Protein 7XLY (pdb70)

Foldseek 3Di:
DAWKFFLFWAKAFKEFAPDVCLVPAQLNFALQRVQLRCVLQVQQAHAFQEEEFEAPLDDPVDDQSRLVSCVVHRYDNNRYYGYADFLVRQQVQVVVVRVCVVVPVTFKYKTFYWFHPRPSVVQFQQQAALQNVLRHGNQQLLQVLLVVLPDAQLQLQQQLLQLLQLQVVCVVVVVCVSHYDYDRNDDHFNQRDNPGDSVVSVPFDADYPPVVHPGRFGPLFAFGAITIIMMIMMGGPVVCVVSVGDGLWIWDDKWKFFDDPSVHPDRLQCALLLTVVVVCVVVVHFPAAAQAEEEARNGSSSVVSSQSQLAAVVNCCVPNNDDGRSHHYDCCRYSSNHACSRRGPSSGRRNNVSVSSVSNVLRVVPVPDPPDDKHKYKYKYTRRNGMIMITMIID/DFFWKFFQFWEKAFKAQEPPPCPVPAQLRRALQRVLLRCVLQVQFQHAFQEEEFEADLHDPPCDQSRLVSCVVHRYHNNHYYGYADDLLRQVVQVVVQSVCQRVVNGQKYKTFYWYHCHVSVQFQQQADLQSDCVVHGNQQLLQVLLVVLVDDLLQLLVQLLQLLLLLVVCVVDCVCVSHYDYDRPDDHQHLRDNPDDSVNVVVFDADYCPVVHPTRHGPRFAFGAITIIMMTMMGGPVSCVVSPGDGLWTFDDKWKFFDPPPVNPDGQFCRLLQTVVVVCVVVVHAPAQAQAEEEARNGSSVVVSSFVLLDDQCNCCVPNVDRGRSHHYPCCRYCSSHACSRSGDSSRHRSRSCVNSVSNVQSVVCVVCVPDDKHKYKYWYTRRVGMIMMTMIID/DFFFKFFLFWAKAFKEQAPDPCLVPAQLNRALVRVQLGCVLQVQFQEAFQEEEFEADPHDPVCDQSRLVSVVVHRYNNNHYYDYADPLVRQQVQVVVQSVCQGVPNTFKYKTFYWFHPNPDVQQFQQVAELQNPVDPQPGGVQQLLQVLLVVLVPALLQLLAQLLQQLQLQVVCVVVVVCVSHHDYDSPDGHQNQRDNPGDSVVVVPFDADYCVVVPPGRFGLSFAFGRITIIIMTMMGGPVVCVVSVGDGLWTFDDKFKFFDDPSVPPDRQQQTVLQGVVVRCVVVVHAPAQAQAEEEARNGSSNVVSSQSCLADQVNCCPVHVNNGRSHHYDCCRYSVRHHCSRRHPSSRGRSNVVVSSQSNVQSCPCPVDHDDDKHKYKYKYGRRPRMIMITMIID/DFFKFWQFWAKAQKEFALPLCLVADQLNRQLVRVQLGCVLQVQQAAAFQEEEEEAAPDDPPCALSRLVSVVVHRYHNNHYYDYADDLVGQVVQVVVVRVCVVVPNTFKYKTFYWYHPHCFFQQQADLFNVPHGNQQLLQVLLVVLVPAQLQLLVVLLQQLQLLVVCVVVVVCVSHYDYDSPDDHQNQRDNPGDSVVQVPFDQDYCVVVDPGRFHPLQAFGRITMIMMIMMGGPVVCVVSVGDGLWIFDDKWKFFDDPPVNPDGFQQRLLQTVVVRQVVVVHAPAPAQAEEEARRGSSRVVSSQCCQQDDCVCCVVVNDDHGRRHYPPCRYSSRHACSRNGDSSRHRSNVSVSSVSNVSSVVCVVDPDDDKHKYKYKYTRGVGMIMITMIID

InterPro domains:
  IPR002155 Thiolase [PIRSF000429] (11-439)
  IPR002155 Thiolase [TIGR01930] (17-439)
  IPR002155 Thiolase [cd00751] (16-440)
  IPR016039 Thiolase-like [G3DSA:3.40.47.10] (11-440)
  IPR016039 Thiolase-like [SSF53901] (15-290)
  IPR016039 Thiolase-like [SSF53901] (291-439)
  IPR020610 Thiolase, active site [PS00099] (422-435)
  IPR020616 Thiolase, N-terminal [PF00108] (15-283)
  IPR020617 Thiolase, C-terminal [PF02803] (291-439)
  IPR050521 3-ketoacyl-CoA Thiolase [PTHR42689] (10-440)

Organism: Mycobacterium tuberculosis (strain ATCC 25618 / H37Rv) (NCBI:txid83332)

GO terms:
  GO:0005886 plasma membrane (C, HDA)
  GO:0051701 biological process involved in interaction with host (P, IMP)

Nearest PDB structures (foldseek):
  7xly-assembly1_C  TM=1.002E+00  e=8.620E-97  Mycobacterium tuberculosis H37Rv
  7xly-assembly1_B  TM=9.979E-01  e=2.825E-84  Mycobacterium tuberculosis H37Rv
  7xly-assembly1_A  TM=9.973E-01  e=1.799E-82  Mycobacterium tuberculosis H37Rv
  7xly-assembly1_D  TM=9.949E-01  e=1.142E-82  Mycobacterium tuberculosis H37Rv
  8jg3-assembly1_A-2  TM=8.642E-01  e=1.356E-35  Clostridium kluyveri

B-factor: mean 99.15, std 17.52, range [53.21, 168.94]

Sequence (1581 aa):
RRRVAVLGGNRIPFARSDGAYADASNQDMFTAALSGLVDRFGLAGERLDMVVGGAVLKHSRDFNLMRECVLGSELSPYTPAFDLQQAGTGLQAAIAAADGIAAGRYEVAAAGGVDTTSDPRLKLVGTLPASLGTGLSMGEHAAVTAKQMGIKRVDQDELAAASHRNMADAYDRGFFDDLVSPFLGLYRDDNLRPNSSVEKLATLRPVFGVKAGDATMTAGNSTPLTDGASVALLASEQWAEAHSLAPLAYLVDAETAAVDYVNGNDGLLMAPTYAVPRLLARNGLSLQDFDFYEIHEAFASVVLAHLAAWESEEYCKRRLGLDAALGSIDRSKLNVNGSSLAAGHPFAATGGRILAQTAKQLAEKKAAKKGGGPLRGLISICAAGGQGVAAILEATRRRVAVLGGNRIPFARSDGAYADASNQDMFTAALSGLVDRFGLAGERLDMVVGGAVLKHSRDFNLMRECVLGSELSPYTPAFDLQQAGTGLQAAIAAADGIAAGRYEVAAAGGVDTTSDPLKLVGTLPASLGVTGLSMGEHAAVTAKQMGIKRVDQDELAAASHRNMADAYDRGFFDDLVSPFLGLYRDDNLRPNSSVEKLATLRPVFGVKAGDATMTAGNSTPLTDGASVALLASEQWAEAHSLAPLAYLVDAETAAVDYVNGNDGLLMAPTYAVPRLLARNGLSLQDFDFYEIHEAFASVVLAHLAAWESEEYCKRRLGLDAALGSIDRSKLNVNGSSLAAGHPFAATGGRILAQTAKQLAEKKAAKKGGGPLRGLISICAAGGQGVAAILEATRRRVAVLGGNRIPFARSDGAYADASNQDMFTAALSGLVDRFGLAGERLDMVVGGAVLKHSRDFNLMRECVLGSELSPYTPAFDLQQAGTGLQAAIAAADGIAAGRYEVAAAGGVDTTSDPRLKLVGTLPASLGVPRTGLSMGEHAAVTAKQMGIKRVDQDELAAASHRNMADAYDRGFFDDLVSPFLGLYRDDNLRPNSSVEKLATLRPVFGVKAGDATMTAGNSTPLTDGASVALLASEQWAEAHSLAPLAYLVDAETAAVDYVNGNDGLLMAPTYAVPRLLARNGLSLQDFDFYEIHEAFASVVLAHLAAWESEEYCKRRLGLDAALGSIDRSKLNVNGSSLAAGHPFAATGGRILAQTAKQLAEKKAAKKGGGPLRGLISICAAGGQGVAAILEARRRVAVLGGNRIPFARSDGAYADASNQDMFTAALSGLVDRFGLAGERLDMVVGGAVLKHSRDFNLMRECVLGSELSPYTPAFDLQQAGTGLQAAIAAADGIAAGRYEVAAAGGVDTTSDKLVGTLPASLGGLSMGEHAAVTAKQMGIKRVDQDELAAASHRNMADAYDRGFFDDLVSPFLGLYRDDNLRPNSSVEKLATLRPVFGVKAGDATMTAGNSTPLTDGASVALLASEQWAEAHSLAPLAYLVDAETAAVDYVNGNDGLLMAPTYAVPRLLARNGLSLQDFDFYEIHEAFASVVLAHLAAWESEEYCKRRLGLDAALGSIDRSKLNVNGSSLAAGHPFAATGGRILAQTAKQLAEKKAAKKGGGPLRGLISICAAGGQGVAAILEA

Solvent-accessible surface area: 51192 Å² total

Radius of gyration: 39.48 Å; Cα contacts (8 Å, |Δi|>4): 4226; chains: 4; bounding box: 77×124×84 Å

Secondary structure (DSSP, 8-state):
-PPPEEEEEEEEPPPEETTBTBTT--HHHHHHHHHHHHHHHHT-TT---S-EEEE-SS--TT-SSHHHHHHHHSSS-TT--EEEEE---HHHHHHHHHHHHHHTTS-SEEEEEEEE--S----BGGGSBTTS----SBHHHHHHHHHHHHT--HHHHHHHHHHHHHHHHHHHHTTTTTTTB--BTTB-S-TT--SS--HHHHTTSPP-BSTTTSS--B-TTSBPBBEEEEEEEEEEEHHHHHHTT---SEEEEEEEEEE---TTSSS-TT-HHHHHHHHHHHHTT--TTS-SEEEE--SBHHHHHHHHHHTT-HHHHHHTS--SS------GGGBSTT--HHHH-B-HHHHHHHHHHHHHHHHHHHHHH--SS---EEEEEEEETTTEEEEEEEE-/-PPPEEEEEEEEPPPEESSSTTSS--HHHHHHHHHHHHHHHHT-TT---SEEEE--SS--TT-TTHHHHHHHTSSS-TT--EEEEE---HHHHHHHHHHHHHHHTS-SEEEEEEEE--S-----BGGGSBTT----TTT-BHHHHHHHHHHHHT--HHHHHHHHHHHHHHHHHHHHTTTTTTTB--BTTB-S-TT--SS--HHHHHTSPP-BS-TTSS--B-TTSBPBBEEEEEEEEEE-HHHHHHTT---SEEEEEEEEEE--TTTTSS-TT-THHHHHHHHHHHTT--TTS-SEEEE--SBHHHHHHHHHHHH-HHHHHHTT--SS------GGGBSTT--HHHH-B-HHHHHHHHHHHHHHHHHHHHHHS--SS--EEEEEEEETTTEEEEEEEE-/----EEEEEEEPPPEESSBTBTT--HHHHHHHHHHHHHHHHT-TT---SEEEEE-SS--TT-SSHHHHHHHSSSS-TT--EEEEE---HHHHHHHHHHHHHHHTS-SEEEEEEEE--S----S-GGGSBTT-----BHHHHHHHHHHHHT--HHHHHHHHHHHHHHHHHHHHTTGGGGT---BTTB-S-TT--SS--HHHHTSSPP-SSTTTSS----SSSBPPBEEEEEEEEEE-HHHHHHHT---SBEEEEEEEEE---TTSSS-TT-THHHHHHHHHHHHT--TT--SEEEE--SBHHHHHHHHHHHH-HHHHTTTS--SS------GGGBSTT--HHHH-B-TTHHHHHHHHHHHHHHHHHHHHS-S----EEEEEEEETTTEEEEEEEE-/----EEEEEEE---EETTSTTSS--HHHHHHHHHHHHHHHHT-TT---SEEEEE-TTPPTT-TTHHHHHHHTSSS-TT--EEEEE---HHHHHHHHHHHHHHTTS-SEEEEEEEE-----BGGGSBTT----BHHHHHHHHHHHHT--HHHHHHHHHHHHHHHHHHHHTTGGGGTB--BTTB-S-TT--S---HHHHHTS-EEESTTTSS--EETTTBPBBEEEEEEEEEE-HHHHHHTT---SEEEEEEEEEE--TTTSSS-TT-THHHHHHHHHHHHT--TT--SEEEE--SBHHHHHHHHHHHHSSSHHHHTS--SS------GGGBSTT--HHHH-B-TTHHHHHHHHHHHHHHHHHHHH--SS---EEEEEEEETTTEEEEEEEE-

Structure (mmCIF, N/CA/C/O backbone):
data_7XLY
#
_entry.id   7XLY
#
_cell.length_a   109.782
_cell.length_b   109.782
_cell.length_c   353.112
_cell.angle_alpha   90.000
_cell.angle_beta   90.000
_cell.angle_gamma   120.000
#
_symmetry.space_group_name_H-M   'P 32 2 1'
#
loop_
_entity.id
_entity.type
_entity.pdbx_description
1 polymer 'Probable acetyl-CoA acyltransferase FadA2 (3-ketoacyl-CoA thiolase) (Beta-ketothiolase)'
2 non-polymer 'SULFATE ION'
#
loop_
_atom_site.group_PDB
_atom_site.id
_atom_site.type_symbol
_atom_site.label_atom_id
_atom_site.label_alt_id
_atom_site.label_comp_id
_atom_site.label_asym_id
_atom_site.label_entity_id
_atom_site.label_seq_id
_atom_site.pdbx_PDB_ins_code
_atom_site.Cartn_x
_atom_site.Cartn_y
_atom_site.Cartn_z
_atom_site.occupancy
_atom_site.B_iso_or_equiv
_atom_site.auth_seq_id
_atom_site.auth_comp_id
_atom_site.auth_asym_id
_atom_site.auth_atom_id
_atom_site.pdbx_PDB_model_num
ATOM 1 N N . ARG A 1 12 ? 41.599 -33.068 -17.037 1.00 101.33 12 ARG C N 1
ATOM 2 C CA . ARG A 1 12 ? 41.592 -31.646 -16.714 1.00 100.37 12 ARG C CA 1
ATOM 3 C C . ARG A 1 12 ? 41.118 -31.418 -15.282 1.00 101.53 12 ARG C C 1
ATOM 4 O O . ARG A 1 12 ? 40.055 -30.837 -15.061 1.00 100.63 12 ARG C O 1
ATOM 8 N N . ARG A 1 13 ? 41.909 -31.872 -14.312 1.00 101.19 13 ARG C N 1
ATOM 9 C CA . ARG A 1 13 ? 41.514 -31.761 -12.918 1.00 92.46 13 ARG C CA 1
ATOM 10 C C . ARG A 1 13 ? 41.779 -30.352 -12.388 1.00 91.04 13 ARG C C 1
ATOM 11 O O . ARG A 1 13 ? 42.474 -29.541 -13.007 1.00 94.29 13 ARG C O 1
ATOM 31 N N . ARG A 1 14 ? 41.220 -30.072 -11.213 1.00 98.85 14 ARG C N 1
ATOM 32 C CA . ARG A 1 14 ? 41.245 -28.732 -10.647 1.00 94.00 14 ARG C CA 1
ATOM 33 C C . ARG A 1 14 ? 42.549 -28.468 -9.896 1.00 85.87 14 ARG C C 1
ATOM 34 O O . ARG A 1 14 ? 43.263 -29.385 -9.479 1.00 86.69 14 ARG C O 1
ATOM 38 N N . VAL A 1 15 ? 42.840 -27.183 -9.715 1.00 84.15 15 VAL C N 1
ATOM 39 C CA . VAL A 1 15 ? 44.068 -26.713 -9.083 1.00 85.14 15 VAL C CA 1
ATOM 40 C C . VAL A 1 15 ? 43.724 -26.139 -7.720 1.00 89.02 15 VAL C C 1
ATOM 41 O O . VAL A 1 15 ? 42.715 -25.447 -7.576 1.00 92.14 15 VAL C O 1
ATOM 54 N N . ALA A 1 16 ? 44.585 -26.375 -6.737 1.00 88.53 16 ALA C N 1
ATOM 55 C CA . ALA A 1 16 ? 44.368 -25.882 -5.381 1.00 83.43 16 ALA C CA 1
ATOM 56 C C . ALA A 1 16 ? 45.550 -25.037 -4.941 1.00 82.76 16 ALA C C 1
ATOM 57 O O . ALA A 1 16 ? 46.671 -25.546 -4.839 1.00 79.71 16 ALA C O 1
ATOM 64 N N . VAL A 1 17 ? 45.299 -23.752 -4.694 1.00 79.78 17 VAL C N 1
ATOM 65 C CA . VAL A 1 17 ? 46.231 -22.931 -3.929 1.00 88.35 17 VAL C CA 1
ATOM 66 C C . VAL A 1 17 ? 46.043 -23.280 -2.457 1.00 85.63 17 VAL C C 1
ATOM 67 O O . VAL A 1 17 ? 44.943 -23.134 -1.911 1.00 79.84 17 VAL C O 1
ATOM 80 N N . LEU A 1 18 ? 47.101 -23.779 -1.821 1.00 83.41 18 LEU C N 1
ATOM 81 C CA . LEU A 1 18 ? 47.048 -24.166 -0.418 1.00 86.55 18 LEU C CA 1
ATOM 82 C C . LEU A 1 18 ? 47.660 -23.114 0.495 1.00 86.46 18 LEU C C 1
ATOM 83 O O . LEU A 1 18 ? 47.913 -23.388 1.672 1.00 90.50 18 LEU C O 1
ATOM 99 N N . GLY A 1 19 ? 47.852 -21.901 -0.017 1.00 86.98 19 GLY C N 1
ATOM 100 C CA . GLY A 1 19 ? 48.493 -20.838 0.727 1.00 80.03 19 GLY C CA 1
ATOM 101 C C . GLY A 1 19 ? 49.904 -20.621 0.248 1.00 84.63 19 GLY C C 1
ATOM 102 O O . GLY A 1 19 ? 50.409 -21.283 -0.668 1.00 86.39 19 GLY C O 1
ATOM 106 N N . GLY A 1 20 ? 50.569 -19.663 0.887 1.00 85.54 20 GLY C N 1
ATOM 107 C CA . GLY A 1 20 ? 51.935 -19.352 0.519 1.00 80.18 20 GLY C CA 1
ATOM 108 C C . GLY A 1 20 ? 52.591 -18.531 1.600 1.00 78.89 20 GLY C C 1
ATOM 109 O O . GLY A 1 20 ? 51.936 -17.984 2.488 1.00 86.50 20 GLY C O 1
ATOM 113 N N . ASN A 1 21 ? 53.911 -18.449 1.506 1.00 77.95 21 ASN C N 1
ATOM 114 C CA . ASN A 1 21 ? 54.712 -17.676 2.439 1.00 84.65 21 ASN C CA 1
ATOM 115 C C . ASN A 1 21 ? 55.450 -16.573 1.690 1.00 80.39 21 ASN C C 1
ATOM 116 O O . ASN A 1 21 ? 55.542 -16.566 0.460 1.00 82.66 21 ASN C O 1
ATOM 127 N N . ARG A 1 22 ? 55.974 -15.628 2.463 1.00 85.47 22 ARG C N 1
ATOM 128 C CA . ARG A 1 22 ? 56.549 -14.406 1.923 1.00 77.89 22 ARG C CA 1
ATOM 129 C C . ARG A 1 22 ? 57.293 -13.708 3.048 1.00 73.89 22 ARG C C 1
ATOM 130 O O . ARG A 1 22 ? 56.858 -13.754 4.198 1.00 83.24 22 ARG C O 1
ATOM 151 N N . ILE A 1 23 ? 58.417 -13.082 2.718 1.00 65.29 23 ILE C N 1
ATOM 152 C CA . ILE A 1 23 ? 59.131 -12.252 3.685 1.00 58.34 23 ILE C CA 1
ATOM 153 C C . ILE A 1 23 ? 58.660 -10.817 3.477 1.00 62.81 23 ILE C C 1
ATOM 154 O O . ILE A 1 23 ? 58.186 -10.479 2.384 1.00 75.32 23 ILE C O 1
ATOM 170 N N . PRO A 1 24 ? 58.732 -9.951 4.483 1.00 74.98 24 PRO C N 1
ATOM 171 C CA . PRO A 1 24 ? 58.312 -8.560 4.273 1.00 79.43 24 PRO C CA 1
ATOM 172 C C . PRO A 1 24 ? 59.222 -7.852 3.282 1.00 71.52 24 PRO C C 1
ATOM 173 O O . PRO A 1 24 ? 60.412 -8.154 3.169 1.00 72.71 24 PRO C O 1
ATOM 184 N N . PHE A 1 25 ? 58.645 -6.890 2.568 1.00 68.36 25 PHE C N 1
ATOM 185 C CA . PHE A 1 25 ? 59.357 -6.173 1.517 1.00 83.78 25 PHE C CA 1
ATOM 186 C C . PHE A 1 25 ? 59.962 -4.894 2.085 1.00 78.73 25 PHE C C 1
ATOM 187 O O . PHE A 1 25 ? 59.240 -4.033 2.601 1.00 70.56 25 PHE C O 1
ATOM 204 N N . ALA A 1 26 ? 61.282 -4.765 1.974 1.00 78.28 26 ALA C N 1
ATOM 205 C CA . ALA A 1 26 ? 61.998 -3.597 2.463 1.00 81.46 26 ALA C CA 1
ATOM 206 C C . ALA A 1 26 ? 62.291 -2.629 1.324 1.00 79.29 26 ALA C C 1
ATOM 207 O O . ALA A 1 26 ? 62.644 -3.045 0.216 1.00 86.04 26 ALA C O 1
ATOM 214 N N . ARG A 1 27 ? 62.136 -1.334 1.604 1.00 80.89 27 ARG C N 1
ATOM 215 C CA . ARG A 1 27 ? 62.698 -0.313 0.730 1.00 73.74 27 ARG C CA 1
ATOM 216 C C . ARG A 1 27 ? 64.134 -0.690 0.384 1.00 76.30 27 ARG C C 1
ATOM 217 O O . ARG A 1 27 ? 64.826 -1.356 1.160 1.00 78.44 27 ARG C O 1
ATOM 238 N N . SER A 1 28 ? 64.586 -0.272 -0.792 1.00 90.38 28 SER C N 1
ATOM 239 C CA . SER A 1 28 ? 65.888 -0.719 -1.260 1.00 92.64 28 SER C CA 1
ATOM 240 C C . SER A 1 28 ? 67.010 0.057 -0.578 1.00 89.81 28 SER C C 1
ATOM 241 O O . SER A 1 28 ? 66.833 1.187 -0.113 1.00 82.33 28 SER C O 1
ATOM 249 N N . ASP A 1 29 ? 68.185 -0.574 -0.533 1.00 96.21 29 ASP C N 1
ATOM 250 C CA . ASP A 1 29 ? 69.366 0.012 0.101 1.00 99.71 29 ASP C CA 1
ATOM 251 C C . ASP A 1 29 ? 69.087 0.336 1.566 1.00 100.24 29 ASP C C 1
ATOM 252 O O . ASP A 1 29 ? 69.431 1.411 2.066 1.00 103.41 29 ASP C O 1
ATOM 261 N N . GLY A 1 30 ? 68.449 -0.604 2.258 1.00 90.90 30 GLY C N 1
ATOM 262 C CA . GLY A 1 30 ? 68.190 -0.490 3.676 1.00 84.04 30 GLY C CA 1
ATOM 263 C C . GLY A 1 30 ? 68.294 -1.849 4.337 1.00 88.19 30 GLY C C 1
ATOM 264 O O . GLY A 1 30 ? 69.359 -2.473 4.313 1.00 83.98 30 GLY C O 1
ATOM 268 N N . ALA A 1 31 ? 67.201 -2.317 4.936 1.00 77.62 31 ALA C N 1
ATOM 269 C CA . ALA A 1 31 ? 67.121 -3.719 5.319 1.00 72.00 31 ALA C CA 1
ATOM 270 C C . ALA A 1 31 ? 67.224 -4.588 4.069 1.00 98.76 31 ALA C C 1
ATOM 271 O O . ALA A 1 31 ? 66.760 -4.219 2.985 1.00 98.44 31 ALA C O 1
ATOM 278 N N . TYR A 1 32 ? 67.850 -5.750 4.222 1.00 100.28 32 TYR C N 1
ATOM 2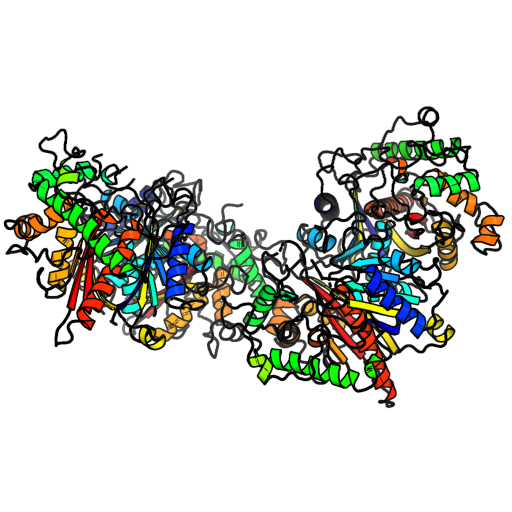79 C CA . TYR A 1 32 ? 68.165 -6.678 3.143 1.00 94.96 32 TYR C CA 1
ATOM 280 C C . TYR A 1 32 ? 69.223 -6.131 2.187 1.00 86.91 32 TYR C C 1
ATOM 281 O O . TYR A 1 32 ? 69.518 -6.786 1.181 1.00 96.02 32 TYR C O 1
ATOM 299 N N . ALA A 1 33 ? 69.795 -4.953 2.454 1.00 92.98 33 ALA C N 1
ATOM 300 C CA . ALA A 1 33 ? 70.731 -4.352 1.510 1.00 94.40 33 ALA C CA 1
ATOM 301 C C . ALA A 1 33 ? 71.923 -5.256 1.222 1.00 87.76 33 ALA C C 1
ATOM 302 O O . ALA A 1 33 ? 72.576 -5.091 0.186 1.00 87.33 33 ALA C O 1
ATOM 309 N N . ASP A 1 34 ? 72.229 -6.197 2.117 1.00 89.72 34 ASP C N 1
ATOM 310 C CA . ASP A 1 34 ? 73.241 -7.214 1.868 1.00 92.24 34 ASP C CA 1
ATOM 311 C C . ASP A 1 34 ? 72.617 -8.588 1.653 1.00 92.52 34 ASP C C 1
ATOM 312 O O . ASP A 1 34 ? 73.309 -9.607 1.753 1.00 93.25 34 ASP C O 1
ATOM 321 N N . ALA A 1 35 ? 71.321 -8.633 1.354 1.00 87.95 35 ALA C N 1
ATOM 322 C CA . ALA A 1 35 ? 70.615 -9.887 1.131 1.00 86.82 35 ALA C CA 1
ATOM 323 C C . ALA A 1 35 ? 70.645 -10.242 -0.350 1.00 97.94 35 ALA C C 1
ATOM 324 O O . ALA A 1 35 ? 70.273 -9.428 -1.203 1.00 86.28 35 ALA C O 1
ATOM 331 N N . SER A 1 36 ? 71.083 -11.457 -0.651 1.00 96.54 36 SER C N 1
ATOM 332 C CA . SER A 1 36 ? 71.145 -11.949 -2.016 1.00 83.62 36 SER C CA 1
ATOM 333 C C . SER A 1 36 ? 69.799 -12.528 -2.435 1.00 89.66 36 SER C C 1
ATOM 334 O O . SER A 1 36 ? 69.020 -12.997 -1.603 1.00 88.69 36 SER C O 1
ATOM 342 N N . ASN A 1 37 ? 69.534 -12.494 -3.743 1.00 95.39 37 ASN C N 1
ATOM 343 C CA . ASN A 1 37 ? 68.309 -13.094 -4.262 1.00 86.46 37 ASN C CA 1
ATOM 344 C C . ASN A 1 37 ? 68.117 -14.499 -3.698 1.00 85.96 37 ASN C C 1
ATOM 345 O O . ASN A 1 37 ? 67.023 -14.868 -3.257 1.00 87.34 37 ASN C O 1
ATOM 356 N N . GLN A 1 38 ? 69.190 -15.297 -3.694 1.00 85.98 38 GLN C N 1
ATOM 357 C CA . GLN A 1 38 ? 69.111 -16.637 -3.121 1.00 83.17 38 GLN C CA 1
ATOM 358 C C . GLN A 1 38 ? 68.853 -16.576 -1.620 1.00 91.40 38 GLN C C 1
ATOM 359 O O . GLN A 1 38 ? 68.041 -17.345 -1.097 1.00 88.84 38 GLN C O 1
ATOM 373 N N . ASP A 1 39 ? 69.533 -15.672 -0.910 1.00 92.04 39 ASP C N 1
ATOM 374 C CA . ASP A 1 39 ? 69.280 -15.516 0.519 1.00 88.92 39 ASP C CA 1
ATOM 375 C C . ASP A 1 39 ? 67.789 -15.340 0.788 1.00 86.90 39 ASP C C 1
ATOM 376 O O . ASP A 1 39 ? 67.183 -16.088 1.565 1.00 90.10 39 ASP C O 1
ATOM 385 N N . MET A 1 40 ? 67.175 -14.363 0.120 1.00 83.71 40 MET C N 1
ATOM 386 C CA . MET A 1 40 ? 65.798 -14.007 0.438 1.00 80.57 40 MET C CA 1
ATOM 387 C C . MET A 1 40 ? 64.824 -15.078 -0.035 1.00 83.63 40 MET C C 1
ATOM 388 O O . MET A 1 40 ? 63.873 -15.416 0.686 1.00 83.85 40 MET C O 1
ATOM 402 N N . PHE A 1 41 ? 65.042 -15.645 -1.226 1.00 84.02 41 PHE C N 1
ATOM 403 C CA . PHE A 1 41 ? 64.099 -16.659 -1.669 1.00 81.26 41 PHE C CA 1
ATOM 404 C C . PHE A 1 41 ? 64.205 -17.923 -0.823 1.00 80.58 41 PHE C C 1
ATOM 405 O O . PHE A 1 41 ? 63.187 -18.545 -0.513 1.00 77.06 41 PHE C O 1
ATOM 422 N N . THR A 1 42 ? 65.423 -18.354 -0.479 1.00 84.36 42 THR C N 1
ATOM 423 C CA . THR A 1 42 ? 65.548 -19.541 0.360 1.00 87.73 42 THR C CA 1
ATOM 424 C C . THR A 1 42 ? 64.990 -19.282 1.753 1.00 82.35 42 THR C C 1
ATOM 425 O O . THR A 1 42 ? 64.446 -20.201 2.375 1.00 82.47 42 THR C O 1
ATOM 436 N N . ALA A 1 43 ? 65.058 -18.038 2.234 1.00 80.45 43 ALA C N 1
ATOM 437 C CA . ALA A 1 43 ? 64.356 -17.692 3.467 1.00 80.55 43 ALA C CA 1
ATOM 438 C C . ALA A 1 43 ? 62.852 -17.909 3.323 1.00 78.83 43 ALA C C 1
ATOM 439 O O . ALA A 1 43 ? 62.218 -18.589 4.147 1.00 80.38 43 ALA C O 1
ATOM 446 N N . ALA A 1 44 ? 62.262 -17.319 2.282 1.00 84.98 44 ALA C N 1
ATOM 447 C CA . ALA A 1 44 ? 60.828 -17.471 2.059 1.00 85.09 44 ALA C CA 1
ATOM 448 C C . ALA A 1 44 ? 60.448 -18.940 1.900 1.00 81.33 44 ALA C C 1
ATOM 449 O O . ALA A 1 44 ? 59.419 -19.392 2.424 1.00 80.01 44 ALA C O 1
ATOM 456 N N . LEU A 1 45 ? 61.270 -19.698 1.177 1.00 80.21 45 LEU C N 1
ATOM 457 C CA . LEU A 1 45 ? 61.001 -21.114 0.973 1.00 82.52 45 LEU C CA 1
ATOM 458 C C . LEU A 1 45 ? 61.011 -21.860 2.297 1.00 78.41 45 LEU C C 1
ATOM 459 O O . LEU A 1 45 ? 60.130 -22.683 2.560 1.00 77.01 45 LEU C O 1
ATOM 475 N N . SER A 1 46 ? 62.024 -21.605 3.132 1.00 86.36 46 SER C N 1
ATOM 476 C CA . SER A 1 46 ? 62.081 -22.234 4.446 1.00 84.55 46 SER C CA 1
ATOM 477 C C . SER A 1 46 ? 60.808 -21.959 5.233 1.00 70.42 46 SER C C 1
ATOM 478 O O . SER A 1 46 ? 60.240 -22.864 5.861 1.00 71.35 46 SER C O 1
ATOM 486 N N . GLY A 1 47 ? 60.357 -20.705 5.224 1.00 64.44 47 GLY C N 1
ATOM 487 C CA . GLY A 1 47 ? 59.124 -20.374 5.920 1.00 71.79 47 GLY C CA 1
ATOM 488 C C . GLY A 1 47 ? 57.931 -21.150 5.395 1.00 74.28 47 GLY C C 1
ATOM 489 O O . GLY A 1 47 ? 57.096 -21.630 6.169 1.00 75.71 47 GLY C O 1
ATOM 493 N N . LEU A 1 48 ? 57.824 -21.268 4.071 1.00 83.68 48 LEU C N 1
ATOM 494 C CA . LEU A 1 48 ? 56.737 -22.054 3.489 1.00 80.37 48 LEU C CA 1
ATOM 495 C C . LEU A 1 48 ? 56.813 -23.506 3.951 1.00 72.82 48 LEU C C 1
ATOM 496 O O . LEU A 1 48 ? 55.806 -24.105 4.360 1.00 73.64 48 LEU C O 1
ATOM 512 N N . VAL A 1 49 ? 58.014 -24.089 3.877 1.00 65.74 49 VAL C N 1
ATOM 513 C CA . VAL A 1 49 ? 58.231 -25.459 4.338 1.00 76.47 49 VAL C CA 1
ATOM 514 C C . VAL A 1 49 ? 57.676 -25.620 5.744 1.00 84.97 49 VAL C C 1
ATOM 515 O O . VAL A 1 49 ? 56.811 -26.463 6.011 1.00 83.96 49 VAL C O 1
ATOM 528 N N . ASP A 1 50 ? 58.178 -24.793 6.660 1.00 83.19 50 ASP C N 1
ATOM 529 C CA . ASP A 1 50 ? 57.773 -24.884 8.057 1.00 73.59 50 ASP C CA 1
ATOM 530 C C . ASP A 1 50 ? 56.263 -24.775 8.200 1.00 74.88 50 ASP C C 1
ATOM 531 O O . ASP A 1 50 ? 55.618 -25.653 8.789 1.00 79.84 50 ASP C O 1
ATOM 540 N N . ARG A 1 51 ? 55.677 -23.708 7.656 1.00 70.93 51 ARG C N 1
ATOM 541 C CA . ARG A 1 51 ? 54.245 -23.502 7.815 1.00 73.38 51 ARG C CA 1
ATOM 542 C C . ARG A 1 51 ? 53.437 -24.687 7.306 1.00 83.11 51 ARG C C 1
ATOM 543 O O . ARG A 1 51 ? 52.357 -24.970 7.838 1.00 86.18 51 ARG C O 1
ATOM 564 N N . PHE A 1 52 ? 53.914 -25.379 6.272 1.00 87.74 52 PHE C N 1
ATOM 565 C CA . PHE A 1 52 ? 53.159 -26.490 5.706 1.00 87.20 52 PHE C CA 1
ATOM 566 C C . PHE A 1 52 ? 53.823 -27.840 5.939 1.00 90.09 52 PHE C C 1
ATOM 567 O O . PHE A 1 52 ? 53.333 -28.858 5.438 1.00 91.44 52 PHE C O 1
ATOM 584 N N . GLY A 1 53 ? 54.905 -27.879 6.710 1.00 92.65 53 GLY C N 1
ATOM 585 C CA . GLY A 1 53 ? 55.481 -29.149 7.118 1.00 99.02 53 GLY C CA 1
ATOM 586 C C . GLY A 1 53 ? 56.025 -29.977 5.979 1.00 94.72 53 GLY C C 1
ATOM 587 O O . GLY A 1 53 ? 56.019 -31.211 6.058 1.00 98.77 53 GLY C O 1
ATOM 591 N N . LEU A 1 54 ? 56.507 -29.334 4.922 1.00 89.66 54 LEU C N 1
ATOM 592 C CA . LEU A 1 54 ? 57.085 -30.046 3.795 1.00 92.45 54 LEU C CA 1
ATOM 593 C C . LEU A 1 54 ? 58.517 -30.484 4.045 1.00 94.59 54 LEU C C 1
ATOM 594 O O . LEU A 1 54 ? 59.181 -30.945 3.112 1.00 106.59 54 LEU C O 1
ATOM 610 N N . ALA A 1 55 ? 59.014 -30.330 5.268 1.00 93.20 55 ALA C N 1
ATOM 611 C CA . ALA A 1 55 ? 60.357 -30.788 5.588 1.00 96.68 55 ALA C CA 1
ATOM 612 C C . ALA A 1 55 ? 60.515 -32.249 5.192 1.00 95.47 55 ALA C C 1
ATOM 613 O O . ALA A 1 55 ? 59.683 -33.094 5.535 1.00 98.37 55 ALA C O 1
ATOM 620 N N . GLY A 1 56 ? 61.580 -32.539 4.448 1.00 95.83 56 GLY C N 1
ATOM 621 C CA . GLY A 1 56 ? 61.839 -33.880 3.976 1.00 104.35 56 GLY C CA 1
ATOM 622 C C . GLY A 1 56 ? 61.022 -34.317 2.781 1.00 103.51 56 GLY C C 1
ATOM 623 O O . GLY A 1 56 ? 61.247 -35.424 2.271 1.00 96.51 56 GLY C O 1
ATOM 627 N N . GLU A 1 57 ? 60.089 -33.494 2.312 1.00 101.80 57 GLU C N 1
ATOM 628 C CA . GLU A 1 57 ? 59.229 -33.885 1.210 1.00 95.28 57 GLU C CA 1
ATOM 629 C C . GLU A 1 57 ? 59.927 -33.663 -0.129 1.00 97.05 57 GLU C C 1
ATOM 630 O O . GLU A 1 57 ? 60.961 -32.996 -0.228 1.00 97.57 57 GLU C O 1
ATOM 642 N N . ARG A 1 58 ? 59.339 -34.241 -1.171 1.00 102.67 58 ARG C N 1
ATOM 643 C CA . ARG A 1 58 ? 59.705 -33.963 -2.553 1.00 93.55 58 ARG C CA 1
ATOM 644 C C . ARG A 1 58 ? 58.513 -33.292 -3.221 1.00 85.40 58 ARG C C 1
ATOM 645 O O . ARG A 1 58 ? 57.411 -33.851 -3.235 1.00 89.26 58 ARG C O 1
ATOM 649 N N . LEU A 1 59 ? 58.726 -32.087 -3.739 1.00 83.53 59 LEU C N 1
ATOM 650 C CA . LEU A 1 59 ? 57.718 -31.418 -4.546 1.00 89.69 59 LEU C CA 1
ATOM 651 C C . LEU A 1 59 ? 58.002 -31.721 -6.009 1.00 87.30 59 LEU C C 1
ATOM 652 O O . LEU A 1 59 ? 59.154 -31.897 -6.415 1.00 88.35 59 LEU C O 1
ATOM 668 N N . ASP A 1 60 ? 56.939 -31.802 -6.800 1.00 80.36 60 ASP C N 1
ATOM 669 C CA . ASP A 1 60 ? 57.119 -32.162 -8.199 1.00 86.61 60 ASP C CA 1
ATOM 670 C C . ASP A 1 60 ? 57.780 -31.049 -8.999 1.00 82.42 60 ASP C C 1
ATOM 671 O O . ASP A 1 60 ? 58.292 -31.319 -10.088 1.00 75.47 60 ASP C O 1
ATOM 680 N N . MET A 1 61 ? 57.806 -29.822 -8.481 1.00 86.07 61 MET C N 1
ATOM 681 C CA . MET A 1 61 ? 58.503 -28.743 -9.169 1.00 82.41 61 MET C CA 1
ATOM 682 C C . MET A 1 61 ? 58.550 -27.501 -8.292 1.00 77.01 61 MET C C 1
ATOM 683 O O . MET A 1 61 ? 57.634 -27.243 -7.507 1.00 67.61 61 MET C O 1
ATOM 697 N N . VAL A 1 62 ? 59.634 -26.739 -8.442 1.00 74.29 62 VAL C N 1
ATOM 698 C CA . VAL A 1 62 ? 59.753 -25.385 -7.907 1.00 76.85 62 VAL C CA 1
ATOM 699 C C . VAL A 1 62 ? 60.180 -24.484 -9.064 1.00 73.87 62 VAL C C 1
ATOM 700 O O . VAL A 1 62 ? 61.225 -24.715 -9.691 1.00 75.70 62 VAL C O 1
ATOM 713 N N . VAL A 1 63 ? 59.363 -23.473 -9.363 1.00 69.49 63 VAL C N 1
ATOM 714 C CA . VAL A 1 63 ? 59.634 -22.572 -10.473 1.00 81.47 63 VAL C CA 1
ATOM 715 C C . VAL A 1 63 ? 59.549 -21.132 -9.987 1.00 76.67 63 VAL C C 1
ATOM 716 O O . VAL A 1 63 ? 58.878 -20.816 -9.002 1.00 77.88 63 VAL C O 1
ATOM 729 N N . GLY A 1 64 ? 60.238 -20.256 -10.712 1.00 71.75 64 GLY C N 1
ATOM 730 C CA . GLY A 1 64 ? 60.325 -18.858 -10.352 1.00 69.53 64 GLY C CA 1
ATOM 731 C C . GLY A 1 64 ? 61.705 -18.308 -10.641 1.00 72.63 64 GLY C C 1
ATOM 732 O O . GLY A 1 64 ? 62.560 -19.021 -11.173 1.00 68.63 64 GLY C O 1
ATOM 736 N N . GLY A 1 65 ? 61.942 -17.049 -10.300 1.00 74.58 65 GLY C N 1
ATOM 737 C CA . GLY A 1 65 ? 63.252 -16.470 -10.500 1.00 75.78 65 GLY C CA 1
ATOM 738 C C . GLY A 1 65 ? 63.242 -14.992 -10.179 1.00 73.11 65 GLY C C 1
ATOM 739 O O . GLY A 1 65 ? 62.275 -14.459 -9.634 1.00 74.77 65 GLY C O 1
ATOM 743 N N . ALA A 1 66 ? 64.347 -14.344 -10.534 1.00 75.49 66 ALA C N 1
ATOM 744 C CA . ALA A 1 66 ? 64.522 -12.912 -10.351 1.00 82.94 66 ALA C CA 1
ATOM 745 C C . ALA A 1 66 ? 64.645 -12.248 -11.716 1.00 79.84 66 ALA C C 1
ATOM 746 O O . ALA A 1 66 ? 65.175 -12.829 -12.663 1.00 85.92 66 ALA C O 1
ATOM 753 N N . VAL A 1 67 ? 64.126 -11.024 -11.828 1.00 72.83 67 VAL C N 1
ATOM 754 C CA . VAL A 1 67 ? 64.207 -10.283 -13.084 1.00 75.03 67 VAL C CA 1
ATOM 755 C C . VAL A 1 67 ? 65.402 -9.343 -13.123 1.00 83.91 67 VAL C C 1
ATOM 756 O O . VAL A 1 67 ? 65.728 -8.816 -14.201 1.00 98.98 67 VAL C O 1
ATOM 769 N N . LEU A 1 68 ? 66.048 -9.098 -11.988 1.00 87.24 68 LEU C N 1
ATOM 770 C CA . LEU A 1 68 ? 67.283 -8.330 -11.922 1.00 91.28 68 LEU C CA 1
ATOM 771 C C . LEU A 1 68 ? 68.453 -9.226 -11.531 1.00 101.72 68 LEU C C 1
ATOM 772 O O . LEU A 1 68 ? 69.391 -8.786 -10.863 1.00 105.54 68 LEU C O 1
ATOM 788 N N . LYS A 1 69 ? 68.394 -10.490 -11.945 1.00 110.05 69 LYS C N 1
ATOM 789 C CA . LYS A 1 69 ? 69.379 -11.480 -11.535 1.00 116.43 69 LYS C CA 1
ATOM 790 C C . LYS A 1 69 ? 70.800 -10.990 -11.760 1.00 123.94 69 LYS C C 1
ATOM 791 O O . LYS A 1 69 ? 71.123 -10.410 -12.801 1.00 117.09 69 LYS C O 1
ATOM 799 N N . HIS A 1 70 ? 71.647 -11.238 -10.768 1.00 130.63 70 HIS C N 1
ATOM 800 C CA . HIS A 1 70 ? 73.081 -11.097 -10.964 1.00 131.79 70 HIS C CA 1
ATOM 801 C C . HIS A 1 70 ? 73.589 -12.259 -11.806 1.00 128.97 70 HIS C C 1
ATOM 802 O O . HIS A 1 70 ? 73.040 -13.364 -11.774 1.00 128.09 70 HIS C O 1
ATOM 806 N N . SER A 1 71 ? 74.648 -11.995 -12.574 1.00 130.35 71 SER C N 1
ATOM 807 C CA . SER A 1 71 ? 75.189 -13.015 -13.466 1.00 132.12 71 SER C CA 1
ATOM 808 C C . SER A 1 71 ? 75.461 -14.319 -12.728 1.00 127.30 71 SER C C 1
ATOM 809 O O . SER A 1 71 ? 75.212 -15.407 -13.260 1.00 124.22 71 SER C O 1
ATOM 813 N N . ARG A 1 72 ? 75.968 -14.228 -11.496 1.00 131.54 72 ARG C N 1
ATOM 814 C CA . ARG A 1 72 ? 76.301 -15.426 -10.731 1.00 132.74 72 ARG C CA 1
ATOM 815 C C . ARG A 1 72 ? 75.130 -16.401 -10.691 1.00 132.29 72 ARG C C 1
ATOM 816 O O . ARG A 1 72 ? 75.275 -17.580 -11.037 1.00 129.88 72 ARG C O 1
ATOM 820 N N . ASP A 1 73 ? 73.959 -15.925 -10.268 1.00 131.69 73 ASP C N 1
ATOM 821 C CA . ASP A 1 73 ? 72.781 -16.778 -10.211 1.00 127.91 73 ASP C CA 1
ATOM 822 C C . ASP A 1 73 ? 72.507 -17.398 -11.576 1.00 120.67 73 ASP C C 1
ATOM 823 O O . ASP A 1 73 ? 72.470 -16.697 -12.591 1.00 119.05 73 ASP C O 1
ATOM 832 N N . PHE A 1 74 ? 72.315 -18.717 -11.600 1.00 112.30 74 PHE C N 1
ATOM 833 C CA . PHE A 1 74 ? 71.988 -19.405 -12.845 1.00 115.63 74 PHE C CA 1
ATOM 834 C C . PHE A 1 74 ? 70.733 -20.258 -12.669 1.00 112.78 74 PHE C C 1
ATOM 835 O O . PHE A 1 74 ? 69.691 -19.964 -13.263 1.00 115.51 74 PHE C O 1
ATOM 852 N N . ASN A 1 75 ? 70.822 -21.319 -11.867 1.00 102.00 75 ASN C N 1
ATOM 853 C CA . ASN A 1 75 ? 69.660 -22.151 -11.556 1.00 96.86 75 ASN C CA 1
ATOM 854 C C . ASN A 1 75 ? 69.158 -21.801 -10.155 1.00 98.89 75 ASN C C 1
ATOM 855 O O . ASN A 1 75 ? 69.240 -22.586 -9.208 1.00 100.47 75 ASN C O 1
ATOM 859 N N . LEU A 1 76 ? 68.629 -20.579 -10.041 1.00 96.16 76 LEU C N 1
ATOM 860 C CA . LEU A 1 76 ? 68.269 -20.043 -8.731 1.00 91.38 76 LEU C CA 1
ATOM 861 C C . LEU A 1 76 ? 67.352 -20.999 -7.978 1.00 85.40 76 LEU C C 1
ATOM 862 O O . LEU A 1 76 ? 67.664 -21.425 -6.864 1.00 88.38 76 LEU C O 1
ATOM 878 N N . MET A 1 77 ? 66.207 -21.342 -8.571 1.00 85.29 77 MET C N 1
ATOM 879 C CA . MET A 1 77 ? 65.251 -22.195 -7.871 1.00 83.90 77 MET C CA 1
ATOM 880 C C . MET A 1 77 ? 65.865 -23.548 -7.532 1.00 83.99 77 MET C C 1
ATOM 881 O O . MET A 1 77 ? 65.611 -24.102 -6.456 1.00 90.14 77 MET C O 1
ATOM 895 N N . ARG A 1 78 ? 66.687 -24.094 -8.430 1.00 88.84 78 ARG C N 1
ATOM 896 C CA . ARG A 1 78 ? 67.273 -25.407 -8.183 1.00 85.40 78 ARG C CA 1
ATOM 897 C C . ARG A 1 78 ? 68.264 -25.357 -7.025 1.00 87.87 78 ARG C C 1
ATOM 898 O O . ARG A 1 78 ? 68.214 -26.193 -6.116 1.00 90.47 78 ARG C O 1
ATOM 919 N N . GLU A 1 79 ? 69.177 -24.382 -7.038 1.00 86.83 79 GLU C N 1
ATOM 920 C CA . GLU A 1 79 ? 70.130 -24.275 -5.938 1.00 87.24 79 GLU C CA 1
ATOM 921 C C . GLU A 1 79 ? 69.431 -23.895 -4.637 1.00 92.00 79 GLU C C 1
ATOM 922 O O . GLU A 1 79 ? 69.914 -24.231 -3.552 1.00 92.86 79 GLU C O 1
ATOM 934 N N . CYS A 1 80 ? 68.294 -23.203 -4.727 1.00 89.19 80 CYS C N 1
ATOM 935 C CA . CYS A 1 80 ? 67.529 -22.869 -3.533 1.00 80.25 80 CYS C CA 1
ATOM 936 C C . CYS A 1 80 ? 66.882 -24.111 -2.938 1.00 89.58 80 CYS C C 1
ATOM 937 O O . CYS A 1 80 ? 66.881 -24.294 -1.715 1.00 99.50 80 CYS C O 1
ATOM 945 N N . VAL A 1 81 ? 66.325 -24.979 -3.785 1.00 88.71 81 VAL C N 1
ATOM 946 C CA . VAL A 1 81 ? 65.787 -26.243 -3.293 1.00 94.16 81 VAL C CA 1
ATOM 947 C C . VAL A 1 81 ? 66.906 -27.159 -2.814 1.00 97.25 81 VAL C C 1
ATOM 948 O O . VAL A 1 81 ? 66.668 -28.030 -1.970 1.00 99.69 81 VAL C O 1
ATOM 961 N N . LEU A 1 82 ? 68.125 -26.984 -3.330 1.00 91.47 82 LEU C N 1
ATOM 962 C CA . LEU A 1 82 ? 69.256 -27.761 -2.835 1.00 89.55 82 LEU C CA 1
ATOM 963 C C . LEU A 1 82 ? 69.753 -27.240 -1.489 1.00 101.63 82 LEU C C 1
ATOM 964 O O . LEU A 1 82 ? 70.236 -28.024 -0.664 1.00 98.56 82 LEU C O 1
ATOM 980 N N . GLY A 1 83 ? 69.646 -25.934 -1.251 1.00 102.69 83 GLY C N 1
ATOM 981 C CA . GLY A 1 83 ? 69.997 -25.331 0.014 1.00 92.11 83 GLY C CA 1
ATOM 982 C C . GLY A 1 83 ? 68.869 -25.261 1.012 1.00 97.54 83 GLY C C 1
ATOM 983 O O . GLY A 1 83 ? 69.053 -24.740 2.117 1.00 106.06 83 GLY C O 1
ATOM 987 N N . SER A 1 84 ? 67.699 -25.772 0.651 1.00 96.19 84 SER C N 1
ATOM 988 C CA . SER A 1 84 ? 66.537 -25.802 1.520 1.00 98.70 84 SER C CA 1
ATOM 989 C C . SER A 1 84 ? 66.436 -27.170 2.193 1.00 98.17 84 SER C C 1
ATOM 990 O O . SER A 1 84 ? 67.299 -28.035 2.032 1.00 98.75 84 SER C O 1
ATOM 998 N N . GLU A 1 85 ? 65.361 -27.369 2.958 1.00 93.92 85 GLU C N 1
ATOM 999 C CA . GLU A 1 85 ? 65.162 -28.602 3.707 1.00 102.93 85 GLU C CA 1
ATOM 1000 C C . GLU A 1 85 ? 64.212 -29.569 3.007 1.00 102.29 85 GLU C C 1
ATOM 1001 O O . GLU A 1 85 ? 63.666 -30.470 3.653 1.00 106.23 85 GLU C O 1
ATOM 1013 N N . LEU A 1 86 ? 64.005 -29.403 1.709 1.00 100.65 86 LEU C N 1
ATOM 1014 C CA . LEU A 1 86 ? 63.199 -30.331 0.934 1.00 100.46 86 LEU C CA 1
ATOM 1015 C C . LEU A 1 86 ? 64.102 -31.371 0.283 1.00 98.76 86 LEU C C 1
ATOM 1016 O O . LEU A 1 86 ? 65.320 -31.199 0.188 1.00 96.49 86 LEU C O 1
ATOM 1032 N N . SER A 1 87 ? 63.493 -32.467 -0.152 1.00 98.62 87 SER C N 1
ATOM 1033 C CA . SER A 1 87 ? 64.267 -33.532 -0.770 1.00 91.15 87 SER C CA 1
ATOM 1034 C C . SER A 1 87 ? 65.040 -32.979 -1.964 1.00 92.25 87 SER C C 1
ATOM 1035 O O . SER A 1 87 ? 64.497 -32.184 -2.741 1.00 95.54 87 SER C O 1
ATOM 1043 N N . PRO A 1 88 ? 66.308 -33.366 -2.142 1.00 87.82 88 PRO C N 1
ATOM 1044 C CA . PRO A 1 88 ? 67.046 -32.928 -3.338 1.00 94.98 88 PRO C CA 1
ATOM 1045 C C . PRO A 1 88 ? 66.484 -33.482 -4.639 1.00 94.38 88 PRO C C 1
ATOM 1046 O O . PRO A 1 88 ? 67.003 -33.145 -5.710 1.00 86.19 88 PRO C O 1
ATOM 1057 N N . TYR A 1 89 ? 65.445 -34.320 -4.576 1.00 90.58 89 TYR C N 1
ATOM 1058 C CA . TYR A 1 89 ? 64.796 -34.833 -5.774 1.00 90.73 89 TYR C CA 1
ATOM 1059 C C . TYR A 1 89 ? 63.756 -33.870 -6.327 1.00 96.02 89 TYR C C 1
ATOM 1060 O O . TYR A 1 89 ? 63.365 -33.997 -7.492 1.00 96.97 89 TYR C O 1
ATOM 1078 N N . THR A 1 90 ? 63.290 -32.928 -5.517 1.00 91.51 90 THR C N 1
ATOM 1079 C CA . THR A 1 90 ? 62.421 -31.855 -5.988 1.00 89.90 90 THR C CA 1
ATOM 1080 C C . THR A 1 90 ? 63.075 -31.158 -7.168 1.00 89.52 90 THR C C 1
ATOM 1081 O O . THR A 1 90 ? 64.129 -30.535 -7.007 1.00 92.35 90 THR C O 1
ATOM 1092 N N . PRO A 1 91 ? 62.505 -31.232 -8.371 1.00 86.76 91 PRO C N 1
ATOM 1093 C CA . PRO A 1 91 ? 63.094 -30.519 -9.508 1.00 85.27 91 PRO C CA 1
ATOM 1094 C C . PRO A 1 91 ? 62.655 -29.063 -9.525 1.00 85.42 91 PRO C C 1
ATOM 1095 O O . PRO A 1 91 ? 61.693 -28.664 -8.866 1.00 76.68 91 PRO C O 1
ATOM 1106 N N . ALA A 1 92 ? 63.386 -28.267 -10.299 1.00 86.50 92 ALA C N 1
ATOM 1107 C CA . ALA A 1 92 ? 63.128 -26.837 -10.336 1.00 84.32 92 ALA C CA 1
ATOM 1108 C C . ALA A 1 92 ? 63.632 -26.262 -11.648 1.00 81.59 92 ALA C C 1
ATOM 1109 O O . ALA A 1 92 ? 64.601 -26.759 -12.228 1.00 82.39 92 ALA C O 1
ATOM 1116 N N . PHE A 1 93 ? 62.965 -25.202 -12.100 1.00 72.02 93 PHE C N 1
ATOM 1117 C CA . PHE A 1 93 ? 63.489 -24.439 -13.228 1.00 77.94 93 PHE C CA 1
ATOM 1118 C C . PHE A 1 93 ? 63.100 -22.975 -13.085 1.00 76.60 93 PHE C C 1
ATOM 1119 O O . PHE A 1 93 ? 62.080 -22.643 -12.477 1.00 71.99 93 PHE C O 1
ATOM 1136 N N . ASP A 1 94 ? 63.929 -22.105 -13.657 1.00 77.97 94 ASP C N 1
ATOM 1137 C CA . ASP A 1 94 ? 63.729 -20.670 -13.543 1.00 78.29 94 ASP C CA 1
ATOM 1138 C C . ASP A 1 94 ? 62.663 -20.191 -14.528 1.00 73.05 94 ASP C C 1
ATOM 1139 O O . ASP A 1 94 ? 62.249 -20.905 -15.445 1.00 75.01 94 ASP C O 1
ATOM 1148 N N . LEU A 1 95 ? 62.221 -18.951 -14.327 1.00 69.81 95 LEU C N 1
ATOM 1149 C CA . LEU A 1 95 ? 61.184 -18.350 -15.156 1.00 69.64 95 LEU C CA 1
ATOM 1150 C C . LEU A 1 95 ? 61.217 -16.844 -14.938 1.00 75.57 95 LEU C C 1
ATOM 1151 O O . LEU A 1 95 ? 61.393 -16.381 -13.807 1.00 76.76 95 LEU C O 1
ATOM 1167 N N . GLN A 1 96 ? 61.045 -16.090 -16.024 1.00 75.96 96 GLN C N 1
ATOM 1168 C CA . GLN A 1 96 ? 61.146 -14.639 -15.989 1.00 75.41 96 GLN C CA 1
ATOM 1169 C C . GLN A 1 96 ? 60.063 -14.014 -16.847 1.00 76.70 96 GLN C C 1
ATOM 1170 O O . GLN A 1 96 ? 59.953 -14.336 -18.032 1.00 77.72 96 GLN C O 1
ATOM 1184 N N . GLN A 1 97 ? 59.294 -13.103 -16.263 1.00 69.74 97 GLN C N 1
ATOM 1185 C CA . GLN A 1 97 ? 58.387 -12.267 -17.038 1.00 73.61 97 GLN C CA 1
ATOM 1186 C C . GLN A 1 97 ? 58.209 -10.931 -16.321 1.00 65.40 97 GLN C C 1
ATOM 1187 O O . GLN A 1 97 ? 57.096 -10.429 -16.152 1.00 63.79 97 GLN C O 1
ATOM 1201 N N . ALA A 1 98 ? 59.320 -10.344 -15.887 1.00 64.51 98 ALA C N 1
ATOM 1202 C CA . ALA A 1 98 ? 59.294 -9.050 -15.214 1.00 77.75 98 ALA C CA 1
ATOM 1203 C C . ALA A 1 98 ? 58.342 -9.096 -14.014 1.00 71.51 98 ALA C C 1
ATOM 1204 O O . ALA A 1 98 ? 58.407 -10.018 -13.201 1.00 57.46 98 ALA C O 1
ATOM 1223 N N . GLY A 1 100 ? 55.338 -9.921 -13.836 1.00 70.66 100 GLY C N 1
ATOM 1224 C CA . GLY A 1 100 ? 54.440 -11.059 -13.878 1.00 67.82 100 GLY C CA 1
ATOM 1225 C C . GLY A 1 100 ? 55.113 -12.380 -13.562 1.00 68.03 100 GLY C C 1
ATOM 1226 O O . GLY A 1 100 ? 54.470 -13.432 -13.574 1.00 65.91 100 GLY C O 1
ATOM 1230 N N . THR A 1 101 ? 56.414 -12.316 -13.268 1.00 64.71 101 THR C N 1
ATOM 1231 C CA . THR A 1 101 ? 57.191 -13.526 -13.016 1.00 69.81 101 THR C CA 1
ATOM 1232 C C . THR A 1 101 ? 56.485 -14.456 -12.034 1.00 73.85 101 THR C C 1
ATOM 1233 O O . THR A 1 101 ? 56.371 -15.662 -12.277 1.00 75.66 101 THR C O 1
ATOM 1244 N N . GLY A 1 102 ? 56.003 -13.912 -10.915 1.00 63.77 102 GLY C N 1
ATOM 1245 C CA . GLY A 1 102 ? 55.407 -14.760 -9.894 1.00 63.87 102 GLY C CA 1
ATOM 1246 C C . GLY A 1 102 ? 54.144 -15.455 -10.366 1.00 67.54 102 GLY C C 1
ATOM 1247 O O . GLY A 1 102 ? 54.015 -16.680 -10.267 1.00 72.50 102 GLY C O 1
ATOM 1251 N N . LEU A 1 103 ? 53.184 -14.682 -10.875 1.00 69.02 103 LEU C N 1
ATOM 1252 C CA . LEU A 1 103 ? 51.932 -15.283 -11.330 1.00 68.76 103 LEU C CA 1
ATOM 1253 C C . LEU A 1 103 ? 52.163 -16.235 -12.499 1.00 76.10 103 LEU C C 1
ATOM 1254 O O . LEU A 1 103 ? 51.450 -17.238 -12.636 1.00 76.07 103 LEU C O 1
ATOM 1270 N N . GLN A 1 104 ? 53.153 -15.950 -13.347 1.00 63.41 104 GLN C N 1
ATOM 1271 C CA . GLN A 1 104 ? 53.474 -16.881 -14.423 1.00 73.53 104 GLN C CA 1
ATOM 1272 C C . GLN A 1 104 ? 54.060 -18.177 -13.872 1.00 76.10 104 GLN C C 1
ATOM 1273 O O . GLN A 1 104 ? 53.756 -19.267 -14.368 1.00 76.48 104 GLN C O 1
ATOM 1287 N N . ALA A 1 105 ? 54.922 -18.085 -12.862 1.00 73.40 105 ALA C N 1
ATOM 1288 C CA . ALA A 1 105 ? 55.368 -19.294 -12.178 1.00 76.15 105 ALA C CA 1
ATOM 1289 C C . ALA A 1 105 ? 54.173 -20.078 -11.649 1.00 74.21 105 ALA C C 1
ATOM 1290 O O . ALA A 1 105 ? 54.151 -21.322 -11.684 1.00 75.28 105 ALA C O 1
ATOM 1297 N N . ALA A 1 106 ? 53.158 -19.358 -11.171 1.00 74.62 106 ALA C N 1
ATOM 1298 C CA . ALA A 1 106 ? 51.961 -20.017 -10.659 1.00 79.01 106 ALA C CA 1
ATOM 1299 C C . ALA A 1 106 ? 51.236 -20.771 -11.767 1.00 78.31 106 ALA C C 1
ATOM 1300 O O . ALA A 1 106 ? 50.822 -21.920 -11.579 1.00 71.60 106 ALA C O 1
ATOM 1307 N N . ILE A 1 107 ? 51.057 -20.132 -12.930 1.00 77.00 107 ILE C N 1
ATOM 1308 C CA . ILE A 1 107 ? 50.373 -20.837 -14.014 1.00 75.36 107 ILE C CA 1
ATOM 1309 C C . ILE A 1 107 ? 51.214 -22.023 -14.479 1.00 70.21 107 ILE C C 1
ATOM 1310 O O . ILE A 1 107 ? 50.674 -23.032 -14.936 1.00 68.51 107 ILE C O 1
ATOM 1326 N N . ALA A 1 108 ? 52.543 -21.915 -14.405 1.00 65.29 108 ALA C N 1
ATOM 1327 C CA . ALA A 1 108 ? 53.386 -23.043 -14.792 1.00 63.68 108 ALA C CA 1
ATOM 1328 C C . ALA A 1 108 ? 53.097 -24.252 -13.912 1.00 68.35 108 ALA C C 1
ATOM 1329 O O . ALA A 1 108 ? 52.790 -25.348 -14.408 1.00 61.86 108 ALA C O 1
ATOM 1336 N N . ALA A 1 109 ? 53.165 -24.060 -12.590 1.00 82.49 109 ALA C N 1
ATOM 1337 C CA . ALA A 1 109 ? 52.866 -25.159 -11.671 1.00 66.35 109 ALA C CA 1
ATOM 1338 C C . ALA A 1 109 ? 51.430 -25.656 -11.842 1.00 67.53 109 ALA C C 1
ATOM 1339 O O . ALA A 1 109 ? 51.163 -26.870 -11.793 1.00 66.71 109 ALA C O 1
ATOM 1346 N N . ALA A 1 110 ? 50.493 -24.727 -12.045 1.00 70.88 110 ALA C N 1
ATOM 1347 C CA . ALA A 1 110 ? 49.096 -25.089 -12.249 1.00 70.88 110 ALA C CA 1
ATOM 1348 C C . ALA A 1 110 ? 48.941 -25.992 -13.463 1.00 78.24 110 ALA C C 1
ATOM 1349 O O . ALA A 1 110 ? 48.388 -27.090 -13.367 1.00 84.51 110 ALA C O 1
ATOM 1356 N N . ASP A 1 111 ? 49.397 -25.522 -14.626 1.00 78.70 111 ASP C N 1
ATOM 1357 C CA . ASP A 1 111 ? 49.412 -26.347 -15.826 1.00 75.42 111 ASP C CA 1
ATOM 1358 C C . ASP A 1 111 ? 49.981 -27.725 -15.527 1.00 76.68 111 ASP C C 1
ATOM 1359 O O . ASP A 1 111 ? 49.431 -28.748 -15.950 1.00 77.51 111 ASP C O 1
ATOM 1368 N N . GLY A 1 112 ? 51.092 -27.765 -14.789 1.00 77.63 112 GLY C N 1
ATOM 1369 C CA . GLY A 1 112 ? 51.753 -29.035 -14.536 1.00 82.72 112 GLY C CA 1
ATOM 1370 C C . GLY A 1 112 ? 50.879 -30.027 -13.793 1.00 81.98 112 GLY C C 1
ATOM 1371 O O . GLY A 1 112 ? 50.872 -31.220 -14.113 1.00 82.61 112 GLY C O 1
ATOM 1375 N N . ILE A 1 113 ? 50.153 -29.563 -12.772 1.00 82.05 113 ILE C N 1
ATOM 1376 C CA . ILE A 1 113 ? 49.298 -30.520 -12.064 1.00 90.24 113 ILE C CA 1
ATOM 1377 C C . ILE A 1 113 ? 48.025 -30.805 -12.867 1.00 82.40 113 ILE C C 1
ATOM 1378 O O . ILE A 1 113 ? 47.554 -31.947 -12.922 1.00 88.30 113 ILE C O 1
ATOM 1394 N N . ALA A 1 114 ? 47.445 -29.780 -13.498 1.00 77.61 114 ALA C N 1
ATOM 1395 C CA . ALA A 1 114 ? 46.220 -29.984 -14.266 1.00 85.02 114 ALA C CA 1
ATOM 1396 C C . ALA A 1 114 ? 46.464 -30.940 -15.425 1.00 84.61 114 ALA C C 1
ATOM 1397 O O . ALA A 1 114 ? 45.588 -31.737 -15.781 1.00 87.31 114 ALA C O 1
ATOM 1404 N N . ALA A 1 115 ? 47.648 -30.869 -16.035 1.00 79.57 115 ALA C N 1
ATOM 1405 C CA . ALA A 1 115 ? 48.051 -31.887 -16.991 1.00 74.28 115 ALA C CA 1
ATOM 1406 C C . ALA A 1 115 ? 48.228 -33.243 -16.326 1.00 82.02 115 ALA C C 1
ATOM 1407 O O . ALA A 1 115 ? 48.102 -34.273 -16.999 1.00 80.86 115 ALA C O 1
ATOM 1414 N N . GLY A 1 116 ? 48.502 -33.260 -15.025 1.00 85.99 116 GLY C N 1
ATOM 1415 C CA . GLY A 1 116 ? 48.739 -34.484 -14.298 1.00 79.67 116 GLY C CA 1
ATOM 1416 C C . GLY A 1 116 ? 50.194 -34.857 -14.134 1.00 86.79 116 GLY C C 1
ATOM 1417 O O . GLY A 1 116 ? 50.483 -35.907 -13.546 1.00 86.63 116 GLY C O 1
ATOM 1421 N N . ARG A 1 117 ? 51.120 -34.038 -14.640 1.00 88.81 117 ARG C N 1
ATOM 1422 C CA . ARG A 1 117 ? 52.537 -34.342 -14.478 1.00 90.65 117 ARG C CA 1
ATOM 1423 C C . ARG A 1 117 ? 52.971 -34.179 -13.028 1.00 87.52 117 ARG C C 1
ATOM 1424 O O . ARG A 1 117 ? 53.769 -34.974 -12.518 1.00 90.17 117 ARG C O 1
ATOM 1445 N N . TYR A 1 118 ? 52.471 -33.145 -12.361 1.00 82.57 118 TYR C N 1
ATOM 1446 C CA . TYR A 1 118 ? 52.802 -32.868 -10.976 1.00 86.21 118 TYR C CA 1
ATOM 1447 C C . TYR A 1 118 ? 51.668 -33.319 -10.060 1.00 88.45 118 TYR C C 1
ATOM 1448 O O . TYR A 1 118 ? 50.540 -33.564 -10.496 1.00 89.32 118 TYR C O 1
ATOM 1466 N N . GLU A 1 119 ? 51.987 -33.421 -8.772 1.00 87.37 119 GLU C N 1
ATOM 1467 C CA . GLU A 1 119 ? 50.999 -33.527 -7.705 1.00 81.86 119 GLU C CA 1
ATOM 1468 C C . GLU A 1 119 ? 51.015 -32.313 -6.790 1.00 84.02 119 GLU C C 1
ATOM 1469 O O . GLU A 1 119 ? 49.959 -31.861 -6.343 1.00 80.40 119 GLU C O 1
ATOM 1481 N N . VAL A 1 120 ? 52.203 -31.773 -6.519 1.00 79.47 120 VAL C N 1
ATOM 1482 C CA . VAL A 1 120 ? 52.383 -30.586 -5.696 1.00 85.43 120 VAL C CA 1
ATOM 1483 C C . VAL A 1 120 ? 53.517 -29.770 -6.302 1.00 80.04 120 VAL C C 1
ATOM 1484 O O . VAL A 1 120 ? 54.466 -30.319 -6.868 1.00 79.45 120 VAL C O 1
ATOM 1497 N N . ALA A 1 121 ? 53.420 -28.448 -6.175 1.00 76.94 121 ALA C N 1
ATOM 1498 C CA . ALA A 1 121 ? 54.463 -27.574 -6.693 1.00 80.99 121 ALA C CA 1
ATOM 1499 C C . ALA A 1 121 ? 54.407 -26.227 -5.989 1.00 76.14 121 ALA C C 1
ATOM 1500 O O . ALA A 1 121 ? 53.334 -25.742 -5.629 1.00 76.42 121 ALA C O 1
ATOM 1507 N N . ALA A 1 122 ? 55.578 -25.622 -5.814 1.00 69.76 122 ALA C N 1
ATOM 1508 C CA . ALA A 1 122 ? 55.700 -24.277 -5.272 1.00 76.44 122 ALA C CA 1
ATOM 1509 C C . ALA A 1 122 ? 56.166 -23.329 -6.369 1.00 70.33 122 ALA C C 1
ATOM 1510 O O . ALA A 1 122 ? 56.980 -23.702 -7.219 1.00 70.61 122 ALA C O 1
ATOM 1517 N N . ALA A 1 123 ? 55.644 -22.103 -6.346 1.00 65.27 123 ALA C N 1
ATOM 1518 C CA . ALA A 1 123 ? 55.914 -21.136 -7.400 1.00 72.42 123 ALA C CA 1
ATOM 1519 C C . ALA A 1 123 ? 55.931 -19.728 -6.829 1.00 72.50 123 ALA C C 1
ATOM 1520 O O . ALA A 1 123 ? 55.149 -19.413 -5.934 1.00 84.80 123 ALA C O 1
ATOM 1527 N N . GLY A 1 124 ? 56.804 -18.881 -7.366 1.00 68.19 124 GLY C N 1
ATOM 1528 C CA . GLY A 1 124 ? 56.897 -17.522 -6.873 1.00 73.93 124 GLY C CA 1
ATOM 1529 C C . GLY A 1 124 ? 58.154 -16.857 -7.380 1.00 75.18 124 GLY C C 1
ATOM 1530 O O . GLY A 1 124 ? 58.772 -17.327 -8.341 1.00 76.70 124 GLY C O 1
ATOM 1534 N N . GLY A 1 125 ? 58.540 -15.770 -6.718 1.00 78.14 125 GLY C N 1
ATOM 1535 C CA . GLY A 1 125 ? 59.666 -14.987 -7.192 1.00 80.34 125 GLY C CA 1
ATOM 1536 C C . GLY A 1 125 ? 60.380 -14.225 -6.098 1.00 80.35 125 GLY C C 1
ATOM 1537 O O . GLY A 1 125 ? 59.839 -13.980 -5.015 1.00 79.53 125 GLY C O 1
ATOM 1541 N N . VAL A 1 126 ? 61.612 -13.831 -6.416 1.00 75.48 126 VAL C N 1
ATOM 1542 C CA . VAL A 1 126 ? 62.462 -13.035 -5.543 1.00 75.85 126 VAL C CA 1
ATOM 1543 C C . VAL A 1 126 ? 63.070 -11.918 -6.379 1.00 78.02 126 VAL C C 1
ATOM 1544 O O . VAL A 1 126 ? 63.284 -12.073 -7.585 1.00 81.79 126 VAL C O 1
ATOM 1557 N N . ASP A 1 127 ? 63.360 -10.787 -5.736 1.00 71.84 127 ASP C N 1
ATOM 1558 C CA . ASP A 1 127 ? 63.999 -9.693 -6.446 1.00 79.92 127 ASP C CA 1
ATOM 1559 C C . ASP A 1 127 ? 64.596 -8.695 -5.466 1.00 83.43 127 ASP C C 1
ATOM 1560 O O . ASP A 1 127 ? 63.899 -8.191 -4.580 1.00 89.78 127 ASP C O 1
ATOM 1569 N N . THR A 1 128 ? 65.892 -8.427 -5.633 1.00 86.50 128 THR C N 1
ATOM 1570 C CA . THR A 1 128 ? 66.597 -7.384 -4.908 1.00 87.73 128 THR C CA 1
ATOM 1571 C C . THR A 1 128 ? 66.881 -6.225 -5.854 1.00 93.33 128 THR C C 1
ATOM 1572 O O . THR A 1 128 ? 67.300 -6.430 -6.997 1.00 94.58 128 THR C O 1
ATOM 1583 N N . THR A 1 129 ? 66.639 -5.003 -5.375 1.00 97.82 129 THR C N 1
ATOM 1584 C CA . THR A 1 129 ? 66.909 -3.789 -6.136 1.00 94.79 129 THR C CA 1
ATOM 1585 C C . THR A 1 129 ? 68.002 -2.945 -5.489 1.00 100.91 129 THR C C 1
ATOM 1586 O O . THR A 1 129 ? 68.065 -1.732 -5.714 1.00 98.99 129 THR C O 1
ATOM 1597 N N . SER A 1 130 ? 68.862 -3.566 -4.686 1.00 107.95 130 SER C N 1
ATOM 1598 C CA . SER A 1 130 ? 69.906 -2.868 -3.947 1.00 111.87 130 SER C CA 1
ATOM 1599 C C . SER A 1 130 ? 71.209 -2.932 -4.731 1.00 109.28 130 SER C C 1
ATOM 1600 O O . SER A 1 130 ? 71.638 -4.015 -5.142 1.00 109.32 130 SER C O 1
ATOM 1608 N N . ASP A 1 131 ? 71.836 -1.776 -4.929 1.00 109.90 131 ASP C N 1
ATOM 1609 C CA . ASP A 1 131 ? 73.034 -1.663 -5.751 1.00 118.55 131 ASP C CA 1
ATOM 1610 C C . ASP A 1 131 ? 72.792 -2.349 -7.104 1.00 115.39 131 ASP C C 1
ATOM 1611 O O . ASP A 1 131 ? 73.485 -3.291 -7.460 1.00 112.95 131 ASP C O 1
ATOM 1620 N N . PRO A 1 132 ? 71.792 -1.878 -7.872 1.00 115.51 132 PRO C N 1
ATOM 1621 C CA . PRO A 1 132 ? 71.349 -2.558 -9.098 1.00 112.82 132 PRO C CA 1
ATOM 1622 C C . PRO A 1 132 ? 72.438 -2.658 -10.159 1.00 111.43 132 PRO C C 1
ATOM 1623 O O . PRO A 1 132 ? 72.306 -3.486 -11.061 1.00 115.80 132 PRO C O 1
ATOM 1634 N N . ARG A 1 156 ? 65.645 10.796 -9.442 1.00 113.57 156 ARG C N 1
ATOM 1635 C CA . ARG A 1 156 ? 65.854 9.452 -8.916 1.00 112.17 156 ARG C CA 1
ATOM 1636 C C . ARG A 1 156 ? 65.676 9.437 -7.401 1.00 115.51 156 ARG C C 1
ATOM 1637 O O . ARG A 1 156 ? 66.653 9.487 -6.652 1.00 113.61 156 ARG C O 1
ATOM 1640 N N . LEU A 1 157 ? 64.420 9.378 -6.957 1.00 114.96 157 LEU C N 1
ATOM 1641 C CA . LEU A 1 157 ? 64.085 9.315 -5.539 1.00 114.43 157 LEU C CA 1
ATOM 1642 C C . LEU A 1 157 ? 63.807 7.887 -5.081 1.00 111.68 157 LEU C C 1
ATOM 1643 O O . LEU A 1 157 ? 63.075 7.676 -4.108 1.00 107.54 157 LEU C O 1
ATOM 1647 N N . LYS A 1 158 ? 64.380 6.901 -5.773 1.00 116.86 158 LYS C N 1
ATOM 1648 C CA . LYS A 1 158 ? 64.183 5.494 -5.444 1.00 107.11 158 LYS C CA 1
ATOM 1649 C C . LYS A 1 158 ? 62.744 5.075 -5.727 1.00 100.95 158 LYS C C 1
ATOM 1650 O O . LYS A 1 158 ? 62.005 4.697 -4.811 1.00 98.55 158 LYS C O 1
ATOM 1669 N N . LEU A 1 159 ? 62.345 5.128 -7.000 1.00 98.77 159 LEU C N 1
ATOM 1670 C CA . LEU A 1 159 ? 61.055 4.631 -7.457 1.00 92.90 159 LEU C CA 1
ATOM 1671 C C . LEU A 1 159 ? 61.276 3.659 -8.612 1.00 91.81 159 LEU C C 1
ATOM 1672 O O . LEU A 1 159 ? 62.282 3.742 -9.324 1.00 91.18 159 LEU C O 1
ATOM 1688 N N . VAL A 1 160 ? 60.330 2.732 -8.796 1.00 87.82 160 VAL C N 1
ATOM 1689 C CA . VAL A 1 160 ? 60.405 1.830 -9.944 1.00 96.40 160 VAL C CA 1
ATOM 1690 C C . VAL A 1 160 ? 60.340 2.625 -11.242 1.00 90.19 160 VAL C C 1
ATOM 1691 O O . VAL A 1 160 ? 60.995 2.283 -12.235 1.00 84.97 160 VAL C O 1
ATOM 1704 N N . GLY A 1 161 ? 59.553 3.702 -11.252 1.00 90.06 161 GLY C N 1
ATOM 1705 C CA . GLY A 1 161 ? 59.285 4.432 -12.478 1.00 88.27 161 GLY C CA 1
ATOM 1706 C C . GLY A 1 161 ? 60.514 4.963 -13.183 1.00 88.46 161 GLY C C 1
ATOM 1707 O O . GLY A 1 161 ? 60.459 5.214 -14.392 1.00 95.42 161 GLY C O 1
ATOM 1711 N N . THR A 1 16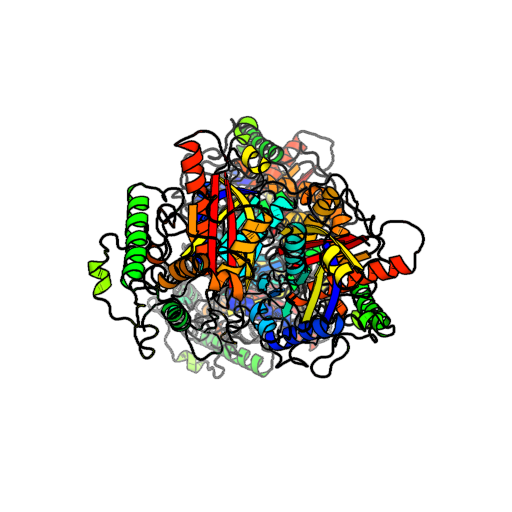2 ? 61.623 5.138 -12.467 1.00 89.67 162 THR C N 1
ATOM 1712 C CA . THR A 1 162 ? 62.805 5.761 -13.050 1.00 89.79 162 THR C CA 1
ATOM 1713 C C . THR A 1 162 ? 63.647 4.807 -13.891 1.00 86.36 162 THR C C 1
ATOM 1714 O O . THR A 1 162 ? 64.710 5.215 -14.372 1.00 87.09 162 THR C O 1
ATOM 1725 N N . LEU A 1 163 ? 63.209 3.568 -14.091 1.00 87.88 163 LEU C N 1
ATOM 1726 C CA . LEU A 1 163 ? 64.012 2.565 -14.777 1.00 90.46 163 LEU C CA 1
ATOM 1727 C C . LEU A 1 163 ? 63.577 2.409 -16.229 1.00 93.50 163 LEU C C 1
ATOM 1728 O O . LEU A 1 163 ? 62.486 2.840 -16.617 1.00 89.74 163 LEU C O 1
ATOM 1744 N N . PRO A 1 164 ? 64.418 1.800 -17.068 1.00 95.99 164 PRO C N 1
ATOM 1745 C CA . PRO A 1 164 ? 64.042 1.607 -18.475 1.00 90.23 164 PRO C CA 1
ATOM 1746 C C . PRO A 1 164 ? 62.771 0.783 -18.627 1.00 90.87 164 PRO C C 1
ATOM 1747 O O . PRO A 1 164 ? 62.461 -0.086 -17.809 1.00 96.12 164 PRO C O 1
ATOM 1758 N N . ALA A 1 165 ? 62.039 1.061 -19.710 1.00 91.92 165 ALA C N 1
ATOM 1759 C CA . ALA A 1 165 ? 60.733 0.447 -19.920 1.00 89.89 165 ALA C CA 1
ATOM 1760 C C . ALA A 1 165 ? 60.812 -1.066 -20.078 1.00 91.72 165 ALA C C 1
ATOM 1761 O O . ALA A 1 165 ? 59.809 -1.752 -19.852 1.00 87.63 165 ALA C O 1
ATOM 1768 N N . SER A 1 166 ? 61.967 -1.599 -20.473 1.00 94.40 166 SER C N 1
ATOM 1769 C CA . SER A 1 166 ? 62.186 -3.038 -20.525 1.00 94.97 166 SER C CA 1
ATOM 1770 C C . SER A 1 166 ? 63.126 -3.510 -19.425 1.00 98.13 166 SER C C 1
ATOM 1771 O O . SER A 1 166 ? 63.587 -4.657 -19.462 1.00 102.59 166 SER C O 1
ATOM 1779 N N . LEU A 1 167 ? 63.425 -2.651 -18.453 1.00 98.01 167 LEU C N 1
ATOM 1780 C CA . LEU A 1 167 ? 64.359 -2.920 -17.364 1.00 102.86 167 LEU C CA 1
ATOM 1781 C C . LEU A 1 167 ? 65.790 -3.113 -17.852 1.00 107.83 167 LEU C C 1
ATOM 1782 O O . LEU A 1 167 ? 66.675 -3.445 -17.052 1.00 108.65 167 LEU C O 1
ATOM 1798 N N . GLY A 1 168 ? 66.047 -2.891 -19.139 1.00 103.17 168 GLY C N 1
ATOM 1799 C CA . GLY A 1 168 ? 67.380 -3.028 -19.692 1.00 104.23 168 GLY C CA 1
ATOM 1800 C C . GLY A 1 168 ? 67.983 -1.700 -20.106 1.00 108.12 168 GLY C C 1
ATOM 1801 O O . GLY A 1 168 ? 67.529 -1.070 -21.061 1.00 113.41 168 GLY C O 1
ATOM 1805 N N . THR A 1 179 ? 62.174 2.637 -26.768 1.00 107.10 179 THR C N 1
ATOM 1806 C CA . THR A 1 179 ? 61.925 4.073 -26.773 1.00 114.56 179 THR C CA 1
ATOM 1807 C C . THR A 1 179 ? 62.872 4.808 -25.828 1.00 110.72 179 THR C C 1
ATOM 1808 O O . THR A 1 179 ? 62.968 6.035 -25.865 1.00 107.90 179 THR C O 1
ATOM 1811 N N . GLY A 1 180 ? 63.567 4.053 -24.977 1.00 104.98 180 GLY C N 1
ATOM 1812 C CA . GLY A 1 180 ? 64.429 4.631 -23.968 1.00 105.23 180 GLY C CA 1
ATOM 1813 C C . GLY A 1 180 ? 63.712 5.359 -22.857 1.00 106.65 180 GLY C C 1
ATOM 1814 O O . GLY A 1 180 ? 64.360 5.762 -21.882 1.00 102.81 180 GLY C O 1
ATOM 1818 N N . LEU A 1 181 ? 62.400 5.542 -22.966 1.00 101.23 181 LEU C N 1
ATOM 1819 C CA . LEU A 1 181 ? 61.632 6.222 -21.936 1.00 92.01 181 LEU C CA 1
ATOM 1820 C C . LEU A 1 181 ? 61.496 5.336 -20.703 1.00 88.71 181 LEU C C 1
ATOM 1821 O O . LEU A 1 181 ? 61.487 4.106 -20.791 1.00 83.84 181 LEU C O 1
ATOM 1837 N N . SER A 1 182 ? 61.386 5.978 -19.545 1.00 93.28 182 SER C N 1
ATOM 1838 C CA . SER A 1 182 ? 61.254 5.248 -18.294 1.00 91.34 182 SER C CA 1
ATOM 1839 C C . SER A 1 182 ? 59.820 4.760 -18.104 1.00 88.49 182 SER C C 1
ATOM 1840 O O . SER A 1 182 ? 58.873 5.270 -18.712 1.00 92.24 182 SER C O 1
ATOM 1848 N N . MET A 1 183 ? 59.675 3.745 -17.247 1.00 78.07 183 MET C N 1
ATOM 1849 C CA . MET A 1 183 ? 58.347 3.244 -16.905 1.00 82.80 183 MET C CA 1
ATOM 1850 C C . MET A 1 183 ? 57.413 4.387 -16.531 1.00 81.49 183 MET C C 1
ATOM 1851 O O . MET A 1 183 ? 56.258 4.442 -16.978 1.00 78.71 183 MET C O 1
ATOM 1865 N N . GLY A 1 184 ? 57.908 5.316 -15.712 1.00 82.61 184 GLY C N 1
ATOM 1866 C CA . GLY A 1 184 ? 57.048 6.356 -15.178 1.00 85.23 184 GLY C CA 1
ATOM 1867 C C . GLY A 1 184 ? 56.612 7.355 -16.228 1.00 83.88 184 GLY C C 1
ATOM 1868 O O . GLY A 1 184 ? 55.458 7.778 -16.245 1.00 79.13 184 GLY C O 1
ATOM 1872 N N . GLU A 1 185 ? 57.528 7.753 -17.112 1.00 88.89 185 GLU C N 1
ATOM 1873 C CA . GLU A 1 185 ? 57.156 8.668 -18.185 1.00 89.27 185 GLU C CA 1
ATOM 1874 C C . GLU A 1 185 ? 56.133 8.028 -19.120 1.00 87.51 185 GLU C C 1
ATOM 1875 O O . GLU A 1 185 ? 55.186 8.688 -19.558 1.00 90.99 185 GLU C O 1
ATOM 1887 N N . HIS A 1 186 ? 56.306 6.741 -19.434 1.00 80.08 186 HIS C N 1
ATOM 1888 C CA . HIS A 1 186 ? 55.312 6.027 -20.231 1.00 83.02 186 HIS C CA 1
ATOM 1889 C C . HIS A 1 186 ? 53.942 6.066 -19.561 1.00 85.46 186 HIS C C 1
ATOM 1890 O O . HIS A 1 186 ? 52.928 6.451 -20.177 1.00 84.26 186 HIS C O 1
ATOM 1904 N N . ALA A 1 187 ? 53.892 5.635 -18.296 1.00 85.93 187 ALA C N 1
ATOM 1905 C CA . ALA A 1 187 ? 52.625 5.609 -17.579 1.00 82.08 187 ALA C CA 1
ATOM 1906 C C . ALA A 1 187 ? 52.030 7.005 -17.480 1.00 80.95 187 ALA C C 1
ATOM 1907 O O . ALA A 1 187 ? 50.812 7.169 -17.558 1.00 76.72 187 ALA C O 1
ATOM 1914 N N . ALA A 1 188 ? 52.876 8.027 -17.330 1.00 81.81 188 ALA C N 1
ATOM 1915 C CA . ALA A 1 188 ? 52.393 9.400 -17.255 1.00 83.48 188 ALA C CA 1
ATOM 1916 C C . ALA A 1 188 ? 51.799 9.845 -18.580 1.00 85.52 188 ALA C C 1
ATOM 1917 O O . ALA A 1 188 ? 50.795 10.563 -18.607 1.00 87.30 188 ALA C O 1
ATOM 1924 N N . VAL A 1 189 ? 52.423 9.451 -19.691 1.00 89.52 189 VAL C N 1
ATOM 1925 C CA . VAL A 1 189 ? 51.869 9.739 -21.011 1.00 86.54 189 VAL C CA 1
ATOM 1926 C C . VAL A 1 189 ? 50.442 9.215 -21.093 1.00 85.76 189 VAL C C 1
ATOM 1927 O O . VAL A 1 189 ? 49.487 9.965 -21.356 1.00 83.89 189 VAL C O 1
ATOM 1940 N N . THR A 1 190 ? 50.284 7.903 -20.875 1.00 82.47 190 THR C N 1
ATOM 1941 C CA . THR A 1 190 ? 48.943 7.338 -20.997 1.00 81.59 190 THR C CA 1
ATOM 1942 C C . THR A 1 190 ? 48.006 7.907 -19.936 1.00 84.35 190 THR C C 1
ATOM 1943 O O . THR A 1 190 ? 46.809 8.042 -20.177 1.00 83.04 190 THR C O 1
ATOM 1954 N N . ALA A 1 191 ? 48.533 8.270 -18.768 1.00 87.66 191 ALA C N 1
ATOM 1955 C CA . ALA A 1 191 ? 47.702 8.837 -17.713 1.00 84.46 191 ALA C CA 1
ATOM 1956 C C . ALA A 1 191 ? 47.125 10.179 -18.135 1.00 84.40 191 ALA C C 1
ATOM 1957 O O . ALA A 1 191 ? 45.921 10.424 -17.997 1.00 79.43 191 ALA C O 1
ATOM 1964 N N . LYS A 1 192 ? 47.979 11.062 -18.650 1.00 86.71 192 LYS C N 1
ATOM 1965 C CA . LYS A 1 192 ? 47.518 12.365 -19.107 1.00 86.55 192 LYS C CA 1
ATOM 1966 C C . LYS A 1 192 ? 46.531 12.225 -20.254 1.00 87.51 192 LYS C C 1
ATOM 1967 O O . LYS A 1 192 ? 45.498 12.905 -20.279 1.00 81.39 192 LYS C O 1
ATOM 1986 N N . GLN A 1 193 ? 46.826 11.349 -21.219 1.00 86.72 193 GLN C N 1
ATOM 1987 C CA . GLN A 1 193 ? 45.903 11.181 -22.338 1.00 92.64 193 GLN C CA 1
ATOM 1988 C C . GLN A 1 193 ? 44.604 10.503 -21.914 1.00 89.32 193 GLN C C 1
ATOM 1989 O O . GLN A 1 193 ? 43.579 10.681 -22.583 1.00 92.05 193 GLN C O 1
ATOM 2003 N N . MET A 1 194 ? 44.621 9.743 -20.815 1.00 88.51 194 MET C N 1
ATOM 2004 C CA . MET A 1 194 ? 43.416 9.119 -20.287 1.00 93.73 194 MET C CA 1
ATOM 2005 C C . MET A 1 194 ? 42.597 10.077 -19.432 1.00 95.85 194 MET C C 1
ATOM 2006 O O . MET A 1 194 ? 41.402 9.834 -19.222 1.00 94.41 194 MET C O 1
ATOM 2020 N N . GLY A 1 195 ? 43.212 11.149 -18.933 1.00 98.93 195 GLY C N 1
ATOM 2021 C CA . GLY A 1 195 ? 42.500 12.134 -18.146 1.00 102.18 195 GLY C CA 1
ATOM 2022 C C . GLY A 1 195 ? 42.275 11.760 -16.701 1.00 102.75 195 GLY C C 1
ATOM 2023 O O . GLY A 1 195 ? 41.447 12.392 -16.033 1.00 97.70 195 GLY C O 1
ATOM 2027 N N . ILE A 1 196 ? 42.973 10.740 -16.195 1.00 102.73 196 ILE C N 1
ATOM 2028 C CA . ILE A 1 196 ? 42.885 10.434 -14.777 1.00 100.54 196 ILE C CA 1
ATOM 2029 C C . ILE A 1 196 ? 43.432 11.623 -13.985 1.00 99.51 196 ILE C C 1
ATOM 2030 O O . ILE A 1 196 ? 44.289 12.377 -14.465 1.00 103.44 196 ILE C O 1
ATOM 2046 N N . LYS A 1 197 ? 42.934 11.796 -12.763 1.00 101.01 197 LYS C N 1
ATOM 2047 C CA . LYS A 1 197 ? 43.287 12.948 -11.945 1.00 96.28 197 LYS C CA 1
ATOM 2048 C C . LYS A 1 197 ? 44.059 12.519 -10.704 1.00 98.19 197 LYS C C 1
ATOM 2049 O O . LYS A 1 197 ? 43.940 11.392 -10.220 1.00 97.24 197 LYS C O 1
ATOM 2068 N N . ARG A 1 198 ? 44.848 13.464 -10.181 1.00 105.11 198 ARG C N 1
ATOM 2069 C CA . ARG A 1 198 ? 45.729 13.165 -9.057 1.00 102.63 198 ARG C CA 1
ATOM 2070 C C . ARG A 1 198 ? 44.956 12.873 -7.778 1.00 96.55 198 ARG C C 1
ATOM 2071 O O . ARG A 1 198 ? 45.433 12.105 -6.939 1.00 97.59 198 ARG C O 1
ATOM 2092 N N . VAL A 1 199 ? 43.790 13.491 -7.585 1.00 93.81 199 VAL C N 1
ATOM 2093 C CA . VAL A 1 199 ? 43.042 13.245 -6.354 1.00 99.37 199 VAL C CA 1
ATOM 2094 C C . VAL A 1 199 ? 42.669 11.772 -6.252 1.00 100.62 199 VAL C C 1
ATOM 2095 O O . VAL A 1 199 ? 42.770 11.163 -5.179 1.00 97.46 199 VAL C O 1
ATOM 2108 N N . ASP A 1 200 ? 42.251 11.171 -7.368 1.00 99.42 200 ASP C N 1
ATOM 2109 C CA . ASP A 1 200 ? 41.896 9.755 -7.353 1.00 96.13 200 ASP C CA 1
ATOM 2110 C C . ASP A 1 200 ? 43.129 8.880 -7.154 1.00 95.16 200 ASP C C 1
ATOM 2111 O O . ASP A 1 200 ? 43.086 7.896 -6.404 1.00 94.04 200 ASP C O 1
ATOM 2120 N N . GLN A 1 201 ? 44.240 9.229 -7.807 1.00 93.99 201 GLN C N 1
ATOM 2121 C CA . GLN A 1 201 ? 45.495 8.519 -7.578 1.00 92.40 201 GLN C CA 1
ATOM 2122 C C . GLN A 1 201 ? 45.864 8.529 -6.097 1.00 94.02 201 GLN C C 1
ATOM 2123 O O . GLN A 1 201 ? 46.198 7.488 -5.512 1.00 97.63 201 GLN C O 1
ATOM 2137 N N . ASP A 1 202 ? 45.803 9.710 -5.476 1.00 97.56 202 ASP C N 1
ATOM 2138 C CA . ASP A 1 202 ? 46.183 9.855 -4.078 1.00 94.14 202 ASP C CA 1
ATOM 2139 C C . ASP A 1 202 ? 45.245 9.080 -3.167 1.00 93.16 202 ASP C C 1
ATOM 2140 O O . ASP A 1 202 ? 45.695 8.419 -2.221 1.00 87.28 202 ASP C O 1
ATOM 2149 N N . GLU A 1 203 ? 43.937 9.174 -3.411 1.00 94.77 203 GLU C N 1
ATOM 2150 C CA . GLU A 1 203 ? 42.985 8.423 -2.603 1.00 94.02 203 GLU C CA 1
ATOM 2151 C C . GLU A 1 203 ? 43.266 6.931 -2.697 1.00 91.20 203 GLU C C 1
ATOM 2152 O O . GLU A 1 203 ? 43.251 6.226 -1.683 1.00 98.62 203 GLU C O 1
ATOM 2164 N N . LEU A 1 204 ? 43.550 6.434 -3.903 1.00 93.79 204 LEU C N 1
ATOM 2165 C CA . LEU A 1 204 ? 43.830 5.010 -4.063 1.00 91.89 204 LEU C CA 1
ATOM 2166 C C . LEU A 1 204 ? 45.086 4.602 -3.302 1.00 88.52 204 LEU C C 1
ATOM 2167 O O . LEU A 1 204 ? 45.108 3.554 -2.639 1.00 85.93 204 LEU C O 1
ATOM 2183 N N . ALA A 1 205 ? 46.143 5.414 -3.385 1.00 88.64 205 ALA C N 1
ATOM 2184 C CA . ALA A 1 205 ? 47.381 5.086 -2.682 1.00 92.47 205 ALA C CA 1
ATOM 2185 C C . ALA A 1 205 ? 47.169 5.073 -1.169 1.00 92.49 205 ALA C C 1
ATOM 2186 O O . ALA A 1 205 ? 47.554 4.117 -0.474 1.00 90.66 205 ALA C O 1
ATOM 2193 N N . ALA A 1 206 ? 46.578 6.147 -0.639 1.00 87.39 206 ALA C N 1
ATOM 2194 C CA . ALA A 1 206 ? 46.272 6.205 0.785 1.00 95.69 206 ALA C CA 1
ATOM 2195 C C . ALA A 1 206 ? 45.418 5.018 1.206 1.00 91.44 206 ALA C C 1
ATOM 2196 O O . ALA A 1 206 ? 45.593 4.474 2.307 1.00 89.20 206 ALA C O 1
ATOM 2203 N N . ALA A 1 207 ? 44.491 4.598 0.342 1.00 81.31 207 ALA C N 1
ATOM 2204 C CA . ALA A 1 207 ? 43.620 3.483 0.681 1.00 83.20 207 ALA C CA 1
ATOM 2205 C C . ALA A 1 207 ? 44.404 2.183 0.766 1.00 82.76 207 ALA C C 1
ATOM 2206 O O . ALA A 1 207 ? 44.172 1.375 1.668 1.00 86.78 207 ALA C O 1
ATOM 2213 N N . SER A 1 208 ? 45.327 1.953 -0.168 1.00 90.13 208 SER C N 1
ATOM 2214 C CA . SER A 1 208 ? 46.158 0.755 -0.074 1.00 91.69 208 SER C CA 1
ATOM 2215 C C . SER A 1 208 ? 46.941 0.752 1.236 1.00 85.26 208 SER C C 1
ATOM 2216 O O . SER A 1 208 ? 46.965 -0.252 1.962 1.00 81.81 208 SER C O 1
ATOM 2224 N N . HIS A 1 209 ? 47.567 1.886 1.566 1.00 87.52 209 HIS C N 1
ATOM 2225 C CA . HIS A 1 209 ? 48.336 1.966 2.806 1.00 86.04 209 HIS C CA 1
ATOM 2226 C C . HIS A 1 209 ? 47.468 1.626 4.017 1.00 86.48 209 HIS C C 1
ATOM 2227 O O . HIS A 1 209 ? 47.807 0.741 4.821 1.00 83.38 209 HIS C O 1
ATOM 2241 N N . ARG A 1 210 ? 46.330 2.315 4.156 1.00 86.48 210 ARG C N 1
ATOM 2242 C CA . ARG A 1 210 ? 45.493 2.137 5.338 1.00 84.18 210 ARG C CA 1
ATOM 2243 C C . ARG A 1 210 ? 44.889 0.739 5.393 1.00 84.93 210 ARG C C 1
ATOM 2244 O O . ARG A 1 210 ? 44.827 0.126 6.466 1.00 89.00 210 ARG C O 1
ATOM 2248 N N . ASN A 1 211 ? 44.430 0.220 4.253 1.00 80.02 211 ASN C N 1
ATOM 2249 C CA . ASN A 1 211 ? 43.808 -1.096 4.236 1.00 77.76 211 ASN C CA 1
ATOM 2250 C C . ASN A 1 211 ? 44.809 -2.190 4.567 1.00 77.31 211 ASN C C 1
ATOM 2251 O O . ASN A 1 211 ? 44.453 -3.171 5.228 1.00 78.62 211 ASN C O 1
ATOM 2262 N N . MET A 1 212 ? 46.067 -2.040 4.150 1.00 79.66 212 MET C N 1
ATOM 2263 C CA . MET A 1 212 ? 47.055 -3.055 4.496 1.00 83.47 212 MET C CA 1
ATOM 2264 C C . MET A 1 212 ? 47.450 -2.955 5.965 1.00 89.13 212 MET C C 1
ATOM 2265 O O . MET A 1 212 ? 47.664 -3.979 6.630 1.00 93.42 212 MET C O 1
ATOM 2279 N N . ALA A 1 213 ? 47.547 -1.734 6.499 1.00 84.57 213 ALA C N 1
ATOM 2280 C CA . ALA A 1 213 ? 47.739 -1.595 7.940 1.00 85.83 213 ALA C CA 1
ATOM 2281 C C . ALA A 1 213 ? 46.621 -2.301 8.703 1.00 83.54 213 ALA C C 1
ATOM 2282 O O . ALA A 1 213 ? 46.875 -3.070 9.639 1.00 86.13 213 ALA C O 1
ATOM 2289 N N . ASP A 1 214 ? 45.370 -2.053 8.306 1.00 76.97 214 ASP C N 1
ATOM 2290 C CA . ASP A 1 214 ? 44.236 -2.678 8.979 1.00 78.34 214 ASP C CA 1
ATOM 2291 C C . ASP A 1 214 ? 44.280 -4.195 8.844 1.00 82.94 214 ASP C C 1
ATOM 2292 O O . ASP A 1 214 ? 43.929 -4.920 9.782 1.00 85.40 214 ASP C O 1
ATOM 2301 N N . ALA A 1 215 ? 44.690 -4.696 7.678 1.00 87.82 215 ALA C N 1
ATOM 2302 C CA . ALA A 1 215 ? 44.857 -6.137 7.522 1.00 94.13 215 ALA C CA 1
ATOM 2303 C C . ALA A 1 215 ? 45.885 -6.671 8.509 1.00 85.12 215 ALA C C 1
ATOM 2304 O O . ALA A 1 215 ? 45.700 -7.745 9.093 1.00 84.88 215 ALA C O 1
ATOM 2311 N N . TYR A 1 216 ? 46.976 -5.928 8.710 1.00 84.30 216 TYR C N 1
ATOM 2312 C CA . TYR A 1 216 ? 47.991 -6.349 9.671 1.00 90.02 216 TYR C CA 1
ATOM 2313 C C . TYR A 1 216 ? 47.420 -6.394 11.084 1.00 90.97 216 TYR C C 1
ATOM 2314 O O . TYR A 1 216 ? 47.550 -7.401 11.789 1.00 95.01 216 TYR C O 1
ATOM 2332 N N . ASP A 1 217 ? 46.784 -5.302 11.515 1.00 90.59 217 ASP C N 1
ATOM 2333 C CA . ASP A 1 217 ? 46.291 -5.221 12.886 1.00 89.51 217 ASP C CA 1
ATOM 2334 C C . ASP A 1 217 ? 45.283 -6.316 13.202 1.00 90.33 217 ASP C C 1
ATOM 2335 O O . ASP A 1 217 ? 45.093 -6.651 14.377 1.00 96.38 217 ASP C O 1
ATOM 2344 N N . ARG A 1 218 ? 44.628 -6.874 12.187 1.00 86.84 218 ARG C N 1
ATOM 2345 C CA . ARG A 1 218 ? 43.738 -8.012 12.361 1.00 83.86 218 ARG C CA 1
ATOM 2346 C C . ARG A 1 218 ? 44.482 -9.342 12.246 1.00 84.19 218 ARG C C 1
ATOM 2347 O O . ARG A 1 218 ? 43.850 -10.402 12.253 1.00 87.77 218 ARG C O 1
ATOM 2368 N N . GLY A 1 219 ? 45.810 -9.311 12.169 1.00 85.82 219 GLY C N 1
ATOM 2369 C CA . GLY A 1 219 ? 46.571 -10.535 12.025 1.00 92.27 219 GLY C CA 1
ATOM 2370 C C . GLY A 1 219 ? 46.358 -11.260 10.717 1.00 93.74 219 GLY C C 1
ATOM 2371 O O . GLY A 1 219 ? 46.684 -12.447 10.620 1.00 87.69 219 GLY C O 1
ATOM 2375 N N . PHE A 1 220 ? 45.823 -10.578 9.699 1.00 86.92 220 PHE C N 1
ATOM 2376 C CA . PHE A 1 220 ? 45.516 -11.248 8.440 1.00 89.54 220 PHE C CA 1
ATOM 2377 C C . PHE A 1 220 ? 46.740 -11.983 7.906 1.00 88.94 220 PHE C C 1
ATOM 2378 O O . PHE A 1 220 ? 46.634 -13.121 7.433 1.00 88.23 220 PHE C O 1
ATOM 2395 N N . PHE A 1 221 ? 47.899 -11.335 7.929 1.00 84.03 221 PHE C N 1
ATOM 2396 C CA . PHE A 1 221 ? 49.084 -11.882 7.283 1.00 76.76 221 PHE C CA 1
ATOM 2397 C C . PHE A 1 221 ? 49.804 -12.922 8.130 1.00 74.87 221 PHE C C 1
ATOM 2398 O O . PHE A 1 221 ? 50.794 -13.492 7.664 1.00 72.62 221 PHE C O 1
ATOM 2415 N N . ASP A 1 222 ? 49.316 -13.206 9.341 1.00 87.84 222 ASP C N 1
ATOM 2416 C CA . ASP A 1 222 ? 50.057 -14.062 10.264 1.00 85.97 222 ASP C CA 1
ATOM 2417 C C . ASP A 1 222 ? 50.449 -15.388 9.623 1.00 79.64 222 ASP C C 1
ATOM 2418 O O . ASP A 1 222 ? 51.542 -15.909 9.877 1.00 69.74 222 ASP C O 1
ATOM 2427 N N . ASP A 1 223 ? 49.574 -15.953 8.790 1.00 85.66 223 ASP C N 1
ATOM 2428 C CA . ASP A 1 223 ? 49.848 -17.219 8.122 1.00 85.33 223 ASP C CA 1
ATOM 2429 C C . ASP A 1 223 ? 50.382 -17.025 6.705 1.00 79.22 223 ASP C C 1
ATOM 2430 O O . ASP A 1 223 ? 50.424 -17.987 5.931 1.00 77.45 223 ASP C O 1
ATOM 2439 N N . LEU A 1 224 ? 50.820 -15.809 6.359 1.00 83.83 224 LEU C N 1
ATOM 2440 C CA . LEU A 1 224 ? 51.355 -15.541 5.033 1.00 82.23 224 LEU C CA 1
ATOM 2441 C C . LEU A 1 224 ? 52.757 -14.947 5.026 1.00 84.23 224 LEU C C 1
ATOM 2442 O O . LEU A 1 224 ? 53.406 -14.981 3.974 1.00 83.68 224 LEU C O 1
ATOM 2458 N N . VAL A 1 225 ? 53.246 -14.414 6.143 1.00 83.34 225 VAL C N 1
ATOM 2459 C CA . VAL A 1 225 ? 54.555 -13.777 6.182 1.00 79.13 225 VAL C CA 1
ATOM 2460 C C . VAL A 1 225 ? 55.499 -14.586 7.070 1.00 77.63 225 VAL C C 1
ATOM 2461 O O . VAL A 1 225 ? 55.103 -15.537 7.744 1.00 74.83 225 VAL C O 1
ATOM 2474 N N . SER A 1 226 ? 56.771 -14.189 7.057 1.00 72.34 226 SER C N 1
ATOM 2475 C CA . SER A 1 226 ? 57.844 -14.882 7.759 1.00 77.23 226 SER C CA 1
ATOM 2476 C C . SER A 1 226 ? 58.964 -13.891 8.046 1.00 80.57 226 SER C C 1
ATOM 2477 O O . SER A 1 226 ? 59.517 -13.304 7.107 1.00 78.51 226 SER C O 1
ATOM 2485 N N . PRO A 1 227 ? 59.326 -13.668 9.311 1.00 77.75 227 PRO C N 1
ATOM 2486 C CA . PRO A 1 227 ? 60.385 -12.695 9.607 1.00 80.95 227 PRO C CA 1
ATOM 2487 C C . PRO A 1 227 ? 61.615 -12.909 8.736 1.00 76.98 227 PRO C C 1
ATOM 2488 O O . PRO A 1 227 ? 61.936 -14.032 8.343 1.00 80.02 227 PRO C O 1
ATOM 2499 N N . PHE A 1 228 ? 62.299 -11.809 8.429 1.00 69.19 228 PHE C N 1
ATOM 2500 C CA . PHE A 1 228 ? 63.582 -11.877 7.739 1.00 78.09 228 PHE C CA 1
ATOM 2501 C C . PHE A 1 228 ? 64.443 -10.716 8.210 1.00 77.37 228 PHE C C 1
ATOM 2502 O O . PHE A 1 228 ? 64.034 -9.555 8.107 1.00 73.95 228 PHE C O 1
ATOM 2519 N N . LEU A 1 229 ? 65.624 -11.039 8.733 1.00 80.07 229 LEU C N 1
ATOM 2520 C CA . LEU A 1 229 ? 66.611 -10.048 9.158 1.00 83.54 229 LEU C CA 1
ATOM 2521 C C . LEU A 1 229 ? 65.972 -8.950 10.008 1.00 83.46 229 LEU C C 1
ATOM 2522 O O . LEU A 1 229 ? 66.192 -7.755 9.802 1.00 82.07 229 LEU C O 1
ATOM 2538 N N . GLY A 1 230 ? 65.173 -9.373 10.985 1.00 80.46 230 GLY C N 1
ATOM 2539 C CA . GLY A 1 230 ? 64.622 -8.466 11.965 1.00 80.53 230 GLY C CA 1
ATOM 2540 C C . GLY A 1 230 ? 63.420 -7.666 11.519 1.00 77.61 230 GLY C C 1
ATOM 2541 O O . GLY A 1 230 ? 62.948 -6.815 12.285 1.00 77.29 230 GLY C O 1
ATOM 2545 N N . LEU A 1 231 ? 62.912 -7.897 10.315 1.00 80.59 231 LEU C N 1
ATOM 2546 C CA . LEU A 1 231 ? 61.721 -7.218 9.829 1.00 80.63 231 LEU C CA 1
ATOM 2547 C C . LEU A 1 231 ? 60.521 -8.148 9.948 1.00 74.86 231 LEU C C 1
ATOM 2548 O O . LEU A 1 231 ? 60.612 -9.342 9.645 1.00 78.13 231 LEU C O 1
ATOM 2564 N N . TYR A 1 232 ? 59.398 -7.593 10.403 1.00 73.14 232 TYR C N 1
ATOM 2565 C CA . TYR A 1 232 ? 58.172 -8.351 10.591 1.00 76.93 232 TYR C CA 1
ATOM 2566 C C . TYR A 1 232 ? 57.017 -7.848 9.741 1.00 76.10 232 TYR C C 1
ATOM 2567 O O . TYR A 1 232 ? 56.049 -8.593 9.546 1.00 79.03 232 TYR C O 1
ATOM 2585 N N . ARG A 1 233 ? 57.088 -6.619 9.233 1.00 74.31 233 ARG C N 1
ATOM 2586 C CA . ARG A 1 233 ? 56.131 -6.103 8.265 1.00 83.03 233 ARG C CA 1
ATOM 2587 C C . ARG A 1 233 ? 56.897 -5.295 7.225 1.00 84.54 233 ARG C C 1
ATOM 2588 O O . ARG A 1 233 ? 58.107 -5.080 7.342 1.00 87.78 233 ARG C O 1
ATOM 2609 N N . ASP A 1 234 ? 56.181 -4.838 6.202 1.00 77.95 234 ASP C N 1
ATOM 2610 C CA . ASP A 1 234 ? 56.818 -4.154 5.084 1.00 80.30 234 ASP C CA 1
ATOM 2611 C C . ASP A 1 234 ? 57.296 -2.767 5.502 1.00 78.24 234 ASP C C 1
ATOM 2612 O O . ASP A 1 234 ? 56.491 -1.917 5.899 1.00 69.84 234 ASP C O 1
ATOM 2621 N N . ASP A 1 235 ? 58.613 -2.550 5.408 1.00 78.03 235 ASP C N 1
ATOM 2622 C CA . ASP A 1 235 ? 59.221 -1.244 5.625 1.00 70.34 235 ASP C CA 1
ATOM 2623 C C . ASP A 1 235 ? 58.354 -0.106 5.100 1.00 71.25 235 ASP C C 1
ATOM 2624 O O . ASP A 1 235 ? 57.996 0.821 5.834 1.00 82.98 235 ASP C O 1
ATOM 2633 N N . ASN A 1 236 ? 58.025 -0.164 3.809 1.00 77.13 236 ASN C N 1
ATOM 2634 C CA . ASN A 1 236 ? 57.387 0.961 3.139 1.00 85.70 236 ASN C CA 1
ATOM 2635 C C . ASN A 1 236 ? 56.000 1.269 3.681 1.00 79.69 236 ASN C C 1
ATOM 2636 O O . ASN A 1 236 ? 55.459 2.337 3.367 1.00 79.27 236 ASN C O 1
ATOM 2647 N N . LEU A 1 237 ? 55.412 0.382 4.479 1.00 78.28 237 LEU C N 1
ATOM 2648 C CA . LEU A 1 237 ? 54.057 0.617 4.958 1.00 82.09 237 LEU C CA 1
ATOM 2649 C C . LEU A 1 237 ? 54.006 1.894 5.785 1.00 84.36 237 LEU C C 1
ATOM 2650 O O . LEU A 1 237 ? 54.913 2.188 6.569 1.00 79.51 237 LEU C O 1
ATOM 2666 N N . ARG A 1 238 ? 52.933 2.658 5.590 1.00 82.46 238 ARG C N 1
ATOM 2667 C CA . ARG A 1 238 ? 52.714 3.912 6.305 1.00 80.47 238 ARG C CA 1
ATOM 2668 C C . ARG A 1 238 ? 51.235 3.991 6.657 1.00 84.48 238 ARG C C 1
ATOM 2669 O O . ARG A 1 238 ? 50.412 4.431 5.844 1.00 82.63 238 ARG C O 1
ATOM 2690 N N . PRO A 1 239 ? 50.857 3.566 7.866 1.00 90.25 239 PRO C N 1
ATOM 2691 C CA . PRO A 1 239 ? 49.441 3.677 8.252 1.00 86.05 239 PRO C CA 1
ATOM 2692 C C . PRO A 1 239 ? 48.992 5.117 8.410 1.00 89.15 239 PRO C C 1
ATOM 2693 O O . PRO A 1 239 ? 47.806 5.413 8.214 1.00 88.37 239 PRO C O 1
ATOM 2704 N N . ASN A 1 240 ? 49.908 6.022 8.755 1.00 94.96 240 ASN C N 1
ATOM 2705 C CA . ASN A 1 240 ? 49.592 7.442 8.901 1.00 104.60 240 ASN C CA 1
ATOM 2706 C C . ASN A 1 240 ? 49.726 8.128 7.540 1.00 100.16 240 ASN C C 1
ATOM 2707 O O . ASN A 1 240 ? 50.622 8.936 7.288 1.00 104.61 240 ASN C O 1
ATOM 2718 N N . SER A 1 241 ? 48.799 7.779 6.650 1.00 99.95 241 SER C N 1
ATOM 2719 C CA . SER A 1 241 ? 48.793 8.302 5.291 1.00 103.93 241 SER C CA 1
ATOM 2720 C C . SER A 1 241 ? 47.374 8.690 4.907 1.00 103.61 241 SER C C 1
ATOM 2721 O O . SER A 1 241 ? 46.423 7.954 5.185 1.00 102.50 241 SER C O 1
ATOM 2729 N N . SER A 1 242 ? 47.239 9.846 4.262 1.00 104.73 242 SER C N 1
ATOM 2730 C CA . SER A 1 242 ? 45.935 10.326 3.828 1.00 108.84 242 SER C CA 1
ATOM 2731 C C . SER A 1 242 ? 46.125 11.287 2.664 1.00 102.21 242 SER C C 1
ATOM 2732 O O . SER A 1 242 ? 47.210 11.836 2.458 1.00 98.28 242 SER C O 1
ATOM 2740 N N . VAL A 1 243 ? 45.046 11.469 1.902 1.00 102.35 243 VAL C N 1
ATOM 2741 C CA . VAL A 1 243 ? 45.002 12.407 0.788 1.00 107.91 243 VAL C CA 1
ATOM 2742 C C . VAL A 1 243 ? 45.728 13.697 1.143 1.00 109.39 243 VAL C C 1
ATOM 2743 O O . VAL A 1 243 ? 46.594 14.167 0.400 1.00 108.66 243 VAL C O 1
ATOM 2756 N N . GLU A 1 244 ? 45.371 14.273 2.285 1.00 110.02 244 GLU C N 1
ATOM 2757 C CA . GLU A 1 244 ? 45.874 15.583 2.677 1.00 105.12 244 GLU C CA 1
ATOM 2758 C C . GLU A 1 244 ? 47.392 15.625 2.618 1.00 96.50 244 GLU C C 1
ATOM 2759 O O . GLU A 1 244 ? 47.979 16.534 2.021 1.00 89.28 244 GLU C O 1
ATOM 2771 N N . LYS A 1 245 ? 48.049 14.648 3.245 1.00 99.81 245 LYS C N 1
ATOM 2772 C CA . LYS A 1 245 ? 49.504 14.603 3.192 1.00 99.80 245 LYS C CA 1
ATOM 2773 C C . LYS A 1 245 ? 49.992 14.204 1.808 1.00 103.32 245 LYS C C 1
ATOM 2774 O O . LYS A 1 245 ? 51.079 14.619 1.390 1.00 104.21 245 LYS C O 1
ATOM 2778 N N . LEU A 1 246 ? 49.201 13.417 1.080 1.00 102.03 246 LEU C N 1
ATOM 2779 C CA . LEU A 1 246 ? 49.607 12.920 -0.226 1.00 97.33 246 LEU C CA 1
ATOM 2780 C C . LEU A 1 246 ? 49.419 13.938 -1.342 1.00 102.90 246 LEU C C 1
ATOM 2781 O O . LEU A 1 246 ? 49.900 13.701 -2.455 1.00 104.03 246 LEU C O 1
ATOM 2797 N N . ALA A 1 247 ? 48.739 15.049 -1.092 1.00 100.46 247 ALA C N 1
ATOM 2798 C CA . ALA A 1 247 ? 48.527 16.054 -2.123 1.00 95.74 247 ALA C CA 1
ATOM 2799 C C . ALA A 1 247 ? 49.558 17.178 -2.091 1.00 97.69 247 ALA C C 1
ATOM 2800 O O . ALA A 1 247 ? 49.432 18.130 -2.868 1.00 98.17 247 ALA C O 1
ATOM 2807 N N . THR A 1 248 ? 50.577 17.090 -1.232 1.00 105.84 248 THR C N 1
ATOM 2808 C CA . THR A 1 248 ? 51.586 18.139 -1.122 1.00 105.48 248 THR C CA 1
ATOM 2809 C C . THR A 1 248 ? 52.857 17.831 -1.903 1.00 103.93 248 THR C C 1
ATOM 2810 O O . THR A 1 248 ? 53.638 18.753 -2.181 1.00 107.99 248 THR C O 1
ATOM 2821 N N . LEU A 1 249 ? 53.082 16.559 -2.243 1.00 101.37 249 LEU C N 1
ATOM 2822 C CA . LEU A 1 249 ? 54.270 16.148 -2.968 1.00 103.88 249 LEU C CA 1
ATOM 2823 C C . LEU A 1 249 ? 54.242 16.699 -4.387 1.00 104.83 249 LEU C C 1
ATOM 2824 O O . LEU A 1 249 ? 53.189 16.808 -5.016 1.00 99.22 249 LEU C O 1
ATOM 2840 N N . ARG A 1 250 ? 55.419 17.042 -4.892 1.00 103.76 250 ARG C N 1
ATOM 2841 C CA . ARG A 1 250 ? 55.512 17.632 -6.227 1.00 93.48 250 ARG C CA 1
ATOM 2842 C C . ARG A 1 250 ? 55.517 16.536 -7.285 1.00 101.96 250 ARG C C 1
ATOM 2843 O O . ARG A 1 250 ? 56.256 15.555 -7.146 1.00 97.22 250 ARG C O 1
ATOM 2847 N N . PRO A 1 251 ? 54.703 16.655 -8.336 1.00 99.43 251 PRO C N 1
ATOM 2848 C CA . PRO A 1 251 ? 54.775 15.689 -9.439 1.00 85.66 251 PRO C CA 1
ATOM 2849 C C . PRO A 1 251 ? 56.209 15.466 -9.891 1.00 88.08 251 PRO C C 1
ATOM 2850 O O . PRO A 1 251 ? 57.008 16.401 -9.962 1.00 89.23 251 PRO C O 1
ATOM 2861 N N . VAL A 1 252 ? 56.532 14.212 -10.211 1.00 88.05 252 VAL C N 1
ATOM 2862 C CA . VAL A 1 252 ? 57.889 13.826 -10.571 1.00 89.65 252 VAL C CA 1
ATOM 2863 C C . VAL A 1 252 ? 57.975 13.143 -11.926 1.00 91.20 252 VAL C C 1
ATOM 2864 O O . VAL A 1 252 ? 59.082 12.821 -12.371 1.00 86.87 252 VAL C O 1
ATOM 2877 N N . PHE A 1 253 ? 56.852 12.912 -12.604 1.00 91.72 253 PHE C N 1
ATOM 2878 C CA . PHE A 1 253 ? 56.856 12.210 -13.881 1.00 87.71 253 PHE C CA 1
ATOM 2879 C C . PHE A 1 253 ? 55.980 12.952 -14.883 1.00 90.18 253 PHE C C 1
ATOM 2880 O O . PHE A 1 253 ? 54.851 13.342 -14.561 1.00 81.55 253 PHE C O 1
ATOM 2897 N N . GLY A 1 254 ? 56.503 13.134 -16.095 1.00 88.25 254 GLY C N 1
ATOM 2898 C CA . GLY A 1 254 ? 55.751 13.785 -17.153 1.00 88.61 254 GLY C CA 1
ATOM 2899 C C . GLY A 1 254 ? 55.419 15.231 -16.877 1.00 94.08 254 GLY C C 1
ATOM 2900 O O . GLY A 1 254 ? 54.371 15.716 -17.320 1.00 88.60 254 GLY C O 1
ATOM 2904 N N . VAL A 1 255 ? 56.284 15.941 -16.164 1.00 95.97 255 VAL C N 1
ATOM 2905 C CA . VAL A 1 255 ? 55.963 17.298 -15.749 1.00 98.61 255 VAL C CA 1
ATOM 2906 C C . VAL A 1 255 ? 56.293 18.325 -16.835 1.00 98.76 255 VAL C C 1
ATOM 2907 O O . VAL A 1 255 ? 55.627 19.360 -16.921 1.00 101.63 255 VAL C O 1
ATOM 2920 N N . LYS A 1 256 ? 57.295 18.058 -17.673 1.00 100.62 256 LYS C N 1
ATOM 2921 C CA . LYS A 1 256 ? 57.563 18.956 -18.792 1.00 97.61 256 LYS C CA 1
ATOM 2922 C C . LYS A 1 256 ? 56.348 19.045 -19.707 1.00 97.53 256 LYS C C 1
ATOM 2923 O O . LYS A 1 256 ? 55.930 20.138 -20.106 1.00 93.86 256 LYS C O 1
ATOM 2942 N N . ALA A 1 257 ? 55.770 17.891 -20.054 1.00 97.93 257 ALA C N 1
ATOM 2943 C CA . ALA A 1 257 ? 54.596 17.870 -20.918 1.00 95.24 257 ALA C CA 1
ATOM 2944 C C . ALA A 1 257 ? 53.492 18.770 -20.378 1.00 99.01 257 ALA C C 1
ATOM 2945 O O . ALA A 1 257 ? 52.827 19.478 -21.144 1.00 92.79 257 ALA C O 1
ATOM 2952 N N . GLY A 1 258 ? 53.281 18.755 -19.073 1.00 94.71 258 GLY C N 1
ATOM 2953 C CA . GLY A 1 258 ? 52.277 19.587 -18.446 1.00 92.08 258 GLY C CA 1
ATOM 2954 C C . GLY A 1 258 ? 51.143 18.760 -17.861 1.00 98.21 258 GLY C C 1
ATOM 2955 O O . GLY A 1 258 ? 50.830 17.657 -18.330 1.00 95.66 258 GLY C O 1
ATOM 2959 N N . ASP A 1 259 ? 50.511 19.307 -16.820 1.00 99.97 259 ASP C N 1
ATOM 2960 C CA . ASP A 1 259 ? 49.392 18.651 -16.141 1.00 98.63 259 ASP C CA 1
ATOM 2961 C C . ASP A 1 259 ? 49.822 17.319 -15.528 1.00 95.30 259 ASP C C 1
ATOM 2962 O O . ASP A 1 259 ? 49.082 16.333 -15.549 1.00 90.84 259 ASP C O 1
ATOM 2971 N N . ALA A 1 260 ? 51.027 17.291 -14.966 1.00 93.83 260 ALA C N 1
ATOM 2972 C CA . ALA A 1 260 ? 51.531 16.081 -14.336 1.00 99.19 260 ALA C CA 1
ATOM 2973 C C . ALA A 1 260 ? 50.740 15.756 -13.073 1.00 97.17 260 ALA C C 1
ATOM 2974 O O . ALA A 1 260 ? 50.279 16.644 -12.350 1.00 97.45 260 ALA C O 1
ATOM 2981 N N . THR A 1 261 ? 50.591 14.454 -12.812 1.00 96.32 261 THR C N 1
ATOM 2982 C CA . THR A 1 261 ? 49.798 13.982 -11.685 1.00 91.95 261 THR C CA 1
ATOM 2983 C C . THR A 1 261 ? 50.376 12.679 -11.141 1.00 92.84 261 THR C C 1
ATOM 2984 O O . THR A 1 261 ? 49.637 11.739 -10.825 1.00 93.33 261 THR C O 1
ATOM 2995 N N . MET A 1 262 ? 51.701 12.601 -11.030 1.00 88.06 262 MET C N 1
ATOM 2996 C CA . MET A 1 262 ? 52.371 11.366 -10.606 1.00 86.83 262 MET C CA 1
ATOM 2997 C C . MET A 1 262 ? 53.473 11.747 -9.622 1.00 92.04 262 MET C C 1
ATOM 2998 O O . MET A 1 262 ? 54.590 12.091 -10.018 1.00 82.74 262 MET C O 1
ATOM 3012 N N . THR A 1 263 ? 53.137 11.687 -8.331 1.00 93.28 263 THR C N 1
ATOM 3013 C CA . THR A 1 263 ? 54.051 12.015 -7.255 1.00 88.21 263 THR C CA 1
ATOM 3014 C C . THR A 1 263 ? 54.852 10.780 -6.853 1.00 88.12 263 THR C C 1
ATOM 3015 O O . THR A 1 263 ? 54.689 9.692 -7.409 1.00 89.18 263 THR C O 1
ATOM 3026 N N . ALA A 1 264 ? 55.722 10.941 -5.859 1.00 83.18 264 ALA C N 1
ATOM 3027 C CA . ALA A 1 264 ? 56.402 9.790 -5.281 1.00 89.53 264 ALA C CA 1
ATOM 3028 C C . ALA A 1 264 ? 55.557 9.095 -4.221 1.00 82.22 264 ALA C C 1
ATOM 3029 O O . ALA A 1 264 ? 55.956 8.032 -3.733 1.00 69.53 264 ALA C O 1
ATOM 3036 N N . GLY A 1 265 ? 54.408 9.651 -3.863 1.00 81.06 265 GLY C N 1
ATOM 3037 C CA . GLY A 1 265 ? 53.508 8.997 -2.943 1.00 88.63 265 GLY C CA 1
ATOM 3038 C C . GLY A 1 265 ? 52.563 8.016 -3.617 1.00 86.18 265 GLY C C 1
ATOM 3039 O O . GLY A 1 265 ? 52.092 7.072 -2.977 1.00 83.13 265 GLY C O 1
ATOM 3043 N N . ASN A 1 266 ? 52.275 8.227 -4.903 1.00 93.63 266 ASN C N 1
ATOM 3044 C CA . ASN A 1 266 ? 51.352 7.368 -5.637 1.00 91.75 266 ASN C CA 1
ATOM 3045 C C . ASN A 1 266 ? 52.064 6.537 -6.703 1.00 81.42 266 ASN C C 1
ATOM 3046 O O . ASN A 1 266 ? 51.465 6.171 -7.719 1.00 81.40 266 ASN C O 1
ATOM 3057 N N . SER A 1 267 ? 53.340 6.235 -6.481 1.00 84.97 267 SER C N 1
ATOM 3058 C CA . SER A 1 267 ? 54.086 5.277 -7.283 1.00 84.93 267 SER C CA 1
ATOM 3059 C C . SER A 1 267 ? 54.851 4.360 -6.339 1.00 85.60 267 SER C C 1
ATOM 3060 O O . SER A 1 267 ? 55.214 4.754 -5.227 1.00 88.74 267 SER C O 1
ATOM 3068 N N . THR A 1 268 ? 55.093 3.133 -6.786 1.00 80.64 268 THR C N 1
ATOM 3069 C CA . THR A 1 268 ? 55.737 2.182 -5.887 1.00 83.78 268 THR C CA 1
ATOM 3070 C C . THR A 1 268 ? 57.241 2.438 -5.826 1.00 85.92 268 THR C C 1
ATOM 3071 O O . THR A 1 268 ? 57.874 2.681 -6.856 1.00 88.81 268 THR C O 1
ATOM 3082 N N . PRO A 1 269 ? 57.836 2.398 -4.638 1.00 89.07 269 PRO C N 1
ATOM 3083 C CA . PRO A 1 269 ? 59.297 2.468 -4.543 1.00 87.05 269 PRO C CA 1
ATOM 3084 C C . PRO A 1 269 ? 59.936 1.115 -4.820 1.00 83.44 269 PRO C C 1
ATOM 3085 O O . PRO A 1 269 ? 59.316 0.060 -4.670 1.00 87.46 269 PRO C O 1
ATOM 3096 N N . LEU A 1 270 ? 61.199 1.164 -5.251 1.00 75.56 270 LEU C N 1
ATOM 3097 C CA . LEU A 1 270 ? 61.948 -0.073 -5.429 1.00 84.24 270 LEU C CA 1
ATOM 3098 C C . LEU A 1 270 ? 62.127 -0.741 -4.073 1.00 91.36 270 LEU C C 1
ATOM 3099 O O . LEU A 1 270 ? 62.619 -0.122 -3.124 1.00 92.21 270 LEU C O 1
ATOM 3115 N N . THR A 1 271 ? 61.735 -2.005 -3.982 1.00 89.83 271 THR C N 1
ATOM 3116 C CA . THR A 1 271 ? 61.837 -2.753 -2.741 1.00 83.54 271 THR C CA 1
ATOM 3117 C C . THR A 1 271 ? 62.427 -4.126 -3.024 1.00 87.39 271 THR C C 1
ATOM 3118 O O . THR A 1 271 ? 62.371 -4.635 -4.146 1.00 86.48 271 THR C O 1
ATOM 3129 N N . ASP A 1 272 ? 63.010 -4.710 -1.984 1.00 86.84 272 ASP C N 1
ATOM 3130 C CA . ASP A 1 272 ? 63.606 -6.036 -2.049 1.00 88.29 272 ASP C CA 1
ATOM 3131 C C . ASP A 1 272 ? 62.662 -7.026 -1.385 1.00 86.28 272 ASP C C 1
ATOM 3132 O O . ASP A 1 272 ? 62.191 -6.785 -0.268 1.00 83.91 272 ASP C O 1
ATOM 3141 N N . GLY A 1 273 ? 62.375 -8.130 -2.071 1.00 85.14 273 GLY C N 1
ATOM 3142 C CA . GLY A 1 273 ? 61.449 -9.083 -1.494 1.00 82.23 273 GLY C CA 1
ATOM 3143 C C . GLY A 1 273 ? 61.574 -10.473 -2.077 1.00 75.77 273 GLY C C 1
ATOM 3144 O O . GLY A 1 273 ? 62.347 -10.725 -3.004 1.00 78.81 273 GLY C O 1
ATOM 3148 N N . ALA A 1 274 ? 60.798 -11.382 -1.489 1.00 78.73 274 ALA C N 1
ATOM 3149 C CA . ALA A 1 274 ? 60.654 -12.744 -1.980 1.00 75.32 274 ALA C CA 1
ATOM 3150 C C . ALA A 1 274 ? 59.280 -13.248 -1.565 1.00 72.93 274 ALA C C 1
ATOM 3151 O O . ALA A 1 274 ? 58.720 -12.808 -0.556 1.00 68.56 274 ALA C O 1
ATOM 3158 N N . SER A 1 275 ? 58.740 -14.171 -2.354 1.00 70.93 275 SER C N 1
ATOM 3159 C CA . SER A 1 275 ? 57.438 -14.745 -2.058 1.00 76.17 275 SER C CA 1
ATOM 3160 C C . SER A 1 275 ? 57.289 -16.049 -2.823 1.00 70.14 275 SER C C 1
ATOM 3161 O O . SER A 1 275 ? 57.881 -16.232 -3.893 1.00 76.18 275 SER C O 1
ATOM 3169 N N . VAL A 1 276 ? 56.483 -16.947 -2.261 1.00 69.24 276 VAL C N 1
ATOM 3170 C CA . VAL A 1 276 ? 56.228 -18.253 -2.847 1.00 77.39 276 VAL C CA 1
ATOM 3171 C C . VAL A 1 276 ? 54.829 -18.678 -2.432 1.00 79.98 276 VAL C C 1
ATOM 3172 O O . VAL A 1 276 ? 54.354 -18.342 -1.344 1.00 72.16 276 VAL C O 1
ATOM 3185 N N . ALA A 1 277 ? 54.164 -19.404 -3.318 1.00 74.29 277 ALA C N 1
ATOM 3186 C CA . ALA A 1 277 ? 52.849 -19.965 -3.080 1.00 75.28 277 ALA C CA 1
ATOM 3187 C C . ALA A 1 277 ? 52.932 -21.459 -3.333 1.00 78.51 277 ALA C C 1
ATOM 3188 O O . ALA A 1 277 ? 53.731 -21.923 -4.154 1.00 79.89 277 ALA C O 1
ATOM 3195 N N . LEU A 1 278 ? 52.107 -22.211 -2.621 1.00 82.60 278 LEU C N 1
ATOM 3196 C CA . LEU A 1 278 ? 52.070 -23.654 -2.760 1.00 75.71 278 LEU C CA 1
ATOM 3197 C C . LEU A 1 278 ? 50.767 -24.075 -3.423 1.00 81.14 278 LEU C C 1
ATOM 3198 O O . LEU A 1 278 ? 49.696 -23.544 -3.113 1.00 78.50 278 LEU C O 1
ATOM 3214 N N . LEU A 1 279 ? 50.872 -25.042 -4.330 1.00 83.76 279 LEU C N 1
ATOM 3215 C CA . LEU A 1 279 ? 49.782 -25.474 -5.185 1.00 80.75 279 LEU C CA 1
ATOM 3216 C C . LEU A 1 279 ? 49.822 -26.990 -5.248 1.00 79.34 279 LEU C C 1
ATOM 3217 O O . LEU A 1 279 ? 50.888 -27.593 -5.113 1.00 77.87 279 LEU C O 1
ATOM 3233 N N . ALA A 1 280 ? 48.665 -27.609 -5.458 1.00 76.29 280 ALA C N 1
ATOM 3234 C CA . ALA A 1 280 ? 48.676 -29.061 -5.549 1.00 80.45 280 ALA C CA 1
ATOM 3235 C C . ALA A 1 280 ? 47.334 -29.581 -6.031 1.00 80.56 280 ALA C C 1
ATOM 3236 O O . ALA A 1 280 ? 46.317 -28.882 -5.989 1.00 78.61 280 ALA C O 1
ATOM 3243 N N . SER A 1 281 ? 47.358 -30.829 -6.493 1.00 74.82 281 SER C N 1
ATOM 3244 C CA . SER A 1 281 ? 46.134 -31.564 -6.758 1.00 78.03 281 SER C CA 1
ATOM 3245 C C . SER A 1 281 ? 45.326 -31.713 -5.473 1.00 84.26 281 SER C C 1
ATOM 3246 O O . SER A 1 281 ? 45.867 -31.691 -4.364 1.00 83.10 281 SER C O 1
ATOM 3254 N N . GLU A 1 282 ? 44.010 -31.860 -5.631 1.00 83.26 282 GLU C N 1
ATOM 3255 C CA . GLU A 1 282 ? 43.156 -32.100 -4.473 1.00 75.94 282 GLU C CA 1
ATOM 3256 C C . GLU A 1 282 ? 43.601 -33.346 -3.717 1.00 90.99 282 GLU C C 1
ATOM 3257 O O . GLU A 1 282 ? 43.583 -33.379 -2.475 1.00 94.28 282 GLU C O 1
ATOM 3269 N N . GLN A 1 283 ? 44.015 -34.379 -4.455 1.00 89.35 283 GLN C N 1
ATOM 3270 C CA . GLN A 1 283 ? 44.414 -35.631 -3.829 1.00 88.48 283 GLN C CA 1
ATOM 3271 C C . GLN A 1 283 ? 45.582 -35.420 -2.877 1.00 87.81 283 GLN C C 1
ATOM 3272 O O . GLN A 1 283 ? 45.555 -35.892 -1.740 1.00 99.79 283 GLN C O 1
ATOM 3286 N N . TRP A 1 284 ? 46.631 -34.732 -3.334 1.00 84.19 284 TRP C N 1
ATOM 3287 C CA . TRP A 1 284 ? 47.771 -34.460 -2.462 1.00 88.78 284 TRP C CA 1
ATOM 3288 C C . TRP A 1 284 ? 47.345 -33.630 -1.257 1.00 93.27 284 TRP C C 1
ATOM 3289 O O . TRP A 1 284 ? 47.797 -33.872 -0.126 1.00 87.20 284 TRP C O 1
ATOM 3310 N N . ALA A 1 285 ? 46.456 -32.658 -1.481 1.00 93.40 285 ALA C N 1
ATOM 3311 C CA . ALA A 1 285 ? 45.975 -31.816 -0.392 1.00 95.70 285 ALA C CA 1
ATOM 3312 C C . ALA A 1 285 ? 45.377 -32.657 0.727 1.00 99.89 285 ALA C C 1
ATOM 3313 O O . ALA A 1 285 ? 45.763 -32.521 1.895 1.00 95.08 285 ALA C O 1
ATOM 3320 N N . GLU A 1 286 ? 44.429 -33.537 0.392 1.00 103.12 286 GLU C N 1
ATOM 3321 C CA . GLU A 1 286 ? 43.855 -34.380 1.438 1.00 100.32 286 GLU C CA 1
ATOM 3322 C C . GLU A 1 286 ? 44.863 -35.407 1.946 1.00 98.14 286 GLU C C 1
ATOM 3323 O O . GLU A 1 286 ? 44.862 -35.736 3.138 1.00 97.69 286 GLU C O 1
ATOM 3335 N N . ALA A 1 287 ? 45.732 -35.913 1.066 1.00 94.29 287 ALA C N 1
ATOM 3336 C CA . ALA A 1 287 ? 46.731 -36.893 1.471 1.00 98.22 287 ALA C CA 1
ATOM 3337 C C . ALA A 1 287 ? 47.572 -36.371 2.624 1.00 93.63 287 ALA C C 1
ATOM 3338 O O . ALA A 1 287 ? 47.957 -37.133 3.518 1.00 92.16 287 ALA C O 1
ATOM 3345 N N . HIS A 1 288 ? 47.874 -35.077 2.616 1.00 89.70 288 HIS C N 1
ATOM 3346 C CA . HIS A 1 288 ? 48.609 -34.456 3.711 1.00 90.11 288 HIS C CA 1
ATOM 3347 C C . HIS A 1 288 ? 47.709 -33.642 4.630 1.00 98.75 288 HIS C C 1
ATOM 3348 O O . HIS A 1 288 ? 48.189 -33.104 5.633 1.00 97.39 288 HIS C O 1
ATOM 3362 N N . SER A 1 289 ? 46.411 -33.565 4.317 1.00 96.40 289 SER C N 1
ATOM 3363 C CA . SER A 1 289 ? 45.398 -33.001 5.217 1.00 96.22 289 SER C CA 1
ATOM 3364 C C . SER A 1 289 ? 45.527 -31.485 5.335 1.00 95.78 289 SER C C 1
ATOM 3365 O O . SER A 1 289 ? 45.660 -30.929 6.417 1.00 91.97 289 SER C O 1
ATOM 3373 N N . LEU A 1 290 ? 45.503 -30.821 4.184 1.00 98.08 290 LEU C N 1
ATOM 3374 C CA . LEU A 1 290 ? 45.517 -29.360 4.074 1.00 95.70 290 LEU C CA 1
ATOM 3375 C C . LEU A 1 290 ? 44.249 -28.931 3.349 1.00 93.04 290 LEU C C 1
ATOM 3376 O O . LEU A 1 290 ? 43.873 -29.545 2.356 1.00 90.68 290 LEU C O 1
ATOM 3392 N N . ALA A 1 291 ? 43.595 -27.913 3.871 1.00 93.19 291 ALA C N 1
ATOM 3393 C CA . ALA A 1 291 ? 42.367 -27.463 3.205 1.00 90.40 291 ALA C CA 1
ATOM 3394 C C . ALA A 1 291 ? 42.737 -26.488 2.103 1.00 95.70 291 ALA C C 1
ATOM 3395 O O . ALA A 1 291 ? 43.703 -25.737 2.237 1.00 96.24 291 ALA C O 1
ATOM 3402 N N . PRO A 1 292 ? 42.012 -26.389 0.962 1.00 94.52 292 PRO C N 1
ATOM 3403 C CA . PRO A 1 292 ? 42.498 -25.487 -0.104 1.00 90.34 292 PRO C CA 1
ATOM 3404 C C . PRO A 1 292 ? 41.834 -24.146 0.119 1.00 90.10 292 PRO C C 1
ATOM 3405 O O . PRO A 1 292 ? 40.690 -23.996 0.553 1.00 90.47 292 PRO C O 1
ATOM 3416 N N . LEU A 1 293 ? 42.563 -23.063 -0.191 1.00 89.64 293 LEU C N 1
ATOM 3417 C CA . LEU A 1 293 ? 41.884 -21.772 0.024 1.00 86.40 293 LEU C CA 1
ATOM 3418 C C . LEU A 1 293 ? 40.993 -21.476 -1.164 1.00 87.68 293 LEU C C 1
ATOM 3419 O O . LEU A 1 293 ? 39.805 -21.201 -1.007 1.00 83.70 293 LEU C O 1
ATOM 3435 N N . ALA A 1 294 ? 41.546 -21.627 -2.372 1.00 94.73 294 ALA C N 1
ATOM 3436 C CA . ALA A 1 294 ? 40.803 -21.404 -3.594 1.00 84.24 294 ALA C CA 1
ATOM 3437 C C . ALA A 1 294 ? 41.391 -22.320 -4.651 1.00 82.07 294 ALA C C 1
ATOM 3438 O O . ALA A 1 294 ? 42.370 -23.038 -4.413 1.00 81.35 294 ALA C O 1
ATOM 3445 N N . TYR A 1 295 ? 40.784 -22.297 -5.826 1.00 87.24 295 TYR C N 1
ATOM 3446 C CA . TYR A 1 295 ? 41.287 -23.020 -6.982 1.00 84.20 295 TYR C CA 1
ATOM 3447 C C . TYR A 1 295 ? 41.591 -22.025 -8.090 1.00 80.45 295 TYR C C 1
ATOM 3448 O O . TYR A 1 295 ? 40.891 -21.016 -8.239 1.00 81.73 295 TYR C O 1
ATOM 3466 N N . LEU A 1 296 ? 42.645 -22.302 -8.846 1.00 81.89 296 LEU C N 1
ATOM 3467 C CA . LEU A 1 296 ? 43.021 -21.490 -9.997 1.00 86.81 296 LEU C CA 1
ATOM 3468 C C . LEU A 1 296 ? 42.323 -22.065 -11.222 1.00 78.89 296 LEU C C 1
ATOM 3469 O O . LEU A 1 296 ? 42.669 -23.158 -11.686 1.00 79.42 296 LEU C O 1
ATOM 3485 N N . VAL A 1 297 ? 41.330 -21.339 -11.741 1.00 74.77 297 VAL C N 1
ATOM 3486 C CA . VAL A 1 297 ? 40.541 -21.871 -12.846 1.00 85.29 297 VAL C CA 1
ATOM 3487 C C . VAL A 1 297 ? 41.231 -21.613 -14.180 1.00 83.19 297 VAL C C 1
ATOM 3488 O O . VAL A 1 297 ? 41.405 -22.529 -14.990 1.00 83.31 297 VAL C O 1
ATOM 3501 N N . ASP A 1 298 ? 41.637 -20.372 -14.431 1.00 82.73 298 ASP C N 1
ATOM 3502 C CA . ASP A 1 298 ? 42.182 -20.033 -15.736 1.00 80.86 298 ASP C CA 1
ATOM 3503 C C . ASP A 1 298 ? 43.045 -18.786 -15.637 1.00 81.28 298 ASP C C 1
ATOM 3504 O O . ASP A 1 298 ? 43.079 -18.101 -14.612 1.00 89.72 298 ASP C O 1
ATOM 3513 N N . ALA A 1 299 ? 43.735 -18.498 -16.739 1.00 85.55 299 ALA C N 1
ATOM 3514 C CA . ALA A 1 299 ? 44.683 -17.399 -16.810 1.00 84.12 299 ALA C CA 1
ATOM 3515 C C . ALA A 1 299 ? 44.783 -16.936 -18.257 1.00 84.47 299 ALA C C 1
ATOM 3516 O O . ALA A 1 299 ? 44.322 -17.610 -19.182 1.00 83.86 299 ALA C O 1
ATOM 3523 N N . GLU A 1 300 ? 45.389 -15.765 -18.442 1.00 76.78 300 GLU C N 1
ATOM 3524 C CA . GLU A 1 300 ? 45.534 -15.185 -19.772 1.00 78.61 300 GLU C CA 1
ATOM 3525 C C . GLU A 1 300 ? 46.701 -14.211 -19.769 1.00 75.71 300 GLU C C 1
ATOM 3526 O O . GLU A 1 300 ? 46.784 -13.338 -18.901 1.00 81.61 300 GLU C O 1
ATOM 3538 N N . THR A 1 301 ? 47.582 -14.353 -20.754 1.00 77.21 301 THR C N 1
ATOM 3539 C CA . THR A 1 301 ? 48.770 -13.525 -20.894 1.00 71.61 301 THR C CA 1
ATOM 3540 C C . THR A 1 301 ? 48.690 -12.748 -22.201 1.00 82.72 301 THR C C 1
ATOM 3541 O O . THR A 1 301 ? 48.268 -13.287 -23.229 1.00 83.74 301 THR C O 1
ATOM 3552 N N . ALA A 1 302 ? 49.093 -11.480 -22.155 1.00 74.67 302 ALA C N 1
ATOM 3553 C CA . ALA A 1 302 ? 48.942 -10.598 -23.302 1.00 72.16 302 ALA C CA 1
ATOM 3554 C C . ALA A 1 302 ? 50.101 -9.616 -23.340 1.00 72.38 302 ALA C C 1
ATOM 3555 O O . ALA A 1 302 ? 50.696 -9.300 -22.311 1.00 79.71 302 ALA C O 1
ATOM 3562 N N . ALA A 1 303 ? 50.432 -9.152 -24.542 1.00 76.50 303 ALA C N 1
ATOM 3563 C CA . ALA A 1 303 ? 51.422 -8.100 -24.734 1.00 77.39 303 ALA C CA 1
ATOM 3564 C C . ALA A 1 303 ? 50.792 -6.998 -25.579 1.00 73.96 303 ALA C C 1
ATOM 3565 O O . ALA A 1 303 ? 49.655 -7.119 -26.046 1.00 75.27 303 ALA C O 1
ATOM 3572 N N . VAL A 1 304 ? 51.537 -5.909 -25.778 1.00 70.09 304 VAL C N 1
ATOM 3573 C CA . VAL A 1 304 ? 51.036 -4.769 -26.532 1.00 79.30 304 VAL C CA 1
ATOM 3574 C C . VAL A 1 304 ? 52.116 -4.210 -27.444 1.00 78.85 304 VAL C C 1
ATOM 3575 O O . VAL A 1 304 ? 53.311 -4.460 -27.271 1.00 72.85 304 VAL C O 1
ATOM 3588 N N . ASP A 1 305 ? 51.662 -3.436 -28.426 1.00 79.97 305 ASP C N 1
ATOM 3589 C CA . ASP A 1 305 ? 52.528 -2.665 -29.313 1.00 84.44 305 ASP C CA 1
ATOM 3590 C C . ASP A 1 305 ? 52.776 -1.327 -28.632 1.00 80.27 305 ASP C C 1
ATOM 3591 O O . ASP A 1 305 ? 51.946 -0.418 -28.704 1.00 87.40 305 ASP C O 1
ATOM 3600 N N . TYR A 1 306 ? 53.916 -1.209 -27.951 1.00 77.01 306 TYR C N 1
ATOM 3601 C CA . TYR A 1 306 ? 54.215 -0.037 -27.143 1.00 79.25 306 TYR C CA 1
ATOM 3602 C C . TYR A 1 306 ? 55.415 0.759 -27.627 1.00 77.67 306 TYR C C 1
ATOM 3603 O O . TYR A 1 306 ? 55.555 1.923 -27.233 1.00 83.65 306 TYR C O 1
ATOM 3621 N N . VAL A 1 307 ? 56.280 0.175 -28.459 1.00 70.97 307 VAL C N 1
ATOM 3622 C CA . VAL A 1 307 ? 57.555 0.815 -28.765 1.00 77.65 307 VAL C CA 1
ATOM 3623 C C . VAL A 1 307 ? 57.332 2.161 -29.444 1.00 81.55 307 VAL C C 1
ATOM 3624 O O . VAL A 1 307 ? 58.079 3.119 -29.212 1.00 79.24 307 VAL C O 1
ATOM 3637 N N . ASN A 1 308 ? 56.300 2.259 -30.284 1.00 87.84 308 ASN C N 1
ATOM 3638 C CA . ASN A 1 308 ? 56.029 3.474 -31.041 1.00 92.51 308 ASN C CA 1
ATOM 3639 C C . ASN A 1 308 ? 54.774 4.205 -30.584 1.00 92.68 308 ASN C C 1
ATOM 3640 O O . ASN A 1 308 ? 54.419 5.226 -31.182 1.00 96.44 308 ASN C O 1
ATOM 3651 N N . GLY A 1 309 ? 54.091 3.714 -29.552 1.00 90.47 309 GLY C N 1
ATOM 3652 C CA . GLY A 1 309 ? 52.995 4.438 -28.948 1.00 92.38 309 GLY C CA 1
ATOM 3653 C C . GLY A 1 309 ? 51.605 3.967 -29.311 1.00 88.14 309 GLY C C 1
ATOM 3654 O O . GLY A 1 309 ? 50.629 4.583 -28.863 1.00 83.14 309 GLY C O 1
ATOM 3658 N N . ASN A 1 310 ? 51.473 2.907 -30.111 1.00 90.92 310 ASN C N 1
ATOM 3659 C CA . ASN A 1 310 ? 50.142 2.380 -30.399 1.00 95.83 310 ASN C CA 1
ATOM 3660 C C . ASN A 1 310 ? 49.418 1.996 -29.115 1.00 85.62 310 ASN C C 1
ATOM 3661 O O . ASN A 1 310 ? 48.189 2.110 -29.041 1.00 86.95 310 ASN C O 1
ATOM 3672 N N . ASP A 1 311 ? 50.154 1.555 -28.097 1.00 87.73 311 ASP C N 1
ATOM 3673 C CA . ASP A 1 311 ? 49.573 1.247 -26.800 1.00 88.56 311 ASP C CA 1
ATOM 3674 C C . ASP A 1 311 ? 50.477 1.775 -25.697 1.00 81.05 311 ASP C C 1
ATOM 3675 O O . ASP A 1 311 ? 51.697 1.872 -25.863 1.00 78.07 311 ASP C O 1
ATOM 3684 N N . GLY A 1 312 ? 49.865 2.114 -24.566 1.00 84.12 312 GLY C N 1
ATOM 3685 C CA . GLY A 1 312 ? 50.640 2.482 -23.395 1.00 81.22 312 GLY C CA 1
ATOM 3686 C C . GLY A 1 312 ? 51.385 1.283 -22.835 1.00 78.74 312 GLY C C 1
ATOM 3687 O O . GLY A 1 312 ? 50.894 0.153 -22.856 1.00 75.52 312 GLY C O 1
ATOM 3691 N N . LEU A 1 313 ? 52.588 1.543 -22.319 1.00 82.10 313 LEU C N 1
ATOM 3692 C CA . LEU A 1 313 ? 53.472 0.460 -21.896 1.00 78.34 313 LEU C CA 1
ATOM 3693 C C . LEU A 1 313 ? 52.772 -0.518 -20.963 1.00 77.37 313 LEU C C 1
ATOM 3694 O O . LEU A 1 313 ? 52.971 -1.732 -21.061 1.00 69.85 313 LEU C O 1
ATOM 3710 N N . LEU A 1 314 ? 51.955 -0.012 -20.047 1.00 79.51 314 LEU C N 1
ATOM 3711 C CA . LEU A 1 314 ? 51.363 -0.834 -19.000 1.00 79.62 314 LEU C CA 1
ATOM 3712 C C . LEU A 1 314 ? 49.871 -1.058 -19.221 1.00 82.96 314 LEU C C 1
ATOM 3713 O O . LEU A 1 314 ? 49.113 -1.239 -18.265 1.00 86.70 314 LEU C O 1
ATOM 3729 N N . MET A 1 315 ? 49.445 -1.073 -20.485 1.00 82.51 315 MET C N 1
ATOM 3730 C CA . MET A 1 315 ? 48.057 -1.318 -20.858 1.00 80.01 315 MET C CA 1
ATOM 3731 C C . MET A 1 315 ? 47.814 -2.744 -21.337 1.00 78.35 315 MET C C 1
ATOM 3732 O O . MET A 1 315 ? 46.699 -3.063 -21.753 1.00 80.88 315 MET C O 1
ATOM 3746 N N . ALA A 1 316 ? 48.822 -3.610 -21.288 1.00 72.68 316 ALA C N 1
ATOM 3747 C CA . ALA A 1 316 ? 48.619 -5.001 -21.685 1.00 69.77 316 ALA C CA 1
ATOM 3748 C C . ALA A 1 316 ? 47.533 -5.722 -20.886 1.00 76.17 316 ALA C C 1
ATOM 3749 O O . ALA A 1 316 ? 46.766 -6.505 -21.488 1.00 74.66 316 ALA C O 1
ATOM 3756 N N . PRO A 1 317 ? 47.404 -5.524 -19.572 1.00 85.09 317 PRO C N 1
ATOM 3757 C CA . PRO A 1 317 ? 46.394 -6.299 -18.831 1.00 81.34 317 PRO C CA 1
ATOM 3758 C C . PRO A 1 317 ? 44.968 -6.044 -19.301 1.00 86.76 317 PRO C C 1
ATOM 3759 O O . PRO A 1 317 ? 44.118 -6.939 -19.175 1.00 89.59 317 PRO C O 1
ATOM 3770 N N . THR A 1 318 ? 44.671 -4.855 -19.841 1.00 85.93 318 THR C N 1
ATOM 3771 C CA . THR A 1 318 ? 43.319 -4.593 -20.323 1.00 90.92 318 THR C CA 1
ATOM 3772 C C . THR A 1 318 ? 43.039 -5.253 -21.666 1.00 87.45 318 THR C C 1
ATOM 3773 O O . THR A 1 318 ? 41.876 -5.311 -22.078 1.00 82.89 318 THR C O 1
ATOM 3784 N N . TYR A 1 319 ? 44.073 -5.733 -22.360 1.00 88.43 319 TYR C N 1
ATOM 3785 C CA . TYR A 1 319 ? 43.836 -6.646 -23.471 1.00 88.87 319 TYR C CA 1
ATOM 3786 C C . TYR A 1 319 ? 43.635 -8.067 -22.964 1.00 90.06 319 TYR C C 1
ATOM 3787 O O . TYR A 1 319 ? 42.848 -8.831 -23.532 1.00 88.26 319 TYR C O 1
ATOM 3805 N N . ALA A 1 320 ? 44.362 -8.448 -21.904 1.00 87.73 320 ALA C N 1
ATOM 3806 C CA . ALA A 1 320 ? 44.274 -9.838 -21.455 1.00 87.38 320 ALA C CA 1
ATOM 3807 C C . ALA A 1 320 ? 42.930 -10.149 -20.797 1.00 87.06 320 ALA C C 1
ATOM 3808 O O . ALA A 1 320 ? 42.321 -11.187 -21.086 1.00 87.25 320 ALA C O 1
ATOM 3815 N N . VAL A 1 321 ? 42.446 -9.269 -19.915 1.00 87.72 321 VAL C N 1
ATOM 3816 C CA . VAL A 1 321 ? 41.304 -9.635 -19.071 1.00 88.47 321 VAL C CA 1
ATOM 3817 C C . VAL A 1 321 ? 40.052 -9.951 -19.879 1.00 83.98 321 VAL C C 1
ATOM 3818 O O . VAL A 1 321 ? 39.387 -10.958 -19.578 1.00 79.87 321 VAL C O 1
ATOM 3831 N N . PRO A 1 322 ? 39.654 -9.151 -20.874 1.00 84.45 322 PRO C N 1
ATOM 3832 C CA . PRO A 1 322 ? 38.414 -9.476 -21.604 1.00 90.70 322 PRO C CA 1
ATOM 3833 C C . PRO A 1 322 ? 38.447 -10.845 -22.264 1.00 92.49 322 PRO C C 1
ATOM 3834 O O . PRO A 1 322 ? 37.432 -11.553 -22.258 1.00 98.58 322 PRO C O 1
ATOM 3845 N N . ARG A 1 323 ? 39.591 -11.245 -22.827 1.00 82.11 323 ARG C N 1
ATOM 3846 C CA . ARG A 1 323 ? 39.713 -12.589 -23.382 1.00 79.75 323 ARG C CA 1
ATOM 3847 C C . ARG A 1 323 ? 39.480 -13.651 -22.312 1.00 86.10 323 ARG C C 1
ATOM 3848 O O . ARG A 1 323 ? 38.791 -14.650 -22.554 1.00 85.75 323 ARG C O 1
ATOM 3869 N N . LEU A 1 324 ? 40.056 -13.455 -21.125 1.00 91.51 324 LEU C N 1
ATOM 3870 C CA . LEU A 1 324 ? 39.860 -14.397 -20.026 1.00 88.39 324 LEU C CA 1
ATOM 3871 C C . LEU A 1 324 ? 38.383 -14.519 -19.671 1.00 90.74 324 LEU C C 1
ATOM 3872 O O . LEU A 1 324 ? 37.812 -15.624 -19.665 1.00 90.91 324 LEU C O 1
ATOM 3888 N N . LEU A 1 325 ? 37.743 -13.383 -19.385 1.00 91.96 325 LEU C N 1
ATOM 3889 C CA . LEU A 1 325 ? 36.329 -13.402 -19.033 1.00 94.76 325 LEU C CA 1
ATOM 3890 C C . LEU A 1 325 ? 35.502 -14.079 -20.117 1.00 92.00 325 LEU C C 1
ATOM 3891 O O . LEU A 1 325 ? 34.614 -14.887 -19.819 1.00 92.47 325 LEU C O 1
ATOM 3907 N N . ALA A 1 326 ? 35.778 -13.764 -21.385 1.00 86.73 326 ALA C N 1
ATOM 3908 C CA . ALA A 1 326 ? 35.034 -14.380 -22.477 1.00 87.08 326 ALA C CA 1
ATOM 3909 C C . ALA A 1 326 ? 35.195 -15.892 -22.458 1.00 83.22 326 ALA C C 1
ATOM 3910 O O . ALA A 1 326 ? 34.205 -16.634 -22.446 1.00 82.81 326 ALA C O 1
ATOM 3917 N N . ARG A 1 327 ? 36.442 -16.372 -22.452 1.00 77.33 327 ARG C N 1
ATOM 3918 C CA . ARG A 1 327 ? 36.659 -17.814 -22.468 1.00 74.24 327 ARG C CA 1
ATOM 3919 C C . ARG A 1 327 ? 35.934 -18.493 -21.318 1.00 81.80 327 ARG C C 1
ATOM 3920 O O . ARG A 1 327 ? 35.539 -19.658 -21.437 1.00 84.05 327 ARG C O 1
ATOM 3941 N N . ASN A 1 328 ? 35.745 -17.791 -20.198 1.00 92.27 328 ASN C N 1
ATOM 3942 C CA . ASN A 1 328 ? 35.049 -18.395 -19.068 1.00 89.33 328 ASN C CA 1
ATOM 3943 C C . ASN A 1 328 ? 33.583 -17.992 -18.956 1.00 89.16 328 ASN C C 1
ATOM 3944 O O . ASN A 1 328 ? 32.850 -18.609 -18.176 1.00 87.88 328 ASN C O 1
ATOM 3955 N N . GLY A 1 329 ? 33.130 -17.002 -19.715 1.00 93.75 329 GLY C N 1
ATOM 3956 C CA . GLY A 1 329 ? 31.735 -16.625 -19.675 1.00 95.13 329 GLY C CA 1
ATOM 3957 C C . GLY A 1 329 ? 31.330 -15.840 -18.451 1.00 97.92 329 GLY C C 1
ATOM 3958 O O . GLY A 1 329 ? 30.240 -16.059 -17.904 1.00 103.66 329 GLY C O 1
ATOM 3962 N N . LEU A 1 330 ? 32.189 -14.937 -17.987 1.00 96.39 330 LEU C N 1
ATOM 3963 C CA . LEU A 1 330 ? 31.864 -14.002 -16.925 1.00 96.09 330 LEU C CA 1
ATOM 3964 C C . LEU A 1 330 ? 31.936 -12.584 -17.480 1.00 97.11 330 LEU C C 1
ATOM 3965 O O . LEU A 1 330 ? 32.584 -12.324 -18.498 1.00 102.68 330 LEU C O 1
ATOM 3981 N N . SER A 1 331 ? 31.251 -11.667 -16.809 1.00 94.92 331 SER C N 1
ATOM 3982 C CA . SER A 1 331 ? 31.421 -10.243 -17.049 1.00 97.85 331 SER C CA 1
ATOM 3983 C C . SER A 1 331 ? 32.354 -9.668 -15.988 1.00 99.05 331 SER C C 1
ATOM 3984 O O . SER A 1 331 ? 32.686 -10.320 -14.995 1.00 101.71 331 SER C O 1
ATOM 3992 N N . LEU A 1 332 ? 32.788 -8.426 -16.210 1.00 96.51 332 LEU C N 1
ATOM 3993 C CA . LEU A 1 332 ? 33.730 -7.809 -15.282 1.00 94.48 332 LEU C CA 1
ATOM 3994 C C . LEU A 1 332 ? 33.136 -7.685 -13.884 1.00 106.31 332 LEU C C 1
ATOM 3995 O O . LEU A 1 332 ? 33.871 -7.706 -12.891 1.00 105.12 332 LEU C O 1
ATOM 4011 N N . GLN A 1 333 ? 31.814 -7.580 -13.780 1.00 110.78 333 GLN C N 1
ATOM 4012 C CA . GLN A 1 333 ? 31.140 -7.380 -12.498 1.00 101.15 333 GLN C CA 1
ATOM 4013 C C . GLN A 1 333 ? 30.629 -8.692 -11.916 1.00 99.56 333 GLN C C 1
ATOM 4014 O O . GLN A 1 333 ? 29.509 -8.755 -11.402 1.00 106.08 333 GLN C O 1
ATOM 4028 N N . ASP A 1 334 ? 31.439 -9.758 -11.976 1.00 103.07 334 ASP C N 1
ATOM 4029 C CA . ASP A 1 334 ? 31.028 -11.066 -11.480 1.00 104.69 334 ASP C CA 1
ATOM 4030 C C . ASP A 1 334 ? 32.061 -11.687 -10.543 1.00 101.42 334 ASP C C 1
ATOM 4031 O O . ASP A 1 334 ? 32.103 -12.914 -10.406 1.00 100.57 334 ASP C O 1
ATOM 4040 N N . PHE A 1 335 ? 32.897 -10.879 -9.897 1.00 100.80 335 PHE C N 1
ATOM 4041 C CA . PHE A 1 335 ? 33.781 -11.376 -8.857 1.00 103.70 335 PHE C CA 1
ATOM 4042 C C . PHE A 1 335 ? 33.572 -10.559 -7.588 1.00 109.94 335 PHE C C 1
ATOM 4043 O O . PHE A 1 335 ? 33.049 -9.440 -7.617 1.00 113.07 335 PHE C O 1
ATOM 4060 N N . ASP A 1 336 ? 34.005 -11.135 -6.469 1.00 104.76 336 ASP C N 1
ATOM 4061 C CA . ASP A 1 336 ? 33.939 -10.491 -5.168 1.00 99.76 336 ASP C CA 1
ATOM 4062 C C . ASP A 1 336 ? 35.271 -9.903 -4.734 1.00 104.49 336 ASP C C 1
ATOM 4063 O O . ASP A 1 336 ? 35.322 -9.214 -3.709 1.00 111.53 336 ASP C O 1
ATOM 4072 N N . PHE A 1 337 ? 36.342 -10.156 -5.483 1.00 99.49 337 PHE C N 1
ATOM 4073 C CA . PHE A 1 337 ? 37.649 -9.588 -5.192 1.00 98.35 337 PHE C CA 1
ATOM 4074 C C . PHE A 1 337 ? 38.347 -9.245 -6.497 1.00 102.33 337 PHE C C 1
ATOM 4075 O O . PHE A 1 337 ? 38.465 -10.094 -7.388 1.00 104.06 337 PHE C O 1
ATOM 4092 N N . TYR A 1 338 ? 38.788 -7.997 -6.610 1.00 98.12 338 TYR C N 1
ATOM 4093 C CA . TYR A 1 338 ? 39.614 -7.539 -7.718 1.00 88.00 338 TYR C CA 1
ATOM 4094 C C . TYR A 1 338 ? 40.991 -7.208 -7.157 1.00 88.44 338 TYR C C 1
ATOM 4095 O O . TYR A 1 338 ? 41.118 -6.334 -6.292 1.00 96.57 338 TYR C O 1
ATOM 4113 N N . GLU A 1 339 ? 42.013 -7.910 -7.637 1.00 80.21 339 GLU C N 1
ATOM 4114 C CA . GLU A 1 339 ? 43.387 -7.768 -7.170 1.00 80.09 339 GLU C CA 1
ATOM 4115 C C . GLU A 1 339 ? 44.204 -7.262 -8.354 1.00 81.61 339 GLU C C 1
ATOM 4116 O O . GLU A 1 339 ? 44.728 -8.042 -9.157 1.00 91.48 339 GLU C O 1
ATOM 4128 N N . ILE A 1 340 ? 44.279 -5.942 -8.473 1.00 82.76 340 ILE C N 1
ATOM 4129 C CA . ILE A 1 340 ? 45.062 -5.286 -9.507 1.00 85.02 340 ILE C CA 1
ATOM 4130 C C . ILE A 1 340 ? 46.358 -4.818 -8.873 1.00 81.44 340 ILE C C 1
ATOM 4131 O O . ILE A 1 340 ? 46.343 -4.018 -7.930 1.00 86.41 340 ILE C O 1
ATOM 4147 N N . HIS A 1 341 ? 47.476 -5.315 -9.381 1.00 78.00 341 HIS C N 1
ATOM 4148 C CA . HIS A 1 341 ? 48.757 -4.832 -8.901 1.00 78.79 341 HIS C CA 1
ATOM 4149 C C . HIS A 1 341 ? 48.894 -3.346 -9.208 1.00 81.64 341 HIS C C 1
ATOM 4150 O O . HIS A 1 341 ? 48.533 -2.886 -10.296 1.00 83.00 341 HIS C O 1
ATOM 4164 N N . GLU A 1 342 ? 49.432 -2.594 -8.251 1.00 87.25 342 GLU C N 1
ATOM 4165 C CA . GLU A 1 342 ? 49.484 -1.139 -8.339 1.00 85.95 342 GLU C CA 1
ATOM 4166 C C . GLU A 1 342 ? 50.927 -0.697 -8.592 1.00 87.46 342 GLU C C 1
ATOM 4167 O O . GLU A 1 342 ? 51.630 -0.250 -7.684 1.00 77.88 342 GLU C O 1
ATOM 4179 N N . ALA A 1 343 ? 51.365 -0.815 -9.850 1.00 84.88 343 ALA C N 1
ATOM 4180 C CA . ALA A 1 343 ? 52.633 -0.211 -10.247 1.00 76.18 343 ALA C CA 1
ATOM 4181 C C . ALA A 1 343 ? 52.606 1.286 -9.984 1.00 77.51 343 ALA C C 1
ATOM 4182 O O . ALA A 1 343 ? 53.543 1.856 -9.413 1.00 82.51 343 ALA C O 1
ATOM 4189 N N . PHE A 1 344 ? 51.540 1.936 -10.431 1.00 75.11 344 PHE C N 1
ATOM 4190 C CA . PHE A 1 344 ? 51.269 3.339 -10.183 1.00 75.38 344 PHE C CA 1
ATOM 4191 C C . PHE A 1 344 ? 49.766 3.458 -9.984 1.00 79.84 344 PHE C C 1
ATOM 4192 O O . PHE A 1 344 ? 48.993 2.683 -10.554 1.00 82.72 344 PHE C O 1
ATOM 4209 N N . ALA A 1 345 ? 49.351 4.417 -9.160 1.00 84.17 345 ALA C N 1
ATOM 4210 C CA . ALA A 1 345 ? 47.923 4.659 -9.005 1.00 82.23 345 ALA C CA 1
ATOM 4211 C C . ALA A 1 345 ? 47.292 4.895 -10.368 1.00 84.66 345 ALA C C 1
ATOM 4212 O O . ALA A 1 345 ? 46.276 4.282 -10.714 1.00 87.63 345 ALA C O 1
ATOM 4219 N N . SER A 1 346 ? 47.922 5.750 -11.180 1.00 88.18 346 SER C N 1
ATOM 4220 C CA . SER A 1 346 ? 47.433 6.004 -12.530 1.00 83.96 346 SER C CA 1
ATOM 4221 C C . SER A 1 346 ? 47.164 4.693 -13.253 1.00 78.87 346 SER C C 1
ATOM 4222 O O . SER A 1 346 ? 46.023 4.389 -13.593 1.00 80.09 346 SER C O 1
ATOM 4230 N N . VAL A 1 347 ? 48.198 3.864 -13.415 1.00 75.24 347 VAL C N 1
ATOM 4231 C CA . VAL A 1 347 ? 48.064 2.647 -14.214 1.00 76.82 347 VAL C CA 1
ATOM 4232 C C . VAL A 1 347 ? 46.839 1.845 -13.797 1.00 78.72 347 VAL C C 1
ATOM 4233 O O . VAL A 1 347 ? 46.109 1.318 -14.645 1.00 79.89 347 VAL C O 1
ATOM 4246 N N . VAL A 1 348 ? 46.599 1.718 -12.491 1.00 80.49 348 VAL C N 1
ATOM 4247 C CA . VAL A 1 348 ? 45.404 1.005 -12.055 1.00 79.92 348 VAL C CA 1
ATOM 4248 C C . VAL A 1 348 ? 44.162 1.710 -12.583 1.00 78.45 348 VAL C C 1
ATOM 4249 O O . VAL A 1 348 ? 43.320 1.104 -13.254 1.00 83.38 348 VAL C O 1
ATOM 4262 N N . LEU A 1 349 ? 44.048 3.013 -12.316 1.00 81.88 349 LEU C N 1
ATOM 4263 C CA . LEU A 1 349 ? 42.833 3.728 -12.702 1.00 84.31 349 LEU C CA 1
ATOM 4264 C C . LEU A 1 349 ? 42.624 3.728 -14.212 1.00 90.33 349 LEU C C 1
ATOM 4265 O O . LEU A 1 349 ? 41.478 3.761 -14.687 1.00 93.73 349 LEU C O 1
ATOM 4281 N N . ALA A 1 350 ? 43.718 3.691 -14.971 1.00 87.72 350 ALA C N 1
ATOM 4282 C CA . ALA A 1 350 ? 43.642 3.655 -16.423 1.00 83.96 350 ALA C CA 1
ATOM 4283 C C . ALA A 1 350 ? 42.866 2.439 -16.899 1.00 83.12 350 ALA C C 1
ATOM 4284 O O . ALA A 1 350 ? 42.060 2.538 -17.819 1.00 89.72 350 ALA C O 1
ATOM 4291 N N . HIS A 1 351 ? 43.139 1.268 -16.318 1.00 78.05 351 HIS C N 1
ATOM 4292 C CA . HIS A 1 351 ? 42.406 0.064 -16.697 1.00 80.08 351 HIS C CA 1
ATOM 4293 C C . HIS A 1 351 ? 40.902 0.267 -16.534 1.00 87.37 351 HIS C C 1
ATOM 4294 O O . HIS A 1 351 ? 40.110 -0.067 -17.428 1.00 92.40 351 HIS C O 1
ATOM 4308 N N . LEU A 1 352 ? 40.490 0.801 -15.380 1.00 91.77 352 LEU C N 1
ATOM 4309 C CA . LEU A 1 352 ? 39.068 0.962 -15.114 1.00 91.50 352 LEU C CA 1
ATOM 4310 C C . LEU A 1 352 ? 38.448 1.953 -16.089 1.00 94.71 352 LEU C C 1
ATOM 4311 O O . LEU A 1 352 ? 37.331 1.740 -16.579 1.00 98.01 352 LEU C O 1
ATOM 4327 N N . ALA A 1 353 ? 39.173 3.030 -16.392 1.00 94.61 353 ALA C N 1
ATOM 4328 C CA . ALA A 1 353 ? 38.717 3.967 -17.413 1.00 95.01 353 ALA C CA 1
ATOM 4329 C C . ALA A 1 353 ? 38.674 3.306 -18.787 1.00 96.99 353 ALA C C 1
ATOM 4330 O O . ALA A 1 353 ? 37.770 3.569 -19.589 1.00 100.98 353 ALA C O 1
ATOM 4337 N N . ALA A 1 354 ? 39.645 2.439 -19.068 1.00 92.91 354 ALA C N 1
ATOM 4338 C CA . ALA A 1 354 ? 39.732 1.772 -20.358 1.00 88.70 354 ALA C CA 1
ATOM 4339 C C . ALA A 1 354 ? 38.517 0.899 -20.598 1.00 92.91 354 ALA C C 1
ATOM 4340 O O . ALA A 1 354 ? 37.949 0.895 -21.697 1.00 98.96 354 ALA C O 1
ATOM 4347 N N . TRP A 1 355 ? 38.112 0.144 -19.582 1.00 84.78 355 TRP C N 1
ATOM 4348 C CA . TRP A 1 355 ? 36.932 -0.697 -19.689 1.00 89.35 355 TRP C CA 1
ATOM 4349 C C . TRP A 1 355 ? 35.636 0.086 -19.577 1.00 98.64 355 TRP C C 1
ATOM 4350 O O . TRP A 1 355 ? 34.571 -0.463 -19.878 1.00 102.30 355 TRP C O 1
ATOM 4371 N N . GLU A 1 356 ? 35.697 1.335 -19.141 1.00 97.34 356 GLU C N 1
ATOM 4372 C CA . GLU A 1 356 ? 34.500 2.117 -18.891 1.00 100.62 356 GLU C CA 1
ATOM 4373 C C . GLU A 1 356 ? 33.968 2.806 -20.134 1.00 100.91 356 GLU C C 1
ATOM 4374 O O . GLU A 1 356 ? 32.807 3.234 -20.141 1.00 99.70 356 GLU C O 1
ATOM 4386 N N . SER A 1 357 ? 34.779 2.918 -21.181 1.00 101.56 357 SER C N 1
ATOM 4387 C CA . SER A 1 357 ? 34.437 3.703 -22.365 1.00 110.79 357 SER C CA 1
ATOM 4388 C C . SER A 1 357 ? 34.489 2.793 -23.583 1.00 107.76 357 SER C C 1
ATOM 4389 O O . SER A 1 357 ? 35.562 2.301 -23.950 1.00 108.17 357 SER C O 1
ATOM 4397 N N . GLU A 1 358 ? 33.330 2.578 -24.210 1.00 109.10 358 GLU C N 1
ATOM 4398 C CA . GLU A 1 358 ? 33.287 1.787 -25.434 1.00 112.22 358 GLU C CA 1
ATOM 4399 C C . GLU A 1 358 ? 34.255 2.343 -26.470 1.00 109.61 358 GLU C C 1
ATOM 4400 O O . GLU A 1 358 ? 34.930 1.582 -27.173 1.00 107.31 358 GLU C O 1
ATOM 4412 N N . GLU A 1 359 ? 34.359 3.676 -26.554 1.00 108.09 359 GLU C N 1
ATOM 4413 C CA . GLU A 1 359 ? 35.306 4.305 -27.466 1.00 105.71 359 GLU C CA 1
ATOM 4414 C C . GLU A 1 359 ? 36.706 3.712 -27.345 1.00 103.35 359 GLU C C 1
ATOM 4415 O O . GLU A 1 359 ? 37.497 3.815 -28.290 1.00 93.79 359 GLU C O 1
ATOM 4427 N N . TYR A 1 360 ? 37.034 3.102 -26.202 1.00 108.05 360 TYR C N 1
ATOM 4428 C CA . TYR A 1 360 ? 38.263 2.333 -26.052 1.00 99.99 360 TYR C CA 1
ATOM 4429 C C . TYR A 1 360 ? 38.043 0.854 -26.345 1.00 100.31 360 TYR C C 1
ATOM 4430 O O . TYR A 1 360 ? 38.882 0.218 -26.993 1.00 97.85 360 TYR C O 1
ATOM 4448 N N . CYS A 1 361 ? 36.917 0.299 -25.891 1.00 95.28 361 CYS C N 1
ATOM 4449 C CA . CYS A 1 361 ? 36.711 -1.143 -25.918 1.00 99.29 361 CYS C CA 1
ATOM 4450 C C . CYS A 1 361 ? 36.458 -1.698 -27.314 1.00 107.65 361 CYS C C 1
ATOM 4451 O O . CYS A 1 361 ? 36.422 -2.925 -27.465 1.00 108.67 361 CYS C O 1
ATOM 4459 N N . LYS A 1 362 ? 36.274 -0.854 -28.327 1.00 104.52 362 LYS C N 1
ATOM 4460 C CA . LYS A 1 362 ? 36.165 -1.347 -29.696 1.00 104.43 362 LYS C CA 1
ATOM 4461 C C . LYS A 1 362 ? 37.299 -0.873 -30.592 1.00 106.44 362 LYS C C 1
ATOM 4462 O O . LYS A 1 362 ? 37.764 -1.635 -31.443 1.00 102.32 362 LYS C O 1
ATOM 4481 N N . ARG A 1 363 ? 37.763 0.367 -30.428 1.00 104.95 363 ARG C N 1
ATOM 4482 C CA . ARG A 1 363 ? 38.902 0.829 -31.211 1.00 97.88 363 ARG C CA 1
ATOM 4483 C C . ARG A 1 363 ? 40.168 0.049 -30.892 1.00 101.60 363 ARG C C 1
ATOM 4484 O O . ARG A 1 363 ? 41.078 -0.004 -31.727 1.00 110.70 363 ARG C O 1
ATOM 4488 N N . ARG A 1 364 ? 40.246 -0.563 -29.709 1.00 107.31 364 ARG C N 1
ATOM 4489 C CA . ARG A 1 364 ? 41.456 -1.264 -29.297 1.00 105.01 364 ARG C CA 1
ATOM 4490 C C . ARG A 1 364 ? 41.163 -2.693 -28.866 1.00 101.92 364 ARG C C 1
ATOM 4491 O O . ARG A 1 364 ? 41.789 -3.635 -29.366 1.00 99.66 364 ARG C O 1
ATOM 4512 N N . LEU A 1 365 ? 40.214 -2.874 -27.944 1.00 97.10 365 LEU C N 1
ATOM 4513 C CA . LEU A 1 365 ? 39.905 -4.220 -27.473 1.00 101.48 365 LEU C CA 1
ATOM 4514 C C . LEU A 1 365 ? 39.112 -5.011 -28.509 1.00 104.86 365 LEU C C 1
ATOM 4515 O O . LEU A 1 365 ? 39.232 -6.241 -28.572 1.00 103.26 365 LEU C O 1
ATOM 4531 N N . GLY A 1 366 ? 38.297 -4.338 -29.316 1.00 109.64 366 GLY C N 1
ATOM 4532 C CA . GLY A 1 366 ? 37.530 -5.016 -30.344 1.00 105.77 366 GLY C CA 1
ATOM 4533 C C . GLY A 1 366 ? 36.247 -5.655 -29.862 1.00 109.45 366 GLY C C 1
ATOM 4534 O O . GLY A 1 366 ? 35.872 -6.730 -30.349 1.00 108.99 366 GLY C O 1
ATOM 4538 N N . LEU A 1 367 ? 35.557 -5.024 -28.915 1.00 112.58 367 LEU C N 1
ATOM 4539 C CA . LEU A 1 367 ? 34.308 -5.539 -28.376 1.00 113.81 367 LEU C CA 1
ATOM 4540 C C . LEU A 1 367 ? 33.188 -4.538 -28.633 1.00 115.23 367 LEU C C 1
ATOM 4541 O O . LEU A 1 367 ? 33.425 -3.332 -28.755 1.00 112.50 367 LEU C O 1
ATOM 4557 N N . ASP A 1 368 ? 31.959 -5.052 -28.699 1.00 118.35 368 ASP C N 1
ATOM 4558 C CA . ASP A 1 368 ? 30.827 -4.222 -29.099 1.00 122.98 368 ASP C CA 1
ATOM 4559 C C . ASP A 1 368 ? 30.595 -3.085 -28.111 1.00 121.11 368 ASP C C 1
ATOM 4560 O O . ASP A 1 368 ? 30.416 -1.928 -28.510 1.00 120.94 368 ASP C O 1
ATOM 4569 N N . ALA A 1 369 ? 30.593 -3.394 -26.816 1.00 116.24 369 ALA C N 1
ATOM 4570 C CA . ALA A 1 369 ? 30.318 -2.411 -25.780 1.00 113.28 369 ALA C CA 1
ATOM 4571 C C . ALA A 1 369 ? 31.398 -2.471 -24.709 1.00 112.63 369 ALA C C 1
ATOM 4572 O O . ALA A 1 369 ? 32.268 -3.347 -24.713 1.00 112.19 369 ALA C O 1
ATOM 4579 N N . ALA A 1 370 ? 31.334 -1.523 -23.781 1.00 112.69 370 ALA C N 1
ATOM 4580 C CA . ALA A 1 370 ? 32.286 -1.462 -22.684 1.00 106.94 370 ALA C CA 1
ATOM 4581 C C . ALA A 1 370 ? 31.976 -2.540 -21.653 1.00 104.71 370 ALA C C 1
ATOM 4582 O O . ALA A 1 370 ? 30.810 -2.844 -21.383 1.00 105.15 370 ALA C O 1
ATOM 4589 N N . LEU A 1 371 ? 33.032 -3.121 -21.078 1.00 101.79 371 LEU C N 1
ATOM 4590 C CA . LEU A 1 371 ? 32.831 -4.154 -20.068 1.00 98.61 371 LEU C CA 1
ATOM 4591 C C . LEU A 1 371 ? 32.177 -3.587 -18.816 1.00 100.01 371 LEU C C 1
ATOM 4592 O O . LEU A 1 371 ? 31.449 -4.306 -18.120 1.00 97.56 371 LEU C O 1
ATOM 4608 N N . GLY A 1 372 ? 32.418 -2.319 -18.515 1.00 102.36 372 GLY C N 1
ATOM 4609 C CA . GLY A 1 372 ? 31.762 -1.634 -17.421 1.00 104.54 372 GLY C CA 1
ATOM 4610 C C . GLY A 1 372 ? 32.721 -1.308 -16.288 1.00 106.47 372 GLY C C 1
ATOM 4611 O O . GLY A 1 372 ? 33.869 -1.752 -16.244 1.00 103.93 372 GLY C O 1
ATOM 4615 N N . SER A 1 373 ? 32.211 -0.502 -15.356 1.00 111.39 373 SER C N 1
ATOM 4616 C CA . SER A 1 373 ? 32.953 -0.137 -14.162 1.00 104.34 373 SER C CA 1
ATOM 4617 C C . SER A 1 373 ? 32.687 -1.162 -13.061 1.00 100.99 373 SER C C 1
ATOM 4618 O O . SER A 1 373 ? 31.929 -2.120 -13.235 1.00 106.15 373 SER C O 1
ATOM 4626 N N . ILE A 1 374 ? 33.305 -0.949 -11.901 1.00 98.99 374 ILE C N 1
ATOM 4627 C CA . ILE A 1 374 ? 33.356 -1.965 -10.862 1.00 98.47 374 ILE C CA 1
ATOM 4628 C C . ILE A 1 374 ? 33.039 -1.364 -9.502 1.00 100.22 374 ILE C C 1
ATOM 4629 O O . ILE A 1 374 ? 33.173 -0.160 -9.277 1.00 98.89 374 ILE C O 1
ATOM 4645 N N . ASP A 1 375 ? 32.620 -2.237 -8.587 1.00 103.32 375 ASP C N 1
ATOM 4646 C CA . ASP A 1 375 ? 32.411 -1.861 -7.191 1.00 105.62 375 ASP C CA 1
ATOM 4647 C C . ASP A 1 375 ? 33.774 -1.695 -6.532 1.00 100.33 375 ASP C C 1
ATOM 4648 O O . ASP A 1 375 ? 34.416 -2.674 -6.141 1.00 97.54 375 ASP C O 1
ATOM 4657 N N . ARG A 1 376 ? 34.219 -0.444 -6.408 1.00 96.50 376 ARG C N 1
ATOM 4658 C CA . ARG A 1 376 ? 35.535 -0.162 -5.847 1.00 95.71 376 ARG C CA 1
ATOM 4659 C C . ARG A 1 376 ? 35.727 -0.809 -4.484 1.00 99.47 376 ARG C C 1
ATOM 4660 O O . ARG A 1 376 ? 36.854 -1.155 -4.110 1.00 97.68 376 ARG C O 1
ATOM 4681 N N . SER A 1 377 ? 34.639 -0.986 -3.733 1.00 102.14 377 SER C N 1
ATOM 4682 C CA . SER A 1 377 ? 34.728 -1.582 -2.406 1.00 94.86 377 SER C CA 1
ATOM 4683 C C . SER A 1 377 ? 35.518 -2.885 -2.401 1.00 99.14 377 SER C C 1
ATOM 4684 O O . SER A 1 377 ? 36.160 -3.215 -1.397 1.00 100.37 377 SER C O 1
ATOM 4692 N N . LYS A 1 378 ? 35.493 -3.636 -3.503 1.00 98.83 378 LYS C N 1
ATOM 4693 C CA . LYS A 1 378 ? 36.126 -4.947 -3.569 1.00 97.60 378 LYS C CA 1
ATOM 4694 C C . LYS A 1 378 ? 37.508 -4.912 -4.214 1.00 94.54 378 LYS C C 1
ATOM 4695 O O . LYS A 1 378 ? 38.066 -5.974 -4.513 1.00 92.23 378 LYS C O 1
ATOM 4699 N N . LEU A 1 379 ? 38.075 -3.730 -4.424 1.00 95.12 379 LEU C N 1
ATOM 4700 C CA . LEU A 1 379 ? 39.349 -3.588 -5.116 1.00 92.94 379 LEU C CA 1
ATOM 4701 C C . LEU A 1 379 ? 40.491 -3.536 -4.104 1.00 94.39 379 LEU C C 1
ATOM 4702 O O . LEU A 1 379 ? 40.573 -2.599 -3.303 1.00 95.57 379 LEU C O 1
ATOM 4718 N N . ASN A 1 380 ? 41.364 -4.539 -4.145 1.00 89.38 380 ASN C N 1
ATOM 4719 C CA . ASN A 1 380 ? 42.554 -4.627 -3.297 1.00 93.45 380 ASN C CA 1
ATOM 4720 C C . ASN A 1 380 ? 42.239 -4.289 -1.835 1.00 86.90 380 ASN C C 1
ATOM 4721 O O . ASN A 1 380 ? 42.864 -3.426 -1.217 1.00 85.48 380 ASN C O 1
ATOM 4732 N N . VAL A 1 381 ? 41.275 -5.022 -1.272 1.00 85.69 381 VAL C N 1
ATOM 4733 C CA . VAL A 1 381 ? 40.724 -4.620 0.021 1.00 85.72 381 VAL C CA 1
ATOM 4734 C C . VAL A 1 381 ? 41.788 -4.576 1.110 1.00 85.24 381 VAL C C 1
ATOM 4735 O O . VAL A 1 381 ? 41.634 -3.850 2.099 1.00 82.20 381 VAL C O 1
ATOM 4748 N N . ASN A 1 382 ? 42.872 -5.342 0.966 1.00 88.65 382 ASN C N 1
ATOM 4749 C CA . ASN A 1 382 ? 43.956 -5.319 1.942 1.00 79.58 382 ASN C CA 1
ATOM 4750 C C . ASN A 1 382 ? 45.189 -4.590 1.429 1.00 85.01 382 ASN C C 1
ATOM 4751 O O . ASN A 1 382 ? 46.283 -4.772 1.970 1.00 85.40 382 ASN C O 1
ATOM 4762 N N . GLY A 1 383 ? 45.037 -3.785 0.391 1.00 89.05 383 GLY C N 1
ATOM 4763 C CA . GLY A 1 383 ? 46.158 -3.087 -0.184 1.00 89.20 383 GLY C CA 1
ATOM 4764 C C . GLY A 1 383 ? 47.024 -4.002 -1.028 1.00 88.21 383 GLY C C 1
ATOM 4765 O O . GLY A 1 383 ? 46.926 -5.231 -0.998 1.00 85.96 383 GLY C O 1
ATOM 4769 N N . SER A 1 384 ? 47.899 -3.371 -1.802 1.00 81.60 384 SER C N 1
ATOM 4770 C CA . SER A 1 384 ? 48.746 -4.119 -2.711 1.00 88.84 384 SER C CA 1
ATOM 4771 C C . SER A 1 384 ? 50.135 -3.504 -2.785 1.00 91.62 384 SER C C 1
ATOM 4772 O O . SER A 1 384 ? 50.741 -3.200 -1.749 1.00 88.20 384 SER C O 1
ATOM 4775 N N . SER A 1 385 ? 50.655 -3.309 -3.979 1.00 83.32 385 SER C N 1
ATOM 4776 C CA . SER A 1 385 ? 52.061 -2.939 -4.127 1.00 83.63 385 SER C CA 1
ATOM 4777 C C . SER A 1 385 ? 52.334 -1.473 -3.835 1.00 82.84 385 SER C C 1
ATOM 4778 O O . SER A 1 385 ? 53.498 -1.109 -3.634 1.00 82.54 385 SER C O 1
ATOM 4786 N N . LEU A 1 386 ? 51.308 -0.622 -3.804 1.00 79.90 386 LEU C N 1
ATOM 4787 C CA . LEU A 1 386 ? 51.550 0.787 -3.524 1.00 83.52 386 LEU C CA 1
ATOM 4788 C C . LEU A 1 386 ? 52.015 0.993 -2.089 1.00 90.81 386 LEU C C 1
ATOM 4789 O O . LEU A 1 386 ? 52.701 1.978 -1.793 1.00 95.06 386 LEU C O 1
ATOM 4805 N N . ALA A 1 387 ? 51.649 0.080 -1.192 1.00 86.77 387 ALA C N 1
ATOM 4806 C CA . ALA A 1 387 ? 52.096 0.095 0.192 1.00 80.16 387 ALA C CA 1
ATOM 4807 C C . ALA A 1 387 ? 53.228 -0.892 0.436 1.00 74.75 387 ALA C C 1
ATOM 4808 O O . ALA A 1 387 ? 54.268 -0.528 0.994 1.00 75.07 387 ALA C O 1
ATOM 4815 N N . ALA A 1 388 ? 53.051 -2.137 -0.001 1.00 73.36 388 ALA C N 1
ATOM 4816 C CA . ALA A 1 388 ? 54.015 -3.179 0.317 1.00 74.85 388 ALA C CA 1
ATOM 4817 C C . ALA A 1 388 ? 55.348 -2.968 -0.385 1.00 80.63 388 ALA C C 1
ATOM 4818 O O . ALA A 1 388 ? 56.396 -3.323 0.165 1.00 80.59 388 ALA C O 1
ATOM 4825 N N . GLY A 1 389 ? 55.336 -2.405 -1.586 1.00 84.90 389 GLY C N 1
ATOM 4826 C CA . GLY A 1 389 ? 56.525 -2.302 -2.412 1.00 80.06 389 GLY C CA 1
ATOM 4827 C C . GLY A 1 389 ? 56.425 -3.218 -3.618 1.00 85.59 389 GLY C C 1
ATOM 4828 O O . GLY A 1 389 ? 55.469 -3.982 -3.779 1.00 82.97 389 GLY C O 1
ATOM 4832 N N . HIS A 1 390 ? 57.439 -3.131 -4.480 1.00 90.28 390 HIS C N 1
ATOM 4833 C CA . HIS A 1 390 ? 57.445 -3.913 -5.710 1.00 84.07 390 HIS C CA 1
ATOM 4834 C C . HIS A 1 390 ? 58.776 -4.595 -5.989 1.00 83.48 390 HIS C C 1
ATOM 4835 O O . HIS A 1 390 ? 59.585 -4.119 -6.804 1.00 82.47 390 HIS C O 1
ATOM 4849 N N . PRO A 1 391 ? 59.022 -5.735 -5.369 1.00 85.91 391 PRO C N 1
ATOM 4850 C CA . PRO A 1 391 ? 60.033 -6.666 -5.898 1.00 85.20 391 PRO C CA 1
ATOM 4851 C C . PRO A 1 391 ? 59.429 -7.390 -7.093 1.00 79.06 391 PRO C C 1
ATOM 4852 O O . PRO A 1 391 ? 58.469 -8.156 -6.966 1.00 76.52 391 PRO C O 1
ATOM 4863 N N . PHE A 1 392 ? 59.995 -7.127 -8.277 1.00 82.74 392 PHE C N 1
ATOM 4864 C CA . PHE A 1 392 ? 59.317 -7.484 -9.524 1.00 72.78 392 PHE C CA 1
ATOM 4865 C C . PHE A 1 392 ? 58.772 -8.910 -9.490 1.00 69.41 392 PHE C C 1
ATOM 4866 O O . PHE A 1 392 ? 57.574 -9.131 -9.709 1.00 70.58 392 PHE C O 1
ATOM 4883 N N . ALA A 1 393 ? 59.622 -9.887 -9.185 1.00 64.14 393 ALA C N 1
ATOM 4884 C CA . ALA A 1 393 ? 59.191 -11.278 -9.217 1.00 69.69 393 ALA C CA 1
ATOM 4885 C C . ALA A 1 393 ? 58.394 -11.703 -7.986 1.00 78.50 393 ALA C C 1
ATOM 4886 O O . ALA A 1 393 ? 57.747 -12.755 -8.026 1.00 80.23 393 ALA C O 1
ATOM 4893 N N . ALA A 1 394 ? 58.405 -10.928 -6.902 1.00 77.07 394 ALA C N 1
ATOM 4894 C CA . ALA A 1 394 ? 57.714 -11.338 -5.682 1.00 76.10 394 ALA C CA 1
ATOM 4895 C C . ALA A 1 394 ? 56.250 -10.907 -5.646 1.00 76.02 394 ALA C C 1
ATOM 4896 O O . ALA A 1 394 ? 55.443 -11.533 -4.928 1.00 82.63 394 ALA C O 1
ATOM 4903 N N . THR A 1 395 ? 55.884 -9.873 -6.409 1.00 67.17 395 THR C N 1
ATOM 4904 C CA . THR A 1 395 ? 54.505 -9.402 -6.420 1.00 66.45 395 THR C CA 1
ATOM 4905 C C . THR A 1 395 ? 53.536 -10.528 -6.759 1.00 73.11 395 THR C C 1
ATOM 4906 O O . THR A 1 395 ? 52.471 -10.656 -6.146 1.00 75.36 395 THR C O 1
ATOM 4917 N N . GLY A 1 396 ? 53.864 -11.316 -7.780 1.00 84.57 396 GLY C N 1
ATOM 4918 C CA . GLY A 1 396 ? 52.995 -12.389 -8.219 1.00 81.85 396 GLY C CA 1
ATOM 4919 C C . GLY A 1 396 ? 52.653 -13.366 -7.119 1.00 73.50 396 GLY C C 1
ATOM 4920 O O . GLY A 1 396 ? 51.472 -13.566 -6.804 1.00 76.36 396 GLY C O 1
ATOM 4924 N N . GLY A 1 397 ? 53.675 -14.006 -6.545 1.00 72.92 397 GLY C N 1
ATOM 4925 C CA . GLY A 1 397 ? 53.436 -14.922 -5.441 1.00 82.56 397 GLY C CA 1
ATOM 4926 C C . GLY A 1 397 ? 52.616 -14.293 -4.333 1.00 80.61 397 GLY C C 1
ATOM 4927 O O . GLY A 1 397 ? 51.646 -14.892 -3.835 1.00 83.08 397 GLY C O 1
ATOM 4931 N N . ARG A 1 398 ? 53.004 -13.082 -3.911 1.00 74.60 398 ARG C N 1
ATOM 4932 C CA . ARG A 1 398 ? 52.226 -12.382 -2.898 1.00 74.08 398 ARG C CA 1
ATOM 4933 C C . ARG A 1 398 ? 50.752 -12.383 -3.291 1.00 76.96 398 ARG C C 1
ATOM 4934 O O . ARG A 1 398 ? 49.941 -13.106 -2.694 1.00 73.34 398 ARG C O 1
ATOM 4955 N N . ILE A 1 399 ? 50.423 -11.623 -4.341 1.00 82.66 399 ILE C N 1
ATOM 4956 C CA . ILE A 1 399 ? 49.025 -11.410 -4.708 1.00 76.86 399 ILE C CA 1
ATOM 4957 C C . ILE A 1 399 ? 48.296 -12.737 -4.829 1.00 74.12 399 ILE C C 1
ATOM 4958 O O . ILE A 1 399 ? 47.121 -12.837 -4.462 1.00 79.53 399 ILE C O 1
ATOM 4974 N N . LEU A 1 400 ? 48.977 -13.783 -5.297 1.00 70.89 400 LEU C N 1
ATOM 4975 C CA . LEU A 1 400 ? 48.312 -15.073 -5.436 1.00 75.86 400 LEU C CA 1
ATOM 4976 C C . LEU A 1 400 ? 47.836 -15.583 -4.081 1.00 80.81 400 LEU C C 1
ATOM 4977 O O . LEU A 1 400 ? 46.627 -15.732 -3.859 1.00 83.34 400 LEU C O 1
ATOM 4993 N N . ALA A 1 401 ? 48.784 -15.872 -3.183 1.00 83.64 401 ALA C N 1
ATOM 4994 C CA . ALA A 1 401 ? 48.406 -16.447 -1.889 1.00 82.36 401 ALA C CA 1
ATOM 4995 C C . ALA A 1 401 ? 47.395 -15.553 -1.173 1.00 73.63 401 ALA C C 1
ATOM 4996 O O . ALA A 1 401 ? 46.379 -16.030 -0.627 1.00 73.34 401 ALA C O 1
ATOM 5003 N N . GLN A 1 402 ? 47.667 -14.246 -1.161 1.00 75.74 402 GLN C N 1
ATOM 5004 C CA . GLN A 1 402 ? 46.765 -13.291 -0.534 1.00 80.48 402 GLN C CA 1
ATOM 5005 C C . GLN A 1 402 ? 45.344 -13.458 -1.062 1.00 81.42 402 GLN C C 1
ATOM 5006 O O . GLN A 1 402 ? 44.417 -13.750 -0.293 1.00 83.43 402 GLN C O 1
ATOM 5020 N N . THR A 1 403 ? 45.164 -13.299 -2.379 1.00 79.43 403 THR C N 1
ATOM 5021 C CA . THR A 1 403 ? 43.857 -13.471 -3.004 1.00 80.35 403 THR C CA 1
ATOM 5022 C C . THR A 1 403 ? 43.193 -14.766 -2.564 1.00 79.01 403 THR C C 1
ATOM 5023 O O . THR A 1 403 ? 41.995 -14.796 -2.232 1.00 79.02 403 THR C O 1
ATOM 5034 N N . ALA A 1 404 ? 43.953 -15.862 -2.604 1.00 75.99 404 ALA C N 1
ATOM 5035 C CA . ALA A 1 404 ? 43.381 -17.167 -2.295 1.00 75.33 404 ALA C CA 1
ATOM 5036 C C . ALA A 1 404 ? 42.712 -17.140 -0.932 1.00 88.21 404 ALA C C 1
ATOM 5037 O O . ALA A 1 404 ? 41.554 -17.567 -0.772 1.00 91.63 404 ALA C O 1
ATOM 5044 N N . LYS A 1 405 ? 43.418 -16.607 0.066 1.00 87.93 405 LYS C N 1
ATOM 5045 C CA . LYS A 1 405 ? 42.821 -16.578 1.396 1.00 82.26 405 LYS C CA 1
ATOM 5046 C C . LYS A 1 405 ? 41.631 -15.619 1.443 1.00 83.97 405 LYS C C 1
ATOM 5047 O O . LYS A 1 405 ? 40.556 -15.982 1.928 1.00 91.27 405 LYS C O 1
ATOM 5066 N N . GLN A 1 406 ? 41.785 -14.385 0.948 1.00 80.36 406 GLN C N 1
ATOM 5067 C CA . GLN A 1 406 ? 40.654 -13.455 1.030 1.00 84.94 406 GLN C CA 1
ATOM 5068 C C . GLN A 1 406 ? 39.370 -14.157 0.573 1.00 88.04 406 GLN C C 1
ATOM 5069 O O . GLN A 1 406 ? 38.333 -14.135 1.263 1.00 84.93 406 GLN C O 1
ATOM 5083 N N . LEU A 1 407 ? 39.453 -14.854 -0.565 1.00 94.97 407 LEU C N 1
ATOM 5084 C CA . LEU A 1 407 ? 38.309 -15.628 -1.041 1.00 97.09 407 LEU C CA 1
ATOM 5085 C C . LEU A 1 407 ? 37.855 -16.644 0.004 1.00 89.81 407 LEU C C 1
ATOM 5086 O O . LEU A 1 407 ? 36.671 -16.693 0.372 1.00 87.42 407 LEU C O 1
ATOM 5102 N N . ALA A 1 408 ? 38.785 -17.491 0.463 1.00 89.42 408 ALA C N 1
ATOM 5103 C CA . ALA A 1 408 ? 38.403 -18.586 1.353 1.00 91.63 408 ALA C CA 1
ATOM 5104 C C . ALA A 1 408 ? 37.749 -18.068 2.629 1.00 100.08 408 ALA C C 1
ATOM 5105 O O . ALA A 1 408 ? 36.709 -18.574 3.049 1.00 102.63 408 ALA C O 1
ATOM 5112 N N . GLU A 1 409 ? 38.384 -17.102 3.292 1.00 96.62 409 GLU C N 1
ATOM 5113 C CA . GLU A 1 409 ? 37.824 -16.545 4.521 1.00 94.09 409 GLU C CA 1
ATOM 5114 C C . GLU A 1 409 ? 36.416 -16.002 4.284 1.00 95.86 409 GLU C C 1
ATOM 5115 O O . GLU A 1 409 ? 35.538 -16.136 5.150 1.00 113.61 409 GLU C O 1
ATOM 5127 N N . LYS A 1 410 ? 36.163 -15.406 3.108 1.00 93.83 410 LYS C N 1
ATOM 5128 C CA . LYS A 1 410 ? 34.798 -14.947 2.852 1.00 99.29 410 LYS C CA 1
ATOM 5129 C C . LYS A 1 410 ? 33.825 -16.121 2.736 1.00 103.76 410 LYS C C 1
ATOM 5130 O O . LYS A 1 410 ? 32.777 -16.142 3.395 1.00 111.37 410 LYS C O 1
ATOM 5149 N N . LYS A 1 411 ? 34.149 -17.105 1.894 1.00 103.75 411 LYS C N 1
ATOM 5150 C CA . LYS A 1 411 ? 33.271 -18.268 1.762 1.00 103.43 411 LYS C CA 1
ATOM 5151 C C . LYS A 1 411 ? 33.146 -19.034 3.075 1.00 107.34 411 LYS C C 1
ATOM 5152 O O . LYS A 1 411 ? 32.171 -19.769 3.272 1.00 111.00 411 LYS C O 1
ATOM 5156 N N . ALA A 1 412 ? 34.118 -18.869 3.972 1.00 109.93 412 ALA C N 1
ATOM 5157 C CA . ALA A 1 412 ? 34.054 -19.477 5.293 1.00 113.48 412 ALA C CA 1
ATOM 5158 C C . ALA A 1 412 ? 33.065 -18.738 6.177 1.00 110.25 412 ALA C C 1
ATOM 5159 O O . ALA A 1 412 ? 32.376 -19.353 7.001 1.00 114.39 412 ALA C O 1
ATOM 5166 N N . ALA A 1 413 ? 32.989 -17.415 6.029 1.00 106.24 413 ALA C N 1
ATOM 5167 C CA . ALA A 1 413 ? 32.034 -16.627 6.798 1.00 110.72 413 ALA C CA 1
ATOM 5168 C C . ALA A 1 413 ? 30.607 -16.932 6.356 1.00 110.78 413 ALA C C 1
ATOM 5169 O O . ALA A 1 413 ? 29.839 -17.548 7.102 1.00 120.98 413 ALA C O 1
ATOM 5176 N N . LYS A 1 414 ? 30.242 -16.509 5.148 1.00 112.83 414 LYS C N 1
ATOM 5177 C CA . LYS A 1 414 ? 28.907 -16.778 4.638 1.00 119.12 414 LYS C CA 1
ATOM 5178 C C . LYS A 1 414 ? 28.683 -18.285 4.498 1.00 122.41 414 LYS C C 1
ATOM 5179 O O . LYS A 1 414 ? 29.615 -19.092 4.549 1.00 121.88 414 LYS C O 1
ATOM 5183 N N . LYS A 1 415 ? 27.417 -18.658 4.325 1.00 122.74 415 LYS C N 1
ATOM 5184 C CA . LYS A 1 415 ? 27.045 -20.049 4.113 1.00 119.65 415 LYS C CA 1
ATOM 5185 C C . LYS A 1 415 ? 25.758 -20.086 3.304 1.00 117.96 415 LYS C C 1
ATOM 5186 O O . LYS A 1 415 ? 24.990 -19.121 3.275 1.00 115.02 415 LYS C O 1
ATOM 5190 N N . GLY A 1 416 ? 25.528 -21.220 2.646 1.00 118.78 416 GLY C N 1
ATOM 5191 C CA . GLY A 1 416 ? 24.403 -21.355 1.750 1.00 121.82 416 GLY C CA 1
ATOM 5192 C C . GLY A 1 416 ? 24.533 -20.604 0.446 1.00 114.24 416 GLY C C 1
ATOM 5193 O O . GLY A 1 416 ? 23.614 -20.668 -0.380 1.00 112.46 416 GLY C O 1
ATOM 5197 N N . GLY A 1 417 ? 25.644 -19.892 0.231 1.00 110.81 417 GLY C N 1
ATOM 5198 C CA . GLY A 1 417 ? 25.852 -19.174 -1.006 1.00 117.03 417 GLY C CA 1
ATOM 5199 C C . GLY A 1 417 ? 26.557 -20.012 -2.059 1.00 125.39 417 GLY C C 1
ATOM 5200 O O . GLY A 1 417 ? 27.127 -21.065 -1.778 1.00 121.84 417 GLY C O 1
ATOM 5204 N N . GLY A 1 418 ? 26.509 -19.519 -3.295 1.00 121.14 418 GLY C N 1
ATOM 5205 C CA . GLY A 1 418 ? 27.119 -20.199 -4.412 1.00 114.69 418 GLY C CA 1
ATOM 5206 C C . GLY A 1 418 ? 28.615 -19.972 -4.484 1.00 116.76 418 GLY C C 1
ATOM 5207 O O . GLY A 1 418 ? 29.272 -19.689 -3.478 1.00 116.91 418 GLY C O 1
ATOM 5211 N N . PRO A 1 419 ? 29.185 -20.086 -5.684 1.00 113.74 419 PRO C N 1
ATOM 5212 C CA . PRO A 1 419 ? 30.638 -19.929 -5.823 1.00 112.31 419 PRO C CA 1
ATOM 5213 C C . PRO A 1 419 ? 31.057 -18.468 -5.793 1.00 107.12 419 PRO C C 1
ATOM 5214 O O . PRO A 1 419 ? 30.375 -17.597 -6.339 1.00 100.73 419 PRO C O 1
ATOM 5225 N N . LEU A 1 420 ? 32.190 -18.203 -5.143 1.00 106.32 420 LEU C N 1
ATOM 5226 C CA . LEU A 1 420 ? 32.780 -16.870 -5.125 1.00 103.30 420 LEU C CA 1
ATOM 5227 C C . LEU A 1 420 ? 34.113 -16.908 -5.860 1.00 98.81 420 LEU C C 1
ATOM 5228 O O . LEU A 1 420 ? 34.783 -17.943 -5.908 1.00 96.90 420 LEU C O 1
ATOM 5244 N N . ARG A 1 421 ? 34.491 -15.776 -6.446 1.00 104.98 421 ARG C N 1
ATOM 5245 C CA . ARG A 1 421 ? 35.606 -15.761 -7.382 1.00 106.41 421 ARG C CA 1
ATOM 5246 C C . ARG A 1 421 ? 36.370 -14.457 -7.260 1.00 105.14 421 ARG C C 1
ATOM 5247 O O . ARG A 1 421 ? 35.801 -13.402 -6.974 1.00 103.73 421 ARG C O 1
ATOM 5268 N N . GLY A 1 422 ? 37.680 -14.555 -7.465 1.00 106.63 422 GLY C N 1
ATOM 5269 C CA . GLY A 1 422 ? 38.550 -13.395 -7.485 1.00 104.02 422 GLY C CA 1
ATOM 5270 C C . GLY A 1 422 ? 39.296 -13.310 -8.802 1.00 94.96 422 GLY C C 1
ATOM 5271 O O . GLY A 1 422 ? 39.631 -14.329 -9.412 1.00 93.72 422 GLY C O 1
ATOM 5275 N N . LEU A 1 423 ? 39.546 -12.080 -9.241 1.00 88.85 423 LEU C N 1
ATOM 5276 C CA . LEU A 1 423 ? 40.272 -11.807 -10.475 1.00 94.12 423 LEU C CA 1
ATOM 5277 C C . LEU A 1 423 ? 41.566 -11.091 -10.127 1.00 87.29 423 LEU C C 1
ATOM 5278 O O . LEU A 1 423 ? 41.545 -10.120 -9.367 1.00 89.42 423 LEU C O 1
ATOM 5294 N N . ILE A 1 424 ? 42.678 -11.559 -10.690 1.00 88.96 424 ILE C N 1
ATOM 5295 C CA . ILE A 1 424 ? 43.980 -10.923 -10.529 1.00 86.73 424 ILE C CA 1
ATOM 5296 C C . ILE A 1 424 ? 44.416 -10.378 -11.881 1.00 86.92 424 ILE C C 1
ATOM 5297 O O . ILE A 1 424 ? 44.230 -11.036 -12.913 1.00 82.71 424 ILE C O 1
ATOM 5313 N N . SER A 1 425 ? 45.025 -9.193 -11.865 1.00 82.08 425 SER C N 1
ATOM 5314 C CA . SER A 1 425 ? 45.538 -8.560 -13.074 1.00 79.09 425 SER C CA 1
ATOM 5315 C C . SER A 1 425 ? 46.844 -7.854 -12.745 1.00 83.04 425 SER C C 1
ATOM 5316 O O . SER A 1 425 ? 46.921 -7.127 -11.750 1.00 86.35 425 SER C O 1
ATOM 5324 N N . ILE A 1 426 ? 47.864 -8.065 -13.577 1.00 79.99 426 ILE C N 1
ATOM 5325 C CA . ILE A 1 426 ? 49.204 -7.556 -13.310 1.00 80.89 426 ILE C CA 1
ATOM 5326 C C . ILE A 1 426 ? 49.803 -7.045 -14.610 1.00 78.64 426 ILE C C 1
ATOM 5327 O O . ILE A 1 426 ? 50.008 -7.820 -15.552 1.00 76.32 426 ILE C O 1
ATOM 5343 N N . CYS A 1 427 ? 50.089 -5.749 -14.656 1.00 79.68 427 CYS C N 1
ATOM 5344 C CA . CYS A 1 427 ? 50.890 -5.156 -15.713 1.00 70.82 427 CYS C CA 1
ATOM 5345 C C . CYS A 1 427 ? 52.363 -5.517 -15.513 1.00 71.99 427 CYS C C 1
ATOM 5346 O O . CYS A 1 427 ? 52.808 -5.823 -14.403 1.00 81.27 427 CYS C O 1
ATOM 5354 N N . ALA A 1 428 ? 53.128 -5.485 -16.605 1.00 76.38 428 ALA C N 1
ATOM 5355 C CA . ALA A 1 428 ? 54.506 -5.951 -16.564 1.00 76.70 428 ALA C CA 1
ATOM 5356 C C . ALA A 1 428 ? 55.352 -5.250 -17.616 1.00 74.15 428 ALA C C 1
ATOM 5357 O O . ALA A 1 428 ? 54.876 -4.966 -18.722 1.00 75.87 428 ALA C O 1
ATOM 5364 N N . ALA A 1 429 ? 56.611 -5.002 -17.262 1.00 74.98 429 ALA C N 1
ATOM 5365 C CA . ALA A 1 429 ? 57.541 -4.329 -18.153 1.00 76.42 429 ALA C CA 1
ATOM 5366 C C . ALA A 1 429 ? 57.754 -5.149 -19.421 1.00 77.22 429 ALA C C 1
ATOM 5367 O O . ALA A 1 429 ? 57.507 -6.358 -19.466 1.00 78.61 429 ALA C O 1
ATOM 5374 N N . GLY A 1 430 ? 58.246 -4.475 -20.458 1.00 84.27 430 GLY C N 1
ATOM 5375 C CA . GLY A 1 430 ? 58.163 -5.047 -21.780 1.00 77.52 430 GLY C CA 1
ATOM 5376 C C . GLY A 1 430 ? 56.750 -5.121 -22.290 1.00 72.14 430 GLY C C 1
ATOM 5377 O O . GLY A 1 430 ? 56.439 -5.968 -23.131 1.00 77.37 430 GLY C O 1
ATOM 5381 N N . GLY A 1 431 ? 55.871 -4.268 -21.767 1.00 70.63 431 GLY C N 1
ATOM 5382 C CA . GLY A 1 431 ? 54.497 -4.190 -22.209 1.00 71.69 431 GLY C CA 1
ATOM 5383 C C . GLY A 1 431 ? 53.777 -5.518 -22.257 1.00 72.21 431 GLY C C 1
ATOM 5384 O O . GLY A 1 431 ? 53.219 -5.885 -23.295 1.00 77.68 431 GLY C O 1
ATOM 5388 N N . GLN A 1 432 ? 53.774 -6.249 -21.148 1.00 77.27 432 GLN C N 1
ATOM 5389 C CA . GLN A 1 432 ? 53.024 -7.495 -21.055 1.00 78.55 432 GLN C CA 1
ATOM 5390 C C . GLN A 1 432 ? 52.100 -7.415 -19.845 1.00 74.71 432 GLN C C 1
ATOM 5391 O O . GLN A 1 432 ? 52.096 -6.435 -19.097 1.00 70.31 432 GLN C O 1
ATOM 5405 N N . GLY A 1 433 ? 51.289 -8.448 -19.675 1.00 68.49 433 GLY C N 1
ATOM 5406 C CA . GLY A 1 433 ? 50.272 -8.445 -18.649 1.00 71.13 433 GLY C CA 1
ATOM 5407 C C . GLY A 1 433 ? 49.688 -9.822 -18.444 1.00 73.73 433 GLY C C 1
ATOM 5408 O O . GLY A 1 433 ? 49.384 -10.531 -19.410 1.00 76.62 433 GLY C O 1
ATOM 5412 N N . VAL A 1 434 ? 49.533 -10.214 -17.185 1.00 69.86 434 VAL C N 1
ATOM 5413 C CA . VAL A 1 434 ? 49.018 -11.530 -16.834 1.00 67.71 434 VAL C CA 1
ATOM 5414 C C . VAL A 1 434 ? 47.769 -11.357 -15.985 1.00 72.49 434 VAL C C 1
ATOM 5415 O O . VAL A 1 434 ? 47.726 -10.507 -15.090 1.00 83.57 434 VAL C O 1
ATOM 5428 N N . ALA A 1 435 ? 46.758 -12.173 -16.259 1.00 68.48 435 ALA C N 1
ATOM 5429 C CA . ALA A 1 435 ? 45.529 -12.178 -15.486 1.00 73.29 435 ALA C CA 1
ATOM 5430 C C . ALA A 1 435 ? 45.189 -13.610 -15.111 1.00 78.06 435 ALA C C 1
ATOM 5431 O O . ALA A 1 435 ? 45.533 -14.554 -15.827 1.00 78.17 435 ALA C O 1
ATOM 5438 N N . ALA A 1 436 ? 44.504 -13.759 -13.982 1.00 85.65 436 ALA C N 1
ATOM 5439 C CA . ALA A 1 436 ? 44.081 -15.069 -13.510 1.00 80.49 436 ALA C CA 1
ATOM 5440 C C . ALA A 1 436 ? 42.723 -14.951 -12.838 1.00 78.13 436 ALA C C 1
ATOM 5441 O O . ALA A 1 436 ? 42.328 -13.881 -12.371 1.00 81.84 436 ALA C O 1
ATOM 5448 N N . ILE A 1 437 ? 42.005 -16.071 -12.802 1.00 75.89 437 ILE C N 1
ATOM 5449 C CA . ILE A 1 437 ? 40.755 -16.182 -12.062 1.00 84.35 437 ILE C CA 1
ATOM 5450 C C . ILE A 1 437 ? 40.893 -17.332 -11.073 1.00 88.57 437 ILE C C 1
ATOM 5451 O O . ILE A 1 437 ? 41.404 -18.401 -11.425 1.00 80.92 437 ILE C O 1
ATOM 5467 N N . LEU A 1 438 ? 40.436 -17.113 -9.840 1.00 89.22 438 LEU C N 1
ATOM 5468 C CA . LEU A 1 438 ? 40.360 -18.178 -8.851 1.00 88.97 438 LEU C CA 1
ATOM 5469 C C . LEU A 1 438 ? 38.944 -18.290 -8.305 1.00 93.36 438 LEU C C 1
ATOM 5470 O O . LEU A 1 438 ? 38.191 -17.309 -8.272 1.00 90.96 438 LEU C O 1
ATOM 5486 N N . GLU A 1 439 ? 38.603 -19.495 -7.855 1.00 91.29 439 GLU C N 1
ATOM 5487 C CA . GLU A 1 439 ? 37.291 -19.800 -7.312 1.00 95.50 439 GLU C CA 1
ATOM 5488 C C . GLU A 1 439 ? 37.418 -20.383 -5.911 1.00 88.43 439 GLU C C 1
ATOM 5489 O O . GLU A 1 439 ? 38.435 -20.991 -5.560 1.00 90.29 439 GLU C O 1
ATOM 5501 N N . ALA A 1 440 ? 36.365 -20.198 -5.123 1.00 91.88 440 ALA C N 1
ATOM 5502 C CA . ALA A 1 440 ? 36.235 -20.805 -3.804 1.00 97.91 440 ALA C CA 1
ATOM 5503 C C . ALA A 1 440 ? 34.758 -21.137 -3.584 1.00 94.75 440 ALA C C 1
ATOM 5504 O O . ALA A 1 440 ? 33.872 -20.402 -4.050 1.00 101.13 440 ALA C O 1
ATOM 5511 N N . THR B 1 11 ? 45.653 50.979 -36.321 1.00 119.10 11 THR A N 1
ATOM 5512 C CA . THR B 1 11 ? 44.555 50.185 -36.857 1.00 125.34 11 THR A CA 1
ATOM 5513 C C . THR B 1 11 ? 45.065 49.135 -37.837 1.00 119.11 11 THR A C 1
ATOM 5514 O O . THR B 1 11 ? 45.862 49.436 -38.727 1.00 111.23 11 THR A O 1
ATOM 5524 N N . ARG B 1 12 ? 44.602 47.900 -37.665 1.00 116.61 12 ARG A N 1
ATOM 5525 C CA . ARG B 1 12 ? 44.970 46.821 -38.572 1.00 104.86 12 ARG A CA 1
ATOM 5526 C C . ARG B 1 12 ? 44.215 46.979 -39.887 1.00 98.38 12 ARG A C 1
ATOM 5527 O O . ARG B 1 12 ? 42.980 47.029 -39.900 1.00 89.77 12 ARG A O 1
ATOM 5531 N N . ARG B 1 13 ? 44.955 47.063 -40.989 1.00 96.99 13 ARG A N 1
ATOM 5532 C CA . ARG B 1 13 ? 44.335 47.190 -42.296 1.00 93.33 13 ARG A CA 1
ATOM 5533 C C . ARG B 1 13 ? 43.956 45.816 -42.841 1.00 88.99 13 ARG A C 1
ATOM 5534 O O . ARG B 1 13 ? 44.344 44.772 -42.310 1.00 97.56 13 ARG A O 1
ATOM 5555 N N . ARG B 1 14 ? 43.190 45.826 -43.926 1.00 89.17 14 ARG A N 1
ATOM 5556 C CA . ARG B 1 14 ? 42.800 44.590 -44.586 1.00 96.04 14 ARG A CA 1
ATOM 5557 C C . ARG B 1 14 ? 43.928 44.109 -45.489 1.00 87.22 14 ARG A C 1
ATOM 5558 O O . ARG B 1 14 ? 44.488 44.887 -46.268 1.00 85.77 14 ARG A O 1
ATOM 5579 N N . VAL B 1 15 ? 44.269 42.829 -45.370 1.00 83.90 15 VAL A N 1
ATOM 5580 C CA . VAL B 1 15 ? 45.237 42.183 -46.244 1.00 77.47 15 VAL A CA 1
ATOM 5581 C C . VAL B 1 15 ? 44.471 41.484 -47.357 1.00 86.76 15 VAL A C 1
ATOM 5582 O O . VAL B 1 15 ? 43.537 40.718 -47.089 1.00 88.66 15 VAL A O 1
ATOM 5595 N N . ALA B 1 16 ? 44.866 41.738 -48.601 1.00 84.22 16 ALA A N 1
ATOM 5596 C CA . ALA B 1 16 ? 44.176 41.208 -49.766 1.00 82.85 16 ALA A CA 1
ATOM 5597 C C . ALA B 1 16 ? 45.062 40.223 -50.513 1.00 81.91 16 ALA A C 1
ATOM 5598 O O . ALA B 1 16 ? 46.256 40.469 -50.707 1.00 79.91 16 ALA A O 1
ATOM 5605 N N . VAL B 1 17 ? 44.466 39.108 -50.928 1.00 79.09 17 VAL A N 1
ATOM 5606 C CA . VAL B 1 17 ? 45.112 38.133 -51.798 1.00 81.50 17 VAL A CA 1
ATOM 5607 C C . VAL B 1 17 ? 44.662 38.423 -53.224 1.00 86.84 17 VAL A C 1
ATOM 5608 O O . VAL B 1 17 ? 43.458 38.450 -53.509 1.00 89.17 17 VAL A O 1
ATOM 5621 N N . LEU B 1 18 ? 45.619 38.646 -54.121 1.00 78.94 18 LEU A N 1
ATOM 5622 C CA . LEU B 1 18 ? 45.319 38.982 -55.506 1.00 83.06 18 LEU A CA 1
ATOM 5623 C C . LEU B 1 18 ? 45.455 37.797 -56.450 1.00 83.82 18 LEU A C 1
ATOM 5624 O O . LEU B 1 18 ? 45.130 37.923 -57.634 1.00 82.57 18 LEU A O 1
ATOM 5640 N N . GLY B 1 19 ? 45.914 36.655 -55.957 1.00 80.21 19 GLY A N 1
ATOM 5641 C CA . GLY B 1 19 ? 46.212 35.495 -56.771 1.00 75.12 19 GLY A CA 1
ATOM 5642 C C . GLY B 1 19 ? 47.649 35.066 -56.577 1.00 79.06 19 GLY A C 1
ATOM 5643 O O . GLY B 1 19 ? 48.361 35.554 -55.696 1.00 82.67 19 GLY A O 1
ATOM 5647 N N . GLY B 1 20 ? 48.079 34.132 -57.413 1.00 82.24 20 GLY A N 1
ATOM 5648 C CA . GLY B 1 20 ? 49.450 33.685 -57.355 1.00 78.83 20 GLY A CA 1
ATOM 5649 C C . GLY B 1 20 ? 49.848 32.977 -58.628 1.00 81.24 20 GLY A C 1
ATOM 5650 O O . GLY B 1 20 ? 49.159 33.051 -59.648 1.00 75.86 20 GLY A O 1
ATOM 5654 N N . ASN B 1 21 ? 50.984 32.293 -58.554 1.00 72.94 21 ASN A N 1
ATOM 5655 C CA . ASN B 1 21 ? 51.419 31.441 -59.647 1.00 71.82 21 ASN A CA 1
ATOM 5656 C C . ASN B 1 21 ? 52.362 30.378 -59.106 1.00 67.26 21 ASN A C 1
ATOM 5657 O O . ASN B 1 21 ? 53.221 30.661 -58.262 1.00 69.79 21 ASN A O 1
ATOM 5668 N N . ARG B 1 22 ? 52.170 29.154 -59.582 1.00 70.76 22 ARG A N 1
ATOM 5669 C CA . ARG B 1 22 ? 53.050 28.036 -59.294 1.00 71.24 22 ARG A CA 1
ATOM 5670 C C . ARG B 1 22 ? 53.441 27.382 -60.611 1.00 71.96 22 ARG A C 1
ATOM 5671 O O . ARG B 1 22 ? 52.782 27.566 -61.636 1.00 73.35 22 ARG A O 1
ATOM 5692 N N . ILE B 1 23 ? 54.531 26.625 -60.583 1.00 66.84 23 ILE A N 1
ATOM 5693 C CA . ILE B 1 23 ? 54.884 25.758 -61.704 1.00 66.90 23 ILE A CA 1
ATOM 5694 C C . ILE B 1 23 ? 54.217 24.415 -61.432 1.00 67.06 23 ILE A C 1
ATOM 5695 O O . ILE B 1 23 ? 53.924 24.103 -60.269 1.00 68.94 23 ILE A O 1
ATOM 5711 N N . PRO B 1 24 ? 53.946 23.594 -62.444 1.00 76.34 24 PRO A N 1
ATOM 5712 C CA . PRO B 1 24 ? 53.442 22.245 -62.162 1.00 79.01 24 PRO A CA 1
ATOM 5713 C C . PRO B 1 24 ? 54.426 21.470 -61.296 1.00 72.61 24 PRO A C 1
ATOM 5714 O O . PRO B 1 24 ? 55.629 21.742 -61.276 1.00 69.13 24 PRO A O 1
ATOM 5725 N N . PHE B 1 25 ? 53.893 20.496 -60.567 1.00 74.99 25 PHE A N 1
ATOM 5726 C CA . PHE B 1 25 ? 54.677 19.683 -59.647 1.00 81.70 25 PHE A CA 1
ATOM 5727 C C . PHE B 1 25 ? 55.006 18.345 -60.297 1.00 74.93 25 PHE A C 1
ATOM 5728 O O . PHE B 1 25 ? 54.101 17.626 -60.734 1.00 79.05 25 PHE A O 1
ATOM 5745 N N . ALA B 1 26 ? 56.294 18.008 -60.350 1.00 66.65 26 ALA A N 1
ATOM 5746 C CA . ALA B 1 26 ? 56.734 16.737 -60.906 1.00 78.04 26 ALA A CA 1
ATOM 5747 C C . ALA B 1 26 ? 57.127 15.769 -59.798 1.00 81.33 26 ALA A C 1
ATOM 5748 O O . ALA B 1 26 ? 57.697 16.171 -58.778 1.00 81.88 26 ALA A O 1
ATOM 5755 N N . ARG B 1 27 ? 56.824 14.490 -60.013 1.00 84.72 27 ARG A N 1
ATOM 5756 C CA . ARG B 1 27 ? 57.409 13.440 -59.194 1.00 75.33 27 ARG A CA 1
ATOM 5757 C C . ARG B 1 27 ? 58.925 13.595 -59.177 1.00 82.38 27 ARG A C 1
ATOM 5758 O O . ARG B 1 27 ? 59.530 14.108 -60.124 1.00 81.33 27 ARG A O 1
ATOM 5779 N N . SER B 1 28 ? 59.544 13.143 -58.092 1.00 93.78 28 SER A N 1
ATOM 5780 C CA . SER B 1 28 ? 60.975 13.333 -57.923 1.00 94.92 28 SER A CA 1
ATOM 5781 C C . SER B 1 28 ? 61.761 12.411 -58.850 1.00 91.77 28 SER A C 1
ATOM 5782 O O . SER B 1 28 ? 61.280 11.364 -59.292 1.00 88.67 28 SER A O 1
ATOM 5790 N N . ASP B 1 29 ? 62.993 12.825 -59.147 1.00 92.96 29 ASP A N 1
ATOM 5791 C CA . ASP B 1 29 ? 63.892 12.078 -60.026 1.00 93.56 29 ASP A CA 1
ATOM 5792 C C . ASP B 1 29 ? 63.267 11.828 -61.395 1.00 95.58 29 ASP A C 1
ATOM 5793 O O . ASP B 1 29 ? 63.594 10.848 -62.071 1.00 94.63 29 ASP A O 1
ATOM 5802 N N . GLY B 1 30 ? 62.360 12.710 -61.811 1.00 94.16 30 GLY A N 1
ATOM 5803 C CA . GLY B 1 30 ? 61.802 12.668 -63.148 1.00 86.31 30 GLY A CA 1
ATOM 5804 C C . GLY B 1 30 ? 62.094 13.964 -63.874 1.00 86.91 30 GLY A C 1
ATOM 5805 O O . GLY B 1 30 ? 63.261 14.323 -64.060 1.00 83.15 30 GLY A O 1
ATOM 5809 N N . ALA B 1 31 ? 61.052 14.676 -64.290 1.00 82.92 31 ALA A N 1
ATOM 5810 C CA . ALA B 1 31 ? 61.231 16.059 -64.701 1.00 81.26 31 ALA A CA 1
ATOM 5811 C C . ALA B 1 31 ? 61.636 16.899 -63.491 1.00 96.38 31 ALA A C 1
ATOM 5812 O O . ALA B 1 31 ? 61.388 16.538 -62.336 1.00 94.63 31 ALA A O 1
ATOM 5819 N N . TYR B 1 32 ? 62.273 18.032 -63.767 1.00 94.51 32 TYR A N 1
ATOM 5820 C CA . TYR B 1 32 ? 62.830 18.926 -62.758 1.00 91.47 32 TYR A CA 1
ATOM 5821 C C . TYR B 1 32 ? 63.983 18.296 -61.982 1.00 90.34 32 TYR A C 1
ATOM 5822 O O . TYR B 1 32 ? 64.470 18.899 -61.016 1.00 96.80 32 TYR A O 1
ATOM 5840 N N . ALA B 1 33 ? 64.427 17.095 -62.364 1.00 89.30 33 ALA A N 1
ATOM 5841 C CA . ALA B 1 33 ? 65.435 16.394 -61.573 1.00 85.72 33 ALA A CA 1
ATOM 5842 C C . ALA B 1 33 ? 66.682 17.246 -61.379 1.00 89.39 33 ALA A C 1
ATOM 5843 O O . ALA B 1 33 ? 67.264 17.269 -60.288 1.00 101.14 33 ALA A O 1
ATOM 5850 N N . ASP B 1 34 ? 67.109 17.953 -62.421 1.00 86.61 34 ASP A N 1
ATOM 5851 C CA . ASP B 1 34 ? 68.285 18.807 -62.352 1.00 92.37 34 ASP A CA 1
ATOM 5852 C C . ASP B 1 34 ? 67.941 20.257 -62.032 1.00 93.44 34 ASP A C 1
ATOM 5853 O O . ASP B 1 34 ? 68.826 21.117 -62.084 1.00 96.84 34 ASP A O 1
ATOM 5862 N N . ALA B 1 35 ? 66.685 20.545 -61.699 1.00 87.62 35 ALA A N 1
ATOM 5863 C CA . ALA B 1 35 ? 66.272 21.906 -61.385 1.00 82.25 35 ALA A CA 1
ATOM 5864 C C . ALA B 1 35 ? 66.644 22.237 -59.944 1.00 92.92 35 ALA A C 1
ATOM 5865 O O . ALA B 1 35 ? 66.222 21.544 -59.010 1.00 89.36 35 ALA A O 1
ATOM 5872 N N . SER B 1 36 ? 67.433 23.293 -59.768 1.00 92.56 36 SER A N 1
ATOM 5873 C CA . SER B 1 36 ? 67.787 23.785 -58.449 1.00 74.50 36 SER A CA 1
ATOM 5874 C C . SER B 1 36 ? 66.620 24.555 -57.838 1.00 79.76 36 SER A C 1
ATOM 5875 O O . SER B 1 36 ? 65.702 24.997 -58.532 1.00 81.99 36 SER A O 1
ATOM 5883 N N . ASN B 1 37 ? 66.661 24.712 -56.513 1.00 88.77 37 ASN A N 1
ATOM 5884 C CA . ASN B 1 37 ? 65.625 25.491 -55.841 1.00 85.50 37 ASN A CA 1
ATOM 5885 C C . ASN B 1 37 ? 65.518 26.885 -56.447 1.00 78.56 37 ASN A C 1
ATOM 5886 O O . ASN B 1 37 ? 64.412 27.377 -56.712 1.00 76.51 37 ASN A O 1
ATOM 5897 N N . GLN B 1 38 ? 66.662 27.534 -56.679 1.00 77.21 38 GLN A N 1
ATOM 5898 C CA . GLN B 1 38 ? 66.655 28.847 -57.312 1.00 78.11 38 GLN A CA 1
ATOM 5899 C C . GLN B 1 38 ? 65.972 28.792 -58.673 1.00 88.47 38 GLN A C 1
ATOM 5900 O O . GLN B 1 38 ? 65.152 29.656 -59.000 1.00 89.12 38 GLN A O 1
ATOM 5914 N N . ASP B 1 39 ? 66.283 27.770 -59.473 1.00 83.99 39 ASP A N 1
ATOM 5915 C CA . ASP B 1 39 ? 65.661 27.626 -60.783 1.00 77.96 39 ASP A CA 1
ATOM 5916 C C . ASP B 1 39 ? 64.140 27.638 -60.674 1.00 77.85 39 ASP A C 1
ATOM 5917 O O . ASP B 1 39 ? 63.457 28.472 -61.282 1.00 83.07 39 ASP A O 1
ATOM 5926 N N . MET B 1 40 ? 63.591 26.713 -59.886 1.00 79.84 40 MET A N 1
ATOM 5927 C CA . MET B 1 40 ? 62.144 26.532 -59.864 1.00 78.66 40 MET A CA 1
ATOM 5928 C C . MET B 1 40 ? 61.448 27.729 -59.231 1.00 77.18 40 MET A C 1
ATOM 5929 O O . MET B 1 40 ? 60.394 28.170 -59.717 1.00 77.78 40 MET A O 1
ATOM 5943 N N . PHE B 1 41 ? 62.024 28.297 -58.168 1.00 75.93 41 PHE A N 1
ATOM 5944 C CA . PHE B 1 41 ? 61.350 29.432 -57.557 1.00 77.78 41 PHE A CA 1
ATOM 5945 C C . PHE B 1 41 ? 61.403 30.658 -58.459 1.00 78.71 41 PHE A C 1
ATOM 5946 O O . PHE B 1 41 ? 60.404 31.362 -58.605 1.00 77.29 41 PHE A O 1
ATOM 5963 N N . THR B 1 42 ? 62.576 30.979 -59.015 1.00 81.91 42 THR A N 1
ATOM 5964 C CA . THR B 1 42 ? 62.659 32.139 -59.895 1.00 79.10 42 THR A CA 1
ATOM 5965 C C . THR B 1 42 ? 61.764 31.953 -61.113 1.00 80.13 42 THR A C 1
ATOM 5966 O O . THR B 1 42 ? 61.231 32.934 -61.645 1.00 79.25 42 THR A O 1
ATOM 5977 N N . ALA B 1 43 ? 61.530 30.701 -61.525 1.00 78.99 43 ALA A N 1
ATOM 5978 C CA . ALA B 1 43 ? 60.517 30.439 -62.542 1.00 71.62 43 ALA A CA 1
ATOM 5979 C C . ALA B 1 43 ? 59.132 30.853 -62.054 1.00 75.89 43 ALA A C 1
ATOM 5980 O O . ALA B 1 43 ? 58.414 31.597 -62.736 1.00 66.90 43 ALA A O 1
ATOM 5987 N N . ALA B 1 44 ? 58.731 30.360 -60.876 1.00 81.90 44 ALA A N 1
ATOM 5988 C CA . ALA B 1 44 ? 57.414 30.714 -60.344 1.00 73.00 44 ALA A CA 1
ATOM 5989 C C . ALA B 1 44 ? 57.283 32.223 -60.162 1.00 69.50 44 ALA A C 1
ATOM 5990 O O . ALA B 1 44 ? 56.223 32.810 -60.428 1.00 67.92 44 ALA A O 1
ATOM 5997 N N . LEU B 1 45 ? 58.360 32.871 -59.726 1.00 67.91 45 LEU A N 1
ATOM 5998 C CA . LEU B 1 45 ? 58.313 34.304 -59.480 1.00 74.29 45 LEU A CA 1
ATOM 5999 C C . LEU B 1 45 ? 58.125 35.055 -60.787 1.00 78.03 45 LEU A C 1
ATOM 6000 O O . LEU B 1 45 ? 57.202 35.859 -60.907 1.00 80.15 45 LEU A O 1
ATOM 6016 N N . SER B 1 46 ? 58.969 34.778 -61.789 1.00 83.21 46 SER A N 1
ATOM 6017 C CA . SER B 1 46 ? 58.818 35.441 -63.080 1.00 79.97 46 SER A CA 1
ATOM 6018 C C . SER B 1 46 ? 57.451 35.169 -63.693 1.00 79.34 46 SER A C 1
ATOM 6019 O O . SER B 1 46 ? 56.907 36.025 -64.400 1.00 83.75 46 SER A O 1
ATOM 6027 N N . GLY B 1 47 ? 56.872 33.995 -63.430 1.00 74.37 47 GLY A N 1
ATOM 6028 C CA . GLY B 1 47 ? 55.506 33.756 -63.868 1.00 73.33 47 GLY A CA 1
ATOM 6029 C C . GLY B 1 47 ? 54.526 34.709 -63.212 1.00 76.90 47 GLY A C 1
ATOM 6030 O O . GLY B 1 47 ? 53.660 35.290 -63.872 1.00 81.29 47 GLY A O 1
ATOM 6034 N N . LEU B 1 48 ? 54.651 34.878 -61.896 1.00 81.56 48 LEU A N 1
ATOM 6035 C CA . LEU B 1 48 ? 53.847 35.883 -61.203 1.00 82.30 48 LEU A CA 1
ATOM 6036 C C . LEU B 1 48 ? 54.066 37.272 -61.799 1.00 75.14 48 LEU A C 1
ATOM 6037 O O . LEU B 1 48 ? 53.104 38.021 -62.027 1.00 78.19 48 LEU A O 1
ATOM 6053 N N . VAL B 1 49 ? 55.327 37.626 -62.059 1.00 74.35 49 VAL A N 1
ATOM 6054 C CA . VAL B 1 49 ? 55.650 38.953 -62.578 1.00 83.95 49 VAL A CA 1
ATOM 6055 C C . VAL B 1 49 ? 54.930 39.182 -63.900 1.00 84.84 49 VAL A C 1
ATOM 6056 O O . VAL B 1 49 ? 54.297 40.222 -64.116 1.00 86.00 49 VAL A O 1
ATOM 6069 N N . ASP B 1 50 ? 55.030 38.212 -64.811 1.00 83.61 50 ASP A N 1
ATOM 6070 C CA . ASP B 1 50 ? 54.311 38.309 -66.075 1.00 81.48 50 ASP A CA 1
ATOM 6071 C C . ASP B 1 50 ? 52.815 38.459 -65.835 1.00 82.20 50 ASP A C 1
ATOM 6072 O O . ASP B 1 50 ? 52.171 39.358 -66.389 1.00 93.34 50 ASP A O 1
ATOM 6081 N N . ARG B 1 51 ? 52.245 37.592 -64.994 1.00 80.80 51 ARG A N 1
ATOM 6082 C CA . ARG B 1 51 ? 50.795 37.563 -64.847 1.00 81.16 51 ARG A CA 1
ATOM 6083 C C . ARG B 1 51 ? 50.249 38.883 -64.320 1.00 79.49 51 ARG A C 1
ATOM 6084 O O . ARG B 1 51 ? 49.135 39.278 -64.685 1.00 85.26 51 ARG A O 1
ATOM 6105 N N . PHE B 1 52 ? 50.993 39.577 -63.461 1.00 83.33 52 PHE A N 1
ATOM 6106 C CA . PHE B 1 52 ? 50.495 40.822 -62.887 1.00 83.15 52 PHE A CA 1
ATOM 6107 C C . PHE B 1 52 ? 51.278 42.047 -63.349 1.00 84.19 52 PHE A C 1
ATOM 6108 O O . PHE B 1 52 ? 51.021 43.153 -62.863 1.00 79.85 52 PHE A O 1
ATOM 6125 N N . GLY B 1 53 ? 52.187 41.887 -64.306 1.00 83.59 53 GLY A N 1
ATOM 6126 C CA . GLY B 1 53 ? 52.933 43.026 -64.819 1.00 84.24 53 GLY A CA 1
ATOM 6127 C C . GLY B 1 53 ? 53.714 43.771 -63.761 1.00 84.47 53 GLY A C 1
ATOM 6128 O O . GLY B 1 53 ? 53.748 45.008 -63.769 1.00 83.92 53 GLY A O 1
ATOM 6132 N N . LEU B 1 54 ? 54.349 43.046 -62.845 1.00 86.66 54 LEU A N 1
ATOM 6133 C CA . LEU B 1 54 ? 55.133 43.647 -61.779 1.00 89.45 54 LEU A CA 1
ATOM 6134 C C . LEU B 1 54 ? 56.571 43.915 -62.202 1.00 88.83 54 LEU A C 1
ATOM 6135 O O . LEU B 1 54 ? 57.396 44.286 -61.361 1.00 83.82 54 LEU A O 1
ATOM 6151 N N . ALA B 1 55 ? 56.885 43.741 -63.486 1.00 85.72 55 ALA A N 1
ATOM 6152 C CA . ALA B 1 55 ? 58.248 43.924 -63.963 1.00 81.66 55 ALA A CA 1
ATOM 6153 C C . ALA B 1 55 ? 58.753 45.314 -63.605 1.00 84.77 55 ALA A C 1
ATOM 6154 O O . ALA B 1 55 ? 58.055 46.315 -63.799 1.00 84.38 55 ALA A O 1
ATOM 6161 N N . GLY B 1 56 ? 59.972 45.372 -63.075 1.00 75.81 56 GLY A N 1
ATOM 6162 C CA . GLY B 1 56 ? 60.572 46.629 -62.690 1.00 75.59 56 GLY A CA 1
ATOM 6163 C C . GLY B 1 56 ? 59.960 47.297 -61.482 1.00 86.05 56 GLY A C 1
ATOM 6164 O O . GLY B 1 56 ? 60.442 48.362 -61.078 1.00 86.09 56 GLY A O 1
ATOM 6168 N N . GLU B 1 57 ? 58.915 46.720 -60.894 1.00 84.10 57 GLU A N 1
ATOM 6169 C CA . GLU B 1 57 ? 58.319 47.287 -59.698 1.00 82.78 57 GLU A CA 1
ATOM 6170 C C . GLU B 1 57 ? 59.085 46.840 -58.457 1.00 79.88 57 GLU A C 1
ATOM 6171 O O . GLU B 1 57 ? 59.832 45.856 -58.472 1.00 73.56 57 GLU A O 1
ATOM 6183 N N . ARG B 1 58 ? 58.886 47.580 -57.370 1.00 82.12 58 ARG A N 1
ATOM 6184 C CA . ARG B 1 58 ? 59.462 47.244 -56.074 1.00 79.34 58 ARG A CA 1
ATOM 6185 C C . ARG B 1 58 ? 58.360 46.660 -55.197 1.00 75.91 58 ARG A C 1
ATOM 6186 O O . ARG B 1 58 ? 57.418 47.365 -54.822 1.00 80.45 58 ARG A O 1
ATOM 6207 N N . LEU B 1 59 ? 58.470 45.374 -54.885 1.00 69.43 59 LEU A N 1
ATOM 6208 C CA . LEU B 1 59 ? 57.650 44.793 -53.836 1.00 79.33 59 LEU A CA 1
ATOM 6209 C C . LEU B 1 59 ? 58.248 45.159 -52.483 1.00 82.06 59 LEU A C 1
ATOM 6210 O O . LEU B 1 59 ? 59.459 45.358 -52.349 1.00 79.79 59 LEU A O 1
ATOM 6226 N N . ASP B 1 60 ? 57.387 45.269 -51.474 1.00 73.31 60 ASP A N 1
ATOM 6227 C CA . ASP B 1 60 ? 57.874 45.614 -50.147 1.00 84.34 60 ASP A CA 1
ATOM 6228 C C . ASP B 1 60 ? 58.536 44.435 -49.444 1.00 79.12 60 ASP A C 1
ATOM 6229 O O . ASP B 1 60 ? 59.280 44.652 -48.483 1.00 69.64 60 ASP A O 1
ATOM 6238 N N . MET B 1 61 ? 58.300 43.205 -49.901 1.00 77.04 61 MET A N 1
ATOM 6239 C CA . MET B 1 61 ? 58.962 42.051 -49.307 1.00 72.59 61 MET A CA 1
ATOM 6240 C C . MET B 1 61 ? 58.638 40.798 -50.106 1.00 72.84 61 MET A C 1
ATOM 6241 O O . MET B 1 61 ? 57.495 40.603 -50.525 1.00 72.09 61 MET A O 1
ATOM 6255 N N . VAL B 1 62 ? 59.646 39.947 -50.291 1.00 71.44 62 VAL A N 1
ATOM 6256 C CA . VAL B 1 62 ? 59.455 38.585 -50.777 1.00 70.12 62 VAL A CA 1
ATOM 6257 C C . VAL B 1 62 ? 59.850 37.632 -49.650 1.00 73.64 62 VAL A C 1
ATOM 6258 O O . VAL B 1 62 ? 60.972 37.697 -49.115 1.00 76.66 62 VAL A O 1
ATOM 6271 N N . VAL B 1 63 ? 58.915 36.754 -49.291 1.00 70.30 63 VAL A N 1
ATOM 6272 C CA . VAL B 1 63 ? 59.038 35.859 -48.149 1.00 66.27 63 VAL A CA 1
ATOM 6273 C C . VAL B 1 63 ? 58.858 34.430 -48.635 1.00 66.01 63 VAL A C 1
ATOM 6274 O O . VAL B 1 63 ? 58.004 34.154 -49.483 1.00 73.27 63 VAL A O 1
ATOM 6287 N N . GLY B 1 64 ? 59.657 33.525 -48.096 1.00 60.79 64 GLY A N 1
ATOM 6288 C CA . GLY B 1 64 ? 59.577 32.133 -48.486 1.00 64.82 64 GLY A CA 1
ATOM 6289 C C . GLY B 1 64 ? 60.891 31.437 -48.216 1.00 62.84 64 GLY A C 1
ATOM 6290 O O . GLY B 1 64 ? 61.828 32.015 -47.671 1.00 62.99 64 GLY A O 1
ATOM 6294 N N . GLY B 1 65 ? 60.940 30.173 -48.611 1.00 64.93 65 GLY A N 1
ATOM 6295 C CA . GLY B 1 65 ? 62.165 29.415 -48.439 1.00 70.42 65 GLY A CA 1
ATOM 6296 C C . GLY B 1 65 ? 62.005 28.002 -48.947 1.00 74.15 65 GLY A C 1
ATOM 6297 O O . GLY B 1 65 ? 60.942 27.601 -49.432 1.00 67.84 65 GLY A O 1
ATOM 6301 N N . ALA B 1 66 ? 63.096 27.252 -48.834 1.00 73.35 66 ALA A N 1
ATOM 6302 C CA . ALA B 1 66 ? 63.134 25.838 -49.172 1.00 78.66 66 ALA A CA 1
ATOM 6303 C C . ALA B 1 66 ? 63.520 25.059 -47.923 1.00 83.20 66 ALA A C 1
ATOM 6304 O O . ALA B 1 66 ? 64.349 25.514 -47.129 1.00 83.57 66 ALA A O 1
ATOM 6311 N N . VAL B 1 67 ? 62.909 23.892 -47.741 1.00 81.84 67 VAL A N 1
ATOM 6312 C CA . VAL B 1 67 ? 63.098 23.139 -46.504 1.00 77.28 67 VAL A CA 1
ATOM 6313 C C . VAL B 1 67 ? 64.391 22.332 -46.557 1.00 87.09 67 VAL A C 1
ATOM 6314 O O . VAL B 1 67 ? 65.296 22.532 -45.738 1.00 90.22 67 VAL A O 1
ATOM 6327 N N . LEU B 1 68 ? 64.502 21.410 -47.516 1.00 90.10 68 LEU A N 1
ATOM 6328 C CA . LEU B 1 68 ? 65.730 20.628 -47.676 1.00 90.11 68 LEU A CA 1
ATOM 6329 C C . LEU B 1 68 ? 66.691 21.378 -48.602 1.00 87.82 68 LEU A C 1
ATOM 6330 O O . LEU B 1 68 ? 67.004 20.953 -49.718 1.00 97.95 68 LEU A O 1
ATOM 6346 N N . LYS B 1 69 ? 67.160 22.525 -48.112 1.00 98.31 69 LYS A N 1
ATOM 6347 C CA . LYS B 1 69 ? 68.066 23.347 -48.900 1.00 103.60 69 LYS A CA 1
ATOM 6348 C C . LYS B 1 69 ? 69.433 22.683 -49.023 1.00 112.08 69 LYS A C 1
ATOM 6349 O O . LYS B 1 69 ? 69.851 21.911 -48.156 1.00 110.34 69 LYS A O 1
ATOM 6357 N N . HIS B 1 70 ? 70.131 22.996 -50.115 1.00 119.96 70 HIS A N 1
ATOM 6358 C CA . HIS B 1 70 ? 71.531 22.631 -50.265 1.00 125.46 70 HIS A CA 1
ATOM 6359 C C . HIS B 1 70 ? 72.401 23.630 -49.502 1.00 125.76 70 HIS A C 1
ATOM 6360 O O . HIS B 1 70 ? 71.907 24.527 -48.814 1.00 122.53 70 HIS A O 1
ATOM 6364 N N . SER B 1 71 ? 73.719 23.483 -49.625 1.00 127.05 71 SER A N 1
ATOM 6365 C CA . SER B 1 71 ? 74.641 24.412 -48.981 1.00 131.56 71 SER A CA 1
ATOM 6366 C C . SER B 1 71 ? 74.835 25.697 -49.776 1.00 132.33 71 SER A C 1
ATOM 6367 O O . SER B 1 71 ? 75.605 26.563 -49.344 1.00 133.97 71 SER A O 1
ATOM 6375 N N . ARG B 1 72 ? 74.159 25.845 -50.917 1.00 127.84 72 ARG A N 1
ATOM 6376 C CA . ARG B 1 72 ? 74.264 27.049 -51.729 1.00 128.29 72 ARG A CA 1
ATOM 6377 C C . ARG B 1 72 ? 73.107 28.018 -51.523 1.00 125.03 72 ARG A C 1
ATOM 6378 O O . ARG B 1 72 ? 73.227 29.188 -51.903 1.00 129.01 72 ARG A O 1
ATOM 6382 N N . ASP B 1 73 ? 72.002 27.568 -50.929 1.00 120.15 73 ASP A N 1
ATOM 6383 C CA . ASP B 1 73 ? 70.797 28.391 -50.816 1.00 118.00 73 ASP A CA 1
ATOM 6384 C C . ASP B 1 73 ? 70.872 29.257 -49.558 1.00 106.67 73 ASP A C 1
ATOM 6385 O O . ASP B 1 73 ? 70.188 29.034 -48.556 1.00 101.50 73 ASP A O 1
ATOM 6394 N N . PHE B 1 74 ? 71.739 30.264 -49.624 1.00 106.23 74 PHE A N 1
ATOM 6395 C CA . PHE B 1 74 ? 71.851 31.286 -48.586 1.00 104.65 74 PHE A CA 1
ATOM 6396 C C . PHE B 1 74 ? 71.211 32.554 -49.138 1.00 98.43 74 PHE A C 1
ATOM 6397 O O . PHE B 1 74 ? 71.626 33.052 -50.190 1.00 94.02 74 PHE A O 1
ATOM 6414 N N . ASN B 1 75 ? 70.199 33.068 -48.436 1.00 99.01 75 ASN A N 1
ATOM 6415 C CA . ASN B 1 75 ? 69.401 34.192 -48.927 1.00 92.56 75 ASN A CA 1
ATOM 6416 C C . ASN B 1 75 ? 68.720 33.824 -50.246 1.00 84.03 75 ASN A C 1
ATOM 6417 O O . ASN B 1 75 ? 68.783 34.558 -51.234 1.00 85.05 75 ASN A O 1
ATOM 6428 N N . LEU B 1 76 ? 68.056 32.665 -50.251 1.00 82.68 76 LEU A N 1
ATOM 6429 C CA . LEU B 1 76 ? 67.452 32.157 -51.479 1.00 78.58 76 LEU A CA 1
ATOM 6430 C C . LEU B 1 76 ? 66.465 33.160 -52.068 1.00 79.25 76 LEU A C 1
ATOM 6431 O O . LEU B 1 76 ? 66.517 33.467 -53.265 1.00 74.46 76 LEU A O 1
ATOM 6447 N N . MET B 1 77 ? 65.541 33.665 -51.246 1.00 81.70 77 MET A N 1
ATOM 6448 C CA . MET B 1 77 ? 64.546 34.607 -51.750 1.00 74.20 77 MET A CA 1
ATOM 6449 C C . MET B 1 77 ? 65.217 35.834 -52.357 1.00 76.25 77 MET A C 1
ATOM 6450 O O . MET B 1 77 ? 64.845 36.285 -53.445 1.00 73.92 77 MET A O 1
ATOM 6464 N N . ARG B 1 78 ? 66.200 36.401 -51.653 1.00 79.29 78 ARG A N 1
ATOM 6465 C CA . ARG B 1 78 ? 66.886 37.583 -52.165 1.00 74.28 78 ARG A CA 1
ATOM 6466 C C . ARG B 1 78 ? 67.599 37.280 -53.476 1.00 74.41 78 ARG A C 1
ATOM 6467 O O . ARG B 1 78 ? 67.596 38.104 -54.400 1.00 82.02 78 ARG A O 1
ATOM 6488 N N . GLU B 1 79 ? 68.236 36.110 -53.573 1.00 71.70 79 GLU A N 1
ATOM 6489 C CA . GLU B 1 79 ? 68.937 35.761 -54.804 1.00 74.27 79 GLU A CA 1
ATOM 6490 C C . GLU B 1 79 ? 67.958 35.623 -55.964 1.00 75.96 79 GLU A C 1
ATOM 6491 O O . GLU B 1 79 ? 68.232 36.091 -57.074 1.00 76.81 79 GLU A O 1
ATOM 6503 N N . CYS B 1 80 ? 66.809 34.985 -55.728 1.00 73.28 80 CYS A N 1
ATOM 6504 C CA . CYS B 1 80 ? 65.790 34.897 -56.769 1.00 65.31 80 CYS A CA 1
ATOM 6505 C C . CYS B 1 80 ? 65.281 36.281 -57.156 1.00 72.24 80 CYS A C 1
ATOM 6506 O O . CYS B 1 80 ? 65.070 36.565 -58.340 1.00 80.96 80 CYS A O 1
ATOM 6514 N N . VAL B 1 81 ? 65.081 37.157 -56.170 1.00 77.11 81 VAL A N 1
ATOM 6515 C CA . VAL B 1 81 ? 64.670 38.528 -56.458 1.00 77.82 81 VAL A CA 1
ATOM 6516 C C . VAL B 1 81 ? 65.664 39.183 -57.408 1.00 79.36 81 VAL A C 1
ATOM 6517 O O . VAL B 1 81 ? 65.293 39.703 -58.469 1.00 74.16 81 VAL A O 1
ATOM 6530 N N . LEU B 1 82 ? 66.947 39.163 -57.041 1.00 74.30 82 LEU A N 1
ATOM 6531 C CA . LEU B 1 82 ? 67.967 39.769 -57.890 1.00 75.78 82 LEU A CA 1
ATOM 6532 C C . LEU B 1 82 ? 68.046 39.078 -59.247 1.00 75.95 82 LEU A C 1
ATOM 6533 O O . LEU B 1 82 ? 68.445 39.699 -60.238 1.00 74.21 82 LEU A O 1
ATOM 6549 N N . GLY B 1 83 ? 67.681 37.795 -59.309 1.00 77.66 83 GLY A N 1
ATOM 6550 C CA . GLY B 1 83 ? 67.596 37.104 -60.581 1.00 74.58 83 GLY A CA 1
ATOM 6551 C C . GLY B 1 83 ? 66.297 37.328 -61.317 1.00 76.43 83 GLY A C 1
ATOM 6552 O O . GLY B 1 83 ? 66.231 37.086 -62.527 1.00 79.43 83 GLY A O 1
ATOM 6556 N N . SER B 1 84 ? 65.268 37.792 -60.615 1.00 80.14 84 SER A N 1
ATOM 6557 C CA . SER B 1 84 ? 63.974 38.055 -61.222 1.00 79.91 84 SER A CA 1
ATOM 6558 C C . SER B 1 84 ? 64.030 39.367 -62.002 1.00 77.69 84 SER A C 1
ATOM 6559 O O . SER B 1 84 ? 65.098 39.945 -62.224 1.00 72.76 84 SER A O 1
ATOM 6567 N N . GLU B 1 85 ? 62.863 39.858 -62.416 1.00 78.91 85 GLU A N 1
ATOM 6568 C CA . GLU B 1 85 ? 62.745 41.125 -63.120 1.00 81.39 85 GLU A CA 1
ATOM 6569 C C . GLU B 1 85 ? 62.240 42.248 -62.220 1.00 76.58 85 GLU A C 1
ATOM 6570 O O . GLU B 1 85 ? 61.983 43.352 -62.709 1.00 81.72 85 GLU A O 1
ATOM 6582 N N . LEU B 1 86 ? 62.095 41.994 -60.922 1.00 79.10 86 LEU A N 1
ATOM 6583 C CA . LEU B 1 86 ? 61.688 43.034 -59.991 1.00 82.19 86 LEU A CA 1
ATOM 6584 C C . LEU B 1 86 ? 62.850 43.986 -59.721 1.00 77.63 86 LEU A C 1
ATOM 6585 O O . LEU B 1 86 ? 64.024 43.635 -59.874 1.00 80.75 86 LEU A O 1
ATOM 6601 N N . SER B 1 87 ? 62.514 45.204 -59.315 1.00 71.78 87 SER A N 1
ATOM 6602 C CA . SER B 1 87 ? 63.553 46.168 -58.987 1.00 79.61 87 SER A CA 1
ATOM 6603 C C . SER B 1 87 ? 64.382 45.639 -57.819 1.00 84.52 87 SER A C 1
ATOM 6604 O O . SER B 1 87 ? 63.825 45.098 -56.857 1.00 79.59 87 SER A O 1
ATOM 6612 N N . PRO B 1 88 ? 65.709 45.784 -57.861 1.00 86.59 88 PRO A N 1
ATOM 6613 C CA . PRO B 1 88 ? 66.543 45.234 -56.781 1.00 80.15 88 PRO A CA 1
ATOM 6614 C C . PRO B 1 88 ? 66.403 45.976 -55.465 1.00 83.60 88 PRO A C 1
ATOM 6615 O O . PRO B 1 88 ? 67.122 45.655 -54.511 1.00 83.57 88 PRO A O 1
ATOM 6626 N N . TYR B 1 89 ? 65.517 46.965 -55.387 1.00 83.90 89 TYR A N 1
ATOM 6627 C CA . TYR B 1 89 ? 65.150 47.577 -54.117 1.00 82.72 89 TYR A CA 1
ATOM 6628 C C . TYR B 1 89 ? 64.084 46.766 -53.393 1.00 82.60 89 TYR A C 1
ATOM 6629 O O . TYR B 1 89 ? 63.619 47.185 -52.327 1.00 91.77 89 TYR A O 1
ATOM 6647 N N . THR B 1 90 ? 63.688 45.625 -53.957 1.00 82.85 90 THR A N 1
ATOM 6648 C CA . THR B 1 90 ? 62.739 44.723 -53.321 1.00 79.03 90 THR A CA 1
ATOM 6649 C C . THR B 1 90 ? 63.501 43.804 -52.378 1.00 77.65 90 THR A C 1
ATOM 6650 O O . THR B 1 90 ? 64.265 42.949 -52.852 1.00 79.45 90 THR A O 1
ATOM 6661 N N . PRO B 1 91 ? 63.345 43.935 -51.064 1.00 78.93 91 PRO A N 1
ATOM 6662 C CA . PRO B 1 91 ? 64.047 43.041 -50.140 1.00 72.63 91 PRO A CA 1
ATOM 6663 C C . PRO B 1 91 ? 63.278 41.748 -49.905 1.00 71.44 91 PRO A C 1
ATOM 6664 O O . PRO B 1 91 ? 62.077 41.640 -50.165 1.00 71.35 91 PRO A O 1
ATOM 6675 N N . ALA B 1 92 ? 64.005 40.756 -49.402 1.00 71.44 92 ALA A N 1
ATOM 6676 C CA . ALA B 1 92 ? 63.418 39.455 -49.137 1.00 69.69 92 ALA A CA 1
ATOM 6677 C C . ALA B 1 92 ? 64.133 38.815 -47.961 1.00 69.47 92 ALA A C 1
ATOM 6678 O O . ALA B 1 92 ? 65.276 39.156 -47.641 1.00 63.15 92 ALA A O 1
ATOM 6685 N N . PHE B 1 93 ? 63.448 37.870 -47.323 1.00 60.26 93 PHE A N 1
ATOM 6686 C CA . PHE B 1 93 ? 64.123 37.025 -46.343 1.00 67.06 93 PHE A CA 1
ATOM 6687 C C . PHE B 1 93 ? 63.585 35.605 -46.434 1.00 65.88 93 PHE A C 1
ATOM 6688 O O . PHE B 1 93 ? 62.476 35.366 -46.920 1.00 62.64 93 PHE A O 1
ATOM 6705 N N . ASP B 1 94 ? 64.396 34.663 -45.967 1.00 70.51 94 ASP A N 1
ATOM 6706 C CA . ASP B 1 94 ? 64.050 33.253 -46.030 1.00 72.72 94 ASP A CA 1
ATOM 6707 C C . ASP B 1 94 ? 63.284 32.830 -44.782 1.00 75.50 94 ASP A C 1
ATOM 6708 O O . ASP B 1 94 ? 63.449 33.396 -43.697 1.00 70.81 94 ASP A O 1
ATOM 6717 N N . LEU B 1 95 ? 62.437 31.821 -44.956 1.00 67.66 95 LEU A N 1
ATOM 6718 C CA . LEU B 1 95 ? 61.615 31.279 -43.887 1.00 66.84 95 LEU A CA 1
ATOM 6719 C C . LEU B 1 95 ? 61.366 29.814 -44.203 1.00 73.13 95 LEU A C 1
ATOM 6720 O O . LEU B 1 95 ? 61.146 29.458 -45.364 1.00 79.00 95 LEU A O 1
ATOM 6736 N N . GLN B 1 96 ? 61.402 28.968 -43.177 1.00 77.13 96 GLN A N 1
ATOM 6737 C CA . GLN B 1 96 ? 61.088 27.561 -43.380 1.00 77.15 96 GLN A CA 1
ATOM 6738 C C . GLN B 1 96 ? 60.456 26.982 -42.125 1.00 71.76 96 GLN A C 1
ATOM 6739 O O . GLN B 1 96 ? 61.022 27.074 -41.032 1.00 80.44 96 GLN A O 1
ATOM 6753 N N . GLN B 1 97 ? 59.275 26.396 -42.299 1.00 67.30 97 GLN A N 1
ATOM 6754 C CA . GLN B 1 97 ? 58.547 25.690 -41.252 1.00 74.29 97 GLN A CA 1
ATOM 6755 C C . GLN B 1 97 ? 58.021 24.383 -41.839 1.00 70.63 97 GLN A C 1
ATOM 6756 O O . GLN B 1 97 ? 56.837 24.057 -41.749 1.00 72.79 97 GLN A O 1
ATOM 6770 N N . ALA B 1 98 ? 58.917 23.632 -42.474 1.00 70.59 98 ALA A N 1
ATOM 6771 C CA . ALA B 1 98 ? 58.557 22.400 -43.169 1.00 73.76 98 ALA A CA 1
ATOM 6772 C C . ALA B 1 98 ? 57.334 22.617 -44.069 1.00 68.98 98 ALA A C 1
ATOM 6773 O O . ALA B 1 98 ? 57.331 23.521 -44.906 1.00 66.07 98 ALA A O 1
ATOM 6792 N N . GLY B 1 100 ? 54.363 23.814 -43.736 1.00 68.83 100 GLY A N 1
ATOM 6793 C CA . GLY B 1 100 ? 53.597 25.040 -43.634 1.00 69.53 100 GLY A CA 1
ATOM 6794 C C . GLY B 1 100 ? 54.374 26.269 -44.064 1.00 71.00 100 GLY A C 1
ATOM 6795 O O . GLY B 1 100 ? 53.885 27.394 -43.943 1.00 64.33 100 GLY A O 1
ATOM 6799 N N . THR B 1 101 ? 55.588 26.046 -44.573 1.00 70.80 101 THR A N 1
ATOM 6800 C CA . THR B 1 101 ? 56.443 27.158 -44.974 1.00 72.05 101 THR A CA 1
ATOM 6801 C C . THR B 1 101 ? 55.688 28.163 -45.834 1.00 76.86 101 THR A C 1
ATOM 6802 O O . THR B 1 101 ? 55.795 29.375 -45.630 1.00 77.01 101 THR A O 1
ATOM 6813 N N . GLY B 1 102 ? 54.935 27.677 -46.822 1.00 70.27 102 GLY A N 1
ATOM 6814 C CA . GLY B 1 102 ? 54.218 28.588 -47.701 1.00 69.11 102 GLY A CA 1
ATOM 6815 C C . GLY B 1 102 ? 53.243 29.473 -46.950 1.00 73.75 102 GLY A C 1
ATOM 6816 O O . GLY B 1 102 ? 53.256 30.701 -47.090 1.00 71.94 102 GLY A O 1
ATOM 6820 N N . LEU B 1 103 ? 52.381 28.864 -46.134 1.00 81.54 103 LEU A N 1
ATOM 6821 C CA . LEU B 1 103 ? 51.389 29.654 -45.410 1.00 73.14 103 LEU A CA 1
ATOM 6822 C C . LEU B 1 103 ? 52.041 30.537 -44.351 1.00 75.25 103 LEU A C 1
ATOM 6823 O O . LEU B 1 103 ? 51.544 31.635 -44.081 1.00 75.48 103 LEU A O 1
ATOM 6839 N N . GLN B 1 104 ? 53.148 30.092 -43.745 1.00 64.84 104 GLN A N 1
ATOM 6840 C CA . GLN B 1 104 ? 53.866 30.965 -42.817 1.00 75.22 104 GLN A CA 1
ATOM 6841 C C . GLN B 1 104 ? 54.445 32.174 -43.550 1.00 74.96 104 GLN A C 1
ATOM 6842 O O . GLN B 1 104 ? 54.392 33.301 -43.053 1.00 71.29 104 GLN A O 1
ATOM 6856 N N . ALA B 1 105 ? 55.026 31.958 -44.728 1.00 73.21 105 ALA A N 1
ATOM 6857 C CA . ALA B 1 105 ? 55.453 33.088 -45.545 1.00 71.12 105 ALA A CA 1
ATOM 6858 C C . ALA B 1 105 ? 54.285 34.030 -45.799 1.00 71.78 105 ALA A C 1
ATOM 6859 O O . ALA B 1 105 ? 54.426 35.262 -45.716 1.00 62.36 105 ALA A O 1
ATOM 6866 N N . ALA B 1 106 ? 53.119 33.457 -46.095 1.00 74.93 106 ALA A N 1
ATOM 6867 C CA . ALA B 1 106 ? 51.949 34.264 -46.409 1.00 71.56 106 ALA A CA 1
ATOM 6868 C C . ALA B 1 106 ? 51.541 35.131 -45.226 1.00 72.75 106 ALA A C 1
ATOM 6869 O O . ALA B 1 106 ? 51.300 36.332 -45.386 1.00 65.26 106 ALA A O 1
ATOM 6876 N N . ILE B 1 107 ? 51.435 34.542 -44.031 1.00 72.87 107 ILE A N 1
ATOM 6877 C CA . ILE B 1 107 ? 50.967 35.348 -42.914 1.00 78.05 107 ILE A CA 1
ATOM 6878 C C . ILE B 1 107 ? 52.054 36.331 -42.464 1.00 69.35 107 ILE A C 1
ATOM 6879 O O . ILE B 1 107 ? 51.730 37.384 -41.913 1.00 71.59 107 ILE A O 1
ATOM 6895 N N . ALA B 1 108 ? 53.332 36.047 -42.727 1.00 67.40 108 ALA A N 1
ATOM 6896 C CA . ALA B 1 108 ? 54.369 37.026 -42.418 1.00 64.35 108 ALA A CA 1
ATOM 6897 C C . ALA B 1 108 ? 54.229 38.256 -43.308 1.00 73.44 108 ALA A C 1
ATOM 6898 O O . ALA B 1 108 ? 54.231 39.401 -42.826 1.00 75.94 108 ALA A O 1
ATOM 6905 N N . ALA B 1 109 ? 54.089 38.033 -44.618 1.00 74.04 109 ALA A N 1
ATOM 6906 C CA . ALA B 1 109 ? 53.843 39.141 -45.536 1.00 67.68 109 ALA A CA 1
ATOM 6907 C C . ALA B 1 109 ? 52.568 39.892 -45.164 1.00 69.91 109 ALA A C 1
ATOM 6908 O O . ALA B 1 109 ? 52.551 41.131 -45.089 1.00 71.43 109 ALA A O 1
ATOM 6915 N N . ALA B 1 110 ? 51.482 39.151 -44.935 1.00 71.12 110 ALA A N 1
ATOM 6916 C CA . ALA B 1 110 ? 50.223 39.762 -44.525 1.00 77.37 110 ALA A CA 1
ATOM 6917 C C . ALA B 1 110 ? 50.400 40.600 -43.267 1.00 76.68 110 ALA A C 1
ATOM 6918 O O . ALA B 1 110 ? 49.818 41.685 -43.149 1.00 77.07 110 ALA A O 1
ATOM 6925 N N . ASP B 1 111 ? 51.182 40.103 -42.308 1.00 75.43 111 ASP A N 1
ATOM 6926 C CA . ASP B 1 111 ? 51.442 40.845 -41.084 1.00 74.85 111 ASP A CA 1
ATOM 6927 C C . ASP B 1 111 ? 52.108 42.173 -41.398 1.00 76.70 111 ASP A C 1
ATOM 6928 O O . ASP B 1 111 ? 51.731 43.218 -40.857 1.00 76.51 111 ASP A O 1
ATOM 6937 N N . GLY B 1 112 ? 53.113 42.143 -42.269 1.00 78.81 112 GLY A N 1
ATOM 6938 C CA . GLY B 1 112 ? 53.736 43.385 -42.693 1.00 83.29 112 GLY A CA 1
ATOM 6939 C C . GLY B 1 112 ? 52.752 44.348 -43.330 1.00 80.42 112 GLY A C 1
ATOM 6940 O O . GLY B 1 112 ? 52.882 45.568 -43.186 1.00 79.34 112 GLY A O 1
ATOM 6944 N N . ILE B 1 113 ? 51.764 43.818 -44.054 1.00 74.48 113 ILE A N 1
ATOM 6945 C CA . ILE B 1 113 ? 50.758 44.698 -44.646 1.00 80.10 113 ILE A CA 1
ATOM 6946 C C . ILE B 1 113 ? 49.873 45.301 -43.560 1.00 76.52 113 ILE A C 1
ATOM 6947 O O . ILE B 1 113 ? 49.532 46.489 -43.603 1.00 81.19 113 ILE A O 1
ATOM 6963 N N . ALA B 1 114 ? 49.474 44.488 -42.580 1.00 83.38 114 ALA A N 1
ATOM 6964 C CA . ALA B 1 114 ? 48.578 44.964 -41.530 1.00 82.33 114 ALA A CA 1
ATOM 6965 C C . ALA B 1 114 ? 49.248 46.026 -40.669 1.00 75.14 114 ALA A C 1
ATOM 6966 O O . ALA B 1 114 ? 48.608 47.007 -40.272 1.00 83.30 114 ALA A O 1
ATOM 6973 N N . ALA B 1 115 ? 50.536 45.849 -40.370 1.00 70.84 115 ALA A N 1
ATOM 6974 C CA . ALA B 1 115 ? 51.269 46.824 -39.576 1.00 76.91 115 ALA A CA 1
ATOM 6975 C C . ALA B 1 115 ? 51.477 48.145 -40.303 1.00 82.98 115 ALA A C 1
ATOM 6976 O O . ALA B 1 115 ? 51.915 49.116 -39.674 1.00 79.79 115 ALA A O 1
ATOM 6983 N N . GLY B 1 116 ? 51.173 48.211 -41.596 1.00 86.98 116 GLY A N 1
ATOM 6984 C CA . GLY B 1 116 ? 51.508 49.383 -42.375 1.00 88.91 116 GLY A CA 1
ATOM 6985 C C . GLY B 1 116 ? 52.960 49.460 -42.776 1.00 86.31 116 GLY A C 1
ATOM 6986 O O . GLY B 1 116 ? 53.445 50.546 -43.108 1.00 81.60 116 GLY A O 1
ATOM 6990 N N . ARG B 1 117 ? 53.676 48.337 -42.739 1.00 80.28 117 ARG A N 1
ATOM 6991 C CA . ARG B 1 117 ? 55.067 48.293 -43.167 1.00 81.50 117 ARG A CA 1
ATOM 6992 C C . ARG B 1 117 ? 55.207 47.920 -44.635 1.00 81.34 117 ARG A C 1
ATOM 6993 O O . ARG B 1 117 ? 56.204 48.289 -45.267 1.00 79.72 117 ARG A O 1
ATOM 7014 N N . TYR B 1 118 ? 54.234 47.198 -45.189 1.00 81.77 118 TYR A N 1
ATOM 7015 C CA . TYR B 1 118 ? 54.240 46.798 -46.584 1.00 78.99 118 TYR A CA 1
ATOM 7016 C C . TYR B 1 118 ? 52.985 47.321 -47.275 1.00 84.37 118 TYR A C 1
ATOM 7017 O O . TYR B 1 118 ? 51.912 47.400 -46.672 1.00 92.69 118 TYR A O 1
ATOM 7035 N N . GLU B 1 119 ? 53.129 47.677 -48.553 1.00 86.71 119 GLU A N 1
ATOM 7036 C CA . GLU B 1 119 ? 51.980 47.903 -49.425 1.00 85.47 119 GLU A CA 1
ATOM 7037 C C . GLU B 1 119 ? 51.691 46.704 -50.318 1.00 84.16 119 GLU A C 1
ATOM 7038 O O . GLU B 1 119 ? 50.547 46.522 -50.747 1.00 84.30 119 GLU A O 1
ATOM 7050 N N . VAL B 1 120 ? 52.705 45.886 -50.601 1.00 81.11 120 VAL A N 1
ATOM 7051 C CA . VAL B 1 120 ? 52.535 44.668 -51.384 1.00 82.54 120 VAL A CA 1
ATOM 7052 C C . VAL B 1 120 ? 53.676 43.730 -51.022 1.00 82.93 120 VAL A C 1
ATOM 7053 O O . VAL B 1 120 ? 54.760 44.171 -50.632 1.00 77.07 120 VAL A O 1
ATOM 7066 N N . ALA B 1 121 ? 53.428 42.429 -51.150 1.00 75.54 121 ALA A N 1
ATOM 7067 C CA . ALA B 1 121 ? 54.447 41.432 -50.848 1.00 71.99 121 ALA A CA 1
ATOM 7068 C C . ALA B 1 121 ? 54.157 40.157 -51.626 1.00 68.66 121 ALA A C 1
ATOM 7069 O O . ALA B 1 121 ? 53.023 39.898 -52.038 1.00 68.89 121 ALA A O 1
ATOM 7076 N N . ALA B 1 122 ? 55.210 39.372 -51.831 1.00 65.93 122 ALA A N 1
ATOM 7077 C CA . ALA B 1 122 ? 55.121 38.074 -52.485 1.00 72.61 122 ALA A CA 1
ATOM 7078 C C . ALA B 1 122 ? 55.580 37.017 -51.493 1.00 71.41 122 ALA A C 1
ATOM 7079 O O . ALA B 1 122 ? 56.606 37.189 -50.828 1.00 69.30 122 ALA A O 1
ATOM 7086 N N . ALA B 1 123 ? 54.823 35.931 -51.385 1.00 71.26 123 ALA A N 1
ATOM 7087 C CA . ALA B 1 123 ? 55.072 34.939 -50.351 1.00 62.79 123 ALA A CA 1
ATOM 7088 C C . ALA B 1 123 ? 54.774 33.551 -50.882 1.00 66.04 123 ALA A C 1
ATOM 7089 O O . ALA B 1 123 ? 53.709 33.319 -51.457 1.00 73.98 123 ALA A O 1
ATOM 7096 N N . GLY B 1 124 ? 55.717 32.634 -50.696 1.00 65.38 124 GLY A N 1
ATOM 7097 C CA . GLY B 1 124 ? 55.534 31.276 -51.158 1.00 64.31 124 GLY A CA 1
ATOM 7098 C C . GLY B 1 124 ? 56.688 30.378 -50.774 1.00 69.73 124 GLY A C 1
ATOM 7099 O O . GLY B 1 124 ? 57.283 30.548 -49.705 1.00 76.40 124 GLY A O 1
ATOM 7103 N N . GLY B 1 125 ? 57.019 29.423 -51.633 1.00 71.54 125 GLY A N 1
ATOM 7104 C CA . GLY B 1 125 ? 58.113 28.527 -51.312 1.00 76.50 125 GLY A CA 1
ATOM 7105 C C . GLY B 1 125 ? 58.471 27.639 -52.481 1.00 70.87 125 GLY A C 1
ATOM 7106 O O . GLY B 1 125 ? 57.864 27.700 -53.555 1.00 73.02 125 GLY A O 1
ATOM 7110 N N . VAL B 1 126 ? 59.473 26.798 -52.245 1.00 67.05 126 VAL A N 1
ATOM 7111 C CA . VAL B 1 126 ? 60.066 25.982 -53.294 1.00 68.25 126 VAL A CA 1
ATOM 7112 C C . VAL B 1 126 ? 60.782 24.821 -52.627 1.00 74.72 126 VAL A C 1
ATOM 7113 O O . VAL B 1 126 ? 61.373 24.975 -51.554 1.00 80.99 126 VAL A O 1
ATOM 7126 N N . ASP B 1 127 ? 60.737 23.657 -53.267 1.00 78.12 127 ASP A N 1
ATOM 7127 C CA . ASP B 1 127 ? 61.472 22.509 -52.753 1.00 76.91 127 ASP A CA 1
ATOM 7128 C C . ASP B 1 127 ? 61.789 21.540 -53.876 1.00 82.28 127 ASP A C 1
ATOM 7129 O O . ASP B 1 127 ? 60.890 21.102 -54.604 1.00 85.93 127 ASP A O 1
ATOM 7138 N N . THR B 1 128 ? 63.078 21.246 -54.025 1.00 86.03 128 THR A N 1
ATOM 7139 C CA . THR B 1 128 ? 63.565 20.124 -54.812 1.00 87.93 128 THR A CA 1
ATOM 7140 C C . THR B 1 128 ? 63.897 18.985 -53.862 1.00 95.40 128 THR A C 1
ATOM 7141 O O . THR B 1 128 ? 64.417 19.214 -52.766 1.00 96.23 128 THR A O 1
ATOM 7152 N N . THR B 1 129 ? 63.601 17.758 -54.293 1.00 97.63 129 THR A N 1
ATOM 7153 C CA . THR B 1 129 ? 63.850 16.590 -53.459 1.00 98.69 129 THR A CA 1
ATOM 7154 C C . THR B 1 129 ? 64.472 15.455 -54.269 1.00 95.79 129 THR A C 1
ATOM 7155 O O . THR B 1 129 ? 64.469 14.301 -53.810 1.00 101.66 129 THR A O 1
ATOM 7166 N N . SER B 1 130 ? 64.981 15.742 -55.463 1.00 100.40 130 SER A N 1
ATOM 7167 C CA . SER B 1 130 ? 65.712 14.748 -56.233 1.00 107.77 130 SER A CA 1
ATOM 7168 C C . SER B 1 130 ? 67.118 14.622 -55.663 1.00 112.64 130 SER A C 1
ATOM 7169 O O . SER B 1 130 ? 67.782 15.634 -55.402 1.00 111.22 130 SER A O 1
ATOM 7177 N N . ASP B 1 131 ? 67.566 13.387 -55.465 1.00 118.56 131 ASP A N 1
ATOM 7178 C CA . ASP B 1 131 ? 68.848 13.151 -54.815 1.00 123.84 131 ASP A CA 1
ATOM 7179 C C . ASP B 1 131 ? 68.827 13.835 -53.452 1.00 117.70 131 ASP A C 1
ATOM 7180 O O . ASP B 1 131 ? 69.512 14.847 -53.258 1.00 118.98 131 ASP A O 1
ATOM 7189 N N . PRO B 1 132 ? 68.039 13.333 -52.486 1.00 114.43 132 PRO A N 1
ATOM 7190 C CA . PRO B 1 132 ? 68.084 13.911 -51.137 1.00 124.95 132 PRO A CA 1
ATOM 7191 C C . PRO B 1 132 ? 69.183 13.294 -50.277 1.00 125.02 132 PRO A C 1
ATOM 7192 O O . PRO B 1 132 ? 69.636 12.194 -50.595 1.00 124.85 132 PRO A O 1
ATOM 7203 N N . LEU B 1 157 ? 58.366 2.975 -51.887 1.00 122.02 157 LEU A N 1
ATOM 7204 C CA . LEU B 1 157 ? 59.468 3.928 -51.834 1.00 119.67 157 LEU A CA 1
ATOM 7205 C C . LEU B 1 157 ? 59.178 5.139 -52.722 1.00 115.76 157 LEU A C 1
ATOM 7206 O O . LEU B 1 157 ? 58.361 5.063 -53.639 1.00 107.93 157 LEU A O 1
ATOM 7221 N N . LYS B 1 158 ? 59.854 6.253 -52.435 1.00 115.09 158 LYS A N 1
ATOM 7222 C CA . LYS B 1 158 ? 59.640 7.523 -53.120 1.00 108.47 158 LYS A CA 1
ATOM 7223 C C . LYS B 1 158 ? 58.341 8.168 -52.648 1.00 103.80 158 LYS A C 1
ATOM 7224 O O . LYS B 1 158 ? 57.577 8.722 -53.455 1.00 90.56 158 LYS A O 1
ATOM 7228 N N . LEU B 1 159 ? 58.090 8.118 -51.343 1.00 102.22 159 LEU A N 1
ATOM 7229 C CA . LEU B 1 159 ? 56.927 8.733 -50.724 1.00 97.68 159 LEU A CA 1
ATOM 7230 C C . LEU B 1 159 ? 57.382 9.680 -49.621 1.00 92.66 159 LEU A C 1
ATOM 7231 O O . LEU B 1 159 ? 58.487 9.555 -49.085 1.00 96.47 159 LEU A O 1
ATOM 7247 N N . VAL B 1 160 ? 56.515 10.636 -49.280 1.00 88.89 160 VAL A N 1
ATOM 7248 C CA . VAL B 1 160 ? 56.847 11.554 -48.196 1.00 95.61 160 VAL A CA 1
ATOM 7249 C C . VAL B 1 160 ? 56.865 10.817 -46.864 1.00 94.39 160 VAL A C 1
ATOM 7250 O O . VAL B 1 160 ? 57.610 11.189 -45.949 1.00 89.82 160 VAL A O 1
ATOM 7263 N N . GLY B 1 161 ? 56.059 9.763 -46.732 1.00 97.52 161 GLY A N 1
ATOM 7264 C CA . GLY B 1 161 ? 55.976 9.057 -45.466 1.00 90.62 161 GLY A CA 1
ATOM 7265 C C . GLY B 1 161 ? 57.286 8.426 -45.039 1.00 95.56 161 GLY A C 1
ATOM 7266 O O . GLY B 1 161 ? 57.540 8.269 -43.842 1.00 101.28 161 GLY A O 1
ATOM 7270 N N . THR B 1 162 ? 58.135 8.062 -46.000 1.00 90.37 162 THR A N 1
ATOM 7271 C CA . THR B 1 162 ? 59.371 7.360 -45.683 1.00 93.49 162 THR A CA 1
ATOM 7272 C C . THR B 1 162 ? 60.450 8.270 -45.104 1.00 92.36 162 THR A C 1
ATOM 7273 O O . THR B 1 162 ? 61.563 7.795 -44.855 1.00 92.84 162 THR A O 1
ATOM 7284 N N . LEU B 1 163 ? 60.153 9.580 -44.878 1.00 92.96 163 LEU A N 1
ATOM 7285 C CA . LEU B 1 163 ? 61.179 10.465 -44.343 1.00 94.37 163 LEU A CA 1
ATOM 7286 C C . LEU B 1 163 ? 60.989 10.677 -42.843 1.00 96.66 163 LEU A C 1
ATOM 7287 O O . LEU B 1 163 ? 59.867 10.604 -42.333 1.00 94.71 163 LEU A O 1
ATOM 7303 N N . PRO B 1 164 ? 62.087 10.933 -42.117 1.00 98.30 164 PRO A N 1
ATOM 7304 C CA . PRO B 1 164 ? 61.986 11.178 -40.671 1.00 90.71 164 PRO A CA 1
ATOM 7305 C C . PRO B 1 164 ? 60.922 12.187 -40.263 1.00 94.62 164 PRO A C 1
ATOM 7306 O O . PRO B 1 164 ? 60.443 12.974 -41.085 1.00 97.35 164 PRO A O 1
ATOM 7317 N N . ALA B 1 165 ? 60.557 12.167 -38.976 1.00 102.26 165 ALA A N 1
ATOM 7318 C CA . ALA B 1 165 ? 59.514 13.056 -38.476 1.00 100.14 165 ALA A CA 1
ATOM 7319 C C . ALA B 1 165 ? 59.987 14.502 -38.397 1.00 98.24 165 ALA A C 1
ATOM 7320 O O . ALA B 1 165 ? 59.175 15.426 -38.524 1.00 97.20 165 ALA A O 1
ATOM 7327 N N . SER B 1 166 ? 61.279 14.721 -38.168 1.00 99.69 166 SER A N 1
ATOM 7328 C CA . SER B 1 166 ? 61.862 16.054 -38.210 1.00 100.67 166 SER A CA 1
ATOM 7329 C C . SER B 1 166 ? 62.372 16.412 -39.600 1.00 99.24 166 SER A C 1
ATOM 7330 O O . SER B 1 166 ? 63.093 17.404 -39.748 1.00 97.70 166 SER A O 1
ATOM 7338 N N . LEU B 1 167 ? 62.011 15.624 -40.614 1.00 100.41 167 LEU A N 1
ATOM 7339 C CA . LEU B 1 167 ? 62.559 15.759 -41.967 1.00 104.53 167 LEU A CA 1
ATOM 7340 C C . LEU B 1 167 ? 64.085 15.691 -41.956 1.00 109.61 167 LEU A C 1
ATOM 7341 O O . LEU B 1 167 ? 64.746 16.157 -42.889 1.00 109.71 167 LEU A O 1
ATOM 7357 N N . GLY B 1 168 ? 64.642 15.095 -40.904 1.00 108.20 168 GLY A N 1
ATOM 7358 C CA . GLY B 1 168 ? 66.073 14.945 -40.734 1.00 111.30 168 GLY A CA 1
ATOM 7359 C C . GLY B 1 168 ? 66.341 14.154 -39.471 1.00 113.39 168 GLY A C 1
ATOM 7360 O O . GLY B 1 168 ? 65.535 14.194 -38.536 1.00 117.12 168 GLY A O 1
ATOM 7364 N N . VAL B 1 169 ? 67.451 13.426 -39.425 1.00 115.38 169 VAL A N 1
ATOM 7365 C CA . VAL B 1 169 ? 67.731 12.555 -38.291 1.00 119.95 169 VAL A CA 1
ATOM 7366 C C . VAL B 1 169 ? 69.228 12.485 -38.022 1.00 124.32 169 VAL A C 1
ATOM 7367 O O . VAL B 1 169 ? 70.040 12.774 -38.899 1.00 128.29 169 VAL A O 1
ATOM 7371 N N . THR B 1 179 ? 60.321 10.051 -33.200 1.00 93.08 179 THR A N 1
ATOM 7372 C CA . THR B 1 179 ? 61.718 9.971 -33.617 1.00 104.17 179 THR A CA 1
ATOM 7373 C C . THR B 1 179 ? 62.124 8.518 -33.828 1.00 110.15 179 THR A C 1
ATOM 7374 O O . THR B 1 179 ? 61.541 7.604 -33.239 1.00 102.54 179 THR A O 1
ATOM 7377 N N . GLY B 1 180 ? 63.124 8.301 -34.670 1.00 116.55 180 GLY A N 1
ATOM 7378 C CA . GLY B 1 180 ? 63.464 6.965 -35.102 1.00 113.61 180 GLY A CA 1
ATOM 7379 C C . GLY B 1 180 ? 62.348 6.309 -35.907 1.00 108.98 180 GLY A C 1
ATOM 7380 O O . GLY B 1 180 ? 62.387 5.103 -36.148 1.00 109.63 180 GLY A O 1
ATOM 7384 N N . LEU B 1 181 ? 61.377 7.114 -36.343 1.00 105.12 181 LEU A N 1
ATOM 7385 C CA . LEU B 1 181 ? 60.143 6.618 -36.942 1.00 103.95 181 LEU A CA 1
ATOM 7386 C C . LEU B 1 181 ? 59.790 7.505 -38.124 1.00 99.96 181 LEU A C 1
ATOM 7387 O O . LEU B 1 181 ? 59.729 8.730 -37.980 1.00 98.45 181 LEU A O 1
ATOM 7403 N N . SER B 1 182 ? 59.558 6.897 -39.281 1.00 97.01 182 SER A N 1
ATOM 7404 C CA . SER B 1 182 ? 59.193 7.669 -40.458 1.00 98.88 182 SER A CA 1
ATOM 7405 C C . SER B 1 182 ? 57.837 8.341 -40.262 1.00 96.22 182 SER A C 1
ATOM 7406 O O . SER B 1 182 ? 56.958 7.833 -39.560 1.00 95.99 182 SER A O 1
ATOM 7414 N N . MET B 1 183 ? 57.685 9.509 -40.890 1.00 91.02 183 MET A N 1
ATOM 7415 C CA . MET B 1 183 ? 56.418 10.237 -40.858 1.00 86.65 183 MET A CA 1
ATOM 7416 C C . MET B 1 183 ? 55.244 9.317 -41.175 1.00 88.05 183 MET A C 1
ATOM 7417 O O . MET B 1 183 ? 54.184 9.392 -40.531 1.00 87.76 183 MET A O 1
ATOM 7431 N N . GLY B 1 184 ? 55.428 8.415 -42.141 1.00 89.35 184 GLY A N 1
ATOM 7432 C CA . GLY B 1 184 ? 54.349 7.520 -42.521 1.00 88.80 184 GLY A CA 1
ATOM 7433 C C . GLY B 1 184 ? 53.918 6.601 -41.395 1.00 91.65 184 GLY A C 1
ATOM 7434 O O . GLY B 1 184 ? 52.724 6.407 -41.167 1.00 90.15 184 GLY A O 1
ATOM 7438 N N . GLU B 1 185 ? 54.882 6.024 -40.673 1.00 96.32 185 GLU A N 1
ATOM 7439 C CA . GLU B 1 185 ? 54.539 5.104 -39.591 1.00 94.70 185 GLU A CA 1
ATOM 7440 C C . GLU B 1 185 ? 53.885 5.841 -38.423 1.00 89.85 185 GLU A C 1
ATOM 7441 O O . GLU B 1 185 ? 52.976 5.307 -37.774 1.00 90.30 185 GLU A O 1
ATOM 7453 N N . HIS B 1 186 ? 54.337 7.065 -38.136 1.00 83.87 186 HIS A N 1
ATOM 7454 C CA . HIS B 1 186 ? 53.655 7.904 -37.155 1.00 85.67 186 HIS A CA 1
ATOM 7455 C C . HIS B 1 186 ? 52.180 8.072 -37.513 1.00 86.90 186 HIS A C 1
ATOM 7456 O O . HIS B 1 186 ? 51.275 7.823 -36.691 1.00 87.29 186 HIS A O 1
ATOM 7470 N N . ALA B 1 187 ? 51.921 8.518 -38.747 1.00 82.29 187 ALA A N 1
ATOM 7471 C CA . ALA B 1 187 ? 50.539 8.706 -39.171 1.00 79.50 187 ALA A CA 1
ATOM 7472 C C . ALA B 1 187 ? 49.781 7.386 -39.175 1.00 78.15 187 ALA A C 1
ATOM 7473 O O . ALA B 1 187 ? 48.568 7.370 -38.952 1.00 67.99 187 ALA A O 1
ATOM 7480 N N . ALA B 1 188 ? 50.478 6.270 -39.403 1.00 77.42 188 ALA A N 1
ATOM 7481 C CA . ALA B 1 188 ? 49.831 4.963 -39.337 1.00 81.17 188 ALA A CA 1
ATOM 7482 C C . ALA B 1 188 ? 49.390 4.640 -37.916 1.00 85.81 188 ALA A C 1
ATOM 7483 O O . ALA B 1 188 ? 48.327 4.042 -37.707 1.00 82.14 188 ALA A O 1
ATOM 7490 N N . VAL B 1 189 ? 50.208 5.008 -36.928 1.00 87.65 189 VAL A N 1
ATOM 7491 C CA . VAL B 1 189 ? 49.813 4.817 -35.535 1.00 85.18 189 VAL A CA 1
ATOM 7492 C C . VAL B 1 189 ? 48.528 5.581 -35.251 1.00 85.17 189 VAL A C 1
ATOM 7493 O O . VAL B 1 189 ? 47.548 5.025 -34.729 1.00 84.27 189 VAL A O 1
ATOM 7506 N N . THR B 1 190 ? 48.526 6.881 -35.566 1.00 79.48 190 THR A N 1
ATOM 7507 C CA . THR B 1 190 ? 47.299 7.650 -35.360 1.00 71.86 190 THR A CA 1
ATOM 7508 C C . THR B 1 190 ? 46.132 7.003 -36.104 1.00 83.72 190 THR A C 1
ATOM 7509 O O . THR B 1 190 ? 45.021 6.896 -35.569 1.00 77.68 190 THR A O 1
ATOM 7520 N N . ALA B 1 191 ? 46.376 6.546 -37.335 1.00 90.27 191 ALA A N 1
ATOM 7521 C CA . ALA B 1 191 ? 45.321 5.952 -38.146 1.00 84.09 191 ALA A CA 1
ATOM 7522 C C . ALA B 1 191 ? 44.697 4.755 -37.446 1.00 90.72 191 ALA A C 1
ATOM 7523 O O . ALA B 1 191 ? 43.469 4.645 -37.350 1.00 93.03 191 ALA A O 1
ATOM 7530 N N . LYS B 1 192 ? 45.533 3.840 -36.954 1.00 89.95 192 LYS A N 1
ATOM 7531 C CA . LYS B 1 192 ? 45.009 2.646 -36.300 1.00 85.16 192 LYS A CA 1
ATOM 7532 C C . LYS B 1 192 ? 44.286 3.001 -35.007 1.00 91.10 192 LYS A C 1
ATOM 7533 O O . LYS B 1 192 ? 43.243 2.415 -34.694 1.00 95.86 192 LYS A O 1
ATOM 7552 N N . GLN B 1 193 ? 44.818 3.959 -34.240 1.00 88.28 193 GLN A N 1
ATOM 7553 C CA . GLN B 1 193 ? 44.138 4.356 -33.011 1.00 91.24 193 GLN A CA 1
ATOM 7554 C C . GLN B 1 193 ? 42.739 4.881 -33.314 1.00 93.22 193 GLN A C 1
ATOM 7555 O O . GLN B 1 193 ? 41.752 4.450 -32.706 1.00 97.77 193 GLN A O 1
ATOM 7569 N N . MET B 1 194 ? 42.635 5.825 -34.258 1.00 93.68 194 MET A N 1
ATOM 7570 C CA . MET B 1 194 ? 41.334 6.397 -34.581 1.00 89.81 194 MET A CA 1
ATOM 7571 C C . MET B 1 194 ? 40.465 5.418 -35.361 1.00 94.23 194 MET A C 1
ATOM 7572 O O . MET B 1 194 ? 39.246 5.606 -35.428 1.00 98.06 194 MET A O 1
ATOM 7586 N N . GLY B 1 195 ? 41.064 4.387 -35.951 1.00 94.03 195 GLY A N 1
ATOM 7587 C CA . GLY B 1 195 ? 40.307 3.377 -36.659 1.00 91.27 195 GLY A CA 1
ATOM 7588 C C . GLY B 1 195 ? 39.586 3.921 -37.870 1.00 97.11 195 GLY A C 1
ATOM 7589 O O . GLY B 1 195 ? 38.385 3.689 -38.044 1.00 98.62 195 GLY A O 1
ATOM 7593 N N . ILE B 1 196 ? 40.304 4.658 -38.711 1.00 100.11 196 ILE A N 1
ATOM 7594 C CA . ILE B 1 196 ? 39.734 5.149 -39.956 1.00 100.52 196 ILE A CA 1
ATOM 7595 C C . ILE B 1 196 ? 39.841 4.050 -41.004 1.00 98.43 196 ILE A C 1
ATOM 7596 O O . ILE B 1 196 ? 40.809 3.280 -41.027 1.00 99.82 196 ILE A O 1
ATOM 7612 N N . LYS B 1 197 ? 38.834 3.943 -41.859 1.00 102.41 197 LYS A N 1
ATOM 7613 C CA . LYS B 1 197 ? 38.758 2.793 -42.744 1.00 101.18 197 LYS A CA 1
ATOM 7614 C C . LYS B 1 197 ? 39.614 2.990 -43.986 1.00 99.23 197 LYS A C 1
ATOM 7615 O O . LYS B 1 197 ? 39.889 4.117 -44.413 1.00 98.58 197 LYS A O 1
ATOM 7634 N N . ARG B 1 198 ? 40.044 1.869 -44.556 1.00 101.20 198 ARG A N 1
ATOM 7635 C CA . ARG B 1 198 ? 40.837 1.892 -45.779 1.00 102.60 198 ARG A CA 1
ATOM 7636 C C . ARG B 1 198 ? 40.039 2.452 -46.949 1.00 96.57 198 ARG A C 1
ATOM 7637 O O . ARG B 1 198 ? 40.598 3.150 -47.813 1.00 95.93 198 ARG A O 1
ATOM 7658 N N . VAL B 1 199 ? 38.727 2.201 -46.966 1.00 97.15 199 VAL A N 1
ATOM 7659 C CA . VAL B 1 199 ? 37.888 2.655 -48.070 1.00 101.34 199 VAL A CA 1
ATOM 7660 C C . VAL B 1 199 ? 37.747 4.173 -48.052 1.00 104.31 199 VAL A C 1
ATOM 7661 O O . VAL B 1 199 ? 37.673 4.812 -49.104 1.00 101.56 199 VAL A O 1
ATOM 7674 N N . ASP B 1 200 ? 37.690 4.775 -46.861 1.00 95.13 200 ASP A N 1
ATOM 7675 C CA . ASP B 1 200 ? 37.545 6.228 -46.786 1.00 94.51 200 ASP A CA 1
ATOM 7676 C C . ASP B 1 200 ? 38.800 6.933 -47.291 1.00 94.69 200 ASP A C 1
ATOM 7677 O O . ASP B 1 200 ? 38.713 7.922 -48.035 1.00 92.13 200 ASP A O 1
ATOM 7686 N N . GLN B 1 201 ? 39.975 6.428 -46.909 1.00 91.00 201 GLN A N 1
ATOM 7687 C CA . GLN B 1 201 ? 41.224 6.960 -47.442 1.00 92.82 201 GLN A CA 1
ATOM 7688 C C . GLN B 1 201 ? 41.263 6.841 -48.962 1.00 98.17 201 GLN A C 1
ATOM 7689 O O . GLN B 1 201 ? 41.579 7.812 -49.667 1.00 96.76 201 GLN A O 1
ATOM 7703 N N . ASP B 1 202 ? 40.957 5.647 -49.486 1.00 97.84 202 ASP A N 1
ATOM 7704 C CA . ASP B 1 202 ? 40.965 5.462 -50.935 1.00 92.77 202 ASP A CA 1
ATOM 7705 C C . ASP B 1 202 ? 40.004 6.430 -51.621 1.00 98.58 202 ASP A C 1
ATOM 7706 O O . ASP B 1 202 ? 40.338 7.036 -52.650 1.00 98.90 202 ASP A O 1
ATOM 7715 N N . GLU B 1 203 ? 38.788 6.556 -51.081 1.00 98.20 203 GLU A N 1
ATOM 7716 C CA . GLU B 1 203 ? 37.805 7.476 -51.640 1.00 98.57 203 GLU A CA 1
ATOM 7717 C C . GLU B 1 203 ? 38.374 8.882 -51.727 1.00 95.88 203 GLU A C 1
ATOM 7718 O O . GLU B 1 203 ? 38.332 9.519 -52.786 1.00 101.13 203 GLU A O 1
ATOM 7730 N N . LEU B 1 204 ? 38.893 9.393 -50.609 1.00 97.67 204 LEU A N 1
ATOM 7731 C CA . LEU B 1 204 ? 39.393 10.764 -50.595 1.00 96.37 204 LEU A CA 1
ATOM 7732 C C . LEU B 1 204 ? 40.519 10.948 -51.607 1.00 93.16 204 LEU A C 1
ATOM 7733 O O . LEU B 1 204 ? 40.561 11.956 -52.325 1.00 94.79 204 LEU A O 1
ATOM 7749 N N . ALA B 1 205 ? 41.422 9.969 -51.705 1.00 89.47 205 ALA A N 1
ATOM 7750 C CA . ALA B 1 205 ? 42.532 10.079 -52.650 1.00 91.85 205 ALA A CA 1
ATOM 7751 C C . ALA B 1 205 ? 42.030 10.148 -54.092 1.00 94.34 205 ALA A C 1
ATOM 7752 O O . ALA B 1 205 ? 42.385 11.065 -54.856 1.00 88.55 205 ALA A O 1
ATOM 7759 N N . ALA B 1 206 ? 41.213 9.169 -54.486 1.00 97.24 206 ALA A N 1
ATOM 7760 C CA . ALA B 1 206 ? 40.707 9.136 -55.854 1.00 89.58 206 ALA A CA 1
ATOM 7761 C C . ALA B 1 206 ? 39.918 10.396 -56.179 1.00 86.37 206 ALA A C 1
ATOM 7762 O O . ALA B 1 206 ? 40.009 10.927 -57.295 1.00 95.14 206 ALA A O 1
ATOM 7769 N N . ALA B 1 207 ? 39.125 10.882 -55.222 1.00 87.90 207 ALA A N 1
ATOM 7770 C CA . ALA B 1 207 ? 38.349 12.092 -55.457 1.00 93.54 207 ALA A CA 1
ATOM 7771 C C . ALA B 1 207 ? 39.262 13.290 -55.670 1.00 92.50 207 ALA A C 1
ATOM 7772 O O . ALA B 1 207 ? 38.990 14.136 -56.527 1.00 93.09 207 ALA A O 1
ATOM 7779 N N . SER B 1 208 ? 40.343 13.392 -54.893 1.00 94.80 208 SER A N 1
ATOM 7780 C CA . SER B 1 208 ? 41.307 14.463 -55.131 1.00 94.61 208 SER A CA 1
ATOM 7781 C C . SER B 1 208 ? 41.802 14.423 -56.571 1.00 86.33 208 SER A C 1
ATOM 7782 O O . SER B 1 208 ? 41.811 15.446 -57.277 1.00 94.48 208 SER A O 1
ATOM 7790 N N . HIS B 1 209 ? 42.214 13.236 -57.023 1.00 83.00 209 HIS A N 1
ATOM 7791 C CA . HIS B 1 209 ? 42.714 13.101 -58.389 1.00 85.97 209 HIS A CA 1
ATOM 7792 C C . HIS B 1 209 ? 41.676 13.583 -59.404 1.00 95.97 209 HIS A C 1
ATOM 7793 O O . HIS B 1 209 ? 41.947 14.471 -60.228 1.00 88.84 209 HIS A O 1
ATOM 7807 N N . ARG B 1 210 ? 40.473 13.000 -59.354 1.00 92.03 210 ARG A N 1
ATOM 7808 C CA . ARG B 1 210 ? 39.457 13.320 -60.354 1.00 86.82 210 ARG A CA 1
ATOM 7809 C C . ARG B 1 210 ? 39.053 14.789 -60.299 1.00 91.72 210 ARG A C 1
ATOM 7810 O O . ARG B 1 210 ? 38.768 15.398 -61.339 1.00 95.47 210 ARG A O 1
ATOM 7831 N N . ASN B 1 211 ? 39.030 15.382 -59.104 1.00 93.10 211 ASN A N 1
ATOM 7832 C CA . ASN B 1 211 ? 38.580 16.761 -58.981 1.00 94.04 211 ASN A CA 1
ATOM 7833 C C . ASN B 1 211 ? 39.601 17.726 -59.562 1.00 90.92 211 ASN A C 1
ATOM 7834 O O . ASN B 1 211 ? 39.230 18.695 -60.240 1.00 90.84 211 ASN A O 1
ATOM 7845 N N . MET B 1 212 ? 40.893 17.484 -59.326 1.00 87.98 212 MET A N 1
ATOM 7846 C CA . MET B 1 212 ? 41.870 18.362 -59.963 1.00 89.85 212 MET A CA 1
ATOM 7847 C C . MET B 1 212 ? 41.907 18.132 -61.471 1.00 91.60 212 MET A C 1
ATOM 7848 O O . MET B 1 212 ? 42.161 19.073 -62.237 1.00 90.89 212 MET A O 1
ATOM 7862 N N . ALA B 1 213 ? 41.610 16.910 -61.923 1.00 95.38 213 ALA A N 1
ATOM 7863 C CA . ALA B 1 213 ? 41.478 16.680 -63.360 1.00 87.36 213 ALA A CA 1
ATOM 7864 C C . ALA B 1 213 ? 40.364 17.542 -63.948 1.00 87.97 213 ALA A C 1
ATOM 7865 O O . ALA B 1 213 ? 40.552 18.214 -64.970 1.00 84.48 213 ALA A O 1
ATOM 7872 N N . ASP B 1 214 ? 39.187 17.527 -63.317 1.00 87.80 214 ASP A N 1
ATOM 7873 C CA . ASP B 1 214 ? 38.094 18.376 -63.785 1.00 86.30 214 ASP A CA 1
ATOM 7874 C C . ASP B 1 214 ? 38.516 19.841 -63.792 1.00 85.97 214 ASP A C 1
ATOM 7875 O O . ASP B 1 214 ? 38.297 20.557 -64.775 1.00 90.97 214 ASP A O 1
ATOM 7884 N N . ALA B 1 215 ? 39.129 20.305 -62.697 1.00 90.99 215 ALA A N 1
ATOM 7885 C CA . ALA B 1 215 ? 39.629 21.676 -62.659 1.00 90.80 215 ALA A CA 1
ATOM 7886 C C . ALA B 1 215 ? 40.497 21.977 -63.876 1.00 90.89 215 ALA A C 1
ATOM 7887 O O . ALA B 1 215 ? 40.431 23.073 -64.445 1.00 89.04 215 ALA A O 1
ATOM 7894 N N . TYR B 1 216 ? 41.320 21.009 -64.288 1.00 83.87 216 TYR A N 1
ATOM 7895 C CA . TYR B 1 216 ? 42.184 21.234 -65.442 1.00 83.14 216 TYR A CA 1
ATOM 7896 C C . TYR B 1 216 ? 41.394 21.243 -66.746 1.00 93.91 216 TYR A C 1
ATOM 7897 O O . TYR B 1 216 ? 41.750 21.974 -67.678 1.00 89.11 216 TYR A O 1
ATOM 7915 N N . ASP B 1 217 ? 40.332 20.440 -66.839 1.00 96.06 217 ASP A N 1
ATOM 7916 C CA . ASP B 1 217 ? 39.493 20.467 -68.035 1.00 86.17 217 ASP A CA 1
ATOM 7917 C C . ASP B 1 217 ? 38.923 21.863 -68.258 1.00 88.18 217 ASP A C 1
ATOM 7918 O O . ASP B 1 217 ? 38.966 22.396 -69.374 1.00 100.53 217 ASP A O 1
ATOM 7927 N N . ARG B 1 218 ? 38.377 22.469 -67.207 1.00 82.78 218 ARG A N 1
ATOM 7928 C CA . ARG B 1 218 ? 38.062 23.886 -67.240 1.00 85.09 218 ARG A CA 1
ATOM 7929 C C . ARG B 1 218 ? 39.358 24.683 -67.098 1.00 85.53 218 ARG A C 1
ATOM 7930 O O . ARG B 1 218 ? 40.454 24.125 -66.992 1.00 87.24 218 ARG A O 1
ATOM 7951 N N . GLY B 1 219 ? 39.237 26.005 -67.086 1.00 81.86 219 GLY A N 1
ATOM 7952 C CA . GLY B 1 219 ? 40.410 26.851 -67.031 1.00 89.46 219 GLY A CA 1
ATOM 7953 C C . GLY B 1 219 ? 40.777 27.261 -65.623 1.00 87.16 219 GLY A C 1
ATOM 7954 O O . GLY B 1 219 ? 41.363 28.328 -65.415 1.00 87.58 219 GLY A O 1
ATOM 7958 N N . PHE B 1 220 ? 40.445 26.416 -64.644 1.00 90.65 220 PHE A N 1
ATOM 7959 C CA . PHE B 1 220 ? 40.645 26.807 -63.255 1.00 90.73 220 PHE A CA 1
ATOM 7960 C C . PHE B 1 220 ? 42.099 27.159 -62.967 1.00 87.31 220 PHE A C 1
ATOM 7961 O O . PHE B 1 220 ? 42.370 28.057 -62.161 1.00 86.72 220 PHE A O 1
ATOM 7978 N N . PHE B 1 221 ? 43.042 26.473 -63.609 1.00 87.09 221 PHE A N 1
ATOM 7979 C CA . PHE B 1 221 ? 44.457 26.627 -63.302 1.00 83.19 221 PHE A CA 1
ATOM 7980 C C . PHE B 1 221 ? 45.210 27.474 -64.319 1.00 82.23 221 PHE A C 1
ATOM 7981 O O . PHE B 1 221 ? 46.417 27.679 -64.156 1.00 86.49 221 PHE A O 1
ATOM 7998 N N . ASP B 1 222 ? 44.540 27.972 -65.360 1.00 86.62 222 ASP A N 1
ATOM 7999 C CA . ASP B 1 222 ? 45.249 28.728 -66.387 1.00 92.96 222 ASP A CA 1
ATOM 8000 C C . ASP B 1 222 ? 45.783 30.055 -65.863 1.00 87.15 222 ASP A C 1
ATOM 8001 O O . ASP B 1 222 ? 46.746 30.584 -66.428 1.00 93.29 222 ASP A O 1
ATOM 8010 N N . ASP B 1 223 ? 45.186 30.604 -64.803 1.00 83.73 223 ASP A N 1
ATOM 8011 C CA . ASP B 1 223 ? 45.720 31.785 -64.137 1.00 88.07 223 ASP A CA 1
ATOM 8012 C C . ASP B 1 223 ? 46.331 31.445 -62.781 1.00 85.46 223 ASP A C 1
ATOM 8013 O O . ASP B 1 223 ? 46.481 32.329 -61.930 1.00 86.64 223 ASP A O 1
ATOM 8022 N N . LEU B 1 224 ? 46.686 30.177 -62.564 1.00 84.03 224 LEU A N 1
ATOM 8023 C CA . LEU B 1 224 ? 47.371 29.757 -61.352 1.00 82.08 224 LEU A CA 1
ATOM 8024 C C . LEU B 1 224 ? 48.706 29.074 -61.609 1.00 79.32 224 LEU A C 1
ATOM 8025 O O . LEU B 1 224 ? 49.511 28.973 -60.677 1.00 79.54 224 LEU A O 1
ATOM 8041 N N . VAL B 1 225 ? 48.969 28.611 -62.830 1.00 75.86 225 VAL A N 1
ATOM 8042 C CA . VAL B 1 225 ? 50.175 27.852 -63.126 1.00 78.02 225 VAL A CA 1
ATOM 8043 C C . VAL B 1 225 ? 50.979 28.566 -64.207 1.00 75.94 225 VAL A C 1
ATOM 8044 O O . VAL B 1 225 ? 50.512 29.501 -64.859 1.00 74.37 225 VAL A O 1
ATOM 8057 N N . SER B 1 226 ? 52.216 28.097 -64.385 1.00 69.04 226 SER A N 1
ATOM 8058 C CA . SER B 1 226 ? 53.172 28.622 -65.338 1.00 66.45 226 SER A CA 1
ATOM 8059 C C . SER B 1 226 ? 54.028 27.434 -65.746 1.00 69.59 226 SER A C 1
ATOM 8060 O O . SER B 1 226 ? 54.433 26.649 -64.876 1.00 73.19 226 SER A O 1
ATOM 8068 N N . PRO B 1 227 ? 54.323 27.267 -67.032 1.00 72.63 227 PRO A N 1
ATOM 8069 C CA . PRO B 1 227 ? 55.062 26.076 -67.466 1.00 71.40 227 PRO A CA 1
ATOM 8070 C C . PRO B 1 227 ? 56.479 26.046 -66.910 1.00 73.56 227 PRO A C 1
ATOM 8071 O O . PRO B 1 227 ? 57.053 27.067 -66.521 1.00 69.90 227 PRO A O 1
ATOM 8082 N N . PHE B 1 228 ? 57.040 24.837 -66.873 1.00 71.05 228 PHE A N 1
ATOM 8083 C CA . PHE B 1 228 ? 58.432 24.648 -66.480 1.00 72.97 228 PHE A CA 1
ATOM 8084 C C . PHE B 1 228 ? 58.922 23.315 -67.028 1.00 76.42 228 PHE A C 1
ATOM 8085 O O . PHE B 1 228 ? 58.236 22.296 -66.893 1.00 73.79 228 PHE A O 1
ATOM 8102 N N . LEU B 1 229 ? 60.098 23.338 -67.652 1.00 77.63 229 LEU A N 1
ATOM 8103 C CA . LEU B 1 229 ? 60.778 22.142 -68.151 1.00 81.86 229 LEU A CA 1
ATOM 8104 C C . LEU B 1 229 ? 59.814 21.182 -68.847 1.00 83.37 229 LEU A C 1
ATOM 8105 O O . LEU B 1 229 ? 59.804 19.973 -68.608 1.00 81.23 229 LEU A O 1
ATOM 8121 N N . GLY B 1 230 ? 59.002 21.737 -69.741 1.00 79.84 230 GLY A N 1
ATOM 8122 C CA . GLY B 1 230 ? 58.139 20.926 -70.572 1.00 76.62 230 GLY A CA 1
ATOM 8123 C C . GLY B 1 230 ? 56.904 20.377 -69.898 1.00 79.30 230 GLY A C 1
ATOM 8124 O O . GLY B 1 230 ? 56.262 19.480 -70.459 1.00 77.16 230 GLY A O 1
ATOM 8128 N N . LEU B 1 231 ? 56.545 20.879 -68.720 1.00 83.07 231 LEU A N 1
ATOM 8129 C CA . LEU B 1 231 ? 55.331 20.464 -68.033 1.00 76.65 231 LEU A CA 1
ATOM 8130 C C . LEU B 1 231 ? 54.372 21.641 -67.923 1.00 72.27 231 LEU A C 1
ATOM 8131 O O . LEU B 1 231 ? 54.788 22.781 -67.693 1.00 67.08 231 LEU A O 1
ATOM 8147 N N . TYR B 1 232 ? 53.084 21.348 -68.094 1.00 71.24 232 TYR A N 1
ATOM 8148 C CA . TYR B 1 232 ? 52.032 22.355 -68.055 1.00 76.63 232 TYR A CA 1
ATOM 8149 C C . TYR B 1 232 ? 50.904 22.009 -67.098 1.00 84.57 232 TYR A C 1
ATOM 8150 O O . TYR B 1 232 ? 50.112 22.899 -66.765 1.00 83.38 232 TYR A O 1
ATOM 8168 N N . ARG B 1 233 ? 50.800 20.759 -66.654 1.00 85.96 233 ARG A N 1
ATOM 8169 C CA . ARG B 1 233 ? 49.871 20.353 -65.613 1.00 81.08 233 ARG A CA 1
ATOM 8170 C C . ARG B 1 233 ? 50.619 19.476 -64.617 1.00 85.82 233 ARG A C 1
ATOM 8171 O O . ARG B 1 233 ? 51.678 18.920 -64.920 1.00 82.85 233 ARG A O 1
ATOM 8192 N N . ASP B 1 234 ? 50.049 19.352 -63.422 1.00 85.08 234 ASP A N 1
ATOM 8193 C CA . ASP B 1 234 ? 50.714 18.620 -62.353 1.00 85.28 234 ASP A CA 1
ATOM 8194 C C . ASP B 1 234 ? 50.978 17.178 -62.772 1.00 85.93 234 ASP A C 1
ATOM 8195 O O . ASP B 1 234 ? 50.044 16.411 -63.029 1.00 85.61 234 ASP A O 1
ATOM 8204 N N . ASP B 1 235 ? 52.264 16.825 -62.839 1.00 85.76 235 ASP A N 1
ATOM 8205 C CA . ASP B 1 235 ? 52.690 15.486 -63.230 1.00 79.79 235 ASP A CA 1
ATOM 8206 C C . ASP B 1 235 ? 51.883 14.404 -62.526 1.00 82.68 235 ASP A C 1
ATOM 8207 O O . ASP B 1 235 ? 51.204 13.597 -63.169 1.00 89.08 235 ASP A O 1
ATOM 8216 N N . ASN B 1 236 ? 51.955 14.368 -61.195 1.00 90.96 236 ASN A N 1
ATOM 8217 C CA . ASN B 1 236 ? 51.410 13.245 -60.444 1.00 88.13 236 ASN A CA 1
ATOM 8218 C C . ASN B 1 236 ? 49.923 13.026 -60.683 1.00 88.01 236 ASN A C 1
ATOM 8219 O O . ASN B 1 236 ? 49.392 11.995 -60.254 1.00 87.02 236 ASN A O 1
ATOM 8230 N N . LEU B 1 237 ? 49.240 13.957 -61.344 1.00 84.74 237 LEU A N 1
ATOM 8231 C CA . LEU B 1 237 ? 47.822 13.770 -61.610 1.00 84.83 237 LEU A CA 1
ATOM 8232 C C . LEU B 1 237 ? 47.591 12.482 -62.385 1.00 89.34 237 LEU A C 1
ATOM 8233 O O . LEU B 1 237 ? 48.369 12.121 -63.273 1.00 88.32 237 LEU A O 1
ATOM 8249 N N . ARG B 1 238 ? 46.509 11.799 -62.054 1.00 86.29 238 ARG A N 1
ATOM 8250 C CA . ARG B 1 238 ? 46.076 10.619 -62.800 1.00 87.98 238 ARG A CA 1
ATOM 8251 C C . ARG B 1 238 ? 44.560 10.558 -62.721 1.00 92.39 238 ARG A C 1
ATOM 8252 O O . ARG B 1 238 ? 43.998 10.083 -61.722 1.00 86.20 238 ARG A O 1
ATOM 8273 N N . PRO B 1 239 ? 43.856 11.045 -63.750 1.00 96.52 239 PRO A N 1
ATOM 8274 C CA . PRO B 1 239 ? 42.391 10.927 -63.746 1.00 89.73 239 PRO A CA 1
ATOM 8275 C C . PRO B 1 239 ? 41.927 9.504 -63.962 1.00 91.30 239 PRO A C 1
ATOM 8276 O O . PRO B 1 239 ? 40.785 9.177 -63.614 1.00 86.30 239 PRO A O 1
ATOM 8287 N N . ASN B 1 240 ? 42.785 8.650 -64.521 1.00 94.13 240 ASN A N 1
ATOM 8288 C CA . ASN B 1 240 ? 42.472 7.241 -64.749 1.00 101.97 240 ASN A CA 1
ATOM 8289 C C . ASN B 1 240 ? 42.816 6.417 -63.506 1.00 100.81 240 ASN A C 1
ATOM 8290 O O . ASN B 1 240 ? 43.685 5.545 -63.514 1.00 103.08 240 ASN A O 1
ATOM 8301 N N . SER B 1 241 ? 42.109 6.715 -62.418 1.00 99.44 241 SER A N 1
ATOM 8302 C CA . SER B 1 241 ? 42.361 6.058 -61.142 1.00 107.15 241 SER A CA 1
ATOM 8303 C C . SER B 1 241 ? 41.055 5.950 -60.371 1.00 102.68 241 SER A C 1
ATOM 8304 O O . SER B 1 241 ? 40.336 6.942 -60.217 1.00 92.20 241 SER A O 1
ATOM 8312 N N . SER B 1 242 ? 40.766 4.750 -59.883 1.00 102.00 242 SER A N 1
ATOM 8313 C CA . SER B 1 242 ? 39.500 4.426 -59.246 1.00 101.19 242 SER A CA 1
ATOM 8314 C C . SER B 1 242 ? 39.739 3.922 -57.829 1.00 102.10 242 SER A C 1
ATOM 8315 O O . SER B 1 242 ? 40.869 3.634 -57.426 1.00 98.04 242 SER A O 1
ATOM 8323 N N . VAL B 1 243 ? 38.648 3.824 -57.062 1.00 102.39 243 VAL A N 1
ATOM 8324 C CA . VAL B 1 243 ? 38.729 3.205 -55.744 1.00 100.76 243 VAL A CA 1
ATOM 8325 C C . VAL B 1 243 ? 39.102 1.735 -55.882 1.00 98.84 243 VAL A C 1
ATOM 8326 O O . VAL B 1 243 ? 39.831 1.181 -55.045 1.00 99.83 243 VAL A O 1
ATOM 8339 N N . GLU B 1 244 ? 38.627 1.087 -56.952 1.00 104.77 244 GLU A N 1
ATOM 8340 C CA . GLU B 1 244 ? 38.875 -0.337 -57.137 1.00 101.89 244 GLU A CA 1
ATOM 8341 C C . GLU B 1 244 ? 40.349 -0.602 -57.425 1.00 98.41 244 GLU A C 1
ATOM 8342 O O . GLU B 1 244 ? 40.934 -1.549 -56.888 1.00 95.91 244 GLU A O 1
ATOM 8354 N N . LYS B 1 245 ? 40.962 0.224 -58.278 1.00 98.44 245 LYS A N 1
ATOM 8355 C CA . LYS B 1 245 ? 42.381 0.064 -58.572 1.00 100.96 245 LYS A CA 1
ATOM 8356 C C . LYS B 1 245 ? 43.241 0.385 -57.358 1.00 98.25 245 LYS A C 1
ATOM 8357 O O . LYS B 1 245 ? 44.306 -0.216 -57.179 1.00 98.08 245 LYS A O 1
ATOM 8361 N N . LEU B 1 246 ? 42.798 1.323 -56.518 1.00 98.24 246 LEU A N 1
ATOM 8362 C CA . LEU B 1 246 ? 43.552 1.647 -55.312 1.00 97.09 246 LEU A CA 1
ATOM 8363 C C . LEU B 1 246 ? 43.484 0.511 -54.299 1.00 101.94 246 LEU A C 1
ATOM 8364 O O . LEU B 1 246 ? 44.477 0.212 -53.625 1.00 99.43 246 LEU A O 1
ATOM 8380 N N . ALA B 1 247 ? 42.320 -0.133 -54.176 1.00 100.90 247 ALA A N 1
ATOM 8381 C CA . ALA B 1 247 ? 42.178 -1.241 -53.239 1.00 94.04 247 ALA A CA 1
ATOM 8382 C C . ALA B 1 247 ? 43.137 -2.390 -53.531 1.00 89.82 247 ALA A C 1
ATOM 8383 O O . ALA B 1 247 ? 43.309 -3.262 -52.673 1.00 94.80 247 ALA A O 1
ATOM 8390 N N . THR B 1 248 ? 43.763 -2.412 -54.710 1.00 97.34 248 THR A N 1
ATOM 8391 C CA . THR B 1 248 ? 44.703 -3.474 -55.036 1.00 101.20 248 THR A CA 1
ATOM 8392 C C . THR B 1 248 ? 46.023 -3.344 -54.285 1.00 100.63 248 THR A C 1
ATOM 8393 O O . THR B 1 248 ? 46.749 -4.336 -54.158 1.00 106.75 248 THR A O 1
ATOM 8404 N N . LEU B 1 249 ? 46.352 -2.154 -53.792 1.00 99.62 249 LEU A N 1
ATOM 8405 C CA . LEU B 1 249 ? 47.712 -1.871 -53.353 1.00 103.26 249 LEU A CA 1
ATOM 8406 C C . LEU B 1 249 ? 47.955 -2.415 -51.949 1.00 100.93 249 LEU A C 1
ATOM 8407 O O . LEU B 1 249 ? 47.122 -2.254 -51.051 1.00 94.66 249 LEU A O 1
ATOM 8423 N N . ARG B 1 250 ? 49.100 -3.070 -51.772 1.00 102.50 250 ARG A N 1
ATOM 8424 C CA . ARG B 1 250 ? 49.457 -3.644 -50.479 1.00 94.63 250 ARG A CA 1
ATOM 8425 C C . ARG B 1 250 ? 49.902 -2.544 -49.522 1.00 95.90 250 ARG A C 1
ATOM 8426 O O . ARG B 1 250 ? 50.685 -1.668 -49.913 1.00 91.70 250 ARG A O 1
ATOM 8430 N N . PRO B 1 251 ? 49.435 -2.549 -48.272 1.00 94.92 251 PRO A N 1
ATOM 8431 C CA . PRO B 1 251 ? 49.826 -1.484 -47.337 1.00 90.84 251 PRO A CA 1
ATOM 8432 C C . PRO B 1 251 ? 51.335 -1.393 -47.155 1.00 88.58 251 PRO A C 1
ATOM 8433 O O . PRO B 1 251 ? 52.045 -2.402 -47.142 1.00 82.73 251 PRO A O 1
ATOM 8444 N N . VAL B 1 252 ? 51.814 -0.157 -47.001 1.00 91.32 252 VAL A N 1
ATOM 8445 C CA . VAL B 1 252 ? 53.237 0.122 -46.833 1.00 90.73 252 VAL A CA 1
ATOM 8446 C C . VAL B 1 252 ? 53.572 0.676 -45.457 1.00 98.51 252 VAL A C 1
ATOM 8447 O O . VAL B 1 252 ? 54.764 0.855 -45.156 1.00 97.28 252 VAL A O 1
ATOM 8460 N N . PHE B 1 253 ? 52.577 0.962 -44.620 1.00 95.49 253 PHE A N 1
ATOM 8461 C CA . PHE B 1 253 ? 52.800 1.676 -43.371 1.00 93.85 253 PHE A CA 1
ATOM 8462 C C . PHE B 1 253 ? 51.955 1.056 -42.269 1.00 96.90 253 PHE A C 1
ATOM 8463 O O . PHE B 1 253 ? 50.766 0.789 -42.469 1.00 93.40 253 PHE A O 1
ATOM 8480 N N . GLY B 1 254 ? 52.570 0.840 -41.108 1.00 92.26 254 GLY A N 1
ATOM 8481 C CA . GLY B 1 254 ? 51.879 0.213 -39.999 1.00 91.93 254 GLY A CA 1
ATOM 8482 C C . GLY B 1 254 ? 51.519 -1.232 -40.244 1.00 93.15 254 GLY A C 1
ATOM 8483 O O . GLY B 1 254 ? 50.479 -1.696 -39.762 1.00 92.96 254 GLY A O 1
ATOM 8487 N N . VAL B 1 255 ? 52.362 -1.966 -40.974 1.00 91.81 255 VAL A N 1
ATOM 8488 C CA . VAL B 1 255 ? 51.996 -3.311 -41.401 1.00 95.26 255 VAL A CA 1
ATOM 8489 C C . VAL B 1 255 ? 52.216 -4.316 -40.277 1.00 89.11 255 VAL A C 1
ATOM 8490 O O . VAL B 1 255 ? 51.306 -5.073 -39.921 1.00 90.93 255 VAL A O 1
ATOM 8503 N N . LYS B 1 256 ? 53.421 -4.344 -39.701 1.00 91.63 256 LYS A N 1
ATOM 8504 C CA . LYS B 1 256 ? 53.709 -5.322 -38.655 1.00 91.08 256 LYS A CA 1
ATOM 8505 C C . LYS B 1 256 ? 52.722 -5.200 -37.501 1.00 87.59 256 LYS A C 1
ATOM 8506 O O . LYS B 1 256 ? 52.247 -6.211 -36.970 1.00 83.40 256 LYS A O 1
ATOM 8525 N N . ALA B 1 257 ? 52.405 -3.967 -37.098 1.00 86.70 257 ALA A N 1
ATOM 8526 C CA . ALA B 1 257 ? 51.403 -3.761 -36.059 1.00 91.47 257 ALA A CA 1
ATOM 8527 C C . ALA B 1 257 ? 50.115 -4.505 -36.385 1.00 92.81 257 ALA A C 1
ATOM 8528 O O . ALA B 1 257 ? 49.436 -5.016 -35.487 1.00 90.12 257 ALA A O 1
ATOM 8535 N N . GLY B 1 258 ? 49.770 -4.579 -37.661 1.00 91.32 258 GLY A N 1
ATOM 8536 C CA . GLY B 1 258 ? 48.569 -5.258 -38.098 1.00 92.50 258 GLY A CA 1
ATOM 8537 C C . GLY B 1 258 ? 47.440 -4.288 -38.389 1.00 97.31 258 GLY A C 1
ATOM 8538 O O . GLY B 1 258 ? 47.375 -3.180 -37.844 1.00 92.03 258 GLY A O 1
ATOM 8542 N N . ASP B 1 259 ? 46.529 -4.712 -39.266 1.00 99.88 259 ASP A N 1
ATOM 8543 C CA . ASP B 1 259 ? 45.377 -3.899 -39.653 1.00 100.12 259 ASP A CA 1
ATOM 8544 C C . ASP B 1 259 ? 45.820 -2.585 -40.292 1.00 104.55 259 ASP A C 1
ATOM 8545 O O . ASP B 1 259 ? 45.277 -1.516 -40.005 1.00 102.28 259 ASP A O 1
ATOM 8554 N N . ALA B 1 260 ? 46.817 -2.665 -41.168 1.00 98.19 260 ALA A N 1
ATOM 8555 C CA . ALA B 1 260 ? 47.274 -1.485 -41.882 1.00 97.29 260 ALA A CA 1
ATOM 8556 C C . ALA B 1 260 ? 46.223 -1.035 -42.893 1.00 97.97 260 ALA A C 1
ATOM 8557 O O . ALA B 1 260 ? 45.370 -1.810 -43.336 1.00 98.13 260 ALA A O 1
ATOM 8564 N N . THR B 1 261 ? 46.290 0.248 -43.248 1.00 98.47 261 THR A N 1
ATOM 8565 C CA . THR B 1 261 ? 45.407 0.812 -44.257 1.00 96.09 261 THR A CA 1
ATOM 8566 C C . THR B 1 261 ? 46.132 1.745 -45.216 1.00 97.09 261 THR A C 1
ATOM 8567 O O . THR B 1 261 ? 45.501 2.257 -46.147 1.00 101.24 261 THR A O 1
ATOM 8578 N N . MET B 1 262 ? 47.427 1.979 -45.026 1.00 92.49 262 MET A N 1
ATOM 8579 C CA . MET B 1 262 ? 48.154 3.023 -45.731 1.00 91.34 262 MET A CA 1
ATOM 8580 C C . MET B 1 262 ? 48.952 2.415 -46.874 1.00 94.91 262 MET A C 1
ATOM 8581 O O . MET B 1 262 ? 49.785 1.529 -46.655 1.00 90.27 262 MET A O 1
ATOM 8595 N N . THR B 1 263 ? 48.700 2.904 -48.085 1.00 98.23 263 THR A N 1
ATOM 8596 C CA . THR B 1 263 ? 49.314 2.390 -49.297 1.00 96.24 263 THR A CA 1
ATOM 8597 C C . THR B 1 263 ? 49.974 3.534 -50.052 1.00 95.35 263 THR A C 1
ATOM 8598 O O . THR B 1 263 ? 49.905 4.699 -49.648 1.00 93.49 263 THR A O 1
ATOM 8609 N N . ALA B 1 264 ? 50.621 3.192 -51.166 1.00 91.70 264 ALA A N 1
ATOM 8610 C CA . ALA B 1 264 ? 51.213 4.210 -52.024 1.00 94.18 264 ALA A CA 1
ATOM 8611 C C . ALA B 1 264 ? 50.164 5.040 -52.752 1.00 89.91 264 ALA A C 1
ATOM 8612 O O . ALA B 1 264 ? 50.527 6.016 -53.415 1.00 87.01 264 ALA A O 1
ATOM 8619 N N . GLY B 1 265 ? 48.884 4.689 -52.634 1.00 89.40 265 GLY A N 1
ATOM 8620 C CA . GLY B 1 265 ? 47.833 5.400 -53.334 1.00 89.75 265 GLY A CA 1
ATOM 8621 C C . GLY B 1 265 ? 47.127 6.456 -52.507 1.00 93.36 265 GLY A C 1
ATOM 8622 O O . GLY B 1 265 ? 46.470 7.341 -53.064 1.00 91.38 265 GLY A O 1
ATOM 8626 N N . ASN B 1 266 ? 47.244 6.374 -51.181 1.00 94.56 266 ASN A N 1
ATOM 8627 C CA . ASN B 1 266 ? 46.625 7.346 -50.287 1.00 90.82 266 ASN A CA 1
ATOM 8628 C C . ASN B 1 266 ? 47.654 8.139 -49.488 1.00 90.58 266 ASN A C 1
ATOM 8629 O O . ASN B 1 266 ? 47.285 8.820 -48.524 1.00 95.94 266 ASN A O 1
ATOM 8640 N N . SER B 1 267 ? 48.928 8.064 -49.859 1.00 93.51 267 SER A N 1
ATOM 8641 C CA . SER B 1 267 ? 49.988 8.861 -49.256 1.00 92.01 267 SER A CA 1
ATOM 8642 C C . SER B 1 267 ? 50.677 9.663 -50.352 1.00 95.05 267 SER A C 1
ATOM 8643 O O . SER B 1 267 ? 50.981 9.126 -51.425 1.00 93.68 267 SER A O 1
ATOM 8651 N N . THR B 1 268 ? 50.918 10.947 -50.089 1.00 90.05 268 THR A N 1
ATOM 8652 C CA . THR B 1 268 ? 51.426 11.811 -51.143 1.00 88.73 268 THR A CA 1
ATOM 8653 C C . THR B 1 268 ? 52.798 11.321 -51.599 1.00 89.44 268 THR A C 1
ATOM 8654 O O . THR B 1 268 ? 53.609 10.882 -50.773 1.00 84.75 268 THR A O 1
ATOM 8665 N N . PRO B 1 269 ? 53.093 11.374 -52.893 1.00 92.29 269 PRO A N 1
ATOM 8666 C CA . PRO B 1 269 ? 54.457 11.096 -53.348 1.00 89.51 269 PRO A CA 1
ATOM 8667 C C . PRO B 1 269 ? 55.339 12.328 -53.215 1.00 85.85 269 PRO A C 1
ATOM 8668 O O . PRO B 1 269 ? 54.867 13.462 -53.104 1.00 85.99 269 PRO A O 1
ATOM 8679 N N . LEU B 1 270 ? 56.645 12.083 -53.221 1.00 79.79 270 LEU A N 1
ATOM 8680 C CA . LEU B 1 270 ? 57.599 13.181 -53.221 1.00 83.72 270 LEU A CA 1
ATOM 8681 C C . LEU B 1 270 ? 57.559 13.893 -54.567 1.00 89.55 270 LEU A C 1
ATOM 8682 O O . LEU B 1 270 ? 57.427 13.262 -55.621 1.00 88.57 270 LEU A O 1
ATOM 8698 N N . THR B 1 271 ? 57.666 15.219 -54.528 1.00 83.12 271 THR A N 1
ATOM 8699 C CA . THR B 1 271 ? 57.517 16.023 -55.728 1.00 80.08 271 THR A CA 1
ATOM 8700 C C . THR B 1 271 ? 58.426 17.238 -55.644 1.00 78.27 271 THR A C 1
ATOM 8701 O O . THR B 1 271 ? 58.722 17.739 -54.557 1.00 81.89 271 THR A O 1
ATOM 8712 N N . ASP B 1 272 ? 58.870 17.701 -56.808 1.00 82.68 272 ASP A N 1
ATOM 8713 C CA . ASP B 1 272 ? 59.550 18.980 -56.926 1.00 80.68 272 ASP A CA 1
ATOM 8714 C C . ASP B 1 272 ? 58.520 20.050 -57.252 1.00 76.76 272 ASP A C 1
ATOM 8715 O O . ASP B 1 272 ? 57.629 19.834 -58.079 1.00 77.09 272 ASP A O 1
ATOM 8724 N N . GLY B 1 273 ? 58.633 21.201 -56.592 1.00 79.84 273 GLY A N 1
ATOM 8725 C CA . GLY B 1 273 ? 57.714 22.269 -56.943 1.00 73.64 273 GLY A CA 1
ATOM 8726 C C . GLY B 1 273 ? 58.150 23.623 -56.436 1.00 74.50 273 GLY A C 1
ATOM 8727 O O . GLY B 1 273 ? 59.093 23.756 -55.654 1.00 79.08 273 GLY A O 1
ATOM 8731 N N . ALA B 1 274 ? 57.442 24.640 -56.923 1.00 67.14 274 ALA A N 1
ATOM 8732 C CA . ALA B 1 274 ? 57.570 25.998 -56.420 1.00 69.28 274 ALA A CA 1
ATOM 8733 C C . ALA B 1 274 ? 56.233 26.697 -56.616 1.00 69.62 274 ALA A C 1
ATOM 8734 O O . ALA B 1 274 ? 55.457 26.345 -57.509 1.00 68.52 274 ALA A O 1
ATOM 8741 N N . SER B 1 275 ? 55.969 27.684 -55.768 1.00 72.31 275 SER A N 1
ATOM 8742 C CA . SER B 1 275 ? 54.724 28.433 -55.844 1.00 70.93 275 SER A CA 1
ATOM 8743 C C . SER B 1 275 ? 54.901 29.741 -55.092 1.00 62.02 275 SER A C 1
ATOM 8744 O O . SER B 1 275 ? 55.794 29.878 -54.250 1.00 67.96 275 SER A O 1
ATOM 8752 N N . VAL B 1 276 ? 54.032 30.701 -55.407 1.00 53.21 276 VAL A N 1
ATOM 8753 C CA . VAL B 1 276 ? 54.083 32.005 -54.761 1.00 62.95 276 VAL A CA 1
ATOM 8754 C C . VAL B 1 276 ? 52.714 32.649 -54.901 1.00 66.60 276 VAL A C 1
ATOM 8755 O O . VAL B 1 276 ? 51.962 32.348 -55.831 1.00 69.03 276 VAL A O 1
ATOM 8768 N N . ALA B 1 277 ? 52.387 33.530 -53.960 1.00 61.69 277 ALA A N 1
ATOM 8769 C CA . ALA B 1 277 ? 51.149 34.288 -53.959 1.00 65.89 277 ALA A CA 1
ATOM 8770 C C . ALA B 1 277 ? 51.480 35.757 -53.755 1.00 67.85 277 ALA A C 1
ATOM 8771 O O . ALA B 1 277 ? 52.510 36.104 -53.166 1.00 64.61 277 ALA A O 1
ATOM 8778 N N . LEU B 1 278 ? 50.601 36.617 -54.254 1.00 74.62 278 LEU A N 1
ATOM 8779 C CA . LEU B 1 278 ? 50.742 38.058 -54.137 1.00 76.28 278 LEU A CA 1
ATOM 8780 C C . LEU B 1 278 ? 49.718 38.586 -53.146 1.00 77.64 278 LEU A C 1
ATOM 8781 O O . LEU B 1 278 ? 48.552 38.179 -53.167 1.00 83.93 278 LEU A O 1
ATOM 8797 N N . LEU B 1 279 ? 50.157 39.491 -52.279 1.00 74.34 279 LEU A N 1
ATOM 8798 C CA . LEU B 1 279 ? 49.304 40.100 -51.272 1.00 78.31 279 LEU A CA 1
ATOM 8799 C C . LEU B 1 279 ? 49.528 41.603 -51.302 1.00 80.07 279 LEU A C 1
ATOM 8800 O O . LEU B 1 279 ? 50.623 42.070 -51.620 1.00 76.97 279 LEU A O 1
ATOM 8816 N N . ALA B 1 280 ? 48.484 42.358 -50.972 1.00 76.27 280 ALA A N 1
ATOM 8817 C CA . ALA B 1 280 ? 48.586 43.804 -51.060 1.00 78.59 280 ALA A CA 1
ATOM 8818 C C . ALA B 1 280 ? 47.559 44.464 -50.157 1.00 85.64 280 ALA A C 1
ATOM 8819 O O . ALA B 1 280 ? 46.530 43.868 -49.821 1.00 84.11 280 ALA A O 1
ATOM 8826 N N . SER B 1 281 ? 47.879 45.685 -49.741 1.00 81.02 281 SER A N 1
ATOM 8827 C CA . SER B 1 281 ? 46.871 46.565 -49.173 1.00 78.49 281 SER A CA 1
ATOM 8828 C C . SER B 1 281 ? 45.835 46.901 -50.238 1.00 89.57 281 SER A C 1
ATOM 8829 O O . SER B 1 281 ? 46.110 46.850 -51.441 1.00 91.85 281 SER A O 1
ATOM 8837 N N . GLU B 1 282 ? 44.627 47.235 -49.789 1.00 89.66 282 GLU A N 1
ATOM 8838 C CA . GLU B 1 282 ? 43.577 47.598 -50.734 1.00 94.27 282 GLU A CA 1
ATOM 8839 C C . GLU B 1 282 ? 43.972 48.830 -51.538 1.00 94.24 282 GLU A C 1
ATOM 8840 O O . GLU B 1 282 ? 43.691 48.916 -52.742 1.00 87.29 282 GLU A O 1
ATOM 8852 N N . GLN B 1 283 ? 44.642 49.785 -50.890 1.00 88.17 283 GLN A N 1
ATOM 8853 C CA . GLN B 1 283 ? 45.085 50.995 -51.575 1.00 92.11 283 GLN A CA 1
ATOM 8854 C C . GLN B 1 283 ? 46.023 50.657 -52.727 1.00 93.15 283 GLN A C 1
ATOM 8855 O O . GLN B 1 283 ? 45.824 51.116 -53.858 1.00 95.31 283 GLN A O 1
ATOM 8869 N N . TRP B 1 284 ? 47.050 49.846 -52.461 1.00 91.08 284 TRP A N 1
ATOM 8870 C CA . TRP B 1 284 ? 47.979 49.466 -53.520 1.00 87.42 284 TRP A CA 1
ATOM 8871 C C . TRP B 1 284 ? 47.287 48.619 -54.581 1.00 89.44 284 TRP A C 1
ATOM 8872 O O . TRP B 1 284 ? 47.603 48.725 -55.772 1.00 84.03 284 TRP A O 1
ATOM 8893 N N . ALA B 1 285 ? 46.348 47.767 -54.167 1.00 90.10 285 ALA A N 1
ATOM 8894 C CA . ALA B 1 285 ? 45.699 46.867 -55.113 1.00 90.46 285 ALA A CA 1
ATOM 8895 C C . ALA B 1 285 ? 44.866 47.643 -56.125 1.00 95.31 285 ALA A C 1
ATOM 8896 O O . ALA B 1 285 ? 44.959 47.403 -57.335 1.00 94.47 285 ALA A O 1
ATOM 8903 N N . GLU B 1 286 ? 44.041 48.581 -55.651 1.00 94.82 286 GLU A N 1
ATOM 8904 C CA . GLU B 1 286 ? 43.258 49.384 -56.585 1.00 88.99 286 GLU A CA 1
ATOM 8905 C C . GLU B 1 286 ? 44.149 50.356 -57.351 1.00 96.31 286 GLU A C 1
ATOM 8906 O O . GLU B 1 286 ? 43.924 50.605 -58.541 1.00 99.38 286 GLU A O 1
ATOM 8918 N N . ALA B 1 287 ? 45.171 50.910 -56.690 1.00 95.15 287 ALA A N 1
ATOM 8919 C CA . ALA B 1 287 ? 46.075 51.829 -57.374 1.00 96.68 287 ALA A CA 1
ATOM 8920 C C . ALA B 1 287 ? 46.715 51.178 -58.594 1.00 89.25 287 ALA A C 1
ATOM 8921 O O . ALA B 1 287 ? 47.059 51.871 -59.558 1.00 88.30 287 ALA A O 1
ATOM 8928 N N . HIS B 1 288 ? 46.884 49.857 -58.572 1.00 91.25 288 HIS A N 1
ATOM 8929 C CA . HIS B 1 288 ? 47.408 49.113 -59.708 1.00 92.12 288 HIS A CA 1
ATOM 8930 C C . HIS B 1 288 ? 46.304 48.436 -60.513 1.00 97.72 288 HIS A C 1
ATOM 8931 O O . HIS B 1 288 ? 46.602 47.672 -61.437 1.00 95.90 288 HIS A O 1
ATOM 8945 N N . SER B 1 289 ? 45.041 48.698 -60.178 1.00 98.37 289 SER A N 1
ATOM 8946 C CA . SER B 1 289 ? 43.900 48.248 -60.978 1.00 102.09 289 SER A CA 1
ATOM 8947 C C . SER B 1 289 ? 43.799 46.725 -61.016 1.00 102.97 289 SER A C 1
ATOM 8948 O O . SER B 1 289 ? 43.554 46.127 -62.067 1.00 98.63 289 SER A O 1
ATOM 8956 N N . LEU B 1 290 ? 43.983 46.092 -59.860 1.00 101.24 290 LEU A N 1
ATOM 8957 C CA . LEU B 1 290 ? 43.755 44.662 -59.701 1.00 97.77 290 LEU A CA 1
ATOM 8958 C C . LEU B 1 290 ? 42.795 44.458 -58.539 1.00 98.44 290 LEU A C 1
ATOM 8959 O O . LEU B 1 290 ? 43.015 44.996 -57.449 1.00 97.62 290 LEU A O 1
ATOM 8975 N N . ALA B 1 291 ? 41.737 43.687 -58.768 1.00 98.14 291 ALA A N 1
ATOM 8976 C CA . ALA B 1 291 ? 40.777 43.510 -57.684 1.00 89.90 291 ALA A CA 1
ATOM 8977 C C . ALA B 1 291 ? 41.208 42.365 -56.773 1.00 93.39 291 ALA A C 1
ATOM 8978 O O . ALA B 1 291 ? 41.718 41.348 -57.254 1.00 94.53 291 ALA A O 1
ATOM 8985 N N . PRO B 1 292 ? 41.016 42.497 -55.460 1.00 89.29 292 PRO A N 1
ATOM 8986 C CA . PRO B 1 292 ? 41.350 41.384 -54.558 1.00 84.31 292 PRO A CA 1
ATOM 8987 C C . PRO B 1 292 ? 40.442 40.190 -54.816 1.00 84.11 292 PRO A C 1
ATOM 8988 O O . PRO B 1 292 ? 39.225 40.338 -54.952 1.00 86.03 292 PRO A O 1
ATOM 8999 N N . LEU B 1 293 ? 41.042 39.006 -54.875 1.00 81.52 293 LEU A N 1
ATOM 9000 C CA . LEU B 1 293 ? 40.253 37.789 -54.980 1.00 77.42 293 LEU A CA 1
ATOM 9001 C C . LEU B 1 293 ? 39.735 37.349 -53.616 1.00 87.97 293 LEU A C 1
ATOM 9002 O O . LEU B 1 293 ? 38.623 36.821 -53.518 1.00 89.24 293 LEU A O 1
ATOM 9018 N N . ALA B 1 294 ? 40.510 37.569 -52.558 1.00 90.83 294 ALA A N 1
ATOM 9019 C CA . ALA B 1 294 ? 40.051 37.302 -51.203 1.00 87.47 294 ALA A CA 1
ATOM 9020 C C . ALA B 1 294 ? 40.916 38.108 -50.245 1.00 91.08 294 ALA A C 1
ATOM 9021 O O . ALA B 1 294 ? 41.917 38.712 -50.639 1.00 93.25 294 ALA A O 1
ATOM 9028 N N . TYR B 1 295 ? 40.512 38.111 -48.979 1.00 87.20 295 TYR A N 1
ATOM 9029 C CA . TYR B 1 295 ? 41.222 38.821 -47.926 1.00 89.57 295 TYR A CA 1
ATOM 9030 C C . TYR B 1 295 ? 41.638 37.826 -46.851 1.00 91.22 295 TYR A C 1
ATOM 9031 O O . TYR B 1 295 ? 40.804 37.064 -46.350 1.00 96.50 295 TYR A O 1
ATOM 9049 N N . LEU B 1 296 ? 42.922 37.832 -46.504 1.00 87.59 296 LEU A N 1
ATOM 9050 C CA . LEU B 1 296 ? 43.434 36.998 -45.420 1.00 89.90 296 LEU A CA 1
ATOM 9051 C C . LEU B 1 296 ? 43.086 37.669 -44.097 1.00 86.82 296 LEU A C 1
ATOM 9052 O O . LEU B 1 296 ? 43.669 38.700 -43.744 1.00 86.35 296 LEU A O 1
ATOM 9068 N N . VAL B 1 297 ? 42.138 37.091 -43.362 1.00 84.12 297 VAL A N 1
ATOM 9069 C CA . VAL B 1 297 ? 41.587 37.768 -42.193 1.00 89.38 297 VAL A CA 1
ATOM 9070 C C . VAL B 1 297 ? 42.319 37.383 -40.911 1.00 80.92 297 VAL A C 1
ATOM 9071 O O . VAL B 1 297 ? 42.531 38.230 -40.042 1.00 75.89 297 VAL A O 1
ATOM 9084 N N . ASP B 1 298 ? 42.722 36.125 -40.755 1.00 82.45 298 ASP A N 1
ATOM 9085 C CA . ASP B 1 298 ? 43.419 35.710 -39.541 1.00 80.03 298 ASP A CA 1
ATOM 9086 C C . ASP B 1 298 ? 43.998 34.317 -39.745 1.00 82.58 298 ASP A C 1
ATOM 9087 O O . ASP B 1 298 ? 43.696 33.633 -40.727 1.00 86.49 298 ASP A O 1
ATOM 9096 N N . ALA B 1 299 ? 44.838 33.906 -38.795 1.00 80.63 299 ALA A N 1
ATOM 9097 C CA . ALA B 1 299 ? 45.472 32.595 -38.831 1.00 80.40 299 ALA A CA 1
ATOM 9098 C C . ALA B 1 299 ? 45.913 32.224 -37.418 1.00 87.05 299 ALA A C 1
ATOM 9099 O O . ALA B 1 299 ? 45.745 32.994 -36.468 1.00 90.73 299 ALA A O 1
ATOM 9106 N N . GLU B 1 300 ? 46.482 31.026 -37.290 1.00 81.51 300 GLU A N 1
ATOM 9107 C CA . GLU B 1 300 ? 46.899 30.492 -36.000 1.00 82.38 300 GLU A CA 1
ATOM 9108 C C . GLU B 1 300 ? 47.844 29.320 -36.236 1.00 82.43 300 GLU A C 1
ATOM 9109 O O . GLU B 1 300 ? 47.715 28.586 -37.218 1.00 87.61 300 GLU A O 1
ATOM 9121 N N . THR B 1 301 ? 48.792 29.154 -35.315 1.00 82.85 301 THR A N 1
ATOM 9122 C CA . THR B 1 301 ? 49.867 28.179 -35.443 1.00 80.72 301 THR A CA 1
ATOM 9123 C C . THR B 1 301 ? 50.002 27.403 -34.142 1.00 81.34 301 THR A C 1
ATOM 9124 O O . THR B 1 301 ? 49.846 27.968 -33.056 1.00 80.95 301 THR A O 1
ATOM 9135 N N . ALA B 1 302 ? 50.295 26.107 -34.254 1.00 73.56 302 ALA A N 1
ATOM 9136 C CA . ALA B 1 302 ? 50.271 25.237 -33.086 1.00 75.87 302 ALA A CA 1
ATOM 9137 C C . ALA B 1 302 ? 51.263 24.095 -33.250 1.00 79.77 302 ALA A C 1
ATOM 9138 O O . ALA B 1 302 ? 51.574 23.680 -34.366 1.00 88.47 302 ALA A O 1
ATOM 9145 N N . ALA B 1 303 ? 51.768 23.600 -32.119 1.00 75.81 303 ALA A N 1
ATOM 9146 C CA . ALA B 1 303 ? 52.624 22.422 -32.074 1.00 78.20 303 ALA A CA 1
ATOM 9147 C C . ALA B 1 303 ? 52.081 21.460 -31.022 1.00 81.67 303 ALA A C 1
ATOM 9148 O O . ALA B 1 303 ? 51.197 21.805 -30.233 1.00 81.13 303 ALA A O 1
ATOM 9155 N N . VAL B 1 304 ? 52.620 20.240 -31.011 1.00 75.37 304 VAL A N 1
ATOM 9156 C CA . VAL B 1 304 ? 52.121 19.188 -30.136 1.00 81.09 304 VAL A CA 1
ATOM 9157 C C . VAL B 1 304 ? 53.277 18.382 -29.561 1.00 88.25 304 VAL A C 1
ATOM 9158 O O . VAL B 1 304 ? 54.347 18.270 -30.166 1.00 82.25 304 VAL A O 1
ATOM 9171 N N . ASP B 1 305 ? 53.040 17.807 -28.379 1.00 92.29 305 ASP A N 1
ATOM 9172 C CA . ASP B 1 305 ? 53.984 16.897 -27.729 1.00 88.99 305 ASP A CA 1
ATOM 9173 C C . ASP B 1 305 ? 53.860 15.533 -28.404 1.00 88.14 305 ASP A C 1
ATOM 9174 O O . ASP B 1 305 ? 53.158 14.628 -27.945 1.00 92.43 305 ASP A O 1
ATOM 9183 N N . TYR B 1 306 ? 54.560 15.394 -29.529 1.00 89.39 306 TYR A N 1
ATOM 9184 C CA . TYR B 1 306 ? 54.499 14.193 -30.350 1.00 82.99 306 TYR A CA 1
ATOM 9185 C C . TYR B 1 306 ? 55.618 13.206 -30.062 1.00 85.16 306 TYR A C 1
ATOM 9186 O O . TYR B 1 306 ? 55.429 11.998 -30.249 1.00 85.79 306 TYR A O 1
ATOM 9204 N N . VAL B 1 307 ? 56.775 13.693 -29.608 1.00 85.08 307 VAL A N 1
ATOM 9205 C CA . VAL B 1 307 ? 57.994 12.894 -29.662 1.00 87.28 307 VAL A CA 1
ATOM 9206 C C . VAL B 1 307 ? 57.902 11.664 -28.770 1.00 91.31 307 VAL A C 1
ATOM 9207 O O . VAL B 1 307 ? 58.512 10.630 -29.070 1.00 93.66 307 VAL A O 1
ATOM 9220 N N . ASN B 1 308 ? 57.150 11.740 -27.675 1.00 91.02 308 ASN A N 1
ATOM 9221 C CA . ASN B 1 308 ? 57.005 10.606 -26.772 1.00 95.90 308 ASN A CA 1
ATOM 9222 C C . ASN B 1 308 ? 55.604 10.011 -26.783 1.00 93.94 308 ASN A C 1
ATOM 9223 O O . ASN B 1 308 ? 55.370 9.001 -26.109 1.00 95.91 308 ASN A O 1
ATOM 9234 N N . GLY B 1 309 ? 54.672 10.602 -27.524 1.00 88.94 309 GLY A N 1
ATOM 9235 C CA . GLY B 1 309 ? 53.415 9.951 -27.821 1.00 91.04 309 GLY A CA 1
ATOM 9236 C C . GLY B 1 309 ? 52.192 10.564 -27.189 1.00 83.98 309 GLY A C 1
ATOM 9237 O O . GLY B 1 309 ? 51.099 10.006 -27.342 1.00 82.61 309 GLY A O 1
ATOM 9241 N N . ASN B 1 310 ? 52.317 11.682 -26.476 1.00 89.52 310 ASN A N 1
ATOM 9242 C CA . ASN B 1 310 ? 51.110 12.335 -25.988 1.00 94.76 310 ASN A CA 1
ATOM 9243 C C . ASN B 1 310 ? 50.189 12.681 -27.149 1.00 91.46 310 ASN A C 1
ATOM 9244 O O . ASN B 1 310 ? 48.970 12.492 -27.061 1.00 88.72 310 ASN A O 1
ATOM 9255 N N . ASP B 1 311 ? 50.754 13.162 -28.256 1.00 96.01 311 ASP A N 1
ATOM 9256 C CA . ASP B 1 311 ? 49.966 13.545 -29.420 1.00 83.05 311 ASP A CA 1
ATOM 9257 C C . ASP B 1 311 ? 50.535 12.868 -30.658 1.00 82.53 311 ASP A C 1
ATOM 9258 O O . ASP B 1 311 ? 51.688 12.433 -30.679 1.00 82.36 311 ASP A O 1
ATOM 9267 N N . GLY B 1 312 ? 49.704 12.776 -31.694 1.00 92.12 312 GLY A N 1
ATOM 9268 C CA . GLY B 1 312 ? 50.174 12.298 -32.980 1.00 75.79 312 GLY A CA 1
ATOM 9269 C C . GLY B 1 312 ? 50.956 13.367 -33.722 1.00 80.13 312 GLY A C 1
ATOM 9270 O O . GLY B 1 312 ? 50.717 14.564 -33.573 1.00 80.12 312 GLY A O 1
ATOM 9274 N N . LEU B 1 313 ? 51.895 12.916 -34.558 1.00 86.64 313 LEU A N 1
ATOM 9275 C CA . LEU B 1 313 ? 52.868 13.829 -35.146 1.00 83.68 313 LEU A CA 1
ATOM 9276 C C . LEU B 1 313 ? 52.243 14.848 -36.091 1.00 76.74 313 LEU A C 1
ATOM 9277 O O . LEU B 1 313 ? 52.833 15.910 -36.310 1.00 72.95 313 LEU A O 1
ATOM 9293 N N . LEU B 1 314 ? 51.081 14.563 -36.667 1.00 74.30 314 LEU A N 1
ATOM 9294 C CA . LEU B 1 314 ? 50.487 15.465 -37.645 1.00 82.21 314 LEU A CA 1
ATOM 9295 C C . LEU B 1 314 ? 49.124 15.980 -37.188 1.00 84.59 314 LEU A C 1
ATOM 9296 O O . LEU B 1 314 ? 48.248 16.250 -38.016 1.00 74.17 314 LEU A O 1
ATOM 9312 N N . MET B 1 315 ? 48.941 16.150 -35.875 1.00 79.82 315 MET A N 1
ATOM 9313 C CA . MET B 1 315 ? 47.668 16.579 -35.321 1.00 76.48 315 MET A CA 1
ATOM 9314 C C . MET B 1 315 ? 47.684 17.995 -34.755 1.00 73.00 315 MET A C 1
ATOM 9315 O O . MET B 1 315 ? 46.687 18.412 -34.154 1.00 80.56 315 MET A O 1
ATOM 9329 N N . ALA B 1 316 ? 48.769 18.750 -34.910 1.00 69.70 316 ALA A N 1
ATOM 9330 C CA . ALA B 1 316 ? 48.772 20.108 -34.379 1.00 73.98 316 ALA A CA 1
ATOM 9331 C C . ALA B 1 316 ? 47.676 20.987 -34.988 1.00 78.88 316 ALA A C 1
ATOM 9332 O O . ALA B 1 316 ? 47.170 21.873 -34.275 1.00 80.68 316 ALA A O 1
ATOM 9339 N N . PRO B 1 317 ? 47.245 20.796 -36.238 1.00 80.80 317 PRO A N 1
ATOM 9340 C CA . PRO B 1 317 ? 46.063 21.546 -36.713 1.00 78.59 317 PRO A CA 1
ATOM 9341 C C . PRO B 1 317 ? 44.842 21.289 -35.858 1.00 85.19 317 PRO A C 1
ATOM 9342 O O . PRO B 1 317 ? 43.986 22.174 -35.746 1.00 84.17 317 PRO A O 1
ATOM 9353 N N . THR B 1 318 ? 44.731 20.098 -35.259 1.00 86.92 318 THR A N 1
ATOM 9354 C CA . THR B 1 318 ? 43.591 19.808 -34.397 1.00 90.73 318 THR A CA 1
ATOM 9355 C C . THR B 1 318 ? 43.447 20.858 -33.308 1.00 88.02 318 THR A C 1
ATOM 9356 O O . THR B 1 318 ? 42.338 21.318 -33.017 1.00 89.09 318 THR A O 1
ATOM 9367 N N . TYR B 1 319 ? 44.560 21.235 -32.685 1.00 84.28 319 TYR A N 1
ATOM 9368 C CA . TYR B 1 319 ? 44.527 22.267 -31.666 1.00 82.69 319 TYR A CA 1
ATOM 9369 C C . TYR B 1 319 ? 44.368 23.647 -32.280 1.00 86.17 319 TYR A C 1
ATOM 9370 O O . TYR B 1 319 ? 43.691 24.512 -31.709 1.00 81.74 319 TYR A O 1
ATOM 9388 N N . ALA B 1 320 ? 44.993 23.876 -33.436 1.00 81.98 320 ALA A N 1
ATOM 9389 C CA . ALA B 1 320 ? 45.061 25.244 -33.935 1.00 74.71 320 ALA A CA 1
ATOM 9390 C C . ALA B 1 320 ? 43.709 25.723 -34.465 1.00 76.28 320 ALA A C 1
ATOM 9391 O O . ALA B 1 320 ? 43.332 26.882 -34.249 1.00 75.57 320 ALA A O 1
ATOM 9398 N N . VAL B 1 321 ? 42.962 24.857 -35.159 1.00 80.64 321 VAL A N 1
ATOM 9399 C CA . VAL B 1 321 ? 41.700 25.295 -35.762 1.00 82.95 321 VAL A CA 1
ATOM 9400 C C . VAL B 1 321 ? 40.701 25.751 -34.710 1.00 83.95 321 VAL A C 1
ATOM 9401 O O . VAL B 1 321 ? 40.030 26.772 -34.926 1.00 78.79 321 VAL A O 1
ATOM 9414 N N . PRO B 1 322 ? 40.518 25.055 -33.583 1.00 83.29 322 PRO A N 1
ATOM 9415 C CA . PRO B 1 322 ? 39.532 25.529 -32.593 1.00 77.12 322 PRO A CA 1
ATOM 9416 C C . PRO B 1 322 ? 39.839 26.910 -32.037 1.00 77.11 322 PRO A C 1
ATOM 9417 O O . PRO B 1 322 ? 38.934 27.748 -31.938 1.00 74.64 322 PRO A O 1
ATOM 9428 N N . ARG B 1 323 ? 41.089 27.162 -31.638 1.00 77.11 323 ARG A N 1
ATOM 9429 C CA . ARG B 1 323 ? 41.447 28.490 -31.151 1.00 77.83 323 ARG A CA 1
ATOM 9430 C C . ARG B 1 323 ? 41.164 29.548 -32.209 1.00 77.24 323 ARG A C 1
ATOM 9431 O O . ARG B 1 323 ? 40.621 30.618 -31.904 1.00 78.57 323 ARG A O 1
ATOM 9435 N N . LEU B 1 324 ? 41.524 29.260 -33.462 1.00 81.42 324 LEU A N 1
ATOM 9436 C CA . LEU B 1 324 ? 41.270 30.201 -34.548 1.00 79.12 324 LEU A CA 1
ATOM 9437 C C . LEU B 1 324 ? 39.780 30.489 -34.678 1.00 78.92 324 LEU A C 1
ATOM 9438 O O . LEU B 1 324 ? 39.358 31.651 -34.686 1.00 79.03 324 LEU A O 1
ATOM 9454 N N . LEU B 1 325 ? 38.965 29.439 -34.773 1.00 77.14 325 LEU A N 1
ATOM 9455 C CA . LEU B 1 325 ? 37.525 29.631 -34.900 1.00 80.67 325 LEU A CA 1
ATOM 9456 C C . LEU B 1 325 ? 36.969 30.440 -33.736 1.00 85.88 325 LEU A C 1
ATOM 9457 O O . LEU B 1 325 ? 36.140 31.336 -33.933 1.00 87.02 325 LEU A O 1
ATOM 9473 N N . ALA B 1 326 ? 37.419 30.144 -32.514 1.00 84.69 326 ALA A N 1
ATOM 9474 C CA . ALA B 1 326 ? 36.915 30.857 -31.346 1.00 78.26 326 ALA A CA 1
ATOM 9475 C C . ALA B 1 326 ? 37.253 32.340 -31.423 1.00 78.76 326 ALA A C 1
ATOM 9476 O O . ALA B 1 326 ? 36.375 33.198 -31.268 1.00 82.01 326 ALA A O 1
ATOM 9483 N N . ARG B 1 327 ? 38.526 32.663 -31.668 1.00 76.10 327 ARG A N 1
ATOM 9484 C CA . ARG B 1 327 ? 38.936 34.064 -31.693 1.00 72.85 327 ARG A CA 1
ATOM 9485 C C . ARG B 1 327 ? 38.095 34.888 -32.659 1.00 79.72 327 ARG A C 1
ATOM 9486 O O . ARG B 1 327 ? 37.854 36.076 -32.414 1.00 81.94 327 ARG A O 1
ATOM 9507 N N . ASN B 1 328 ? 37.642 34.283 -33.755 1.00 85.08 328 ASN A N 1
ATOM 9508 C CA . ASN B 1 328 ? 36.881 34.985 -34.778 1.00 87.61 328 ASN A CA 1
ATOM 9509 C C . ASN B 1 328 ? 35.383 34.723 -34.681 1.00 93.82 328 ASN A C 1
ATOM 9510 O O . ASN B 1 328 ? 34.638 35.102 -35.591 1.00 97.41 328 ASN A O 1
ATOM 9521 N N . GLY B 1 329 ? 34.929 34.088 -33.604 1.00 91.49 329 GLY A N 1
ATOM 9522 C CA . GLY B 1 329 ? 33.504 33.903 -33.389 1.00 95.68 329 GLY A CA 1
ATOM 9523 C C . GLY B 1 329 ? 32.806 33.085 -34.449 1.00 99.26 329 GLY A C 1
ATOM 9524 O O . GLY B 1 329 ? 31.640 33.353 -34.761 1.00 104.64 329 GLY A O 1
ATOM 9528 N N . LEU B 1 330 ? 33.491 32.106 -35.031 1.00 94.08 330 LEU A N 1
ATOM 9529 C CA . LEU B 1 330 ? 32.900 31.199 -36.001 1.00 98.38 330 LEU A CA 1
ATOM 9530 C C . LEU B 1 330 ? 33.007 29.771 -35.479 1.00 98.03 330 LEU A C 1
ATOM 9531 O O . LEU B 1 330 ? 33.852 29.459 -34.636 1.00 98.45 330 LEU A O 1
ATOM 9547 N N . SER B 1 331 ? 32.129 28.903 -35.977 1.00 95.84 331 SER A N 1
ATOM 9548 C CA . SER B 1 331 ? 32.186 27.478 -35.685 1.00 98.15 331 SER A CA 1
ATOM 9549 C C . SER B 1 331 ? 32.440 26.714 -36.979 1.00 104.10 331 SER A C 1
ATOM 9550 O O . SER B 1 331 ? 32.147 27.194 -38.077 1.00 103.55 331 SER A O 1
ATOM 9558 N N . LEU B 1 332 ? 32.983 25.505 -36.831 1.00 101.08 332 LEU A N 1
ATOM 9559 C CA . LEU B 1 332 ? 33.506 24.731 -37.951 1.00 96.80 332 LEU A CA 1
ATOM 9560 C C . LEU B 1 332 ? 32.657 24.841 -39.211 1.00 101.44 332 LEU A C 1
ATOM 9561 O O . LEU B 1 332 ? 33.195 25.014 -40.309 1.00 105.55 332 LEU A O 1
ATOM 9577 N N . GLN B 1 333 ? 31.337 24.758 -39.066 1.00 105.22 333 GLN A N 1
ATOM 9578 C CA . GLN B 1 333 ? 30.436 24.681 -40.208 1.00 105.01 333 GLN A CA 1
ATOM 9579 C C . GLN B 1 333 ? 30.171 26.033 -40.868 1.00 103.46 333 GLN A C 1
ATOM 9580 O O . GLN B 1 333 ? 29.318 26.107 -41.760 1.00 106.33 333 GLN A O 1
ATOM 9594 N N . ASP B 1 334 ? 30.881 27.094 -40.473 1.00 103.40 334 ASP A N 1
ATOM 9595 C CA . ASP B 1 334 ? 30.566 28.451 -40.907 1.00 104.92 334 ASP A CA 1
ATOM 9596 C C . ASP B 1 334 ? 31.376 28.897 -42.122 1.00 109.77 334 ASP A C 1
ATOM 9597 O O . ASP B 1 334 ? 31.627 30.101 -42.284 1.00 106.58 334 ASP A O 1
ATOM 9606 N N . PHE B 1 335 ? 31.782 27.973 -42.989 1.00 103.51 335 PHE A N 1
ATOM 9607 C CA . PHE B 1 335 ? 32.569 28.326 -44.155 1.00 103.91 335 PHE A CA 1
ATOM 9608 C C . PHE B 1 335 ? 32.001 27.680 -45.407 1.00 109.20 335 PHE A C 1
ATOM 9609 O O . PHE B 1 335 ? 31.277 26.682 -45.349 1.00 114.35 335 PHE A O 1
ATOM 9626 N N . ASP B 1 336 ? 32.367 28.257 -46.549 1.00 102.34 336 ASP A N 1
ATOM 9627 C CA . ASP B 1 336 ? 32.034 27.677 -47.837 1.00 104.45 336 ASP A CA 1
ATOM 9628 C C . ASP B 1 336 ? 33.148 26.809 -48.399 1.00 107.12 336 ASP A C 1
ATOM 9629 O O . ASP B 1 336 ? 32.872 25.966 -49.262 1.00 107.44 336 ASP A O 1
ATOM 9638 N N . PHE B 1 337 ? 34.393 26.984 -47.947 1.00 104.11 337 PHE A N 1
ATOM 9639 C CA . PHE B 1 337 ? 35.463 26.144 -48.481 1.00 98.39 337 PHE A CA 1
ATOM 9640 C C . PHE B 1 337 ? 36.380 25.618 -47.389 1.00 99.06 337 PHE A C 1
ATOM 9641 O O . PHE B 1 337 ? 36.837 26.375 -46.528 1.00 101.01 337 PHE A O 1
ATOM 9658 N N . TYR B 1 338 ? 36.638 24.310 -47.432 1.00 96.06 338 TYR A N 1
ATOM 9659 C CA . TYR B 1 338 ? 37.578 23.640 -46.542 1.00 91.73 338 TYR A CA 1
ATOM 9660 C C . TYR B 1 338 ? 38.742 23.122 -47.378 1.00 91.35 338 TYR A C 1
ATOM 9661 O O . TYR B 1 338 ? 38.531 22.375 -48.341 1.00 97.66 338 TYR A O 1
ATOM 9679 N N . GLU B 1 339 ? 39.962 23.515 -47.014 1.00 83.47 339 GLU A N 1
ATOM 9680 C CA . GLU B 1 339 ? 41.170 23.076 -47.709 1.00 87.55 339 GLU A CA 1
ATOM 9681 C C . GLU B 1 339 ? 42.132 22.525 -46.659 1.00 82.44 339 GLU A C 1
ATOM 9682 O O . GLU B 1 339 ? 42.819 23.282 -45.962 1.00 79.30 339 GLU A O 1
ATOM 9694 N N . ILE B 1 340 ? 42.163 21.200 -46.541 1.00 76.67 340 ILE A N 1
ATOM 9695 C CA . ILE B 1 340 ? 43.066 20.505 -45.634 1.00 81.15 340 ILE A CA 1
ATOM 9696 C C . ILE B 1 340 ? 44.108 19.785 -46.477 1.00 75.91 340 ILE A C 1
ATOM 9697 O O . ILE B 1 340 ? 43.769 18.936 -47.312 1.00 73.35 340 ILE A O 1
ATOM 9713 N N . HIS B 1 341 ? 45.373 20.136 -46.262 1.00 75.19 341 HIS A N 1
ATOM 9714 C CA . HIS B 1 341 ? 46.488 19.415 -46.860 1.00 79.67 341 HIS A CA 1
ATOM 9715 C C . HIS B 1 341 ? 46.308 17.915 -46.679 1.00 85.50 341 HIS A C 1
ATOM 9716 O O . HIS B 1 341 ? 46.091 17.428 -45.565 1.00 83.21 341 HIS A O 1
ATOM 9730 N N . GLU B 1 342 ? 46.392 17.188 -47.788 1.00 82.48 342 GLU A N 1
ATOM 9731 C CA . GLU B 1 342 ? 46.284 15.732 -47.773 1.00 85.27 342 GLU A CA 1
ATOM 9732 C C . GLU B 1 342 ? 47.672 15.091 -47.759 1.00 87.97 342 GLU A C 1
ATOM 9733 O O . GLU B 1 342 ? 48.062 14.386 -48.682 1.00 87.96 342 GLU A O 1
ATOM 9745 N N . ALA B 1 343 ? 48.427 15.353 -46.686 1.00 92.69 343 ALA A N 1
ATOM 9746 C CA . ALA B 1 343 ? 49.704 14.668 -46.505 1.00 87.86 343 ALA A CA 1
ATOM 9747 C C . ALA B 1 343 ? 49.501 13.160 -46.467 1.00 88.22 343 ALA A C 1
ATOM 9748 O O . ALA B 1 343 ? 50.361 12.390 -46.911 1.00 84.18 343 ALA A O 1
ATOM 9755 N N . PHE B 1 344 ? 48.387 12.723 -45.890 1.00 85.20 344 PHE A N 1
ATOM 9756 C CA . PHE B 1 344 ? 47.878 11.370 -46.039 1.00 82.72 344 PHE A CA 1
ATOM 9757 C C . PHE B 1 344 ? 46.361 11.500 -46.001 1.00 83.07 344 PHE A C 1
ATOM 9758 O O . PHE B 1 344 ? 45.825 12.459 -45.437 1.00 80.43 344 PHE A O 1
ATOM 9775 N N . ALA B 1 345 ? 45.664 10.555 -46.625 1.00 87.23 345 ALA A N 1
ATOM 9776 C CA . ALA B 1 345 ? 44.206 10.578 -46.549 1.00 90.13 345 ALA A CA 1
ATOM 9777 C C . ALA B 1 345 ? 43.746 10.363 -45.112 1.00 80.14 345 ALA A C 1
ATOM 9778 O O . ALA B 1 345 ? 42.792 11.004 -44.636 1.00 78.98 345 ALA A O 1
ATOM 9785 N N . SER B 1 346 ? 44.451 9.491 -44.389 1.00 83.94 346 SER A N 1
ATOM 9786 C CA . SER B 1 346 ? 44.079 9.183 -43.018 1.00 88.66 346 SER A CA 1
ATOM 9787 C C . SER B 1 346 ? 44.197 10.400 -42.115 1.00 80.37 346 SER A C 1
ATOM 9788 O O . SER B 1 346 ? 43.398 10.563 -41.195 1.00 77.90 346 SER A O 1
ATOM 9796 N N . VAL B 1 347 ? 45.213 11.244 -42.326 1.00 76.27 347 VAL A N 1
ATOM 9797 C CA . VAL B 1 347 ? 45.438 12.345 -41.393 1.00 76.48 347 VAL A CA 1
ATOM 9798 C C . VAL B 1 347 ? 44.341 13.396 -41.525 1.00 80.40 347 VAL A C 1
ATOM 9799 O O . VAL B 1 347 ? 43.910 13.989 -40.529 1.00 87.37 347 VAL A O 1
ATOM 9812 N N . VAL B 1 348 ? 43.874 13.658 -42.747 1.00 80.24 348 VAL A N 1
ATOM 9813 C CA . VAL B 1 348 ? 42.746 14.573 -42.906 1.00 83.72 348 VAL A CA 1
ATOM 9814 C C . VAL B 1 348 ? 41.486 13.954 -42.308 1.00 81.23 348 VAL A C 1
ATOM 9815 O O . VAL B 1 348 ? 40.732 14.615 -41.566 1.00 80.81 348 VAL A O 1
ATOM 9828 N N . LEU B 1 349 ? 41.263 12.660 -42.564 1.00 83.80 349 LEU A N 1
ATOM 9829 C CA . LEU B 1 349 ? 40.148 11.985 -41.904 1.00 87.90 349 LEU A CA 1
ATOM 9830 C C . LEU B 1 349 ? 40.276 12.041 -40.384 1.00 90.04 349 LEU A C 1
ATOM 9831 O O . LEU B 1 349 ? 39.266 12.097 -39.673 1.00 91.24 349 LEU A O 1
ATOM 9847 N N . ALA B 1 350 ? 41.508 12.037 -39.876 1.00 90.16 350 ALA A N 1
ATOM 9848 C CA . ALA B 1 350 ? 41.745 12.062 -38.439 1.00 87.75 350 ALA A CA 1
ATOM 9849 C C . ALA B 1 350 ? 41.430 13.431 -37.865 1.00 85.31 350 ALA A C 1
ATOM 9850 O O . ALA B 1 350 ? 40.807 13.541 -36.808 1.00 94.02 350 ALA A O 1
ATOM 9857 N N . HIS B 1 351 ? 41.898 14.488 -38.526 1.00 80.33 351 HIS A N 1
ATOM 9858 C CA . HIS B 1 351 ? 41.483 15.828 -38.135 1.00 85.79 351 HIS A CA 1
ATOM 9859 C C . HIS B 1 351 ? 39.972 15.886 -38.009 1.00 87.68 351 HIS A C 1
ATOM 9860 O O . HIS B 1 351 ? 39.433 16.537 -37.107 1.00 93.36 351 HIS A O 1
ATOM 9874 N N . LEU B 1 352 ? 39.269 15.193 -38.901 1.00 91.67 352 LEU A N 1
ATOM 9875 C CA . LEU B 1 352 ? 37.814 15.329 -38.902 1.00 92.87 352 LEU A CA 1
ATOM 9876 C C . LEU B 1 352 ? 37.150 14.499 -37.812 1.00 92.81 352 LEU A C 1
ATOM 9877 O O . LEU B 1 352 ? 36.192 14.957 -37.182 1.00 94.32 352 LEU A O 1
ATOM 9893 N N . ALA B 1 353 ? 37.621 13.276 -37.589 1.00 96.37 353 ALA A N 1
ATOM 9894 C CA . ALA B 1 353 ? 37.068 12.481 -36.497 1.00 94.53 353 ALA A CA 1
ATOM 9895 C C . ALA B 1 353 ? 37.422 13.097 -35.150 1.00 95.65 353 ALA A C 1
ATOM 9896 O O . ALA B 1 353 ? 36.616 13.070 -34.213 1.00 100.59 353 ALA A O 1
ATOM 9903 N N . ALA B 1 354 ? 38.621 13.672 -35.045 1.00 91.92 354 ALA A N 1
ATOM 9904 C CA . ALA B 1 354 ? 39.043 14.347 -33.824 1.00 97.35 354 ALA A CA 1
ATOM 9905 C C . ALA B 1 354 ? 38.061 15.443 -33.438 1.00 97.38 354 ALA A C 1
ATOM 9906 O O . ALA B 1 354 ? 37.572 15.484 -32.304 1.00 103.23 354 ALA A O 1
ATOM 9913 N N . TRP B 1 355 ? 37.766 16.347 -34.371 1.00 89.58 355 TRP A N 1
ATOM 9914 C CA . TRP B 1 355 ? 36.765 17.379 -34.133 1.00 96.87 355 TRP A CA 1
ATOM 9915 C C . TRP B 1 355 ? 35.355 16.812 -34.029 1.00 100.33 355 TRP A C 1
ATOM 9916 O O . TRP B 1 355 ? 34.424 17.568 -33.730 1.00 100.70 355 TRP A O 1
ATOM 9937 N N . GLU B 1 356 ? 35.183 15.509 -34.258 1.00 98.90 356 GLU A N 1
ATOM 9938 C CA . GLU B 1 356 ? 33.881 14.859 -34.185 1.00 100.63 356 GLU A CA 1
ATOM 9939 C C . GLU B 1 356 ? 33.662 14.097 -32.886 1.00 103.09 356 GLU A C 1
ATOM 9940 O O . GLU B 1 356 ? 32.529 14.043 -32.399 1.00 109.92 356 GLU A O 1
ATOM 9952 N N . SER B 1 357 ? 34.710 13.505 -32.317 1.00 104.73 357 SER A N 1
ATOM 9953 C CA . SER B 1 357 ? 34.602 12.762 -31.067 1.00 106.36 357 SER A CA 1
ATOM 9954 C C . SER B 1 357 ? 34.752 13.726 -29.896 1.00 99.69 357 SER A C 1
ATOM 9955 O O . SER B 1 357 ? 35.755 14.442 -29.802 1.00 99.92 357 SER A O 1
ATOM 9963 N N . GLU B 1 358 ? 33.757 13.742 -29.005 1.00 103.66 358 GLU A N 1
ATOM 9964 C CA . GLU B 1 358 ? 33.824 14.621 -27.844 1.00 107.49 358 GLU A CA 1
ATOM 9965 C C . GLU B 1 358 ? 34.890 14.180 -26.850 1.00 101.37 358 GLU A C 1
ATOM 9966 O O . GLU B 1 358 ? 35.310 14.985 -26.017 1.00 97.20 358 GLU A O 1
ATOM 9978 N N . GLU B 1 359 ? 35.325 12.919 -26.908 1.00 100.26 359 GLU A N 1
ATOM 9979 C CA . GLU B 1 359 ? 36.451 12.493 -26.084 1.00 97.55 359 GLU A CA 1
ATOM 9980 C C . GLU B 1 359 ? 37.707 13.270 -26.458 1.00 105.05 359 GLU A C 1
ATOM 9981 O O . GLU B 1 359 ? 38.423 13.778 -25.586 1.00 98.80 359 GLU A O 1
ATOM 9993 N N . TYR B 1 360 ? 37.985 13.380 -27.761 1.00 103.41 360 TYR A N 1
ATOM 9994 C CA . TYR B 1 360 ? 39.134 14.159 -28.207 1.00 98.25 360 TYR A CA 1
ATOM 9995 C C . TYR B 1 360 ? 38.967 15.631 -27.856 1.00 101.01 360 TYR A C 1
ATOM 9996 O O . TYR B 1 360 ? 39.903 16.269 -27.355 1.00 100.49 360 TYR A O 1
ATOM 10014 N N . CYS B 1 361 ? 37.776 16.180 -28.086 1.00 98.30 361 CYS A N 1
ATOM 10015 C CA . CYS B 1 361 ? 37.569 17.606 -27.877 1.00 100.93 361 CYS A CA 1
ATOM 10016 C C . CYS B 1 361 ? 37.572 17.977 -26.400 1.00 102.80 361 CYS A C 1
ATOM 10017 O O . CYS B 1 361 ? 37.912 19.115 -26.054 1.00 106.36 361 CYS A O 1
ATOM 10025 N N . LYS B 1 362 ? 37.219 17.045 -25.517 1.00 100.67 362 LYS A N 1
ATOM 10026 C CA . LYS B 1 362 ? 37.183 17.326 -24.088 1.00 102.12 362 LYS A CA 1
ATOM 10027 C C . LYS B 1 362 ? 38.516 17.010 -23.415 1.00 98.97 362 LYS A C 1
ATOM 10028 O O . LYS B 1 362 ? 39.028 17.824 -22.639 1.00 96.41 362 LYS A O 1
ATOM 10032 N N . ARG B 1 363 ? 39.095 15.844 -23.704 1.00 97.91 363 ARG A N 1
ATOM 10033 C CA . ARG B 1 363 ? 40.300 15.416 -23.009 1.00 99.04 363 ARG A CA 1
ATOM 10034 C C . ARG B 1 363 ? 41.573 15.985 -23.617 1.00 96.23 363 ARG A C 1
ATOM 10035 O O . ARG B 1 363 ? 42.599 16.026 -22.931 1.00 98.52 363 ARG A O 1
ATOM 10056 N N . ARG B 1 364 ? 41.535 16.425 -24.870 1.00 101.33 364 ARG A N 1
ATOM 10057 C CA . ARG B 1 364 ? 42.745 16.895 -25.533 1.00 94.89 364 ARG A CA 1
ATOM 10058 C C . ARG B 1 364 ? 42.702 18.368 -25.886 1.00 92.89 364 ARG A C 1
ATOM 10059 O O . ARG B 1 364 ? 43.678 19.089 -25.631 1.00 87.50 364 ARG A O 1
ATOM 10069 N N . LEU B 1 365 ? 41.621 18.834 -26.494 1.00 93.52 365 LEU A N 1
ATOM 10070 C CA . LEU B 1 365 ? 41.515 20.250 -26.804 1.00 96.57 365 LEU A CA 1
ATOM 10071 C C . LEU B 1 365 ? 41.013 21.055 -25.620 1.00 95.82 365 LEU A C 1
ATOM 10072 O O . LEU B 1 365 ? 41.239 22.269 -25.572 1.00 98.05 365 LEU A O 1
ATOM 10088 N N . GLY B 1 366 ? 40.366 20.407 -24.659 1.00 102.85 366 GLY A N 1
ATOM 10089 C CA . GLY B 1 366 ? 39.825 21.099 -23.514 1.00 105.25 366 GLY A CA 1
ATOM 10090 C C . GLY B 1 366 ? 38.486 21.751 -23.749 1.00 107.51 366 GLY A C 1
ATOM 10091 O O . GLY B 1 366 ? 37.991 22.458 -22.863 1.00 110.73 366 GLY A O 1
ATOM 10095 N N . LEU B 1 367 ? 37.887 21.547 -24.916 1.00 104.52 367 LEU A N 1
ATOM 10096 C CA . LEU B 1 367 ? 36.581 22.122 -25.191 1.00 108.92 367 LEU A CA 1
ATOM 10097 C C . LEU B 1 367 ? 35.491 21.253 -24.573 1.00 112.25 367 LEU A C 1
ATOM 10098 O O . LEU B 1 367 ? 35.677 20.059 -24.315 1.00 109.27 367 LEU A O 1
ATOM 10114 N N . ASP B 1 368 ? 34.335 21.878 -24.334 1.00 112.65 368 ASP A N 1
ATOM 10115 C CA . ASP B 1 368 ? 33.245 21.176 -23.669 1.00 115.88 368 ASP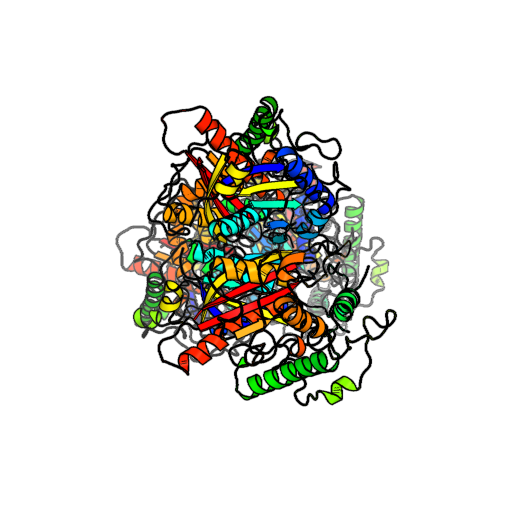 A CA 1
ATOM 10116 C C . ASP B 1 368 ? 32.569 20.192 -24.614 1.00 115.46 368 ASP A C 1
ATOM 10117 O O . ASP B 1 368 ? 32.424 19.006 -24.293 1.00 115.26 368 ASP A O 1
ATOM 10126 N N . ALA B 1 369 ? 32.148 20.662 -25.785 1.00 116.73 369 ALA A N 1
ATOM 10127 C CA . ALA B 1 369 ? 31.458 19.842 -26.769 1.00 112.99 369 ALA A CA 1
ATOM 10128 C C . ALA B 1 369 ? 32.329 19.658 -28.005 1.00 113.49 369 ALA A C 1
ATOM 10129 O O . ALA B 1 369 ? 33.162 20.509 -28.332 1.00 110.58 369 ALA A O 1
ATOM 10136 N N . ALA B 1 370 ? 32.130 18.535 -28.691 1.00 114.11 370 ALA A N 1
ATOM 10137 C CA . ALA B 1 370 ? 32.887 18.263 -29.904 1.00 104.61 370 ALA A CA 1
ATOM 10138 C C . ALA B 1 370 ? 32.580 19.325 -30.955 1.00 106.34 370 ALA A C 1
ATOM 10139 O O . ALA B 1 370 ? 31.460 19.830 -31.061 1.00 105.58 370 ALA A O 1
ATOM 10146 N N . LEU B 1 371 ? 33.602 19.669 -31.745 1.00 106.94 371 LEU A N 1
ATOM 10147 C CA . LEU B 1 371 ? 33.446 20.722 -32.745 1.00 102.74 371 LEU A CA 1
ATOM 10148 C C . LEU B 1 371 ? 32.538 20.301 -33.894 1.00 105.40 371 LEU A C 1
ATOM 10149 O O . LEU B 1 371 ? 32.014 21.171 -34.598 1.00 108.06 371 LEU A O 1
ATOM 10165 N N . GLY B 1 372 ? 32.344 19.001 -34.106 1.00 103.74 372 GLY A N 1
ATOM 10166 C CA . GLY B 1 372 ? 31.400 18.516 -35.096 1.00 106.13 372 GLY A CA 1
ATOM 10167 C C . GLY B 1 372 ? 32.075 17.998 -36.355 1.00 101.18 372 GLY A C 1
ATOM 10168 O O . GLY B 1 372 ? 33.302 17.926 -36.476 1.00 99.12 372 GLY A O 1
ATOM 10172 N N . SER B 1 373 ? 31.229 17.622 -37.309 1.00 101.91 373 SER A N 1
ATOM 10173 C CA . SER B 1 373 ? 31.645 17.116 -38.609 1.00 103.92 373 SER A CA 1
ATOM 10174 C C . SER B 1 373 ? 31.422 18.190 -39.670 1.00 101.48 373 SER A C 1
ATOM 10175 O O . SER B 1 373 ? 30.755 19.198 -39.429 1.00 99.18 373 SER A O 1
ATOM 10183 N N . ILE B 1 374 ? 31.988 17.966 -40.857 1.00 101.82 374 ILE A N 1
ATOM 10184 C CA . ILE B 1 374 ? 31.920 18.943 -41.938 1.00 100.81 374 ILE A CA 1
ATOM 10185 C C . ILE B 1 374 ? 30.997 18.440 -43.033 1.00 102.08 374 ILE A C 1
ATOM 10186 O O . ILE B 1 374 ? 30.796 17.241 -43.227 1.00 103.61 374 ILE A O 1
ATOM 10202 N N . ASP B 1 375 ? 30.456 19.399 -43.785 1.00 102.34 375 ASP A N 1
ATOM 10203 C CA . ASP B 1 375 ? 29.877 19.132 -45.098 1.00 98.58 375 ASP A CA 1
ATOM 10204 C C . ASP B 1 375 ? 31.018 18.782 -46.039 1.00 94.66 375 ASP A C 1
ATOM 10205 O O . ASP B 1 375 ? 31.732 19.664 -46.519 1.00 94.92 375 ASP A O 1
ATOM 10214 N N . ARG B 1 376 ? 31.201 17.493 -46.309 1.00 89.98 376 ARG A N 1
ATOM 10215 C CA . ARG B 1 376 ? 32.373 17.067 -47.065 1.00 98.33 376 ARG A CA 1
ATOM 10216 C C . ARG B 1 376 ? 32.295 17.423 -48.541 1.00 99.91 376 ARG A C 1
ATOM 10217 O O . ARG B 1 376 ? 33.287 17.237 -49.254 1.00 96.16 376 ARG A O 1
ATOM 10238 N N . SER B 1 377 ? 31.160 17.939 -49.015 1.00 102.83 377 SER A N 1
ATOM 10239 C CA . SER B 1 377 ? 31.108 18.443 -50.381 1.00 96.76 377 SER A CA 1
ATOM 10240 C C . SER B 1 377 ? 32.046 19.630 -50.567 1.00 97.48 377 SER A C 1
ATOM 10241 O O . SER B 1 377 ? 32.616 19.806 -51.649 1.00 99.04 377 SER A O 1
ATOM 10249 N N . LYS B 1 378 ? 32.237 20.438 -49.521 1.00 96.18 378 LYS A N 1
ATOM 10250 C CA . LYS B 1 378 ? 33.002 21.675 -49.607 1.00 95.61 378 LYS A CA 1
ATOM 10251 C C . LYS B 1 378 ? 34.441 21.511 -49.116 1.00 93.88 378 LYS A C 1
ATOM 10252 O O . LYS B 1 378 ? 35.065 22.489 -48.687 1.00 93.65 378 LYS A O 1
ATOM 10271 N N . LEU B 1 379 ? 34.985 20.298 -49.180 1.00 91.09 379 LEU A N 1
ATOM 10272 C CA . LEU B 1 379 ? 36.364 20.030 -48.793 1.00 91.72 379 LEU A CA 1
ATOM 10273 C C . LEU B 1 379 ? 37.197 19.764 -50.039 1.00 94.84 379 LEU A C 1
ATOM 10274 O O . LEU B 1 379 ? 36.828 18.922 -50.866 1.00 93.94 379 LEU A O 1
ATOM 10290 N N . ASN B 1 380 ? 38.319 20.474 -50.164 1.00 89.86 380 ASN A N 1
ATOM 10291 C CA . ASN B 1 380 ? 39.287 20.230 -51.231 1.00 93.95 380 ASN A CA 1
ATOM 10292 C C . ASN B 1 380 ? 38.577 20.068 -52.572 1.00 88.74 380 ASN A C 1
ATOM 10293 O O . ASN B 1 380 ? 38.802 19.109 -53.314 1.00 89.22 380 ASN A O 1
ATOM 10304 N N . VAL B 1 381 ? 37.707 21.032 -52.882 1.00 88.33 381 VAL A N 1
ATOM 10305 C CA . VAL B 1 381 ? 36.728 20.830 -53.948 1.00 96.58 381 VAL A CA 1
ATOM 10306 C C . VAL B 1 381 ? 37.417 20.559 -55.281 1.00 94.39 381 VAL A C 1
ATOM 10307 O O . VAL B 1 381 ? 36.934 19.758 -56.090 1.00 95.23 381 VAL A O 1
ATOM 10320 N N . ASN B 1 382 ? 38.550 21.213 -55.535 1.00 95.32 382 ASN A N 1
ATOM 10321 C CA . ASN B 1 382 ? 39.323 20.974 -56.747 1.00 93.51 382 ASN A CA 1
ATOM 10322 C C . ASN B 1 382 ? 40.540 20.097 -56.493 1.00 93.13 382 ASN A C 1
ATOM 10323 O O . ASN B 1 382 ? 41.487 20.113 -57.288 1.00 88.24 382 ASN A O 1
ATOM 10334 N N . GLY B 1 383 ? 40.531 19.334 -55.406 1.00 98.07 383 GLY A N 1
ATOM 10335 C CA . GLY B 1 383 ? 41.648 18.486 -55.058 1.00 98.36 383 GLY A CA 1
ATOM 10336 C C . GLY B 1 383 ? 42.723 19.231 -54.291 1.00 92.15 383 GLY A C 1
ATOM 10337 O O . GLY B 1 383 ? 42.695 20.452 -54.122 1.00 86.27 383 GLY A O 1
ATOM 10341 N N . SER B 1 384 ? 43.692 18.459 -53.804 1.00 89.39 384 SER A N 1
ATOM 10342 C CA . SER B 1 384 ? 44.864 19.055 -53.175 1.00 89.24 384 SER A CA 1
ATOM 10343 C C . SER B 1 384 ? 45.999 18.028 -53.200 1.00 91.70 384 SER A C 1
ATOM 10344 O O . SER B 1 384 ? 46.060 17.188 -54.104 1.00 93.16 384 SER A O 1
ATOM 10352 N N . SER B 1 385 ? 46.855 18.069 -52.171 1.00 88.80 385 SER A N 1
ATOM 10353 C CA . SER B 1 385 ? 48.167 17.419 -52.217 1.00 87.51 385 SER A CA 1
ATOM 10354 C C . SER B 1 385 ? 48.126 15.986 -52.739 1.00 87.30 385 SER A C 1
ATOM 10355 O O . SER B 1 385 ? 49.073 15.539 -53.398 1.00 87.42 385 SER A O 1
ATOM 10363 N N . LEU B 1 386 ? 47.075 15.226 -52.429 1.00 87.56 386 LEU A N 1
ATOM 10364 C CA . LEU B 1 386 ? 47.138 13.795 -52.732 1.00 86.85 386 LEU A CA 1
ATOM 10365 C C . LEU B 1 386 ? 47.193 13.525 -54.231 1.00 88.12 386 LEU A C 1
ATOM 10366 O O . LEU B 1 386 ? 47.596 12.429 -54.632 1.00 92.06 386 LEU A O 1
ATOM 10382 N N . ALA B 1 387 ? 46.807 14.488 -55.063 1.00 92.40 387 ALA A N 1
ATOM 10383 C CA . ALA B 1 387 ? 46.919 14.364 -56.510 1.00 87.13 387 ALA A CA 1
ATOM 10384 C C . ALA B 1 387 ? 48.050 15.208 -57.075 1.00 84.18 387 ALA A C 1
ATOM 10385 O O . ALA B 1 387 ? 48.893 14.699 -57.821 1.00 83.13 387 ALA A O 1
ATOM 10392 N N . ALA B 1 388 ? 48.100 16.492 -56.715 1.00 81.35 388 ALA A N 1
ATOM 10393 C CA . ALA B 1 388 ? 49.119 17.379 -57.263 1.00 83.63 388 ALA A CA 1
ATOM 10394 C C . ALA B 1 388 ? 50.521 16.935 -56.865 1.00 87.76 388 ALA A C 1
ATOM 10395 O O . ALA B 1 388 ? 51.434 16.913 -57.700 1.00 89.30 388 ALA A O 1
ATOM 10402 N N . GLY B 1 389 ? 50.711 16.576 -55.602 1.00 87.02 389 GLY A N 1
ATOM 10403 C CA . GLY B 1 389 ? 52.016 16.315 -55.043 1.00 81.27 389 GLY A CA 1
ATOM 10404 C C . GLY B 1 389 ? 52.253 17.155 -53.811 1.00 84.88 389 GLY A C 1
ATOM 10405 O O . GLY B 1 389 ? 51.399 17.923 -53.371 1.00 83.36 389 GLY A O 1
ATOM 10409 N N . HIS B 1 390 ? 53.450 17.005 -53.247 1.00 82.03 390 HIS A N 1
ATOM 10410 C CA . HIS B 1 390 ? 53.809 17.675 -51.999 1.00 82.81 390 HIS A CA 1
ATOM 10411 C C . HIS B 1 390 ? 55.265 18.108 -52.017 1.00 82.22 390 HIS A C 1
ATOM 10412 O O . HIS B 1 390 ? 56.138 17.452 -51.436 1.00 83.01 390 HIS A O 1
ATOM 10426 N N . PRO B 1 391 ? 55.570 19.221 -52.689 1.00 83.04 391 PRO A N 1
ATOM 10427 C CA . PRO B 1 391 ? 56.828 19.934 -52.416 1.00 79.05 391 PRO A CA 1
ATOM 10428 C C . PRO B 1 391 ? 56.640 20.777 -51.163 1.00 82.96 391 PRO A C 1
ATOM 10429 O O . PRO B 1 391 ? 55.764 21.644 -51.117 1.00 83.52 391 PRO A O 1
ATOM 10440 N N . PHE B 1 392 ? 57.458 20.513 -50.143 1.00 84.77 392 PHE A N 1
ATOM 10441 C CA . PHE B 1 392 ? 57.131 20.945 -48.786 1.00 74.35 392 PHE A CA 1
ATOM 10442 C C . PHE B 1 392 ? 56.813 22.435 -48.723 1.00 70.87 392 PHE A C 1
ATOM 10443 O O . PHE B 1 392 ? 55.733 22.832 -48.273 1.00 68.68 392 PHE A O 1
ATOM 10460 N N . ALA B 1 393 ? 57.736 23.277 -49.181 1.00 66.92 393 ALA A N 1
ATOM 10461 C CA . ALA B 1 393 ? 57.543 24.717 -49.054 1.00 72.29 393 ALA A CA 1
ATOM 10462 C C . ALA B 1 393 ? 56.623 25.305 -50.120 1.00 80.28 393 ALA A C 1
ATOM 10463 O O . ALA B 1 393 ? 56.254 26.479 -50.008 1.00 85.06 393 ALA A O 1
ATOM 10470 N N . ALA B 1 394 ? 56.231 24.532 -51.134 1.00 78.06 394 ALA A N 1
ATOM 10471 C CA . ALA B 1 394 ? 55.368 25.059 -52.185 1.00 76.69 394 ALA A CA 1
ATOM 10472 C C . ALA B 1 394 ? 53.885 24.871 -51.892 1.00 78.34 394 ALA A C 1
ATOM 10473 O O . ALA B 1 394 ? 53.070 25.698 -52.317 1.00 82.15 394 ALA A O 1
ATOM 10480 N N . THR B 1 395 ? 53.518 23.809 -51.170 1.00 78.32 395 THR A N 1
ATOM 10481 C CA . THR B 1 395 ? 52.108 23.501 -50.934 1.00 77.66 395 THR A CA 1
ATOM 10482 C C . THR B 1 395 ? 51.341 24.711 -50.406 1.00 71.85 395 THR A C 1
ATOM 10483 O O . THR B 1 395 ? 50.265 25.056 -50.919 1.00 65.00 395 THR A O 1
ATOM 10494 N N . GLY B 1 396 ? 51.889 25.351 -49.361 1.00 74.32 396 GLY A N 1
ATOM 10495 C CA . GLY B 1 396 ? 51.217 26.518 -48.786 1.00 73.76 396 GLY A CA 1
ATOM 10496 C C . GLY B 1 396 ? 50.825 27.547 -49.822 1.00 69.42 396 GLY A C 1
ATOM 10497 O O . GLY B 1 396 ? 49.679 28.007 -49.861 1.00 70.47 396 GLY A O 1
ATOM 10501 N N . GLY B 1 397 ? 51.776 27.959 -50.666 1.00 78.61 397 GLY A N 1
ATOM 10502 C CA . GLY B 1 397 ? 51.470 28.919 -51.716 1.00 79.83 397 GLY A CA 1
ATOM 10503 C C . GLY B 1 397 ? 50.327 28.472 -52.600 1.00 68.58 397 GLY A C 1
ATOM 10504 O O . GLY B 1 397 ? 49.369 29.226 -52.834 1.00 64.41 397 GLY A O 1
ATOM 10508 N N . ARG B 1 398 ? 50.426 27.251 -53.134 1.00 60.80 398 ARG A N 1
ATOM 10509 C CA . ARG B 1 398 ? 49.339 26.710 -53.940 1.00 62.77 398 ARG A CA 1
ATOM 10510 C C . ARG B 1 398 ? 48.011 26.928 -53.229 1.00 72.11 398 ARG A C 1
ATOM 10511 O O . ARG B 1 398 ? 47.150 27.662 -53.720 1.00 69.99 398 ARG A O 1
ATOM 10532 N N . ILE B 1 399 ? 47.860 26.341 -52.035 1.00 81.26 399 ILE A N 1
ATOM 10533 C CA . ILE B 1 399 ? 46.554 26.352 -51.385 1.00 74.05 399 ILE A CA 1
ATOM 10534 C C . ILE B 1 399 ? 46.068 27.777 -51.190 1.00 70.19 399 ILE A C 1
ATOM 10535 O O . ILE B 1 399 ? 44.895 28.081 -51.427 1.00 72.24 399 ILE A O 1
ATOM 10551 N N . LEU B 1 400 ? 46.947 28.676 -50.746 1.00 65.59 400 LEU A N 1
ATOM 10552 C CA . LEU B 1 400 ? 46.517 30.060 -50.575 1.00 70.49 400 LEU A CA 1
ATOM 10553 C C . LEU B 1 400 ? 45.876 30.571 -51.862 1.00 79.27 400 LEU A C 1
ATOM 10554 O O . LEU B 1 400 ? 44.721 31.018 -51.862 1.00 80.18 400 LEU A O 1
ATOM 10570 N N . ALA B 1 401 ? 46.589 30.449 -52.987 1.00 81.34 401 ALA A N 1
ATOM 10571 C CA . ALA B 1 401 ? 46.052 30.961 -54.250 1.00 74.69 401 ALA A CA 1
ATOM 10572 C C . ALA B 1 401 ? 44.754 30.248 -54.640 1.00 71.57 401 ALA A C 1
ATOM 10573 O O . ALA B 1 401 ? 43.736 30.894 -54.939 1.00 76.34 401 ALA A O 1
ATOM 10580 N N . GLN B 1 402 ? 44.795 28.908 -54.661 1.00 69.36 402 GLN A N 1
ATOM 10581 C CA . GLN B 1 402 ? 43.645 28.098 -55.062 1.00 74.36 402 GLN A CA 1
ATOM 10582 C C . GLN B 1 402 ? 42.404 28.452 -54.256 1.00 84.80 402 GLN A C 1
ATOM 10583 O O . GLN B 1 402 ? 41.370 28.846 -54.806 1.00 88.05 402 GLN A O 1
ATOM 10597 N N . THR B 1 403 ? 42.472 28.261 -52.934 1.00 87.09 403 THR A N 1
ATOM 10598 C CA . THR B 1 403 ? 41.350 28.558 -52.048 1.00 85.27 403 THR A CA 1
ATOM 10599 C C . THR B 1 403 ? 40.872 29.998 -52.219 1.00 88.33 403 THR A C 1
ATOM 10600 O O . THR B 1 403 ? 39.657 30.259 -52.244 1.00 94.03 403 THR A O 1
ATOM 10611 N N . ALA B 1 404 ? 41.804 30.942 -52.399 1.00 88.50 404 ALA A N 1
ATOM 10612 C CA . ALA B 1 404 ? 41.421 32.338 -52.577 1.00 92.67 404 ALA A CA 1
ATOM 10613 C C . ALA B 1 404 ? 40.522 32.519 -53.795 1.00 92.84 404 ALA A C 1
ATOM 10614 O O . ALA B 1 404 ? 39.454 33.157 -53.728 1.00 95.80 404 ALA A O 1
ATOM 10621 N N . LYS B 1 405 ? 40.948 31.968 -54.930 1.00 89.73 405 LYS A N 1
ATOM 10622 C CA . LYS B 1 405 ? 40.199 32.200 -56.160 1.00 96.21 405 LYS A CA 1
ATOM 10623 C C . LYS B 1 405 ? 38.898 31.402 -56.181 1.00 99.58 405 LYS A C 1
ATOM 10624 O O . LYS B 1 405 ? 37.915 31.850 -56.776 1.00 104.53 405 LYS A O 1
ATOM 10628 N N . GLN B 1 406 ? 38.867 30.218 -55.560 1.00 97.20 406 GLN A N 1
ATOM 10629 C CA . GLN B 1 406 ? 37.586 29.528 -55.404 1.00 95.70 406 GLN A CA 1
ATOM 10630 C C . GLN B 1 406 ? 36.592 30.422 -54.668 1.00 96.01 406 GLN A C 1
ATOM 10631 O O . GLN B 1 406 ? 35.417 30.532 -55.068 1.00 97.60 406 GLN A O 1
ATOM 10645 N N . LEU B 1 407 ? 37.058 31.102 -53.613 1.00 98.93 407 LEU A N 1
ATOM 10646 C CA . LEU B 1 407 ? 36.200 32.061 -52.919 1.00 100.17 407 LEU A CA 1
ATOM 10647 C C . LEU B 1 407 ? 35.655 33.109 -53.888 1.00 105.50 407 LEU A C 1
ATOM 10648 O O . LEU B 1 407 ? 34.436 33.297 -54.007 1.00 107.04 407 LEU A O 1
ATOM 10664 N N . ALA B 1 408 ? 36.556 33.824 -54.571 1.00 104.32 408 ALA A N 1
ATOM 10665 C CA . ALA B 1 408 ? 36.100 34.921 -55.428 1.00 101.62 408 ALA A CA 1
ATOM 10666 C C . ALA B 1 408 ? 35.159 34.425 -56.524 1.00 101.01 408 ALA A C 1
ATOM 10667 O O . ALA B 1 408 ? 34.166 35.088 -56.849 1.00 103.61 408 ALA A O 1
ATOM 10674 N N . GLU B 1 409 ? 35.480 33.284 -57.135 1.00 102.47 409 GLU A N 1
ATOM 10675 C CA . GLU B 1 409 ? 34.630 32.727 -58.182 1.00 100.88 409 GLU A CA 1
ATOM 10676 C C . GLU B 1 409 ? 33.213 32.512 -57.668 1.00 107.73 409 GLU A C 1
ATOM 10677 O O . GLU B 1 409 ? 32.231 32.870 -58.340 1.00 107.38 409 GLU A O 1
ATOM 10689 N N . LYS B 1 410 ? 33.084 31.929 -56.472 1.00 105.56 410 LYS A N 1
ATOM 10690 C CA . LYS B 1 410 ? 31.749 31.764 -55.905 1.00 100.81 410 LYS A CA 1
ATOM 10691 C C . LYS B 1 410 ? 31.086 33.118 -55.665 1.00 105.77 410 LYS A C 1
ATOM 10692 O O . LYS B 1 410 ? 29.900 33.299 -55.967 1.00 108.55 410 LYS A O 1
ATOM 10710 N N . LYS B 1 411 ? 31.839 34.083 -55.123 1.00 108.32 411 LYS A N 1
ATOM 10711 C CA . LYS B 1 411 ? 31.287 35.424 -54.928 1.00 105.52 411 LYS A CA 1
ATOM 10712 C C . LYS B 1 411 ? 30.742 35.987 -56.234 1.00 108.19 411 LYS A C 1
ATOM 10713 O O . LYS B 1 411 ? 29.749 36.724 -56.231 1.00 109.48 411 LYS A O 1
ATOM 10732 N N . ALA B 1 412 ? 31.387 35.661 -57.351 1.00 108.92 412 ALA A N 1
ATOM 10733 C CA . ALA B 1 412 ? 30.897 36.103 -58.652 1.00 107.78 412 ALA A CA 1
ATOM 10734 C C . ALA B 1 412 ? 29.583 35.412 -58.993 1.00 110.41 412 ALA A C 1
ATOM 10735 O O . ALA B 1 412 ? 28.573 36.068 -59.272 1.00 113.90 412 ALA A O 1
ATOM 10742 N N . ALA B 1 413 ? 29.579 34.077 -58.972 1.00 108.42 413 ALA A N 1
ATOM 10743 C CA . ALA B 1 413 ? 28.366 33.349 -59.334 1.00 108.48 413 ALA A CA 1
ATOM 10744 C C . ALA B 1 413 ? 27.222 33.674 -58.377 1.00 110.81 413 ALA A C 1
ATOM 10745 O O . ALA B 1 413 ? 26.108 33.991 -58.807 1.00 114.04 413 ALA A O 1
ATOM 10752 N N . LYS B 1 414 ? 27.476 33.606 -57.070 1.00 114.70 414 LYS A N 1
ATOM 10753 C CA . LYS B 1 414 ? 26.430 33.858 -56.073 1.00 123.66 414 LYS A CA 1
ATOM 10754 C C . LYS B 1 414 ? 26.363 35.363 -55.842 1.00 126.15 414 LYS A C 1
ATOM 10755 O O . LYS B 1 414 ? 27.049 35.919 -54.980 1.00 124.75 414 LYS A O 1
ATOM 10772 N N . LYS B 1 415 ? 25.503 36.025 -56.622 1.00 125.75 415 LYS A N 1
ATOM 10773 C CA . LYS B 1 415 ? 25.304 37.461 -56.474 1.00 129.89 415 LYS A CA 1
ATOM 10774 C C . LYS B 1 415 ? 24.545 37.795 -55.196 1.00 130.57 415 LYS A C 1
ATOM 10775 O O . LYS B 1 415 ? 24.746 38.872 -54.623 1.00 131.07 415 LYS A O 1
ATOM 10779 N N . GLY B 1 416 ? 23.668 36.900 -54.747 1.00 129.94 416 GLY A N 1
ATOM 10780 C CA . GLY B 1 416 ? 22.972 37.072 -53.488 1.00 127.19 416 GLY A CA 1
ATOM 10781 C C . GLY B 1 416 ? 23.891 37.461 -52.349 1.00 127.74 416 GLY A C 1
ATOM 10782 O O . GLY B 1 416 ? 24.963 36.873 -52.176 1.00 130.83 416 GLY A O 1
ATOM 10786 N N . GLY B 1 417 ? 23.474 38.449 -51.561 1.00 127.40 417 GLY A N 1
ATOM 10787 C CA . GLY B 1 417 ? 24.334 38.956 -50.509 1.00 123.14 417 GLY A CA 1
ATOM 10788 C C . GLY B 1 417 ? 24.676 37.892 -49.484 1.00 120.81 417 GLY A C 1
ATOM 10789 O O . GLY B 1 417 ? 23.915 36.954 -49.242 1.00 119.15 417 GLY A O 1
ATOM 10793 N N . GLY B 1 418 ? 25.848 38.053 -48.872 1.00 122.73 418 GLY A N 1
ATOM 10794 C CA . GLY B 1 418 ? 26.311 37.154 -47.840 1.00 125.11 418 GLY A CA 1
ATOM 10795 C C . GLY B 1 418 ? 27.819 37.009 -47.849 1.00 120.91 418 GLY A C 1
ATOM 10796 O O . GLY B 1 418 ? 28.437 36.827 -48.902 1.00 120.66 418 GLY A O 1
ATOM 10800 N N . PRO B 1 419 ? 28.447 37.095 -46.676 1.00 114.18 419 PRO A N 1
ATOM 10801 C CA . PRO B 1 419 ? 29.899 36.902 -46.609 1.00 111.45 419 PRO A CA 1
ATOM 10802 C C . PRO B 1 419 ? 30.269 35.432 -46.728 1.00 109.08 419 PRO A C 1
ATOM 10803 O O . PRO B 1 419 ? 29.556 34.543 -46.257 1.00 112.64 419 PRO A O 1
ATOM 10814 N N . LEU B 1 420 ? 31.406 35.185 -47.376 1.00 104.88 420 LEU A N 1
ATOM 10815 C CA . LEU B 1 420 ? 31.856 33.831 -47.664 1.00 106.46 420 LEU A CA 1
ATOM 10816 C C . LEU B 1 420 ? 33.295 33.650 -47.211 1.00 106.29 420 LEU A C 1
ATOM 10817 O O . LEU B 1 420 ? 34.107 34.582 -47.270 1.00 104.23 420 LEU A O 1
ATOM 10833 N N . ARG B 1 421 ? 33.609 32.424 -46.790 1.00 104.40 421 ARG A N 1
ATOM 10834 C CA . ARG B 1 421 ? 34.872 32.171 -46.120 1.00 104.92 421 ARG A CA 1
ATOM 10835 C C . ARG B 1 421 ? 35.418 30.782 -46.441 1.00 104.63 421 ARG A C 1
ATOM 10836 O O . ARG B 1 421 ? 34.697 29.858 -46.853 1.00 104.23 421 ARG A O 1
ATOM 10857 N N . GLY B 1 422 ? 36.725 30.671 -46.254 1.00 101.36 422 GLY A N 1
ATOM 10858 C CA . GLY B 1 422 ? 37.414 29.402 -46.408 1.00 96.96 422 GLY A CA 1
ATOM 10859 C C . GLY B 1 422 ? 38.461 29.229 -45.328 1.00 95.81 422 GLY A C 1
ATOM 10860 O O . GLY B 1 422 ? 39.027 30.201 -44.822 1.00 92.73 422 GLY A O 1
ATOM 10864 N N . LEU B 1 423 ? 38.712 27.967 -44.979 1.00 88.55 423 LEU A N 1
ATOM 10865 C CA . LEU B 1 423 ? 39.671 27.609 -43.940 1.00 89.00 423 LEU A CA 1
ATOM 10866 C C . LEU B 1 423 ? 40.743 26.696 -44.514 1.00 82.58 423 LEU A C 1
ATOM 10867 O O . LEU B 1 423 ? 40.427 25.644 -45.083 1.00 86.09 423 LEU A O 1
ATOM 10883 N N . ILE B 1 424 ? 42.004 27.088 -44.337 1.00 83.73 424 ILE A N 1
ATOM 10884 C CA . ILE B 1 424 ? 43.153 26.268 -44.707 1.00 84.33 424 ILE A CA 1
ATOM 10885 C C . ILE B 1 424 ? 43.736 25.660 -43.442 1.00 87.71 424 ILE A C 1
ATOM 10886 O O . ILE B 1 424 ? 43.872 26.349 -42.420 1.00 77.08 424 ILE A O 1
ATOM 10902 N N . SER B 1 425 ? 44.093 24.376 -43.514 1.00 83.16 425 SER A N 1
ATOM 10903 C CA . SER B 1 425 ? 44.721 23.675 -42.400 1.00 80.17 425 SER A CA 1
ATOM 10904 C C . SER B 1 425 ? 45.851 22.802 -42.916 1.00 78.72 425 SER A C 1
ATOM 10905 O O . SER B 1 425 ? 45.611 21.852 -43.669 1.00 75.82 425 SER A O 1
ATOM 10913 N N . ILE B 1 426 ? 47.083 23.138 -42.527 1.00 80.67 426 ILE A N 1
ATOM 10914 C CA . ILE B 1 426 ? 48.301 22.479 -42.990 1.00 81.49 426 ILE A CA 1
ATOM 10915 C C . ILE B 1 426 ? 48.962 21.812 -41.794 1.00 83.16 426 ILE A C 1
ATOM 10916 O O . ILE B 1 426 ? 49.399 22.502 -40.866 1.00 80.92 426 ILE A O 1
ATOM 10932 N N . CYS B 1 427 ? 49.052 20.485 -41.818 1.00 79.06 427 CYS A N 1
ATOM 10933 C CA . CYS B 1 427 ? 49.895 19.790 -40.855 1.00 81.72 427 CYS A CA 1
ATOM 10934 C C . CYS B 1 427 ? 51.347 19.843 -41.322 1.00 75.50 427 CYS A C 1
ATOM 10935 O O . CYS B 1 427 ? 51.631 20.012 -42.511 1.00 83.58 427 CYS A O 1
ATOM 10943 N N . ALA B 1 428 ? 52.275 19.691 -40.378 1.00 69.45 428 ALA A N 1
ATOM 10944 C CA . ALA B 1 428 ? 53.680 19.887 -40.700 1.00 73.42 428 ALA A CA 1
ATOM 10945 C C . ALA B 1 428 ? 54.573 18.990 -39.858 1.00 78.46 428 ALA A C 1
ATOM 10946 O O . ALA B 1 428 ? 54.350 18.820 -38.653 1.00 90.78 428 ALA A O 1
ATOM 10953 N N . ALA B 1 429 ? 55.598 18.442 -40.516 1.00 77.61 429 ALA A N 1
ATOM 10954 C CA . ALA B 1 429 ? 56.655 17.680 -39.862 1.00 87.48 429 ALA A CA 1
ATOM 10955 C C . ALA B 1 429 ? 57.228 18.470 -38.695 1.00 87.10 429 ALA A C 1
ATOM 10956 O O . ALA B 1 429 ? 57.152 19.703 -38.674 1.00 89.68 429 ALA A O 1
ATOM 10963 N N . GLY B 1 430 ? 57.819 17.774 -37.732 1.00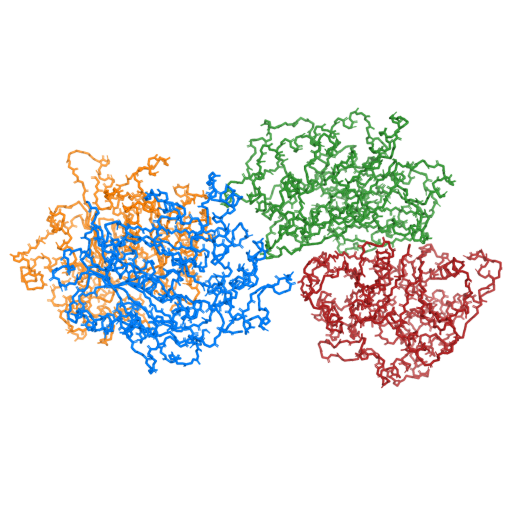 83.52 430 GLY A N 1
ATOM 10964 C CA . GLY B 1 430 ? 58.162 18.405 -36.480 1.00 84.43 430 GLY A CA 1
ATOM 10965 C C . GLY B 1 430 ? 56.980 18.642 -35.573 1.00 80.19 430 GLY A C 1
ATOM 10966 O O . GLY B 1 430 ? 57.103 19.395 -34.601 1.00 82.63 430 GLY A O 1
ATOM 10970 N N . GLY B 1 431 ? 55.837 18.035 -35.870 1.00 83.59 431 GLY A N 1
ATOM 10971 C CA . GLY B 1 431 ? 54.675 18.128 -35.007 1.00 81.51 431 GLY A CA 1
ATOM 10972 C C . GLY B 1 431 ? 54.059 19.506 -34.927 1.00 81.80 431 GLY A C 1
ATOM 10973 O O . GLY B 1 431 ? 53.696 19.952 -33.830 1.00 78.90 431 GLY A O 1
ATOM 10977 N N . GLN B 1 432 ? 53.912 20.189 -36.064 1.00 78.15 432 GLN A N 1
ATOM 10978 C CA . GLN B 1 432 ? 53.377 21.543 -36.069 1.00 72.92 432 GLN A CA 1
ATOM 10979 C C . GLN B 1 432 ? 52.201 21.628 -37.033 1.00 74.06 432 GLN A C 1
ATOM 10980 O O . GLN B 1 432 ? 51.849 20.660 -37.715 1.00 79.48 432 GLN A O 1
ATOM 10994 N N . GLY B 1 433 ? 51.577 22.801 -37.075 1.00 70.88 433 GLY A N 1
ATOM 10995 C CA . GLY B 1 433 ? 50.414 23.014 -37.909 1.00 77.32 433 GLY A CA 1
ATOM 10996 C C . GLY B 1 433 ? 50.012 24.470 -38.010 1.00 77.26 433 GLY A C 1
ATOM 10997 O O . GLY B 1 433 ? 50.117 25.228 -37.040 1.00 82.15 433 GLY A O 1
ATOM 11001 N N . VAL B 1 434 ? 49.550 24.866 -39.194 1.00 79.46 434 VAL A N 1
ATOM 11002 C CA . VAL B 1 434 ? 49.121 26.230 -39.469 1.00 78.32 434 VAL A CA 1
ATOM 11003 C C . VAL B 1 434 ? 47.687 26.195 -39.974 1.00 77.63 434 VAL A C 1
ATOM 11004 O O . VAL B 1 434 ? 47.256 25.230 -40.609 1.00 80.54 434 VAL A O 1
ATOM 11017 N N . ALA B 1 435 ? 46.939 27.257 -39.685 1.00 70.71 435 ALA A N 1
ATOM 11018 C CA . ALA B 1 435 ? 45.583 27.372 -40.199 1.00 76.02 435 ALA A CA 1
ATOM 11019 C C . ALA B 1 435 ? 45.279 28.840 -40.443 1.00 77.93 435 ALA A C 1
ATOM 11020 O O . ALA B 1 435 ? 45.832 29.721 -39.780 1.00 72.91 435 ALA A O 1
ATOM 11027 N N . ALA B 1 436 ? 44.389 29.093 -41.401 1.00 82.93 436 ALA A N 1
ATOM 11028 C CA . ALA B 1 436 ? 44.028 30.466 -41.732 1.00 80.70 436 ALA A CA 1
ATOM 11029 C C . ALA B 1 436 ? 42.599 30.536 -42.249 1.00 79.22 436 ALA A C 1
ATOM 11030 O O . ALA B 1 436 ? 42.051 29.552 -42.754 1.00 82.40 436 ALA A O 1
ATOM 11037 N N . ILE B 1 437 ? 42.006 31.727 -42.115 1.00 80.06 437 ILE A N 1
ATOM 11038 C CA . ILE B 1 437 ? 40.684 32.027 -42.652 1.00 86.20 437 ILE A CA 1
ATOM 11039 C C . ILE B 1 437 ? 40.836 33.057 -43.766 1.00 95.34 437 ILE A C 1
ATOM 11040 O O . ILE B 1 437 ? 41.691 33.949 -43.689 1.00 92.14 437 ILE A O 1
ATOM 11056 N N . LEU B 1 438 ? 39.995 32.941 -44.795 1.00 98.80 438 LEU A N 1
ATOM 11057 C CA . LEU B 1 438 ? 39.942 33.908 -45.884 1.00 93.70 438 LEU A CA 1
ATOM 11058 C C . LEU B 1 438 ? 38.500 34.325 -46.124 1.00 96.55 438 LEU A C 1
ATOM 11059 O O . LEU B 1 438 ? 37.595 33.484 -46.103 1.00 97.70 438 LEU A O 1
ATOM 11075 N N . GLU B 1 439 ? 38.301 35.619 -46.371 1.00 97.26 439 GLU A N 1
ATOM 11076 C CA . GLU B 1 439 ? 36.996 36.199 -46.641 1.00 97.02 439 GLU A CA 1
ATOM 11077 C C . GLU B 1 439 ? 36.917 36.669 -48.087 1.00 96.57 439 GLU A C 1
ATOM 11078 O O . GLU B 1 439 ? 37.929 37.030 -48.696 1.00 93.49 439 GLU A O 1
ATOM 11090 N N . ALA B 1 440 ? 35.702 36.674 -48.626 1.00 101.66 440 ALA A N 1
ATOM 11091 C CA . ALA B 1 440 ? 35.484 37.209 -49.969 1.00 96.99 440 ALA A CA 1
ATOM 11092 C C . ALA B 1 440 ? 34.437 38.320 -49.958 1.00 100.79 440 ALA A C 1
ATOM 11093 O O . ALA B 1 440 ? 33.310 38.124 -49.503 1.00 108.92 440 ALA A O 1
ATOM 11100 N N . THR C 1 11 ? 42.250 46.305 -33.050 1.00 111.98 11 THR B N 1
ATOM 11101 C CA . THR C 1 11 ? 43.375 47.202 -33.286 1.00 119.58 11 THR B CA 1
ATOM 11102 C C . THR C 1 11 ? 44.684 46.545 -32.861 1.00 123.36 11 THR B C 1
ATOM 11103 O O . THR C 1 11 ? 44.682 45.461 -32.277 1.00 125.96 11 THR B O 1
ATOM 11107 N N . ARG C 1 12 ? 45.801 47.208 -33.147 1.00 119.79 12 ARG B N 1
ATOM 11108 C CA . ARG C 1 12 ? 47.118 46.651 -32.862 1.00 112.11 12 ARG B CA 1
ATOM 11109 C C . ARG C 1 12 ? 47.475 46.864 -31.395 1.00 111.14 12 ARG B C 1
ATOM 11110 O O . ARG C 1 12 ? 47.489 47.999 -30.907 1.00 103.83 12 ARG B O 1
ATOM 11114 N N . ARG C 1 13 ? 47.771 45.770 -30.698 1.00 101.62 13 ARG B N 1
ATOM 11115 C CA . ARG C 1 13 ? 48.238 45.844 -29.324 1.00 96.34 13 ARG B CA 1
ATOM 11116 C C . ARG C 1 13 ? 49.671 46.364 -29.271 1.00 93.84 13 ARG B C 1
ATOM 11117 O O . ARG C 1 13 ? 50.417 46.308 -30.251 1.00 95.92 13 ARG B O 1
ATOM 11138 N N . ARG C 1 14 ? 50.058 46.868 -28.103 1.00 99.31 14 ARG B N 1
ATOM 11139 C CA . ARG C 1 14 ? 51.450 47.217 -27.868 1.00 89.42 14 ARG B CA 1
ATOM 11140 C C . ARG C 1 14 ? 52.263 45.950 -27.633 1.00 86.21 14 ARG B C 1
ATOM 11141 O O . ARG C 1 14 ? 51.776 44.968 -27.064 1.00 85.98 14 ARG B O 1
ATOM 11162 N N . VAL C 1 15 ? 53.512 45.976 -28.083 1.00 84.44 15 VAL B N 1
ATOM 11163 C CA . VAL C 1 15 ? 54.426 44.848 -27.959 1.00 81.16 15 VAL B CA 1
ATOM 11164 C C . VAL C 1 15 ? 55.536 45.249 -27.000 1.00 78.63 15 VAL B C 1
ATOM 11165 O O . VAL C 1 15 ? 56.151 46.309 -27.165 1.00 82.56 15 VAL B O 1
ATOM 11178 N N . ALA C 1 16 ? 55.799 44.406 -26.007 1.00 70.83 16 ALA B N 1
ATOM 11179 C CA . ALA C 1 16 ? 56.708 44.739 -24.920 1.00 79.46 16 ALA B CA 1
ATOM 11180 C C . ALA C 1 16 ? 57.927 43.834 -24.949 1.00 77.41 16 ALA B C 1
ATOM 11181 O O . ALA C 1 16 ? 57.796 42.609 -25.024 1.00 76.34 16 ALA B O 1
ATOM 11188 N N . VAL C 1 17 ? 59.107 44.444 -24.886 1.00 72.61 17 VAL B N 1
ATOM 11189 C CA . VAL C 1 17 ? 60.358 43.709 -24.754 1.00 71.58 17 VAL B CA 1
ATOM 11190 C C . VAL C 1 17 ? 60.632 43.538 -23.267 1.00 83.72 17 VAL B C 1
ATOM 11191 O O . VAL C 1 17 ? 60.838 44.521 -22.548 1.00 85.72 17 VAL B O 1
ATOM 11204 N N . LEU C 1 18 ? 60.626 42.293 -22.803 1.00 80.64 18 LEU B N 1
ATOM 11205 C CA . LEU C 1 18 ? 60.836 41.977 -21.399 1.00 68.97 18 LEU B CA 1
ATOM 11206 C C . LEU C 1 18 ? 62.285 41.618 -21.101 1.00 79.95 18 LEU B C 1
ATOM 11207 O O . LEU C 1 18 ? 62.593 41.193 -19.982 1.00 75.64 18 LEU B O 1
ATOM 11223 N N . GLY C 1 19 ? 63.176 41.798 -22.066 1.00 78.31 19 GLY B N 1
ATOM 11224 C CA . GLY C 1 19 ? 64.579 41.474 -21.919 1.00 80.31 19 GLY B CA 1
ATOM 11225 C C . GLY C 1 19 ? 64.962 40.291 -22.789 1.00 76.37 19 GLY B C 1
ATOM 11226 O O . GLY C 1 19 ? 64.189 39.813 -23.625 1.00 76.22 19 GLY B O 1
ATOM 11230 N N . GLY C 1 20 ? 66.180 39.819 -22.577 1.00 70.89 20 GLY B N 1
ATOM 11231 C CA . GLY C 1 20 ? 66.665 38.674 -23.307 1.00 70.04 20 GLY B CA 1
ATOM 11232 C C . GLY C 1 20 ? 67.821 38.010 -22.604 1.00 70.76 20 GLY B C 1
ATOM 11233 O O . GLY C 1 20 ? 68.074 38.247 -21.422 1.00 79.33 20 GLY B O 1
ATOM 11237 N N . ASN C 1 21 ? 68.521 37.159 -23.348 1.00 75.01 21 ASN B N 1
ATOM 11238 C CA . ASN C 1 21 ? 69.717 36.505 -22.838 1.00 79.43 21 ASN B CA 1
ATOM 11239 C C . ASN C 1 21 ? 70.532 36.008 -24.020 1.00 77.38 21 ASN B C 1
ATOM 11240 O O . ASN C 1 21 ? 70.003 35.753 -25.104 1.00 75.03 21 ASN B O 1
ATOM 11251 N N . ARG C 1 22 ? 71.833 35.859 -23.788 1.00 76.65 22 ARG B N 1
ATOM 11252 C CA . ARG C 1 22 ? 72.750 35.457 -24.842 1.00 74.62 22 ARG B CA 1
ATOM 11253 C C . ARG C 1 22 ? 74.041 34.965 -24.210 1.00 75.90 22 ARG B C 1
ATOM 11254 O O . ARG C 1 22 ? 74.492 35.516 -23.206 1.00 75.11 22 ARG B O 1
ATOM 11275 N N . ILE C 1 23 ? 74.627 33.927 -24.795 1.00 75.91 23 ILE B N 1
ATOM 11276 C CA . ILE C 1 23 ? 75.951 33.474 -24.374 1.00 76.24 23 ILE B CA 1
ATOM 11277 C C . ILE C 1 23 ? 76.932 34.563 -24.796 1.00 74.65 23 ILE B C 1
ATOM 11278 O O . ILE C 1 23 ? 76.606 35.373 -25.676 1.00 75.93 23 ILE B O 1
ATOM 11294 N N . PRO C 1 24 ? 78.117 34.650 -24.198 1.00 79.51 24 PRO B N 1
ATOM 11295 C CA . PRO C 1 24 ? 79.129 35.568 -24.732 1.00 80.82 24 PRO B CA 1
ATOM 11296 C C . PRO C 1 24 ? 79.605 35.099 -26.097 1.00 76.92 24 PRO B C 1
ATOM 11297 O O . PRO C 1 24 ? 79.573 33.908 -26.413 1.00 75.58 24 PRO B O 1
ATOM 11308 N N . PHE C 1 25 ? 80.037 36.054 -26.917 1.00 73.48 25 PHE B N 1
ATOM 11309 C CA . PHE C 1 25 ? 80.494 35.752 -28.267 1.00 83.37 25 PHE B CA 1
ATOM 11310 C C . PHE C 1 25 ? 81.975 35.396 -28.230 1.00 84.83 25 PHE B C 1
ATOM 11311 O O . PHE C 1 25 ? 82.797 36.183 -27.745 1.00 85.40 25 PHE B O 1
ATOM 11328 N N . ALA C 1 26 ? 82.313 34.220 -28.745 1.00 85.81 26 ALA B N 1
ATOM 11329 C CA . ALA C 1 26 ? 83.694 33.774 -28.836 1.00 84.55 26 ALA B CA 1
ATOM 11330 C C . ALA C 1 26 ? 84.217 33.999 -30.246 1.00 88.41 26 ALA B C 1
ATOM 11331 O O . ALA C 1 26 ? 83.476 33.869 -31.225 1.00 89.79 26 ALA B O 1
ATOM 11338 N N . ARG C 1 27 ? 85.495 34.348 -30.342 1.00 91.68 27 ARG B N 1
ATOM 11339 C CA . ARG C 1 27 ? 86.166 34.337 -31.632 1.00 84.96 27 ARG B CA 1
ATOM 11340 C C . ARG C 1 27 ? 86.120 32.930 -32.215 1.00 88.89 27 ARG B C 1
ATOM 11341 O O . ARG C 1 27 ? 86.122 31.932 -31.489 1.00 88.10 27 ARG B O 1
ATOM 11362 N N . SER C 1 28 ? 86.066 32.853 -33.540 1.00 92.24 28 SER B N 1
ATOM 11363 C CA . SER C 1 28 ? 85.896 31.566 -34.199 1.00 91.30 28 SER B CA 1
ATOM 11364 C C . SER C 1 28 ? 87.175 30.741 -34.113 1.00 91.52 28 SER B C 1
ATOM 11365 O O . SER C 1 28 ? 88.287 31.274 -34.065 1.00 88.11 28 SER B O 1
ATOM 11373 N N . ASP C 1 29 ? 87.000 29.418 -34.093 1.00 92.27 29 ASP B N 1
ATOM 11374 C CA . ASP C 1 29 ? 88.109 28.473 -33.966 1.00 94.58 29 ASP B CA 1
ATOM 11375 C C . ASP C 1 29 ? 88.884 28.717 -32.673 1.00 97.93 29 ASP B C 1
ATOM 11376 O O . ASP C 1 29 ? 90.111 28.840 -32.663 1.00 101.55 29 ASP B O 1
ATOM 11385 N N . GLY C 1 30 ? 88.144 28.796 -31.572 1.00 93.23 30 GLY B N 1
ATOM 11386 C CA . GLY C 1 30 ? 88.727 28.897 -30.251 1.00 96.14 30 GLY B CA 1
ATOM 11387 C C . GLY C 1 30 ? 87.832 28.186 -29.260 1.00 98.06 30 GLY B C 1
ATOM 11388 O O . GLY C 1 30 ? 87.609 26.977 -29.375 1.00 96.80 30 GLY B O 1
ATOM 11392 N N . ALA C 1 31 ? 87.315 28.918 -28.284 1.00 93.08 31 ALA B N 1
ATOM 11393 C CA . ALA C 1 31 ? 86.191 28.414 -27.510 1.00 84.16 31 ALA B CA 1
ATOM 11394 C C . ALA C 1 31 ? 84.943 28.431 -28.381 1.00 96.64 31 ALA B C 1
ATOM 11395 O O . ALA C 1 31 ? 84.788 29.276 -29.264 1.00 103.65 31 ALA B O 1
ATOM 11402 N N . TYR C 1 32 ? 84.045 27.488 -28.117 1.00 93.91 32 TYR B N 1
ATOM 11403 C CA . TYR C 1 32 ? 82.902 27.202 -28.985 1.00 95.58 32 TYR B CA 1
ATOM 11404 C C . TYR C 1 32 ? 83.344 26.796 -30.397 1.00 89.15 32 TYR B C 1
ATOM 11405 O O . TYR C 1 32 ? 82.630 27.042 -31.375 1.00 98.63 32 TYR B O 1
ATOM 11423 N N . ALA C 1 33 ? 84.521 26.179 -30.536 1.00 91.37 33 ALA B N 1
ATOM 11424 C CA . ALA C 1 33 ? 84.908 25.651 -31.842 1.00 91.38 33 ALA B CA 1
ATOM 11425 C C . ALA C 1 33 ? 84.201 24.337 -32.144 1.00 93.55 33 ALA B C 1
ATOM 11426 O O . ALA C 1 33 ? 83.981 24.006 -33.315 1.00 106.13 33 ALA B O 1
ATOM 11433 N N . ASP C 1 34 ? 83.846 23.581 -31.109 1.00 91.79 34 ASP B N 1
ATOM 11434 C CA . ASP C 1 34 ? 83.070 22.360 -31.247 1.00 97.83 34 ASP B CA 1
ATOM 11435 C C . ASP C 1 34 ? 81.597 22.582 -30.944 1.00 93.72 34 ASP B C 1
ATOM 11436 O O . ASP C 1 34 ? 80.826 21.616 -30.915 1.00 92.32 34 ASP B O 1
ATOM 11445 N N . ALA C 1 35 ? 81.193 23.829 -30.711 1.00 86.18 35 ALA B N 1
ATOM 11446 C CA . ALA C 1 35 ? 79.814 24.144 -30.359 1.00 88.26 35 ALA B CA 1
ATOM 11447 C C . ALA C 1 35 ? 78.981 24.220 -31.632 1.00 88.98 35 ALA B C 1
ATOM 11448 O O . ALA C 1 35 ? 79.168 25.122 -32.457 1.00 82.45 35 ALA B O 1
ATOM 11455 N N . SER C 1 36 ? 78.066 23.272 -31.794 1.00 87.85 36 SER B N 1
ATOM 11456 C CA . SER C 1 36 ? 77.120 23.311 -32.893 1.00 77.51 36 SER B CA 1
ATOM 11457 C C . SER C 1 36 ? 76.183 24.509 -32.748 1.00 78.74 36 SER B C 1
ATOM 11458 O O . SER C 1 36 ? 76.062 25.115 -31.679 1.00 85.96 36 SER B O 1
ATOM 11466 N N . ASN C 1 37 ? 75.525 24.859 -33.857 1.00 90.09 37 ASN B N 1
ATOM 11467 C CA . ASN C 1 37 ? 74.451 25.844 -33.806 1.00 87.08 37 ASN B CA 1
ATOM 11468 C C . ASN C 1 37 ? 73.481 25.520 -32.678 1.00 82.60 37 ASN B C 1
ATOM 11469 O O . ASN C 1 37 ? 73.184 26.361 -31.817 1.00 84.57 37 ASN B O 1
ATOM 11480 N N . GLN C 1 38 ? 72.969 24.288 -32.685 1.00 83.93 38 GLN B N 1
ATOM 11481 C CA . GLN C 1 38 ? 71.970 23.877 -31.711 1.00 81.69 38 GLN B CA 1
ATOM 11482 C C . GLN C 1 38 ? 72.501 24.001 -30.293 1.00 88.06 38 GLN B C 1
ATOM 11483 O O . GLN C 1 38 ? 71.793 24.473 -29.400 1.00 86.52 38 GLN B O 1
ATOM 11497 N N . ASP C 1 39 ? 73.745 23.578 -30.068 1.00 88.93 39 ASP B N 1
ATOM 11498 C CA . ASP C 1 39 ? 74.354 23.703 -28.750 1.00 81.43 39 ASP B CA 1
ATOM 11499 C C . ASP C 1 39 ? 74.238 25.131 -28.227 1.00 84.52 39 ASP B C 1
ATOM 11500 O O . ASP C 1 39 ? 73.680 25.379 -27.149 1.00 87.31 39 ASP B O 1
ATOM 11509 N N . MET C 1 40 ? 74.767 26.087 -28.990 1.00 79.28 40 MET B N 1
ATOM 11510 C CA . MET C 1 40 ? 74.844 27.458 -28.503 1.00 77.22 40 MET B CA 1
ATOM 11511 C C . MET C 1 40 ? 73.459 28.063 -28.344 1.00 76.38 40 MET B C 1
ATOM 11512 O O . MET C 1 40 ? 73.180 28.726 -27.334 1.00 85.77 40 MET B O 1
ATOM 11526 N N . PHE C 1 41 ? 72.558 27.827 -29.304 1.00 71.65 41 PHE B N 1
ATOM 11527 C CA . PHE C 1 41 ? 71.251 28.449 -29.164 1.00 78.56 41 PHE B CA 1
ATOM 11528 C C . PHE C 1 41 ? 70.452 27.824 -28.024 1.00 79.40 41 PHE B C 1
ATOM 11529 O O . PHE C 1 41 ? 69.699 28.522 -27.337 1.00 75.41 41 PHE B O 1
ATOM 11546 N N . THR C 1 42 ? 70.561 26.507 -27.823 1.00 81.48 42 THR B N 1
ATOM 11547 C CA . THR C 1 42 ? 69.804 25.890 -26.742 1.00 82.26 42 THR B CA 1
ATOM 11548 C C . THR C 1 42 ? 70.363 26.305 -25.387 1.00 83.20 42 THR B C 1
ATOM 11549 O O . THR C 1 42 ? 69.594 26.478 -24.434 1.00 86.91 42 THR B O 1
ATOM 11560 N N . ALA C 1 43 ? 71.676 26.539 -25.293 1.00 84.39 43 ALA B N 1
ATOM 11561 C CA . ALA C 1 43 ? 72.217 27.176 -24.095 1.00 81.94 43 ALA B CA 1
ATOM 11562 C C . ALA C 1 43 ? 71.593 28.551 -23.878 1.00 79.95 43 ALA B C 1
ATOM 11563 O O . ALA C 1 43 ? 71.135 28.877 -22.774 1.00 90.34 43 ALA B O 1
ATOM 11570 N N . ALA C 1 44 ? 71.591 29.381 -24.925 1.00 81.47 44 ALA B N 1
ATOM 11571 C CA . ALA C 1 44 ? 70.997 30.711 -24.831 1.00 85.48 44 ALA B CA 1
ATOM 11572 C C . ALA C 1 44 ? 69.551 30.642 -24.350 1.00 80.77 44 ALA B C 1
ATOM 11573 O O . ALA C 1 44 ? 69.139 31.377 -23.439 1.00 78.55 44 ALA B O 1
ATOM 11580 N N . LEU C 1 45 ? 68.760 29.768 -24.971 1.00 83.31 45 LEU B N 1
ATOM 11581 C CA . LEU C 1 45 ? 67.354 29.656 -24.614 1.00 83.02 45 LEU B CA 1
ATOM 11582 C C . LEU C 1 45 ? 67.193 29.193 -23.174 1.00 83.54 45 LEU B C 1
ATOM 11583 O O . LEU C 1 45 ? 66.328 29.696 -22.452 1.00 83.46 45 LEU B O 1
ATOM 11599 N N . SER C 1 46 ? 68.010 28.229 -22.739 1.00 82.93 46 SER B N 1
ATOM 11600 C CA . SER C 1 46 ? 67.971 27.811 -21.342 1.00 86.84 46 SER B CA 1
ATOM 11601 C C . SER C 1 46 ? 68.240 28.989 -20.415 1.00 80.35 46 SER B C 1
ATOM 11602 O O . SER C 1 46 ? 67.590 29.140 -19.373 1.00 77.13 46 SER B O 1
ATOM 11610 N N . GLY C 1 47 ? 69.211 29.828 -20.771 1.00 80.97 47 GLY B N 1
ATOM 11611 C CA . GLY C 1 47 ? 69.459 31.021 -19.981 1.00 79.69 47 GLY B CA 1
ATOM 11612 C C . GLY C 1 47 ? 68.238 31.914 -19.898 1.00 75.55 47 GLY B C 1
ATOM 11613 O O . GLY C 1 47 ? 67.902 32.430 -18.829 1.00 76.56 47 GLY B O 1
ATOM 11617 N N . LEU C 1 48 ? 67.557 32.109 -21.027 1.00 80.03 48 LEU B N 1
ATOM 11618 C CA . LEU C 1 48 ? 66.345 32.928 -21.016 1.00 79.86 48 LEU B CA 1
ATOM 11619 C C . LEU C 1 48 ? 65.287 32.324 -20.092 1.00 76.66 48 LEU B C 1
ATOM 11620 O O . LEU C 1 48 ? 64.713 33.021 -19.241 1.00 78.73 48 LEU B O 1
ATOM 11636 N N . VAL C 1 49 ? 65.020 31.020 -20.237 1.00 78.05 49 VAL B N 1
ATOM 11637 C CA . VAL C 1 49 ? 63.955 30.409 -19.443 1.00 80.45 49 VAL B CA 1
ATOM 11638 C C . VAL C 1 49 ? 64.284 30.518 -17.958 1.00 79.94 49 VAL B C 1
ATOM 11639 O O . VAL C 1 49 ? 63.408 30.796 -17.131 1.00 80.19 49 VAL B O 1
ATOM 11652 N N . ASP C 1 50 ? 65.553 30.309 -17.596 1.00 82.10 50 ASP B N 1
ATOM 11653 C CA . ASP C 1 50 ? 65.942 30.443 -16.195 1.00 72.04 50 ASP B CA 1
ATOM 11654 C C . ASP C 1 50 ? 65.745 31.875 -15.713 1.00 73.27 50 ASP B C 1
ATOM 11655 O O . ASP C 1 50 ? 65.140 32.112 -14.661 1.00 81.74 50 ASP B O 1
ATOM 11664 N N . ARG C 1 51 ? 66.239 32.849 -16.481 1.00 72.85 51 ARG B N 1
ATOM 11665 C CA . ARG C 1 51 ? 66.182 34.229 -16.024 1.00 70.52 51 ARG B CA 1
ATOM 11666 C C . ARG C 1 51 ? 64.749 34.711 -15.847 1.00 71.13 51 ARG B C 1
ATOM 11667 O O . ARG C 1 51 ? 64.494 35.592 -15.017 1.00 72.51 51 ARG B O 1
ATOM 11688 N N . PHE C 1 52 ? 63.801 34.163 -16.614 1.00 76.40 52 PHE B N 1
ATOM 11689 C CA . PHE C 1 52 ? 62.411 34.595 -16.503 1.00 77.40 52 PHE B CA 1
ATOM 11690 C C . PHE C 1 52 ? 61.468 33.478 -16.066 1.00 77.63 52 PHE B C 1
ATOM 11691 O O . PHE C 1 52 ? 60.248 33.683 -16.049 1.00 71.52 52 PHE B O 1
ATOM 11708 N N . GLY C 1 53 ? 61.994 32.309 -15.713 1.00 75.85 53 GLY B N 1
ATOM 11709 C CA . GLY C 1 53 ? 61.172 31.233 -15.196 1.00 74.30 53 GLY B CA 1
ATOM 11710 C C . GLY C 1 53 ? 60.061 30.792 -16.125 1.00 81.57 53 GLY B C 1
ATOM 11711 O O . GLY C 1 53 ? 58.907 30.666 -15.703 1.00 83.91 53 GLY B O 1
ATOM 11715 N N . LEU C 1 54 ? 60.397 30.550 -17.391 1.00 83.89 54 LEU B N 1
ATOM 11716 C CA . LEU C 1 54 ? 59.428 30.052 -18.356 1.00 81.79 54 LEU B CA 1
ATOM 11717 C C . LEU C 1 54 ? 59.271 28.535 -18.316 1.00 83.05 54 LEU B C 1
ATOM 11718 O O . LEU C 1 54 ? 58.430 28.002 -19.050 1.00 86.17 54 LEU B O 1
ATOM 11734 N N . ALA C 1 55 ? 60.057 27.837 -17.496 1.00 80.15 55 ALA B N 1
ATOM 11735 C CA . ALA C 1 55 ? 60.104 26.381 -17.543 1.00 80.56 55 ALA B CA 1
ATOM 11736 C C . ALA C 1 55 ? 58.704 25.786 -17.588 1.00 81.80 55 ALA B C 1
ATOM 11737 O O . ALA C 1 55 ? 57.819 26.181 -16.825 1.00 84.83 55 ALA B O 1
ATOM 11744 N N . GLY C 1 56 ? 58.508 24.838 -18.501 1.00 79.63 56 GLY B N 1
ATOM 11745 C CA . GLY C 1 56 ? 57.239 24.166 -18.643 1.00 75.80 56 GLY B CA 1
ATOM 11746 C C . GLY C 1 56 ? 56.098 25.023 -19.141 1.00 77.81 56 GLY B C 1
ATOM 11747 O O . GLY C 1 56 ? 54.973 24.519 -19.240 1.00 68.96 56 GLY B O 1
ATOM 11751 N N . GLU C 1 57 ? 56.337 26.292 -19.455 1.00 79.88 57 GLU B N 1
ATOM 11752 C CA . GLU C 1 57 ? 55.279 27.130 -19.989 1.00 79.03 57 GLU B CA 1
ATOM 11753 C C . GLU C 1 57 ? 55.299 27.110 -21.513 1.00 89.22 57 GLU B C 1
ATOM 11754 O O . GLU C 1 57 ? 56.281 26.717 -22.151 1.00 86.19 57 GLU B O 1
ATOM 11766 N N . ARG C 1 58 ? 54.188 27.554 -22.091 1.00 90.85 58 ARG B N 1
ATOM 11767 C CA . ARG C 1 58 ? 53.982 27.528 -23.529 1.00 81.06 58 ARG B CA 1
ATOM 11768 C C . ARG C 1 58 ? 54.230 28.920 -24.093 1.00 80.93 58 ARG B C 1
ATOM 11769 O O . ARG C 1 58 ? 53.483 29.858 -23.798 1.00 86.65 58 ARG B O 1
ATOM 11790 N N . LEU C 1 59 ? 55.259 29.054 -24.914 1.00 81.37 59 LEU B N 1
ATOM 11791 C CA . LEU C 1 59 ? 55.426 30.263 -25.706 1.00 81.88 59 LEU B CA 1
ATOM 11792 C C . LEU C 1 59 ? 54.656 30.094 -27.006 1.00 77.11 59 LEU B C 1
ATOM 11793 O O . LEU C 1 59 ? 54.596 28.999 -27.574 1.00 75.49 59 LEU B O 1
ATOM 11809 N N . ASP C 1 60 ? 54.032 31.179 -27.456 1.00 67.98 60 ASP B N 1
ATOM 11810 C CA . ASP C 1 60 ? 53.245 31.112 -28.675 1.00 78.65 60 ASP B CA 1
ATOM 11811 C C . ASP C 1 60 ? 54.120 30.981 -29.912 1.00 80.95 60 ASP B C 1
ATOM 11812 O O . ASP C 1 60 ? 53.647 30.483 -30.940 1.00 69.67 60 ASP B O 1
ATOM 11821 N N . MET C 1 61 ? 55.381 31.401 -29.836 1.00 73.35 61 MET B N 1
ATOM 11822 C CA . MET C 1 61 ? 56.282 31.257 -30.968 1.00 73.82 61 MET B CA 1
ATOM 11823 C C . MET C 1 61 ? 57.734 31.513 -30.593 1.00 74.83 61 MET B C 1
ATOM 11824 O O . MET C 1 61 ? 58.045 32.502 -29.925 1.00 71.05 61 MET B O 1
ATOM 11838 N N . VAL C 1 62 ? 58.624 30.629 -31.032 1.00 79.83 62 VAL B N 1
ATOM 11839 C CA . VAL C 1 62 ? 60.064 30.860 -31.009 1.00 75.66 62 VAL B CA 1
ATOM 11840 C C . VAL C 1 62 ? 60.523 30.951 -32.458 1.00 82.31 62 VAL B C 1
ATOM 11841 O O . VAL C 1 62 ? 60.320 30.011 -33.237 1.00 83.95 62 VAL B O 1
ATOM 11854 N N . VAL C 1 63 ? 61.135 32.075 -32.826 1.00 81.60 63 VAL B N 1
ATOM 11855 C CA . VAL C 1 63 ? 61.572 32.287 -34.202 1.00 70.43 63 VAL B CA 1
ATOM 11856 C C . VAL C 1 63 ? 63.012 32.784 -34.223 1.00 72.94 63 VAL B C 1
ATOM 11857 O O . VAL C 1 63 ? 63.404 33.660 -33.440 1.00 76.32 63 VAL B O 1
ATOM 11870 N N . GLY C 1 64 ? 63.794 32.213 -35.129 1.00 77.35 64 GLY B N 1
ATOM 11871 C CA . GLY C 1 64 ? 65.177 32.604 -35.288 1.00 76.39 64 GLY B CA 1
ATOM 11872 C C . GLY C 1 64 ? 65.805 31.767 -36.376 1.00 71.02 64 GLY B C 1
ATOM 11873 O O . GLY C 1 64 ? 65.104 31.180 -37.201 1.00 71.70 64 GLY B O 1
ATOM 11877 N N . GLY C 1 65 ? 67.129 31.707 -36.377 1.00 69.48 65 GLY B N 1
ATOM 11878 C CA . GLY C 1 65 ? 67.810 30.814 -37.289 1.00 68.48 65 GLY B CA 1
ATOM 11879 C C . GLY C 1 65 ? 69.288 31.116 -37.358 1.00 72.46 65 GLY B C 1
ATOM 11880 O O . GLY C 1 65 ? 69.805 32.003 -36.672 1.00 72.20 65 GLY B O 1
ATOM 11884 N N . ALA C 1 66 ? 69.962 30.343 -38.206 1.00 80.33 66 ALA B N 1
ATOM 11885 C CA . ALA C 1 66 ? 71.376 30.516 -38.492 1.00 77.48 66 ALA B CA 1
ATOM 11886 C C . ALA C 1 66 ? 71.553 30.854 -39.966 1.00 83.44 66 ALA B C 1
ATOM 11887 O O . ALA C 1 66 ? 70.790 30.399 -40.822 1.00 77.34 66 ALA B O 1
ATOM 11894 N N . VAL C 1 67 ? 72.570 31.659 -40.252 1.00 84.46 67 VAL B N 1
ATOM 11895 C CA . VAL C 1 67 ? 72.860 32.075 -41.619 1.00 73.06 67 VAL B CA 1
ATOM 11896 C C . VAL C 1 67 ? 73.715 31.044 -42.338 1.00 78.78 67 VAL B C 1
ATOM 11897 O O . VAL C 1 67 ? 73.356 30.567 -43.418 1.00 93.41 67 VAL B O 1
ATOM 11910 N N . LEU C 1 68 ? 74.855 30.690 -41.753 1.00 72.34 68 LEU B N 1
ATOM 11911 C CA . LEU C 1 68 ? 75.682 29.597 -42.260 1.00 83.69 68 LEU B CA 1
ATOM 11912 C C . LEU C 1 68 ? 75.225 28.258 -41.686 1.00 87.76 68 LEU B C 1
ATOM 11913 O O . LEU C 1 68 ? 76.017 27.464 -41.182 1.00 89.94 68 LEU B O 1
ATOM 11929 N N . LYS C 1 69 ? 73.917 28.012 -41.757 1.00 90.24 69 LYS B N 1
ATOM 11930 C CA . LYS C 1 69 ? 73.359 26.767 -41.245 1.00 95.50 69 LYS B CA 1
ATOM 11931 C C . LYS C 1 69 ? 73.875 25.579 -42.046 1.00 103.62 69 LYS B C 1
ATOM 11932 O O . LYS C 1 69 ? 74.189 25.686 -43.235 1.00 109.42 69 LYS B O 1
ATOM 11936 N N . HIS C 1 70 ? 73.957 24.432 -41.378 1.00 104.60 70 HIS B N 1
ATOM 11937 C CA . HIS C 1 70 ? 74.457 23.209 -41.975 1.00 109.82 70 HIS B CA 1
ATOM 11938 C C . HIS C 1 70 ? 73.287 22.300 -42.347 1.00 112.16 70 HIS B C 1
ATOM 11939 O O . HIS C 1 70 ? 72.116 22.682 -42.252 1.00 108.75 70 HIS B O 1
ATOM 11943 N N . SER C 1 71 ? 73.603 21.077 -42.780 1.00 115.61 71 SER B N 1
ATOM 11944 C CA . SER C 1 71 ? 72.562 20.127 -43.152 1.00 115.71 71 SER B CA 1
ATOM 11945 C C . SER C 1 71 ? 71.847 19.551 -41.938 1.00 116.74 71 SER B C 1
ATOM 11946 O O . SER C 1 71 ? 70.726 19.051 -42.075 1.00 118.88 71 SER B O 1
ATOM 11954 N N . ARG C 1 72 ? 72.468 19.607 -40.758 1.00 116.74 72 ARG B N 1
ATOM 11955 C CA . ARG C 1 72 ? 71.855 19.135 -39.523 1.00 113.52 72 ARG B CA 1
ATOM 11956 C C . ARG C 1 72 ? 71.010 20.206 -38.846 1.00 109.27 72 ARG B C 1
ATOM 11957 O O . ARG C 1 72 ? 70.913 20.222 -37.610 1.00 111.71 72 ARG B O 1
ATOM 11961 N N . ASP C 1 73 ? 70.394 21.100 -39.618 1.00 105.88 73 ASP B N 1
ATOM 11962 C CA . ASP C 1 73 ? 69.713 22.272 -39.080 1.00 107.38 73 ASP B CA 1
ATOM 11963 C C . ASP C 1 73 ? 68.347 22.461 -39.732 1.00 101.47 73 ASP B C 1
ATOM 11964 O O . ASP C 1 73 ? 67.969 23.564 -40.137 1.00 94.80 73 ASP B O 1
ATOM 11973 N N . PHE C 1 74 ? 67.579 21.379 -39.840 1.00 97.19 74 PHE B N 1
ATOM 11974 C CA . PHE C 1 74 ? 66.190 21.465 -40.272 1.00 96.36 74 PHE B CA 1
ATOM 11975 C C . PHE C 1 74 ? 65.307 21.654 -39.042 1.00 99.34 74 PHE B C 1
ATOM 11976 O O . PHE C 1 74 ? 65.436 20.916 -38.058 1.00 92.94 74 PHE B O 1
ATOM 11993 N N . ASN C 1 75 ? 64.409 22.639 -39.100 1.00 96.15 75 ASN B N 1
ATOM 11994 C CA . ASN C 1 75 ? 63.553 22.981 -37.963 1.00 91.74 75 ASN B CA 1
ATOM 11995 C C . ASN C 1 75 ? 64.405 23.291 -36.730 1.00 91.08 75 ASN B C 1
ATOM 11996 O O . ASN C 1 75 ? 64.172 22.777 -35.635 1.00 97.08 75 ASN B O 1
ATOM 12007 N N . LEU C 1 76 ? 65.411 24.150 -36.919 1.00 88.63 76 LEU B N 1
ATOM 12008 C CA . LEU C 1 76 ? 66.373 24.403 -35.849 1.00 89.33 76 LEU B CA 1
ATOM 12009 C C . LEU C 1 76 ? 65.684 24.949 -34.604 1.00 86.66 76 LEU B C 1
ATOM 12010 O O . LEU C 1 76 ? 65.918 24.467 -33.491 1.00 81.62 76 LEU B O 1
ATOM 12026 N N . MET C 1 77 ? 64.833 25.963 -34.773 1.00 85.61 77 MET B N 1
ATOM 12027 C CA . MET C 1 77 ? 64.155 26.556 -33.624 1.00 81.12 77 MET B CA 1
ATOM 12028 C C . MET C 1 77 ? 63.241 25.540 -32.943 1.00 80.44 77 MET B C 1
ATOM 12029 O O . MET C 1 77 ? 63.239 25.411 -31.713 1.00 82.07 77 MET B O 1
ATOM 12043 N N . ARG C 1 78 ? 62.446 24.811 -33.729 1.00 84.32 78 ARG B N 1
ATOM 12044 C CA . ARG C 1 78 ? 61.561 23.808 -33.149 1.00 81.11 78 ARG B CA 1
ATOM 12045 C C . ARG C 1 78 ? 62.357 22.770 -32.368 1.00 81.83 78 ARG B C 1
ATOM 12046 O O . ARG C 1 78 ? 62.000 22.414 -31.239 1.00 89.08 78 ARG B O 1
ATOM 12067 N N . GLU C 1 79 ? 63.438 22.256 -32.956 1.00 79.63 79 GLU B N 1
ATOM 12068 C CA . GLU C 1 79 ? 64.197 21.223 -32.264 1.00 87.68 79 GLU B CA 1
ATOM 12069 C C . GLU C 1 79 ? 64.952 21.777 -31.063 1.00 88.20 79 GLU B C 1
ATOM 12070 O O . GLU C 1 79 ? 65.238 21.024 -30.126 1.00 80.82 79 GLU B O 1
ATOM 12082 N N . CYS C 1 80 ? 65.265 23.074 -31.062 1.00 83.15 80 CYS B N 1
ATOM 12083 C CA . CYS C 1 80 ? 65.851 23.687 -29.876 1.00 79.19 80 CYS B CA 1
ATOM 12084 C C . CYS C 1 80 ? 64.833 23.751 -28.745 1.00 77.18 80 CYS B C 1
ATOM 12085 O O . CYS C 1 80 ? 65.147 23.413 -27.597 1.00 80.28 80 CYS B O 1
ATOM 12093 N N . VAL C 1 81 ? 63.599 24.172 -29.047 1.00 75.59 81 VAL B N 1
ATOM 12094 C CA . VAL C 1 81 ? 62.608 24.228 -27.974 1.00 73.96 81 VAL B CA 1
ATOM 12095 C C . VAL C 1 81 ? 62.282 22.817 -27.487 1.00 78.72 81 VAL B C 1
ATOM 12096 O O . VAL C 1 81 ? 62.001 22.611 -26.300 1.00 89.74 81 VAL B O 1
ATOM 12109 N N . LEU C 1 82 ? 62.301 21.825 -28.383 1.00 77.72 82 LEU B N 1
ATOM 12110 C CA . LEU C 1 82 ? 62.082 20.452 -27.936 1.00 84.49 82 LEU B CA 1
ATOM 12111 C C . LEU C 1 82 ? 63.215 19.983 -27.027 1.00 84.25 82 LEU B C 1
ATOM 12112 O O . LEU C 1 82 ? 62.980 19.211 -26.091 1.00 88.38 82 LEU B O 1
ATOM 12128 N N . GLY C 1 83 ? 64.440 20.441 -27.279 1.00 84.50 83 GLY B N 1
ATOM 12129 C CA . GLY C 1 83 ? 65.543 20.199 -26.376 1.00 82.16 83 GLY B CA 1
ATOM 12130 C C . GLY C 1 83 ? 65.638 21.164 -25.220 1.00 84.68 83 GLY B C 1
ATOM 12131 O O . GLY C 1 83 ? 66.575 21.077 -24.422 1.00 86.16 83 GLY B O 1
ATOM 12135 N N . SER C 1 84 ? 64.686 22.084 -25.108 1.00 83.26 84 SER B N 1
ATOM 12136 C CA . SER C 1 84 ? 64.661 23.083 -24.056 1.00 81.60 84 SER B CA 1
ATOM 12137 C C . SER C 1 84 ? 63.780 22.604 -22.904 1.00 87.12 84 SER B C 1
ATOM 12138 O O . SER C 1 84 ? 63.379 21.438 -22.839 1.00 90.20 84 SER B O 1
ATOM 12146 N N . GLU C 1 85 ? 63.465 23.517 -21.985 1.00 90.82 85 GLU B N 1
ATOM 12147 C CA . GLU C 1 85 ? 62.582 23.235 -20.863 1.00 97.69 85 GLU B CA 1
ATOM 12148 C C . GLU C 1 85 ? 61.193 23.827 -21.054 1.00 94.33 85 GLU B C 1
ATOM 12149 O O . GLU C 1 85 ? 60.369 23.766 -20.136 1.00 94.42 85 GLU B O 1
ATOM 12161 N N . LEU C 1 86 ? 60.919 24.407 -22.215 1.00 89.13 86 LEU B N 1
ATOM 12162 C CA . LEU C 1 86 ? 59.614 24.986 -22.478 1.00 86.23 86 LEU B CA 1
ATOM 12163 C C . LEU C 1 86 ? 58.601 23.885 -22.769 1.00 85.40 86 LEU B C 1
ATOM 12164 O O . LEU C 1 86 ? 58.956 22.738 -23.052 1.00 93.08 86 LEU B O 1
ATOM 12180 N N . SER C 1 87 ? 57.327 24.240 -22.674 1.00 75.76 87 SER B N 1
ATOM 12181 C CA . SER C 1 87 ? 56.275 23.276 -22.964 1.00 78.79 87 SER B CA 1
ATOM 12182 C C . SER C 1 87 ? 56.442 22.768 -24.393 1.00 88.51 87 SER B C 1
ATOM 12183 O O . SER C 1 87 ? 56.639 23.576 -25.313 1.00 90.15 87 SER B O 1
ATOM 12191 N N . PRO C 1 88 ? 56.372 21.453 -24.628 1.00 84.52 88 PRO B N 1
ATOM 12192 C CA . PRO C 1 88 ? 56.594 20.949 -25.994 1.00 89.08 88 PRO B CA 1
ATOM 12193 C C . PRO C 1 88 ? 55.518 21.371 -26.979 1.00 87.03 88 PRO B C 1
ATOM 12194 O O . PRO C 1 88 ? 55.676 21.123 -28.182 1.00 80.35 88 PRO B O 1
ATOM 12205 N N . TYR C 1 89 ? 54.434 21.991 -26.516 1.00 89.18 89 TYR B N 1
ATOM 12206 C CA . TYR C 1 89 ? 53.427 22.553 -27.406 1.00 84.59 89 TYR B CA 1
ATOM 12207 C C . TYR C 1 89 ? 53.806 23.942 -27.904 1.00 86.42 89 TYR B C 1
ATOM 12208 O O . TYR C 1 89 ? 53.006 24.574 -28.602 1.00 90.71 89 TYR B O 1
ATOM 12226 N N . THR C 1 90 ? 54.997 24.422 -27.563 1.00 83.49 90 THR B N 1
ATOM 12227 C CA . THR C 1 90 ? 55.500 25.695 -28.072 1.00 82.97 90 THR B CA 1
ATOM 12228 C C . THR C 1 90 ? 55.896 25.551 -29.536 1.00 76.13 90 THR B C 1
ATOM 12229 O O . THR C 1 90 ? 56.802 24.767 -29.845 1.00 75.07 90 THR B O 1
ATOM 12240 N N . PRO C 1 91 ? 55.263 26.281 -30.470 1.00 78.85 91 PRO B N 1
ATOM 12241 C CA . PRO C 1 91 ? 55.644 26.141 -31.883 1.00 80.70 91 PRO B CA 1
ATOM 12242 C C . PRO C 1 91 ? 56.813 27.045 -32.239 1.00 77.26 91 PRO B C 1
ATOM 12243 O O . PRO C 1 91 ? 57.274 27.822 -31.397 1.00 77.83 91 PRO B O 1
ATOM 12254 N N . ALA C 1 92 ? 57.298 26.962 -33.475 1.00 77.10 92 ALA B N 1
ATOM 12255 C CA . ALA C 1 92 ? 58.497 27.695 -33.861 1.00 79.00 92 ALA B CA 1
ATOM 12256 C C . ALA C 1 92 ? 58.687 27.597 -35.367 1.00 75.75 92 ALA B C 1
ATOM 12257 O O . ALA C 1 92 ? 58.107 26.729 -36.025 1.00 69.11 92 ALA B O 1
ATOM 12264 N N . PHE C 1 93 ? 59.500 28.505 -35.906 1.00 71.82 93 PHE B N 1
ATOM 12265 C CA . PHE C 1 93 ? 59.962 28.370 -37.282 1.00 75.19 93 PHE B CA 1
ATOM 12266 C C . PHE C 1 93 ? 61.242 29.171 -37.468 1.00 75.56 93 PHE B C 1
ATOM 12267 O O . PHE C 1 93 ? 61.563 30.065 -36.679 1.00 77.69 93 PHE B O 1
ATOM 12284 N N . ASP C 1 94 ? 61.966 28.835 -38.533 1.00 75.93 94 ASP B N 1
ATOM 12285 C CA . ASP C 1 94 ? 63.254 29.443 -38.821 1.00 73.66 94 ASP B CA 1
ATOM 12286 C C . ASP C 1 94 ? 63.091 30.656 -39.734 1.00 74.36 94 ASP B C 1
ATOM 12287 O O . ASP C 1 94 ? 62.031 30.907 -40.311 1.00 65.67 94 ASP B O 1
ATOM 12296 N N . LEU C 1 95 ? 64.184 31.405 -39.872 1.00 70.45 95 LEU B N 1
ATOM 12297 C CA . LEU C 1 95 ? 64.168 32.704 -40.531 1.00 69.36 95 LEU B CA 1
ATOM 12298 C C . LEU C 1 95 ? 65.596 33.221 -40.626 1.00 74.46 95 LEU B C 1
ATOM 12299 O O . LEU C 1 95 ? 66.294 33.301 -39.610 1.00 74.35 95 LEU B O 1
ATOM 12315 N N . GLN C 1 96 ? 66.048 33.567 -41.830 1.00 79.63 96 GLN B N 1
ATOM 12316 C CA . GLN C 1 96 ? 67.392 34.102 -42.014 1.00 75.49 96 GLN B CA 1
ATOM 12317 C C . GLN C 1 96 ? 67.337 35.277 -42.974 1.00 76.33 96 GLN B C 1
ATOM 12318 O O . GLN C 1 96 ? 66.890 35.131 -44.116 1.00 80.16 96 GLN B O 1
ATOM 12332 N N . GLN C 1 97 ? 67.791 36.435 -42.505 1.00 68.89 97 GLN B N 1
ATOM 12333 C CA . GLN C 1 97 ? 68.013 37.610 -43.333 1.00 64.27 97 GLN B CA 1
ATOM 12334 C C . GLN C 1 97 ? 69.414 38.145 -43.081 1.00 73.89 97 GLN B C 1
ATOM 12335 O O . GLN C 1 97 ? 69.633 39.342 -42.878 1.00 72.62 97 GLN B O 1
ATOM 12349 N N . ALA C 1 98 ? 70.386 37.236 -43.079 1.00 75.47 98 ALA B N 1
ATOM 12350 C CA . ALA C 1 98 ? 71.780 37.588 -42.841 1.00 73.76 98 ALA B CA 1
ATOM 12351 C C . ALA C 1 98 ? 71.908 38.297 -41.491 1.00 76.91 98 ALA B C 1
ATOM 12352 O O . ALA C 1 98 ? 71.298 37.879 -40.505 1.00 75.34 98 ALA B O 1
ATOM 12371 N N . GLY C 1 100 ? 70.672 40.843 -40.289 1.00 64.82 100 GLY B N 1
ATOM 12372 C CA . GLY C 1 100 ? 69.424 41.356 -39.756 1.00 66.90 100 GLY B CA 1
ATOM 12373 C C . GLY C 1 100 ? 68.483 40.266 -39.281 1.00 65.66 100 GLY B C 1
ATOM 12374 O O . GLY C 1 100 ? 67.360 40.543 -38.855 1.00 64.34 100 GLY B O 1
ATOM 12378 N N . THR C 1 101 ? 68.951 39.018 -39.354 1.00 61.98 101 THR B N 1
ATOM 12379 C CA . THR C 1 101 ? 68.129 37.885 -38.941 1.00 67.75 101 THR B CA 1
ATOM 12380 C C . THR C 1 101 ? 67.545 38.095 -37.548 1.00 75.00 101 THR B C 1
ATOM 12381 O O . THR C 1 101 ? 66.343 37.913 -37.334 1.00 69.98 101 THR B O 1
ATOM 12392 N N . GLY C 1 102 ? 68.385 38.457 -36.582 1.00 72.88 102 GLY B N 1
ATOM 12393 C CA . GLY C 1 102 ? 67.916 38.644 -35.221 1.00 70.72 102 GLY B CA 1
ATOM 12394 C C . GLY C 1 102 ? 66.790 39.652 -35.108 1.00 72.81 102 GLY B C 1
ATOM 12395 O O . GLY C 1 102 ? 65.691 39.336 -34.627 1.00 75.79 102 GLY B O 1
ATOM 12399 N N . LEU C 1 103 ? 67.055 40.881 -35.556 1.00 66.97 103 LEU B N 1
ATOM 12400 C CA . LEU C 1 103 ? 66.044 41.928 -35.461 1.00 69.01 103 LEU B CA 1
ATOM 12401 C C . LEU C 1 103 ? 64.792 41.558 -36.248 1.00 77.09 103 LEU B C 1
ATOM 12402 O O . LEU C 1 103 ? 63.671 41.856 -35.821 1.00 71.14 103 LEU B O 1
ATOM 12418 N N . GLN C 1 104 ? 64.956 40.903 -37.401 1.00 75.53 104 GLN B N 1
ATOM 12419 C CA . GLN C 1 104 ? 63.790 40.554 -38.209 1.00 74.48 104 GLN B CA 1
ATOM 12420 C C . GLN C 1 104 ? 62.943 39.483 -37.528 1.00 70.97 104 GLN B C 1
ATOM 12421 O O . GLN C 1 104 ? 61.708 39.527 -37.589 1.00 69.90 104 GLN B O 1
ATOM 12435 N N . ALA C 1 105 ? 63.583 38.501 -36.889 1.00 70.07 105 ALA B N 1
ATOM 12436 C CA . ALA C 1 105 ? 62.838 37.551 -36.069 1.00 75.95 105 ALA B CA 1
ATOM 12437 C C . ALA C 1 105 ? 62.079 38.278 -34.968 1.00 72.84 105 ALA B C 1
ATOM 12438 O O . ALA C 1 105 ? 60.936 37.920 -34.637 1.00 73.91 105 ALA B O 1
ATOM 12445 N N . ALA C 1 106 ? 62.707 39.297 -34.377 1.00 66.63 106 ALA B N 1
ATOM 12446 C CA . ALA C 1 106 ? 61.999 40.114 -33.396 1.00 78.16 106 ALA B CA 1
ATOM 12447 C C . ALA C 1 106 ? 60.756 40.746 -34.013 1.00 69.43 106 ALA B C 1
ATOM 12448 O O . ALA C 1 106 ? 59.691 40.795 -33.384 1.00 72.22 106 ALA B O 1
ATOM 12455 N N . ILE C 1 107 ? 60.881 41.244 -35.245 1.00 77.03 107 ILE B N 1
ATOM 12456 C CA . ILE C 1 107 ? 59.734 41.850 -35.917 1.00 79.24 107 ILE B CA 1
ATOM 12457 C C . ILE C 1 107 ? 58.637 40.815 -36.130 1.00 74.22 107 ILE B C 1
ATOM 12458 O O . ILE C 1 107 ? 57.447 41.118 -36.010 1.00 69.58 107 ILE B O 1
ATOM 12474 N N . ALA C 1 108 ? 59.020 39.586 -36.474 1.00 73.19 108 ALA B N 1
ATOM 12475 C CA . ALA C 1 108 ? 58.030 38.527 -36.660 1.00 70.73 108 ALA B CA 1
ATOM 12476 C C . ALA C 1 108 ? 57.244 38.285 -35.376 1.00 75.52 108 ALA B C 1
ATOM 12477 O O . ALA C 1 108 ? 56.001 38.236 -35.379 1.00 73.92 108 ALA B O 1
ATOM 12484 N N . ALA C 1 109 ? 57.965 38.114 -34.265 1.00 80.04 109 ALA B N 1
ATOM 12485 C CA . ALA C 1 109 ? 57.309 37.879 -32.982 1.00 69.00 109 ALA B CA 1
ATOM 12486 C C . ALA C 1 109 ? 56.388 39.041 -32.619 1.00 73.13 109 ALA B C 1
ATOM 12487 O O . ALA C 1 109 ? 55.242 38.838 -32.191 1.00 79.12 109 ALA B O 1
ATOM 12494 N N . ALA C 1 110 ? 56.881 40.273 -32.779 1.00 66.17 110 ALA B N 1
ATOM 12495 C CA . ALA C 1 110 ? 56.056 41.442 -32.496 1.00 68.81 110 ALA B CA 1
ATOM 12496 C C . ALA C 1 110 ? 54.819 41.471 -33.385 1.00 74.94 110 ALA B C 1
ATOM 12497 O O . ALA C 1 110 ? 53.732 41.854 -32.939 1.00 81.36 110 ALA B O 1
ATOM 12504 N N . ASP C 1 111 ? 54.970 41.086 -34.653 1.00 72.13 111 ASP B N 1
ATOM 12505 C CA . ASP C 1 111 ? 53.832 41.044 -35.561 1.00 77.23 111 ASP B CA 1
ATOM 12506 C C . ASP C 1 111 ? 52.749 40.133 -35.014 1.00 72.60 111 ASP B C 1
ATOM 12507 O O . ASP C 1 111 ? 51.577 40.518 -34.913 1.00 73.20 111 ASP B O 1
ATOM 12516 N N . GLY C 1 112 ? 53.132 38.910 -34.658 1.00 72.99 112 GLY B N 1
ATOM 12517 C CA . GLY C 1 112 ? 52.158 37.972 -34.124 1.00 85.08 112 GLY B CA 1
ATOM 12518 C C . GLY C 1 112 ? 51.495 38.479 -32.856 1.00 85.01 112 GLY B C 1
ATOM 12519 O O . GLY C 1 112 ? 50.281 38.340 -32.677 1.00 81.26 112 GLY B O 1
ATOM 12523 N N . ILE C 1 113 ? 52.284 39.064 -31.950 1.00 78.06 113 ILE B N 1
ATOM 12524 C CA . ILE C 1 113 ? 51.701 39.592 -30.719 1.00 84.58 113 ILE B CA 1
ATOM 12525 C C . ILE C 1 113 ? 50.663 40.659 -31.047 1.00 79.88 113 ILE B C 1
ATOM 12526 O O . ILE C 1 113 ? 49.553 40.666 -30.501 1.00 89.29 113 ILE B O 1
ATOM 12542 N N . ALA C 1 114 ? 51.014 41.585 -31.938 1.00 79.70 114 ALA B N 1
ATOM 12543 C CA . ALA C 1 114 ? 50.132 42.715 -32.204 1.00 88.22 114 ALA B CA 1
ATOM 12544 C C . ALA C 1 114 ? 48.856 42.277 -32.909 1.00 85.26 114 ALA B C 1
ATOM 12545 O O . ALA C 1 114 ? 47.765 42.751 -32.573 1.00 90.61 114 ALA B O 1
ATOM 12552 N N . ALA C 1 115 ? 48.969 41.379 -33.890 1.00 76.88 115 ALA B N 1
ATOM 12553 C CA . ALA C 1 115 ? 47.771 40.834 -34.518 1.00 76.14 115 ALA B CA 1
ATOM 12554 C C . ALA C 1 115 ? 46.911 40.057 -33.529 1.00 79.67 115 ALA B C 1
ATOM 12555 O O . ALA C 1 115 ? 45.726 39.828 -33.797 1.00 73.03 115 ALA B O 1
ATOM 12562 N N . GLY C 1 116 ? 47.478 39.650 -32.397 1.00 81.98 116 GLY B N 1
ATOM 12563 C CA . GLY C 1 116 ? 46.748 38.902 -31.400 1.00 84.97 116 GLY B CA 1
ATOM 12564 C C . GLY C 1 116 ? 46.856 37.400 -31.517 1.00 84.35 116 GLY B C 1
ATOM 12565 O O . GLY C 1 116 ? 46.100 36.687 -30.846 1.00 84.58 116 GLY B O 1
ATOM 12569 N N . ARG C 1 117 ? 47.764 36.895 -32.352 1.00 85.34 117 ARG B N 1
ATOM 12570 C CA . ARG C 1 117 ? 47.948 35.454 -32.467 1.00 88.92 117 ARG B CA 1
ATOM 12571 C C . ARG C 1 117 ? 48.861 34.912 -31.375 1.00 82.79 117 ARG B C 1
ATOM 12572 O O . ARG C 1 117 ? 48.685 33.766 -30.944 1.00 81.88 117 ARG B O 1
ATOM 12593 N N . TYR C 1 118 ? 49.828 35.708 -30.920 1.00 81.69 118 TYR B N 1
ATOM 12594 C CA . TYR C 1 118 ? 50.699 35.328 -29.821 1.00 78.82 118 TYR B CA 1
ATOM 12595 C C . TYR C 1 118 ? 50.432 36.213 -28.606 1.00 88.96 118 TYR B C 1
ATOM 12596 O O . TYR C 1 118 ? 50.108 37.398 -28.740 1.00 88.39 118 TYR B O 1
ATOM 12614 N N . GLU C 1 119 ? 50.584 35.628 -27.417 1.00 84.90 119 GLU B N 1
ATOM 12615 C CA . GLU C 1 119 ? 50.662 36.387 -26.175 1.00 73.77 119 GLU B CA 1
ATOM 12616 C C . GLU C 1 119 ? 52.097 36.559 -25.689 1.00 76.46 119 GLU B C 1
ATOM 12617 O O . GLU C 1 119 ? 52.403 37.555 -25.025 1.00 76.99 119 GLU B O 1
ATOM 12629 N N . VAL C 1 120 ? 52.978 35.610 -26.011 1.00 71.35 120 VAL B N 1
ATOM 12630 C CA . VAL C 1 120 ? 54.384 35.658 -25.622 1.00 73.30 120 VAL B CA 1
ATOM 12631 C C . VAL C 1 120 ? 55.183 34.943 -26.703 1.00 69.32 120 VAL B C 1
ATOM 12632 O O . VAL C 1 120 ? 54.680 34.031 -27.364 1.00 70.30 120 VAL B O 1
ATOM 12645 N N . ALA C 1 121 ? 56.435 35.356 -26.887 1.00 59.05 121 ALA B N 1
ATOM 12646 C CA . ALA C 1 121 ? 57.254 34.760 -27.930 1.00 73.85 121 ALA B CA 1
ATOM 12647 C C . ALA C 1 121 ? 58.720 35.102 -27.721 1.00 73.41 121 ALA B C 1
ATOM 12648 O O . ALA C 1 121 ? 59.061 36.143 -27.158 1.00 74.30 121 ALA B O 1
ATOM 12655 N N . ALA C 1 122 ? 59.585 34.208 -28.195 1.00 71.72 122 ALA B N 1
ATOM 12656 C CA . ALA C 1 122 ? 61.028 34.402 -28.178 1.00 63.96 122 ALA B CA 1
ATOM 12657 C C . ALA C 1 122 ? 61.537 34.584 -29.603 1.00 78.85 122 ALA B C 1
ATOM 12658 O O . ALA C 1 122 ? 61.040 33.949 -30.543 1.00 78.69 122 ALA B O 1
ATOM 12665 N N . ALA C 1 123 ? 62.537 35.446 -29.758 1.00 76.09 123 ALA B N 1
ATOM 12666 C CA . ALA C 1 123 ? 63.023 35.819 -31.075 1.00 71.63 123 ALA B CA 1
ATOM 12667 C C . ALA C 1 123 ? 64.520 36.057 -30.998 1.00 69.54 123 ALA B C 1
ATOM 12668 O O . ALA C 1 123 ? 64.982 36.823 -30.148 1.00 66.16 123 ALA B O 1
ATOM 12675 N N . GLY C 1 124 ? 65.272 35.384 -31.866 1.00 73.62 124 GLY B N 1
ATOM 12676 C CA . GLY C 1 124 ? 66.714 35.553 -31.842 1.00 75.97 124 GLY B CA 1
ATOM 12677 C C . GLY C 1 124 ? 67.460 34.888 -32.976 1.00 76.58 124 GLY B C 1
ATOM 12678 O O . GLY C 1 124 ? 66.930 34.751 -34.082 1.00 79.37 124 GLY B O 1
ATOM 12682 N N . GLY C 1 125 ? 68.696 34.477 -32.714 1.00 74.72 125 GLY B N 1
ATOM 12683 C CA . GLY C 1 125 ? 69.485 33.818 -33.738 1.00 72.47 125 GLY B CA 1
ATOM 12684 C C . GLY C 1 125 ? 70.720 33.171 -33.154 1.00 76.93 125 GLY B C 1
ATOM 12685 O O . GLY C 1 125 ? 71.005 33.275 -31.957 1.00 83.17 125 GLY B O 1
ATOM 12689 N N . VAL C 1 126 ? 71.452 32.489 -34.031 1.00 70.58 126 VAL B N 1
ATOM 12690 C CA . VAL C 1 126 ? 72.653 31.759 -33.649 1.00 72.54 126 VAL B CA 1
ATOM 12691 C C . VAL C 1 126 ? 73.502 31.575 -34.896 1.00 79.41 126 VAL B C 1
ATOM 12692 O O . VAL C 1 126 ? 72.981 31.294 -35.978 1.00 88.44 126 VAL B O 1
ATOM 12705 N N . ASP C 1 127 ? 74.814 31.719 -34.740 1.00 74.05 127 ASP B N 1
ATOM 12706 C CA . ASP C 1 127 ? 75.709 31.459 -35.856 1.00 80.58 127 ASP B CA 1
ATOM 12707 C C . ASP C 1 127 ? 77.078 31.021 -35.363 1.00 82.56 127 ASP B C 1
ATOM 12708 O O . ASP C 1 127 ? 77.559 31.489 -34.326 1.00 83.62 127 ASP B O 1
ATOM 12717 N N . THR C 1 128 ? 77.679 30.105 -36.116 1.00 90.54 128 THR B N 1
ATOM 12718 C CA . THR C 1 128 ? 79.063 29.703 -35.942 1.00 84.99 128 THR B CA 1
ATOM 12719 C C . THR C 1 128 ? 79.753 29.814 -37.291 1.00 96.72 128 THR B C 1
ATOM 12720 O O . THR C 1 128 ? 79.385 29.109 -38.237 1.00 98.35 128 THR B O 1
ATOM 12731 N N . THR C 1 129 ? 80.719 30.717 -37.393 1.00 100.17 129 THR B N 1
ATOM 12732 C CA . THR C 1 129 ? 81.632 30.716 -38.524 1.00 97.37 129 THR B CA 1
ATOM 12733 C C . THR C 1 129 ? 82.902 29.932 -38.215 1.00 97.62 129 THR B C 1
ATOM 12734 O O . THR C 1 129 ? 83.853 29.971 -39.001 1.00 101.45 129 THR B O 1
ATOM 12745 N N . SER C 1 130 ? 82.937 29.231 -37.079 1.00 102.25 130 SER B N 1
ATOM 12746 C CA . SER C 1 130 ? 84.103 28.429 -36.732 1.00 106.68 130 SER B CA 1
ATOM 12747 C C . SER C 1 130 ? 84.160 27.134 -37.531 1.00 109.47 130 SER B C 1
ATOM 12748 O O . SER C 1 130 ? 85.256 26.631 -37.805 1.00 112.63 130 SER B O 1
ATOM 12756 N N . ASP C 1 131 ? 83.005 26.580 -37.914 1.00 107.60 131 ASP B N 1
ATOM 12757 C CA . ASP C 1 131 ? 83.010 25.336 -38.682 1.00 121.51 131 ASP B CA 1
ATOM 12758 C C . ASP C 1 131 ? 83.806 25.484 -39.974 1.00 123.07 131 ASP B C 1
ATOM 12759 O O . ASP C 1 131 ? 84.737 24.692 -40.200 1.00 123.85 131 ASP B O 1
ATOM 12768 N N . PRO C 1 132 ? 83.502 26.448 -40.863 1.00 119.96 132 PRO B N 1
ATOM 12769 C CA . PRO C 1 132 ? 84.463 26.738 -41.934 1.00 121.83 132 PRO B CA 1
ATOM 12770 C C . PRO C 1 132 ? 85.883 26.948 -41.414 1.00 123.74 132 PRO B C 1
ATOM 12771 O O . PRO C 1 132 ? 86.705 26.038 -41.521 1.00 131.23 132 PRO B O 1
ATOM 12782 N N . ARG C 1 156 ? 93.004 34.283 -44.876 1.00 121.72 156 ARG B N 1
ATOM 12783 C CA . ARG C 1 156 ? 93.462 33.865 -43.556 1.00 120.74 156 ARG B CA 1
ATOM 12784 C C . ARG C 1 156 ? 93.391 35.018 -42.555 1.00 114.02 156 ARG B C 1
ATOM 12785 O O . ARG C 1 156 ? 94.048 34.986 -41.513 1.00 111.68 156 ARG B O 1
ATOM 12788 N N . LEU C 1 157 ? 92.580 36.032 -42.874 1.00 112.27 157 LEU B N 1
ATOM 12789 C CA . LEU C 1 157 ? 92.454 37.199 -42.006 1.00 112.21 157 LEU B CA 1
ATOM 12790 C C . LEU C 1 157 ? 91.518 36.955 -40.828 1.00 114.69 157 LEU B C 1
ATOM 12791 O O . LEU C 1 157 ? 91.653 37.614 -39.790 1.00 112.33 157 LEU B O 1
ATOM 12795 N N . LYS C 1 158 ? 90.574 36.021 -40.969 1.00 116.38 158 LYS B N 1
ATOM 12796 C CA . LYS C 1 158 ? 89.576 35.698 -39.947 1.00 103.33 158 LYS B CA 1
ATOM 12797 C C . LYS C 1 158 ? 88.588 36.849 -39.723 1.00 103.05 158 LYS B C 1
ATOM 12798 O O . LYS C 1 158 ? 88.076 37.025 -38.614 1.00 98.79 158 LYS B O 1
ATOM 12817 N N . LEU C 1 159 ? 88.302 37.634 -40.768 1.00 103.29 159 LEU B N 1
ATOM 12818 C CA . LEU C 1 159 ? 87.446 38.809 -40.664 1.00 97.14 159 LEU B CA 1
ATOM 12819 C C . LEU C 1 159 ? 86.233 38.683 -41.579 1.00 93.77 159 LEU B C 1
ATOM 12820 O O . LEU C 1 159 ? 86.284 38.015 -42.616 1.00 96.83 159 LEU B O 1
ATOM 12836 N N . VAL C 1 160 ? 85.134 39.330 -41.177 1.00 90.60 160 VAL B N 1
ATOM 12837 C CA . VAL C 1 160 ? 83.886 39.212 -41.928 1.00 90.92 160 VAL B CA 1
ATOM 12838 C C . VAL C 1 160 ? 84.067 39.728 -43.349 1.00 97.03 160 VAL B C 1
ATOM 12839 O O . VAL C 1 160 ? 83.486 39.191 -44.301 1.00 96.92 160 VAL B O 1
ATOM 12852 N N . GLY C 1 161 ? 84.878 40.773 -43.519 1.00 95.55 161 GLY B N 1
ATOM 12853 C CA . GLY C 1 161 ? 85.040 41.364 -44.834 1.00 90.58 161 GLY B CA 1
ATOM 12854 C C . GLY C 1 161 ? 85.540 40.389 -45.880 1.00 88.25 161 GLY B C 1
ATOM 12855 O O . GLY C 1 161 ? 85.283 40.570 -47.071 1.00 90.14 161 GLY B O 1
ATOM 12859 N N . THR C 1 162 ? 86.251 39.341 -45.456 1.00 89.84 162 THR B N 1
ATOM 12860 C CA . THR C 1 162 ? 86.849 38.409 -46.403 1.00 93.56 162 THR B CA 1
ATOM 12861 C C . THR C 1 162 ? 85.827 37.514 -47.097 1.00 93.79 162 THR B C 1
ATOM 12862 O O . THR C 1 162 ? 86.182 36.852 -48.079 1.00 91.51 162 THR B O 1
ATOM 12873 N N . LEU C 1 163 ? 84.586 37.475 -46.625 1.00 94.61 163 LEU B N 1
ATOM 12874 C CA . LEU C 1 163 ? 83.607 36.547 -47.171 1.00 93.27 163 LEU B CA 1
ATOM 12875 C C . LEU C 1 163 ? 82.871 37.157 -48.355 1.00 91.99 163 LEU B C 1
ATOM 12876 O O . LEU C 1 163 ? 82.891 38.375 -48.558 1.00 90.22 163 LEU B O 1
ATOM 12892 N N . PRO C 1 164 ? 82.216 36.320 -49.172 1.00 95.49 164 PRO B N 1
ATOM 12893 C CA . PRO C 1 164 ? 81.382 36.849 -50.261 1.00 91.94 164 PRO B CA 1
ATOM 12894 C C . PRO C 1 164 ? 80.428 37.939 -49.799 1.00 94.87 164 PRO B C 1
ATOM 12895 O O . PRO C 1 164 ? 80.060 37.998 -48.622 1.00 89.30 164 PRO B O 1
ATOM 12906 N N . ALA C 1 165 ? 80.016 38.805 -50.729 1.00 99.94 165 ALA B N 1
ATOM 12907 C CA . ALA C 1 165 ? 79.189 39.948 -50.360 1.00 96.73 165 ALA B CA 1
ATOM 12908 C C . ALA C 1 165 ? 77.782 39.528 -49.950 1.00 100.21 165 ALA B C 1
ATOM 12909 O O . ALA C 1 165 ? 77.135 40.234 -49.167 1.00 97.58 165 ALA B O 1
ATOM 12916 N N . SER C 1 166 ? 77.288 38.399 -50.463 1.00 100.24 166 SER B N 1
ATOM 12917 C CA . SER C 1 166 ? 75.984 37.873 -50.081 1.00 96.93 166 SER B CA 1
ATOM 12918 C C . SER C 1 166 ? 76.093 36.687 -49.128 1.00 99.09 166 SER B C 1
ATOM 12919 O O . SER C 1 166 ? 75.156 35.887 -49.033 1.00 101.64 166 SER B O 1
ATOM 12927 N N . LEU C 1 167 ? 77.218 36.561 -48.424 1.00 100.27 167 LEU B N 1
ATOM 12928 C CA . LEU C 1 167 ? 77.449 35.458 -47.493 1.00 103.30 167 LEU B CA 1
ATOM 12929 C C . LEU C 1 167 ? 77.090 34.115 -48.127 1.00 108.60 167 LEU B C 1
ATOM 12930 O O . LEU C 1 167 ? 76.531 33.226 -47.480 1.00 112.18 167 LEU B O 1
ATOM 12946 N N . GLY C 1 168 ? 77.409 33.972 -49.411 1.00 107.70 168 GLY B N 1
ATOM 12947 C CA . GLY C 1 168 ? 77.222 32.714 -50.104 1.00 111.81 168 GLY B CA 1
ATOM 12948 C C . GLY C 1 168 ? 78.533 31.979 -50.295 1.00 118.52 168 GLY B C 1
ATOM 12949 O O . GLY C 1 168 ? 79.228 32.185 -51.295 1.00 113.01 168 GLY B O 1
ATOM 12953 N N . VAL C 1 169 ? 78.882 31.124 -49.338 1.00 124.14 169 VAL B N 1
ATOM 12954 C CA . VAL C 1 169 ? 80.151 30.409 -49.372 1.00 123.25 169 VAL B CA 1
ATOM 12955 C C . VAL C 1 169 ? 80.253 29.567 -50.639 1.00 113.50 169 VAL B C 1
ATOM 12956 O O . VAL C 1 169 ? 80.240 28.338 -50.579 1.00 106.90 169 VAL B O 1
ATOM 12960 N N . PRO C 1 177 ? 76.931 39.546 -54.160 1.00 96.15 177 PRO B N 1
ATOM 12961 C CA . PRO C 1 177 ? 77.884 38.446 -54.094 1.00 100.22 177 PRO B CA 1
ATOM 12962 C C . PRO C 1 177 ? 78.673 38.328 -55.387 1.00 111.92 177 PRO B C 1
ATOM 12963 O O . PRO C 1 177 ? 79.905 38.318 -55.378 1.00 119.45 177 PRO B O 1
ATOM 12968 N N . ARG C 1 178 ? 77.949 38.241 -56.503 1.00 119.88 178 ARG B N 1
ATOM 12969 C CA . ARG C 1 178 ? 78.552 37.973 -57.807 1.00 111.40 178 ARG B CA 1
ATOM 12970 C C . ARG C 1 178 ? 79.141 39.252 -58.407 1.00 114.61 178 ARG B C 1
ATOM 12971 O O . ARG C 1 178 ? 78.717 39.745 -59.453 1.00 111.79 178 ARG B O 1
ATOM 12975 N N . THR C 1 179 ? 80.151 39.786 -57.715 1.00 109.26 179 THR B N 1
ATOM 12976 C CA . THR C 1 179 ? 80.859 40.969 -58.181 1.00 110.90 179 THR B CA 1
ATOM 12977 C C . THR C 1 179 ? 82.374 40.821 -58.136 1.00 106.62 179 THR B C 1
ATOM 12978 O O . THR C 1 179 ? 83.080 41.785 -58.449 1.00 103.06 179 THR B O 1
ATOM 12989 N N . GLY C 1 180 ? 82.894 39.653 -57.767 1.00 108.24 180 GLY B N 1
ATOM 12990 C CA . GLY C 1 180 ? 84.327 39.497 -57.615 1.00 110.44 180 GLY B CA 1
ATOM 12991 C C . GLY C 1 180 ? 84.867 40.510 -56.629 1.00 108.88 180 GLY B C 1
ATOM 12992 O O . GLY C 1 180 ? 85.839 41.218 -56.911 1.00 105.40 180 GLY B O 1
ATOM 12996 N N . LEU C 1 181 ? 84.226 40.589 -55.465 1.00 105.22 181 LEU B N 1
ATOM 12997 C CA . LEU C 1 181 ? 84.537 41.611 -54.475 1.00 96.30 181 LEU B CA 1
ATOM 12998 C C . LEU C 1 181 ? 83.935 41.175 -53.148 1.00 96.73 181 LEU B C 1
ATOM 12999 O O . LEU C 1 181 ? 82.737 40.880 -53.077 1.00 94.86 181 LEU B O 1
ATOM 13015 N N . SER C 1 182 ? 84.762 41.133 -52.110 1.00 98.88 182 SER B N 1
ATOM 13016 C CA . SER C 1 182 ? 84.312 40.702 -50.796 1.00 85.24 182 SER B CA 1
ATOM 13017 C C . SER C 1 182 ? 83.640 41.853 -50.053 1.00 88.39 182 SER B C 1
ATOM 13018 O O . SER C 1 182 ? 83.904 43.030 -50.315 1.00 83.30 182 SER B O 1
ATOM 13026 N N . MET C 1 183 ? 82.748 41.494 -49.125 1.00 90.65 183 MET B N 1
ATOM 13027 C CA . MET C 1 183 ? 82.023 42.452 -48.292 1.00 87.34 183 MET B CA 1
ATOM 13028 C C . MET C 1 183 ? 82.945 43.571 -47.822 1.00 84.27 183 MET B C 1
ATOM 13029 O O . MET C 1 183 ? 82.595 44.761 -47.896 1.00 82.76 183 MET B O 1
ATOM 13043 N N . GLY C 1 184 ? 84.140 43.195 -47.366 1.00 82.04 184 GLY B N 1
ATOM 13044 C CA . GLY C 1 184 ? 85.085 44.190 -46.894 1.00 83.45 184 GLY B CA 1
ATOM 13045 C C . GLY C 1 184 ? 85.451 45.211 -47.953 1.00 85.81 184 GLY B C 1
ATOM 13046 O O . GLY C 1 184 ? 85.495 46.410 -47.677 1.00 80.28 184 GLY B O 1
ATOM 13050 N N . GLU C 1 185 ? 85.713 44.762 -49.179 1.00 91.43 185 GLU B N 1
ATOM 13051 C CA . GLU C 1 185 ? 86.160 45.696 -50.209 1.00 92.78 185 GLU B CA 1
ATOM 13052 C C . GLU C 1 185 ? 85.006 46.511 -50.788 1.00 85.21 185 GLU B C 1
ATOM 13053 O O . GLU C 1 185 ? 85.217 47.657 -51.202 1.00 87.79 185 GLU B O 1
ATOM 13065 N N . HIS C 1 186 ? 83.785 45.967 -50.802 1.00 78.65 186 HIS B N 1
ATOM 13066 C CA . HIS C 1 186 ? 82.613 46.807 -51.034 1.00 79.16 186 HIS B CA 1
ATOM 13067 C C . HIS C 1 186 ? 82.590 47.969 -50.044 1.00 86.11 186 HIS B C 1
ATOM 13068 O O . HIS C 1 186 ? 82.456 49.146 -50.424 1.00 82.50 186 HIS B O 1
ATOM 13082 N N . ALA C 1 187 ? 82.712 47.645 -48.750 1.00 89.48 187 ALA B N 1
ATOM 13083 C CA . ALA C 1 187 ? 82.693 48.692 -47.735 1.00 83.88 187 ALA B CA 1
ATOM 13084 C C . ALA C 1 187 ? 83.875 49.641 -47.890 1.00 86.82 187 ALA B C 1
ATOM 13085 O O . ALA C 1 187 ? 83.756 50.829 -47.582 1.00 83.09 187 ALA B O 1
ATOM 13092 N N . ALA C 1 188 ? 85.020 49.140 -48.358 1.00 87.48 188 ALA B N 1
ATOM 13093 C CA . ALA C 1 188 ? 86.162 50.017 -48.606 1.00 85.39 188 ALA B CA 1
ATOM 13094 C C . ALA C 1 188 ? 85.854 51.007 -49.721 1.00 85.67 188 ALA B C 1
ATOM 13095 O O . ALA C 1 188 ? 86.224 52.187 -49.637 1.00 84.03 188 ALA B O 1
ATOM 13102 N N . VAL C 1 189 ? 85.187 50.536 -50.777 1.00 82.17 189 VAL B N 1
ATOM 13103 C CA . VAL C 1 189 ? 84.762 51.436 -51.844 1.00 83.60 189 VAL B CA 1
ATOM 13104 C C . VAL C 1 189 ? 83.887 52.541 -51.274 1.00 81.86 189 VAL B C 1
ATOM 13105 O O . VAL C 1 189 ? 84.086 53.726 -51.562 1.00 80.11 189 VAL B O 1
ATOM 13118 N N . THR C 1 190 ? 82.886 52.166 -50.471 1.00 80.98 190 THR B N 1
ATOM 13119 C CA . THR C 1 190 ? 81.999 53.199 -49.936 1.00 78.60 190 THR B CA 1
ATOM 13120 C C . THR C 1 190 ? 82.735 54.127 -48.969 1.00 81.33 190 THR B C 1
ATOM 13121 O O . THR C 1 190 ? 82.443 55.328 -48.918 1.00 72.57 190 THR B O 1
ATOM 13132 N N . ALA C 1 191 ? 83.687 53.593 -48.202 1.00 83.81 191 ALA B N 1
ATOM 13133 C CA . ALA C 1 191 ? 84.457 54.420 -47.280 1.00 84.39 191 ALA B CA 1
ATOM 13134 C C . ALA C 1 191 ? 85.250 55.476 -48.036 1.00 86.63 191 ALA B C 1
ATOM 13135 O O . ALA C 1 191 ? 85.232 56.660 -47.678 1.00 84.39 191 ALA B O 1
ATOM 13142 N N . LYS C 1 192 ? 85.960 55.063 -49.088 1.00 89.48 192 LYS B N 1
ATOM 13143 C CA . LYS C 1 192 ? 86.673 56.034 -49.913 1.00 87.98 192 LYS B CA 1
ATOM 13144 C C . LYS C 1 192 ? 85.692 57.023 -50.536 1.00 81.90 192 LYS B C 1
ATOM 13145 O O . LYS C 1 192 ? 85.868 58.243 -50.429 1.00 77.69 192 LYS B O 1
ATOM 13164 N N . GLN C 1 193 ? 84.643 56.513 -51.181 1.00 82.23 193 GLN B N 1
ATOM 13165 C CA . GLN C 1 193 ? 83.641 57.380 -51.791 1.00 83.64 193 GLN B CA 1
ATOM 13166 C C . GLN C 1 193 ? 83.181 58.467 -50.829 1.00 80.78 193 GLN B C 1
ATOM 13167 O O . GLN C 1 193 ? 83.046 59.634 -51.215 1.00 66.61 193 GLN B O 1
ATOM 13181 N N . MET C 1 194 ? 82.942 58.106 -49.571 1.00 84.96 194 MET B N 1
ATOM 13182 C CA . MET C 1 194 ? 82.438 59.044 -48.576 1.00 85.07 194 MET B CA 1
ATOM 13183 C C . MET C 1 194 ? 83.546 59.675 -47.744 1.00 82.77 194 MET B C 1
ATOM 13184 O O . MET C 1 194 ? 83.255 60.538 -46.908 1.00 84.03 194 MET B O 1
ATOM 13198 N N . GLY C 1 195 ? 84.798 59.278 -47.952 1.00 83.18 195 GLY B N 1
ATOM 13199 C CA . GLY C 1 195 ? 85.917 59.923 -47.298 1.00 83.64 195 GLY B CA 1
ATOM 13200 C C . GLY C 1 195 ? 85.894 59.806 -45.789 1.00 94.36 195 GLY B C 1
ATOM 13201 O O . GLY C 1 195 ? 85.993 60.811 -45.078 1.00 90.29 195 GLY B O 1
ATOM 13205 N N . ILE C 1 196 ? 85.765 58.582 -45.290 1.00 96.35 196 ILE B N 1
ATOM 13206 C CA . ILE C 1 196 ? 85.762 58.321 -43.855 1.00 88.69 196 ILE B CA 1
ATOM 13207 C C . ILE C 1 196 ? 87.216 58.186 -43.412 1.00 94.01 196 ILE B C 1
ATOM 13208 O O . ILE C 1 196 ? 87.901 57.221 -43.770 1.00 90.89 196 ILE B O 1
ATOM 13224 N N . LYS C 1 197 ? 87.688 59.160 -42.635 1.00 94.32 197 LYS B N 1
ATOM 13225 C CA . LYS C 1 197 ? 89.079 59.188 -42.206 1.00 87.64 197 LYS B CA 1
ATOM 13226 C C . LYS C 1 197 ? 89.376 58.005 -41.290 1.00 87.75 197 LYS B C 1
ATOM 13227 O O . LYS C 1 197 ? 88.508 57.525 -40.558 1.00 91.68 197 LYS B O 1
ATOM 13246 N N . ARG C 1 198 ? 90.623 57.528 -41.341 1.00 86.86 198 ARG B N 1
ATOM 13247 C CA . ARG C 1 198 ? 90.984 56.354 -40.551 1.00 89.96 198 ARG B CA 1
ATOM 13248 C C . ARG C 1 198 ? 90.936 56.653 -39.058 1.00 90.48 198 ARG B C 1
ATOM 13249 O O . ARG C 1 198 ? 90.583 55.779 -38.254 1.00 91.30 198 ARG B O 1
ATOM 13270 N N . VAL C 1 199 ? 91.310 57.873 -38.669 1.00 90.72 199 VAL B N 1
ATOM 13271 C CA . VAL C 1 199 ? 91.323 58.229 -37.254 1.00 87.67 199 VAL B CA 1
ATOM 13272 C C . VAL C 1 199 ? 89.946 58.006 -36.641 1.00 93.07 199 VAL B C 1
ATOM 13273 O O . VAL C 1 199 ? 89.818 57.428 -35.557 1.00 93.30 199 VAL B O 1
ATOM 13286 N N . ASP C 1 200 ? 88.894 58.461 -37.327 1.00 89.70 200 ASP B N 1
ATOM 13287 C CA . ASP C 1 200 ? 87.546 58.305 -36.787 1.00 92.50 200 ASP B CA 1
ATOM 13288 C C . ASP C 1 200 ? 87.145 56.836 -36.726 1.00 87.02 200 ASP B C 1
ATOM 13289 O O . ASP C 1 200 ? 86.463 56.411 -35.787 1.00 89.81 200 ASP B O 1
ATOM 13298 N N . GLN C 1 201 ? 87.559 56.047 -37.718 1.00 87.44 201 GLN B N 1
ATOM 13299 C CA . GLN C 1 201 ? 87.307 54.611 -37.677 1.00 87.64 201 GLN B CA 1
ATOM 13300 C C . GLN C 1 201 ? 87.896 53.994 -36.414 1.00 87.28 201 GLN B C 1
ATOM 13301 O O . GLN C 1 201 ? 87.194 53.322 -35.640 1.00 93.32 201 GLN B O 1
ATOM 13315 N N . ASP C 1 202 ? 89.195 54.211 -36.196 1.00 84.31 202 ASP B N 1
ATOM 13316 C CA . ASP C 1 202 ? 89.859 53.638 -35.031 1.00 89.14 202 ASP B CA 1
ATOM 13317 C C . ASP C 1 202 ? 89.243 54.157 -33.739 1.00 90.24 202 ASP B C 1
ATOM 13318 O O . ASP C 1 202 ? 89.117 53.413 -32.758 1.00 84.12 202 ASP B O 1
ATOM 13327 N N . GLU C 1 203 ? 88.854 55.433 -33.718 1.00 90.43 203 GLU B N 1
ATOM 13328 C CA . GLU C 1 203 ? 88.277 56.010 -32.511 1.00 89.58 203 GLU B CA 1
ATOM 13329 C C . GLU C 1 203 ? 86.937 55.366 -32.183 1.00 91.58 203 GLU B C 1
ATOM 13330 O O . GLU C 1 203 ? 86.667 55.049 -31.021 1.00 98.90 203 GLU B O 1
ATOM 13342 N N . LEU C 1 204 ? 86.089 55.154 -33.192 1.00 86.62 204 LEU B N 1
ATOM 13343 C CA . LEU C 1 204 ? 84.820 54.475 -32.947 1.00 84.83 204 LEU B CA 1
ATOM 13344 C C . LEU C 1 204 ? 85.051 53.051 -32.453 1.00 83.62 204 LEU B C 1
ATOM 13345 O O . LEU C 1 204 ? 84.378 52.590 -31.520 1.00 88.97 204 LEU B O 1
ATOM 13361 N N . ALA C 1 205 ? 86.003 52.340 -33.061 1.00 82.98 205 ALA B N 1
ATOM 13362 C CA . ALA C 1 205 ? 86.283 50.971 -32.629 1.00 84.65 205 ALA B CA 1
ATOM 13363 C C . ALA C 1 205 ? 86.721 50.935 -31.166 1.00 86.28 205 ALA B C 1
ATOM 13364 O O . ALA C 1 205 ? 86.191 50.157 -30.354 1.00 86.82 205 ALA B O 1
ATOM 13371 N N . ALA C 1 206 ? 87.694 51.778 -30.813 1.00 86.17 206 ALA B N 1
ATOM 13372 C CA . ALA C 1 206 ? 88.175 51.825 -29.437 1.00 85.97 206 ALA B CA 1
ATOM 13373 C C . ALA C 1 206 ? 87.065 52.227 -28.476 1.00 83.49 206 ALA B C 1
ATOM 13374 O O . ALA C 1 206 ? 86.979 51.696 -27.364 1.00 86.75 206 ALA B O 1
ATOM 13381 N N . ALA C 1 207 ? 86.231 53.192 -28.869 1.00 85.37 207 ALA B N 1
ATOM 13382 C CA . ALA C 1 207 ? 85.118 53.593 -28.018 1.00 84.10 207 ALA B CA 1
ATOM 13383 C C . ALA C 1 207 ? 84.196 52.415 -27.744 1.00 84.86 207 ALA B C 1
ATOM 13384 O O . ALA C 1 207 ? 83.754 52.215 -26.607 1.00 90.35 207 ALA B O 1
ATOM 13391 N N . SER C 1 208 ? 83.889 51.626 -28.775 1.00 86.41 208 SER B N 1
ATOM 13392 C CA . SER C 1 208 ? 83.067 50.439 -28.564 1.00 87.40 208 SER B CA 1
ATOM 13393 C C . SER C 1 208 ? 83.709 49.515 -27.536 1.00 82.38 208 SER B C 1
ATOM 13394 O O . SER C 1 208 ? 83.055 49.074 -26.578 1.00 79.14 208 SER B O 1
ATOM 13402 N N . HIS C 1 209 ? 84.997 49.215 -27.721 1.00 80.57 209 HIS B N 1
ATOM 13403 C CA . HIS C 1 209 ? 85.674 48.309 -26.795 1.00 78.83 209 HIS B CA 1
ATOM 13404 C C . HIS C 1 209 ? 85.611 48.838 -25.364 1.00 92.79 209 HIS B C 1
ATOM 13405 O O . HIS C 1 209 ? 85.233 48.114 -24.432 1.00 90.40 209 HIS B O 1
ATOM 13419 N N . ARG C 1 210 ? 85.973 50.108 -25.174 1.00 91.58 210 ARG B N 1
ATOM 13420 C CA . ARG C 1 210 ? 86.069 50.662 -23.828 1.00 84.13 210 ARG B CA 1
ATOM 13421 C C . ARG C 1 210 ? 84.700 50.745 -23.163 1.00 87.41 210 ARG B C 1
ATOM 13422 O O . ARG C 1 210 ? 84.568 50.472 -21.963 1.00 86.86 210 ARG B O 1
ATOM 13443 N N . ASN C 1 211 ? 83.660 51.097 -23.924 1.00 85.58 211 ASN B N 1
ATOM 13444 C CA . ASN C 1 211 ? 82.338 51.226 -23.324 1.00 81.85 211 ASN B CA 1
ATOM 13445 C C . ASN C 1 211 ? 81.756 49.863 -22.975 1.00 84.72 211 ASN B C 1
ATOM 13446 O O . ASN C 1 211 ? 81.081 49.721 -21.949 1.00 88.59 211 ASN B O 1
ATOM 13457 N N . MET C 1 212 ? 82.009 48.840 -23.797 1.00 90.38 212 MET B N 1
ATOM 13458 C CA . MET C 1 212 ? 81.525 47.512 -23.429 1.00 92.36 212 MET B CA 1
ATOM 13459 C C . MET C 1 212 ? 82.289 46.969 -22.227 1.00 87.46 212 MET B C 1
ATOM 13460 O O . MET C 1 212 ? 81.710 46.288 -21.369 1.00 88.99 212 MET B O 1
ATOM 13474 N N . ALA C 1 213 ? 83.586 47.276 -22.132 1.00 86.78 213 ALA B N 1
ATOM 13475 C CA . ALA C 1 213 ? 84.339 46.888 -20.944 1.00 88.11 213 ALA B CA 1
ATOM 13476 C C . ALA C 1 213 ? 83.784 47.568 -19.698 1.00 88.50 213 ALA B C 1
ATOM 13477 O O . ALA C 1 213 ? 83.653 46.938 -18.642 1.00 88.02 213 ALA B O 1
ATOM 13484 N N . ASP C 1 214 ? 83.457 48.859 -19.799 1.00 88.95 214 ASP B N 1
ATOM 13485 C CA . ASP C 1 214 ? 82.829 49.552 -18.678 1.00 80.50 214 ASP B CA 1
ATOM 13486 C C . ASP C 1 214 ? 81.507 48.890 -18.305 1.00 83.59 214 ASP B C 1
ATOM 13487 O O . ASP C 1 214 ? 81.249 48.605 -17.131 1.00 94.11 214 ASP B O 1
ATOM 13496 N N . ALA C 1 215 ? 80.652 48.639 -19.300 1.00 91.37 215 ALA B N 1
ATOM 13497 C CA . ALA C 1 215 ? 79.381 47.973 -19.041 1.00 92.06 215 ALA B CA 1
ATOM 13498 C C . ALA C 1 215 ? 79.585 46.667 -18.283 1.00 89.70 215 ALA B C 1
ATOM 13499 O O . ALA C 1 215 ? 78.855 46.372 -17.329 1.00 87.02 215 ALA B O 1
ATOM 13506 N N . TYR C 1 216 ? 80.575 45.869 -18.694 1.00 91.29 216 TYR B N 1
ATOM 13507 C CA . TYR C 1 216 ? 80.870 44.633 -17.973 1.00 91.44 216 TYR B CA 1
ATOM 13508 C C . TYR C 1 216 ? 81.287 44.930 -16.536 1.00 91.80 216 TYR B C 1
ATOM 13509 O O . TYR C 1 216 ? 80.771 44.329 -15.587 1.00 95.13 216 TYR B O 1
ATOM 13527 N N . ASP C 1 217 ? 82.229 45.861 -16.360 1.00 93.77 217 ASP B N 1
ATOM 13528 C CA . ASP C 1 217 ? 82.723 46.181 -15.025 1.00 92.00 217 ASP B CA 1
ATOM 13529 C C . ASP C 1 217 ? 81.612 46.704 -14.123 1.00 89.19 217 ASP B C 1
ATOM 13530 O O . ASP C 1 217 ? 81.693 46.572 -12.896 1.00 95.15 217 ASP B O 1
ATOM 13539 N N . ARG C 1 218 ? 80.577 47.301 -14.704 1.00 89.61 218 ARG B N 1
ATOM 13540 C CA . ARG C 1 218 ? 79.429 47.812 -13.967 1.00 87.76 218 ARG B CA 1
ATOM 13541 C C . ARG C 1 218 ? 78.300 46.791 -13.875 1.00 92.43 218 ARG B C 1
ATOM 13542 O O . ARG C 1 218 ? 77.295 47.053 -13.208 1.00 91.71 218 ARG B O 1
ATOM 13563 N N . GLY C 1 219 ? 78.450 45.628 -14.507 1.00 97.74 219 GLY B N 1
ATOM 13564 C CA . GLY C 1 219 ? 77.434 44.597 -14.440 1.00 96.03 219 GLY B CA 1
ATOM 13565 C C . GLY C 1 219 ? 76.224 44.832 -15.311 1.00 87.82 219 GLY B C 1
ATOM 13566 O O . GLY C 1 219 ? 75.148 44.305 -15.010 1.00 85.52 219 GLY B O 1
ATOM 13570 N N . PHE C 1 220 ? 76.364 45.607 -16.387 1.00 87.78 220 PHE B N 1
ATOM 13571 C CA . PHE C 1 220 ? 75.221 45.884 -17.250 1.00 90.84 220 PHE B CA 1
ATOM 13572 C C . PHE C 1 220 ? 74.641 44.610 -17.849 1.00 86.29 220 PHE B C 1
ATOM 13573 O O . PHE C 1 220 ? 73.426 44.528 -18.064 1.00 85.04 220 PHE B O 1
ATOM 13590 N N . PHE C 1 221 ? 75.481 43.610 -18.122 1.00 78.30 221 PHE B N 1
ATOM 13591 C CA . PHE C 1 221 ? 75.054 42.409 -18.822 1.00 79.94 221 PHE B CA 1
ATOM 13592 C C . PHE C 1 221 ? 74.902 41.201 -17.903 1.00 78.06 221 PHE B C 1
ATOM 13593 O O . PHE C 1 221 ? 74.838 40.066 -18.392 1.00 78.77 221 PHE B O 1
ATOM 13610 N N . ASP C 1 222 ? 74.854 41.411 -16.587 1.00 90.14 222 ASP B N 1
ATOM 13611 C CA . ASP C 1 222 ? 74.678 40.279 -15.683 1.00 82.28 222 ASP B CA 1
ATOM 13612 C C . ASP C 1 222 ? 73.304 39.645 -15.866 1.00 78.77 222 ASP B C 1
ATOM 13613 O O . ASP C 1 222 ? 73.173 38.415 -15.848 1.00 79.86 222 ASP B O 1
ATOM 13622 N N . ASP C 1 223 ? 72.268 40.467 -16.055 1.00 72.88 223 ASP B N 1
ATOM 13623 C CA . ASP C 1 223 ? 70.940 39.986 -16.414 1.00 79.25 223 ASP B CA 1
ATOM 13624 C C . ASP C 1 223 ? 70.730 39.931 -17.926 1.00 83.09 223 ASP B C 1
ATOM 13625 O O . ASP C 1 223 ? 69.588 40.040 -18.398 1.00 74.65 223 ASP B O 1
ATOM 13634 N N . LEU C 1 224 ? 71.809 39.770 -18.699 1.00 81.12 224 LEU B N 1
ATOM 13635 C CA . LEU C 1 224 ? 71.703 39.663 -20.146 1.00 71.96 224 LEU B CA 1
ATOM 13636 C C . LEU C 1 224 ? 72.645 38.633 -20.751 1.00 74.86 224 LEU B C 1
ATOM 13637 O O . LEU C 1 224 ? 72.631 38.459 -21.974 1.00 87.23 224 LEU B O 1
ATOM 13653 N N . VAL C 1 225 ? 73.471 37.966 -19.955 1.00 71.71 225 VAL B N 1
ATOM 13654 C CA . VAL C 1 225 ? 74.489 37.055 -20.465 1.00 68.30 225 VAL B CA 1
ATOM 13655 C C . VAL C 1 225 ? 74.521 35.831 -19.570 1.00 65.26 225 VAL B C 1
ATOM 13656 O O . VAL C 1 225 ? 74.538 35.955 -18.342 1.00 87.41 225 VAL B O 1
ATOM 13669 N N . SER C 1 226 ? 74.514 34.653 -20.177 1.00 75.82 226 SER B N 1
ATOM 13670 C CA . SER C 1 226 ? 74.757 33.436 -19.423 1.00 73.42 226 SER B CA 1
ATOM 13671 C C . SER C 1 226 ? 75.998 32.744 -19.974 1.00 78.27 226 SER B C 1
ATOM 13672 O O . SER C 1 226 ? 76.182 32.669 -21.192 1.00 74.34 226 SER B O 1
ATOM 13680 N N . PRO C 1 227 ? 76.868 32.245 -19.106 1.00 84.00 227 PRO B N 1
ATOM 13681 C CA . PRO C 1 227 ? 78.136 31.669 -19.576 1.00 83.21 227 PRO B CA 1
ATOM 13682 C C . PRO C 1 227 ? 77.905 30.431 -20.427 1.00 81.08 227 PRO B C 1
ATOM 13683 O O . PRO C 1 227 ? 76.837 29.814 -20.411 1.00 82.04 227 PRO B O 1
ATOM 13694 N N . PHE C 1 228 ? 78.934 30.080 -21.189 1.00 76.28 228 PHE B N 1
ATOM 13695 C CA . PHE C 1 228 ? 78.908 28.903 -22.045 1.00 82.27 228 PHE B CA 1
ATOM 13696 C C . PHE C 1 228 ? 80.354 28.474 -22.267 1.00 84.88 228 PHE B C 1
ATOM 13697 O O . PHE C 1 228 ? 81.228 29.317 -22.476 1.00 81.40 228 PHE B O 1
ATOM 13714 N N . LEU C 1 229 ? 80.600 27.173 -22.164 1.00 85.47 229 LEU B N 1
ATOM 13715 C CA . LEU C 1 229 ? 81.933 26.583 -22.254 1.00 87.21 229 LEU B CA 1
ATOM 13716 C C . LEU C 1 229 ? 82.984 27.434 -21.529 1.00 94.46 229 LEU B C 1
ATOM 13717 O O . LEU C 1 229 ? 84.001 27.838 -22.088 1.00 96.59 229 LEU B O 1
ATOM 13733 N N . GLY C 1 230 ? 82.710 27.691 -20.251 1.00 95.54 230 GLY B N 1
ATOM 13734 C CA . GLY C 1 230 ? 83.673 28.384 -19.407 1.00 93.58 230 GLY B CA 1
ATOM 13735 C C . GLY C 1 230 ? 84.085 29.750 -19.905 1.00 96.94 230 GLY B C 1
ATOM 13736 O O . GLY C 1 230 ? 85.192 30.208 -19.597 1.00 97.82 230 GLY B O 1
ATOM 13740 N N . LEU C 1 231 ? 83.225 30.419 -20.671 1.00 91.75 231 LEU B N 1
ATOM 13741 C CA . LEU C 1 231 ? 83.477 31.771 -21.155 1.00 88.01 231 LEU B CA 1
ATOM 13742 C C . LEU C 1 231 ? 82.394 32.687 -20.603 1.00 82.88 231 LEU B C 1
ATOM 13743 O O . LEU C 1 231 ? 81.213 32.522 -20.929 1.00 86.67 231 LEU B O 1
ATOM 13747 N N . TYR C 1 232 ? 82.795 33.648 -19.771 1.00 82.37 232 TYR B N 1
ATOM 13748 C CA . TYR C 1 232 ? 81.857 34.574 -19.153 1.00 82.28 232 TYR B CA 1
ATOM 13749 C C . TYR C 1 232 ? 81.844 35.947 -19.810 1.00 79.46 232 TYR B C 1
ATOM 13750 O O . TYR C 1 232 ? 80.971 36.758 -19.486 1.00 75.87 232 TYR B O 1
ATOM 13768 N N . ARG C 1 233 ? 82.785 36.229 -20.708 1.00 79.95 233 ARG B N 1
ATOM 13769 C CA . ARG C 1 233 ? 82.884 37.534 -21.341 1.00 84.26 233 ARG B CA 1
ATOM 13770 C C . ARG C 1 233 ? 83.095 37.371 -22.841 1.00 82.26 233 ARG B C 1
ATOM 13771 O O . ARG C 1 233 ? 83.592 36.346 -23.317 1.00 77.29 233 ARG B O 1
ATOM 13775 N N . ASP C 1 234 ? 82.700 38.405 -23.585 1.00 78.04 234 ASP B N 1
ATOM 13776 C CA . ASP C 1 234 ? 82.902 38.425 -25.028 1.00 77.90 234 ASP B CA 1
ATOM 13777 C C . ASP C 1 234 ? 84.386 38.282 -25.343 1.00 77.06 234 ASP B C 1
ATOM 13778 O O . ASP C 1 234 ? 85.167 39.220 -25.147 1.00 71.45 234 ASP B O 1
ATOM 13787 N N . ASP C 1 235 ? 84.771 37.098 -25.827 1.00 79.69 235 ASP B N 1
ATOM 13788 C CA . ASP C 1 235 ? 86.165 36.786 -26.127 1.00 75.42 235 ASP B CA 1
ATOM 13789 C C . ASP C 1 235 ? 86.907 37.936 -26.794 1.00 77.66 235 ASP B C 1
ATOM 13790 O O . ASP C 1 235 ? 87.986 38.336 -26.345 1.00 79.62 235 ASP B O 1
ATOM 13799 N N . ASN C 1 236 ? 86.353 38.470 -27.882 1.00 83.00 236 ASN B N 1
ATOM 13800 C CA . ASN C 1 236 ? 87.058 39.493 -28.643 1.00 84.02 236 ASN B CA 1
ATOM 13801 C C . ASN C 1 236 ? 87.263 40.780 -27.858 1.00 79.35 236 ASN B C 1
ATOM 13802 O O . ASN C 1 236 ? 88.034 41.638 -28.303 1.00 79.31 236 ASN B O 1
ATOM 13813 N N . LEU C 1 237 ? 86.614 40.937 -26.707 1.00 88.39 237 LEU B N 1
ATOM 13814 C CA . LEU C 1 237 ? 86.763 42.168 -25.941 1.00 84.95 237 LEU B CA 1
ATOM 13815 C C . LEU C 1 237 ? 88.215 42.355 -25.518 1.00 79.27 237 LEU B C 1
ATOM 13816 O O . LEU C 1 237 ? 88.880 41.417 -25.070 1.00 70.60 237 LEU B O 1
ATOM 13832 N N . ARG C 1 238 ? 88.703 43.584 -25.670 1.00 79.93 238 ARG B N 1
ATOM 13833 C CA . ARG C 1 238 ? 90.064 43.954 -25.286 1.00 84.86 238 ARG B CA 1
ATOM 13834 C C . ARG C 1 238 ? 89.974 45.352 -24.684 1.00 90.70 238 ARG B C 1
ATOM 13835 O O . ARG C 1 238 ? 89.974 46.352 -25.420 1.00 88.92 238 ARG B O 1
ATOM 13856 N N . PRO C 1 239 ? 89.879 45.462 -23.352 1.00 92.85 239 PRO B N 1
ATOM 13857 C CA . PRO C 1 239 ? 89.576 46.771 -22.747 1.00 89.12 239 PRO B CA 1
ATOM 13858 C C . PRO C 1 239 ? 90.734 47.748 -22.793 1.00 86.99 239 PRO B C 1
ATOM 13859 O O . PRO C 1 239 ? 90.497 48.961 -22.735 1.00 85.46 239 PRO B O 1
ATOM 13870 N N . ASN C 1 240 ? 91.972 47.265 -22.876 1.00 89.45 240 ASN B N 1
ATOM 13871 C CA . ASN C 1 240 ? 93.133 48.140 -23.024 1.00 103.64 240 ASN B CA 1
ATOM 13872 C C . ASN C 1 240 ? 93.431 48.370 -24.509 1.00 101.44 240 ASN B C 1
ATOM 13873 O O . ASN C 1 240 ? 94.518 48.097 -25.018 1.00 99.72 240 ASN B O 1
ATOM 13884 N N . SER C 1 241 ? 92.415 48.873 -25.206 1.00 92.19 241 SER B N 1
ATOM 13885 C CA . SER C 1 241 ? 92.522 49.277 -26.598 1.00 98.54 241 SER B CA 1
ATOM 13886 C C . SER C 1 241 ? 92.397 50.791 -26.693 1.00 101.22 241 SER B C 1
ATOM 13887 O O . SER C 1 241 ? 91.679 51.420 -25.911 1.00 102.48 241 SER B O 1
ATOM 13895 N N . SER C 1 242 ? 93.105 51.376 -27.656 1.00 98.74 242 SER B N 1
ATOM 13896 C CA . SER C 1 242 ? 93.053 52.818 -27.853 1.00 96.94 242 SER B CA 1
ATOM 13897 C C . SER C 1 242 ? 93.434 53.136 -29.291 1.00 100.89 242 SER B C 1
ATOM 13898 O O . SER C 1 242 ? 93.849 52.262 -30.056 1.00 98.58 242 SER B O 1
ATOM 13906 N N . VAL C 1 243 ? 93.288 54.416 -29.646 1.00 95.71 243 VAL B N 1
ATOM 13907 C CA . VAL C 1 243 ? 93.577 54.843 -31.009 1.00 94.10 243 VAL B CA 1
ATOM 13908 C C . VAL C 1 243 ? 95.060 54.675 -31.324 1.00 95.61 243 VAL B C 1
ATOM 13909 O O . VAL C 1 243 ? 95.434 54.480 -32.488 1.00 101.67 243 VAL B O 1
ATOM 13922 N N . GLU C 1 244 ? 95.926 54.737 -30.309 1.00 92.84 244 GLU B N 1
ATOM 13923 C CA . GLU C 1 244 ? 97.348 54.504 -30.537 1.00 90.93 244 GLU B CA 1
ATOM 13924 C C . GLU C 1 244 ? 97.602 53.060 -30.955 1.00 92.42 244 GLU B C 1
ATOM 13925 O O . GLU C 1 244 ? 98.346 52.799 -31.907 1.00 97.23 244 GLU B O 1
ATOM 13937 N N . LYS C 1 245 ? 96.998 52.104 -30.243 1.00 96.84 245 LYS B N 1
ATOM 13938 C CA . LYS C 1 245 ? 97.234 50.697 -30.548 1.00 98.14 245 LYS B CA 1
ATOM 13939 C C . LYS C 1 245 ? 96.646 50.309 -31.897 1.00 100.37 245 LYS B C 1
ATOM 13940 O O . LYS C 1 245 ? 97.181 49.422 -32.573 1.00 104.42 245 LYS B O 1
ATOM 13944 N N . LEU C 1 246 ? 95.553 50.957 -32.304 1.00 100.00 246 LEU B N 1
ATOM 13945 C CA . LEU C 1 246 ? 94.932 50.643 -33.584 1.00 91.51 246 LEU B CA 1
ATOM 13946 C C . LEU C 1 246 ? 95.670 51.285 -34.751 1.00 96.60 246 LEU B C 1
ATOM 13947 O O . LEU C 1 246 ? 95.703 50.715 -35.848 1.00 101.02 246 LEU B O 1
ATOM 13963 N N . ALA C 1 247 ? 96.264 52.461 -34.537 1.00 97.66 247 ALA B N 1
ATOM 13964 C CA . ALA C 1 247 ? 96.897 53.191 -35.628 1.00 96.74 247 ALA B CA 1
ATOM 13965 C C . ALA C 1 247 ? 98.013 52.398 -36.295 1.00 96.28 247 ALA B C 1
ATOM 13966 O O . ALA C 1 247 ? 98.352 52.684 -37.449 1.00 93.64 247 ALA B O 1
ATOM 13973 N N . THR C 1 248 ? 98.582 51.409 -35.608 1.00 91.26 248 THR B N 1
ATOM 13974 C CA . THR C 1 248 ? 99.748 50.691 -36.102 1.00 96.17 248 THR B CA 1
ATOM 13975 C C . THR C 1 248 ? 99.395 49.428 -36.883 1.00 100.75 248 THR B C 1
ATOM 13976 O O . THR C 1 248 ? 100.288 48.621 -37.162 1.00 102.37 248 THR B O 1
ATOM 13987 N N . LEU C 1 249 ? 98.131 49.237 -37.241 1.00 99.69 249 LEU B N 1
ATOM 13988 C CA . LEU C 1 249 ? 97.711 48.074 -38.010 1.00 98.98 249 LEU B CA 1
ATOM 13989 C C . LEU C 1 249 ? 97.637 48.427 -39.489 1.00 97.50 249 LEU B C 1
ATOM 13990 O O . LEU C 1 249 ? 97.109 49.480 -39.862 1.00 94.44 249 LEU B O 1
ATOM 14006 N N . ARG C 1 250 ? 98.161 47.542 -40.328 1.00 98.81 250 ARG B N 1
ATOM 14007 C CA . ARG C 1 250 ? 98.146 47.785 -41.763 1.00 102.47 250 ARG B CA 1
ATOM 14008 C C . ARG C 1 250 ? 96.725 47.637 -42.304 1.00 97.79 250 ARG B C 1
ATOM 14009 O O . ARG C 1 250 ? 96.011 46.703 -41.926 1.00 96.91 250 ARG B O 1
ATOM 14013 N N . PRO C 1 251 ? 96.279 48.545 -43.174 1.00 88.19 251 PRO B N 1
ATOM 14014 C CA . PRO C 1 251 ? 94.988 48.334 -43.842 1.00 90.18 251 PRO B CA 1
ATOM 14015 C C . PRO C 1 251 ? 95.022 47.065 -44.678 1.00 89.58 251 PRO B C 1
ATOM 14016 O O . PRO C 1 251 ? 96.071 46.656 -45.181 1.00 93.00 251 PRO B O 1
ATOM 14027 N N . VAL C 1 252 ? 93.857 46.438 -44.826 1.00 89.77 252 VAL B N 1
ATOM 14028 C CA . VAL C 1 252 ? 93.778 45.137 -45.484 1.00 88.61 252 VAL B CA 1
ATOM 14029 C C . VAL C 1 252 ? 92.487 45.022 -46.288 1.00 91.45 252 VAL B C 1
ATOM 14030 O O . VAL C 1 252 ? 92.075 43.920 -46.667 1.00 86.56 252 VAL B O 1
ATOM 14043 N N . PHE C 1 253 ? 91.848 46.158 -46.568 1.00 87.05 253 PHE B N 1
ATOM 14044 C CA . PHE C 1 253 ? 90.685 46.201 -47.445 1.00 82.92 253 PHE B CA 1
ATOM 14045 C C . PHE C 1 253 ? 90.741 47.479 -48.270 1.00 90.65 253 PHE B C 1
ATOM 14046 O O . PHE C 1 253 ? 91.022 48.558 -47.738 1.00 79.75 253 PHE B O 1
ATOM 14063 N N . GLY C 1 254 ? 90.457 47.354 -49.563 1.00 91.07 254 GLY B N 1
ATOM 14064 C CA . GLY C 1 254 ? 90.576 48.485 -50.465 1.00 82.86 254 GLY B CA 1
ATOM 14065 C C . GLY C 1 254 ? 92.004 48.957 -50.604 1.00 82.28 254 GLY B C 1
ATOM 14066 O O . GLY C 1 254 ? 92.249 50.168 -50.696 1.00 79.74 254 GLY B O 1
ATOM 14070 N N . VAL C 1 255 ? 92.957 48.023 -50.631 1.00 84.14 255 VAL B N 1
ATOM 14071 C CA . VAL C 1 255 ? 94.367 48.392 -50.563 1.00 93.69 255 VAL B CA 1
ATOM 14072 C C . VAL C 1 255 ? 94.816 49.049 -51.867 1.00 99.01 255 VAL B C 1
ATOM 14073 O O . VAL C 1 255 ? 95.259 50.204 -51.874 1.00 101.17 255 VAL B O 1
ATOM 14086 N N . LYS C 1 256 ? 94.708 48.334 -52.992 1.00 94.95 256 LYS B N 1
ATOM 14087 C CA . LYS C 1 256 ? 95.241 48.870 -54.241 1.00 101.66 256 LYS B CA 1
ATOM 14088 C C . LYS C 1 256 ? 94.373 49.974 -54.836 1.00 98.71 256 LYS B C 1
ATOM 14089 O O . LYS C 1 256 ? 94.801 50.625 -55.796 1.00 96.30 256 LYS B O 1
ATOM 14108 N N . ALA C 1 257 ? 93.166 50.191 -54.311 1.00 91.23 257 ALA B N 1
ATOM 14109 C CA . ALA C 1 257 ? 92.411 51.381 -54.680 1.00 90.35 257 ALA B CA 1
ATOM 14110 C C . ALA C 1 257 ? 92.995 52.646 -54.064 1.00 93.74 257 ALA B C 1
ATOM 14111 O O . ALA C 1 257 ? 92.452 53.734 -54.287 1.00 89.32 257 ALA B O 1
ATOM 14118 N N . GLY C 1 258 ? 94.078 52.527 -53.298 1.00 89.99 258 GLY B N 1
ATOM 14119 C CA . GLY C 1 258 ? 94.706 53.673 -52.676 1.00 95.29 258 GLY B CA 1
ATOM 14120 C C . GLY C 1 258 ? 93.954 54.174 -51.462 1.00 101.69 258 GLY B C 1
ATOM 14121 O O . GLY C 1 258 ? 92.737 53.999 -51.362 1.00 101.09 258 GLY B O 1
ATOM 14125 N N . ASP C 1 259 ? 94.676 54.791 -50.528 1.00 97.53 259 ASP B N 1
ATOM 14126 C CA . ASP C 1 259 ? 94.076 55.424 -49.356 1.00 97.93 259 ASP B CA 1
ATOM 14127 C C . ASP C 1 259 ? 93.183 54.447 -48.596 1.00 93.17 259 ASP B C 1
ATOM 14128 O O . ASP C 1 259 ? 92.021 54.729 -48.293 1.00 90.08 259 ASP B O 1
ATOM 14137 N N . ALA C 1 260 ? 93.740 53.282 -48.279 1.00 90.15 260 ALA B N 1
ATOM 14138 C CA . ALA C 1 260 ? 93.005 52.270 -47.534 1.00 89.46 260 ALA B CA 1
ATOM 14139 C C . ALA C 1 260 ? 93.017 52.608 -46.048 1.00 95.67 260 ALA B C 1
ATOM 14140 O O . ALA C 1 260 ? 94.067 52.929 -45.482 1.00 93.93 260 ALA B O 1
ATOM 14147 N N . THR C 1 261 ? 91.841 52.535 -45.418 1.00 92.05 261 THR B N 1
ATOM 14148 C CA . THR C 1 261 ? 91.695 52.869 -44.007 1.00 89.97 261 THR B CA 1
ATOM 14149 C C . THR C 1 261 ? 90.997 51.770 -43.214 1.00 86.54 261 THR B C 1
ATOM 14150 O O . THR C 1 261 ? 90.633 51.998 -42.053 1.00 90.88 261 THR B O 1
ATOM 14161 N N . MET C 1 262 ? 90.799 50.595 -43.801 1.00 82.70 262 MET B N 1
ATOM 14162 C CA . MET C 1 262 ? 90.072 49.503 -43.169 1.00 78.33 262 MET B CA 1
ATOM 14163 C C . MET C 1 262 ? 91.057 48.428 -42.736 1.00 83.95 262 MET B C 1
ATOM 14164 O O . MET C 1 262 ? 91.846 47.939 -43.552 1.00 82.54 262 MET B O 1
ATOM 14178 N N . THR C 1 263 ? 91.001 48.055 -41.458 1.00 97.20 263 THR B N 1
ATOM 14179 C CA . THR C 1 263 ? 91.911 47.068 -40.902 1.00 94.54 263 THR B CA 1
ATOM 14180 C C . THR C 1 263 ? 91.150 46.147 -39.957 1.00 82.78 263 THR B C 1
ATOM 14181 O O . THR C 1 263 ? 89.937 46.280 -39.764 1.00 80.45 263 THR B O 1
ATOM 14192 N N . ALA C 1 264 ? 91.885 45.209 -39.354 1.00 83.34 264 ALA B N 1
ATOM 14193 C CA . ALA C 1 264 ? 91.311 44.294 -38.377 1.00 91.17 264 ALA B CA 1
ATOM 14194 C C . ALA C 1 264 ? 90.952 44.978 -37.066 1.00 84.60 264 ALA B C 1
ATOM 14195 O O . ALA C 1 264 ? 90.320 44.346 -36.213 1.00 77.85 264 ALA B O 1
ATOM 14202 N N . GLY C 1 265 ? 91.337 46.239 -36.887 1.00 89.80 265 GLY B N 1
ATOM 14203 C CA . GLY C 1 265 ? 91.000 46.973 -35.685 1.00 84.69 265 GLY B CA 1
ATOM 14204 C C . GLY C 1 265 ? 89.695 47.735 -35.793 1.00 83.74 265 GLY B C 1
ATOM 14205 O O . GLY C 1 265 ? 89.097 48.093 -34.773 1.00 93.08 265 GLY B O 1
ATOM 14209 N N . ASN C 1 266 ? 89.243 47.994 -37.022 1.00 83.30 266 ASN B N 1
ATOM 14210 C CA . ASN C 1 266 ? 87.991 48.706 -37.253 1.00 83.45 266 ASN B CA 1
ATOM 14211 C C . ASN C 1 266 ? 86.977 47.871 -38.028 1.00 80.58 266 ASN B C 1
ATOM 14212 O O . ASN C 1 266 ? 85.958 48.411 -38.474 1.00 75.69 266 ASN B O 1
ATOM 14223 N N . SER C 1 267 ? 87.224 46.574 -38.195 1.00 78.29 267 SER B N 1
ATOM 14224 C CA . SER C 1 267 ? 86.315 45.678 -38.899 1.00 86.61 267 SER B CA 1
ATOM 14225 C C . SER C 1 267 ? 86.134 44.413 -38.074 1.00 79.27 267 SER B C 1
ATOM 14226 O O . SER C 1 267 ? 87.104 43.878 -37.525 1.00 82.06 267 SER B O 1
ATOM 14234 N N . THR C 1 268 ? 84.887 43.932 -37.991 1.00 79.05 268 THR B N 1
ATOM 14235 C CA . THR C 1 268 ? 84.566 42.894 -37.026 1.00 83.94 268 THR B CA 1
ATOM 14236 C C . THR C 1 268 ? 85.327 41.607 -37.338 1.00 85.38 268 THR B C 1
ATOM 14237 O O . THR C 1 268 ? 85.793 41.402 -38.462 1.00 93.86 268 THR B O 1
ATOM 14248 N N . PRO C 1 269 ? 85.465 40.722 -36.346 1.00 86.72 269 PRO B N 1
ATOM 14249 C CA . PRO C 1 269 ? 86.053 39.405 -36.615 1.00 91.09 269 PRO B CA 1
ATOM 14250 C C . PRO C 1 269 ? 85.008 38.308 -36.737 1.00 89.12 269 PRO B C 1
ATOM 14251 O O . PRO C 1 269 ? 83.845 38.496 -36.368 1.00 88.40 269 PRO B O 1
ATOM 14262 N N . LEU C 1 270 ? 85.425 37.156 -37.257 1.00 88.14 270 LEU B N 1
ATOM 14263 C CA . LEU C 1 270 ? 84.549 35.996 -37.354 1.00 88.26 270 LEU B CA 1
ATOM 14264 C C . LEU C 1 270 ? 84.324 35.410 -35.965 1.00 90.64 270 LEU B C 1
ATOM 14265 O O . LEU C 1 270 ? 85.276 34.975 -35.307 1.00 94.00 270 LEU B O 1
ATOM 14281 N N . THR C 1 271 ? 83.068 35.391 -35.522 1.00 91.66 271 THR B N 1
ATOM 14282 C CA . THR C 1 271 ? 82.746 35.047 -34.146 1.00 90.02 271 THR B CA 1
ATOM 14283 C C . THR C 1 271 ? 81.540 34.123 -34.089 1.00 87.69 271 THR B C 1
ATOM 14284 O O . THR C 1 271 ? 80.619 34.221 -34.904 1.00 92.72 271 THR B O 1
ATOM 14295 N N . ASP C 1 272 ? 81.560 33.223 -33.109 1.00 84.97 272 ASP B N 1
ATOM 14296 C CA . ASP C 1 272 ? 80.415 32.388 -32.786 1.00 81.55 272 ASP B CA 1
ATOM 14297 C C . ASP C 1 272 ? 79.550 33.092 -31.748 1.00 85.63 272 ASP B C 1
ATOM 14298 O O . ASP C 1 272 ? 80.050 33.832 -30.896 1.00 84.37 272 ASP B O 1
ATOM 14307 N N . GLY C 1 273 ? 78.245 32.859 -31.823 1.00 84.12 273 GLY B N 1
ATOM 14308 C CA . GLY C 1 273 ? 77.352 33.422 -30.831 1.00 78.06 273 GLY B CA 1
ATOM 14309 C C . GLY C 1 273 ? 75.940 32.906 -30.971 1.00 75.91 273 GLY B C 1
ATOM 14310 O O . GLY C 1 273 ? 75.565 32.317 -31.990 1.00 83.34 273 GLY B O 1
ATOM 14314 N N . ALA C 1 274 ? 75.165 33.124 -29.911 1.00 75.76 274 ALA B N 1
ATOM 14315 C CA . ALA C 1 274 ? 73.734 32.867 -29.899 1.00 75.10 274 ALA B CA 1
ATOM 14316 C C . ALA C 1 274 ? 73.085 33.922 -29.016 1.00 73.13 274 ALA B C 1
ATOM 14317 O O . ALA C 1 274 ? 73.702 34.425 -28.073 1.00 72.85 274 ALA B O 1
ATOM 14324 N N . SER C 1 275 ? 71.838 34.260 -29.331 1.00 69.45 275 SER B N 1
ATOM 14325 C CA . SER C 1 275 ? 71.141 35.295 -28.582 1.00 67.76 275 SER B CA 1
ATOM 14326 C C . SER C 1 275 ? 69.646 35.157 -28.822 1.00 71.85 275 SER B C 1
ATOM 14327 O O . SER C 1 275 ? 69.216 34.651 -29.862 1.00 76.32 275 SER B O 1
ATOM 14335 N N . VAL C 1 276 ? 68.864 35.613 -27.842 1.00 70.78 276 VAL B N 1
ATOM 14336 C CA . VAL C 1 276 ? 67.410 35.520 -27.905 1.00 72.88 276 VAL B CA 1
ATOM 14337 C C . VAL C 1 276 ? 66.829 36.615 -27.025 1.00 69.36 276 VAL B C 1
ATOM 14338 O O . VAL C 1 276 ? 67.477 37.080 -26.081 1.00 64.42 276 VAL B O 1
ATOM 14351 N N . ALA C 1 277 ? 65.604 37.029 -27.342 1.00 64.67 277 ALA B N 1
ATOM 14352 C CA . ALA C 1 277 ? 64.907 38.058 -26.589 1.00 59.21 277 ALA B CA 1
ATOM 14353 C C . ALA C 1 277 ? 63.456 37.638 -26.430 1.00 69.23 277 ALA B C 1
ATOM 14354 O O . ALA C 1 277 ? 62.874 37.008 -27.320 1.00 69.63 277 ALA B O 1
ATOM 14361 N N . LEU C 1 278 ? 62.874 37.995 -25.292 1.00 71.05 278 LEU B N 1
ATOM 14362 C CA . LEU C 1 278 ? 61.511 37.616 -24.956 1.00 65.81 278 LEU B CA 1
ATOM 14363 C C . LEU C 1 278 ? 60.596 38.825 -25.090 1.00 69.36 278 LEU B C 1
ATOM 14364 O O . LEU C 1 278 ? 60.907 39.910 -24.587 1.00 70.18 278 LEU B O 1
ATOM 14380 N N . LEU C 1 279 ? 59.482 38.630 -25.785 1.00 72.04 279 LEU B N 1
ATOM 14381 C CA . LEU C 1 279 ? 58.488 39.656 -26.038 1.00 73.29 279 LEU B CA 1
ATOM 14382 C C . LEU C 1 279 ? 57.144 39.093 -25.610 1.00 73.82 279 LEU B C 1
ATOM 14383 O O . LEU C 1 279 ? 56.940 37.878 -25.615 1.00 79.33 279 LEU B O 1
ATOM 14399 N N . ALA C 1 280 ? 56.225 39.976 -25.238 1.00 69.48 280 ALA B N 1
ATOM 14400 C CA . ALA C 1 280 ? 54.900 39.505 -24.875 1.00 69.08 280 ALA B CA 1
ATOM 14401 C C . ALA C 1 280 ? 53.928 40.670 -24.901 1.00 74.57 280 ALA B C 1
ATOM 14402 O O . ALA C 1 280 ? 54.327 41.839 -24.927 1.00 79.31 280 ALA B O 1
ATOM 14409 N N . SER C 1 281 ? 52.647 40.327 -24.914 1.00 73.93 281 SER B N 1
ATOM 14410 C CA . SER C 1 281 ? 51.613 41.327 -24.749 1.00 80.19 281 SER B CA 1
ATOM 14411 C C . SER C 1 281 ? 51.666 41.887 -23.335 1.00 86.28 281 SER B C 1
ATOM 14412 O O . SER C 1 281 ? 52.248 41.295 -22.421 1.00 77.30 281 SER B O 1
ATOM 14420 N N . GLU C 1 282 ? 51.042 43.049 -23.158 1.00 86.08 282 GLU B N 1
ATOM 14421 C CA . GLU C 1 282 ? 51.051 43.680 -21.847 1.00 88.22 282 GLU B CA 1
ATOM 14422 C C . GLU C 1 282 ? 50.344 42.816 -20.815 1.00 87.37 282 GLU B C 1
ATOM 14423 O O . GLU C 1 282 ? 50.777 42.732 -19.659 1.00 84.64 282 GLU B O 1
ATOM 14435 N N . GLN C 1 283 ? 49.241 42.177 -21.212 1.00 87.78 283 GLN B N 1
ATOM 14436 C CA . GLN C 1 283 ? 48.469 41.387 -20.261 1.00 80.56 283 GLN B CA 1
ATOM 14437 C C . GLN C 1 283 ? 49.243 40.150 -19.827 1.00 78.85 283 GLN B C 1
ATOM 14438 O O . GLN C 1 283 ? 49.210 39.776 -18.651 1.00 93.76 283 GLN B O 1
ATOM 14452 N N . TRP C 1 284 ? 49.956 39.510 -20.756 1.00 81.30 284 TRP B N 1
ATOM 14453 C CA . TRP C 1 284 ? 50.861 38.430 -20.376 1.00 79.08 284 TRP B CA 1
ATOM 14454 C C . TRP C 1 284 ? 51.925 38.933 -19.407 1.00 80.37 284 TRP B C 1
ATOM 14455 O O . TRP C 1 284 ? 52.216 38.289 -18.393 1.00 76.52 284 TRP B O 1
ATOM 14476 N N . ALA C 1 285 ? 52.512 40.095 -19.704 1.00 85.52 285 ALA B N 1
ATOM 14477 C CA . ALA C 1 285 ? 53.599 40.610 -18.878 1.00 82.22 285 ALA B CA 1
ATOM 14478 C C . ALA C 1 285 ? 53.132 40.890 -17.455 1.00 87.74 285 ALA B C 1
ATOM 14479 O O . ALA C 1 285 ? 53.833 40.566 -16.489 1.00 85.10 285 ALA B O 1
ATOM 14486 N N . GLU C 1 286 ? 51.952 41.495 -17.303 1.00 86.68 286 GLU B N 1
ATOM 14487 C CA . GLU C 1 286 ? 51.426 41.735 -15.962 1.00 94.37 286 GLU B CA 1
ATOM 14488 C C . GLU C 1 286 ? 51.020 40.427 -15.291 1.00 87.84 286 GLU B C 1
ATOM 14489 O O . GLU C 1 286 ? 51.270 40.232 -14.096 1.00 86.45 286 GLU B O 1
ATOM 14501 N N . ALA C 1 287 ? 50.401 39.516 -16.046 1.00 83.85 287 ALA B N 1
ATOM 14502 C CA . ALA C 1 287 ? 49.948 38.255 -15.474 1.00 82.23 287 ALA B CA 1
ATOM 14503 C C . ALA C 1 287 ? 51.104 37.436 -14.920 1.00 79.46 287 ALA B C 1
ATOM 14504 O O . ALA C 1 287 ? 50.910 36.633 -14.001 1.00 84.04 287 ALA B O 1
ATOM 14511 N N . HIS C 1 288 ? 52.304 37.608 -15.468 1.00 82.50 288 HIS B N 1
ATOM 14512 C CA . HIS C 1 288 ? 53.487 36.915 -14.980 1.00 81.18 288 HIS B CA 1
ATOM 14513 C C . HIS C 1 288 ? 54.346 37.801 -14.089 1.00 85.27 288 HIS B C 1
ATOM 14514 O O . HIS C 1 288 ? 55.434 37.385 -13.678 1.00 84.11 288 HIS B O 1
ATOM 14528 N N . SER C 1 289 ? 53.873 39.006 -13.774 1.00 87.48 289 SER B N 1
ATOM 14529 C CA . SER C 1 289 ? 54.582 39.917 -12.878 1.00 88.91 289 SER B CA 1
ATOM 14530 C C . SER C 1 289 ? 55.984 40.220 -13.399 1.00 89.13 289 SER B C 1
ATOM 14531 O O . SER C 1 289 ? 56.964 40.210 -12.652 1.00 79.59 289 SER B O 1
ATOM 14539 N N . LEU C 1 290 ? 56.076 40.478 -14.701 1.00 89.40 290 LEU B N 1
ATOM 14540 C CA . LEU C 1 290 ? 57.275 41.013 -15.331 1.00 82.99 290 LEU B CA 1
ATOM 14541 C C . LEU C 1 290 ? 56.907 42.323 -16.013 1.00 83.21 290 LEU B C 1
ATOM 14542 O O . LEU C 1 290 ? 55.862 42.421 -16.665 1.00 79.60 290 LEU B O 1
ATOM 14558 N N . ALA C 1 291 ? 57.761 43.329 -15.851 1.00 82.75 291 ALA B N 1
ATOM 14559 C CA . ALA C 1 291 ? 57.421 44.650 -16.360 1.00 79.66 291 ALA B CA 1
ATOM 14560 C C . ALA C 1 291 ? 58.158 44.934 -17.660 1.00 87.51 291 ALA B C 1
ATOM 14561 O O . ALA C 1 291 ? 59.346 44.613 -17.783 1.00 85.44 291 ALA B O 1
ATOM 14568 N N . PRO C 1 292 ? 57.489 45.534 -18.645 1.00 85.11 292 PRO B N 1
ATOM 14569 C CA . PRO C 1 292 ? 58.184 45.879 -19.890 1.00 82.81 292 PRO B CA 1
ATOM 14570 C C . PRO C 1 292 ? 59.384 46.775 -19.619 1.00 89.82 292 PRO B C 1
ATOM 14571 O O . PRO C 1 292 ? 59.331 47.685 -18.789 1.00 92.34 292 PRO B O 1
ATOM 14582 N N . LEU C 1 293 ? 60.484 46.490 -20.318 1.00 84.98 293 LEU B N 1
ATOM 14583 C CA . LEU C 1 293 ? 61.602 47.425 -20.344 1.00 74.49 293 LEU B CA 1
ATOM 14584 C C . LEU C 1 293 ? 61.360 48.515 -21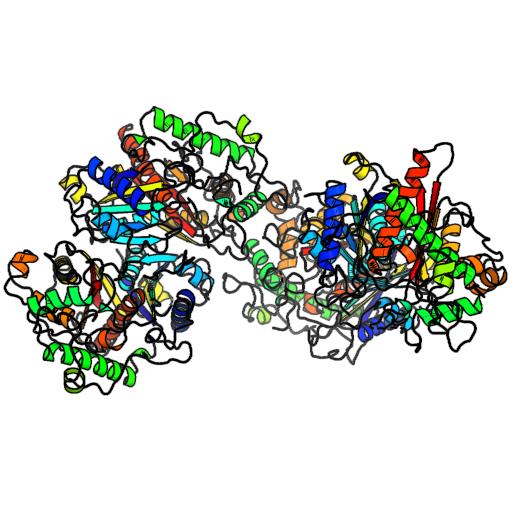.378 1.00 77.41 293 LEU B C 1
ATOM 14585 O O . LEU C 1 293 ? 61.722 49.677 -21.165 1.00 77.48 293 LEU B O 1
ATOM 14601 N N . ALA C 1 294 ? 60.735 48.150 -22.494 1.00 88.23 294 ALA B N 1
ATOM 14602 C CA . ALA C 1 294 ? 60.444 49.072 -23.582 1.00 84.32 294 ALA B CA 1
ATOM 14603 C C . ALA C 1 294 ? 59.407 48.411 -24.478 1.00 83.24 294 ALA B C 1
ATOM 14604 O O . ALA C 1 294 ? 59.040 47.249 -24.282 1.00 83.65 294 ALA B O 1
ATOM 14611 N N . TYR C 1 295 ? 58.939 49.164 -25.469 1.00 82.81 295 TYR B N 1
ATOM 14612 C CA . TYR C 1 295 ? 57.963 48.673 -26.430 1.00 84.50 295 TYR B CA 1
ATOM 14613 C C . TYR C 1 295 ? 58.501 48.851 -27.843 1.00 87.25 295 TYR B C 1
ATOM 14614 O O . TYR C 1 295 ? 58.920 49.952 -28.218 1.00 85.83 295 TYR B O 1
ATOM 14632 N N . LEU C 1 296 ? 58.493 47.768 -28.619 1.00 87.57 296 LEU B N 1
ATOM 14633 C CA . LEU C 1 296 ? 58.773 47.841 -30.049 1.00 82.61 296 LEU B CA 1
ATOM 14634 C C . LEU C 1 296 ? 57.535 48.390 -30.750 1.00 85.57 296 LEU B C 1
ATOM 14635 O O . LEU C 1 296 ? 56.461 47.781 -30.683 1.00 86.97 296 LEU B O 1
ATOM 14651 N N . VAL C 1 297 ? 57.681 49.535 -31.421 1.00 85.09 297 VAL B N 1
ATOM 14652 C CA . VAL C 1 297 ? 56.552 50.257 -31.980 1.00 87.52 297 VAL B CA 1
ATOM 14653 C C . VAL C 1 297 ? 56.485 50.133 -33.495 1.00 89.58 297 VAL B C 1
ATOM 14654 O O . VAL C 1 297 ? 55.403 49.902 -34.046 1.00 89.59 297 VAL B O 1
ATOM 14667 N N . ASP C 1 298 ? 57.611 50.268 -34.185 1.00 93.09 298 ASP B N 1
ATOM 14668 C CA . ASP C 1 298 ? 57.609 50.179 -35.636 1.00 85.26 298 ASP B CA 1
ATOM 14669 C C . ASP C 1 298 ? 58.998 49.814 -36.134 1.00 83.03 298 ASP B C 1
ATOM 14670 O O . ASP C 1 298 ? 59.995 49.892 -35.405 1.00 84.36 298 ASP B O 1
ATOM 14679 N N . ALA C 1 299 ? 59.042 49.434 -37.409 1.00 87.85 299 ALA B N 1
ATOM 14680 C CA . ALA C 1 299 ? 60.271 49.024 -38.069 1.00 85.82 299 ALA B CA 1
ATOM 14681 C C . ALA C 1 299 ? 60.114 49.237 -39.567 1.00 80.09 299 ALA B C 1
ATOM 14682 O O . ALA C 1 299 ? 59.014 49.475 -40.072 1.00 82.56 299 ALA B O 1
ATOM 14689 N N . GLU C 1 300 ? 61.238 49.145 -40.271 1.00 82.61 300 GLU B N 1
ATOM 14690 C CA . GLU C 1 300 ? 61.271 49.271 -41.722 1.00 82.16 300 GLU B CA 1
ATOM 14691 C C . GLU C 1 300 ? 62.443 48.456 -42.251 1.00 77.44 300 GLU B C 1
ATOM 14692 O O . GLU C 1 300 ? 63.490 48.349 -41.606 1.00 76.34 300 GLU B O 1
ATOM 14704 N N . THR C 1 301 ? 62.253 47.875 -43.431 1.00 78.30 301 THR B N 1
ATOM 14705 C CA . THR C 1 301 ? 63.269 47.057 -44.079 1.00 82.62 301 THR B CA 1
ATOM 14706 C C . THR C 1 301 ? 63.488 47.568 -45.495 1.00 79.95 301 THR B C 1
ATOM 14707 O O . THR C 1 301 ? 62.535 47.968 -46.172 1.00 71.89 301 THR B O 1
ATOM 14718 N N . ALA C 1 302 ? 64.745 47.556 -45.938 1.00 76.56 302 ALA B N 1
ATOM 14719 C CA . ALA C 1 302 ? 65.084 48.173 -47.212 1.00 70.31 302 ALA B CA 1
ATOM 14720 C C . ALA C 1 302 ? 66.214 47.412 -47.890 1.00 74.55 302 ALA B C 1
ATOM 14721 O O . ALA C 1 302 ? 67.100 46.864 -47.232 1.00 74.05 302 ALA B O 1
ATOM 14728 N N . ALA C 1 303 ? 66.169 47.387 -49.219 1.00 83.93 303 ALA B N 1
ATOM 14729 C CA . ALA C 1 303 ? 67.222 46.813 -50.042 1.00 81.80 303 ALA B CA 1
ATOM 14730 C C . ALA C 1 303 ? 67.899 47.908 -50.856 1.00 80.74 303 ALA B C 1
ATOM 14731 O O . ALA C 1 303 ? 67.420 49.042 -50.947 1.00 82.39 303 ALA B O 1
ATOM 14738 N N . VAL C 1 304 ? 69.035 47.549 -51.459 1.00 79.85 304 VAL B N 1
ATOM 14739 C CA . VAL C 1 304 ? 69.769 48.446 -52.342 1.00 85.39 304 VAL B CA 1
ATOM 14740 C C . VAL C 1 304 ? 70.191 47.676 -53.587 1.00 87.07 304 VAL B C 1
ATOM 14741 O O . VAL C 1 304 ? 70.164 46.444 -53.628 1.00 78.30 304 VAL B O 1
ATOM 14754 N N . ASP C 1 305 ? 70.586 48.431 -54.612 1.00 87.85 305 ASP B N 1
ATOM 14755 C CA . ASP C 1 305 ? 70.998 47.869 -55.897 1.00 87.17 305 ASP B CA 1
ATOM 14756 C C . ASP C 1 305 ? 72.524 47.869 -55.941 1.00 87.45 305 ASP B C 1
ATOM 14757 O O . ASP C 1 305 ? 73.163 48.778 -56.470 1.00 91.84 305 ASP B O 1
ATOM 14766 N N . TYR C 1 306 ? 73.112 46.818 -55.370 1.00 90.84 306 TYR B N 1
ATOM 14767 C CA . TYR C 1 306 ? 74.557 46.760 -55.185 1.00 89.68 306 TYR B CA 1
ATOM 14768 C C . TYR C 1 306 ? 75.285 45.995 -56.281 1.00 87.70 306 TYR B C 1
ATOM 14769 O O . TYR C 1 306 ? 76.452 46.297 -56.550 1.00 95.57 306 TYR B O 1
ATOM 14787 N N . VAL C 1 307 ? 74.638 45.021 -56.928 1.00 84.91 307 VAL B N 1
ATOM 14788 C CA . VAL C 1 307 ? 75.292 44.348 -58.046 1.00 94.47 307 VAL B CA 1
ATOM 14789 C C . VAL C 1 307 ? 75.511 45.326 -59.195 1.00 94.39 307 VAL B C 1
ATOM 14790 O O . VAL C 1 307 ? 76.457 45.177 -59.978 1.00 99.50 307 VAL B O 1
ATOM 14803 N N . ASN C 1 308 ? 74.649 46.338 -59.319 1.00 97.57 308 ASN B N 1
ATOM 14804 C CA . ASN C 1 308 ? 74.808 47.341 -60.361 1.00 100.33 308 ASN B CA 1
ATOM 14805 C C . ASN C 1 308 ? 75.857 48.388 -60.011 1.00 102.12 308 ASN B C 1
ATOM 14806 O O . ASN C 1 308 ? 76.313 49.110 -60.904 1.00 108.24 308 ASN B O 1
ATOM 14817 N N . GLY C 1 309 ? 76.237 48.496 -58.738 1.00 101.08 309 GLY B N 1
ATOM 14818 C CA . GLY C 1 309 ? 77.217 49.466 -58.304 1.00 98.16 309 GLY B CA 1
ATOM 14819 C C . GLY C 1 309 ? 76.664 50.822 -57.922 1.00 99.95 309 GLY B C 1
ATOM 14820 O O . GLY C 1 309 ? 77.440 51.691 -57.501 1.00 109.32 309 GLY B O 1
ATOM 14824 N N . ASN C 1 310 ? 75.352 51.034 -58.044 1.00 93.99 310 ASN B N 1
ATOM 14825 C CA . ASN C 1 310 ? 74.790 52.346 -57.745 1.00 93.65 310 ASN B CA 1
ATOM 14826 C C . ASN C 1 310 ? 74.863 52.658 -56.256 1.00 97.08 310 ASN B C 1
ATOM 14827 O O . ASN C 1 310 ? 75.171 53.791 -55.868 1.00 98.73 310 ASN B O 1
ATOM 14838 N N . ASP C 1 311 ? 74.586 51.670 -55.410 1.00 96.40 311 ASP B N 1
ATOM 14839 C CA . ASP C 1 311 ? 74.504 51.865 -53.973 1.00 88.14 311 ASP B CA 1
ATOM 14840 C C . ASP C 1 311 ? 75.550 51.019 -53.263 1.00 90.11 311 ASP B C 1
ATOM 14841 O O . ASP C 1 311 ? 75.960 49.963 -53.755 1.00 83.37 311 ASP B O 1
ATOM 14850 N N . GLY C 1 312 ? 75.978 51.497 -52.097 1.00 89.89 312 GLY B N 1
ATOM 14851 C CA . GLY C 1 312 ? 76.905 50.730 -51.288 1.00 83.88 312 GLY B CA 1
ATOM 14852 C C . GLY C 1 312 ? 76.257 49.455 -50.776 1.00 86.69 312 GLY B C 1
ATOM 14853 O O . GLY C 1 312 ? 75.067 49.418 -50.458 1.00 79.07 312 GLY B O 1
ATOM 14857 N N . LEU C 1 313 ? 77.062 48.393 -50.697 1.00 84.74 313 LEU B N 1
ATOM 14858 C CA . LEU C 1 313 ? 76.538 47.093 -50.294 1.00 74.00 313 LEU B CA 1
ATOM 14859 C C . LEU C 1 313 ? 75.813 47.178 -48.955 1.00 77.74 313 LEU B C 1
ATOM 14860 O O . LEU C 1 313 ? 74.668 46.737 -48.827 1.00 81.47 313 LEU B O 1
ATOM 14876 N N . LEU C 1 314 ? 76.468 47.743 -47.942 1.00 80.16 314 LEU B N 1
ATOM 14877 C CA . LEU C 1 314 ? 75.915 47.810 -46.594 1.00 74.33 314 LEU B CA 1
ATOM 14878 C C . LEU C 1 314 ? 75.299 49.171 -46.296 1.00 78.19 314 LEU B C 1
ATOM 14879 O O . LEU C 1 314 ? 75.295 49.620 -45.144 1.00 77.95 314 LEU B O 1
ATOM 14895 N N . MET C 1 315 ? 74.762 49.830 -47.324 1.00 74.66 315 MET B N 1
ATOM 14896 C CA . MET C 1 315 ? 74.228 51.181 -47.225 1.00 75.01 315 MET B CA 1
ATOM 14897 C C . MET C 1 315 ? 72.702 51.204 -47.259 1.00 76.18 315 MET B C 1
ATOM 14898 O O . MET C 1 315 ? 72.107 52.264 -47.465 1.00 73.30 315 MET B O 1
ATOM 14912 N N . ALA C 1 316 ? 72.058 50.052 -47.060 1.00 66.93 316 ALA B N 1
ATOM 14913 C CA . ALA C 1 316 ? 70.606 49.963 -47.170 1.00 71.76 316 ALA B CA 1
ATOM 14914 C C . ALA C 1 316 ? 69.902 50.699 -46.034 1.00 80.01 316 ALA B C 1
ATOM 14915 O O . ALA C 1 316 ? 68.927 51.419 -46.287 1.00 81.39 316 ALA B O 1
ATOM 14922 N N . PRO C 1 317 ? 70.341 50.552 -44.780 1.00 82.69 317 PRO B N 1
ATOM 14923 C CA . PRO C 1 317 ? 69.674 51.292 -43.695 1.00 80.17 317 PRO B CA 1
ATOM 14924 C C . PRO C 1 317 ? 69.533 52.779 -43.964 1.00 85.34 317 PRO B C 1
ATOM 14925 O O . PRO C 1 317 ? 68.615 53.412 -43.422 1.00 86.17 317 PRO B O 1
ATOM 14936 N N . THR C 1 318 ? 70.414 53.363 -44.784 1.00 84.88 318 THR B N 1
ATOM 14937 C CA . THR C 1 318 ? 70.282 54.783 -45.093 1.00 80.17 318 THR B CA 1
ATOM 14938 C C . THR C 1 318 ? 68.951 55.072 -45.776 1.00 82.87 318 THR B C 1
ATOM 14939 O O . THR C 1 318 ? 68.421 56.182 -45.656 1.00 82.43 318 THR B O 1
ATOM 14950 N N . TYR C 1 319 ? 68.397 54.091 -46.493 1.00 85.36 319 TYR B N 1
ATOM 14951 C CA . TYR C 1 319 ? 67.071 54.225 -47.079 1.00 82.63 319 TYR B CA 1
ATOM 14952 C C . TYR C 1 319 ? 65.965 53.809 -46.119 1.00 87.86 319 TYR B C 1
ATOM 14953 O O . TYR C 1 319 ? 64.852 54.342 -46.198 1.00 89.01 319 TYR B O 1
ATOM 14971 N N . ALA C 1 320 ? 66.247 52.871 -45.210 1.00 92.31 320 ALA B N 1
ATOM 14972 C CA . ALA C 1 320 ? 65.210 52.363 -44.317 1.00 84.87 320 ALA B CA 1
ATOM 14973 C C . ALA C 1 320 ? 64.865 53.379 -43.236 1.00 82.73 320 ALA B C 1
ATOM 14974 O O . ALA C 1 320 ? 63.690 53.698 -43.019 1.00 85.37 320 ALA B O 1
ATOM 14981 N N . VAL C 1 321 ? 65.884 53.895 -42.548 1.00 82.52 321 VAL B N 1
ATOM 14982 C CA . VAL C 1 321 ? 65.651 54.803 -41.423 1.00 85.94 321 VAL B CA 1
ATOM 14983 C C . VAL C 1 321 ? 64.778 55.992 -41.820 1.00 89.49 321 VAL B C 1
ATOM 14984 O O . VAL C 1 321 ? 63.866 56.343 -41.056 1.00 89.57 321 VAL B O 1
ATOM 14997 N N . PRO C 1 322 ? 65.016 56.671 -42.944 1.00 89.31 322 PRO B N 1
ATOM 14998 C CA . PRO C 1 322 ? 64.258 57.908 -43.213 1.00 83.99 322 PRO B CA 1
ATOM 14999 C C . PRO C 1 322 ? 62.761 57.686 -43.369 1.00 85.40 322 PRO B C 1
ATOM 15000 O O . PRO C 1 322 ? 61.971 58.447 -42.790 1.00 93.96 322 PRO B O 1
ATOM 15011 N N . ARG C 1 323 ? 62.332 56.658 -44.113 1.00 82.96 323 ARG B N 1
ATOM 15012 C CA . ARG C 1 323 ? 60.893 56.435 -44.218 1.00 86.71 323 ARG B CA 1
ATOM 15013 C C . ARG C 1 323 ? 60.315 55.867 -42.923 1.00 98.69 323 ARG B C 1
ATOM 15014 O O . ARG C 1 323 ? 59.122 56.056 -42.654 1.00 105.48 323 ARG B O 1
ATOM 15035 N N . LEU C 1 324 ? 61.135 55.202 -42.103 1.00 95.20 324 LEU B N 1
ATOM 15036 C CA . LEU C 1 324 ? 60.691 54.811 -40.767 1.00 90.65 324 LEU B CA 1
ATOM 15037 C C . LEU C 1 324 ? 60.353 56.042 -39.936 1.00 93.62 324 LEU B C 1
ATOM 15038 O O . LEU C 1 324 ? 59.240 56.174 -39.414 1.00 99.69 324 LEU B O 1
ATOM 15054 N N . LEU C 1 325 ? 61.313 56.963 -39.806 1.00 96.02 325 LEU B N 1
ATOM 15055 C CA . LEU C 1 325 ? 61.065 58.180 -39.040 1.00 99.50 325 LEU B CA 1
ATOM 15056 C C . LEU C 1 325 ? 59.867 58.941 -39.596 1.00 100.92 325 LEU B C 1
ATOM 15057 O O . LEU C 1 325 ? 59.058 59.483 -38.833 1.00 101.20 325 LEU B O 1
ATOM 15073 N N . ALA C 1 326 ? 59.734 58.994 -40.925 1.00 95.08 326 ALA B N 1
ATOM 15074 C CA . ALA C 1 326 ? 58.606 59.711 -41.510 1.00 100.22 326 ALA B CA 1
ATOM 15075 C C . ALA C 1 326 ? 57.279 59.063 -41.130 1.00 99.75 326 ALA B C 1
ATOM 15076 O O . ALA C 1 326 ? 56.317 59.760 -40.785 1.00 98.03 326 ALA B O 1
ATOM 15083 N N . ARG C 1 327 ? 57.206 57.727 -41.181 1.00 99.64 327 ARG B N 1
ATOM 15084 C CA . ARG C 1 327 ? 55.937 57.063 -40.899 1.00 97.22 327 ARG B CA 1
ATOM 15085 C C . ARG C 1 327 ? 55.462 57.332 -39.476 1.00 97.13 327 ARG B C 1
ATOM 15086 O O . ARG C 1 327 ? 54.252 57.374 -39.225 1.00 100.16 327 ARG B O 1
ATOM 15107 N N . ASN C 1 328 ? 56.389 57.510 -38.535 1.00 95.04 328 ASN B N 1
ATOM 15108 C CA . ASN C 1 328 ? 56.049 57.836 -37.158 1.00 100.61 328 ASN B CA 1
ATOM 15109 C C . ASN C 1 328 ? 56.285 59.310 -36.840 1.00 101.81 328 ASN B C 1
ATOM 15110 O O . ASN C 1 328 ? 56.323 59.689 -35.664 1.00 102.64 328 ASN B O 1
ATOM 15121 N N . GLY C 1 329 ? 56.443 60.144 -37.865 1.00 98.85 329 GLY B N 1
ATOM 15122 C CA . GLY C 1 329 ? 56.547 61.577 -37.683 1.00 98.90 329 GLY B CA 1
ATOM 15123 C C . GLY C 1 329 ? 57.641 62.009 -36.732 1.00 103.80 329 GLY B C 1
ATOM 15124 O O . GLY C 1 329 ? 57.417 62.861 -35.866 1.00 109.32 329 GLY B O 1
ATOM 15128 N N . LEU C 1 330 ? 58.832 61.436 -36.884 1.00 103.55 330 LEU B N 1
ATOM 15129 C CA . LEU C 1 330 ? 59.968 61.763 -36.040 1.00 101.32 330 LEU B CA 1
ATOM 15130 C C . LEU C 1 330 ? 61.127 62.262 -36.890 1.00 102.24 330 LEU B C 1
ATOM 15131 O O . LEU C 1 330 ? 61.249 61.920 -38.071 1.00 104.08 330 LEU B O 1
ATOM 15147 N N . SER C 1 331 ? 61.971 63.086 -36.279 1.00 99.45 331 SER B N 1
ATOM 15148 C CA . SER C 1 331 ? 63.222 63.502 -36.888 1.00 100.53 331 SER B CA 1
ATOM 15149 C C . SER C 1 331 ? 64.329 62.525 -36.503 1.00 100.80 331 SER B C 1
ATOM 15150 O O . SER C 1 331 ? 64.157 61.652 -35.649 1.00 96.07 331 SER B O 1
ATOM 15158 N N . LEU C 1 332 ? 65.488 62.683 -37.141 1.00 100.65 332 LEU B N 1
ATOM 15159 C CA . LEU C 1 332 ? 66.618 61.820 -36.822 1.00 96.40 332 LEU B CA 1
ATOM 15160 C C . LEU C 1 332 ? 67.208 62.114 -35.449 1.00 98.46 332 LEU B C 1
ATOM 15161 O O . LEU C 1 332 ? 68.008 61.313 -34.954 1.00 97.91 332 LEU B O 1
ATOM 15177 N N . GLN C 1 333 ? 66.829 63.226 -34.821 1.00 96.92 333 GLN B N 1
ATOM 15178 C CA . GLN C 1 333 ? 67.392 63.630 -33.541 1.00 92.43 333 GLN B CA 1
ATOM 15179 C C . GLN C 1 333 ? 66.424 63.461 -32.379 1.00 94.90 333 GLN B C 1
ATOM 15180 O O . GLN C 1 333 ? 66.788 63.774 -31.239 1.00 98.26 333 GLN B O 1
ATOM 15194 N N . ASP C 1 334 ? 65.211 62.971 -32.629 1.00 95.22 334 ASP B N 1
ATOM 15195 C CA . ASP C 1 334 ? 64.233 62.742 -31.565 1.00 87.01 334 ASP B CA 1
ATOM 15196 C C . ASP C 1 334 ? 64.415 61.346 -30.966 1.00 93.33 334 ASP B C 1
ATOM 15197 O O . ASP C 1 334 ? 63.496 60.528 -30.922 1.00 97.64 334 ASP B O 1
ATOM 15206 N N . PHE C 1 335 ? 65.631 61.080 -30.500 1.00 92.67 335 PHE B N 1
ATOM 15207 C CA . PHE C 1 335 ? 65.957 59.767 -29.970 1.00 93.31 335 PHE B CA 1
ATOM 15208 C C . PHE C 1 335 ? 66.916 59.892 -28.802 1.00 98.10 335 PHE B C 1
ATOM 15209 O O . PHE C 1 335 ? 67.753 60.797 -28.749 1.00 100.55 335 PHE B O 1
ATOM 15226 N N . ASP C 1 336 ? 66.771 58.965 -27.858 1.00 92.81 336 ASP B N 1
ATOM 15227 C CA . ASP C 1 336 ? 67.668 58.893 -26.721 1.00 90.00 336 ASP B CA 1
ATOM 15228 C C . ASP C 1 336 ? 68.827 57.950 -26.969 1.00 90.85 336 ASP B C 1
ATOM 15229 O O . ASP C 1 336 ? 69.903 58.144 -26.389 1.00 87.38 336 ASP B O 1
ATOM 15238 N N . PHE C 1 337 ? 68.632 56.908 -27.780 1.00 92.97 337 PHE B N 1
ATOM 15239 C CA . PHE C 1 337 ? 69.712 55.949 -28.002 1.00 90.95 337 PHE B CA 1
ATOM 15240 C C . PHE C 1 337 ? 69.769 55.515 -29.456 1.00 85.49 337 PHE B C 1
ATOM 15241 O O . PHE C 1 337 ? 68.788 54.987 -29.979 1.00 84.39 337 PHE B O 1
ATOM 15258 N N . TYR C 1 338 ? 70.927 55.698 -30.087 1.00 89.26 338 TYR B N 1
ATOM 15259 C CA . TYR C 1 338 ? 71.184 55.195 -31.432 1.00 81.66 338 TYR B CA 1
ATOM 15260 C C . TYR C 1 338 ? 72.074 53.964 -31.319 1.00 81.00 338 TYR B C 1
ATOM 15261 O O . TYR C 1 338 ? 73.250 54.076 -30.959 1.00 82.11 338 TYR B O 1
ATOM 15279 N N . GLU C 1 339 ? 71.524 52.794 -31.619 1.00 79.34 339 GLU B N 1
ATOM 15280 C CA . GLU C 1 339 ? 72.308 51.559 -31.667 1.00 81.64 339 GLU B CA 1
ATOM 15281 C C . GLU C 1 339 ? 72.444 51.189 -33.145 1.00 85.12 339 GLU B C 1
ATOM 15282 O O . GLU C 1 339 ? 71.498 50.704 -33.789 1.00 85.13 339 GLU B O 1
ATOM 15294 N N . ILE C 1 340 ? 73.624 51.481 -33.688 1.00 86.41 340 ILE B N 1
ATOM 15295 C CA . ILE C 1 340 ? 73.956 51.184 -35.070 1.00 77.44 340 ILE B CA 1
ATOM 15296 C C . ILE C 1 340 ? 74.946 50.038 -35.070 1.00 76.32 340 ILE B C 1
ATOM 15297 O O . ILE C 1 340 ? 76.068 50.165 -34.562 1.00 76.08 340 ILE B O 1
ATOM 15313 N N . HIS C 1 341 ? 74.529 48.929 -35.650 1.00 76.67 341 HIS B N 1
ATOM 15314 C CA . HIS C 1 341 ? 75.412 47.803 -35.850 1.00 74.55 341 HIS B CA 1
ATOM 15315 C C . HIS C 1 341 ? 76.693 48.221 -36.560 1.00 83.69 341 HIS B C 1
ATOM 15316 O O . HIS C 1 341 ? 76.651 48.873 -37.607 1.00 87.20 341 HIS B O 1
ATOM 15330 N N . GLU C 1 342 ? 77.833 47.821 -36.001 1.00 80.76 342 GLU B N 1
ATOM 15331 C CA . GLU C 1 342 ? 79.140 48.194 -36.534 1.00 78.80 342 GLU B CA 1
ATOM 15332 C C . GLU C 1 342 ? 79.792 46.985 -37.207 1.00 80.44 342 GLU B C 1
ATOM 15333 O O . GLU C 1 342 ? 80.743 46.387 -36.697 1.00 75.98 342 GLU B O 1
ATOM 15345 N N . ALA C 1 343 ? 79.264 46.625 -38.384 1.00 83.69 343 ALA B N 1
ATOM 15346 C CA . ALA C 1 343 ? 79.915 45.603 -39.201 1.00 82.12 343 ALA B CA 1
ATOM 15347 C C . ALA C 1 343 ? 81.277 46.077 -39.691 1.00 77.19 343 ALA B C 1
ATOM 15348 O O . ALA C 1 343 ? 82.173 45.263 -39.939 1.00 75.68 343 ALA B O 1
ATOM 15355 N N . PHE C 1 344 ? 81.422 47.379 -39.886 1.00 75.65 344 PHE B N 1
ATOM 15356 C CA . PHE C 1 344 ? 82.706 48.026 -40.097 1.00 77.82 344 PHE B CA 1
ATOM 15357 C C . PHE C 1 344 ? 82.546 49.421 -39.512 1.00 77.95 344 PHE B C 1
ATOM 15358 O O . PHE C 1 344 ? 81.505 50.054 -39.709 1.00 77.09 344 PHE B O 1
ATOM 15375 N N . ALA C 1 345 ? 83.547 49.883 -38.762 1.00 73.05 345 ALA B N 1
ATOM 15376 C CA . ALA C 1 345 ? 83.498 51.253 -38.259 1.00 73.51 345 ALA B CA 1
ATOM 15377 C C . ALA C 1 345 ? 83.113 52.208 -39.383 1.00 78.90 345 ALA B C 1
ATOM 15378 O O . ALA C 1 345 ? 82.195 53.038 -39.245 1.00 74.77 345 ALA B O 1
ATOM 15385 N N . SER C 1 346 ? 83.781 52.058 -40.531 1.00 79.62 346 SER B N 1
ATOM 15386 C CA . SER C 1 346 ? 83.546 52.945 -41.658 1.00 81.87 346 SER B CA 1
ATOM 15387 C C . SER C 1 346 ? 82.094 52.925 -42.099 1.00 76.83 346 SER B C 1
ATOM 15388 O O . SER C 1 346 ? 81.576 53.957 -42.522 1.00 74.10 346 SER B O 1
ATOM 15396 N N . VAL C 1 347 ? 81.418 51.780 -42.007 1.00 71.95 347 VAL B N 1
ATOM 15397 C CA . VAL C 1 347 ? 80.032 51.726 -42.458 1.00 74.06 347 VAL B CA 1
ATOM 15398 C C . VAL C 1 347 ? 79.140 52.570 -41.554 1.00 81.47 347 VAL B C 1
ATOM 15399 O O . VAL C 1 347 ? 78.242 53.273 -42.031 1.00 80.99 347 VAL B O 1
ATOM 15412 N N . VAL C 1 348 ? 79.358 52.509 -40.238 1.00 80.43 348 VAL B N 1
ATOM 15413 C CA . VAL C 1 348 ? 78.599 53.361 -39.324 1.00 75.74 348 VAL B CA 1
ATOM 15414 C C . VAL C 1 348 ? 78.823 54.827 -39.673 1.00 77.33 348 VAL B C 1
ATOM 15415 O O . VAL C 1 348 ? 77.870 55.597 -39.894 1.00 76.30 348 VAL B O 1
ATOM 15428 N N . LEU C 1 349 ? 80.095 55.239 -39.726 1.00 81.52 349 LEU B N 1
ATOM 15429 C CA . LEU C 1 349 ? 80.366 56.644 -40.018 1.00 89.15 349 LEU B CA 1
ATOM 15430 C C . LEU C 1 349 ? 79.850 57.037 -41.398 1.00 87.91 349 LEU B C 1
ATOM 15431 O O . LEU C 1 349 ? 79.493 58.197 -41.618 1.00 84.53 349 LEU B O 1
ATOM 15447 N N . ALA C 1 350 ? 79.789 56.086 -42.333 1.00 84.82 350 ALA B N 1
ATOM 15448 C CA . ALA C 1 350 ? 79.299 56.385 -43.671 1.00 85.67 350 ALA B CA 1
ATOM 15449 C C . ALA C 1 350 ? 77.792 56.582 -43.665 1.00 90.82 350 ALA B C 1
ATOM 15450 O O . ALA C 1 350 ? 77.277 57.464 -44.357 1.00 93.51 350 ALA B O 1
ATOM 15457 N N . HIS C 1 351 ? 77.068 55.761 -42.904 1.00 88.16 351 HIS B N 1
ATOM 15458 C CA . HIS C 1 351 ? 75.650 56.024 -42.689 1.00 89.19 351 HIS B CA 1
ATOM 15459 C C . HIS C 1 351 ? 75.455 57.452 -42.199 1.00 88.60 351 HIS B C 1
ATOM 15460 O O . HIS C 1 351 ? 74.618 58.205 -42.720 1.00 93.41 351 HIS B O 1
ATOM 15474 N N . LEU C 1 352 ? 76.251 57.851 -41.204 1.00 84.09 352 LEU B N 1
ATOM 15475 C CA . LEU C 1 352 ? 76.057 59.176 -40.616 1.00 88.42 352 LEU B CA 1
ATOM 15476 C C . LEU C 1 352 ? 76.410 60.287 -41.602 1.00 91.39 352 LEU B C 1
ATOM 15477 O O . LEU C 1 352 ? 75.680 61.279 -41.715 1.00 94.65 352 LEU B O 1
ATOM 15493 N N . ALA C 1 353 ? 77.524 60.143 -42.322 1.00 93.72 353 ALA B N 1
ATOM 15494 C CA . ALA C 1 353 ? 77.913 61.158 -43.298 1.00 94.72 353 ALA B CA 1
ATOM 15495 C C . ALA C 1 353 ? 76.893 61.251 -44.426 1.00 91.70 353 ALA B C 1
ATOM 15496 O O . ALA C 1 353 ? 76.567 62.351 -44.889 1.00 92.19 353 ALA B O 1
ATOM 15503 N N . ALA C 1 354 ? 76.387 60.105 -44.890 1.00 86.72 354 ALA B N 1
ATOM 15504 C CA . ALA C 1 354 ? 75.296 60.100 -45.852 1.00 87.53 354 ALA B CA 1
ATOM 15505 C C . ALA C 1 354 ? 74.127 60.921 -45.336 1.00 91.49 354 ALA B C 1
ATOM 15506 O O . ALA C 1 354 ? 73.561 61.752 -46.054 1.00 89.37 354 ALA B O 1
ATOM 15513 N N . TRP C 1 355 ? 73.755 60.697 -44.079 1.00 95.05 355 TRP B N 1
ATOM 15514 C CA . TRP C 1 355 ? 72.636 61.418 -43.490 1.00 96.85 355 TRP B CA 1
ATOM 15515 C C . TRP C 1 355 ? 72.960 62.876 -43.200 1.00 98.98 355 TRP B C 1
ATOM 15516 O O . TRP C 1 355 ? 72.038 63.654 -42.931 1.00 99.34 355 TRP B O 1
ATOM 15537 N N . GLU C 1 356 ? 74.232 63.261 -43.258 1.00 97.15 356 GLU B N 1
ATOM 15538 C CA . GLU C 1 356 ? 74.630 64.648 -43.077 1.00 100.45 356 GLU B CA 1
ATOM 15539 C C . GLU C 1 356 ? 74.829 65.391 -44.392 1.00 104.47 356 GLU B C 1
ATOM 15540 O O . GLU C 1 356 ? 74.896 66.625 -44.382 1.00 111.73 356 GLU B O 1
ATOM 15552 N N . SER C 1 357 ? 74.920 64.681 -45.515 1.00 98.03 357 SER B N 1
ATOM 15553 C CA . SER C 1 357 ? 75.257 65.288 -46.798 1.00 104.77 357 SER B CA 1
ATOM 15554 C C . SER C 1 357 ? 73.976 65.608 -47.561 1.00 104.40 357 SER B C 1
ATOM 15555 O O . SER C 1 357 ? 73.249 64.702 -47.985 1.00 102.70 357 SER B O 1
ATOM 15563 N N . GLU C 1 358 ? 73.708 66.905 -47.717 1.00 108.30 358 GLU B N 1
ATOM 15564 C CA . GLU C 1 358 ? 72.627 67.392 -48.565 1.00 102.79 358 GLU B CA 1
ATOM 15565 C C . GLU C 1 358 ? 72.482 66.602 -49.862 1.00 106.33 358 GLU B C 1
ATOM 15566 O O . GLU C 1 358 ? 71.377 66.183 -50.230 1.00 105.63 358 GLU B O 1
ATOM 15578 N N . GLU C 1 359 ? 73.595 66.382 -50.566 1.00 106.82 359 GLU B N 1
ATOM 15579 C CA . GLU C 1 359 ? 73.533 65.760 -51.885 1.00 103.91 359 GLU B CA 1
ATOM 15580 C C . GLU C 1 359 ? 72.997 64.336 -51.808 1.00 99.53 359 GLU B C 1
ATOM 15581 O O . GLU C 1 359 ? 72.122 63.946 -52.589 1.00 95.99 359 GLU B O 1
ATOM 15593 N N . TYR C 1 360 ? 73.543 63.532 -50.895 1.00 98.89 360 TYR B N 1
ATOM 15594 C CA . TYR C 1 360 ? 73.108 62.145 -50.760 1.00 94.84 360 TYR B CA 1
ATOM 15595 C C . TYR C 1 360 ? 71.608 62.065 -50.514 1.00 96.41 360 TYR B C 1
ATOM 15596 O O . TYR C 1 360 ? 70.885 61.353 -51.221 1.00 97.17 360 TYR B O 1
ATOM 15614 N N . CYS C 1 361 ? 71.119 62.793 -49.508 1.00 93.23 361 CYS B N 1
ATOM 15615 C CA . CYS C 1 361 ? 69.697 62.759 -49.193 1.00 95.31 361 CYS B CA 1
ATOM 15616 C C . CYS C 1 361 ? 68.846 63.368 -50.300 1.00 99.19 361 CYS B C 1
ATOM 15617 O O . CYS C 1 361 ? 67.647 63.080 -50.369 1.00 101.01 361 CYS B O 1
ATOM 15625 N N . LYS C 1 362 ? 69.431 64.197 -51.168 1.00 102.15 362 LYS B N 1
ATOM 15626 C CA . LYS C 1 362 ? 68.668 64.733 -52.291 1.00 104.80 362 LYS B CA 1
ATOM 15627 C C . LYS C 1 362 ? 68.543 63.710 -53.415 1.00 94.76 362 LYS B C 1
ATOM 15628 O O . LYS C 1 362 ? 67.433 63.395 -53.860 1.00 95.58 362 LYS B O 1
ATOM 15632 N N . ARG C 1 363 ? 69.673 63.175 -53.874 1.00 93.02 363 ARG B N 1
ATOM 15633 C CA . ARG C 1 363 ? 69.680 62.289 -55.030 1.00 94.71 363 ARG B CA 1
ATOM 15634 C C . ARG C 1 363 ? 69.267 60.871 -54.654 1.00 96.21 363 ARG B C 1
ATOM 15635 O O . ARG C 1 363 ? 68.312 60.320 -55.213 1.00 95.85 363 ARG B O 1
ATOM 15656 N N . ARG C 1 364 ? 69.981 60.261 -53.705 1.00 100.73 364 ARG B N 1
ATOM 15657 C CA . ARG C 1 364 ? 69.770 58.847 -53.420 1.00 96.50 364 ARG B CA 1
ATOM 15658 C C . ARG C 1 364 ? 68.458 58.598 -52.688 1.00 92.17 364 ARG B C 1
ATOM 15659 O O . ARG C 1 364 ? 67.875 57.515 -52.823 1.00 97.11 364 ARG B O 1
ATOM 15663 N N . LEU C 1 365 ? 67.969 59.573 -51.920 1.00 87.88 365 LEU B N 1
ATOM 15664 C CA . LEU C 1 365 ? 66.775 59.369 -51.114 1.00 98.00 365 LEU B CA 1
ATOM 15665 C C . LEU C 1 365 ? 65.585 60.219 -51.536 1.00 104.21 365 LEU B C 1
ATOM 15666 O O . LEU C 1 365 ? 64.456 59.893 -51.157 1.00 107.97 365 LEU B O 1
ATOM 15682 N N . GLY C 1 366 ? 65.798 61.280 -52.309 1.00 103.41 366 GLY B N 1
ATOM 15683 C CA . GLY C 1 366 ? 64.702 62.142 -52.700 1.00 100.75 366 GLY B CA 1
ATOM 15684 C C . GLY C 1 366 ? 64.002 62.733 -51.495 1.00 97.87 366 GLY B C 1
ATOM 15685 O O . GLY C 1 366 ? 62.787 62.576 -51.331 1.00 102.21 366 GLY B O 1
ATOM 15689 N N . LEU C 1 367 ? 64.768 63.418 -50.642 1.00 105.64 367 LEU B N 1
ATOM 15690 C CA . LEU C 1 367 ? 64.254 63.936 -49.385 1.00 110.97 367 LEU B CA 1
ATOM 15691 C C . LEU C 1 367 ? 64.041 65.441 -49.374 1.00 113.46 367 LEU B C 1
ATOM 15692 O O . LEU C 1 367 ? 63.302 65.930 -48.511 1.00 114.47 367 LEU B O 1
ATOM 15708 N N . ASP C 1 368 ? 64.668 66.190 -50.290 1.00 107.41 368 ASP B N 1
ATOM 15709 C CA . ASP C 1 368 ? 64.592 67.654 -50.320 1.00 114.01 368 ASP B CA 1
ATOM 15710 C C . ASP C 1 368 ? 65.263 68.258 -49.094 1.00 114.06 368 ASP B C 1
ATOM 15711 O O . ASP C 1 368 ? 65.177 69.458 -48.858 1.00 112.53 368 ASP B O 1
ATOM 15720 N N . ALA C 1 369 ? 65.992 67.461 -48.328 1.00 115.40 369 ALA B N 1
ATOM 15721 C CA . ALA C 1 369 ? 66.634 67.957 -47.118 1.00 108.22 369 ALA B CA 1
ATOM 15722 C C . ALA C 1 369 ? 67.544 66.874 -46.564 1.00 102.91 369 ALA B C 1
ATOM 15723 O O . ALA C 1 369 ? 67.351 65.683 -46.825 1.00 108.17 369 ALA B O 1
ATOM 15730 N N . ALA C 1 370 ? 68.545 67.304 -45.806 1.00 97.79 370 ALA B N 1
ATOM 15731 C CA . ALA C 1 370 ? 69.421 66.384 -45.096 1.00 105.64 370 ALA B CA 1
ATOM 15732 C C . ALA C 1 370 ? 68.820 66.104 -43.726 1.00 108.70 370 ALA B C 1
ATOM 15733 O O . ALA C 1 370 ? 68.464 67.035 -42.996 1.00 107.54 370 ALA B O 1
ATOM 15740 N N . LEU C 1 371 ? 68.700 64.822 -43.381 1.00 105.65 371 LEU B N 1
ATOM 15741 C CA . LEU C 1 371 ? 68.125 64.470 -42.090 1.00 103.88 371 LEU B CA 1
ATOM 15742 C C . LEU C 1 371 ? 68.940 65.032 -40.935 1.00 103.99 371 LEU B C 1
ATOM 15743 O O . LEU C 1 371 ? 68.423 65.135 -39.818 1.00 102.95 371 LEU B O 1
ATOM 15759 N N . GLY C 1 372 ? 70.191 65.399 -41.179 1.00 103.27 372 GLY B N 1
ATOM 15760 C CA . GLY C 1 372 ? 71.016 66.030 -40.173 1.00 104.97 372 GLY B CA 1
ATOM 15761 C C . GLY C 1 372 ? 71.940 65.050 -39.483 1.00 101.58 372 GLY B C 1
ATOM 15762 O O . GLY C 1 372 ? 72.066 63.879 -39.853 1.00 99.78 372 GLY B O 1
ATOM 15766 N N . SER C 1 373 ? 72.601 65.560 -38.451 1.00 95.66 373 SER B N 1
ATOM 15767 C CA . SER C 1 373 ? 73.540 64.784 -37.658 1.00 98.00 373 SER B CA 1
ATOM 15768 C C . SER C 1 373 ? 72.893 64.359 -36.345 1.00 97.68 373 SER B C 1
ATOM 15769 O O . SER C 1 373 ? 71.833 64.853 -35.952 1.00 98.13 373 SER B O 1
ATOM 15777 N N . ILE C 1 374 ? 73.548 63.422 -35.666 1.00 91.11 374 ILE B N 1
ATOM 15778 C CA . ILE C 1 374 ? 73.083 62.924 -34.381 1.00 91.39 374 ILE B CA 1
ATOM 15779 C C . ILE C 1 374 ? 74.125 63.256 -33.325 1.00 96.11 374 ILE B C 1
ATOM 15780 O O . ILE C 1 374 ? 75.314 63.417 -33.621 1.00 97.22 374 ILE B O 1
ATOM 15796 N N . ASP C 1 375 ? 73.668 63.355 -32.080 1.00 92.59 375 ASP B N 1
ATOM 15797 C CA . ASP C 1 375 ? 74.564 63.465 -30.935 1.00 92.31 375 ASP B CA 1
ATOM 15798 C C . ASP C 1 375 ? 75.320 62.150 -30.784 1.00 91.64 375 ASP B C 1
ATOM 15799 O O . ASP C 1 375 ? 74.755 61.151 -30.330 1.00 90.22 375 ASP B O 1
ATOM 15808 N N . ARG C 1 376 ? 76.599 62.144 -31.170 1.00 94.11 376 ARG B N 1
ATOM 15809 C CA . ARG C 1 376 ? 77.375 60.910 -31.130 1.00 95.21 376 ARG B CA 1
ATOM 15810 C C . ARG C 1 376 ? 77.473 60.335 -29.723 1.00 92.20 376 ARG B C 1
ATOM 15811 O O . ARG C 1 376 ? 77.791 59.151 -29.571 1.00 99.33 376 ARG B O 1
ATOM 15832 N N . SER C 1 377 ? 77.206 61.142 -28.693 1.00 96.06 377 SER B N 1
ATOM 15833 C CA . SER C 1 377 ? 77.254 60.641 -27.324 1.00 99.69 377 SER B CA 1
ATOM 15834 C C . SER C 1 377 ? 76.164 59.615 -27.045 1.00 95.98 377 SER B C 1
ATOM 15835 O O . SER C 1 377 ? 76.315 58.804 -26.125 1.00 92.15 377 SER B O 1
ATOM 15843 N N . LYS C 1 378 ? 75.074 59.631 -27.813 1.00 100.01 378 LYS B N 1
ATOM 15844 C CA . LYS C 1 378 ? 73.988 58.671 -27.666 1.00 97.31 378 LYS B CA 1
ATOM 15845 C C . LYS C 1 378 ? 74.082 57.532 -28.680 1.00 96.24 378 LYS B C 1
ATOM 15846 O O . LYS C 1 378 ? 73.064 56.920 -29.023 1.00 94.75 378 LYS B O 1
ATOM 15865 N N . LEU C 1 379 ? 75.288 57.230 -29.161 1.00 90.96 379 LEU B N 1
ATOM 15866 C CA . LEU C 1 379 ? 75.507 56.253 -30.225 1.00 89.93 379 LEU B CA 1
ATOM 15867 C C . LEU C 1 379 ? 76.273 55.065 -29.656 1.00 84.84 379 LEU B C 1
ATOM 15868 O O . LEU C 1 379 ? 77.431 55.204 -29.245 1.00 82.26 379 LEU B O 1
ATOM 15884 N N . ASN C 1 380 ? 75.625 53.898 -29.637 1.00 86.31 380 ASN B N 1
ATOM 15885 C CA . ASN C 1 380 ? 76.245 52.656 -29.175 1.00 88.56 380 ASN B CA 1
ATOM 15886 C C . ASN C 1 380 ? 76.907 52.857 -27.814 1.00 86.53 380 ASN B C 1
ATOM 15887 O O . ASN C 1 380 ? 78.080 52.538 -27.605 1.00 84.52 380 ASN B O 1
ATOM 15898 N N . VAL C 1 381 ? 76.119 53.374 -26.869 1.00 86.72 381 VAL B N 1
ATOM 15899 C CA . VAL C 1 381 ? 76.677 53.910 -25.631 1.00 86.53 381 VAL B CA 1
ATOM 15900 C C . VAL C 1 381 ? 77.428 52.851 -24.834 1.00 84.52 381 VAL B C 1
ATOM 15901 O O . VAL C 1 381 ? 78.380 53.175 -24.113 1.00 86.10 381 VAL B O 1
ATOM 15914 N N . ASN C 1 382 ? 77.029 51.583 -24.938 1.00 87.18 382 ASN B N 1
ATOM 15915 C CA . ASN C 1 382 ? 77.607 50.529 -24.112 1.00 90.42 382 ASN B CA 1
ATOM 15916 C C . ASN C 1 382 ? 78.466 49.552 -24.912 1.00 85.85 382 ASN B C 1
ATOM 15917 O O . ASN C 1 382 ? 78.770 48.461 -24.423 1.00 82.69 382 ASN B O 1
ATOM 15928 N N . GLY C 1 383 ? 78.874 49.927 -26.123 1.00 93.77 383 GLY B N 1
ATOM 15929 C CA . GLY C 1 383 ? 79.724 49.086 -26.934 1.00 94.31 383 GLY B CA 1
ATOM 15930 C C . GLY C 1 383 ? 78.927 48.197 -27.869 1.00 94.09 383 GLY B C 1
ATOM 15931 O O . GLY C 1 383 ? 77.710 48.037 -27.752 1.00 92.63 383 GLY B O 1
ATOM 15935 N N . SER C 1 384 ? 79.622 47.594 -28.829 1.00 87.32 384 SER B N 1
ATOM 15936 C CA . SER C 1 384 ? 78.912 46.827 -29.836 1.00 78.97 384 SER B CA 1
ATOM 15937 C C . SER C 1 384 ? 79.835 45.947 -30.670 1.00 81.90 384 SER B C 1
ATOM 15938 O O . SER C 1 384 ? 80.840 45.437 -30.150 1.00 77.25 384 SER B O 1
ATOM 15943 N N . SER C 1 385 ? 79.502 45.753 -31.942 1.00 86.08 385 SER B N 1
ATOM 15944 C CA . SER C 1 385 ? 80.063 44.665 -32.745 1.00 78.34 385 SER B CA 1
ATOM 15945 C C . SER C 1 385 ? 81.588 44.652 -32.777 1.00 77.36 385 SER B C 1
ATOM 15946 O O . SER C 1 385 ? 82.205 43.578 -32.756 1.00 77.35 385 SER B O 1
ATOM 15954 N N . LEU C 1 386 ? 82.224 45.819 -32.850 1.00 70.10 386 LEU B N 1
ATOM 15955 C CA . LEU C 1 386 ? 83.683 45.825 -32.875 1.00 71.97 386 LEU B CA 1
ATOM 15956 C C . LEU C 1 386 ? 84.252 45.284 -31.575 1.00 83.35 386 LEU B C 1
ATOM 15957 O O . LEU C 1 386 ? 85.337 44.688 -31.563 1.00 88.11 386 LEU B O 1
ATOM 15973 N N . ALA C 1 387 ? 83.521 45.462 -30.477 1.00 86.93 387 ALA B N 1
ATOM 15974 C CA . ALA C 1 387 ? 83.896 44.915 -29.180 1.00 82.09 387 ALA B CA 1
ATOM 15975 C C . ALA C 1 387 ? 83.395 43.482 -29.023 1.00 79.13 387 ALA B C 1
ATOM 15976 O O . ALA C 1 387 ? 84.182 42.561 -28.781 1.00 75.19 387 ALA B O 1
ATOM 15983 N N . ALA C 1 388 ? 82.086 43.282 -29.179 1.00 72.99 388 ALA B N 1
ATOM 15984 C CA . ALA C 1 388 ? 81.498 41.973 -28.921 1.00 75.81 388 ALA B CA 1
ATOM 15985 C C . ALA C 1 388 ? 81.841 40.983 -30.024 1.00 82.29 388 ALA B C 1
ATOM 15986 O O . ALA C 1 388 ? 82.337 39.883 -29.754 1.00 83.50 388 ALA B O 1
ATOM 15993 N N . GLY C 1 389 ? 81.569 41.350 -31.271 1.00 86.86 389 GLY B N 1
ATOM 15994 C CA . GLY C 1 389 ? 81.722 40.468 -32.405 1.00 79.11 389 GLY B CA 1
ATOM 15995 C C . GLY C 1 389 ? 80.451 40.402 -33.219 1.00 83.66 389 GLY B C 1
ATOM 15996 O O . GLY C 1 389 ? 79.434 41.015 -32.895 1.00 79.85 389 GLY B O 1
ATOM 16000 N N . HIS C 1 390 ? 80.518 39.625 -34.300 1.00 87.63 390 HIS B N 1
ATOM 16001 C CA . HIS C 1 390 ? 79.436 39.541 -35.277 1.00 85.36 390 HIS B CA 1
ATOM 16002 C C . HIS C 1 390 ? 79.107 38.098 -35.629 1.00 85.39 390 HIS B C 1
ATOM 16003 O O . HIS C 1 390 ? 79.454 37.620 -36.719 1.00 89.94 390 HIS B O 1
ATOM 16017 N N . PRO C 1 391 ? 78.422 37.381 -34.747 1.00 83.09 391 PRO B N 1
ATOM 16018 C CA . PRO C 1 391 ? 77.766 36.138 -35.177 1.00 84.61 391 PRO B CA 1
ATOM 16019 C C . PRO C 1 391 ? 76.451 36.483 -35.863 1.00 84.62 391 PRO B C 1
ATOM 16020 O O . PRO C 1 391 ? 75.461 36.793 -35.191 1.00 84.46 391 PRO B O 1
ATOM 16031 N N . PHE C 1 392 ? 76.442 36.428 -37.199 1.00 81.32 392 PHE B N 1
ATOM 16032 C CA . PHE C 1 392 ? 75.439 37.118 -38.004 1.00 79.23 392 PHE B CA 1
ATOM 16033 C C . PHE C 1 392 ? 74.039 37.071 -37.398 1.00 76.63 392 PHE B C 1
ATOM 16034 O O . PHE C 1 392 ? 73.444 38.111 -37.095 1.00 70.66 392 PHE B O 1
ATOM 16051 N N . ALA C 1 393 ? 73.495 35.867 -37.213 1.00 73.07 393 ALA B N 1
ATOM 16052 C CA . ALA C 1 393 ? 72.092 35.750 -36.836 1.00 78.35 393 ALA B CA 1
ATOM 16053 C C . ALA C 1 393 ? 71.824 36.166 -35.394 1.00 80.83 393 ALA B C 1
ATOM 16054 O O . ALA C 1 393 ? 70.673 36.463 -35.056 1.00 82.01 393 ALA B O 1
ATOM 16061 N N . ALA C 1 394 ? 72.843 36.203 -34.540 1.00 78.31 394 ALA B N 1
ATOM 16062 C CA . ALA C 1 394 ? 72.620 36.534 -33.138 1.00 80.78 394 ALA B CA 1
ATOM 16063 C C . ALA C 1 394 ? 72.599 38.032 -32.876 1.00 78.71 394 ALA B C 1
ATOM 16064 O O . ALA C 1 394 ? 71.841 38.494 -32.010 1.00 91.57 394 ALA B O 1
ATOM 16071 N N . THR C 1 395 ? 73.402 38.797 -33.619 1.00 67.54 395 THR B N 1
ATOM 16072 C CA . THR C 1 395 ? 73.624 40.201 -33.286 1.00 73.09 395 THR B CA 1
ATOM 16073 C C . THR C 1 395 ? 72.310 40.948 -33.099 1.00 69.98 395 THR B C 1
ATOM 16074 O O . THR C 1 395 ? 72.150 41.707 -32.134 1.00 79.30 395 THR B O 1
ATOM 16085 N N . GLY C 1 396 ? 71.347 40.718 -33.984 1.00 69.93 396 GLY B N 1
ATOM 16086 C CA . GLY C 1 396 ? 70.058 41.363 -33.868 1.00 75.32 396 GLY B CA 1
ATOM 16087 C C . GLY C 1 396 ? 69.496 41.219 -32.472 1.00 75.65 396 GLY B C 1
ATOM 16088 O O . GLY C 1 396 ? 69.302 42.215 -31.762 1.00 75.08 396 GLY B O 1
ATOM 16092 N N . GLY C 1 397 ? 69.269 39.971 -32.052 1.00 74.14 397 GLY B N 1
ATOM 16093 C CA . GLY C 1 397 ? 68.781 39.746 -30.703 1.00 76.64 397 GLY B CA 1
ATOM 16094 C C . GLY C 1 397 ? 69.555 40.551 -29.683 1.00 74.65 397 GLY B C 1
ATOM 16095 O O . GLY C 1 397 ? 68.976 41.322 -28.907 1.00 77.96 397 GLY B O 1
ATOM 16099 N N . ARG C 1 398 ? 70.888 40.432 -29.713 1.00 70.24 398 ARG B N 1
ATOM 16100 C CA . ARG C 1 398 ? 71.714 41.182 -28.777 1.00 72.94 398 ARG B CA 1
ATOM 16101 C C . ARG C 1 398 ? 71.250 42.631 -28.732 1.00 73.22 398 ARG B C 1
ATOM 16102 O O . ARG C 1 398 ? 70.736 43.112 -27.710 1.00 76.60 398 ARG B O 1
ATOM 16123 N N . ILE C 1 399 ? 71.344 43.316 -29.876 1.00 80.71 399 ILE B N 1
ATOM 16124 C CA . ILE C 1 399 ? 71.060 44.747 -29.903 1.00 78.83 399 ILE B CA 1
ATOM 16125 C C . ILE C 1 399 ? 69.710 45.013 -29.256 1.00 75.49 399 ILE B C 1
ATOM 16126 O O . ILE C 1 399 ? 69.587 45.855 -28.353 1.00 74.97 399 ILE B O 1
ATOM 16142 N N . LEU C 1 400 ? 68.688 44.245 -29.655 1.00 70.32 400 LEU B N 1
ATOM 16143 C CA . LEU C 1 400 ? 67.344 44.528 -29.167 1.00 72.78 400 LEU B CA 1
ATOM 16144 C C . LEU C 1 400 ? 67.346 44.551 -27.643 1.00 82.92 400 LEU B C 1
ATOM 16145 O O . LEU C 1 400 ? 67.030 45.574 -27.018 1.00 81.80 400 LEU B O 1
ATOM 16161 N N . ALA C 1 401 ? 67.780 43.444 -27.028 1.00 77.68 401 ALA B N 1
ATOM 16162 C CA . ALA C 1 401 ? 67.794 43.396 -25.571 1.00 78.39 401 ALA B CA 1
ATOM 16163 C C . ALA C 1 401 ? 68.482 44.639 -25.028 1.00 77.74 401 ALA B C 1
ATOM 16164 O O . ALA C 1 401 ? 67.885 45.423 -24.275 1.00 80.54 401 ALA B O 1
ATOM 16171 N N . GLN C 1 402 ? 69.712 44.885 -25.483 1.00 75.18 402 GLN B N 1
ATOM 16172 C CA . GLN C 1 402 ? 70.473 46.009 -24.958 1.00 76.66 402 GLN B CA 1
ATOM 16173 C C . GLN C 1 402 ? 69.652 47.284 -25.068 1.00 75.88 402 GLN B C 1
ATOM 16174 O O . GLN C 1 402 ? 69.381 47.959 -24.069 1.00 78.52 402 GLN B O 1
ATOM 16188 N N . THR C 1 403 ? 69.197 47.598 -26.287 1.00 84.28 403 THR B N 1
ATOM 16189 C CA . THR C 1 403 ? 68.510 48.868 -26.491 1.00 85.96 403 THR B CA 1
ATOM 16190 C C . THR C 1 403 ? 67.391 49.003 -25.470 1.00 75.42 403 THR B C 1
ATOM 16191 O O . THR C 1 403 ? 67.326 49.988 -24.719 1.00 83.60 403 THR B O 1
ATOM 16202 N N . ALA C 1 404 ? 66.568 47.959 -25.345 1.00 74.98 404 ALA B N 1
ATOM 16203 C CA . ALA C 1 404 ? 65.443 48.028 -24.424 1.00 83.71 404 ALA B CA 1
ATOM 16204 C C . ALA C 1 404 ? 65.936 48.368 -23.023 1.00 87.74 404 ALA B C 1
ATOM 16205 O O . ALA C 1 404 ? 65.525 49.374 -22.428 1.00 84.71 404 ALA B O 1
ATOM 16212 N N . LYS C 1 405 ? 66.868 47.561 -22.499 1.00 79.04 405 LYS B N 1
ATOM 16213 C CA . LYS C 1 405 ? 67.343 47.795 -21.142 1.00 83.29 405 LYS B CA 1
ATOM 16214 C C . LYS C 1 405 ? 67.780 49.244 -20.986 1.00 83.04 405 LYS B C 1
ATOM 16215 O O . LYS C 1 405 ? 67.359 49.941 -20.052 1.00 88.72 405 LYS B O 1
ATOM 16234 N N . GLN C 1 406 ? 68.584 49.734 -21.935 1.00 84.78 406 GLN B N 1
ATOM 16235 C CA . GLN C 1 406 ? 69.120 51.082 -21.794 1.00 87.16 406 GLN B CA 1
ATOM 16236 C C . GLN C 1 406 ? 67.980 52.078 -21.661 1.00 84.31 406 GLN B C 1
ATOM 16237 O O . GLN C 1 406 ? 67.934 52.869 -20.708 1.00 81.82 406 GLN B O 1
ATOM 16251 N N . LEU C 1 407 ? 67.000 51.995 -22.567 1.00 86.98 407 LEU B N 1
ATOM 16252 C CA . LEU C 1 407 ? 65.862 52.903 -22.497 1.00 91.47 407 LEU B CA 1
ATOM 16253 C C . LEU C 1 407 ? 65.240 52.858 -21.108 1.00 88.94 407 LEU B C 1
ATOM 16254 O O . LEU C 1 407 ? 65.068 53.895 -20.454 1.00 91.20 407 LEU B O 1
ATOM 16270 N N . ALA C 1 408 ? 64.953 51.649 -20.614 1.00 90.35 408 ALA B N 1
ATOM 16271 C CA . ALA C 1 408 ? 64.319 51.530 -19.307 1.00 85.70 408 ALA B CA 1
ATOM 16272 C C . ALA C 1 408 ? 65.211 52.127 -18.230 1.00 86.59 408 ALA B C 1
ATOM 16273 O O . ALA C 1 408 ? 64.752 52.902 -17.379 1.00 86.98 408 ALA B O 1
ATOM 16280 N N . GLU C 1 409 ? 66.508 51.801 -18.276 1.00 82.83 409 GLU B N 1
ATOM 16281 C CA . GLU C 1 409 ? 67.438 52.316 -17.282 1.00 75.75 409 GLU B CA 1
ATOM 16282 C C . GLU C 1 409 ? 67.357 53.831 -17.193 1.00 84.03 409 GLU B C 1
ATOM 16283 O O . GLU C 1 409 ? 67.523 54.400 -16.108 1.00 103.92 409 GLU B O 1
ATOM 16295 N N . LYS C 1 410 ? 67.074 54.501 -18.314 1.00 92.88 410 LYS B N 1
ATOM 16296 C CA . LYS C 1 410 ? 67.014 55.956 -18.278 1.00 95.15 410 LYS B CA 1
ATOM 16297 C C . LYS C 1 410 ? 65.661 56.443 -17.775 1.00 98.31 410 LYS B C 1
ATOM 16298 O O . LYS C 1 410 ? 65.592 57.445 -17.055 1.00 107.85 410 LYS B O 1
ATOM 16317 N N . LYS C 1 411 ? 64.576 55.751 -18.133 1.00 100.15 411 LYS B N 1
ATOM 16318 C CA . LYS C 1 411 ? 63.262 56.213 -17.702 1.00 106.71 411 LYS B CA 1
ATOM 16319 C C . LYS C 1 411 ? 63.027 55.956 -16.219 1.00 109.14 411 LYS B C 1
ATOM 16320 O O . LYS C 1 411 ? 62.182 56.624 -15.613 1.00 114.82 411 LYS B O 1
ATOM 16339 N N . ALA C 1 412 ? 63.758 55.015 -15.623 1.00 108.93 412 ALA B N 1
ATOM 16340 C CA . ALA C 1 412 ? 63.579 54.650 -14.224 1.00 108.93 412 ALA B CA 1
ATOM 16341 C C . ALA C 1 412 ? 64.608 55.299 -13.308 1.00 116.54 412 ALA B C 1
ATOM 16342 O O . ALA C 1 412 ? 64.236 55.945 -12.323 1.00 119.54 412 ALA B O 1
ATOM 16349 N N . ALA C 1 413 ? 65.900 55.135 -13.606 1.00 114.10 413 ALA B N 1
ATOM 16350 C CA . ALA C 1 413 ? 66.936 55.703 -12.747 1.00 115.89 413 ALA B CA 1
ATOM 16351 C C . ALA C 1 413 ? 66.734 57.204 -12.571 1.00 122.27 413 ALA B C 1
ATOM 16352 O O . ALA C 1 413 ? 66.754 57.719 -11.447 1.00 115.10 413 ALA B O 1
ATOM 16359 N N . LYS C 1 414 ? 66.545 57.921 -13.675 1.00 111.66 414 LYS B N 1
ATOM 16360 C CA . LYS C 1 414 ? 66.101 59.306 -13.669 1.00 108.16 414 LYS B CA 1
ATOM 16361 C C . LYS C 1 414 ? 64.677 59.364 -14.207 1.00 111.48 414 LYS B C 1
ATOM 16362 O O . LYS C 1 414 ? 64.194 58.421 -14.842 1.00 114.58 414 LYS B O 1
ATOM 16366 N N . LYS C 1 415 ? 63.998 60.480 -13.950 1.00 117.07 415 LYS B N 1
ATOM 16367 C CA . LYS C 1 415 ? 62.593 60.574 -14.315 1.00 119.51 415 LYS B CA 1
ATOM 16368 C C . LYS C 1 415 ? 62.211 62.015 -14.609 1.00 120.03 415 LYS B C 1
ATOM 16369 O O . LYS C 1 415 ? 62.928 62.959 -14.265 1.00 111.96 415 LYS B O 1
ATOM 16373 N N . GLY C 1 416 ? 61.057 62.169 -15.249 1.00 126.34 416 GLY B N 1
ATOM 16374 C CA . GLY C 1 416 ? 60.540 63.455 -15.621 1.00 127.56 416 GLY B CA 1
ATOM 16375 C C . GLY C 1 416 ? 59.353 63.317 -16.542 1.00 128.52 416 GLY B C 1
ATOM 16376 O O . GLY C 1 416 ? 58.553 62.383 -16.403 1.00 130.21 416 GLY B O 1
ATOM 16380 N N . GLY C 1 417 ? 59.229 64.229 -17.498 1.00 130.23 417 GLY B N 1
ATOM 16381 C CA . GLY C 1 417 ? 58.186 64.190 -18.508 1.00 127.53 417 GLY B CA 1
ATOM 16382 C C . GLY C 1 417 ? 58.781 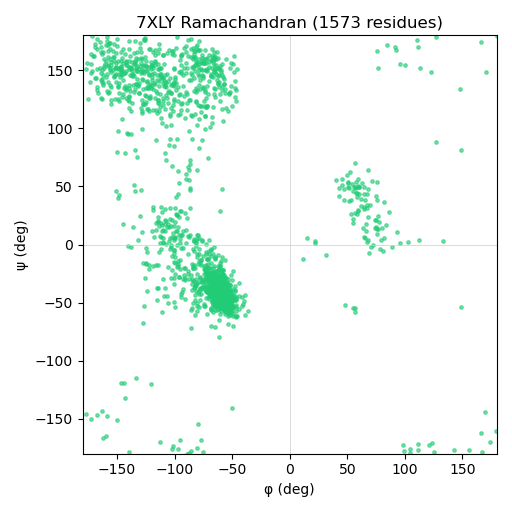63.916 -19.878 1.00 125.44 417 GLY B C 1
ATOM 16383 O O . GLY C 1 417 ? 59.876 64.390 -20.196 1.00 126.81 417 GLY B O 1
ATOM 16387 N N . GLY C 1 418 ? 58.053 63.141 -20.681 1.00 124.13 418 GLY B N 1
ATOM 16388 C CA . GLY C 1 418 ? 58.443 62.865 -22.045 1.00 120.58 418 GLY B CA 1
ATOM 16389 C C . GLY C 1 418 ? 58.597 61.385 -22.331 1.00 117.37 418 GLY B C 1
ATOM 16390 O O . GLY C 1 418 ? 58.962 60.596 -21.456 1.00 115.78 418 GLY B O 1
ATOM 16394 N N . PRO C 1 419 ? 58.303 60.982 -23.568 1.00 110.67 419 PRO B N 1
ATOM 16395 C CA . PRO C 1 419 ? 58.574 59.602 -23.981 1.00 103.77 419 PRO B CA 1
ATOM 16396 C C . PRO C 1 419 ? 60.014 59.432 -24.445 1.00 105.43 419 PRO B C 1
ATOM 16397 O O . PRO C 1 419 ? 60.611 60.334 -25.039 1.00 107.25 419 PRO B O 1
ATOM 16408 N N . LEU C 1 420 ? 60.568 58.257 -24.169 1.00 105.18 420 LEU B N 1
ATOM 16409 C CA . LEU C 1 420 ? 61.969 57.964 -24.445 1.00 103.14 420 LEU B CA 1
ATOM 16410 C C . LEU C 1 420 ? 62.065 57.004 -25.623 1.00 98.37 420 LEU B C 1
ATOM 16411 O O . LEU C 1 420 ? 61.275 56.060 -25.725 1.00 97.20 420 LEU B O 1
ATOM 16427 N N . ARG C 1 421 ? 63.035 57.241 -26.515 1.00 96.75 421 ARG B N 1
ATOM 16428 C CA . ARG C 1 421 ? 63.115 56.484 -27.757 1.00 92.55 421 ARG B CA 1
ATOM 16429 C C . ARG C 1 421 ? 64.527 56.012 -28.090 1.00 90.86 421 ARG B C 1
ATOM 16430 O O . ARG C 1 421 ? 65.535 56.692 -27.826 1.00 90.48 421 ARG B O 1
ATOM 16451 N N . GLY C 1 422 ? 64.570 54.823 -28.678 1.00 88.04 422 GLY B N 1
ATOM 16452 C CA . GLY C 1 422 ? 65.791 54.299 -29.252 1.00 88.08 422 GLY B CA 1
ATOM 16453 C C . GLY C 1 422 ? 65.560 53.873 -30.686 1.00 94.19 422 GLY B C 1
ATOM 16454 O O . GLY C 1 422 ? 64.466 53.461 -31.066 1.00 98.05 422 GLY B O 1
ATOM 16458 N N . LEU C 1 423 ? 66.617 53.991 -31.487 1.00 93.38 423 LEU B N 1
ATOM 16459 C CA . LEU C 1 423 ? 66.598 53.620 -32.895 1.00 84.96 423 LEU B CA 1
ATOM 16460 C C . LEU C 1 423 ? 67.722 52.631 -33.151 1.00 78.57 423 LEU B C 1
ATOM 16461 O O . LEU C 1 423 ? 68.891 52.933 -32.885 1.00 74.99 423 LEU B O 1
ATOM 16477 N N . ILE C 1 424 ? 67.369 51.460 -33.668 1.00 83.18 424 ILE B N 1
ATOM 16478 C CA . ILE C 1 424 ? 68.334 50.456 -34.091 1.00 84.51 424 ILE B CA 1
ATOM 16479 C C . ILE C 1 424 ? 68.365 50.449 -35.608 1.00 80.37 424 ILE B C 1
ATOM 16480 O O . ILE C 1 424 ? 67.316 50.547 -36.258 1.00 86.58 424 ILE B O 1
ATOM 16496 N N . SER C 1 425 ? 69.559 50.305 -36.172 1.00 81.43 425 SER B N 1
ATOM 16497 C CA . SER C 1 425 ? 69.651 50.002 -37.600 1.00 79.68 425 SER B CA 1
ATOM 16498 C C . SER C 1 425 ? 70.823 49.073 -37.857 1.00 76.06 425 SER B C 1
ATOM 16499 O O . SER C 1 425 ? 71.920 49.290 -37.336 1.00 76.70 425 SER B O 1
ATOM 16507 N N . ILE C 1 426 ? 70.582 48.040 -38.662 1.00 74.00 426 ILE B N 1
ATOM 16508 C CA . ILE C 1 426 ? 71.537 46.965 -38.893 1.00 79.36 426 ILE B CA 1
ATOM 16509 C C . ILE C 1 426 ? 71.722 46.809 -40.398 1.00 79.14 426 ILE B C 1
ATOM 16510 O O . ILE C 1 426 ? 70.747 46.568 -41.129 1.00 77.67 426 ILE B O 1
ATOM 16526 N N . CYS C 1 427 ? 72.966 46.970 -40.852 1.00 75.18 427 CYS B N 1
ATOM 16527 C CA . CYS C 1 427 ? 73.352 46.691 -42.228 1.00 79.89 427 CYS B CA 1
ATOM 16528 C C . CYS C 1 427 ? 73.537 45.191 -42.413 1.00 79.07 427 CYS B C 1
ATOM 16529 O O . CYS C 1 427 ? 74.013 44.497 -41.509 1.00 70.96 427 CYS B O 1
ATOM 16537 N N . ALA C 1 428 ? 73.180 44.686 -43.596 1.00 76.95 428 ALA B N 1
ATOM 16538 C CA . ALA C 1 428 ? 73.125 43.249 -43.812 1.00 75.94 428 ALA B CA 1
ATOM 16539 C C . ALA C 1 428 ? 73.540 42.888 -45.227 1.00 77.90 428 ALA B C 1
ATOM 16540 O O . ALA C 1 428 ? 73.184 43.576 -46.193 1.00 79.37 428 ALA B O 1
ATOM 16547 N N . ALA C 1 429 ? 74.270 41.778 -45.330 1.00 79.70 429 ALA B N 1
ATOM 16548 C CA . ALA C 1 429 ? 74.754 41.279 -46.606 1.00 80.96 429 ALA B CA 1
ATOM 16549 C C . ALA C 1 429 ? 73.601 41.076 -47.582 1.00 81.09 429 ALA B C 1
ATOM 16550 O O . ALA C 1 429 ? 72.437 40.935 -47.197 1.00 76.20 429 ALA B O 1
ATOM 16557 N N . GLY C 1 430 ? 73.948 41.043 -48.866 1.00 82.02 430 GLY B N 1
ATOM 16558 C CA . GLY C 1 430 ? 72.935 41.047 -49.896 1.00 73.16 430 GLY B CA 1
ATOM 16559 C C . GLY C 1 430 ? 72.279 42.390 -50.093 1.00 70.99 430 GLY B C 1
ATOM 16560 O O . GLY C 1 430 ? 71.168 42.460 -50.619 1.00 76.44 430 GLY B O 1
ATOM 16564 N N . GLY C 1 431 ? 72.939 43.463 -49.667 1.00 68.25 431 GLY B N 1
ATOM 16565 C CA . GLY C 1 431 ? 72.413 44.800 -49.839 1.00 72.41 431 GLY B CA 1
ATOM 16566 C C . GLY C 1 431 ? 71.077 45.004 -49.161 1.00 77.42 431 GLY B C 1
ATOM 16567 O O . GLY C 1 431 ? 70.138 45.512 -49.782 1.00 75.88 431 GLY B O 1
ATOM 16571 N N . GLN C 1 432 ? 70.971 44.619 -47.891 1.00 80.98 432 GLN B N 1
ATOM 16572 C CA . GLN C 1 432 ? 69.726 44.780 -47.151 1.00 77.30 432 GLN B CA 1
ATOM 16573 C C . GLN C 1 432 ? 70.006 45.485 -45.831 1.00 74.65 432 GLN B C 1
ATOM 16574 O O . GLN C 1 432 ? 71.153 45.629 -45.403 1.00 78.78 432 GLN B O 1
ATOM 16588 N N . GLY C 1 433 ? 68.939 45.957 -45.199 1.00 77.39 433 GLY B N 1
ATOM 16589 C CA . GLY C 1 433 ? 69.071 46.674 -43.947 1.00 81.76 433 GLY B CA 1
ATOM 16590 C C . GLY C 1 433 ? 67.754 46.722 -43.214 1.00 75.56 433 GLY B C 1
ATOM 16591 O O . GLY C 1 433 ? 66.682 46.798 -43.829 1.00 64.59 433 GLY B O 1
ATOM 16595 N N . VAL C 1 434 ? 67.838 46.684 -41.883 1.00 77.17 434 VAL B N 1
ATOM 16596 C CA . VAL C 1 434 ? 66.656 46.625 -41.029 1.00 71.27 434 VAL B CA 1
ATOM 16597 C C . VAL C 1 434 ? 66.779 47.674 -39.936 1.00 73.38 434 VAL B C 1
ATOM 16598 O O . VAL C 1 434 ? 67.801 47.737 -39.247 1.00 73.88 434 VAL B O 1
ATOM 16611 N N . ALA C 1 435 ? 65.731 48.475 -39.758 1.00 77.42 435 ALA B N 1
ATOM 16612 C CA . ALA C 1 435 ? 65.693 49.479 -38.707 1.00 79.06 435 ALA B CA 1
ATOM 16613 C C . ALA C 1 435 ? 64.434 49.290 -37.875 1.00 80.01 435 ALA B C 1
ATOM 16614 O O . ALA C 1 435 ? 63.392 48.867 -38.382 1.00 79.82 435 ALA B O 1
ATOM 16621 N N . ALA C 1 436 ? 64.547 49.606 -36.588 1.00 86.91 436 ALA B N 1
ATOM 16622 C CA . ALA C 1 436 ? 63.412 49.564 -35.675 1.00 85.61 436 ALA B CA 1
ATOM 16623 C C . ALA C 1 436 ? 63.527 50.729 -34.706 1.00 86.96 436 ALA B C 1
ATOM 16624 O O . ALA C 1 436 ? 64.612 51.275 -34.496 1.00 87.26 436 ALA B O 1
ATOM 16631 N N . ILE C 1 437 ? 62.397 51.119 -34.116 1.00 95.06 437 ILE B N 1
ATOM 16632 C CA . ILE C 1 437 ? 62.399 52.145 -33.075 1.00 90.85 437 ILE B CA 1
ATOM 16633 C C . ILE C 1 437 ? 61.570 51.661 -31.896 1.00 85.80 437 ILE B C 1
ATOM 16634 O O . ILE C 1 437 ? 60.500 51.068 -32.074 1.00 85.95 437 ILE B O 1
ATOM 16650 N N . LEU C 1 438 ? 62.088 51.893 -30.691 1.00 94.71 438 LEU B N 1
ATOM 16651 C CA . LEU C 1 438 ? 61.482 51.443 -29.447 1.00 88.38 438 LEU B CA 1
ATOM 16652 C C . LEU C 1 438 ? 61.149 52.645 -28.574 1.00 87.47 438 LEU B C 1
ATOM 16653 O O . LEU C 1 438 ? 61.877 53.645 -28.566 1.00 84.54 438 LEU B O 1
ATOM 16669 N N . GLU C 1 439 ? 60.057 52.523 -27.819 1.00 91.74 439 GLU B N 1
ATOM 16670 C CA . GLU C 1 439 ? 59.581 53.573 -26.933 1.00 93.03 439 GLU B CA 1
ATOM 16671 C C . GLU C 1 439 ? 59.606 53.106 -25.482 1.00 94.52 439 GLU B C 1
ATOM 16672 O O . GLU C 1 439 ? 59.690 51.910 -25.187 1.00 92.25 439 GLU B O 1
ATOM 16684 N N . ALA C 1 440 ? 59.536 54.079 -24.580 1.00 101.50 440 ALA B N 1
ATOM 16685 C CA . ALA C 1 440 ? 59.481 53.816 -23.145 1.00 103.19 440 ALA B CA 1
ATOM 16686 C C . ALA C 1 440 ? 58.819 54.994 -22.433 1.00 98.61 440 ALA B C 1
ATOM 16687 O O . ALA C 1 440 ? 59.120 56.156 -22.725 1.00 102.12 440 ALA B O 1
ATOM 16694 N N . ARG D 1 12 ? 40.898 -31.138 -22.331 1.00 81.09 12 ARG D N 1
ATOM 16695 C CA . ARG D 1 12 ? 42.306 -31.164 -22.716 1.00 83.07 12 ARG D CA 1
ATOM 16696 C C . ARG D 1 12 ? 42.448 -31.437 -24.212 1.00 95.83 12 ARG D C 1
ATOM 16697 O O . ARG D 1 12 ? 42.034 -32.489 -24.704 1.00 91.23 12 ARG D O 1
ATOM 16700 N N . ARG D 1 13 ? 43.043 -30.485 -24.927 1.00 92.51 13 ARG D N 1
ATOM 16701 C CA . ARG D 1 13 ? 43.191 -30.576 -26.368 1.00 85.52 13 ARG D CA 1
ATOM 16702 C C . ARG D 1 13 ? 44.453 -31.361 -26.730 1.00 90.46 13 ARG D C 1
ATOM 16703 O O . ARG D 1 13 ? 45.176 -31.866 -25.867 1.00 89.05 13 ARG D O 1
ATOM 16724 N N . ARG D 1 14 ? 44.720 -31.463 -28.031 1.00 83.58 14 ARG D N 1
ATOM 16725 C CA . ARG D 1 14 ? 45.923 -32.098 -28.545 1.00 79.16 14 ARG D CA 1
ATOM 16726 C C . ARG D 1 14 ? 46.985 -31.044 -28.841 1.00 76.89 14 ARG D C 1
ATOM 16727 O O . ARG D 1 14 ? 46.675 -29.908 -29.210 1.00 72.83 14 ARG D O 1
ATOM 16748 N N . VAL D 1 15 ? 48.243 -31.441 -28.685 1.00 77.44 15 VAL D N 1
ATOM 16749 C CA . VAL D 1 15 ? 49.391 -30.556 -28.839 1.00 79.98 15 VAL D CA 1
ATOM 16750 C C . VAL D 1 15 ? 50.146 -30.993 -30.085 1.00 80.50 15 VAL D C 1
ATOM 16751 O O . VAL D 1 15 ? 50.803 -32.040 -30.083 1.00 81.61 15 VAL D O 1
ATOM 16764 N N . ALA D 1 16 ? 50.079 -30.185 -31.141 1.00 79.91 16 ALA D N 1
ATOM 16765 C CA . ALA D 1 16 ? 50.658 -30.533 -32.431 1.00 76.58 16 ALA D CA 1
ATOM 16766 C C . ALA D 1 16 ? 51.964 -29.781 -32.653 1.00 78.31 16 ALA D C 1
ATOM 16767 O O . ALA D 1 16 ? 52.018 -28.558 -32.490 1.00 76.32 16 ALA D O 1
ATOM 16774 N N . VAL D 1 17 ? 53.007 -30.517 -33.031 1.00 76.44 17 VAL D N 1
ATOM 16775 C CA . VAL D 1 17 ? 54.302 -29.936 -33.367 1.00 78.35 17 VAL D CA 1
ATOM 16776 C C . VAL D 1 17 ? 54.345 -29.720 -34.875 1.00 84.97 17 VAL D C 1
ATOM 16777 O O . VAL D 1 17 ? 54.204 -30.672 -35.650 1.00 88.64 17 VAL D O 1
ATOM 16790 N N . LEU D 1 18 ? 54.540 -28.470 -35.293 1.00 80.76 18 LEU D N 1
ATOM 16791 C CA . LEU D 1 18 ? 54.530 -28.113 -36.704 1.00 74.66 18 LEU D CA 1
ATOM 16792 C C . LEU D 1 18 ? 55.929 -27.995 -37.291 1.00 84.48 18 LEU D C 1
ATOM 16793 O O . LEU D 1 18 ? 56.080 -27.514 -38.420 1.00 90.35 18 LEU D O 1
ATOM 16809 N N . GLY D 1 19 ? 56.946 -28.450 -36.569 1.00 81.53 19 GLY D N 1
ATOM 16810 C CA . GLY D 1 19 ? 58.323 -28.313 -36.999 1.00 78.55 19 GLY D CA 1
ATOM 16811 C C . GLY D 1 19 ? 58.997 -27.138 -36.322 1.00 80.46 19 GLY D C 1
ATOM 16812 O O . GLY D 1 19 ? 58.424 -26.442 -35.479 1.00 84.73 19 GLY D O 1
ATOM 16816 N N . GLY D 1 20 ? 60.248 -26.919 -36.707 1.00 81.65 20 GLY D N 1
ATOM 16817 C CA . GLY D 1 20 ? 60.995 -25.810 -36.147 1.00 82.09 20 GLY D CA 1
ATOM 16818 C C . GLY D 1 20 ? 62.111 -25.390 -37.072 1.00 86.33 20 GLY D C 1
ATOM 16819 O O . GLY D 1 20 ? 62.384 -26.025 -38.093 1.00 92.82 20 GLY D O 1
ATOM 16823 N N . ASN D 1 21 ? 62.756 -24.292 -36.693 1.00 85.83 21 ASN D N 1
ATOM 16824 C CA . ASN D 1 21 ? 63.947 -23.825 -37.381 1.00 83.77 21 ASN D CA 1
ATOM 16825 C C . ASN D 1 21 ? 65.049 -23.586 -36.362 1.00 82.89 21 ASN D C 1
ATOM 16826 O O . ASN D 1 21 ? 64.789 -23.201 -35.216 1.00 81.28 21 ASN D O 1
ATOM 16837 N N . ARG D 1 22 ? 66.287 -23.802 -36.798 1.00 86.38 22 ARG D N 1
ATOM 16838 C CA . ARG D 1 22 ? 67.422 -23.606 -35.915 1.00 80.11 22 ARG D CA 1
ATOM 16839 C C . ARG D 1 22 ? 68.609 -23.068 -36.698 1.00 78.97 22 ARG D C 1
ATOM 16840 O O . ARG D 1 22 ? 68.628 -23.055 -37.932 1.00 88.04 22 ARG D O 1
ATOM 16861 N N . ILE D 1 23 ? 69.604 -22.631 -35.938 1.00 81.61 23 ILE D N 1
ATOM 16862 C CA . ILE D 1 23 ? 70.896 -22.169 -36.426 1.00 80.59 23 ILE D CA 1
ATOM 16863 C C . ILE D 1 23 ? 71.787 -23.388 -36.630 1.00 87.01 23 ILE D C 1
ATOM 16864 O O . ILE D 1 23 ? 71.592 -24.409 -35.956 1.00 87.38 23 ILE D O 1
ATOM 16880 N N . PRO D 1 24 ? 72.752 -23.349 -37.549 1.00 92.89 24 PRO D N 1
ATOM 16881 C CA . PRO D 1 24 ? 73.822 -24.359 -37.520 1.00 91.70 24 PRO D CA 1
ATOM 16882 C C . PRO D 1 24 ? 74.765 -24.088 -36.356 1.00 96.10 24 PRO D C 1
ATOM 16883 O O . PRO D 1 24 ? 75.294 -22.985 -36.215 1.00 96.62 24 PRO D O 1
ATOM 16894 N N . PHE D 1 25 ? 74.970 -25.104 -35.522 1.00 96.97 25 PHE D N 1
ATOM 16895 C CA . PHE D 1 25 ? 75.713 -24.932 -34.278 1.00 95.99 25 PHE D CA 1
ATOM 16896 C C . PHE D 1 25 ? 77.203 -24.790 -34.571 1.00 100.22 25 PHE D C 1
ATOM 16897 O O . PHE D 1 25 ? 77.858 -25.755 -34.979 1.00 101.24 25 PHE D O 1
ATOM 16914 N N . ALA D 1 26 ? 77.744 -23.595 -34.351 1.00 97.96 26 ALA D N 1
ATOM 16915 C CA . ALA D 1 26 ? 79.177 -23.382 -34.476 1.00 102.16 26 ALA D CA 1
ATOM 16916 C C . ALA D 1 26 ? 79.902 -23.867 -33.228 1.00 106.36 26 ALA D C 1
ATOM 16917 O O . ALA D 1 26 ? 79.378 -23.798 -32.113 1.00 107.20 26 ALA D O 1
ATOM 16924 N N . ARG D 1 27 ? 81.121 -24.364 -33.426 1.00 111.20 27 ARG D N 1
ATOM 16925 C CA . ARG D 1 27 ? 82.022 -24.574 -32.303 1.00 107.81 27 ARG D CA 1
ATOM 16926 C C . ARG D 1 27 ? 82.352 -23.227 -31.667 1.00 105.04 27 ARG D C 1
ATOM 16927 O O . ARG D 1 27 ? 82.427 -22.197 -32.344 1.00 101.16 27 ARG D O 1
ATOM 16931 N N . SER D 1 28 ? 82.544 -23.237 -30.352 1.00 108.93 28 SER D N 1
ATOM 16932 C CA . SER D 1 28 ? 82.665 -21.983 -29.622 1.00 107.29 28 SER D CA 1
ATOM 16933 C C . SER D 1 28 ? 84.021 -21.331 -29.877 1.00 107.98 28 SER D C 1
ATOM 16934 O O . SER D 1 28 ? 84.991 -21.974 -30.289 1.00 106.95 28 SER D O 1
ATOM 16942 N N . ASP D 1 29 ? 84.072 -20.023 -29.620 1.00 110.94 29 ASP D N 1
ATOM 16943 C CA . ASP D 1 29 ? 85.246 -19.207 -29.923 1.00 114.92 29 ASP D CA 1
ATOM 16944 C C . ASP D 1 29 ? 85.676 -19.402 -31.375 1.00 115.75 29 ASP D C 1
ATOM 16945 O O . ASP D 1 29 ? 86.866 -19.435 -31.697 1.00 117.41 29 ASP D O 1
ATOM 16954 N N . GLY D 1 30 ? 84.689 -19.535 -32.259 1.00 109.88 30 GLY D N 1
ATOM 16955 C CA . GLY D 1 30 ? 84.946 -19.719 -33.672 1.00 104.35 30 GLY D CA 1
ATOM 16956 C C . GLY D 1 30 ? 84.081 -18.832 -34.543 1.00 108.46 30 GLY D C 1
ATOM 16957 O O . GLY D 1 30 ? 84.196 -17.604 -34.495 1.00 107.66 30 GLY D O 1
ATOM 16961 N N . ALA D 1 31 ? 83.204 -19.445 -35.341 1.00 106.20 31 ALA D N 1
ATOM 16962 C CA . ALA D 1 31 ? 82.354 -18.677 -36.244 1.00 102.64 31 ALA D CA 1
ATOM 16963 C C . ALA D 1 31 ? 81.483 -17.692 -35.473 1.00 105.06 31 ALA D C 1
ATOM 16964 O O . ALA D 1 31 ? 81.495 -16.485 -35.744 1.00 96.08 31 ALA D O 1
ATOM 16971 N N . TYR D 1 32 ? 80.716 -18.192 -34.502 1.00 102.67 32 TYR D N 1
ATOM 16972 C CA . TYR D 1 32 ? 79.829 -17.343 -33.706 1.00 99.61 32 TYR D CA 1
ATOM 16973 C C . TYR D 1 32 ? 80.560 -16.812 -32.470 1.00 102.06 32 TYR D C 1
ATOM 16974 O O . TYR D 1 32 ? 80.182 -17.066 -31.326 1.00 113.81 32 TYR D O 1
ATOM 16992 N N . ALA D 1 33 ? 81.632 -16.062 -32.721 1.00 100.22 33 ALA D N 1
ATOM 16993 C CA . ALA D 1 33 ? 82.406 -15.454 -31.647 1.00 101.47 33 ALA D CA 1
ATOM 16994 C C . ALA D 1 33 ? 82.025 -14.003 -31.389 1.00 106.44 33 ALA D C 1
ATOM 16995 O O . ALA D 1 33 ? 82.377 -13.465 -30.333 1.00 113.39 33 ALA D O 1
ATOM 17002 N N . ASP D 1 34 ? 81.325 -13.361 -32.326 1.00 99.97 34 ASP D N 1
ATOM 17003 C CA . ASP D 1 34 ? 80.754 -12.036 -32.124 1.00 103.35 34 ASP D CA 1
ATOM 17004 C C . ASP D 1 34 ? 79.230 -12.075 -32.143 1.00 101.35 34 ASP D C 1
ATOM 17005 O O . ASP D 1 34 ? 78.586 -11.042 -32.352 1.00 98.79 34 ASP D O 1
ATOM 17014 N N . ALA D 1 35 ? 78.646 -13.252 -31.929 1.00 95.18 35 ALA D N 1
ATOM 17015 C CA . ALA D 1 35 ? 77.206 -13.454 -32.034 1.00 94.80 35 ALA D CA 1
ATOM 17016 C C . ALA D 1 35 ? 76.589 -13.371 -30.643 1.00 94.98 35 ALA D C 1
ATOM 17017 O O . ALA D 1 35 ? 76.822 -14.241 -29.796 1.00 82.26 35 ALA D O 1
ATOM 17024 N N . SER D 1 36 ? 75.806 -12.321 -30.412 1.00 95.77 36 SER D N 1
ATOM 17025 C CA . SER D 1 36 ? 75.054 -12.199 -29.175 1.00 88.48 36 SER D CA 1
ATOM 17026 C C . SER D 1 36 ? 74.001 -13.300 -29.083 1.00 87.67 36 SER D C 1
ATOM 17027 O O . SER D 1 36 ? 73.547 -13.847 -30.089 1.00 97.21 36 SER D O 1
ATOM 17035 N N . ASN D 1 37 ? 73.616 -13.632 -27.849 1.00 90.96 37 ASN D N 1
ATOM 17036 C CA . ASN D 1 37 ? 72.498 -14.550 -27.654 1.00 88.71 37 ASN D CA 1
ATOM 17037 C C . ASN D 1 37 ? 71.283 -14.076 -28.446 1.00 87.19 37 ASN D C 1
ATOM 17038 O O . ASN D 1 37 ? 70.640 -14.853 -29.168 1.00 88.80 37 ASN D O 1
ATOM 17049 N N . GLN D 1 38 ? 70.974 -12.781 -28.334 1.00 81.31 38 GLN D N 1
ATOM 17050 C CA . GLN D 1 38 ? 69.843 -12.216 -29.058 1.00 80.13 38 GLN D CA 1
ATOM 17051 C C . GLN D 1 38 ? 70.055 -12.302 -30.563 1.00 92.56 38 GLN D C 1
ATOM 17052 O O . GLN D 1 38 ? 69.122 -12.616 -31.307 1.00 89.73 38 GLN D O 1
ATOM 17066 N N . ASP D 1 39 ? 71.271 -12.019 -31.031 1.00 95.40 39 ASP D N 1
ATOM 17067 C CA . ASP D 1 39 ? 71.572 -12.138 -32.454 1.00 84.88 39 ASP D CA 1
ATOM 17068 C C . ASP D 1 39 ? 71.142 -13.502 -32.986 1.00 90.14 39 ASP D C 1
ATOM 17069 O O . ASP D 1 39 ? 70.333 -13.606 -33.921 1.00 93.45 39 ASP D O 1
ATOM 17078 N N . MET D 1 40 ? 71.670 -14.567 -32.377 1.00 85.63 40 MET D N 1
ATOM 17079 C CA . MET D 1 40 ? 71.439 -15.908 -32.898 1.00 84.05 40 MET D CA 1
ATOM 17080 C C . MET D 1 40 ? 69.980 -16.317 -32.753 1.00 83.31 40 MET D C 1
ATOM 17081 O O . MET D 1 40 ? 69.405 -16.913 -33.675 1.00 85.49 40 MET D O 1
ATOM 17095 N N . PHE D 1 41 ? 69.357 -16.019 -31.607 1.00 82.87 41 PHE D N 1
ATOM 17096 C CA . PHE D 1 41 ? 67.976 -16.460 -31.466 1.00 81.05 41 PHE D CA 1
ATOM 17097 C C . PHE D 1 41 ? 67.039 -15.681 -32.384 1.00 82.55 41 PHE D C 1
ATOM 17098 O O . PHE D 1 41 ? 66.049 -16.239 -32.866 1.00 84.13 41 PHE D O 1
ATOM 17115 N N . THR D 1 42 ? 67.315 -14.397 -32.629 1.00 83.02 42 THR D N 1
ATOM 17116 C CA . THR D 1 42 ? 66.510 -13.656 -33.592 1.00 86.51 42 THR D CA 1
ATOM 17117 C C . THR D 1 42 ? 66.691 -14.227 -34.991 1.00 83.66 42 THR D C 1
ATOM 17118 O O . THR D 1 42 ? 65.729 -14.307 -35.763 1.00 79.95 42 THR D O 1
ATOM 17129 N N . ALA D 1 43 ? 67.913 -14.648 -35.329 1.00 84.37 43 ALA D N 1
ATOM 17130 C CA . ALA D 1 43 ? 68.114 -15.350 -36.594 1.00 80.33 43 ALA D CA 1
ATOM 17131 C C . ALA D 1 43 ? 67.227 -16.588 -36.675 1.00 77.72 43 ALA D C 1
ATOM 17132 O O . ALA D 1 43 ? 66.519 -16.798 -37.667 1.00 84.27 43 ALA D O 1
ATOM 17139 N N . ALA D 1 44 ? 67.252 -17.420 -35.632 1.00 80.98 44 ALA D N 1
ATOM 17140 C CA . ALA D 1 44 ? 66.466 -18.652 -35.653 1.00 81.51 44 ALA D CA 1
ATOM 17141 C C . ALA D 1 44 ? 64.970 -18.359 -35.742 1.00 77.29 44 ALA D C 1
ATOM 17142 O O . ALA D 1 44 ? 64.238 -19.025 -36.486 1.00 76.68 44 ALA D O 1
ATOM 17149 N N . LEU D 1 45 ? 64.494 -17.361 -34.996 1.00 81.67 45 LEU D N 1
ATOM 17150 C CA . LEU D 1 45 ? 63.066 -17.065 -34.995 1.00 80.90 45 LEU D CA 1
ATOM 17151 C C . LEU D 1 45 ? 62.619 -16.501 -36.338 1.00 73.82 45 LEU D C 1
ATOM 17152 O O . LEU D 1 45 ? 61.527 -16.830 -36.825 1.00 74.14 45 LEU D O 1
ATOM 17168 N N . SER D 1 46 ? 63.432 -15.630 -36.942 1.00 78.82 46 SER D N 1
ATOM 17169 C CA . SER D 1 46 ? 63.096 -15.128 -38.269 1.00 78.42 46 SER D CA 1
ATOM 17170 C C . SER D 1 46 ? 63.096 -16.263 -39.281 1.00 70.12 46 SER D C 1
ATOM 17171 O O . SER D 1 46 ? 62.241 -16.310 -40.170 1.00 70.35 46 SER D O 1
ATOM 17179 N N . GLY D 1 47 ? 64.042 -17.198 -39.155 1.00 71.69 47 GLY D N 1
ATOM 17180 C CA . GLY D 1 47 ? 64.002 -18.380 -39.996 1.00 72.83 47 GLY D CA 1
ATOM 17181 C C . GLY D 1 47 ? 62.699 -19.141 -39.854 1.00 74.34 47 GLY D C 1
ATOM 17182 O O . GLY D 1 47 ? 62.100 -19.555 -40.850 1.00 80.30 47 GLY D O 1
ATOM 17186 N N . LEU D 1 48 ? 62.234 -19.322 -38.618 1.00 76.63 48 LEU D N 1
ATOM 17187 C CA . LEU D 1 48 ? 60.991 -20.056 -38.400 1.00 74.79 48 LEU D CA 1
ATOM 17188 C C . LEU D 1 48 ? 59.812 -19.344 -39.056 1.00 73.66 48 LEU D C 1
ATOM 17189 O O . LEU D 1 48 ? 59.050 -19.953 -39.822 1.00 81.28 48 LEU D O 1
ATOM 17205 N N . VAL D 1 49 ? 59.633 -18.054 -38.755 1.00 71.24 49 VAL D N 1
ATOM 17206 C CA . VAL D 1 49 ? 58.518 -17.320 -39.353 1.00 76.79 49 VAL D CA 1
ATOM 17207 C C . VAL D 1 49 ? 58.596 -17.394 -40.873 1.00 80.26 49 VAL D C 1
ATOM 17208 O O . VAL D 1 49 ? 57.597 -17.663 -41.553 1.00 79.49 49 VAL D O 1
ATOM 17221 N N . ASP D 1 50 ? 59.786 -17.150 -41.430 1.00 78.96 50 ASP D N 1
ATOM 17222 C CA . ASP D 1 50 ? 59.988 -17.285 -42.867 1.00 80.02 50 ASP D CA 1
ATOM 17223 C C . ASP D 1 50 ? 59.463 -18.624 -43.361 1.00 76.35 50 ASP D C 1
ATOM 17224 O O . ASP D 1 50 ? 58.728 -18.696 -44.353 1.00 74.63 50 ASP D O 1
ATOM 17233 N N . ARG D 1 51 ? 59.825 -19.699 -42.662 1.00 72.38 51 ARG D N 1
ATOM 17234 C CA . ARG D 1 51 ? 59.437 -21.032 -43.101 1.00 74.55 51 ARG D CA 1
ATOM 17235 C C . ARG D 1 51 ? 57.924 -21.208 -43.083 1.00 79.33 51 ARG D C 1
ATOM 17236 O O . ARG D 1 51 ? 57.361 -21.859 -43.971 1.00 81.43 51 ARG D O 1
ATOM 17257 N N . PHE D 1 52 ? 57.245 -20.636 -42.083 1.00 72.65 52 PHE D N 1
ATOM 17258 C CA . PHE D 1 52 ? 55.813 -20.865 -41.922 1.00 72.90 52 PHE D CA 1
ATOM 17259 C C . PHE D 1 52 ? 54.970 -19.608 -42.145 1.00 70.91 52 PHE D C 1
ATOM 17260 O O . PHE D 1 52 ? 53.792 -19.585 -41.778 1.00 66.44 52 PHE D O 1
ATOM 17277 N N . GLY D 1 53 ? 55.542 -18.571 -42.754 1.00 76.11 53 GLY D N 1
ATOM 17278 C CA . GLY D 1 53 ? 54.746 -17.425 -43.169 1.00 78.46 53 GLY D CA 1
ATOM 17279 C C . GLY D 1 53 ? 54.019 -16.728 -42.044 1.00 75.24 53 GLY D C 1
ATOM 17280 O O . GLY D 1 53 ? 52.962 -16.127 -42.271 1.00 72.18 53 GLY D O 1
ATOM 17284 N N . LEU D 1 54 ? 54.561 -16.785 -40.835 1.00 84.56 54 LEU D N 1
ATOM 17285 C CA . LEU D 1 54 ? 53.954 -16.166 -39.667 1.00 74.82 54 LEU D CA 1
ATOM 17286 C C . LEU D 1 54 ? 54.189 -14.661 -39.611 1.00 77.67 54 LEU D C 1
ATOM 17287 O O . LEU D 1 54 ? 53.822 -14.028 -38.616 1.00 80.66 54 LEU D O 1
ATOM 17303 N N . ALA D 1 55 ? 54.790 -14.089 -40.653 1.00 78.54 55 ALA D N 1
ATOM 17304 C CA . ALA D 1 55 ? 55.047 -12.656 -40.703 1.00 77.81 55 ALA D CA 1
ATOM 17305 C C . ALA D 1 55 ? 53.785 -11.871 -40.385 1.00 84.66 55 ALA D C 1
ATOM 17306 O O . ALA D 1 55 ? 52.777 -11.979 -41.090 1.00 86.82 55 ALA D O 1
ATOM 17313 N N . GLY D 1 56 ? 53.841 -11.079 -39.316 1.00 75.93 56 GLY D N 1
ATOM 17314 C CA . GLY D 1 56 ? 52.728 -10.244 -38.934 1.00 74.99 56 GLY D CA 1
ATOM 17315 C C . GLY D 1 56 ? 51.631 -10.942 -38.170 1.00 75.36 56 GLY D C 1
ATOM 17316 O O . GLY D 1 56 ? 50.686 -10.273 -37.730 1.00 74.64 56 GLY D O 1
ATOM 17320 N N . GLU D 1 57 ? 51.706 -12.259 -38.003 1.00 76.92 57 GLU D N 1
ATOM 17321 C CA . GLU D 1 57 ? 50.773 -12.954 -37.133 1.00 81.15 57 GLU D CA 1
ATOM 17322 C C . GLU D 1 57 ? 51.138 -12.707 -35.671 1.00 80.16 57 GLU D C 1
ATOM 17323 O O . GLU D 1 57 ? 52.281 -12.384 -35.332 1.00 71.84 57 GLU D O 1
ATOM 17335 N N . ARG D 1 58 ? 50.146 -12.866 -34.798 1.00 86.66 58 ARG D N 1
ATOM 17336 C CA . ARG D 1 58 ? 50.361 -12.810 -33.353 1.00 76.45 58 ARG D CA 1
ATOM 17337 C C . ARG D 1 58 ? 50.354 -14.242 -32.827 1.00 73.24 58 ARG D C 1
ATOM 17338 O O . ARG D 1 58 ? 49.294 -14.861 -32.699 1.00 79.98 58 ARG D O 1
ATOM 17359 N N . LEU D 1 59 ? 51.536 -14.776 -32.536 1.00 71.55 59 LEU D N 1
ATOM 17360 C CA . LEU D 1 59 ? 51.592 -15.954 -31.691 1.00 78.20 59 LEU D CA 1
ATOM 17361 C C . LEU D 1 59 ? 51.103 -15.591 -30.293 1.00 74.56 59 LEU D C 1
ATOM 17362 O O . LEU D 1 59 ? 51.077 -14.422 -29.896 1.00 79.12 59 LEU D O 1
ATOM 17378 N N . ASP D 1 60 ? 50.724 -16.611 -29.538 1.00 74.17 60 ASP D N 1
ATOM 17379 C CA . ASP D 1 60 ? 50.255 -16.392 -28.180 1.00 81.93 60 ASP D CA 1
ATOM 17380 C C . ASP D 1 60 ? 51.366 -16.483 -27.146 1.00 72.82 60 ASP D C 1
ATOM 17381 O O . ASP D 1 60 ? 51.202 -15.955 -26.041 1.00 74.50 60 ASP D O 1
ATOM 17390 N N . MET D 1 61 ? 52.488 -17.123 -27.471 1.00 69.15 61 MET D N 1
ATOM 17391 C CA . MET D 1 61 ? 53.610 -17.162 -26.546 1.00 68.14 61 MET D CA 1
ATOM 17392 C C . MET D 1 61 ? 54.878 -17.592 -27.267 1.00 60.70 61 MET D C 1
ATOM 17393 O O . MET D 1 61 ? 54.843 -18.468 -28.133 1.00 67.08 61 MET D O 1
ATOM 17407 N N . VAL D 1 62 ? 55.991 -16.963 -26.894 1.00 65.38 62 VAL D N 1
ATOM 17408 C CA . VAL D 1 62 ? 57.335 -17.393 -27.269 1.00 69.82 62 VAL D CA 1
ATOM 17409 C C . VAL D 1 62 ? 58.109 -17.588 -25.970 1.00 73.46 62 VAL D C 1
ATOM 17410 O O . VAL D 1 62 ? 58.309 -16.627 -25.216 1.00 75.75 62 VAL D O 1
ATOM 17423 N N . VAL D 1 63 ? 58.532 -18.823 -25.698 1.00 66.51 63 VAL D N 1
ATOM 17424 C CA . VAL D 1 63 ? 59.168 -19.160 -24.428 1.00 73.85 63 VAL D CA 1
ATOM 17425 C C . VAL D 1 63 ? 60.523 -19.802 -24.689 1.00 69.57 63 VAL D C 1
ATOM 17426 O O . VAL D 1 63 ? 60.649 -20.683 -25.546 1.00 69.12 63 VAL D O 1
ATOM 17439 N N . GLY D 1 64 ? 61.529 -19.361 -23.944 1.00 73.80 64 GLY D N 1
ATOM 17440 C CA . GLY D 1 64 ? 62.873 -19.896 -24.058 1.00 74.21 64 GLY D CA 1
ATOM 17441 C C . GLY D 1 64 ? 63.836 -18.972 -23.356 1.00 73.37 64 GLY D C 1
ATOM 17442 O O . GLY D 1 64 ? 63.473 -17.894 -22.884 1.00 71.42 64 GLY D O 1
ATOM 17446 N N . GLY D 1 65 ? 65.089 -19.405 -23.288 1.00 75.25 65 GLY D N 1
ATOM 17447 C CA . GLY D 1 65 ? 66.093 -18.568 -22.655 1.00 78.62 65 GLY D CA 1
ATOM 17448 C C . GLY D 1 65 ? 67.495 -19.079 -22.889 1.00 82.13 65 GLY D C 1
ATOM 17449 O O . GLY D 1 65 ? 67.706 -20.166 -23.434 1.00 80.02 65 GLY D O 1
ATOM 17453 N N . ALA D 1 66 ? 68.457 -18.262 -22.468 1.00 83.64 66 ALA D N 1
ATOM 17454 C CA . ALA D 1 66 ? 69.868 -18.618 -22.488 1.00 86.42 66 ALA D CA 1
ATOM 17455 C C . ALA D 1 66 ? 70.300 -19.047 -21.091 1.00 93.27 66 ALA D C 1
ATOM 17456 O O . ALA D 1 66 ? 69.894 -18.446 -20.091 1.00 98.56 66 ALA D O 1
ATOM 17463 N N . VAL D 1 67 ? 71.127 -20.091 -21.030 1.00 89.54 67 VAL D N 1
ATOM 17464 C CA . VAL D 1 67 ? 71.496 -20.667 -19.742 1.00 90.16 67 VAL D CA 1
ATOM 17465 C C . VAL D 1 67 ? 72.635 -19.888 -19.103 1.00 93.36 67 VAL D C 1
ATOM 17466 O O . VAL D 1 67 ? 72.675 -19.717 -17.880 1.00 103.72 67 VAL D O 1
ATOM 17479 N N . LEU D 1 68 ? 73.580 -19.416 -19.904 1.00 90.22 68 LEU D N 1
ATOM 17480 C CA . LEU D 1 68 ? 74.661 -18.556 -19.420 1.00 94.00 68 LEU D CA 1
ATOM 17481 C C . LEU D 1 68 ? 74.313 -17.092 -19.657 1.00 96.47 68 LEU D C 1
ATOM 17482 O O . LEU D 1 68 ? 75.069 -16.327 -20.256 1.00 94.08 68 LEU D O 1
ATOM 17498 N N . LYS D 1 69 ? 73.131 -16.713 -19.170 1.00 104.05 69 LYS D N 1
ATOM 17499 C CA . LYS D 1 69 ? 72.559 -15.398 -19.426 1.00 105.33 69 LYS D CA 1
ATOM 17500 C C . LYS D 1 69 ? 73.584 -14.297 -19.213 1.00 109.15 69 LYS D C 1
ATOM 17501 O O . LYS D 1 69 ? 74.169 -14.176 -18.132 1.00 121.97 69 LYS D O 1
ATOM 17505 N N . HIS D 1 70 ? 73.799 -13.497 -20.251 1.00 107.53 70 HIS D N 1
ATOM 17506 C CA . HIS D 1 70 ? 74.727 -12.383 -20.167 1.00 114.12 70 HIS D CA 1
ATOM 17507 C C . HIS D 1 70 ? 74.057 -11.189 -19.490 1.00 117.86 70 HIS D C 1
ATOM 17508 O O . HIS D 1 70 ? 72.852 -11.179 -19.227 1.00 116.95 70 HIS D O 1
ATOM 17512 N N . SER D 1 71 ? 74.864 -10.171 -19.203 1.00 121.20 71 SER D N 1
ATOM 17513 C CA . SER D 1 71 ? 74.349 -8.975 -18.555 1.00 120.76 71 SER D CA 1
ATOM 17514 C C . SER D 1 71 ? 73.256 -8.336 -19.404 1.00 117.15 71 SER D C 1
ATOM 17515 O O . SER D 1 71 ? 73.294 -8.367 -20.636 1.00 115.41 71 SER D O 1
ATOM 17519 N N . ARG D 1 72 ? 72.268 -7.758 -18.723 1.00 116.91 72 ARG D N 1
ATOM 17520 C CA . ARG D 1 72 ? 71.188 -7.024 -19.378 1.00 117.77 72 ARG D CA 1
ATOM 17521 C C . ARG D 1 72 ? 70.509 -7.869 -20.453 1.00 119.33 72 ARG D C 1
ATOM 17522 O O . ARG D 1 72 ? 70.144 -7.378 -21.524 1.00 122.82 72 ARG D O 1
ATOM 17526 N N . ASP D 1 73 ? 70.344 -9.159 -20.169 1.00 115.45 73 ASP D N 1
ATOM 17527 C CA . ASP D 1 73 ? 69.555 -10.056 -21.011 1.00 115.45 73 ASP D CA 1
ATOM 17528 C C . ASP D 1 73 ? 68.153 -10.242 -20.442 1.00 111.72 73 ASP D C 1
ATOM 17529 O O . ASP D 1 73 ? 67.607 -11.350 -20.427 1.00 110.54 73 ASP D O 1
ATOM 17538 N N . PHE D 1 74 ? 67.557 -9.158 -19.952 1.00 107.46 74 PHE D N 1
ATOM 17539 C CA . PHE D 1 74 ? 66.211 -9.214 -19.404 1.00 109.21 74 PHE D CA 1
ATOM 17540 C C . PHE D 1 74 ? 65.204 -9.306 -20.544 1.00 105.51 74 PHE D C 1
ATOM 17541 O O . PHE D 1 74 ? 65.313 -8.592 -21.546 1.00 97.68 74 PHE D O 1
ATOM 17558 N N . ASN D 1 75 ? 64.226 -10.190 -20.390 1.00 101.33 75 ASN D N 1
ATOM 17559 C CA . ASN D 1 75 ? 63.211 -10.423 -21.411 1.00 90.60 75 ASN D CA 1
ATOM 17560 C C . ASN D 1 75 ? 63.857 -10.715 -22.764 1.00 89.97 75 ASN D C 1
ATOM 17561 O O . ASN D 1 75 ? 63.680 -9.981 -23.737 1.00 94.83 75 ASN D O 1
ATOM 17572 N N . LEU D 1 76 ? 64.621 -11.806 -22.823 1.00 83.54 76 LEU D N 1
ATOM 17573 C CA . LEU D 1 76 ? 65.295 -12.142 -24.074 1.00 85.21 76 LEU D CA 1
ATOM 17574 C C . LEU D 1 76 ? 64.280 -12.471 -25.164 1.00 81.43 76 LEU D C 1
ATOM 17575 O O . LEU D 1 76 ? 64.279 -11.857 -26.236 1.00 77.35 76 LEU D O 1
ATOM 17591 N N . MET D 1 77 ? 63.402 -13.444 -24.902 1.00 82.47 77 MET D N 1
ATOM 17592 C CA . MET D 1 77 ? 62.417 -13.847 -25.901 1.00 72.59 77 MET D CA 1
ATOM 17593 C C . MET D 1 77 ? 61.552 -12.666 -26.332 1.00 76.16 77 MET D C 1
ATOM 17594 O O . MET D 1 77 ? 61.291 -12.475 -27.526 1.00 87.89 77 MET D O 1
ATOM 17608 N N . ARG D 1 78 ? 61.076 -11.875 -25.367 1.00 74.92 78 ARG D N 1
ATOM 17609 C CA . ARG D 1 78 ? 60.244 -10.724 -25.700 1.00 76.15 78 ARG D CA 1
ATOM 17610 C C . ARG D 1 78 ? 61.019 -9.719 -26.543 1.00 82.38 78 ARG D C 1
ATOM 17611 O O . ARG D 1 78 ? 60.531 -9.247 -27.579 1.00 82.18 78 ARG D O 1
ATOM 17632 N N . GLU D 1 79 ? 62.233 -9.369 -26.109 1.00 82.05 79 GLU D N 1
ATOM 17633 C CA . GLU D 1 79 ? 63.051 -8.455 -26.898 1.00 83.23 79 GLU D CA 1
ATOM 17634 C C . GLU D 1 79 ? 63.248 -8.977 -28.313 1.00 82.58 79 GLU D C 1
ATOM 17635 O O . GLU D 1 79 ? 63.304 -8.191 -29.266 1.00 82.74 79 GLU D O 1
ATOM 17647 N N . CYS D 1 80 ? 63.342 -10.300 -28.468 1.00 82.58 80 CYS D N 1
ATOM 17648 C CA . CYS D 1 80 ? 63.514 -10.885 -29.792 1.00 74.97 80 CYS D CA 1
ATOM 17649 C C . CYS D 1 80 ? 62.263 -10.695 -30.639 1.00 75.82 80 CYS D C 1
ATOM 17650 O O . CYS D 1 80 ? 62.337 -10.155 -31.750 1.00 84.09 80 CYS D O 1
ATOM 17658 N N . VAL D 1 81 ? 61.103 -11.127 -30.133 1.00 70.31 81 VAL D N 1
ATOM 17659 C CA . VAL D 1 81 ? 59.888 -10.973 -30.932 1.00 74.89 81 VAL D CA 1
ATOM 17660 C C . VAL D 1 81 ? 59.704 -9.506 -31.310 1.00 75.92 81 VAL D C 1
ATOM 17661 O O . VAL D 1 81 ? 59.209 -9.190 -32.399 1.00 73.17 81 VAL D O 1
ATOM 17674 N N . LEU D 1 82 ? 60.100 -8.586 -30.424 1.00 79.98 82 LEU D N 1
ATOM 17675 C CA . LEU D 1 82 ? 60.026 -7.170 -30.769 1.00 82.49 82 LEU D CA 1
ATOM 17676 C C . LEU D 1 82 ? 60.958 -6.844 -31.931 1.00 76.81 82 LEU D C 1
ATOM 17677 O O . LEU D 1 82 ? 60.609 -6.050 -32.811 1.00 75.57 82 LEU D O 1
ATOM 17693 N N . GLY D 1 83 ? 62.142 -7.455 -31.955 1.00 79.64 83 GLY D N 1
ATOM 17694 C CA . GLY D 1 83 ? 63.069 -7.270 -33.054 1.00 81.01 83 GLY D CA 1
ATOM 17695 C C . GLY D 1 83 ? 62.847 -8.268 -34.172 1.00 82.81 83 GLY D C 1
ATOM 17696 O O . GLY D 1 83 ? 63.755 -8.546 -34.961 1.00 85.03 83 GLY D O 1
ATOM 17700 N N . SER D 1 84 ? 61.636 -8.813 -34.242 1.00 83.82 84 SER D N 1
ATOM 17701 C CA . SER D 1 84 ? 61.247 -9.794 -35.240 1.00 80.85 84 SER D CA 1
ATOM 17702 C C . SER D 1 84 ? 60.201 -9.190 -36.177 1.00 77.33 84 SER D C 1
ATOM 17703 O O . SER D 1 84 ? 59.931 -7.983 -36.151 1.00 69.89 84 SER D O 1
ATOM 17711 N N . GLU D 1 85 ? 59.600 -10.044 -37.005 1.00 76.57 85 GLU D N 1
ATOM 17712 C CA . GLU D 1 85 ? 58.550 -9.633 -37.925 1.00 85.24 85 GLU D CA 1
ATOM 17713 C C . GLU D 1 85 ? 57.182 -10.173 -37.525 1.00 81.33 85 GLU D C 1
ATOM 17714 O O . GLU D 1 85 ? 56.242 -10.110 -38.326 1.00 80.75 85 GLU D O 1
ATOM 17726 N N . LEU D 1 86 ? 57.048 -10.707 -36.315 1.00 81.99 86 LEU D N 1
ATOM 17727 C CA . LEU D 1 86 ? 55.742 -11.106 -35.820 1.00 77.89 86 LEU D CA 1
ATOM 17728 C C . LEU D 1 86 ? 54.998 -9.886 -35.280 1.00 72.50 86 LEU D C 1
ATOM 17729 O O . LEU D 1 86 ? 55.555 -8.795 -35.132 1.00 74.29 86 LEU D O 1
ATOM 17745 N N . SER D 1 87 ? 53.716 -10.078 -34.996 1.00 70.65 87 SER D N 1
ATOM 17746 C CA . SER D 1 87 ? 52.947 -9.025 -34.356 1.00 79.39 87 SER D CA 1
ATOM 17747 C C . SER D 1 87 ? 53.593 -8.674 -33.018 1.00 81.11 87 SER D C 1
ATOM 17748 O O . SER D 1 87 ? 53.983 -9.565 -32.263 1.00 76.70 87 SER D O 1
ATOM 17756 N N . PRO D 1 88 ? 53.730 -7.387 -32.686 1.00 77.66 88 PRO D N 1
ATOM 17757 C CA . PRO D 1 88 ? 54.314 -7.044 -31.379 1.00 75.38 88 PRO D CA 1
ATOM 17758 C C . PRO D 1 88 ? 53.443 -7.504 -30.229 1.00 78.52 88 PRO D C 1
ATOM 17759 O O . PRO D 1 88 ? 53.892 -7.481 -29.076 1.00 78.17 88 PRO D O 1
ATOM 17770 N N . TYR D 1 89 ? 52.214 -7.931 -30.517 1.00 79.43 89 TYR D N 1
ATOM 17771 C CA . TYR D 1 89 ? 51.287 -8.409 -29.505 1.00 75.30 89 TYR D CA 1
ATOM 17772 C C . TYR D 1 89 ? 51.577 -9.834 -29.053 1.00 77.48 89 TYR D C 1
ATOM 17773 O O . TYR D 1 89 ? 50.955 -10.288 -28.087 1.00 85.85 89 TYR D O 1
ATOM 17791 N N . THR D 1 90 ? 52.494 -10.548 -29.704 1.00 78.13 90 THR D N 1
ATOM 17792 C CA . THR D 1 90 ? 52.903 -11.850 -29.179 1.00 77.13 90 THR D CA 1
ATOM 17793 C C . THR D 1 90 ? 53.639 -11.625 -27.862 1.00 68.91 90 THR D C 1
ATOM 17794 O O . THR D 1 90 ? 54.685 -10.962 -27.858 1.00 67.97 90 THR D O 1
ATOM 17805 N N . PRO D 1 91 ? 53.152 -12.136 -26.739 1.00 76.61 91 PRO D N 1
ATOM 17806 C CA . PRO D 1 91 ? 53.917 -12.040 -25.493 1.00 72.91 91 PRO D CA 1
ATOM 17807 C C . PRO D 1 91 ? 55.014 -13.097 -25.463 1.00 74.26 91 PRO D C 1
ATOM 17808 O O . PRO D 1 91 ? 55.125 -13.950 -26.345 1.00 73.54 91 PRO D O 1
ATOM 17819 N N . ALA D 1 92 ? 55.835 -13.028 -24.420 1.00 75.18 92 ALA D N 1
ATOM 17820 C CA . ALA D 1 92 ? 56.949 -13.955 -24.289 1.00 76.18 92 ALA D CA 1
ATOM 17821 C C . ALA D 1 92 ? 57.513 -13.860 -22.881 1.00 80.40 92 ALA D C 1
ATOM 17822 O O . ALA D 1 92 ? 57.437 -12.809 -22.240 1.00 77.45 92 ALA D O 1
ATOM 17829 N N . PHE D 1 93 ? 58.073 -14.971 -22.408 1.00 76.98 93 PHE D N 1
ATOM 17830 C CA . PHE D 1 93 ? 58.721 -15.004 -21.104 1.00 69.38 93 PHE D CA 1
ATOM 17831 C C . PHE D 1 93 ? 59.866 -16.005 -21.160 1.00 73.99 93 PHE D C 1
ATOM 17832 O O . PHE D 1 93 ? 59.792 -17.017 -21.862 1.00 78.00 93 PHE D O 1
ATOM 17849 N N . ASP D 1 94 ? 60.927 -15.709 -20.415 1.00 76.08 94 ASP D N 1
ATOM 17850 C CA . ASP D 1 94 ? 62.127 -16.529 -20.468 1.00 77.33 94 ASP D CA 1
ATOM 17851 C C . ASP D 1 94 ? 61.993 -17.742 -19.547 1.00 74.40 94 ASP D C 1
ATOM 17852 O O . ASP D 1 94 ? 61.099 -17.826 -18.701 1.00 71.62 94 ASP D O 1
ATOM 17861 N N . LEU D 1 95 ? 62.907 -18.694 -19.728 1.00 70.37 95 LEU D N 1
ATOM 17862 C CA . LEU D 1 95 ? 62.854 -19.965 -19.021 1.00 69.65 95 LEU D CA 1
ATOM 17863 C C . LEU D 1 95 ? 64.223 -20.620 -19.101 1.00 77.76 95 LEU D C 1
ATOM 17864 O O . LEU D 1 95 ? 64.866 -20.592 -20.154 1.00 78.47 95 LEU D O 1
ATOM 17880 N N . GLN D 1 96 ? 64.662 -21.209 -17.988 1.00 81.65 96 GLN D N 1
ATOM 17881 C CA . GLN D 1 96 ? 65.976 -21.834 -17.912 1.00 76.12 96 GLN D CA 1
ATOM 17882 C C . GLN D 1 96 ? 65.906 -23.102 -17.075 1.00 76.20 96 GLN D C 1
ATOM 17883 O O . GLN D 1 96 ? 65.300 -23.108 -16.000 1.00 84.29 96 GLN D O 1
ATOM 17897 N N . GLN D 1 97 ? 66.523 -24.172 -17.579 1.00 67.56 97 GLN D N 1
ATOM 17898 C CA . GLN D 1 97 ? 66.713 -25.399 -16.810 1.00 72.70 97 GLN D CA 1
ATOM 17899 C C . GLN D 1 97 ? 68.002 -26.082 -17.262 1.00 79.97 97 GLN D C 1
ATOM 17900 O O . GLN D 1 97 ? 68.064 -27.309 -17.393 1.00 84.80 97 GLN D O 1
ATOM 17914 N N . ALA D 1 98 ? 69.042 -25.290 -17.508 1.00 79.63 98 ALA D N 1
ATOM 17915 C CA . ALA D 1 98 ? 70.299 -25.817 -18.034 1.00 80.94 98 ALA D CA 1
ATOM 17916 C C . ALA D 1 98 ? 70.023 -26.559 -19.349 1.00 88.56 98 ALA D C 1
ATOM 17917 O O . ALA D 1 98 ? 69.364 -26.017 -20.236 1.00 86.76 98 ALA D O 1
ATOM 17936 N N . GLY D 1 100 ? 68.079 -28.889 -20.142 1.00 79.65 100 GLY D N 1
ATOM 17937 C CA . GLY D 1 100 ? 66.695 -29.256 -20.376 1.00 80.50 100 GLY D CA 1
ATOM 17938 C C . GLY D 1 100 ? 65.861 -28.112 -20.920 1.00 82.22 100 GLY D C 1
ATOM 17939 O O . GLY D 1 100 ? 64.725 -28.313 -21.352 1.00 76.62 100 GLY D O 1
ATOM 17943 N N . THR D 1 101 ? 66.449 -26.914 -20.917 1.00 79.81 101 THR D N 1
ATOM 17944 C CA . THR D 1 101 ? 65.722 -25.692 -21.234 1.00 74.70 101 THR D CA 1
ATOM 17945 C C . THR D 1 101 ? 64.809 -25.832 -22.447 1.00 80.52 101 THR D C 1
ATOM 17946 O O . THR D 1 101 ? 63.612 -25.540 -22.372 1.00 73.70 101 THR D O 1
ATOM 17957 N N . GLY D 1 102 ? 65.365 -26.244 -23.584 1.00 79.54 102 GLY D N 1
ATOM 17958 C CA . GLY D 1 102 ? 64.601 -26.295 -24.816 1.00 77.56 102 GLY D CA 1
ATOM 17959 C C . GLY D 1 102 ? 63.314 -27.084 -24.694 1.00 77.12 102 GLY D C 1
ATOM 17960 O O . GLY D 1 102 ? 62.216 -26.564 -24.940 1.00 73.58 102 GLY D O 1
ATOM 17964 N N . LEU D 1 103 ? 63.435 -28.358 -24.318 1.00 75.23 103 LEU D N 1
ATOM 17965 C CA . LEU D 1 103 ? 62.240 -29.157 -24.074 1.00 77.63 103 LEU D CA 1
ATOM 17966 C C . LEU D 1 103 ? 61.313 -28.419 -23.111 1.00 81.32 103 LEU D C 1
ATOM 17967 O O . LEU D 1 103 ? 60.197 -28.050 -23.478 1.00 79.29 103 LEU D O 1
ATOM 17983 N N . GLN D 1 104 ? 61.775 -28.142 -21.893 1.00 73.64 104 GLN D N 1
ATOM 17984 C CA . GLN D 1 104 ? 60.928 -27.501 -20.891 1.00 75.55 104 GLN D CA 1
ATOM 17985 C C . GLN D 1 104 ? 60.117 -26.343 -21.477 1.00 71.69 104 GLN D C 1
ATOM 17986 O O . GLN D 1 104 ? 58.921 -26.211 -21.196 1.00 67.04 104 GLN D O 1
ATOM 18000 N N . ALA D 1 105 ? 60.759 -25.507 -22.291 1.00 72.41 105 ALA D N 1
ATOM 18001 C CA . ALA D 1 105 ? 60.028 -24.478 -23.024 1.00 77.10 105 ALA D CA 1
ATOM 18002 C C . ALA D 1 105 ? 58.941 -25.095 -23.898 1.00 70.78 105 ALA D C 1
ATOM 18003 O O . ALA D 1 105 ? 57.814 -24.573 -23.983 1.00 68.47 105 ALA D O 1
ATOM 18010 N N . ALA D 1 106 ? 59.268 -26.202 -24.568 1.00 63.36 106 ALA D N 1
ATOM 18011 C CA . ALA D 1 106 ? 58.277 -26.862 -25.412 1.00 72.94 106 ALA D CA 1
ATOM 18012 C C . ALA D 1 106 ? 57.079 -27.326 -24.590 1.00 73.53 106 ALA D C 1
ATOM 18013 O O . ALA D 1 106 ? 55.927 -27.181 -25.019 1.00 68.06 106 ALA D O 1
ATOM 18020 N N . ILE D 1 107 ? 57.335 -27.875 -23.398 1.00 75.25 107 ILE D N 1
ATOM 18021 C CA . ILE D 1 107 ? 56.222 -28.340 -22.574 1.00 73.16 107 ILE D CA 1
ATOM 18022 C C . ILE D 1 107 ? 55.444 -27.141 -22.032 1.00 64.56 107 ILE D C 1
ATOM 18023 O O . ILE D 1 107 ? 54.245 -27.240 -21.778 1.00 66.44 107 ILE D O 1
ATOM 18039 N N . ALA D 1 108 ? 56.109 -26.003 -21.813 1.00 56.99 108 ALA D N 1
ATOM 18040 C CA . ALA D 1 108 ? 55.390 -24.818 -21.349 1.00 67.28 108 ALA D CA 1
ATOM 18041 C C . ALA D 1 108 ? 54.373 -24.368 -22.391 1.00 68.73 108 ALA D C 1
ATOM 18042 O O . ALA D 1 108 ? 53.185 -24.183 -22.089 1.00 70.77 108 ALA D O 1
ATOM 18049 N N . ALA D 1 109 ? 54.820 -24.215 -23.640 1.00 73.65 109 ALA D N 1
ATOM 18050 C CA . ALA D 1 109 ? 53.888 -23.859 -24.712 1.00 71.43 109 ALA D CA 1
ATOM 18051 C C . ALA D 1 109 ? 52.804 -24.924 -24.886 1.00 70.35 109 ALA D C 1
ATOM 18052 O O . ALA D 1 109 ? 51.619 -24.602 -25.088 1.00 72.10 109 ALA D O 1
ATOM 18059 N N . ALA D 1 110 ? 53.201 -26.200 -24.838 1.00 66.20 110 ALA D N 1
ATOM 18060 C CA . ALA D 1 110 ? 52.248 -27.295 -24.951 1.00 64.37 110 ALA D CA 1
ATOM 18061 C C . ALA D 1 110 ? 51.195 -27.226 -23.854 1.00 70.55 110 ALA D C 1
ATOM 18062 O O . ALA D 1 110 ? 50.004 -27.411 -24.108 1.00 68.83 110 ALA D O 1
ATOM 18069 N N . ASP D 1 111 ? 51.621 -27.000 -22.615 1.00 78.75 111 ASP D N 1
ATOM 18070 C CA . ASP D 1 111 ? 50.676 -26.833 -21.522 1.00 71.21 111 ASP D CA 1
ATOM 18071 C C . ASP D 1 111 ? 49.731 -25.679 -21.805 1.00 68.68 111 ASP D C 1
ATOM 18072 O O . ASP D 1 111 ? 48.530 -25.765 -21.525 1.00 65.69 111 ASP D O 1
ATOM 18081 N N . GLY D 1 112 ? 50.251 -24.593 -22.355 1.00 71.09 112 GLY D N 1
ATOM 18082 C CA . GLY D 1 112 ? 49.418 -23.462 -22.680 1.00 73.88 112 GLY D CA 1
ATOM 18083 C C . GLY D 1 112 ? 48.281 -23.823 -23.616 1.00 79.97 112 GLY D C 1
ATOM 18084 O O . GLY D 1 112 ? 47.106 -23.587 -23.290 1.00 79.11 112 GLY D O 1
ATOM 18088 N N . ILE D 1 113 ? 48.600 -24.396 -24.778 1.00 76.70 113 ILE D N 1
ATOM 18089 C CA . ILE D 1 113 ? 47.504 -24.641 -25.708 1.00 80.09 113 ILE D CA 1
ATOM 18090 C C . ILE D 1 113 ? 46.644 -25.825 -25.235 1.00 75.20 113 ILE D C 1
ATOM 18091 O O . ILE D 1 113 ? 45.432 -25.865 -25.489 1.00 77.43 113 ILE D O 1
ATOM 18107 N N . ALA D 1 114 ? 47.238 -26.793 -24.533 1.00 72.37 114 ALA D N 1
ATOM 18108 C CA . ALA D 1 114 ? 46.465 -27.923 -24.027 1.00 79.78 114 ALA D CA 1
ATOM 18109 C C . ALA D 1 114 ? 45.386 -27.449 -23.066 1.00 77.68 114 ALA D C 1
ATOM 18110 O O . ALA D 1 114 ? 44.269 -27.981 -23.056 1.00 77.79 114 ALA D O 1
ATOM 18117 N N . ALA D 1 115 ? 45.707 -26.449 -22.248 1.00 73.04 115 ALA D N 1
ATOM 18118 C CA . ALA D 1 115 ? 44.744 -25.809 -21.367 1.00 69.30 115 ALA D CA 1
ATOM 18119 C C . ALA D 1 115 ? 43.895 -24.768 -22.083 1.00 74.52 115 ALA D C 1
ATOM 18120 O O . ALA D 1 115 ? 43.086 -24.098 -21.433 1.00 75.00 115 ALA D O 1
ATOM 18127 N N . GLY D 1 116 ? 44.063 -24.610 -23.395 1.00 79.72 116 GLY D N 1
ATOM 18128 C CA . GLY D 1 116 ? 43.265 -23.670 -24.153 1.00 74.85 116 GLY D CA 1
ATOM 18129 C C . GLY D 1 116 ? 43.618 -22.214 -23.962 1.00 79.35 116 GLY D C 1
ATOM 18130 O O . GLY D 1 116 ? 42.832 -21.347 -24.359 1.00 80.53 116 GLY D O 1
ATOM 18134 N N . ARG D 1 117 ? 44.773 -21.911 -23.369 1.00 79.82 117 ARG D N 1
ATOM 18135 C CA . ARG D 1 117 ? 45.140 -20.517 -23.146 1.00 83.67 117 ARG D CA 1
ATOM 18136 C C . ARG D 1 117 ? 45.677 -19.875 -24.417 1.00 82.09 117 ARG D C 1
ATOM 18137 O O . ARG D 1 117 ? 45.334 -18.729 -24.729 1.00 88.84 117 ARG D O 1
ATOM 18158 N N . TYR D 1 118 ? 46.520 -20.595 -25.151 1.00 83.19 118 TYR D N 1
ATOM 18159 C CA . TYR D 1 118 ? 47.034 -20.126 -26.421 1.00 87.15 118 TYR D CA 1
ATOM 18160 C C . TYR D 1 118 ? 46.290 -20.807 -27.574 1.00 84.48 118 TYR D C 1
ATOM 18161 O O . TYR D 1 118 ? 45.361 -21.598 -27.375 1.00 85.20 118 TYR D O 1
ATOM 18179 N N . GLU D 1 119 ? 46.750 -20.511 -28.801 1.00 84.21 119 GLU D N 1
ATOM 18180 C CA . GLU D 1 119 ? 46.365 -21.280 -29.983 1.00 80.91 119 GLU D CA 1
ATOM 18181 C C . GLU D 1 119 ? 47.603 -21.778 -30.743 1.00 75.90 119 GLU D C 1
ATOM 18182 O O . GLU D 1 119 ? 47.544 -22.806 -31.423 1.00 72.46 119 GLU D O 1
ATOM 18194 N N . VAL D 1 120 ? 48.713 -21.037 -30.653 1.00 77.23 120 VAL D N 1
ATOM 18195 C CA . VAL D 1 120 ? 49.964 -21.394 -31.321 1.00 75.40 120 VAL D CA 1
ATOM 18196 C C . VAL D 1 120 ? 51.092 -20.766 -30.517 1.00 70.85 120 VAL D C 1
ATOM 18197 O O . VAL D 1 120 ? 50.912 -19.720 -29.889 1.00 78.40 120 VAL D O 1
ATOM 18210 N N . ALA D 1 121 ? 52.258 -21.406 -30.528 1.00 61.98 121 ALA D N 1
ATOM 18211 C CA . ALA D 1 121 ? 53.380 -20.853 -29.781 1.00 61.92 121 ALA D CA 1
ATOM 18212 C C . ALA D 1 121 ? 54.691 -21.468 -30.240 1.00 62.96 121 ALA D C 1
ATOM 18213 O O . ALA D 1 121 ? 54.743 -22.625 -30.666 1.00 63.23 121 ALA D O 1
ATOM 18220 N N . ALA D 1 122 ? 55.752 -20.673 -30.132 1.00 60.81 122 ALA D N 1
ATOM 18221 C CA . ALA D 1 122 ? 57.106 -21.086 -30.464 1.00 67.05 122 ALA D CA 1
ATOM 18222 C C . ALA D 1 122 ? 57.920 -21.235 -29.185 1.00 69.62 122 ALA D C 1
ATOM 18223 O O . ALA D 1 122 ? 57.726 -20.498 -28.215 1.00 69.91 122 ALA D O 1
ATOM 18230 N N . ALA D 1 123 ? 58.835 -22.199 -29.192 1.00 70.52 123 ALA D N 1
ATOM 18231 C CA . ALA D 1 123 ? 59.555 -22.571 -27.979 1.00 64.83 123 ALA D CA 1
ATOM 18232 C C . ALA D 1 123 ? 60.921 -23.119 -28.354 1.00 69.89 123 ALA D C 1
ATOM 18233 O O . ALA D 1 123 ? 61.012 -24.052 -29.156 1.00 82.12 123 ALA D O 1
ATOM 18240 N N . GLY D 1 124 ? 61.972 -22.540 -27.789 1.00 74.29 124 GLY D N 1
ATOM 18241 C CA . GLY D 1 124 ? 63.314 -23.002 -28.075 1.00 78.56 124 GLY D CA 1
ATOM 18242 C C . GLY D 1 124 ? 64.341 -22.528 -27.071 1.00 72.23 124 GLY D C 1
ATOM 18243 O O . GLY D 1 124 ? 64.051 -22.437 -25.872 1.00 81.13 124 GLY D O 1
ATOM 18247 N N . GLY D 1 125 ? 65.542 -22.223 -27.548 1.00 72.01 125 GLY D N 1
ATOM 18248 C CA . GLY D 1 125 ? 66.603 -21.747 -26.654 1.00 71.77 125 GLY D CA 1
ATOM 18249 C C . GLY D 1 125 ? 67.841 -21.374 -27.453 1.00 81.14 125 GLY D C 1
ATOM 18250 O O . GLY D 1 125 ? 68.087 -21.865 -28.560 1.00 90.34 125 GLY D O 1
ATOM 18254 N N . VAL D 1 126 ? 68.626 -20.487 -26.829 1.00 81.24 126 VAL D N 1
ATOM 18255 C CA . VAL D 1 126 ? 69.856 -19.978 -27.433 1.00 80.73 126 VAL D CA 1
ATOM 18256 C C . VAL D 1 126 ? 70.972 -20.061 -26.404 1.00 89.34 126 VAL D C 1
ATOM 18257 O O . VAL D 1 126 ? 70.732 -19.951 -25.199 1.00 90.37 126 VAL D O 1
ATOM 18270 N N . ASP D 1 127 ? 72.200 -20.257 -26.880 1.00 91.01 127 ASP D N 1
ATOM 18271 C CA . ASP D 1 127 ? 73.333 -20.306 -25.967 1.00 95.88 127 ASP D CA 1
ATOM 18272 C C . ASP D 1 127 ? 74.621 -19.993 -26.711 1.00 97.13 127 ASP D C 1
ATOM 18273 O O . ASP D 1 127 ? 74.891 -20.568 -27.775 1.00 99.06 127 ASP D O 1
ATOM 18282 N N . THR D 1 128 ? 75.393 -19.067 -26.145 1.00 96.41 128 THR D N 1
ATOM 18283 C CA . THR D 1 128 ? 76.751 -18.770 -26.568 1.00 100.98 128 THR D CA 1
ATOM 18284 C C . THR D 1 128 ? 77.687 -19.099 -25.415 1.00 104.08 128 THR D C 1
ATOM 18285 O O . THR D 1 128 ? 77.485 -18.626 -24.291 1.00 111.34 128 THR D O 1
ATOM 18296 N N . THR D 1 129 ? 78.693 -19.917 -25.693 1.00 103.04 129 THR D N 1
ATOM 18297 C CA . THR D 1 129 ? 79.761 -20.201 -24.746 1.00 105.98 129 THR D CA 1
ATOM 18298 C C . THR D 1 129 ? 81.102 -19.761 -25.324 1.00 105.80 129 THR D C 1
ATOM 18299 O O . THR D 1 129 ? 82.143 -20.352 -25.026 1.00 99.74 129 THR D O 1
ATOM 18310 N N . SER D 1 130 ? 81.078 -18.732 -26.174 1.00 108.76 130 SER D N 1
ATOM 18311 C CA . SER D 1 130 ? 82.266 -18.248 -26.864 1.00 114.44 130 SER D CA 1
ATOM 18312 C C . SER D 1 130 ? 82.925 -17.095 -26.116 1.00 117.24 130 SER D C 1
ATOM 18313 O O . SER D 1 130 ? 84.150 -17.069 -25.963 1.00 117.06 130 SER D O 1
ATOM 18317 N N . ASP D 1 131 ? 82.129 -16.136 -25.653 1.00 124.62 131 ASP D N 1
ATOM 18318 C CA . ASP D 1 131 ? 82.649 -15.006 -24.891 1.00 129.00 131 ASP D CA 1
ATOM 18319 C C . ASP D 1 131 ? 83.338 -15.497 -23.622 1.00 127.51 131 ASP D C 1
ATOM 18320 O O . ASP D 1 131 ? 84.553 -15.366 -23.472 1.00 128.91 131 ASP D O 1
ATOM 18327 N N . LYS D 1 158 ? 88.115 -27.709 -26.090 1.00 102.69 158 LYS D N 1
ATOM 18328 C CA . LYS D 1 158 ? 87.226 -27.166 -25.069 1.00 107.53 158 LYS D CA 1
ATOM 18329 C C . LYS D 1 158 ? 85.929 -27.967 -25.007 1.00 110.22 158 LYS D C 1
ATOM 18330 O O . LYS D 1 158 ? 84.954 -27.634 -25.682 1.00 114.23 158 LYS D O 1
ATOM 18333 N N . LEU D 1 159 ? 85.921 -29.022 -24.198 1.00 109.55 159 LEU D N 1
ATOM 18334 C CA . LEU D 1 159 ? 84.756 -29.881 -24.049 1.00 110.80 159 LEU D CA 1
ATOM 18335 C C . LEU D 1 159 ? 83.807 -29.324 -22.990 1.00 113.59 159 LEU D C 1
ATOM 18336 O O . LEU D 1 159 ? 84.143 -28.409 -22.238 1.00 112.93 159 LEU D O 1
ATOM 18340 N N . VAL D 1 160 ? 82.593 -29.886 -22.944 1.00 112.82 160 VAL D N 1
ATOM 18341 C CA . VAL D 1 160 ? 81.596 -29.420 -21.983 1.00 111.11 160 VAL D CA 1
ATOM 18342 C C . VAL D 1 160 ? 81.694 -30.152 -20.649 1.00 117.73 160 VAL D C 1
ATOM 18343 O O . VAL D 1 160 ? 81.015 -29.767 -19.685 1.00 121.16 160 VAL D O 1
ATOM 18356 N N . GLY D 1 161 ? 82.516 -31.199 -20.556 1.00 117.43 161 GLY D N 1
ATOM 18357 C CA . GLY D 1 161 ? 82.740 -31.831 -19.270 1.00 119.53 161 GLY D CA 1
ATOM 18358 C C . GLY D 1 161 ? 83.503 -30.966 -18.291 1.00 119.50 161 GLY D C 1
ATOM 18359 O O . GLY D 1 161 ? 83.492 -31.251 -17.088 1.00 118.82 161 GLY D O 1
ATOM 18363 N N . THR D 1 162 ? 84.150 -29.905 -18.778 1.00 118.94 162 THR D N 1
ATOM 18364 C CA . THR D 1 162 ? 85.023 -29.080 -17.956 1.00 118.14 162 THR D CA 1
ATOM 18365 C C . THR D 1 162 ? 84.271 -28.098 -17.064 1.00 122.43 162 THR D C 1
ATOM 18366 O O . THR D 1 162 ? 84.910 -27.403 -16.266 1.00 126.37 162 THR D O 1
ATOM 18377 N N . LEU D 1 163 ? 82.950 -28.023 -17.167 1.00 120.01 163 LEU D N 1
ATOM 18378 C CA . LEU D 1 163 ? 82.190 -27.002 -16.463 1.00 118.32 163 LEU D CA 1
ATOM 18379 C C . LEU D 1 163 ? 81.668 -27.530 -15.133 1.00 119.04 163 LEU D C 1
ATOM 18380 O O . LEU D 1 163 ? 81.618 -28.743 -14.906 1.00 116.32 163 LEU D O 1
ATOM 18396 N N . PRO D 1 164 ? 81.279 -26.638 -14.223 1.00 115.67 164 PRO D N 1
ATOM 18397 C CA . PRO D 1 164 ? 80.806 -27.089 -12.909 1.00 112.63 164 PRO D CA 1
ATOM 18398 C C . PRO D 1 164 ? 79.483 -27.834 -13.003 1.00 112.95 164 PRO D C 1
ATOM 18399 O O . PRO D 1 164 ? 78.719 -27.700 -13.962 1.00 112.35 164 PRO D O 1
ATOM 18410 N N . ALA D 1 165 ? 79.217 -28.631 -11.963 1.00 113.36 165 ALA D N 1
ATOM 18411 C CA . ALA D 1 165 ? 78.045 -29.500 -11.966 1.00 111.45 165 ALA D CA 1
ATOM 18412 C C . ALA D 1 165 ? 76.750 -28.715 -12.123 1.00 112.41 165 ALA D C 1
ATOM 18413 O O . ALA D 1 165 ? 75.752 -29.259 -12.610 1.00 110.23 165 ALA D O 1
ATOM 18420 N N . SER D 1 166 ? 76.738 -27.444 -11.715 1.00 113.07 166 SER D N 1
ATOM 18421 C CA . SER D 1 166 ? 75.562 -26.593 -11.845 1.00 111.98 166 SER D CA 1
ATOM 18422 C C . SER D 1 166 ? 75.814 -25.419 -12.785 1.00 119.59 166 SER D C 1
ATOM 18423 O O . SER D 1 166 ? 75.080 -24.426 -12.748 1.00 121.56 166 SER D O 1
ATOM 18431 N N . LEU D 1 167 ? 76.844 -25.514 -13.626 1.00 117.37 167 LEU D N 1
ATOM 18432 C CA . LEU D 1 167 ? 77.211 -24.455 -14.566 1.00 114.37 167 LEU D CA 1
ATOM 18433 C C . LEU D 1 167 ? 77.436 -23.118 -13.864 1.00 122.70 167 LEU D C 1
ATOM 18434 O O . LEU D 1 167 ? 77.419 -22.064 -14.506 1.00 119.02 167 LEU D O 1
ATOM 18450 N N . GLY D 1 168 ? 77.660 -23.150 -12.553 1.00 122.37 168 GLY D N 1
ATOM 18451 C CA . GLY D 1 168 ? 77.894 -21.944 -11.782 1.00 120.67 168 GLY D CA 1
ATOM 18452 C C . GLY D 1 168 ? 79.204 -21.988 -11.020 1.00 120.62 168 GLY D C 1
ATOM 18453 O O . GLY D 1 168 ? 79.777 -20.950 -10.688 1.00 123.52 168 GLY D O 1
ATOM 18457 N N . GLY D 1 180 ? 82.984 -30.087 -6.153 1.00 104.17 180 GLY D N 1
ATOM 18458 C CA . GLY D 1 180 ? 83.798 -29.395 -7.134 1.00 114.03 180 GLY D CA 1
ATOM 18459 C C . GLY D 1 180 ? 84.083 -30.218 -8.375 1.00 115.26 180 GLY D C 1
ATOM 18460 O O . GLY D 1 180 ? 84.783 -29.766 -9.282 1.00 117.73 180 GLY D O 1
ATOM 18463 N N . LEU D 1 181 ? 83.537 -31.429 -8.418 1.00 116.37 181 LEU D N 1
ATOM 18464 C CA . LEU D 1 181 ? 83.770 -32.319 -9.547 1.00 117.48 181 LEU D CA 1
ATOM 18465 C C . LEU D 1 181 ? 83.156 -31.739 -10.816 1.00 119.91 181 LEU D C 1
ATOM 18466 O O . LEU D 1 181 ? 81.981 -31.354 -10.832 1.00 120.93 181 LEU D O 1
ATOM 18470 N N . SER D 1 182 ? 83.951 -31.676 -11.881 1.00 118.90 182 SER D N 1
ATOM 18471 C CA . SER D 1 182 ? 83.450 -31.204 -13.161 1.00 120.73 182 SER D CA 1
ATOM 18472 C C . SER D 1 182 ? 82.420 -32.182 -13.717 1.00 120.50 182 SER D C 1
ATOM 18473 O O . SER D 1 182 ? 82.353 -33.348 -13.320 1.00 116.95 182 SER D O 1
ATOM 18481 N N . MET D 1 183 ? 81.609 -31.688 -14.656 1.00 122.88 183 MET D N 1
ATOM 18482 C CA . MET D 1 183 ? 80.571 -32.527 -15.249 1.00 122.97 183 MET D CA 1
ATOM 18483 C C . MET D 1 183 ? 81.152 -33.837 -15.763 1.00 117.74 183 MET D C 1
ATOM 18484 O O . MET D 1 183 ? 80.560 -34.906 -15.579 1.00 117.32 183 MET D O 1
ATOM 18488 N N . GLY D 1 184 ? 82.325 -33.776 -16.382 1.00 116.25 184 GLY D N 1
ATOM 18489 C CA . GLY D 1 184 ? 82.951 -34.950 -16.953 1.00 118.43 184 GLY D CA 1
ATOM 18490 C C . GLY D 1 184 ? 83.638 -35.850 -15.947 1.00 118.74 184 GLY D C 1
ATOM 18491 O O . GLY D 1 184 ? 83.599 -37.067 -16.100 1.00 116.60 184 GLY D O 1
ATOM 18495 N N . GLU D 1 185 ? 84.298 -35.285 -14.934 1.00 120.49 185 GLU D N 1
ATOM 18496 C CA . GLU D 1 185 ? 84.780 -36.120 -13.836 1.00 119.33 185 GLU D CA 1
ATOM 18497 C C . GLU D 1 185 ? 83.601 -36.767 -13.113 1.00 115.74 185 GLU D C 1
ATOM 18498 O O . GLU D 1 185 ? 83.608 -37.973 -12.813 1.00 112.24 185 GLU D O 1
ATOM 18510 N N . HIS D 1 186 ? 82.571 -35.962 -12.825 1.00 115.72 186 HIS D N 1
ATOM 18511 C CA . HIS D 1 186 ? 81.347 -36.477 -12.227 1.00 116.57 186 HIS D CA 1
ATOM 18512 C C . HIS D 1 186 ? 80.751 -37.599 -13.060 1.00 116.36 186 HIS D C 1
ATOM 18513 O O . HIS D 1 186 ? 80.152 -38.531 -12.511 1.00 113.47 186 HIS D O 1
ATOM 18527 N N . ALA D 1 187 ? 80.906 -37.528 -14.385 1.00 116.34 187 ALA D N 1
ATOM 18528 C CA . ALA D 1 187 ? 80.366 -38.566 -15.253 1.00 116.06 187 ALA D CA 1
ATOM 18529 C C . ALA D 1 187 ? 81.278 -39.783 -15.319 1.00 117.75 187 ALA D C 1
ATOM 18530 O O . ALA D 1 187 ? 80.792 -40.911 -15.361 1.00 114.30 187 ALA D O 1
ATOM 18537 N N . ALA D 1 188 ? 82.596 -39.572 -15.372 1.00 118.91 188 ALA D N 1
ATOM 18538 C CA . ALA D 1 188 ? 83.536 -40.685 -15.360 1.00 117.31 188 ALA D CA 1
ATOM 18539 C C . ALA D 1 188 ? 83.341 -41.545 -14.124 1.00 119.96 188 ALA D C 1
ATOM 18540 O O . ALA D 1 188 ? 83.521 -42.772 -14.185 1.00 118.87 188 ALA D O 1
ATOM 18547 N N . VAL D 1 189 ? 82.982 -40.924 -13.000 1.00 114.82 189 VAL D N 1
ATOM 18548 C CA . VAL D 1 189 ? 82.633 -41.708 -11.817 1.00 117.87 189 VAL D CA 1
ATOM 18549 C C . VAL D 1 189 ? 81.573 -42.744 -12.179 1.00 118.53 189 VAL D C 1
ATOM 18550 O O . VAL D 1 189 ? 81.772 -43.952 -12.011 1.00 119.15 189 VAL D O 1
ATOM 18563 N N . THR D 1 190 ? 80.432 -42.279 -12.700 1.00 118.04 190 THR D N 1
ATOM 18564 C CA . THR D 1 190 ? 79.343 -43.183 -13.055 1.00 122.58 190 THR D CA 1
ATOM 18565 C C . THR D 1 190 ? 79.693 -44.085 -14.233 1.00 120.56 190 THR D C 1
ATOM 18566 O O . THR D 1 190 ? 79.111 -45.164 -14.367 1.00 118.15 190 THR D O 1
ATOM 18577 N N . ALA D 1 191 ? 80.629 -43.667 -15.083 1.00 114.07 191 ALA D N 1
ATOM 18578 C CA . ALA D 1 191 ? 81.061 -44.496 -16.200 1.00 119.76 191 ALA D CA 1
ATOM 18579 C C . ALA D 1 191 ? 81.778 -45.738 -15.692 1.00 122.04 191 ALA D C 1
ATOM 18580 O O . ALA D 1 191 ? 81.371 -46.870 -15.974 1.00 123.36 191 ALA D O 1
ATOM 18587 N N . LYS D 1 192 ? 82.853 -45.537 -14.926 1.00 120.24 192 LYS D N 1
ATOM 18588 C CA . LYS D 1 192 ? 83.567 -46.673 -14.354 1.00 118.66 192 LYS D CA 1
ATOM 18589 C C . LYS D 1 192 ? 82.688 -47.451 -13.383 1.00 119.01 192 LYS D C 1
ATOM 18590 O O . LYS D 1 192 ? 82.826 -48.674 -13.265 1.00 119.06 192 LYS D O 1
ATOM 18594 N N . GLN D 1 193 ? 81.779 -46.770 -12.679 1.00 120.21 193 GLN D N 1
ATOM 18595 C CA . GLN D 1 193 ? 80.845 -47.464 -11.798 1.00 120.32 193 GLN D CA 1
ATOM 18596 C C . GLN D 1 193 ? 79.891 -48.340 -12.594 1.00 119.73 193 GLN D C 1
ATOM 18597 O O . GLN D 1 193 ? 79.497 -49.409 -12.116 1.00 117.54 193 GLN D O 1
ATOM 18611 N N . MET D 1 194 ? 79.558 -47.945 -13.820 1.00 121.81 194 MET D N 1
ATOM 18612 C CA . MET D 1 194 ? 78.673 -48.724 -14.675 1.00 120.14 194 MET D CA 1
ATOM 18613 C C . MET D 1 194 ? 79.425 -49.595 -15.674 1.00 119.28 194 MET D C 1
ATOM 18614 O O . MET D 1 194 ? 78.789 -50.337 -16.428 1.00 112.98 194 MET D O 1
ATOM 18628 N N . GLY D 1 195 ? 80.752 -49.549 -15.680 1.00 118.54 195 GLY D N 1
ATOM 18629 C CA . GLY D 1 195 ? 81.513 -50.409 -16.561 1.00 117.25 195 GLY D CA 1
ATOM 18630 C C . GLY D 1 195 ? 81.116 -50.195 -18.004 1.00 125.85 195 GLY D C 1
ATOM 18631 O O . GLY D 1 195 ? 80.736 -51.137 -18.705 1.00 126.31 195 GLY D O 1
ATOM 18635 N N . ILE D 1 196 ? 81.171 -48.945 -18.446 1.00 121.44 196 ILE D N 1
ATOM 18636 C CA . ILE D 1 196 ? 80.848 -48.594 -19.822 1.00 121.23 196 ILE D CA 1
ATOM 18637 C C . ILE D 1 196 ? 82.137 -48.692 -20.626 1.00 125.04 196 ILE D C 1
ATOM 18638 O O . ILE D 1 196 ? 83.132 -48.032 -20.306 1.00 127.34 196 ILE D O 1
ATOM 18654 N N . LYS D 1 197 ? 82.122 -49.525 -21.659 1.00 124.37 197 LYS D N 1
ATOM 18655 C CA . LYS D 1 197 ? 83.329 -49.845 -22.399 1.00 117.75 197 LYS D CA 1
ATOM 18656 C C . LYS D 1 197 ? 83.687 -48.696 -23.336 1.00 116.71 197 LYS D C 1
ATOM 18657 O O . LYS D 1 197 ? 82.842 -47.881 -23.715 1.00 117.63 197 LYS D O 1
ATOM 18676 N N . ARG D 1 198 ? 84.967 -48.629 -23.698 1.00 116.81 198 ARG D N 1
ATOM 18677 C CA . ARG D 1 198 ? 85.433 -47.520 -24.522 1.00 116.38 198 ARG D CA 1
ATOM 18678 C C . ARG D 1 198 ? 85.017 -47.693 -25.977 1.00 117.06 198 ARG D C 1
ATOM 18679 O O . ARG D 1 198 ? 84.684 -46.709 -26.653 1.00 118.51 198 ARG D O 1
ATOM 18700 N N . VAL D 1 199 ? 85.020 -48.931 -26.474 1.00 118.07 199 VAL D N 1
ATOM 18701 C CA . VAL D 1 199 ? 84.649 -49.154 -27.865 1.00 120.36 199 VAL D CA 1
ATOM 18702 C C . VAL D 1 199 ? 83.182 -48.811 -28.082 1.00 120.25 199 VAL D C 1
ATOM 18703 O O . VAL D 1 199 ? 82.815 -48.257 -29.119 1.00 120.16 199 VAL D O 1
ATOM 18716 N N . ASP D 1 200 ? 82.322 -49.115 -27.107 1.00 117.46 200 ASP D N 1
ATOM 18717 C CA . ASP D 1 200 ? 80.903 -48.799 -27.254 1.00 116.83 200 ASP D CA 1
ATOM 18718 C C . ASP D 1 200 ? 80.687 -47.293 -27.366 1.00 116.24 200 ASP D C 1
ATOM 18719 O O . ASP D 1 200 ? 79.935 -46.819 -28.230 1.00 118.08 200 ASP D O 1
ATOM 18728 N N . GLN D 1 201 ? 81.350 -46.522 -26.501 1.00 117.28 201 GLN D N 1
ATOM 18729 C CA . GLN D 1 201 ? 81.203 -45.071 -26.533 1.00 115.85 201 GLN D CA 1
ATOM 18730 C C . GLN D 1 201 ? 81.741 -44.494 -27.836 1.00 118.70 201 GLN D C 1
ATOM 18731 O O . GLN D 1 201 ? 81.063 -43.704 -28.507 1.00 122.50 201 GLN D O 1
ATOM 18745 N N . ASP D 1 202 ? 82.976 -44.855 -28.196 1.00 116.08 202 ASP D N 1
ATOM 18746 C CA . ASP D 1 202 ? 83.545 -44.370 -29.449 1.00 120.85 202 ASP D CA 1
ATOM 18747 C C . ASP D 1 202 ? 82.667 -44.761 -30.633 1.00 119.67 202 ASP D C 1
ATOM 18748 O O . ASP D 1 202 ? 82.467 -43.968 -31.567 1.00 110.79 202 ASP D O 1
ATOM 18757 N N . GLU D 1 203 ? 82.099 -45.968 -30.586 1.00 120.92 203 GLU D N 1
ATOM 18758 C CA . GLU D 1 203 ? 81.264 -46.459 -31.670 1.00 121.49 203 GLU D CA 1
ATOM 18759 C C . GLU D 1 203 ? 80.016 -45.611 -31.828 1.00 118.76 203 GLU D C 1
ATOM 18760 O O . GLU D 1 203 ? 79.685 -45.187 -32.937 1.00 118.19 203 GLU D O 1
ATOM 18772 N N . LEU D 1 204 ? 79.293 -45.369 -30.732 1.00 116.87 204 LEU D N 1
ATOM 18773 C CA . LEU D 1 204 ? 78.055 -44.602 -30.861 1.00 114.41 204 LEU D CA 1
ATOM 18774 C C . LEU D 1 204 ? 78.341 -43.136 -31.179 1.00 114.26 204 LEU D C 1
ATOM 18775 O O . LEU D 1 204 ? 77.546 -42.491 -31.872 1.00 111.90 204 LEU D O 1
ATOM 18791 N N . ALA D 1 205 ? 79.474 -42.598 -30.716 1.00 111.90 205 ALA D N 1
ATOM 18792 C CA . ALA D 1 205 ? 79.860 -41.248 -31.119 1.00 108.84 205 ALA D CA 1
ATOM 18793 C C . ALA D 1 205 ? 80.031 -41.161 -32.633 1.00 115.45 205 ALA D C 1
ATOM 18794 O O . ALA D 1 205 ? 79.434 -40.298 -33.298 1.00 114.62 205 ALA D O 1
ATOM 18801 N N . ALA D 1 206 ? 80.850 -42.055 -33.199 1.00 117.51 206 ALA D N 1
ATOM 18802 C CA . ALA D 1 206 ? 81.045 -42.045 -34.645 1.00 113.03 206 ALA D CA 1
ATOM 18803 C C . ALA D 1 206 ? 79.752 -42.367 -35.384 1.00 109.73 206 ALA D C 1
ATOM 18804 O O . ALA D 1 206 ? 79.519 -41.852 -36.483 1.00 104.58 206 ALA D O 1
ATOM 18811 N N . ALA D 1 207 ? 78.902 -43.216 -34.800 1.00 111.82 207 ALA D N 1
ATOM 18812 C CA . ALA D 1 207 ? 77.614 -43.515 -35.409 1.00 108.86 207 ALA D CA 1
ATOM 18813 C C . ALA D 1 207 ? 76.764 -42.259 -35.519 1.00 106.71 207 ALA D C 1
ATOM 18814 O O . ALA D 1 207 ? 76.146 -42.010 -36.558 1.00 109.23 207 ALA D O 1
ATOM 18821 N N . SER D 1 208 ? 76.720 -41.456 -34.456 1.00 112.19 208 SER D N 1
ATOM 18822 C CA . SER D 1 208 ? 75.981 -40.199 -34.514 1.00 109.03 208 SER D CA 1
ATOM 18823 C C . SER D 1 208 ? 76.552 -39.285 -35.590 1.00 108.06 208 SER D C 1
ATOM 18824 O O . SER D 1 208 ? 75.810 -38.720 -36.405 1.00 106.35 208 SER D O 1
ATOM 18832 N N . HIS D 1 209 ? 77.878 -39.121 -35.600 1.00 109.22 209 HIS D N 1
ATOM 18833 C CA . HIS D 1 209 ? 78.513 -38.284 -36.619 1.00 110.08 209 HIS D CA 1
ATOM 18834 C C . HIS D 1 209 ? 78.093 -38.715 -38.027 1.00 107.30 209 HIS D C 1
ATOM 18835 O O . HIS D 1 209 ? 77.594 -37.906 -38.829 1.00 107.26 209 HIS D O 1
ATOM 18849 N N . ARG D 1 210 ? 78.261 -40.006 -38.332 1.00 109.38 210 ARG D N 1
ATOM 18850 C CA . ARG D 1 210 ? 77.994 -40.500 -39.679 1.00 105.45 210 ARG D CA 1
ATOM 18851 C C . ARG D 1 210 ? 76.512 -40.418 -40.027 1.00 105.48 210 ARG D C 1
ATOM 18852 O O . ARG D 1 210 ? 76.154 -40.065 -41.157 1.00 104.54 210 ARG D O 1
ATOM 18856 N N . ASN D 1 211 ? 75.631 -40.749 -39.080 1.00 100.85 211 ASN D N 1
ATOM 18857 C CA . ASN D 1 211 ? 74.203 -40.706 -39.367 1.00 101.23 211 ASN D CA 1
ATOM 18858 C C . ASN D 1 211 ? 73.722 -39.278 -39.583 1.00 101.13 211 ASN D C 1
ATOM 18859 O O . ASN D 1 211 ? 72.817 -39.050 -40.394 1.00 100.50 211 ASN D O 1
ATOM 18870 N N . MET D 1 212 ? 74.315 -38.298 -38.894 1.00 105.00 212 MET D N 1
ATOM 18871 C CA . MET D 1 212 ? 73.924 -36.918 -39.164 1.00 104.54 212 MET D CA 1
ATOM 18872 C C . MET D 1 212 ? 74.426 -36.474 -40.534 1.00 102.99 212 MET D C 1
ATOM 18873 O O . MET D 1 212 ? 73.727 -35.746 -41.251 1.00 100.98 212 MET D O 1
ATOM 18887 N N . ALA D 1 213 ? 75.618 -36.931 -40.936 1.00 104.88 213 ALA D N 1
ATOM 18888 C CA . ALA D 1 213 ? 76.051 -36.673 -42.310 1.00 103.33 213 ALA D CA 1
ATOM 18889 C C . ALA D 1 213 ? 75.069 -37.271 -43.319 1.00 99.96 213 ALA D C 1
ATOM 18890 O O . ALA D 1 213 ? 74.721 -36.630 -44.322 1.00 98.65 213 ALA D O 1
ATOM 18897 N N . ASP D 1 214 ? 74.617 -38.504 -43.070 1.00 100.18 214 ASP D N 1
ATOM 18898 C CA . ASP D 1 214 ? 73.691 -39.159 -43.993 1.00 98.07 214 ASP D CA 1
ATOM 18899 C C . ASP D 1 214 ? 72.354 -38.429 -44.046 1.00 97.76 214 ASP D C 1
ATOM 18900 O O . ASP D 1 214 ? 71.738 -38.324 -45.114 1.00 97.70 214 ASP D O 1
ATOM 18909 N N . ALA D 1 215 ? 71.881 -37.932 -42.901 1.00 97.11 215 ALA D N 1
ATOM 18910 C CA . ALA D 1 215 ? 70.669 -37.120 -42.897 1.00 95.15 215 ALA D CA 1
ATOM 18911 C C . ALA D 1 215 ? 70.875 -35.810 -43.645 1.00 92.54 215 ALA D C 1
ATOM 18912 O O . ALA D 1 215 ? 69.929 -35.277 -44.237 1.00 86.24 215 ALA D O 1
ATOM 18919 N N . TYR D 1 216 ? 72.098 -35.274 -43.624 1.00 91.33 216 TYR D N 1
ATOM 18920 C CA . TYR D 1 216 ? 72.383 -34.039 -44.347 1.00 93.38 216 TYR D CA 1
ATOM 18921 C C . TYR D 1 216 ? 72.319 -34.262 -45.853 1.00 101.29 216 TYR D C 1
ATOM 18922 O O . TYR D 1 216 ? 71.577 -33.577 -46.568 1.00 96.33 216 TYR D O 1
ATOM 18940 N N . ASP D 1 217 ? 73.107 -35.217 -46.354 1.00 100.84 217 ASP D N 1
ATOM 18941 C CA . ASP D 1 217 ? 73.077 -35.521 -47.781 1.00 89.98 217 ASP D CA 1
ATOM 18942 C C . ASP D 1 217 ? 71.658 -35.820 -48.250 1.00 89.35 217 ASP D C 1
ATOM 18943 O O . ASP D 1 217 ? 71.266 -35.439 -49.360 1.00 98.26 217 ASP D O 1
ATOM 18952 N N . ARG D 1 218 ? 70.870 -36.497 -47.415 1.00 88.13 218 ARG D N 1
ATOM 18953 C CA . ARG D 1 218 ? 69.493 -36.8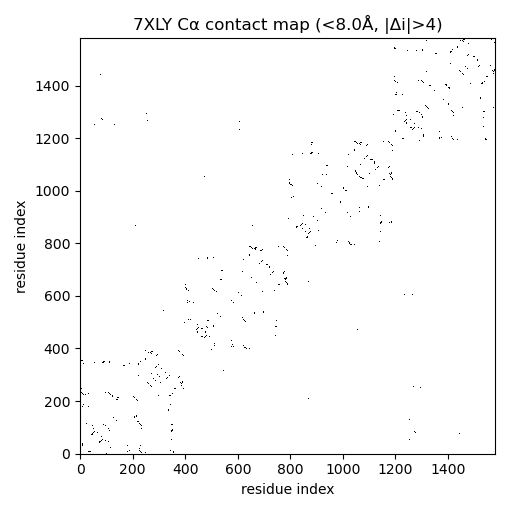32 -47.754 1.00 85.80 218 ARG D CA 1
ATOM 18954 C C . ARG D 1 218 ? 68.546 -35.642 -47.633 1.00 86.42 218 ARG D C 1
ATOM 18955 O O . ARG D 1 218 ? 67.336 -35.816 -47.812 1.00 87.61 218 ARG D O 1
ATOM 18959 N N . GLY D 1 219 ? 69.059 -34.451 -47.330 1.00 85.86 219 GLY D N 1
ATOM 18960 C CA . GLY D 1 219 ? 68.242 -33.257 -47.284 1.00 87.36 219 GLY D CA 1
ATOM 18961 C C . GLY D 1 219 ? 67.361 -33.110 -46.065 1.00 89.67 219 GLY D C 1
ATOM 18962 O O . GLY D 1 219 ? 66.519 -32.204 -46.039 1.00 83.73 219 GLY D O 1
ATOM 18966 N N . PHE D 1 220 ? 67.529 -33.963 -45.052 1.00 87.09 220 PHE D N 1
ATOM 18967 C CA . PHE D 1 220 ? 66.676 -33.897 -43.870 1.00 92.22 220 PHE D CA 1
ATOM 18968 C C . PHE D 1 220 ? 66.623 -32.478 -43.304 1.00 88.20 220 PHE D C 1
ATOM 18969 O O . PHE D 1 220 ? 65.541 -31.941 -43.040 1.00 86.87 220 PHE D O 1
ATOM 18986 N N . PHE D 1 221 ? 67.778 -31.844 -43.137 1.00 88.03 221 PHE D N 1
ATOM 18987 C CA . PHE D 1 221 ? 67.867 -30.612 -42.368 1.00 86.20 221 PHE D CA 1
ATOM 18988 C C . PHE D 1 221 ? 67.601 -29.350 -43.183 1.00 88.15 221 PHE D C 1
ATOM 18989 O O . PHE D 1 221 ? 67.771 -28.246 -42.653 1.00 91.78 221 PHE D O 1
ATOM 19006 N N . ASP D 1 222 ? 67.187 -29.472 -44.445 1.00 91.49 222 ASP D N 1
ATOM 19007 C CA . ASP D 1 222 ? 67.020 -28.274 -45.264 1.00 84.97 222 ASP D CA 1
ATOM 19008 C C . ASP D 1 222 ? 65.899 -27.389 -44.729 1.00 81.52 222 ASP D C 1
ATOM 19009 O O . ASP D 1 222 ? 66.048 -26.162 -44.673 1.00 80.92 222 ASP D O 1
ATOM 19018 N N . ASP D 1 223 ? 64.775 -27.984 -44.327 1.00 79.15 223 ASP D N 1
ATOM 19019 C CA . ASP D 1 223 ? 63.688 -27.239 -43.705 1.00 79.52 223 ASP D CA 1
ATOM 19020 C C . ASP D 1 223 ? 63.746 -27.300 -42.180 1.00 87.80 223 ASP D C 1
ATOM 19021 O O . ASP D 1 223 ? 62.720 -27.112 -41.517 1.00 84.49 223 ASP D O 1
ATOM 19030 N N . LEU D 1 224 ? 64.932 -27.547 -41.612 1.00 84.11 224 LEU D N 1
ATOM 19031 C CA . LEU D 1 224 ? 65.142 -27.459 -40.180 1.00 81.27 224 LEU D CA 1
ATOM 19032 C C . LEU D 1 224 ? 66.280 -26.526 -39.779 1.00 88.07 224 LEU D C 1
ATOM 19033 O O . LEU D 1 224 ? 66.354 -26.145 -38.608 1.00 97.92 224 LEU D O 1
ATOM 19049 N N . VAL D 1 225 ? 67.153 -26.150 -40.714 1.00 76.61 225 VAL D N 1
ATOM 19050 C CA . VAL D 1 225 ? 68.283 -25.267 -40.441 1.00 78.44 225 VAL D CA 1
ATOM 19051 C C . VAL D 1 225 ? 68.145 -24.015 -41.292 1.00 79.44 225 VAL D C 1
ATOM 19052 O O . VAL D 1 225 ? 67.491 -24.029 -42.343 1.00 89.53 225 VAL D O 1
ATOM 19065 N N . SER D 1 226 ? 68.746 -22.923 -40.826 1.00 76.80 226 SER D N 1
ATOM 19066 C CA . SER D 1 226 ? 68.834 -21.686 -41.590 1.00 85.50 226 SER D CA 1
ATOM 19067 C C . SER D 1 226 ? 70.222 -21.090 -41.397 1.00 89.44 226 SER D C 1
ATOM 19068 O O . SER D 1 226 ? 70.738 -21.071 -40.270 1.00 84.04 226 SER D O 1
ATOM 19076 N N . PRO D 1 227 ? 70.846 -20.591 -42.463 1.00 93.04 227 PRO D N 1
ATOM 19077 C CA . PRO D 1 227 ? 72.239 -20.129 -42.360 1.00 95.91 227 PRO D CA 1
ATOM 19078 C C . PRO D 1 227 ? 72.387 -18.912 -41.455 1.00 95.49 227 PRO D C 1
ATOM 19079 O O . PRO D 1 227 ? 71.431 -18.220 -41.100 1.00 91.32 227 PRO D O 1
ATOM 19090 N N . PHE D 1 228 ? 73.650 -18.643 -41.100 1.00 96.93 228 PHE D N 1
ATOM 19091 C CA . PHE D 1 228 ? 74.006 -17.540 -40.212 1.00 93.15 228 PHE D CA 1
ATOM 19092 C C . PHE D 1 228 ? 75.512 -17.293 -40.265 1.00 93.47 228 PHE D C 1
ATOM 19093 O O . PHE D 1 228 ? 76.306 -18.230 -40.127 1.00 90.04 228 PHE D O 1
ATOM 19110 N N . LEU D 1 229 ? 75.909 -16.034 -40.463 1.00 97.12 229 LEU D N 1
ATOM 19111 C CA . LEU D 1 229 ? 77.297 -15.664 -40.716 1.00 94.62 229 LEU D CA 1
ATOM 19112 C C . LEU D 1 229 ? 77.959 -16.624 -41.700 1.00 94.09 229 LEU D C 1
ATOM 19113 O O . LEU D 1 229 ? 79.109 -17.032 -41.503 1.00 88.50 229 LEU D O 1
ATOM 19129 N N . GLY D 1 230 ? 77.238 -17.001 -42.752 1.00 98.36 230 GLY D N 1
ATOM 19130 C CA . GLY D 1 230 ? 77.831 -17.785 -43.815 1.00 97.78 230 GLY D CA 1
ATOM 19131 C C . GLY D 1 230 ? 78.084 -19.241 -43.500 1.00 100.79 230 GLY D C 1
ATOM 19132 O O . GLY D 1 230 ? 78.918 -19.867 -44.160 1.00 100.36 230 GLY D O 1
ATOM 19136 N N . LEU D 1 231 ? 77.393 -19.805 -42.515 1.00 100.65 231 LEU D N 1
ATOM 19137 C CA . LEU D 1 231 ? 77.477 -21.229 -42.216 1.00 99.06 231 LEU D CA 1
ATOM 19138 C C . LEU D 1 231 ? 76.181 -21.911 -42.637 1.00 99.15 231 LEU D C 1
ATOM 19139 O O . LEU D 1 231 ? 75.089 -21.367 -42.443 1.00 99.10 231 LEU D O 1
ATOM 19155 N N . TYR D 1 232 ? 76.313 -23.109 -43.210 1.00 100.87 232 TYR D N 1
ATOM 19156 C CA . TYR D 1 232 ? 75.184 -23.831 -43.777 1.00 101.09 232 TYR D CA 1
ATOM 19157 C C . TYR D 1 232 ? 74.963 -25.209 -43.172 1.00 96.41 232 TYR D C 1
ATOM 19158 O O . TYR D 1 232 ? 73.846 -25.729 -43.270 1.00 91.65 232 TYR D O 1
ATOM 19176 N N . ARG D 1 233 ? 75.976 -25.810 -42.551 1.00 96.75 233 ARG D N 1
ATOM 19177 C CA . ARG D 1 233 ? 75.819 -27.072 -41.840 1.00 100.47 233 ARG D CA 1
ATOM 19178 C C . ARG D 1 233 ? 76.629 -27.004 -40.550 1.00 101.38 233 ARG D C 1
ATOM 19179 O O . ARG D 1 233 ? 77.572 -26.217 -40.425 1.00 103.26 233 ARG D O 1
ATOM 19200 N N . ASP D 1 234 ? 76.245 -27.841 -39.586 1.00 95.09 234 ASP D N 1
ATOM 19201 C CA . ASP D 1 234 ? 76.806 -27.767 -38.241 1.00 100.09 234 ASP D CA 1
ATOM 19202 C C . ASP D 1 234 ? 78.328 -27.858 -38.273 1.00 100.76 234 ASP D C 1
ATOM 19203 O O . ASP D 1 234 ? 78.893 -28.879 -38.678 1.00 99.76 234 ASP D O 1
ATOM 19212 N N . ASP D 1 235 ? 78.985 -26.786 -37.819 1.00 102.96 235 ASP D N 1
ATOM 19213 C CA . ASP D 1 235 ? 80.437 -26.678 -37.923 1.00 108.16 235 ASP D CA 1
ATOM 19214 C C . ASP D 1 235 ? 81.149 -27.908 -37.375 1.00 103.05 235 ASP D C 1
ATOM 19215 O O . ASP D 1 235 ? 82.108 -28.401 -37.980 1.00 107.19 235 ASP D O 1
ATOM 19224 N N . ASN D 1 236 ? 80.704 -28.411 -36.226 1.00 107.48 236 ASN D N 1
ATOM 19225 C CA . ASN D 1 236 ? 81.444 -29.467 -35.547 1.00 108.18 236 ASN D CA 1
ATOM 19226 C C . ASN D 1 236 ? 81.376 -30.810 -36.264 1.00 106.42 236 ASN D C 1
ATOM 19227 O O . ASN D 1 236 ? 82.160 -31.704 -35.931 1.00 99.03 236 ASN D O 1
ATOM 19238 N N . LEU D 1 237 ? 80.489 -30.977 -37.241 1.00 108.48 237 LEU D N 1
ATOM 19239 C CA . LEU D 1 237 ? 80.319 -32.287 -37.856 1.00 108.72 237 LEU D CA 1
ATOM 19240 C C . LEU D 1 237 ? 81.499 -32.620 -38.765 1.00 109.05 237 LEU D C 1
ATOM 19241 O O . LEU D 1 237 ? 81.928 -31.798 -39.584 1.00 103.35 237 LEU D O 1
ATOM 19257 N N . ARG D 1 238 ? 82.013 -33.836 -38.611 1.00 111.51 238 ARG D N 1
ATOM 19258 C CA . ARG D 1 238 ? 83.079 -34.386 -39.450 1.00 111.72 238 ARG D CA 1
ATOM 19259 C C . ARG D 1 238 ? 82.591 -35.745 -39.937 1.00 115.41 238 ARG D C 1
ATOM 19260 O O . ARG D 1 238 ? 82.420 -36.666 -39.111 1.00 108.94 238 ARG D O 1
ATOM 19281 N N . PRO D 1 239 ? 82.338 -35.924 -41.240 1.00 116.74 239 PRO D N 1
ATOM 19282 C CA . PRO D 1 239 ? 81.614 -37.123 -41.684 1.00 113.17 239 PRO D CA 1
ATOM 19283 C C . PRO D 1 239 ? 82.498 -38.353 -41.802 1.00 114.81 239 PRO D C 1
ATOM 19284 O O . PRO D 1 239 ? 82.014 -39.474 -41.620 1.00 113.37 239 PRO D O 1
ATOM 19295 N N . ASN D 1 240 ? 83.783 -38.174 -42.108 1.00 118.90 240 ASN D N 1
ATOM 19296 C CA . ASN D 1 240 ? 84.720 -39.298 -42.104 1.00 117.93 240 ASN D CA 1
ATOM 19297 C C . ASN D 1 240 ? 85.035 -39.608 -40.645 1.00 120.70 240 ASN D C 1
ATOM 19298 O O . ASN D 1 240 ? 85.969 -39.062 -40.053 1.00 124.47 240 ASN D O 1
ATOM 19309 N N . SER D 1 241 ? 84.233 -40.492 -40.056 1.00 122.94 241 SER D N 1
ATOM 19310 C CA . SER D 1 241 ? 84.294 -40.792 -38.630 1.00 114.88 241 SER D CA 1
ATOM 19311 C C . SER D 1 241 ? 84.370 -42.299 -38.446 1.00 114.66 241 SER D C 1
ATOM 19312 O O . SER D 1 241 ? 83.436 -43.019 -38.816 1.00 111.12 241 SER D O 1
ATOM 19316 N N . SER D 1 242 ? 85.472 -42.768 -37.872 1.00 114.17 242 SER D N 1
ATOM 19317 C CA . SER D 1 242 ? 85.701 -44.185 -37.645 1.00 113.96 242 SER D CA 1
ATOM 19318 C C . SER D 1 242 ? 85.723 -44.486 -36.153 1.00 121.76 242 SER D C 1
ATOM 19319 O O . SER D 1 242 ? 86.072 -43.631 -35.333 1.00 119.39 242 SER D O 1
ATOM 19323 N N . VAL D 1 243 ? 85.333 -45.717 -35.807 1.00 122.42 243 VAL D N 1
ATOM 19324 C CA . VAL D 1 243 ? 85.510 -46.186 -34.438 1.00 121.09 243 VAL D CA 1
ATOM 19325 C C . VAL D 1 243 ? 86.987 -46.170 -34.070 1.00 125.52 243 VAL D C 1
ATOM 19326 O O . VAL D 1 243 ? 87.349 -45.927 -32.912 1.00 125.86 243 VAL D O 1
ATOM 19339 N N . GLU D 1 244 ? 87.862 -46.420 -35.047 1.00 128.36 244 GLU D N 1
ATOM 19340 C CA . GLU D 1 244 ? 89.293 -46.487 -34.778 1.00 131.42 244 GLU D CA 1
ATOM 19341 C C . GLU D 1 244 ? 89.902 -45.100 -34.610 1.00 131.28 244 GLU D C 1
ATOM 19342 O O . GLU D 1 244 ? 90.723 -44.887 -33.710 1.00 132.91 244 GLU D O 1
ATOM 19346 N N . LYS D 1 245 ? 89.511 -44.149 -35.462 1.00 127.63 245 LYS D N 1
ATOM 19347 C CA . LYS D 1 245 ? 90.074 -42.804 -35.381 1.00 127.79 245 LYS D CA 1
ATOM 19348 C C . LYS D 1 245 ? 89.858 -42.179 -34.007 1.00 133.81 245 LYS D C 1
ATOM 19349 O O . LYS D 1 245 ? 90.622 -41.298 -33.599 1.00 133.31 245 LYS D O 1
ATOM 19353 N N . LEU D 1 246 ? 88.817 -42.604 -33.283 1.00 131.15 246 LEU D N 1
ATOM 19354 C CA . LEU D 1 246 ? 88.581 -42.099 -31.934 1.00 127.84 246 LEU D CA 1
ATOM 19355 C C . LEU D 1 246 ? 89.257 -42.949 -30.866 1.00 132.80 246 LEU D C 1
ATOM 19356 O O . LEU D 1 246 ? 89.602 -42.430 -29.797 1.00 137.07 246 LEU D O 1
ATOM 19372 N N . ALA D 1 247 ? 89.446 -44.247 -31.122 1.00 131.12 247 ALA D N 1
ATOM 19373 C CA . ALA D 1 247 ? 90.260 -45.067 -30.233 1.00 131.06 247 ALA D CA 1
ATOM 19374 C C . ALA D 1 247 ? 91.704 -44.586 -30.174 1.00 131.68 247 ALA D C 1
ATOM 19375 O O . ALA D 1 247 ? 92.467 -45.061 -29.326 1.00 127.87 247 ALA D O 1
ATOM 19382 N N . THR D 1 248 ? 92.084 -43.649 -31.045 1.00 134.28 248 THR D N 1
ATOM 19383 C CA . THR D 1 248 ? 93.468 -43.202 -31.134 1.00 132.39 248 THR D CA 1
ATOM 19384 C C . THR D 1 248 ? 93.831 -42.227 -30.020 1.00 129.00 248 THR D C 1
ATOM 19385 O O . THR D 1 248 ? 94.954 -42.264 -29.504 1.00 126.50 248 THR D O 1
ATOM 19396 N N . LEU D 1 249 ? 92.906 -41.349 -29.638 1.00 132.66 249 LEU D N 1
ATOM 19397 C CA . LEU D 1 249 ? 93.228 -40.253 -28.738 1.00 132.24 249 LEU D CA 1
ATOM 19398 C C . LEU D 1 249 ? 93.053 -40.686 -27.282 1.00 125.37 249 LEU D C 1
ATOM 19399 O O . LEU D 1 249 ? 92.618 -41.801 -26.982 1.00 124.21 249 LEU D O 1
ATOM 19415 N N . ARG D 1 250 ? 93.401 -39.767 -26.343 1.00 125.89 250 ARG D N 1
ATOM 19416 C CA . ARG D 1 250 ? 93.555 -40.138 -24.943 1.00 127.64 250 ARG D CA 1
ATOM 19417 C C . ARG D 1 250 ? 92.326 -39.763 -24.126 1.00 125.12 250 ARG D C 1
ATOM 19418 O O . ARG D 1 250 ? 91.613 -38.813 -24.460 1.00 124.25 250 ARG D O 1
ATOM 19422 N N . PRO D 1 251 ? 92.060 -40.492 -23.043 1.00 126.93 251 PRO D N 1
ATOM 19423 C CA . PRO D 1 251 ? 90.959 -40.112 -22.154 1.00 126.36 251 PRO D CA 1
ATOM 19424 C C . PRO D 1 251 ? 91.341 -38.933 -21.274 1.00 124.42 251 PRO D C 1
ATOM 19425 O O . PRO D 1 251 ? 92.505 -38.734 -20.922 1.00 126.61 251 PRO D O 1
ATOM 19436 N N . VAL D 1 252 ? 90.328 -38.147 -20.917 1.00 125.74 252 VAL D N 1
ATOM 19437 C CA . VAL D 1 252 ? 90.526 -36.910 -20.167 1.00 128.27 252 VAL D CA 1
ATOM 19438 C C . VAL D 1 252 ? 89.722 -36.871 -18.876 1.00 128.92 252 VAL D C 1
ATOM 19439 O O . VAL D 1 252 ? 89.933 -35.960 -18.061 1.00 130.44 252 VAL D O 1
ATOM 19452 N N . PHE D 1 253 ? 88.854 -37.851 -18.625 1.00 125.78 253 PHE D N 1
ATOM 19453 C CA . PHE D 1 253 ? 88.008 -37.863 -17.438 1.00 128.19 253 PHE D CA 1
ATOM 19454 C C . PHE D 1 253 ? 88.090 -39.224 -16.762 1.00 130.95 253 PHE D C 1
ATOM 19455 O O . PHE D 1 253 ? 87.929 -40.259 -17.418 1.00 126.70 253 PHE D O 1
ATOM 19472 N N . GLY D 1 254 ? 88.339 -39.215 -15.453 1.00 128.59 254 GLY D N 1
ATOM 19473 C CA . GLY D 1 254 ? 88.546 -40.443 -14.711 1.00 126.87 254 GLY D CA 1
ATOM 19474 C C . GLY D 1 254 ? 89.955 -40.980 -14.771 1.00 131.42 254 GLY D C 1
ATOM 19475 O O . GLY D 1 254 ? 90.175 -42.152 -14.444 1.00 131.73 254 GLY D O 1
ATOM 19479 N N . VAL D 1 255 ? 90.924 -40.152 -15.176 1.00 132.05 255 VAL D N 1
ATOM 19480 C CA . VAL D 1 255 ? 92.290 -40.632 -15.372 1.00 134.11 255 VAL D CA 1
ATOM 19481 C C . VAL D 1 255 ? 92.876 -41.138 -14.058 1.00 134.65 255 VAL D C 1
ATOM 19482 O O . VAL D 1 255 ? 93.390 -42.261 -13.980 1.00 134.08 255 VAL D O 1
ATOM 19495 N N . LYS D 1 256 ? 92.811 -40.319 -13.006 1.00 131.46 256 LYS D N 1
ATOM 19496 C CA . LYS D 1 256 ? 93.431 -40.694 -11.737 1.00 132.16 256 LYS D CA 1
ATOM 19497 C C . LYS D 1 256 ? 92.863 -42.008 -11.211 1.00 132.38 256 LYS D C 1
ATOM 19498 O O . LYS D 1 256 ? 93.614 -42.919 -10.841 1.00 125.87 256 LYS D O 1
ATOM 19502 N N . ALA D 1 257 ? 91.534 -42.125 -11.170 1.00 134.07 257 ALA D N 1
ATOM 19503 C CA . ALA D 1 257 ? 90.909 -43.339 -10.659 1.00 133.90 257 ALA D CA 1
ATOM 19504 C C . ALA D 1 257 ? 91.278 -44.571 -11.477 1.00 138.76 257 ALA D C 1
ATOM 19505 O O . ALA D 1 257 ? 91.150 -45.694 -10.976 1.00 136.64 257 ALA D O 1
ATOM 19512 N N . GLY D 1 258 ? 91.722 -44.393 -12.715 1.00 135.62 258 GLY D N 1
ATOM 19513 C CA . GLY D 1 258 ? 92.215 -45.490 -13.517 1.00 135.17 258 GLY D CA 1
ATOM 19514 C C . GLY D 1 258 ? 91.154 -46.058 -14.446 1.00 136.74 258 GLY D C 1
ATOM 19515 O O . GLY D 1 258 ? 89.948 -45.960 -14.204 1.00 134.17 258 GLY D O 1
ATOM 19519 N N . ASP D 1 259 ? 91.626 -46.675 -15.528 1.00 137.30 259 ASP D N 1
ATOM 19520 C CA . ASP D 1 259 ? 90.757 -47.256 -16.550 1.00 135.38 259 ASP D CA 1
ATOM 19521 C C . ASP D 1 259 ? 89.724 -46.236 -17.019 1.00 134.26 259 ASP D C 1
ATOM 19522 O O . ASP D 1 259 ? 88.524 -46.510 -17.097 1.00 130.19 259 ASP D O 1
ATOM 19531 N N . ALA D 1 260 ? 90.209 -45.037 -17.332 1.00 133.12 260 ALA D N 1
ATOM 19532 C CA . ALA D 1 260 ? 89.337 -43.966 -17.793 1.00 129.74 260 ALA D CA 1
ATOM 19533 C C . ALA D 1 260 ? 88.832 -44.270 -19.197 1.00 132.21 260 ALA D C 1
ATOM 19534 O O . ALA D 1 260 ? 89.618 -44.571 -20.102 1.00 131.10 260 ALA D O 1
ATOM 19541 N N . THR D 1 261 ? 87.517 -44.183 -19.380 1.00 128.40 261 THR D N 1
ATOM 19542 C CA . THR D 1 261 ? 86.888 -44.518 -20.649 1.00 123.33 261 THR D CA 1
ATOM 19543 C C . THR D 1 261 ? 86.478 -43.299 -21.461 1.00 122.96 261 THR D C 1
ATOM 19544 O O . THR D 1 261 ? 86.451 -43.373 -22.694 1.00 118.48 261 THR D O 1
ATOM 19555 N N . MET D 1 262 ? 86.164 -42.184 -20.807 1.00 123.93 262 MET D N 1
ATOM 19556 C CA . MET D 1 262 ? 85.682 -41.008 -21.520 1.00 121.29 262 MET D CA 1
ATOM 19557 C C . MET D 1 262 ? 86.831 -40.331 -22.257 1.00 122.73 262 MET D C 1
ATOM 19558 O O . MET D 1 262 ? 87.890 -40.074 -21.675 1.00 125.74 262 MET D O 1
ATOM 19572 N N . THR D 1 263 ? 86.618 -40.033 -23.537 1.00 124.46 263 THR D N 1
ATOM 19573 C CA . THR D 1 263 ? 87.634 -39.418 -24.376 1.00 125.28 263 THR D CA 1
ATOM 19574 C C . THR D 1 263 ? 87.214 -38.020 -24.810 1.00 122.70 263 THR D C 1
ATOM 19575 O O . THR D 1 263 ? 86.045 -37.634 -24.721 1.00 120.36 263 THR D O 1
ATOM 19586 N N . ALA D 1 264 ? 88.201 -37.266 -25.302 1.00 121.65 264 ALA D N 1
ATOM 19587 C CA . ALA D 1 264 ? 87.958 -35.886 -25.708 1.00 117.56 264 ALA D CA 1
ATOM 19588 C C . ALA D 1 264 ? 87.088 -35.820 -26.957 1.00 122.67 264 ALA D C 1
ATOM 19589 O O . ALA D 1 264 ? 86.217 -34.950 -27.066 1.00 123.36 264 ALA D O 1
ATOM 19596 N N . GLY D 1 265 ? 87.314 -36.722 -27.914 1.00 123.09 265 GLY D N 1
ATOM 19597 C CA . GLY D 1 265 ? 86.410 -36.818 -29.045 1.00 115.71 265 GLY D CA 1
ATOM 19598 C C . GLY D 1 265 ? 85.062 -37.391 -28.661 1.00 115.94 265 GLY D C 1
ATOM 19599 O O . GLY D 1 265 ? 84.050 -37.091 -29.301 1.00 117.12 265 GLY D O 1
ATOM 19603 N N . ASN D 1 266 ? 85.029 -38.218 -27.614 1.00 124.27 266 ASN D N 1
ATOM 19604 C CA . ASN D 1 266 ? 83.774 -38.750 -27.095 1.00 124.26 266 ASN D CA 1
ATOM 19605 C C . ASN D 1 266 ? 82.979 -37.704 -26.326 1.00 123.88 266 ASN D C 1
ATOM 19606 O O . ASN D 1 266 ? 81.755 -37.832 -26.222 1.00 121.67 266 ASN D O 1
ATOM 19617 N N . SER D 1 267 ? 83.636 -36.689 -25.779 1.00 124.79 267 SER D N 1
ATOM 19618 C CA . SER D 1 267 ? 82.921 -35.643 -25.067 1.00 118.71 267 SER D CA 1
ATOM 19619 C C . SER D 1 267 ? 82.359 -34.625 -26.056 1.00 113.34 267 SER D C 1
ATOM 19620 O O . SER D 1 267 ? 82.798 -34.529 -27.205 1.00 118.97 267 SER D O 1
ATOM 19628 N N . THR D 1 268 ? 81.366 -33.863 -25.598 1.00 109.61 268 THR D N 1
ATOM 19629 C CA . THR D 1 268 ? 80.810 -32.852 -26.482 1.00 107.01 268 THR D CA 1
ATOM 19630 C C . THR D 1 268 ? 81.666 -31.590 -26.456 1.00 105.32 268 THR D C 1
ATOM 19631 O O . THR D 1 268 ? 82.275 -31.266 -25.434 1.00 109.49 268 THR D O 1
ATOM 19642 N N . PRO D 1 269 ? 81.716 -30.855 -27.561 1.00 110.95 269 PRO D N 1
ATOM 19643 C CA . PRO D 1 269 ? 82.421 -29.572 -27.558 1.00 110.94 269 PRO D CA 1
ATOM 19644 C C . PRO D 1 269 ? 81.502 -28.408 -27.230 1.00 108.55 269 PRO D C 1
ATOM 19645 O O . PRO D 1 269 ? 80.293 -28.435 -27.474 1.00 107.60 269 PRO D O 1
ATOM 19656 N N . LEU D 1 270 ? 82.106 -27.375 -26.645 1.00 106.38 270 LEU D N 1
ATOM 19657 C CA . LEU D 1 270 ? 81.407 -26.114 -26.448 1.00 105.36 270 LEU D CA 1
ATOM 19658 C C . LEU D 1 270 ? 80.992 -25.558 -27.804 1.00 105.88 270 LEU D C 1
ATOM 19659 O O . LEU D 1 270 ? 81.835 -25.351 -28.682 1.00 108.81 270 LEU D O 1
ATOM 19675 N N . THR D 1 271 ? 79.697 -25.316 -27.977 1.00 103.98 271 THR D N 1
ATOM 19676 C CA . THR D 1 271 ? 79.154 -24.846 -29.244 1.00 104.25 271 THR D CA 1
ATOM 19677 C C . THR D 1 271 ? 78.173 -23.706 -28.981 1.00 102.00 271 THR D C 1
ATOM 19678 O O . THR D 1 271 ? 77.625 -23.580 -27.879 1.00 107.53 271 THR D O 1
ATOM 19689 N N . ASP D 1 272 ? 77.993 -22.854 -29.990 1.00 98.13 272 ASP D N 1
ATOM 19690 C CA . ASP D 1 272 ? 77.062 -21.733 -29.940 1.00 99.59 272 ASP D CA 1
ATOM 19691 C C . ASP D 1 272 ? 75.903 -22.030 -30.883 1.00 99.81 272 ASP D C 1
ATOM 19692 O O . ASP D 1 272 ? 76.123 -22.272 -32.075 1.00 99.93 272 ASP D O 1
ATOM 19701 N N . GLY D 1 273 ? 74.679 -22.007 -30.361 1.00 97.63 273 GLY D N 1
ATOM 19702 C CA . GLY D 1 273 ? 73.540 -22.310 -31.208 1.00 89.94 273 GLY D CA 1
ATOM 19703 C C . GLY D 1 273 ? 72.234 -21.788 -30.660 1.00 83.79 273 GLY D C 1
ATOM 19704 O O . GLY D 1 273 ? 72.087 -21.551 -29.458 1.00 88.84 273 GLY D O 1
ATOM 19708 N N . ALA D 1 274 ? 71.274 -21.622 -31.568 1.00 85.47 274 ALA D N 1
ATOM 19709 C CA . ALA D 1 274 ? 69.918 -21.218 -31.229 1.00 80.60 274 ALA D CA 1
ATOM 19710 C C . ALA D 1 274 ? 68.944 -22.075 -32.023 1.00 79.19 274 ALA D C 1
ATOM 19711 O O . ALA D 1 274 ? 69.227 -22.474 -33.155 1.00 78.82 274 ALA D O 1
ATOM 19718 N N . SER D 1 275 ? 67.793 -22.361 -31.419 1.00 76.02 275 SER D N 1
ATOM 19719 C CA . SER D 1 275 ? 66.770 -23.143 -32.098 1.00 74.10 275 SER D CA 1
ATOM 19720 C C . SER D 1 275 ? 65.402 -22.777 -31.546 1.00 72.73 275 SER D C 1
ATOM 19721 O O . SER D 1 275 ? 65.283 -22.216 -30.453 1.00 74.67 275 SER D O 1
ATOM 19729 N N . VAL D 1 276 ? 64.367 -23.110 -32.319 1.00 74.75 276 VAL D N 1
ATOM 19730 C CA . VAL D 1 276 ? 62.988 -22.848 -31.923 1.00 73.73 276 VAL D CA 1
ATOM 19731 C C . VAL D 1 276 ? 62.096 -23.840 -32.655 1.00 69.17 276 VAL D C 1
ATOM 19732 O O . VAL D 1 276 ? 62.391 -24.249 -33.782 1.00 72.56 276 VAL D O 1
ATOM 19745 N N . ALA D 1 277 ? 60.995 -24.225 -32.007 1.00 62.50 277 ALA D N 1
ATOM 19746 C CA . ALA D 1 277 ? 60.033 -25.177 -32.538 1.00 72.13 277 ALA D CA 1
ATOM 19747 C C . ALA D 1 277 ? 58.641 -24.571 -32.461 1.00 75.16 277 ALA D C 1
ATOM 19748 O O . ALA D 1 277 ? 58.315 -23.878 -31.494 1.00 71.16 277 ALA D O 1
ATOM 19755 N N . LEU D 1 278 ? 57.821 -24.840 -33.474 1.00 72.90 278 LEU D N 1
ATOM 19756 C CA . LEU D 1 278 ? 56.460 -24.325 -33.530 1.00 69.00 278 LEU D CA 1
ATOM 19757 C C . LEU D 1 278 ? 55.469 -25.400 -33.098 1.00 75.04 278 LEU D C 1
ATOM 19758 O O . LEU D 1 278 ? 55.601 -26.571 -33.468 1.00 74.91 278 LEU D O 1
ATOM 19774 N N . LEU D 1 279 ? 54.473 -24.988 -32.315 1.00 73.00 279 LEU D N 1
ATOM 19775 C CA . LEU D 1 279 ? 53.425 -25.868 -31.826 1.00 74.49 279 LEU D CA 1
ATOM 19776 C C . LEU D 1 279 ? 52.099 -25.135 -31.951 1.00 75.32 279 LEU D C 1
ATOM 19777 O O . LEU D 1 279 ? 52.057 -23.903 -31.978 1.00 78.85 279 LEU D O 1
ATOM 19793 N N . ALA D 1 280 ? 51.008 -25.894 -32.003 1.00 70.58 280 ALA D N 1
ATOM 19794 C CA . ALA D 1 280 ? 49.701 -25.269 -32.147 1.00 69.88 280 ALA D CA 1
ATOM 19795 C C . ALA D 1 280 ? 48.602 -26.282 -31.867 1.00 71.45 280 ALA D C 1
ATOM 19796 O O . ALA D 1 280 ? 48.844 -27.488 -31.771 1.00 69.30 280 ALA D O 1
ATOM 19803 N N . SER D 1 281 ? 47.385 -25.761 -31.727 1.00 69.08 281 SER D N 1
ATOM 19804 C CA . SER D 1 281 ? 46.188 -26.580 -31.689 1.00 68.24 281 SER D CA 1
ATOM 19805 C C . SER D 1 281 ? 45.846 -27.055 -33.096 1.00 83.81 281 SER D C 1
ATOM 19806 O O . SER D 1 281 ? 46.224 -26.438 -34.096 1.00 87.43 281 SER D O 1
ATOM 19814 N N . GLU D 1 282 ? 45.121 -28.171 -33.167 1.00 86.03 282 GLU D N 1
ATOM 19815 C CA . GLU D 1 282 ? 44.721 -28.700 -34.468 1.00 85.74 282 GLU D CA 1
ATOM 19816 C C . GLU D 1 282 ? 43.969 -27.648 -35.276 1.00 89.99 282 GLU D C 1
ATOM 19817 O O . GLU D 1 282 ? 44.189 -27.505 -36.490 1.00 89.18 282 GLU D O 1
ATOM 19829 N N . GLN D 1 283 ? 43.100 -26.883 -34.610 1.00 83.29 283 GLN D N 1
ATOM 19830 C CA . GLN D 1 283 ? 42.314 -25.866 -35.301 1.00 84.16 283 GLN D CA 1
ATOM 19831 C C . GLN D 1 283 ? 43.214 -24.837 -35.973 1.00 84.34 283 GLN D C 1
ATOM 19832 O O . GLN D 1 283 ? 43.002 -24.481 -37.136 1.00 88.05 283 GLN D O 1
ATOM 19846 N N . TRP D 1 284 ? 44.222 -24.338 -35.254 1.00 85.86 284 TRP D N 1
ATOM 19847 C CA . TRP D 1 284 ? 45.104 -23.327 -35.832 1.00 87.87 284 TRP D CA 1
ATOM 19848 C C . TRP D 1 284 ? 45.905 -23.895 -36.998 1.00 86.22 284 TRP D C 1
ATOM 19849 O O . TRP D 1 284 ? 46.044 -23.242 -38.040 1.00 80.14 284 TRP D O 1
ATOM 19870 N N . ALA D 1 285 ? 46.445 -25.106 -36.840 1.00 83.45 285 ALA D N 1
ATOM 19871 C CA . ALA D 1 285 ? 47.253 -25.697 -37.899 1.00 79.14 285 ALA D CA 1
ATOM 19872 C C . ALA D 1 285 ? 46.440 -25.857 -39.178 1.00 90.69 285 ALA D C 1
ATOM 19873 O O . ALA D 1 285 ? 46.879 -25.453 -40.261 1.00 88.39 285 ALA D O 1
ATOM 19880 N N . GLU D 1 286 ? 45.245 -26.445 -39.073 1.00 92.90 286 GLU D N 1
ATOM 19881 C CA . GLU D 1 286 ? 44.389 -26.547 -40.252 1.00 89.12 286 GLU D CA 1
ATOM 19882 C C . GLU D 1 286 ? 44.037 -25.161 -40.784 1.00 91.55 286 GLU D C 1
ATOM 19883 O O . GLU D 1 286 ? 44.046 -24.931 -41.999 1.00 100.21 286 GLU D O 1
ATOM 19895 N N . ALA D 1 287 ? 43.729 -24.223 -39.884 1.00 91.27 287 ALA D N 1
ATOM 19896 C CA . ALA D 1 287 ? 43.271 -22.902 -40.297 1.00 89.83 287 ALA D CA 1
ATOM 19897 C C . ALA D 1 287 ? 44.328 -22.162 -41.099 1.00 88.16 287 ALA D C 1
ATOM 19898 O O . ALA D 1 287 ? 43.997 -21.276 -41.895 1.00 93.16 287 ALA D O 1
ATOM 19905 N N . HIS D 1 288 ? 45.597 -22.498 -40.900 1.00 89.98 288 HIS D N 1
ATOM 19906 C CA . HIS D 1 288 ? 46.686 -21.888 -41.644 1.00 90.31 288 HIS D CA 1
ATOM 19907 C C . HIS D 1 288 ? 47.251 -22.817 -42.708 1.00 88.09 288 HIS D C 1
ATOM 19908 O O . HIS D 1 288 ? 48.211 -22.444 -43.391 1.00 88.58 288 HIS D O 1
ATOM 19922 N N . SER D 1 289 ? 46.671 -24.007 -42.875 1.00 93.19 289 SER D N 1
ATOM 19923 C CA . SER D 1 289 ? 47.081 -24.970 -43.895 1.00 97.94 289 SER D CA 1
ATOM 19924 C C . SER D 1 289 ? 48.448 -25.578 -43.593 1.00 97.38 289 SER D C 1
ATOM 19925 O O . SER D 1 289 ? 49.223 -25.868 -44.508 1.00 87.88 289 SER D O 1
ATOM 19933 N N . LEU D 1 290 ? 48.751 -25.772 -42.313 1.00 88.74 290 LEU D N 1
ATOM 19934 C CA . LEU D 1 290 ? 49.944 -26.482 -41.881 1.00 87.14 290 LEU D CA 1
ATOM 19935 C C . LEU D 1 290 ? 49.534 -27.853 -41.354 1.00 86.77 290 LEU D C 1
ATOM 19936 O O . LEU D 1 290 ? 48.451 -28.019 -40.781 1.00 87.14 290 LEU D O 1
ATOM 19952 N N . ALA D 1 291 ? 50.404 -28.837 -41.557 1.00 85.42 291 ALA D N 1
ATOM 19953 C CA . ALA D 1 291 ? 50.131 -30.202 -41.141 1.00 82.38 291 ALA D CA 1
ATOM 19954 C C . ALA D 1 291 ? 50.943 -30.542 -39.905 1.00 84.29 291 ALA D C 1
ATOM 19955 O O . ALA D 1 291 ? 52.148 -30.257 -39.872 1.00 82.92 291 ALA D O 1
ATOM 19962 N N . PRO D 1 292 ? 50.339 -31.129 -38.873 1.00 81.02 292 PRO D N 1
ATOM 19963 C CA . PRO D 1 292 ? 51.143 -31.597 -37.737 1.00 80.26 292 PRO D CA 1
ATOM 19964 C C . PRO D 1 292 ? 52.086 -32.714 -38.157 1.00 82.13 292 PRO D C 1
ATOM 19965 O O . PRO D 1 292 ? 51.698 -33.646 -38.865 1.00 90.97 292 PRO D O 1
ATOM 19976 N N . LEU D 1 293 ? 53.342 -32.605 -37.723 1.00 77.72 293 LEU D N 1
ATOM 19977 C CA . LEU D 1 293 ? 54.289 -33.696 -37.915 1.00 78.87 293 LEU D CA 1
ATOM 19978 C C . LEU D 1 293 ? 54.125 -34.748 -36.828 1.00 80.25 293 LEU D C 1
ATOM 19979 O O . LEU D 1 293 ? 54.136 -35.951 -37.109 1.00 83.61 293 LEU D O 1
ATOM 19995 N N . ALA D 1 294 ? 53.971 -34.301 -35.584 1.00 89.22 294 ALA D N 1
ATOM 19996 C CA . ALA D 1 294 ? 53.764 -35.186 -34.451 1.00 86.40 294 ALA D CA 1
ATOM 19997 C C . ALA D 1 294 ? 52.973 -34.423 -33.401 1.00 84.45 294 ALA D C 1
ATOM 19998 O O . ALA D 1 294 ? 52.736 -33.218 -33.523 1.00 83.70 294 ALA D O 1
ATOM 20005 N N . TYR D 1 295 ? 52.568 -35.137 -32.357 1.00 88.25 295 TYR D N 1
ATOM 20006 C CA . TYR D 1 295 ? 51.861 -34.545 -31.231 1.00 81.24 295 TYR D CA 1
ATOM 20007 C C . TYR D 1 295 ? 52.654 -34.801 -29.960 1.00 81.44 295 TYR D C 1
ATOM 20008 O O . TYR D 1 295 ? 53.004 -35.948 -29.663 1.00 83.21 295 TYR D O 1
ATOM 20026 N N . LEU D 1 296 ? 52.952 -33.733 -29.226 1.00 84.55 296 LEU D N 1
ATOM 20027 C CA . LEU D 1 296 ? 53.492 -33.861 -27.873 1.00 85.03 296 LEU D CA 1
ATOM 20028 C C . LEU D 1 296 ? 52.361 -34.311 -26.957 1.00 79.56 296 LEU D C 1
ATOM 20029 O O . LEU D 1 296 ? 51.416 -33.553 -26.710 1.00 76.33 296 LEU D O 1
ATOM 20045 N N . VAL D 1 297 ? 52.437 -35.547 -26.469 1.00 76.02 297 VAL D N 1
ATOM 20046 C CA . VAL D 1 297 ? 51.347 -36.142 -25.708 1.00 87.57 297 VAL D CA 1
ATOM 20047 C C . VAL D 1 297 ? 51.540 -35.970 -24.207 1.00 85.86 297 VAL D C 1
ATOM 20048 O O . VAL D 1 297 ? 50.588 -35.661 -23.491 1.00 85.64 297 VAL D O 1
ATOM 20061 N N . ASP D 1 298 ? 52.758 -36.164 -23.712 1.00 83.45 298 ASP D N 1
ATOM 20062 C CA . ASP D 1 298 ? 53.014 -36.046 -22.284 1.00 84.45 298 ASP D CA 1
ATOM 20063 C C . ASP D 1 298 ? 54.509 -35.877 -22.059 1.00 86.51 298 ASP D C 1
ATOM 20064 O O . ASP D 1 298 ? 55.329 -36.109 -22.953 1.00 86.37 298 ASP D O 1
ATOM 20073 N N . ALA D 1 299 ? 54.850 -35.461 -20.841 1.00 83.94 299 ALA D N 1
ATOM 20074 C CA . ALA D 1 299 ? 56.231 -35.214 -20.460 1.00 87.62 299 ALA D CA 1
ATOM 20075 C C . ALA D 1 299 ? 56.378 -35.490 -18.970 1.00 87.80 299 ALA D C 1
ATOM 20076 O O . ALA D 1 299 ? 55.397 -35.709 -18.256 1.00 84.15 299 ALA D O 1
ATOM 20083 N N . GLU D 1 300 ? 57.626 -35.489 -18.508 1.00 87.00 300 GLU D N 1
ATOM 20084 C CA . GLU D 1 300 ? 57.928 -35.761 -17.110 1.00 90.03 300 GLU D CA 1
ATOM 20085 C C . GLU D 1 300 ? 59.332 -35.262 -16.803 1.00 91.28 300 GLU D C 1
ATOM 20086 O O . GLU D 1 300 ? 60.262 -35.473 -17.585 1.00 87.87 300 GLU D O 1
ATOM 20098 N N . THR D 1 301 ? 59.477 -34.620 -15.648 1.00 88.05 301 THR D N 1
ATOM 20099 C CA . THR D 1 301 ? 60.726 -33.999 -15.234 1.00 89.00 301 THR D CA 1
ATOM 20100 C C . THR D 1 301 ? 61.152 -34.565 -13.888 1.00 92.85 301 THR D C 1
ATOM 20101 O O . THR D 1 301 ? 60.316 -34.795 -13.009 1.00 97.24 301 THR D O 1
ATOM 20112 N N . ALA D 1 302 ? 62.457 -34.790 -13.729 1.00 90.21 302 ALA D N 1
ATOM 20113 C CA . ALA D 1 302 ? 62.976 -35.440 -12.535 1.00 87.26 302 ALA D CA 1
ATOM 20114 C C . ALA D 1 302 ? 64.300 -34.811 -12.127 1.00 93.09 302 ALA D C 1
ATOM 20115 O O . ALA D 1 302 ? 65.014 -34.241 -12.952 1.00 90.62 302 ALA D O 1
ATOM 20122 N N . ALA D 1 303 ? 64.609 -34.909 -10.835 1.00 99.43 303 ALA D N 1
ATOM 20123 C CA . ALA D 1 303 ? 65.895 -34.500 -10.286 1.00 91.66 303 ALA D CA 1
ATOM 20124 C C . ALA D 1 303 ? 66.406 -35.610 -9.374 1.00 91.56 303 ALA D C 1
ATOM 20125 O O . ALA D 1 303 ? 65.663 -36.516 -8.987 1.00 92.33 303 ALA D O 1
ATOM 20132 N N . VAL D 1 304 ? 67.693 -35.538 -9.027 1.00 94.91 304 VAL D N 1
ATOM 20133 C CA . VAL D 1 304 ? 68.346 -36.573 -8.233 1.00 97.58 304 VAL D CA 1
ATOM 20134 C C . VAL D 1 304 ? 69.286 -35.927 -7.220 1.00 101.82 304 VAL D C 1
ATOM 20135 O O . VAL D 1 304 ? 69.581 -34.732 -7.278 1.00 96.77 304 VAL D O 1
ATOM 20148 N N . ASP D 1 305 ? 69.758 -36.751 -6.283 1.00 105.93 305 ASP D N 1
ATOM 20149 C CA . ASP D 1 305 ? 70.590 -36.313 -5.162 1.00 101.96 305 ASP D CA 1
ATOM 20150 C C . ASP D 1 305 ? 72.043 -36.578 -5.539 1.00 101.85 305 ASP D C 1
ATOM 20151 O O . ASP D 1 305 ? 72.589 -37.651 -5.280 1.00 107.08 305 ASP D O 1
ATOM 20160 N N . TYR D 1 306 ? 72.672 -35.578 -6.153 1.00 102.14 306 TYR D N 1
ATOM 20161 C CA . TYR D 1 306 ? 73.998 -35.738 -6.729 1.00 108.16 306 TYR D CA 1
ATOM 20162 C C . TYR D 1 306 ? 75.111 -35.148 -5.876 1.00 108.77 306 TYR D C 1
ATOM 20163 O O . TYR D 1 306 ? 76.267 -35.562 -6.028 1.00 110.24 306 TYR D O 1
ATOM 20181 N N . VAL D 1 307 ? 74.799 -34.201 -4.991 1.00 108.23 307 VAL D N 1
ATOM 20182 C CA . VAL D 1 307 ? 75.852 -33.481 -4.281 1.00 109.69 307 VAL D CA 1
ATOM 20183 C C . VAL D 1 307 ? 76.616 -34.424 -3.357 1.00 113.43 307 VAL D C 1
ATOM 20184 O O . VAL D 1 307 ? 77.853 -34.429 -3.337 1.00 114.53 307 VAL D O 1
ATOM 20197 N N . ASN D 1 308 ? 75.898 -35.241 -2.583 1.00 113.77 308 ASN D N 1
ATOM 20198 C CA . ASN D 1 308 ? 76.567 -36.227 -1.739 1.00 117.04 308 ASN D CA 1
ATOM 20199 C C . ASN D 1 308 ? 77.289 -37.261 -2.593 1.00 112.59 308 ASN D C 1
ATOM 20200 O O . ASN D 1 308 ? 78.483 -37.518 -2.405 1.00 113.84 308 ASN D O 1
ATOM 20211 N N . GLY D 1 309 ? 76.572 -37.868 -3.538 1.00 111.16 309 GLY D N 1
ATOM 20212 C CA . GLY D 1 309 ? 77.176 -38.813 -4.453 1.00 111.60 309 GLY D CA 1
ATOM 20213 C C . GLY D 1 309 ? 76.393 -40.098 -4.620 1.00 107.84 309 GLY D C 1
ATOM 20214 O O . GLY D 1 309 ? 76.843 -41.007 -5.325 1.00 103.82 309 GLY D O 1
ATOM 20218 N N . ASN D 1 310 ? 75.226 -40.199 -3.981 1.00 105.62 310 ASN D N 1
ATOM 20219 C CA . ASN D 1 310 ? 74.421 -41.409 -4.125 1.00 108.30 310 ASN D CA 1
ATOM 20220 C C . ASN D 1 310 ? 74.029 -41.614 -5.584 1.00 114.75 310 ASN D C 1
ATOM 20221 O O . ASN D 1 310 ? 74.382 -42.625 -6.198 1.00 118.45 310 ASN D O 1
ATOM 20232 N N . ASP D 1 311 ? 73.313 -40.651 -6.163 1.00 111.77 311 ASP D N 1
ATOM 20233 C CA . ASP D 1 311 ? 73.003 -40.688 -7.586 1.00 103.74 311 ASP D CA 1
ATOM 20234 C C . ASP D 1 311 ? 74.040 -39.889 -8.367 1.00 106.42 311 ASP D C 1
ATOM 20235 O O . ASP D 1 311 ? 74.611 -38.915 -7.866 1.00 99.27 311 ASP D O 1
ATOM 20244 N N . GLY D 1 312 ? 74.279 -40.315 -9.605 1.00 111.31 312 GLY D N 1
ATOM 20245 C CA . GLY D 1 312 ? 75.137 -39.558 -10.491 1.00 99.69 312 GLY D CA 1
ATOM 20246 C C . GLY D 1 312 ? 74.493 -38.259 -10.936 1.00 98.50 312 GLY D C 1
ATOM 20247 O O . GLY D 1 312 ? 73.281 -38.059 -10.836 1.00 95.15 312 GLY D O 1
ATOM 20251 N N . LEU D 1 313 ? 75.331 -37.359 -11.452 1.00 100.74 313 LEU D N 1
ATOM 20252 C CA . LEU D 1 313 ? 74.863 -36.017 -11.783 1.00 102.82 313 LEU D CA 1
ATOM 20253 C C . LEU D 1 313 ? 73.832 -36.046 -12.906 1.00 97.65 313 LEU D C 1
ATOM 20254 O O . LEU D 1 313 ? 72.763 -35.436 -12.797 1.00 96.80 313 LEU D O 1
ATOM 20270 N N . LEU D 1 314 ? 74.131 -36.753 -13.995 1.00 97.28 314 LEU D N 1
ATOM 20271 C CA . LEU D 1 314 ? 73.313 -36.706 -15.200 1.00 99.86 314 LEU D CA 1
ATOM 20272 C C . LEU D 1 314 ? 72.447 -37.949 -15.372 1.00 100.96 314 LEU D C 1
ATOM 20273 O O . LEU D 1 314 ? 72.154 -38.350 -16.504 1.00 105.48 314 LEU D O 1
ATOM 20289 N N . MET D 1 315 ? 72.014 -38.555 -14.267 1.00 91.71 315 MET D N 1
ATOM 20290 C CA . MET D 1 315 ? 71.261 -39.801 -14.302 1.00 94.65 315 MET D CA 1
ATOM 20291 C C . MET D 1 315 ? 69.807 -39.628 -13.879 1.00 95.69 315 MET D C 1
ATOM 20292 O O . MET D 1 315 ? 69.113 -40.626 -13.660 1.00 93.40 315 MET D O 1
ATOM 20306 N N . ALA D 1 316 ? 69.329 -38.390 -13.761 1.00 94.13 316 ALA D N 1
ATOM 20307 C CA . ALA D 1 316 ? 67.919 -38.180 -13.462 1.00 91.69 316 ALA D CA 1
ATOM 20308 C C . ALA D 1 316 ? 66.983 -38.719 -14.541 1.00 100.09 316 ALA D C 1
ATOM 20309 O O . ALA D 1 316 ? 65.877 -39.160 -14.183 1.00 96.51 316 ALA D O 1
ATOM 20316 N N . PRO D 1 317 ? 67.322 -38.686 -15.837 1.00 97.09 317 PRO D N 1
ATOM 20317 C CA . PRO D 1 317 ? 66.452 -39.344 -16.826 1.00 91.93 317 PRO D CA 1
ATOM 20318 C C . PRO D 1 317 ? 66.034 -40.750 -16.421 1.00 98.41 317 PRO D C 1
ATOM 20319 O O . PRO D 1 317 ? 64.879 -41.136 -16.638 1.00 97.13 317 PRO D O 1
ATOM 20330 N N . THR D 1 318 ? 66.948 -41.523 -15.824 1.00 103.05 318 THR D N 1
ATOM 20331 C CA . THR D 1 318 ? 66.625 -42.889 -15.426 1.00 101.41 318 THR D CA 1
ATOM 20332 C C . THR D 1 318 ? 65.374 -42.937 -14.560 1.00 97.20 318 THR D C 1
ATOM 20333 O O . THR D 1 318 ? 64.588 -43.888 -14.640 1.00 95.03 318 THR D O 1
ATOM 20344 N N . TYR D 1 319 ? 65.176 -41.920 -13.721 1.00 95.37 319 TYR D N 1
ATOM 20345 C CA . TYR D 1 319 ? 63.998 -41.875 -12.866 1.00 98.40 319 TYR D CA 1
ATOM 20346 C C . TYR D 1 319 ? 62.766 -41.372 -13.607 1.00 100.40 319 TYR D C 1
ATOM 20347 O O . TYR D 1 319 ? 61.649 -41.813 -13.312 1.00 100.84 319 TYR D O 1
ATOM 20365 N N . ALA D 1 320 ? 62.944 -40.458 -14.564 1.00 95.37 320 ALA D N 1
ATOM 20366 C CA . ALA D 1 320 ? 61.796 -39.817 -15.196 1.00 93.24 320 ALA D CA 1
ATOM 20367 C C . ALA D 1 320 ? 61.143 -40.729 -16.225 1.00 95.44 320 ALA D C 1
ATOM 20368 O O . ALA D 1 320 ? 59.916 -40.887 -16.233 1.00 93.43 320 ALA D O 1
ATOM 20375 N N . VAL D 1 321 ? 61.947 -41.330 -17.104 1.00 93.61 321 VAL D N 1
ATOM 20376 C CA . VAL D 1 321 ? 61.393 -42.131 -18.196 1.00 100.34 321 VAL D CA 1
ATOM 20377 C C . VAL D 1 321 ? 60.425 -43.194 -17.676 1.00 100.54 321 VAL D C 1
ATOM 20378 O O . VAL D 1 321 ? 59.311 -43.294 -18.204 1.00 93.51 321 VAL D O 1
ATOM 20391 N N . PRO D 1 322 ? 60.770 -43.999 -16.668 1.00 102.28 322 PRO D N 1
ATOM 20392 C CA . PRO D 1 322 ? 59.837 -45.035 -16.212 1.00 98.37 322 PRO D CA 1
ATOM 20393 C C . PRO D 1 322 ? 58.479 -44.460 -15.804 1.00 92.80 322 PRO D C 1
ATOM 20394 O O . PRO D 1 322 ? 57.451 -44.870 -16.349 1.00 98.15 322 PRO D O 1
ATOM 20405 N N . ARG D 1 323 ? 58.467 -43.497 -14.878 1.00 91.71 323 ARG D N 1
ATOM 20406 C CA . ARG D 1 323 ? 57.196 -42.923 -14.442 1.00 94.11 323 ARG D CA 1
ATOM 20407 C C . ARG D 1 323 ? 56.377 -42.449 -15.636 1.00 92.06 323 ARG D C 1
ATOM 20408 O O . ARG D 1 323 ? 55.208 -42.823 -15.792 1.00 89.66 323 ARG D O 1
ATOM 20429 N N . LEU D 1 324 ? 56.984 -41.632 -16.502 1.00 100.07 324 LEU D N 1
ATOM 20430 C CA . LEU D 1 324 ? 56.311 -41.214 -17.728 1.00 94.08 324 LEU D CA 1
ATOM 20431 C C . LEU D 1 324 ? 55.682 -42.417 -18.421 1.00 88.97 324 LEU D C 1
ATOM 20432 O O . LEU D 1 324 ? 54.464 -42.464 -18.634 1.00 90.48 324 LEU D O 1
ATOM 20448 N N . LEU D 1 325 ? 56.501 -43.422 -18.747 1.00 86.11 325 LEU D N 1
ATOM 20449 C CA . LEU D 1 325 ? 55.965 -44.622 -19.379 1.00 90.61 325 LEU D CA 1
ATOM 20450 C C . LEU D 1 325 ? 54.763 -45.136 -18.599 1.00 94.12 325 LEU D C 1
ATOM 20451 O O . LEU D 1 325 ? 53.663 -45.291 -19.146 1.00 93.58 325 LEU D O 1
ATOM 20467 N N . ALA D 1 326 ? 54.950 -45.354 -17.294 1.00 93.45 326 ALA D N 1
ATOM 20468 C CA . ALA D 1 326 ? 53.887 -45.935 -16.486 1.00 89.58 326 ALA D CA 1
ATOM 20469 C C . ALA D 1 326 ? 52.620 -45.100 -16.567 1.00 88.34 326 ALA D C 1
ATOM 20470 O O . ALA D 1 326 ? 51.511 -45.645 -16.632 1.00 81.68 326 ALA D O 1
ATOM 20477 N N . ARG D 1 327 ? 52.762 -43.772 -16.583 1.00 88.35 327 ARG D N 1
ATOM 20478 C CA . ARG D 1 327 ? 51.578 -42.923 -16.548 1.00 88.13 327 ARG D CA 1
ATOM 20479 C C . ARG D 1 327 ? 50.720 -43.116 -17.789 1.00 93.45 327 ARG D C 1
ATOM 20480 O O . ARG D 1 327 ? 49.494 -42.963 -17.726 1.00 92.73 327 ARG D O 1
ATOM 20501 N N . ASN D 1 328 ? 51.334 -43.462 -18.919 1.00 93.27 328 ASN D N 1
ATOM 20502 C CA . ASN D 1 328 ? 50.613 -43.540 -20.181 1.00 97.22 328 ASN D CA 1
ATOM 20503 C C . ASN D 1 328 ? 50.310 -44.970 -20.606 1.00 99.09 328 ASN D C 1
ATOM 20504 O O . ASN D 1 328 ? 49.625 -45.169 -21.614 1.00 104.77 328 ASN D O 1
ATOM 20515 N N . GLY D 1 329 ? 50.782 -45.964 -19.858 1.00 97.24 329 GLY D N 1
ATOM 20516 C CA . GLY D 1 329 ? 50.444 -47.344 -20.137 1.00 96.06 329 GLY D CA 1
ATOM 20517 C C . GLY D 1 329 ? 51.334 -48.030 -21.144 1.00 101.96 329 GLY D C 1
ATOM 20518 O O . GLY D 1 329 ? 50.878 -48.955 -21.829 1.00 100.43 329 GLY D O 1
ATOM 20522 N N . LEU D 1 330 ? 52.590 -47.612 -21.256 1.00 100.24 330 LEU D N 1
ATOM 20523 C CA . LEU D 1 330 ? 53.500 -48.114 -22.268 1.00 94.59 330 LEU D CA 1
ATOM 20524 C C . LEU D 1 330 ? 54.676 -48.829 -21.613 1.00 95.29 330 LEU D C 1
ATOM 20525 O O . LEU D 1 330 ? 54.908 -48.732 -20.405 1.00 101.90 330 LEU D O 1
ATOM 20541 N N . SER D 1 331 ? 55.422 -49.552 -22.440 1.00 98.55 331 SER D N 1
ATOM 20542 C CA . SER D 1 331 ? 56.686 -50.162 -22.061 1.00 100.67 331 SER D CA 1
ATOM 20543 C C . SER D 1 331 ? 57.820 -49.441 -22.778 1.00 100.25 331 SER D C 1
ATOM 20544 O O . SER D 1 331 ? 57.606 -48.717 -23.755 1.00 104.83 331 SER D O 1
ATOM 20552 N N . LEU D 1 332 ? 59.042 -49.647 -22.282 1.00 95.13 332 LEU D N 1
ATOM 20553 C CA . LEU D 1 332 ? 60.197 -48.958 -22.848 1.00 100.61 332 LEU D CA 1
ATOM 20554 C C . LEU D 1 332 ? 60.409 -49.287 -24.321 1.00 107.92 332 LEU D C 1
ATOM 20555 O O . LEU D 1 332 ? 61.129 -48.555 -25.010 1.00 101.94 332 LEU D O 1
ATOM 20571 N N . GLN D 1 333 ? 59.787 -50.352 -24.825 1.00 106.75 333 GLN D N 1
ATOM 20572 C CA . GLN D 1 333 ? 60.027 -50.828 -26.181 1.00 100.09 333 GLN D CA 1
ATOM 20573 C C . GLN D 1 333 ? 58.945 -50.407 -27.169 1.00 102.55 333 GLN D C 1
ATOM 20574 O O . GLN D 1 333 ? 59.088 -50.670 -28.367 1.00 104.15 333 GLN D O 1
ATOM 20588 N N . ASP D 1 334 ? 57.879 -49.759 -26.706 1.00 102.49 334 ASP D N 1
ATOM 20589 C CA . ASP D 1 334 ? 56.749 -49.404 -27.565 1.00 100.45 334 ASP D CA 1
ATOM 20590 C C . ASP D 1 334 ? 56.961 -48.064 -28.262 1.00 99.24 334 ASP D C 1
ATOM 20591 O O . ASP D 1 334 ? 56.076 -47.209 -28.287 1.00 94.32 334 ASP D O 1
ATOM 20600 N N . PHE D 1 335 ? 58.142 -47.875 -28.844 1.00 99.93 335 PHE D N 1
ATOM 20601 C CA . PHE D 1 335 ? 58.467 -46.631 -29.521 1.00 103.97 335 PHE D CA 1
ATOM 20602 C C . PHE D 1 335 ? 59.184 -46.926 -30.827 1.00 109.09 335 PHE D C 1
ATOM 20603 O O . PHE D 1 335 ? 59.958 -47.882 -30.930 1.00 113.79 335 PHE D O 1
ATOM 20620 N N . ASP D 1 336 ? 58.914 -46.089 -31.826 1.00 100.09 336 ASP D N 1
ATOM 20621 C CA . ASP D 1 336 ? 59.610 -46.183 -33.099 1.00 95.97 336 ASP D CA 1
ATOM 20622 C C . ASP D 1 336 ? 60.887 -45.361 -33.117 1.00 98.39 336 ASP D C 1
ATOM 20623 O O . ASP D 1 336 ? 61.802 -45.679 -33.885 1.00 104.90 336 ASP D O 1
ATOM 20632 N N . PHE D 1 337 ? 60.978 -44.312 -32.296 1.00 98.72 337 PHE D N 1
ATOM 20633 C CA . PHE D 1 337 ? 62.230 -43.568 -32.202 1.00 99.10 337 PHE D CA 1
ATOM 20634 C C . PHE D 1 337 ? 62.606 -43.303 -30.753 1.00 98.77 337 PHE D C 1
ATOM 20635 O O . PHE D 1 337 ? 61.751 -42.969 -29.929 1.00 95.33 337 PHE D O 1
ATOM 20652 N N . TYR D 1 338 ? 63.894 -43.465 -30.451 1.00 97.45 338 TYR D N 1
ATOM 20653 C CA . TYR D 1 338 ? 64.481 -43.050 -29.181 1.00 95.32 338 TYR D CA 1
ATOM 20654 C C . TYR D 1 338 ? 65.491 -41.955 -29.477 1.00 92.96 338 TYR D C 1
ATOM 20655 O O . TYR D 1 338 ? 66.523 -42.215 -30.109 1.00 95.34 338 TYR D O 1
ATOM 20673 N N . GLU D 1 339 ? 65.210 -40.739 -29.031 1.00 92.16 339 GLU D N 1
ATOM 20674 C CA . GLU D 1 339 ? 66.176 -39.652 -29.117 1.00 94.90 339 GLU D CA 1
ATOM 20675 C C . GLU D 1 339 ? 66.627 -39.329 -27.696 1.00 97.61 339 GLU D C 1
ATOM 20676 O O . GLU D 1 339 ? 65.875 -38.737 -26.906 1.00 89.54 339 GLU D O 1
ATOM 20688 N N . ILE D 1 340 ? 67.842 -39.755 -27.365 1.00 95.50 340 ILE D N 1
ATOM 20689 C CA . ILE D 1 340 ? 68.450 -39.486 -26.073 1.00 93.24 340 ILE D CA 1
ATOM 20690 C C . ILE D 1 340 ? 69.593 -38.508 -26.284 1.00 96.26 340 ILE D C 1
ATOM 20691 O O . ILE D 1 340 ? 70.488 -38.748 -27.104 1.00 93.07 340 ILE D O 1
ATOM 20707 N N . HIS D 1 341 ? 69.551 -37.408 -25.546 1.00 96.23 341 HIS D N 1
ATOM 20708 C CA . HIS D 1 341 ? 70.555 -36.365 -25.666 1.00 97.80 341 HIS D CA 1
ATOM 20709 C C . HIS D 1 341 ? 71.937 -36.905 -25.329 1.00 103.29 341 HIS D C 1
ATOM 20710 O O . HIS D 1 341 ? 72.135 -37.539 -24.288 1.00 97.92 341 HIS D O 1
ATOM 20724 N N . GLU D 1 342 ? 72.898 -36.647 -26.217 1.00 102.43 342 GLU D N 1
ATOM 20725 C CA . GLU D 1 342 ? 74.233 -37.236 -26.125 1.00 104.00 342 GLU D CA 1
ATOM 20726 C C . GLU D 1 342 ? 75.224 -36.188 -25.630 1.00 105.37 342 GLU D C 1
ATOM 20727 O O . GLU D 1 342 ? 75.898 -35.521 -26.414 1.00 106.41 342 GLU D O 1
ATOM 20731 N N . ALA D 1 343 ? 75.313 -36.047 -24.305 1.00 103.06 343 ALA D N 1
ATOM 20732 C CA . ALA D 1 343 ? 76.396 -35.271 -23.708 1.00 103.28 343 ALA D CA 1
ATOM 20733 C C . ALA D 1 343 ? 77.646 -36.117 -23.518 1.00 104.92 343 ALA D C 1
ATOM 20734 O O . ALA D 1 343 ? 78.765 -35.639 -23.709 1.00 106.08 343 ALA D O 1
ATOM 20741 N N . PHE D 1 344 ? 77.481 -37.371 -23.129 1.00 104.65 344 PHE D N 1
ATOM 20742 C CA . PHE D 1 344 ? 78.613 -38.277 -22.987 1.00 110.45 344 PHE D CA 1
ATOM 20743 C C . PHE D 1 344 ? 78.099 -39.651 -23.383 1.00 109.71 344 PHE D C 1
ATOM 20744 O O . PHE D 1 344 ? 77.299 -40.238 -22.649 1.00 113.63 344 PHE D O 1
ATOM 20761 N N . ALA D 1 345 ? 78.526 -40.146 -24.546 1.00 100.61 345 ALA D N 1
ATOM 20762 C CA . ALA D 1 345 ? 78.157 -41.494 -24.967 1.00 105.28 345 ALA D CA 1
ATOM 20763 C C . ALA D 1 345 ? 78.317 -42.435 -23.780 1.00 109.47 345 ALA D C 1
ATOM 20764 O O . ALA D 1 345 ? 77.564 -43.402 -23.636 1.00 105.42 345 ALA D O 1
ATOM 20771 N N . SER D 1 346 ? 79.307 -42.152 -22.928 1.00 111.98 346 SER D N 1
ATOM 20772 C CA . SER D 1 346 ? 79.378 -42.812 -21.629 1.00 113.17 346 SER D CA 1
ATOM 20773 C C . SER D 1 346 ? 78.039 -42.733 -20.908 1.00 110.89 346 SER D C 1
ATOM 20774 O O . SER D 1 346 ? 77.480 -43.757 -20.503 1.00 113.75 346 SER D O 1
ATOM 20782 N N . VAL D 1 347 ? 77.494 -41.521 -20.770 1.00 106.64 347 VAL D N 1
ATOM 20783 C CA . VAL D 1 347 ? 76.257 -41.334 -20.015 1.00 107.43 347 VAL D CA 1
ATOM 20784 C C . VAL D 1 347 ? 75.099 -42.083 -20.673 1.00 106.64 347 VAL D C 1
ATOM 20785 O O . VAL D 1 347 ? 74.310 -42.747 -19.994 1.00 97.78 347 VAL D O 1
ATOM 20798 N N . VAL D 1 348 ? 74.953 -41.969 -21.995 1.00 110.47 348 VAL D N 1
ATOM 20799 C CA . VAL D 1 348 ? 73.755 -42.545 -22.613 1.00 103.37 348 VAL D CA 1
ATOM 20800 C C . VAL D 1 348 ? 73.863 -44.074 -22.716 1.00 102.83 348 VAL D C 1
ATOM 20801 O O . VAL D 1 348 ? 72.850 -44.791 -22.585 1.00 100.08 348 VAL D O 1
ATOM 20814 N N . LEU D 1 349 ? 75.071 -44.606 -22.905 1.00 103.42 349 LEU D N 1
ATOM 20815 C CA . LEU D 1 349 ? 75.253 -46.050 -22.819 1.00 108.65 349 LEU D CA 1
ATOM 20816 C C . LEU D 1 349 ? 74.987 -46.542 -21.402 1.00 108.11 349 LEU D C 1
ATOM 20817 O O . LEU D 1 349 ? 74.371 -47.603 -21.206 1.00 103.04 349 LEU D O 1
ATOM 20821 N N . ALA D 1 350 ? 75.455 -45.785 -20.402 1.00 108.16 350 ALA D N 1
ATOM 20822 C CA . ALA D 1 350 ? 75.085 -46.054 -19.022 1.00 108.20 350 ALA D CA 1
ATOM 20823 C C . ALA D 1 350 ? 73.583 -46.108 -18.863 1.00 110.54 350 ALA D C 1
ATOM 20824 O O . ALA D 1 350 ? 73.061 -46.961 -18.149 1.00 111.90 350 ALA D O 1
ATOM 20831 N N . HIS D 1 351 ? 72.882 -45.171 -19.490 1.00 108.07 351 HIS D N 1
ATOM 20832 C CA . HIS D 1 351 ? 71.429 -45.131 -19.424 1.00 109.15 351 HIS D CA 1
ATOM 20833 C C . HIS D 1 351 ? 70.811 -46.437 -19.900 1.00 113.10 351 HIS D C 1
ATOM 20834 O O . HIS D 1 351 ? 69.947 -47.014 -19.224 1.00 107.63 351 HIS D O 1
ATOM 20848 N N . LEU D 1 352 ? 71.221 -46.910 -21.078 1.00 111.88 352 LEU D N 1
ATOM 20849 C CA . LEU D 1 352 ? 70.649 -48.165 -21.571 1.00 115.66 352 LEU D CA 1
ATOM 20850 C C . LEU D 1 352 ? 70.962 -49.317 -20.614 1.00 116.00 352 LEU D C 1
ATOM 20851 O O . LEU D 1 352 ? 70.063 -50.083 -20.220 1.00 113.76 352 LEU D O 1
ATOM 20867 N N . ALA D 1 353 ? 72.233 -49.441 -20.210 1.00 116.39 353 ALA D N 1
ATOM 20868 C CA . ALA D 1 353 ? 72.602 -50.444 -19.215 1.00 116.12 353 ALA D CA 1
ATOM 20869 C C . ALA D 1 353 ? 71.704 -50.346 -17.985 1.00 111.75 353 ALA D C 1
ATOM 20870 O O . ALA D 1 353 ? 71.146 -51.344 -17.516 1.00 111.54 353 ALA D O 1
ATOM 20877 N N . ALA D 1 354 ? 71.555 -49.133 -17.459 1.00 110.81 354 ALA D N 1
ATOM 20878 C CA . ALA D 1 354 ? 70.710 -48.871 -16.306 1.00 109.96 354 ALA D CA 1
ATOM 20879 C C . ALA D 1 354 ? 69.313 -49.430 -16.502 1.00 112.03 354 ALA D C 1
ATOM 20880 O O . ALA D 1 354 ? 68.752 -50.068 -15.604 1.00 109.45 354 ALA D O 1
ATOM 20887 N N . TRP D 1 355 ? 68.727 -49.189 -17.671 1.00 114.06 355 TRP D N 1
ATOM 20888 C CA . TRP D 1 355 ? 67.340 -49.595 -17.865 1.00 110.21 355 TRP D CA 1
ATOM 20889 C C . TRP D 1 355 ? 67.206 -51.104 -18.001 1.00 111.66 355 TRP D C 1
ATOM 20890 O O . TRP D 1 355 ? 66.150 -51.660 -17.682 1.00 107.54 355 TRP D O 1
ATOM 20911 N N . GLU D 1 356 ? 68.247 -51.784 -18.465 1.00 117.41 356 GLU D N 1
ATOM 20912 C CA . GLU D 1 356 ? 68.222 -53.241 -18.503 1.00 117.84 356 GLU D CA 1
ATOM 20913 C C . GLU D 1 356 ? 68.887 -53.875 -17.287 1.00 114.16 356 GLU D C 1
ATOM 20914 O O . GLU D 1 356 ? 68.918 -55.105 -17.180 1.00 112.44 356 GLU D O 1
ATOM 20926 N N . SER D 1 357 ? 69.364 -53.067 -16.348 1.00 116.68 357 SER D N 1
ATOM 20927 C CA . SER D 1 357 ? 70.247 -53.518 -15.282 1.00 122.98 357 SER D CA 1
ATOM 20928 C C . SER D 1 357 ? 69.539 -54.459 -14.303 1.00 121.46 357 SER D C 1
ATOM 20929 O O . SER D 1 357 ? 68.310 -54.608 -14.295 1.00 115.18 357 SER D O 1
ATOM 20937 N N . GLU D 1 358 ? 70.360 -55.088 -13.449 1.00 127.24 358 GLU D N 1
ATOM 20938 C CA . GLU D 1 358 ? 69.940 -56.161 -12.556 1.00 127.41 358 GLU D CA 1
ATOM 20939 C C . GLU D 1 358 ? 69.054 -55.638 -11.431 1.00 125.03 358 GLU D C 1
ATOM 20940 O O . GLU D 1 358 ? 69.493 -55.523 -10.281 1.00 121.13 358 GLU D O 1
ATOM 20952 N N . GLU D 1 359 ? 67.804 -55.318 -11.754 1.00 125.47 359 GLU D N 1
ATOM 20953 C CA . GLU D 1 359 ? 66.863 -54.786 -10.774 1.00 122.34 359 GLU D CA 1
ATOM 20954 C C . GLU D 1 359 ? 67.440 -53.576 -10.041 1.00 124.32 359 GLU D C 1
ATOM 20955 O O . GLU D 1 359 ? 67.069 -53.291 -8.900 1.00 120.11 359 GLU D O 1
ATOM 20959 N N . TYR D 1 360 ? 68.369 -52.860 -10.682 1.00 126.37 360 TYR D N 1
ATOM 20960 C CA . TYR D 1 360 ? 68.627 -51.484 -10.273 1.00 119.89 360 TYR D CA 1
ATOM 20961 C C . TYR D 1 360 ? 67.357 -50.656 -10.400 1.00 114.66 360 TYR D C 1
ATOM 20962 O O . TYR D 1 360 ? 67.196 -49.655 -9.694 1.00 117.08 360 TYR D O 1
ATOM 20980 N N . CYS D 1 361 ? 66.448 -51.069 -11.283 1.00 110.55 361 CYS D N 1
ATOM 20981 C CA . CYS D 1 361 ? 65.086 -50.558 -11.320 1.00 114.63 361 CYS D CA 1
ATOM 20982 C C . CYS D 1 361 ? 64.273 -50.980 -10.107 1.00 118.53 361 CYS D C 1
ATOM 20983 O O . CYS D 1 361 ? 63.118 -50.557 -9.977 1.00 121.03 361 CYS D O 1
ATOM 20991 N N . LYS D 1 362 ? 64.843 -51.799 -9.226 1.00 117.61 362 LYS D N 1
ATOM 20992 C CA . LYS D 1 362 ? 64.227 -52.168 -7.957 1.00 119.63 362 LYS D CA 1
ATOM 20993 C C . LYS D 1 362 ? 64.910 -51.524 -6.762 1.00 117.34 362 LYS D C 1
ATOM 20994 O O . LYS D 1 362 ? 64.235 -51.138 -5.805 1.00 111.95 362 LYS D O 1
ATOM 20998 N N . ARG D 1 363 ? 66.238 -51.392 -6.798 1.00 112.92 363 ARG D N 1
ATOM 20999 C CA . ARG D 1 363 ? 66.962 -50.796 -5.681 1.00 117.47 363 ARG D CA 1
ATOM 21000 C C . ARG D 1 363 ? 66.894 -49.274 -5.726 1.00 115.81 363 ARG D C 1
ATOM 21001 O O . ARG D 1 363 ? 66.551 -48.630 -4.728 1.00 111.75 363 ARG D O 1
ATOM 21005 N N . ARG D 1 364 ? 67.213 -48.684 -6.880 1.00 117.32 364 ARG D N 1
ATOM 21006 C CA . ARG D 1 364 ? 67.256 -47.235 -7.015 1.00 116.08 364 ARG D CA 1
ATOM 21007 C C . ARG D 1 364 ? 66.020 -46.647 -7.680 1.00 112.82 364 ARG D C 1
ATOM 21008 O O . ARG D 1 364 ? 65.815 -45.433 -7.596 1.00 114.82 364 ARG D O 1
ATOM 21029 N N . LEU D 1 365 ? 65.198 -47.466 -8.333 1.00 112.04 365 LEU D N 1
ATOM 21030 C CA . LEU D 1 365 ? 63.955 -47.010 -8.943 1.00 116.47 365 LEU D CA 1
ATOM 21031 C C . LEU D 1 365 ? 62.719 -47.523 -8.227 1.00 120.08 365 LEU D C 1
ATOM 21032 O O . LEU D 1 365 ? 61.688 -46.847 -8.240 1.00 123.32 365 LEU D O 1
ATOM 21048 N N . GLY D 1 366 ? 62.799 -48.694 -7.602 1.00 120.79 366 GLY D N 1
ATOM 21049 C CA . GLY D 1 366 ? 61.683 -49.230 -6.852 1.00 122.44 366 GLY D CA 1
ATOM 21050 C C . GLY D 1 366 ? 60.582 -49.793 -7.723 1.00 121.49 366 GLY D C 1
ATOM 21051 O O . GLY D 1 366 ? 59.416 -49.410 -7.585 1.00 124.16 366 GLY D O 1
ATOM 21055 N N . LEU D 1 367 ? 60.937 -50.700 -8.629 1.00 118.51 367 LEU D N 1
ATOM 21056 C CA . LEU D 1 367 ? 59.969 -51.412 -9.452 1.00 123.97 367 LEU D CA 1
ATOM 21057 C C . LEU D 1 367 ? 60.302 -52.896 -9.424 1.00 123.67 367 LEU D C 1
ATOM 21058 O O . LEU D 1 367 ? 61.452 -53.289 -9.203 1.00 121.35 367 LEU D O 1
ATOM 21074 N N . ASP D 1 368 ? 59.278 -53.719 -9.644 1.00 120.26 368 ASP D N 1
ATOM 21075 C CA . ASP D 1 368 ? 59.432 -55.167 -9.594 1.00 115.21 368 ASP D CA 1
ATOM 21076 C C . ASP D 1 368 ? 60.553 -55.635 -10.514 1.00 120.61 368 ASP D C 1
ATOM 21077 O O . ASP D 1 368 ? 61.599 -56.095 -10.043 1.00 114.90 368 ASP D O 1
ATOM 21086 N N . ALA D 1 369 ? 60.345 -55.516 -11.821 1.00 126.87 369 ALA D N 1
ATOM 21087 C CA . ALA D 1 369 ? 61.280 -56.005 -12.821 1.00 116.31 369 ALA D CA 1
ATOM 21088 C C . ALA D 1 369 ? 62.024 -54.849 -13.474 1.00 111.70 369 ALA D C 1
ATOM 21089 O O . ALA D 1 369 ? 61.636 -53.683 -13.361 1.00 114.42 369 ALA D O 1
ATOM 21096 N N . ALA D 1 370 ? 63.109 -55.191 -14.163 1.00 108.43 370 ALA D N 1
ATOM 21097 C CA . ALA D 1 370 ? 63.859 -54.202 -14.920 1.00 115.15 370 ALA D CA 1
ATOM 21098 C C . ALA D 1 370 ? 63.070 -53.776 -16.156 1.00 110.76 370 ALA D C 1
ATOM 21099 O O . ALA D 1 370 ? 62.156 -54.468 -16.616 1.00 106.18 370 ALA D O 1
ATOM 21106 N N . LEU D 1 371 ? 63.437 -52.612 -16.694 1.00 105.49 371 LEU D N 1
ATOM 21107 C CA . LEU D 1 371 ? 62.682 -52.035 -17.801 1.00 112.54 371 LEU D CA 1
ATOM 21108 C C . LEU D 1 371 ? 63.070 -52.649 -19.139 1.00 113.26 371 LEU D C 1
ATOM 21109 O O . LEU D 1 371 ? 62.214 -52.795 -20.020 1.00 100.55 371 LEU D O 1
ATOM 21125 N N . GLY D 1 372 ? 64.337 -53.009 -19.311 1.00 111.52 372 GLY D N 1
ATOM 21126 C CA . GLY D 1 372 ? 64.788 -53.756 -20.467 1.00 107.43 372 GLY D CA 1
ATOM 21127 C C . GLY D 1 372 ? 65.684 -52.928 -21.372 1.00 110.15 372 GLY D C 1
ATOM 21128 O O . GLY D 1 372 ? 66.033 -51.782 -21.085 1.00 108.50 372 GLY D O 1
ATOM 21132 N N . SER D 1 373 ? 66.062 -53.556 -22.482 1.00 115.11 373 SER D N 1
ATOM 21133 C CA . SER D 1 373 ? 66.813 -52.911 -23.543 1.00 114.31 373 SER D CA 1
ATOM 21134 C C . SER D 1 373 ? 65.853 -52.471 -24.645 1.00 105.00 373 SER D C 1
ATOM 21135 O O . SER D 1 373 ? 64.643 -52.705 -24.585 1.00 104.36 373 SER D O 1
ATOM 21143 N N . ILE D 1 374 ? 66.404 -51.828 -25.673 1.00 105.43 374 ILE D N 1
ATOM 21144 C CA . ILE D 1 374 ? 65.628 -51.401 -26.828 1.00 109.13 374 ILE D CA 1
ATOM 21145 C C . ILE D 1 374 ? 66.472 -51.574 -28.083 1.00 109.10 374 ILE D C 1
ATOM 21146 O O . ILE D 1 374 ? 67.692 -51.743 -28.024 1.00 110.96 374 ILE D O 1
ATOM 21162 N N . ASP D 1 375 ? 65.800 -51.538 -29.230 1.00 106.42 375 ASP D N 1
ATOM 21163 C CA . ASP D 1 375 ? 66.472 -51.708 -30.512 1.00 105.86 375 ASP D CA 1
ATOM 21164 C C . ASP D 1 375 ? 67.374 -50.509 -30.772 1.00 105.97 375 ASP D C 1
ATOM 21165 O O . ASP D 1 375 ? 66.887 -49.401 -31.019 1.00 107.06 375 ASP D O 1
ATOM 21169 N N . ARG D 1 376 ? 68.691 -50.723 -30.720 1.00 102.95 376 ARG D N 1
ATOM 21170 C CA . ARG D 1 376 ? 69.628 -49.667 -31.084 1.00 104.67 376 ARG D CA 1
ATOM 21171 C C . ARG D 1 376 ? 69.380 -49.142 -32.492 1.00 109.90 376 ARG D C 1
ATOM 21172 O O . ARG D 1 376 ? 69.920 -48.090 -32.851 1.00 113.09 376 ARG D O 1
ATOM 21193 N N . SER D 1 377 ? 68.580 -49.853 -33.289 1.00 112.57 377 SER D N 1
ATOM 21194 C CA . SER D 1 377 ? 68.237 -49.388 -34.626 1.00 110.12 377 SER D CA 1
ATOM 21195 C C . SER D 1 377 ? 67.547 -48.031 -34.600 1.00 108.78 377 SER D C 1
ATOM 21196 O O . SER D 1 377 ? 67.684 -47.249 -35.548 1.00 110.04 377 SER D O 1
ATOM 21204 N N . LYS D 1 378 ? 66.808 -47.729 -33.530 1.00 105.56 378 LYS D N 1
ATOM 21205 C CA . LYS D 1 378 ? 65.946 -46.555 -33.483 1.00 102.45 378 LYS D CA 1
ATOM 21206 C C . LYS D 1 378 ? 66.479 -45.460 -32.563 1.00 100.03 378 LYS D C 1
ATOM 21207 O O . LYS D 1 378 ? 65.709 -44.598 -32.128 1.00 101.54 378 LYS D O 1
ATOM 21211 N N . LEU D 1 379 ? 67.775 -45.463 -32.269 1.00 97.16 379 LEU D N 1
ATOM 21212 C CA . LEU D 1 379 ? 68.367 -44.500 -31.348 1.00 99.36 379 LEU D CA 1
ATOM 21213 C C . LEU D 1 379 ? 69.119 -43.434 -32.134 1.00 91.72 379 LEU D C 1
ATOM 21214 O O . LEU D 1 379 ? 70.096 -43.741 -32.825 1.00 94.62 379 LEU D O 1
ATOM 21230 N N . ASN D 1 380 ? 68.670 -42.183 -32.011 1.00 95.06 380 ASN D N 1
ATOM 21231 C CA . ASN D 1 380 ? 69.353 -41.042 -32.614 1.00 96.60 380 ASN D CA 1
ATOM 21232 C C . ASN D 1 380 ? 69.626 -41.319 -34.088 1.00 98.95 380 ASN D C 1
ATOM 21233 O O . ASN D 1 380 ? 70.742 -41.151 -34.587 1.00 101.20 380 ASN D O 1
ATOM 21244 N N . VAL D 1 381 ? 68.574 -41.753 -34.788 1.00 100.91 381 VAL D N 1
ATOM 21245 C CA . VAL D 1 381 ? 68.745 -42.352 -36.107 1.00 95.64 381 VAL D CA 1
ATOM 21246 C C . VAL D 1 381 ? 69.478 -41.413 -37.051 1.00 89.48 381 VAL D C 1
ATOM 21247 O O . VAL D 1 381 ? 70.167 -41.864 -37.974 1.00 100.18 381 VAL D O 1
ATOM 21260 N N . ASN D 1 382 ? 69.353 -40.104 -36.840 1.00 90.39 382 ASN D N 1
ATOM 21261 C CA . ASN D 1 382 ? 69.998 -39.107 -37.682 1.00 96.56 382 ASN D CA 1
ATOM 21262 C C . ASN D 1 382 ? 71.093 -38.350 -36.944 1.00 98.06 382 ASN D C 1
ATOM 21263 O O . ASN D 1 382 ? 71.495 -37.270 -37.381 1.00 94.35 382 ASN D O 1
ATOM 21274 N N . GLY D 1 383 ? 71.586 -38.898 -35.838 1.00 101.69 383 GLY D N 1
ATOM 21275 C CA . GLY D 1 383 ? 72.599 -38.242 -35.043 1.00 103.41 383 GLY D CA 1
ATOM 21276 C C . GLY D 1 383 ? 72.005 -37.377 -33.947 1.00 96.13 383 GLY D C 1
ATOM 21277 O O . GLY D 1 383 ? 70.802 -37.112 -33.891 1.00 91.29 383 GLY D O 1
ATOM 21281 N N . SER D 1 384 ? 72.883 -36.923 -33.052 1.00 96.91 384 SER D N 1
ATOM 21282 C CA . SER D 1 384 ? 72.445 -36.111 -31.924 1.00 106.60 384 SER D CA 1
ATOM 21283 C C . SER D 1 384 ? 73.524 -35.134 -31.475 1.00 107.54 384 SER D C 1
ATOM 21284 O O . SER D 1 384 ? 74.343 -34.689 -32.286 1.00 96.26 384 SER D O 1
ATOM 21288 N N . SER D 1 385 ? 73.526 -34.793 -30.182 1.00 107.59 385 SER D N 1
ATOM 21289 C CA . SER D 1 385 ? 74.438 -33.767 -29.684 1.00 104.24 385 SER D CA 1
ATOM 21290 C C . SER D 1 385 ? 75.895 -34.198 -29.786 1.00 101.89 385 SER D C 1
ATOM 21291 O O . SER D 1 385 ? 76.785 -33.345 -29.884 1.00 96.86 385 SER D O 1
ATOM 21295 N N . LEU D 1 386 ? 76.162 -35.505 -29.762 1.00 101.63 386 LEU D N 1
ATOM 21296 C CA . LEU D 1 386 ? 77.535 -35.981 -29.878 1.00 102.81 386 LEU D CA 1
ATOM 21297 C C . LEU D 1 386 ? 78.190 -35.536 -31.180 1.00 101.79 386 LEU D C 1
ATOM 21298 O O . LEU D 1 386 ? 79.422 -35.486 -31.256 1.00 101.06 386 LEU D O 1
ATOM 21302 N N . ALA D 1 387 ? 77.398 -35.212 -32.201 1.00 105.76 387 ALA D N 1
ATOM 21303 C CA . ALA D 1 387 ? 77.912 -34.775 -33.494 1.00 104.84 387 ALA D CA 1
ATOM 21304 C C . ALA D 1 387 ? 77.669 -33.301 -33.776 1.00 100.98 387 ALA D C 1
ATOM 21305 O O . ALA D 1 387 ? 78.575 -32.612 -34.249 1.00 98.78 387 ALA D O 1
ATOM 21312 N N . ALA D 1 388 ? 76.466 -32.796 -33.493 1.00 99.07 388 ALA D N 1
ATOM 21313 C CA . ALA D 1 388 ? 76.161 -31.403 -33.800 1.00 98.68 388 ALA D CA 1
ATOM 21314 C C . ALA D 1 388 ? 76.846 -30.450 -32.829 1.00 100.80 388 ALA D C 1
ATOM 21315 O O . ALA D 1 388 ? 77.319 -29.380 -33.232 1.00 99.73 388 ALA D O 1
ATOM 21322 N N . GLY D 1 389 ? 76.911 -30.817 -31.557 1.00 105.17 389 GLY D N 1
ATOM 21323 C CA . GLY D 1 389 ? 77.358 -29.938 -30.494 1.00 103.97 389 GLY D CA 1
ATOM 21324 C C . GLY D 1 389 ? 76.271 -29.764 -29.455 1.00 102.97 389 GLY D C 1
ATOM 21325 O O . GLY D 1 389 ? 75.221 -30.417 -29.499 1.00 99.97 389 GLY D O 1
ATOM 21329 N N . HIS D 1 390 ? 76.517 -28.857 -28.508 1.00 108.38 390 HIS D N 1
ATOM 21330 C CA . HIS D 1 390 ? 75.601 -28.657 -27.384 1.00 106.16 390 HIS D CA 1
ATOM 21331 C C . HIS D 1 390 ? 75.632 -27.219 -26.876 1.00 104.28 390 HIS D C 1
ATOM 21332 O O . HIS D 1 390 ? 76.289 -26.906 -25.877 1.00 104.88 390 HIS D O 1
ATOM 21346 N N . PRO D 1 391 ? 74.948 -26.303 -27.561 1.00 101.90 391 PRO D N 1
ATOM 21347 C CA . PRO D 1 391 ? 74.477 -25.085 -26.891 1.00 101.55 391 PRO D CA 1
ATOM 21348 C C . PRO D 1 391 ? 73.313 -25.432 -25.979 1.00 101.76 391 PRO D C 1
ATOM 21349 O O . PRO D 1 391 ? 72.276 -25.906 -26.443 1.00 106.45 391 PRO D O 1
ATOM 21360 N N . PHE D 1 392 ? 73.489 -25.204 -24.673 1.00 95.30 392 PHE D N 1
ATOM 21361 C CA . PHE D 1 392 ? 72.621 -25.850 -23.692 1.00 97.39 392 PHE D CA 1
ATOM 21362 C C . PHE D 1 392 ? 71.146 -25.613 -23.996 1.00 96.66 392 PHE D C 1
ATOM 21363 O O . PHE D 1 392 ? 70.365 -26.563 -24.084 1.00 91.69 392 PHE D O 1
ATOM 21380 N N . ALA D 1 393 ? 70.741 -24.354 -24.159 1.00 94.90 393 ALA D N 1
ATOM 21381 C CA . ALA D 1 393 ? 69.323 -24.077 -24.362 1.00 89.98 393 ALA D CA 1
ATOM 21382 C C . ALA D 1 393 ? 68.847 -24.451 -25.761 1.00 92.22 393 ALA D C 1
ATOM 21383 O O . ALA D 1 393 ? 67.639 -24.613 -25.966 1.00 94.18 393 ALA D O 1
ATOM 21390 N N . ALA D 1 394 ? 69.761 -24.610 -26.722 1.00 93.88 394 ALA D N 1
ATOM 21391 C CA . ALA D 1 394 ? 69.351 -24.835 -28.103 1.00 85.47 394 ALA D CA 1
ATOM 21392 C C . ALA D 1 394 ? 69.041 -26.298 -28.396 1.00 87.61 394 ALA D C 1
ATOM 21393 O O . ALA D 1 394 ? 68.174 -26.584 -29.231 1.00 94.12 394 ALA D O 1
ATOM 21400 N N . THR D 1 395 ? 69.721 -27.232 -27.720 1.00 81.75 395 THR D N 1
ATOM 21401 C CA . THR D 1 395 ? 69.606 -28.642 -28.088 1.00 83.90 395 THR D CA 1
ATOM 21402 C C . THR D 1 395 ? 68.188 -29.179 -27.904 1.00 87.09 395 THR D C 1
ATOM 21403 O O . THR D 1 395 ? 67.790 -30.128 -28.589 1.00 95.02 395 THR D O 1
ATOM 21414 N N . GLY D 1 396 ? 67.406 -28.593 -26.994 1.00 82.12 396 GLY D N 1
ATOM 21415 C CA . GLY D 1 396 ? 66.059 -29.102 -26.766 1.00 85.57 396 GLY D CA 1
ATOM 21416 C C . GLY D 1 396 ? 65.165 -28.956 -27.981 1.00 84.95 396 GLY D C 1
ATOM 21417 O O . GLY D 1 396 ? 64.519 -29.915 -28.419 1.00 88.06 396 GLY D O 1
ATOM 21421 N N . GLY D 1 397 ? 65.103 -27.743 -28.534 1.00 88.05 397 GLY D N 1
ATOM 21422 C CA . GLY D 1 397 ? 64.325 -27.535 -29.743 1.00 86.06 397 GLY D CA 1
ATOM 21423 C C . GLY D 1 397 ? 64.805 -28.394 -30.896 1.00 84.53 397 GLY D C 1
ATOM 21424 O O . GLY D 1 397 ? 64.000 -28.930 -31.662 1.00 88.12 397 GLY D O 1
ATOM 21428 N N . ARG D 1 398 ? 66.124 -28.527 -31.044 1.00 84.67 398 ARG D N 1
ATOM 21429 C CA . ARG D 1 398 ? 66.677 -29.394 -32.077 1.00 87.04 398 ARG D CA 1
ATOM 21430 C C . ARG D 1 398 ? 66.110 -30.803 -31.952 1.00 83.15 398 ARG D C 1
ATOM 21431 O O . ARG D 1 398 ? 65.546 -31.356 -32.905 1.00 90.32 398 ARG D O 1
ATOM 21452 N N . ILE D 1 399 ? 66.258 -31.399 -30.766 1.00 85.97 399 ILE D N 1
ATOM 21453 C CA . ILE D 1 399 ? 65.814 -32.777 -30.576 1.00 86.60 399 ILE D CA 1
ATOM 21454 C C . ILE D 1 399 ? 64.317 -32.895 -30.842 1.00 83.88 399 ILE D C 1
ATOM 21455 O O . ILE D 1 399 ? 63.861 -33.838 -31.506 1.00 94.43 399 ILE D O 1
ATOM 21471 N N . LEU D 1 400 ? 63.532 -31.930 -30.355 1.00 77.74 400 LEU D N 1
ATOM 21472 C CA . LEU D 1 400 ? 62.083 -32.003 -30.519 1.00 79.55 400 LEU D CA 1
ATOM 21473 C C . LEU D 1 400 ? 61.686 -31.961 -31.991 1.00 87.85 400 LEU D C 1
ATOM 21474 O O . LEU D 1 400 ? 60.953 -32.834 -32.484 1.00 87.81 400 LEU D O 1
ATOM 21490 N N . ALA D 1 401 ? 62.116 -30.912 -32.696 1.00 89.14 401 ALA D N 1
ATOM 21491 C CA . ALA D 1 401 ? 61.777 -30.764 -34.107 1.00 85.91 401 ALA D CA 1
ATOM 21492 C C . ALA D 1 401 ? 62.185 -32.002 -34.892 1.00 86.66 401 ALA D C 1
ATOM 21493 O O . ALA D 1 401 ? 61.400 -32.546 -35.689 1.00 77.01 401 ALA D O 1
ATOM 21500 N N . GLN D 1 402 ? 63.423 -32.457 -34.681 1.00 86.94 402 GLN D N 1
ATOM 21501 C CA . GLN D 1 402 ? 63.893 -33.659 -35.352 1.00 86.22 402 GLN D CA 1
ATOM 21502 C C . GLN D 1 402 ? 62.926 -34.815 -35.131 1.00 89.33 402 GLN D C 1
ATOM 21503 O O . GLN D 1 402 ? 62.443 -35.419 -36.093 1.00 87.65 402 GLN D O 1
ATOM 21517 N N . THR D 1 403 ? 62.652 -35.149 -33.864 1.00 82.10 403 THR D N 1
ATOM 21518 C CA . THR D 1 403 ? 61.824 -36.317 -33.575 1.00 82.80 403 THR D CA 1
ATOM 21519 C C . THR D 1 403 ? 60.461 -36.213 -34.252 1.00 85.15 403 THR D C 1
ATOM 21520 O O . THR D 1 403 ? 59.963 -37.196 -34.826 1.00 94.14 403 THR D O 1
ATOM 21531 N N . ALA D 1 404 ? 59.837 -35.033 -34.190 1.00 77.97 404 ALA D N 1
ATOM 21532 C CA . ALA D 1 404 ? 58.539 -34.865 -34.839 1.00 82.77 404 ALA D CA 1
ATOM 21533 C C . ALA D 1 404 ? 58.632 -35.202 -36.325 1.00 89.63 404 ALA D C 1
ATOM 21534 O O . ALA D 1 404 ? 57.816 -35.971 -36.863 1.00 86.49 404 ALA D O 1
ATOM 21541 N N . LYS D 1 405 ? 59.641 -34.647 -37.003 1.00 87.51 405 LYS D N 1
ATOM 21542 C CA . LYS D 1 405 ? 59.754 -34.899 -38.435 1.00 83.72 405 LYS D CA 1
ATOM 21543 C C . LYS D 1 405 ? 60.057 -36.366 -38.726 1.00 86.44 405 LYS D C 1
ATOM 21544 O O . LYS D 1 405 ? 59.581 -36.914 -39.725 1.00 88.44 405 LYS D O 1
ATOM 21563 N N . GLN D 1 406 ? 60.881 -37.005 -37.895 1.00 81.99 406 GLN D N 1
ATOM 21564 C CA . GLN D 1 406 ? 61.192 -38.415 -38.107 1.00 83.11 406 GLN D CA 1
ATOM 21565 C C . GLN D 1 406 ? 59.919 -39.252 -38.052 1.00 83.22 406 GLN D C 1
ATOM 21566 O O . GLN D 1 406 ? 59.695 -40.135 -38.900 1.00 86.72 406 GLN D O 1
ATOM 21580 N N . LEU D 1 407 ? 59.064 -38.973 -37.067 1.00 86.94 407 LEU D N 1
ATOM 21581 C CA . LEU D 1 407 ? 57.791 -39.680 -36.982 1.00 91.78 407 LEU D CA 1
ATOM 21582 C C . LEU D 1 407 ? 56.956 -39.452 -38.236 1.00 89.03 407 LEU D C 1
ATOM 21583 O O . LEU D 1 407 ? 56.370 -40.393 -38.784 1.00 89.05 407 LEU D O 1
ATOM 21599 N N . ALA D 1 408 ? 56.870 -38.197 -38.692 1.00 86.90 408 ALA D N 1
ATOM 21600 C CA . ALA D 1 408 ? 56.072 -37.918 -39.886 1.00 82.47 408 ALA D CA 1
ATOM 21601 C C . ALA D 1 408 ? 56.614 -38.665 -41.102 1.00 89.61 408 ALA D C 1
ATOM 21602 O O . ALA D 1 408 ? 55.845 -39.185 -41.923 1.00 81.78 408 ALA D O 1
ATOM 21609 N N . GLU D 1 409 ? 57.940 -38.705 -41.245 1.00 91.96 409 GLU D N 1
ATOM 21610 C CA . GLU D 1 409 ? 58.580 -39.468 -42.311 1.00 84.20 409 GLU D CA 1
ATOM 21611 C C . GLU D 1 409 ? 58.089 -40.909 -42.312 1.00 86.52 409 GLU D C 1
ATOM 21612 O O . GLU D 1 409 ? 57.564 -41.415 -43.317 1.00 97.00 409 GLU D O 1
ATOM 21624 N N . LYS D 1 410 ? 58.251 -41.584 -41.170 1.00 89.94 410 LYS D N 1
ATOM 21625 C CA . LYS D 1 410 ? 57.877 -42.994 -41.104 1.00 89.80 410 LYS D CA 1
ATOM 21626 C C . LYS D 1 410 ? 56.375 -43.191 -41.287 1.00 93.27 410 LYS D C 1
ATOM 21627 O O . LYS D 1 410 ? 55.946 -44.232 -41.799 1.00 96.94 410 LYS D O 1
ATOM 21631 N N . LYS D 1 411 ? 55.563 -42.212 -40.876 1.00 93.70 411 LYS D N 1
ATOM 21632 C CA . LYS D 1 411 ? 54.120 -42.331 -41.057 1.00 92.97 411 LYS D CA 1
ATOM 21633 C C . LYS D 1 411 ? 53.745 -42.250 -42.529 1.00 101.63 411 LYS D C 1
ATOM 21634 O O . LYS D 1 411 ? 52.923 -43.039 -43.011 1.00 111.21 411 LYS D O 1
ATOM 21653 N N . ALA D 1 412 ? 54.334 -41.302 -43.256 1.00 99.02 412 ALA D N 1
ATOM 21654 C CA . ALA D 1 412 ? 54.045 -41.192 -44.680 1.00 96.81 412 ALA D CA 1
ATOM 21655 C C . ALA D 1 412 ? 54.495 -42.442 -45.426 1.00 101.91 412 ALA D C 1
ATOM 21656 O O . ALA D 1 412 ? 53.770 -42.953 -46.289 1.00 108.08 412 ALA D O 1
ATOM 21663 N N . ALA D 1 413 ? 55.686 -42.957 -45.108 1.00 100.64 413 ALA D N 1
ATOM 21664 C CA . ALA D 1 413 ? 56.185 -44.119 -45.839 1.00 104.09 413 ALA D CA 1
ATOM 21665 C C . ALA D 1 413 ? 55.305 -45.342 -45.592 1.00 107.12 413 ALA D C 1
ATOM 21666 O O . ALA D 1 413 ? 54.583 -45.782 -46.494 1.00 113.23 413 ALA D O 1
ATOM 21673 N N . LYS D 1 414 ? 55.357 -45.905 -44.387 1.00 111.40 414 LYS D N 1
ATOM 21674 C CA . LYS D 1 414 ? 54.444 -46.983 -44.020 1.00 118.71 414 LYS D CA 1
ATOM 21675 C C . LYS D 1 414 ? 53.058 -46.402 -43.764 1.00 120.29 414 LYS D C 1
ATOM 21676 O O . LYS D 1 414 ? 52.886 -45.560 -42.876 1.00 122.98 414 LYS D O 1
ATOM 21680 N N . LYS D 1 415 ? 52.068 -46.848 -44.540 1.00 119.12 415 LYS D N 1
ATOM 21681 C CA . LYS D 1 415 ? 50.727 -46.280 -44.497 1.00 123.36 415 LYS D CA 1
ATOM 21682 C C . LYS D 1 415 ? 49.686 -47.218 -43.902 1.00 130.33 415 LYS D C 1
ATOM 21683 O O . LYS D 1 415 ? 48.509 -46.845 -43.834 1.00 132.59 415 LYS D O 1
ATOM 21687 N N . GLY D 1 416 ? 50.080 -48.412 -43.471 1.00 130.04 416 GLY D N 1
ATOM 21688 C CA . GLY D 1 416 ? 49.144 -49.336 -42.866 1.00 125.92 416 GLY D CA 1
ATOM 21689 C C . GLY D 1 416 ? 48.753 -48.917 -41.466 1.00 125.38 416 GLY D C 1
ATOM 21690 O O . GLY D 1 416 ? 49.357 -48.038 -40.846 1.00 126.99 416 GLY D O 1
ATOM 21694 N N . GLY D 1 417 ? 47.702 -49.561 -40.956 1.00 126.49 417 GLY D N 1
ATOM 21695 C CA . GLY D 1 417 ? 47.215 -49.276 -39.619 1.00 124.61 417 GLY D CA 1
ATOM 21696 C C . GLY D 1 417 ? 48.313 -49.343 -38.579 1.00 121.87 417 GLY D C 1
ATOM 21697 O O . GLY D 1 417 ? 49.086 -50.304 -38.555 1.00 124.16 417 GLY D O 1
ATOM 21701 N N . GLY D 1 418 ? 48.405 -48.327 -37.723 1.00 115.63 418 GLY D N 1
ATOM 21702 C CA . GLY D 1 418 ? 49.414 -48.313 -36.689 1.00 120.73 418 GLY D CA 1
ATOM 21703 C C . GLY D 1 418 ? 49.543 -46.995 -35.953 1.00 115.03 418 GLY D C 1
ATOM 21704 O O . GLY D 1 418 ? 49.302 -45.918 -36.507 1.00 110.95 418 GLY D O 1
ATOM 21708 N N . PRO D 1 419 ? 49.906 -47.063 -34.658 1.00 108.90 419 PRO D N 1
ATOM 21709 C CA . PRO D 1 419 ? 50.336 -45.850 -33.948 1.00 107.89 419 PRO D CA 1
ATOM 21710 C C . PRO D 1 419 ? 51.852 -45.731 -33.872 1.00 104.63 419 PRO D C 1
ATOM 21711 O O . PRO D 1 419 ? 52.537 -46.701 -33.529 1.00 105.10 419 PRO D O 1
ATOM 21722 N N . LEU D 1 420 ? 52.387 -44.551 -34.183 1.00 97.70 420 LEU D N 1
ATOM 21723 C CA . LEU D 1 420 ? 53.823 -44.310 -34.191 1.00 96.81 420 LEU D CA 1
ATOM 21724 C C . LEU D 1 420 ? 54.211 -43.407 -33.029 1.00 99.78 420 LEU D C 1
ATOM 21725 O O . LEU D 1 420 ? 53.544 -42.397 -32.765 1.00 101.07 420 LEU D O 1
ATOM 21741 N N . ARG D 1 421 ? 55.311 -43.757 -32.358 1.00 98.62 421 ARG D N 1
ATOM 21742 C CA . ARG D 1 421 ? 55.727 -43.032 -31.169 1.00 97.00 421 ARG D CA 1
ATOM 21743 C C . ARG D 1 421 ? 57.233 -42.796 -31.136 1.00 97.73 421 ARG D C 1
ATOM 21744 O O . ARG D 1 421 ? 58.044 -43.551 -31.700 1.00 97.33 421 ARG D O 1
ATOM 21765 N N . GLY D 1 422 ? 57.585 -41.721 -30.451 1.00 97.02 422 GLY D N 1
ATOM 21766 C CA . GLY D 1 422 ? 58.973 -41.391 -30.199 1.00 95.17 422 GLY D CA 1
ATOM 21767 C C . GLY D 1 422 ? 59.117 -40.940 -28.763 1.00 93.15 422 GLY D C 1
ATOM 21768 O O . GLY D 1 422 ? 58.190 -40.389 -28.167 1.00 89.37 422 GLY D O 1
ATOM 21772 N N . LEU D 1 423 ? 60.291 -41.199 -28.205 1.00 94.61 423 LEU D N 1
ATOM 21773 C CA . LEU D 1 423 ? 60.578 -40.906 -26.806 1.00 91.00 423 LEU D CA 1
ATOM 21774 C C . LEU D 1 423 ? 61.834 -40.056 -26.748 1.00 86.58 423 LEU D C 1
ATOM 21775 O O . LEU D 1 423 ? 62.896 -40.476 -27.223 1.00 88.16 423 LEU D O 1
ATOM 21791 N N . ILE D 1 424 ? 61.714 -38.869 -26.173 1.00 90.93 424 ILE D N 1
ATOM 21792 C CA . ILE D 1 424 ? 62.845 -37.976 -25.962 1.00 92.06 424 ILE D CA 1
ATOM 21793 C C . ILE D 1 424 ? 63.273 -38.098 -24.511 1.00 95.56 424 ILE D C 1
ATOM 21794 O O . ILE D 1 424 ? 62.426 -38.106 -23.608 1.00 88.79 424 ILE D O 1
ATOM 21810 N N . SER D 1 425 ? 64.581 -38.168 -24.279 1.00 97.76 425 SER D N 1
ATOM 21811 C CA . SER D 1 425 ? 65.111 -38.170 -22.917 1.00 93.21 425 SER D CA 1
ATOM 21812 C C . SER D 1 425 ? 66.377 -37.332 -22.886 1.00 93.55 425 SER D C 1
ATOM 21813 O O . SER D 1 425 ? 67.313 -37.599 -23.644 1.00 96.44 425 SER D O 1
ATOM 21821 N N . ILE D 1 426 ? 66.414 -36.326 -22.015 1.00 97.93 426 ILE D N 1
ATOM 21822 C CA . ILE D 1 426 ? 67.542 -35.410 -21.922 1.00 99.35 426 ILE D CA 1
ATOM 21823 C C . ILE D 1 426 ? 67.996 -35.335 -20.473 1.00 102.79 426 ILE D C 1
ATOM 21824 O O . ILE D 1 426 ? 67.203 -35.005 -19.582 1.00 100.41 426 ILE D O 1
ATOM 21840 N N . CYS D 1 427 ? 69.273 -35.613 -20.247 1.00 104.27 427 CYS D N 1
ATOM 21841 C CA . CYS D 1 427 ? 69.913 -35.330 -18.973 1.00 101.09 427 CYS D CA 1
ATOM 21842 C C . CYS D 1 427 ? 70.288 -33.854 -18.902 1.00 102.95 427 CYS D C 1
ATOM 21843 O O . CYS D 1 427 ? 70.546 -33.209 -19.922 1.00 95.10 427 CYS D O 1
ATOM 21851 N N . ALA D 1 428 ? 70.343 -33.321 -17.681 1.00 103.69 428 ALA D N 1
ATOM 21852 C CA . ALA D 1 428 ? 70.642 -31.913 -17.474 1.00 99.49 428 ALA D CA 1
ATOM 21853 C C . ALA D 1 428 ? 71.428 -31.749 -16.184 1.00 105.36 428 ALA D C 1
ATOM 21854 O O . ALA D 1 428 ? 71.254 -32.509 -15.222 1.00 101.35 428 ALA D O 1
ATOM 21861 N N . ALA D 1 429 ? 72.272 -30.728 -16.170 1.00 104.01 429 ALA D N 1
ATOM 21862 C CA . ALA D 1 429 ? 73.131 -30.465 -15.031 1.00 104.49 429 ALA D CA 1
ATOM 21863 C C . ALA D 1 429 ? 72.340 -29.789 -13.917 1.00 102.27 429 ALA D C 1
ATOM 21864 O O . ALA D 1 429 ? 71.217 -29.319 -14.108 1.00 96.92 429 ALA D O 1
ATOM 21871 N N . GLY D 1 430 ? 72.948 -29.741 -12.736 1.00 103.10 430 GLY D N 1
ATOM 21872 C CA . GLY D 1 430 ? 72.163 -29.504 -11.546 1.00 100.83 430 GLY D CA 1
ATOM 21873 C C . GLY D 1 430 ? 71.375 -30.721 -11.122 1.00 98.79 430 GLY D C 1
ATOM 21874 O O . GLY D 1 430 ? 70.441 -30.602 -10.324 1.00 99.95 430 GLY D O 1
ATOM 21878 N N . GLY D 1 431 ? 71.720 -31.890 -11.656 1.00 98.85 431 GLY D N 1
ATOM 21879 C CA . GLY D 1 431 ? 71.080 -33.135 -11.288 1.00 96.03 431 GLY D CA 1
ATOM 21880 C C . GLY D 1 431 ? 69.635 -33.240 -11.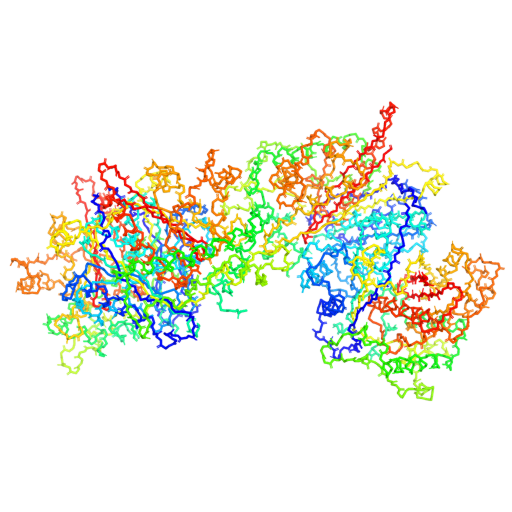721 1.00 97.73 431 GLY D C 1
ATOM 21881 O O . GLY D 1 431 ? 68.784 -33.641 -10.921 1.00 92.64 431 GLY D O 1
ATOM 21885 N N . GLN D 1 432 ? 69.334 -32.911 -12.978 1.00 99.06 432 GLN D N 1
ATOM 21886 C CA . GLN D 1 432 ? 67.953 -32.905 -13.445 1.00 95.45 432 GLN D CA 1
ATOM 21887 C C . GLN D 1 432 ? 67.847 -33.598 -14.797 1.00 94.96 432 GLN D C 1
ATOM 21888 O O . GLN D 1 432 ? 68.841 -34.019 -15.389 1.00 91.88 432 GLN D O 1
ATOM 21902 N N . GLY D 1 433 ? 66.610 -33.744 -15.267 1.00 94.40 433 GLY D N 1
ATOM 21903 C CA . GLY D 1 433 ? 66.351 -34.385 -16.539 1.00 99.00 433 GLY D CA 1
ATOM 21904 C C . GLY D 1 433 ? 64.907 -34.279 -16.988 1.00 97.36 433 GLY D C 1
ATOM 21905 O O . GLY D 1 433 ? 63.987 -34.235 -16.162 1.00 92.33 433 GLY D O 1
ATOM 21909 N N . VAL D 1 434 ? 64.702 -34.246 -18.305 1.00 94.81 434 VAL D N 1
ATOM 21910 C CA . VAL D 1 434 ? 63.384 -34.087 -18.905 1.00 91.88 434 VAL D CA 1
ATOM 21911 C C . VAL D 1 434 ? 63.171 -35.203 -19.914 1.00 84.70 434 VAL D C 1
ATOM 21912 O O . VAL D 1 434 ? 64.044 -35.463 -20.746 1.00 84.49 434 VAL D O 1
ATOM 21925 N N . ALA D 1 435 ? 62.002 -35.833 -19.876 1.00 85.50 435 ALA D N 1
ATOM 21926 C CA . ALA D 1 435 ? 61.619 -36.805 -20.887 1.00 80.88 435 ALA D CA 1
ATOM 21927 C C . ALA D 1 435 ? 60.243 -36.438 -21.424 1.00 84.56 435 ALA D C 1
ATOM 21928 O O . ALA D 1 435 ? 59.422 -35.843 -20.721 1.00 81.03 435 ALA D O 1
ATOM 21935 N N . ALA D 1 436 ? 60.010 -36.786 -22.688 1.00 91.22 436 ALA D N 1
ATOM 21936 C CA . ALA D 1 436 ? 58.754 -36.470 -23.354 1.00 87.37 436 ALA D CA 1
ATOM 21937 C C . ALA D 1 436 ? 58.402 -37.589 -24.321 1.00 82.58 436 ALA D C 1
ATOM 21938 O O . ALA D 1 436 ? 59.260 -38.380 -24.724 1.00 79.61 436 ALA D O 1
ATOM 21945 N N . ILE D 1 437 ? 57.125 -37.644 -24.697 1.00 80.71 437 ILE D N 1
ATOM 21946 C CA . ILE D 1 437 ? 56.638 -38.608 -25.677 1.00 90.07 437 ILE D CA 1
ATOM 21947 C C . ILE D 1 437 ? 55.968 -37.847 -26.814 1.00 85.38 437 ILE D C 1
ATOM 21948 O O . ILE D 1 437 ? 55.183 -36.921 -26.574 1.00 79.17 437 ILE D O 1
ATOM 21964 N N . LEU D 1 438 ? 56.280 -38.244 -28.046 1.00 91.65 438 LEU D N 1
ATOM 21965 C CA . LEU D 1 438 ? 55.706 -37.671 -29.254 1.00 87.85 438 LEU D CA 1
ATOM 21966 C C . LEU D 1 438 ? 54.929 -38.754 -29.990 1.00 85.33 438 LEU D C 1
ATOM 21967 O O . LEU D 1 438 ? 55.392 -39.893 -30.100 1.00 87.85 438 LEU D O 1
ATOM 21983 N N . GLU D 1 439 ? 53.754 -38.396 -30.498 1.00 83.26 439 GLU D N 1
ATOM 21984 C CA . GLU D 1 439 ? 52.887 -39.332 -31.197 1.00 92.61 439 GLU D CA 1
ATOM 21985 C C . GLU D 1 439 ? 52.629 -38.850 -32.618 1.00 93.45 439 GLU D C 1
ATOM 21986 O O . GLU D 1 439 ? 52.696 -37.651 -32.907 1.00 90.99 439 GLU D O 1
ATOM 21998 N N . ALA D 1 440 ? 52.336 -39.799 -33.504 1.00 97.73 440 ALA D N 1
ATOM 21999 C CA . ALA D 1 440 ? 52.002 -39.459 -34.885 1.00 94.20 440 ALA D CA 1
ATOM 22000 C C . ALA D 1 440 ? 50.813 -40.277 -35.382 1.00 85.88 440 ALA D C 1
ATOM 22001 O O . ALA D 1 440 ? 50.851 -41.507 -35.390 1.00 88.36 440 ALA D O 1
#